Protein 7OS0 (pdb70)

Organism: Rhodobacter capsulatus (strain ATCC BAA-309 / NBRC 16581 / SB1003) (NCBI:txid272942)

Secondary structure (DSSP, 8-state):
--GGG--SEEEEE--STTS--EEEEESSSS--B-HHHHHTT-HHHHHHHHHHHHHTTBPPPP-----BHHHHHHHHHHHHHHHHHHHHTTS--GGGHHHHHHHH-TT-S--B-TTS--SSBPBPPPSSGGGGB-TTHHHHTTT-SSHHHHHHHHHHHHHT--B-TTSSBS----SSSPPP-HHHHHHHHHHT-----SSGGGS----HHHHHHHTSS-HHHHHHHHHHHHHHHHHTSSS-PPPPHHHHHHHHHHHHHHHHHHHHS-------GGG---HHHHHHHHHHHHHHHTT-SS-HHHHS-SSHHHHHHHHHHHHHHHHHHHHHHHHHHHHHH---SS-GGG-GGGSHHHHHHHHHHHHHHHHHHHHHHHHHHHHHHHH-TT-------TTSHHHHHHHHH-HHHHHHHHHHTHHHH-S-GGGTTSHHHHHHHHHHHHHHHHHHHHS------TT-HHHHHHHHHHT-SEES-TTSS--EE--HHHHHHHHHHHHHHHHHHHHHHHHHHHHTTGGGSS-HHHHHHHHHHHHHHHHS-----S-S--HHHHHHHHHHHHHHHTTSS-GGGGGG---PPPPPPGGGGGSHHHHHHHHHHHHHIIIIIHHHHHT--THHHHHHHHHHHHHHHHHHHHHTTTSTTGGG---GGGGSPPPPTT--HHHHHHHHHHHHHHHHHHHHHH---HHHHHHHHTHHHHHHHHHHHHHHHHHHHHTT-HHHHHPPTTPPPS-SS--PPPPPP------HHHHHHHHHGGGS-HHHHHHHHHHHHHHHH-SS-------THHHHHHHHHHHHHHHHHHHHHHTTTTTTTS--SS--GGGGGGBSSHHHHHHHHS----HHHHHHHHHHHHHHHHHHHTTHHHHHHHHHHTPBPHHHHHHHHHHH--SSSS-HHHHHHHHHHHHHHHHHHH-TTEE-HHHHHHHHHHHHHHHHHHHHHHHHT-HHHHHHHHHHHHHHHHHHHHHHHHHHIIIIIHHHHHHHHTTTTHHHHHHHHTT--HHHHHHHHHHHTTGGG--SSS---HHHHHHHHHHHTTTSHHHHHHHHHHHHHHHHHTTEEEEEEEETTEEEEEEEEEPPEEESTT-EETTSSB--EEE-SS-HHHHHHHHHHTT-EE----/--GGG--SEEEEE--STTS--EEEEESSSS--B-HHHHHTT-HHHHHHHHHHHHHTTBPPPP----BHHHHHHHHHHHHHHHHHHHHTTS--GGGHHHHHHHH-TT-S--BPTTS-SSSBPBPPPSSGGGGB-TTHHHHTTT-SSHHHHHHHHHHHHHT--B-TTSSBS---SSSS----HHHHHHHHHHT-----SSGGGS----HHHHHHHTSS-HHHHHHHHHHHHHHHHHTSSS-PPPPHHHHHHHHHHHHHHHHHHHHS-------GGG---HHHHHHHHHHHHHHHTT-SS-HHHHS-SSHHHHHHHHHHHHHHHHHHHHHHHHHHHHHH---SS-GGG-GGGSHHHHHHHHHHHHHHHHHHHHHHHHHHHHHHHH-TT--------TTSHHHHHHHHH-HHHHHHHHHHTHHHH-S-GGGTTSHHHHHHHHHHHHHHHHHHHHS------TT-HHHHHHHHHHT-SEES-TTSS--EE--HHHHHHHHHHHHHHHHHHHHHHHHHHHHTTGGGSS-HHHHHHHHHHHHHHHSS-PPPPS-SPPHHHHHHHHHHHHHHHTT-S-GGGGGG---PPPPPPGGGGGSHHHHHHHHHHHHHIIIIIHHHHHT--THHHHHHHHHHHHHHHHHHHHHTTTSTTGGG---GGGGSPPPPTT--HHHHHHHHHHHHHHHHHHHHHH---HHHHHHHHTHHHHHHHHHHHHHHHHHHHHTT-HHHHH--TTPPPS-SS--PPPPPP------HHHHHHHHHGGGS-HHHHHHHHHHHHHHHH-SS-----HHHHHHHHHHHHHHHHHHHHHHHHTTTTTTTS--SS--GGGSTTBSSHHHHHHHH---HHHHHHHHHHHHHHHHHTT-HHHHHHHHHHTPBPHHHHHHHHHHH----HHHHHHHHHHHHHHHHHHH-TTEE-HHHHHHHHHHHHHHHHHHHHHHHHT-HHHHHHHHHHHHHHHHHHHHHHHHHHIIIIIHHHHHHHHTTTTHHHHHHHHTT--HHHHHHHHHHHTTHHHHSS-SS--HHHHHHHHHHHTTTSHHHHHHHHHHHHHHHHHTTEEEEEEEETTEEEEEEEEE--EEESTT-EETTSS---EEE-SS-HHHHHHHHHHTT-EE----

Sequence (2253 aa):
MQIGKVQGRTISEFGDPAGGLKRKISTDGKNRKELPAHLSSDPKALIGQWISGIDKIYRKPDSRPTPSKMQFDARDDLGEAFWKLVSEAGLAQDSDYDQFKRRLHPYGDKFQPADSGAKLKFEADPPEPQAFHGRWYGAMSKRGNDAKELAAALYEHLHVDEKRIDGQPKRNPKTDKFAPGLVVARALGIESSVLPRGMARLARNWGEEEIQTYFVVDVAASVKEVAKAAVSAAQAFDPPRQVSGRSLSPKVGFALAEHLERVTGSKRCSFDPAAGPSVLALHDEVKKTYKRLCARGKNAARAFPADKTELLALMRHTHENRVRNQMVRMGRVSEYRGQQQQAAGGDDLAQSHYWTSAGQTEIKESEIFVRLWVGAFALAGRSMKAWIDPMGKINDRDLTAAVNIRQVISNKEMVAEAMARRGIYFGETPELDRLGAEGNEGFVFALLRYLRGCRRNQTFHLGARAGFLKEIRKELEEKTRWGKAKEAEHVVLTDKTVAAIRAIIDNDAKALGARLLADLSGAFVAHYASKEHFSTLYSEIVKAVKDAPEVSSGLPRLKLLLKRADGVRGYVHGLRDTRKHAFATKLPPPPAPRELDDPATKARYIALLRLYDGPFRAYASGITGTALAGPAARAKEAATALAQSVNVTKAYSDVMEGRTSRLRPPNDGETLREYLSALTGETATEFRVQIGYESDSENARKQAEFIENYRRDMLAFMFEDYIRAKGFDWILKIEPGATAMTRAPVLPEPIDTRGQYEHWQAALYLVMHFVPASDVSNLLHQLRKWEALQGKYELVQADARREALDLVKRFRDVLVLFLKTGEARFEGRAAPFDLKPFRALFANPATFDRLFMATASEPELRVARTLRGLRQIARYNHMAVLSDLFAKHKVRDEEVARLAEIEDETQEKSQIVAAQELRTDLHDKVMKCHPKTISPEERQSYAAAIKTIEEHRFLVGRVYLGDHLRLHRLMMDVIGRLIDYAGAYERDTGTFLINASKQLGAGADWAVTIAGAANTDARTQTRRKDLAHFNVLDRADGTPDLTALVNRAREMMAYDRKRKNAVPRSILDMLARLGLTLKWQMKDHLLQDATITQAAIKHLDKVRLTVGGPAAVTEARFSQDYLQMVAAVFNGSVQNPKMQIGKVQGRTISEFGDPAGGLKRKISTDGKNRKELPAHLSSDPKALIGQWISGIDKIYRKPDSPTPSKMQFDARDDLGEAFWKLVSEAGLAQDSDYDQFKRRLHPYGDKFQPADSGAKLKFEADPPEPQAFHGRWYGAMSKRGNDAKELAAALYEHLHVDEKRIDGQPKRNPKTDKFAPGLVVARALGIESSVLPRGMARLARNWGEEEIQTYFVVDVAASVKEVAKAAVSAAQAFDPPRQVSGRSLSPKVGFALAEHLERVTGSKRCSFDPAAGPSVLALHDEVKKTYKRLCARGKNAARAFPADKTELLALMRHTHENRVRNQMVRMGRVSEYRGQQAGDLAQSHYWTSAGQTEIKESEIFVRLWVGAFALAGRSMKAWIDPMGKIVNDRDLTAAVNIRQVISNKEMVAEAMARRGIYFGETPELDRLGAEGNEGFVFALLRYLRGCRNQTFHLGARAGFLKEIRKELEKTRWGKAKEAEHVVLTDKTVAAIRAIIDNDAKALGARLLADLSGAFVAHYASKEHFSTLYSEIVKAVKDAPEVSSGLPRLKLLLKRADGVRGYVHGLRDTRKHAFATKLPPPPAPRELDDPATKARYIALLRLYDGPFRAYASGITGTALAGPAARAKEAATALAQSVNVTKAYSDVMEGRTSRLRPPNDGETLREYLSALTGETATEFRVQIGYESDSENARKQAEFIENYRRRDMLAFMFEDYIRAKGFDWILKIEPGATAMTRAPVLPEPIDTRGQYEHWQAALYLVMHFVPASDVSNLLHQLRKWEALQGKYELQADARREALDLVKRFRDVLVLFLKTGEARFEGRAAPFDLKPFRALFANPATFDRLFMAEPELRVARTLRGLRQIARYNHMAVLSDLFAKHKVRDEEVARLAEIEDEKSQIVAAQELRTDLHDKVMKCHPKTISPEERQSYAAAIKTIEEHRFLVGRVYLGDHLRLHRLMMDVIGRLIDYAGAYERDTGTFLINASKQLGAGADWAVTIAGAANTDARTQTRKDLAHFNVLDRADGTPDLTALVNRAREMMAYDRKRKNAVPRSILDMLARLGLTLKWQMKDHLLQDATITQAAIKHLDKVRLTVGGPAAVTEARFSQDYLQMVAAVFNGSVQNPK

B-factor: mean 91.01, std 28.75, range [26.4, 266.64]

Radius of gyration: 52.1 Å; Cα contacts (8 Å, |Δi|>4): 3076; chains: 2; bounding box: 80×144×149 Å

Foldseek 3Di:
DPQLPDFFDKWWAADPPVRAIWIFTDHFVPDTHQLLVCCQAPLSNVLSNLLVLLCQFFNADDDLHAAAPLSLVLLVLLLVLLCVVCVVVVRDDPVCSVVSVCSSCVQFDDADDAVPPDPRHHPHDDPDSCVGGHLQNQQLAPVHDGSNSSSVSSCCQAAPFNDDSNNHTPDDDPDPDGHGHPSNVVSVVNGPPFADQDCVVLDQQADDVLCVLLVPPWLLQVLLVLLVVQQVVQCVDPPRGGDALLNSLVVSLVSLLVSVCVRPVGSDLDDDSVVGHDNSSVSVLLSVLSVVLSVDGPPSSVPRDNTSVRSVVSSVLVSLQVLLVSLLLNLLQCQQCPPVDDDSSNGLCSIPLNVVLSVLQLVLVLLLLLLLLLLQLLLCLLQPVPCPFVDLGCLDPRNLLVRLVDQVSLVSSLLLCCLLQFDQPLSVPLPSLLSSLLSNLLSQLSCQSNVDDDTDALLLVVLVSSCVRQLDQWDDDDVDPDTHHHDPSSLCSLVVSLQVLLQCLLVLLLVLLVVLCLLQLDDQVLQVLLSVLLLCQLQDAALFALLADQVQVLLQLLVVLCVVQVPDPPCVLNVLHFLAHHRDDPVLSVFSLSSNLVSSLNSCVVGNLRRVQRFDFDCLQQVLLVSLFVSQLVVQLVVQVVGHPSVPGTHPSVSDHGNDGNAGPLQSSLVLVVVLVVQLVVLCVSPVPNVVSCVRSCSSVSSSSSSVSVSSSVVCVVSVVVSSSVRDGPDGTPDPDDDHDDRDRRGDDARSSLSSVLSSCSSGDLVSLVVSSNSLSSSVSRPPGDHDCPPCSSVVSSVSSVSVNSSSSSSNSSPCVSPPPDALSDDCQLVCLLAPGSVLVCVQAPPCSDPSVVLSVVLSSLVSSCSSSSQCLQCVQVSSVNHHYVVLVVVLCQQVVPPPHCHVLNVLVCLLVVLQCCCVPVPLAEDAPVSLVSNQVSLVSNQSNLASSCRSSVVLVSVLVVLLSVLLSVLLSLLVVLCPSLVRSSVSSCVVCDPVCVVSNVSSVVLDDPLLNVLSSCSSNVVQSPDSDFHGASQVNLLSSLVNCSSHNVSSVCSVVVSQVVCVVVQKHWDFDADPNGTDQIEIDGDWDWDSQNHAHPVGDRSIHTHDNYDPSSRQSNQRNNVHYYDYDD/DPQLLDFFDKWWAADPPVRAIWIFTDHFVPDTHQLLVCCQAPLSNVLSNLLVLLCQFFNDQPVHAAAPLSLVLLVLLLVLLCVVCVVVVRDDPVCSVVSVCSSCVQFDDADDPVPPDDHHHDHDDPDSCVGGHLQNQQLQVVHDGSNSSSVSSCCQAAFFNDDSNNHTPDDDDPDDGHGHPSNVVSVVNGPPFADQDCVVLDQQADDVLCVLLVPPWLLQVLLVLLVVQQVVQCPDPPRGGDALLNSLVVSLVSLLVSVCVRPVHSDLDDDSVVGHDNSSVSVLLSVLSVVLSVDGPPSSVPRDNTSVRSVVSSVLVSLQVLLVSLLLNLLLPVQQPDPDDDSSNGPCSIPLNVVLSVLQLVLVLLLLLLLLLLQLLLCLLQPVPCPFPVDLGCLDPSNLLVRLVDQVSLVSSLLLVCLLQFDQPLSVPLPSLLSSLLSNLLSQLSCQSNVDDDTDALLLVVLVSSCVRQLDQWDDDPVDPDTHHHDPSSLCSLVVSLQVLLQCLLVLLLVLLVVLCLLQLDDQVLQVVLSVLLLVQLPPAAQFALLQDQVQVLLQLLVVLCVVQVPDPPCVLNVLHFLAHHRDDPVLSVFSLVSNLVSSLNSCVVGNLRRVQRFDFDCLQQVLLVSLFVNQLVVQLVVQVVGHPSVVGTHPSVSDHGNDGNQGPLLSSLVLVVVLVVQLVVLCVVPVDNVVSCVRSCSSVSSSSSSVSVSSSVCCVVVVVVSSSVRDGPDGTPDPDDDHDDRDGRRDDARSSLSSVLSSCSSGDLVSLVVSSNSLSSSVSRPPGDHDVPVSSVVSSVSSVSVNSSSSSSNSSPCVSPPPDFLSDDCQLVLLLAPDSVLVCVQAPPVSVVLSVVLSSLVSSCSSSSLCQQASVLSNVNHHYVVLVVVLCQQVPPVHVLVVLVCLLVVLQCCCVPVPLAEDAPVSLVSNQVSLVSNQSNLASSCRSSVVLVSVLVVLLSVLLSVLLSLLVVLCPSLVRSSVSSLVVCPPPCVVSNVSSVVLDDPLLNVLSSCSSNVVQSVPADHAGASQVNLLSSLVNCSSHNVSSVCSVVVSQVVCVVVQKHWDFDADPNGTDQIEIDGHWDWDSQNHAHPVGDRSIHTHDNYDVSSRQSNQVNNVHYYDYDD

InterPro domains:
  IPR053395 CRISPR-associated endoribonuclease Cas13a [NF038188] (1-1024)
  IPR060220 CRISPR-associated endoribonuclease Cas13a, C-terminal HEPN-like domain [PF28350] (1026-1159)
  IPR060667 CRISPR-associated endoribonuclease Cas13a, N-terminal [PF28192] (18-988)

Structure (mmCIF, N/CA/C/O backbone):
data_7OS0
#
_entry.id   7OS0
#
_cell.length_a   61.387
_cell.length_b   91.082
_cell.length_c   136.509
_cell.angle_alpha   89.990
_cell.angle_beta   103.690
_cell.angle_gamma   97.650
#
_symmetry.space_group_name_H-M   'P 1'
#
loop_
_entity.id
_entity.type
_entity.pdbx_description
1 polymer Cas13a
2 polymer crRNA
3 non-polymer 1,2-ETHANEDIOL
4 non-polymer BETA-MERCAPTOETHANOL
5 water water
#
loop_
_atom_site.group_PDB
_atom_site.id
_atom_site.type_symbol
_atom_site.label_atom_id
_atom_site.label_alt_id
_atom_site.label_comp_id
_atom_site.label_asym_id
_atom_site.label_entity_id
_atom_site.label_seq_id
_atom_site.pdbx_PDB_ins_code
_atom_site.Cartn_x
_atom_site.Cartn_y
_atom_site.Cartn_z
_atom_site.occupancy
_atom_site.B_iso_or_equiv
_atom_site.auth_seq_id
_atom_site.auth_comp_id
_atom_site.auth_asym_id
_atom_site.auth_atom_id
_atom_site.pdbx_PDB_model_num
ATOM 1 N N . MET A 1 1 ? 27.374 124.929 31.413 1.00 94.00 1 MET A N 1
ATOM 2 C CA . MET A 1 1 ? 26.855 126.301 31.683 1.00 94.11 1 MET A CA 1
ATOM 3 C C . MET A 1 1 ? 26.939 127.194 30.450 1.00 90.39 1 MET A C 1
ATOM 4 O O . MET A 1 1 ? 27.672 126.904 29.498 1.00 87.67 1 MET A O 1
ATOM 9 N N . GLN A 1 2 ? 26.154 128.276 30.477 1.00 84.87 2 GLN A N 1
ATOM 10 C CA . GLN A 1 2 ? 25.972 129.163 29.335 1.00 83.23 2 GLN A CA 1
ATOM 11 C C . GLN A 1 2 ? 26.873 130.388 29.405 1.00 79.29 2 GLN A C 1
ATOM 12 O O . GLN A 1 2 ? 27.315 130.887 28.379 1.00 79.89 2 GLN A O 1
ATOM 18 N N . ILE A 1 3 ? 27.140 130.854 30.631 1.00 77.13 3 ILE A N 1
ATOM 19 C CA . ILE A 1 3 ? 27.817 132.123 30.896 1.00 75.44 3 ILE A CA 1
ATOM 20 C C . ILE A 1 3 ? 29.178 132.264 30.191 1.00 73.28 3 ILE A C 1
ATOM 21 O O . ILE A 1 3 ? 30.131 131.546 30.504 1.00 74.13 3 ILE A O 1
ATOM 26 N N . GLY A 1 4 ? 29.249 133.198 29.233 1.00 71.64 4 GLY A N 1
ATOM 27 C CA . GLY A 1 4 ? 30.443 133.455 28.437 1.00 71.71 4 GLY A CA 1
ATOM 28 C C . GLY A 1 4 ? 30.867 132.297 27.529 1.00 71.95 4 GLY A C 1
ATOM 29 O O . GLY A 1 4 ? 31.970 132.308 26.971 1.00 71.06 4 GLY A O 1
ATOM 30 N N . LYS A 1 5 ? 29.974 131.309 27.377 1.00 71.15 5 LYS A N 1
ATOM 31 C CA . LYS A 1 5 ? 30.263 130.032 26.733 1.00 73.26 5 LYS A CA 1
ATOM 32 C C . LYS A 1 5 ? 31.479 129.334 27.344 1.00 70.96 5 LYS A C 1
ATOM 33 O O . LYS A 1 5 ? 32.197 128.613 26.661 1.00 70.81 5 LYS A O 1
ATOM 39 N N . VAL A 1 6 ? 31.689 129.550 28.647 1.00 68.80 6 VAL A N 1
ATOM 40 C CA . VAL A 1 6 ? 32.783 128.927 29.375 1.00 69.38 6 VAL A CA 1
ATOM 41 C C . VAL A 1 6 ? 32.623 127.400 29.318 1.00 71.37 6 VAL A C 1
ATOM 42 O O . VAL A 1 6 ? 31.508 126.880 29.355 1.00 70.34 6 VAL A O 1
ATOM 46 N N . GLN A 1 7 ? 33.754 126.696 29.198 1.00 74.30 7 GLN A N 1
ATOM 47 C CA . GLN A 1 7 ? 33.773 125.245 29.142 1.00 75.53 7 GLN A CA 1
ATOM 48 C C . GLN A 1 7 ? 33.918 124.659 30.531 1.00 74.44 7 GLN A C 1
ATOM 49 O O . GLN A 1 7 ? 34.526 125.275 31.406 1.00 75.92 7 GLN A O 1
ATOM 55 N N . GLY A 1 8 ? 33.332 123.469 30.721 1.00 74.46 8 GLY A N 1
ATOM 56 C CA . GLY A 1 8 ? 33.364 122.735 31.974 1.00 73.39 8 GLY A CA 1
ATOM 57 C C . GLY A 1 8 ? 31.993 122.526 32.594 1.00 71.81 8 GLY A C 1
ATOM 58 O O . GLY A 1 8 ? 30.973 122.990 32.084 1.00 73.04 8 GLY A O 1
ATOM 59 N N . ARG A 1 9 ? 31.984 121.813 33.721 1.00 70.33 9 ARG A N 1
ATOM 60 C CA . ARG A 1 9 ? 30.774 121.479 34.517 1.00 69.04 9 ARG A CA 1
ATOM 61 C C . ARG A 1 9 ? 30.858 122.211 35.858 1.00 65.67 9 ARG A C 1
ATOM 62 O O . ARG A 1 9 ? 31.973 122.614 36.229 1.00 64.55 9 ARG A O 1
ATOM 70 N N . THR A 1 10 ? 29.729 122.349 36.556 1.00 63.70 10 THR A N 1
ATOM 71 C CA . THR A 1 10 ? 29.748 122.830 37.923 1.00 63.24 10 THR A CA 1
ATOM 72 C C . THR A 1 10 ? 29.534 121.668 38.871 1.00 64.44 10 THR A C 1
ATOM 73 O O . THR A 1 10 ? 28.745 120.772 38.594 1.00 62.50 10 THR A O 1
ATOM 77 N N . ILE A 1 11 ? 30.261 121.714 39.991 1.00 66.25 11 ILE A N 1
ATOM 78 C CA . ILE A 1 11 ? 30.201 120.738 41.066 1.00 69.55 11 ILE A CA 1
ATOM 79 C C . ILE A 1 11 ? 29.804 121.510 42.320 1.00 69.66 11 ILE A C 1
ATOM 80 O O . ILE A 1 11 ? 30.229 122.659 42.494 1.00 69.89 11 ILE A O 1
ATOM 85 N N . SER A 1 12 ? 28.996 120.879 43.183 1.00 71.18 12 SER A N 1
ATOM 86 C CA . SER A 1 12 ? 28.728 121.389 44.528 1.00 73.31 12 SER A CA 1
ATOM 87 C C . SER A 1 12 ? 29.288 120.431 45.583 1.00 77.32 12 SER A C 1
ATOM 88 O O . SER A 1 12 ? 28.972 119.237 45.569 1.00 79.54 12 SER A O 1
ATOM 91 N N . GLU A 1 13 ? 30.139 120.961 46.474 1.00 79.21 13 GLU A N 1
ATOM 92 C CA . GLU A 1 13 ? 30.754 120.198 47.566 1.00 83.08 13 GLU A CA 1
ATOM 93 C C . GLU A 1 13 ? 30.699 120.976 48.864 1.00 85.10 13 GLU A C 1
ATOM 94 O O . GLU A 1 13 ? 30.487 122.187 48.864 1.00 83.85 13 GLU A O 1
ATOM 100 N N . PHE A 1 14 ? 30.947 120.261 49.966 1.00 88.49 14 PHE A N 1
ATOM 101 C CA . PHE A 1 14 ? 31.265 120.850 51.256 1.00 91.67 14 PHE A CA 1
ATOM 102 C C . PHE A 1 14 ? 32.765 121.109 51.301 1.00 94.84 14 PHE A C 1
ATOM 103 O O . PHE A 1 14 ? 33.500 120.698 50.405 1.00 92.80 14 PHE A O 1
ATOM 111 N N . GLY A 1 15 ? 33.213 121.791 52.360 1.00 101.85 15 GLY A N 1
ATOM 112 C CA . GLY A 1 15 ? 34.608 122.151 52.544 1.00 106.73 15 GLY A CA 1
ATOM 113 C C . GLY A 1 15 ? 34.774 123.567 53.051 1.00 111.08 15 GLY A C 1
ATOM 114 O O . GLY A 1 15 ? 35.770 123.883 53.702 1.00 117.96 15 GLY A O 1
ATOM 115 N N . ASP A 1 16 ? 33.793 124.422 52.738 1.00 111.97 16 ASP A N 1
ATOM 116 C CA . ASP A 1 16 ? 33.740 125.785 53.238 1.00 115.22 16 ASP A CA 1
ATOM 117 C C . ASP A 1 16 ? 33.705 125.764 54.764 1.00 121.13 16 ASP A C 1
ATOM 118 O O . ASP A 1 16 ? 33.007 124.939 55.352 1.00 121.00 16 ASP A O 1
ATOM 123 N N . PRO A 1 17 ? 34.452 126.662 55.453 1.00 127.04 17 PRO A N 1
ATOM 124 C CA . PRO A 1 17 ? 34.464 126.694 56.918 1.00 132.29 17 PRO A CA 1
ATOM 125 C C . PRO A 1 17 ? 33.096 126.983 57.563 1.00 132.86 17 PRO A C 1
ATOM 126 O O . PRO A 1 17 ? 32.934 126.661 58.726 1.00 137.24 17 PRO A O 1
ATOM 130 N N . ALA A 1 18 ? 32.155 127.570 56.811 1.00 127.89 18 ALA A N 1
ATOM 131 C CA . ALA A 1 18 ? 30.783 127.790 57.280 1.00 127.25 18 ALA A CA 1
ATOM 132 C C . ALA A 1 18 ? 29.957 126.496 57.382 1.00 125.52 18 ALA A C 1
ATOM 133 O O . ALA A 1 18 ? 28.883 126.495 57.982 1.00 127.33 18 ALA A O 1
ATOM 135 N N . GLY A 1 19 ? 30.463 125.409 56.784 1.00 120.45 19 GLY A N 1
ATOM 136 C CA . GLY A 1 19 ? 29.824 124.105 56.815 1.00 118.44 19 GLY A CA 1
ATOM 137 C C . GLY A 1 19 ? 28.664 123.982 55.838 1.00 113.56 19 GLY A C 1
ATOM 138 O O . GLY A 1 19 ? 27.690 123.276 56.111 1.00 115.58 19 GLY A O 1
ATOM 139 N N . GLY A 1 20 ? 28.777 124.669 54.695 1.00 105.74 20 GLY A N 1
ATOM 140 C CA . GLY A 1 20 ? 27.736 124.712 53.683 1.00 99.23 20 GLY A CA 1
ATOM 141 C C . GLY A 1 20 ? 28.245 124.309 52.314 1.00 92.06 20 GLY A C 1
ATOM 142 O O . GLY A 1 20 ? 29.452 124.196 52.095 1.00 89.23 20 GLY A O 1
ATOM 143 N N . LEU A 1 21 ? 27.306 124.080 51.392 1.00 88.68 21 LEU A N 1
ATOM 144 C CA . LEU A 1 21 ? 27.618 123.730 50.016 1.00 84.64 21 LEU A CA 1
ATOM 145 C C . LEU A 1 21 ? 28.149 124.958 49.307 1.00 82.05 21 LEU A C 1
ATOM 146 O O . LEU A 1 21 ? 27.664 126.059 49.529 1.00 81.44 21 LEU A O 1
ATOM 151 N N . LYS A 1 22 ? 29.156 124.753 48.454 1.00 80.06 22 LYS A N 1
ATOM 152 C CA . LYS A 1 22 ? 29.656 125.779 47.550 1.00 78.57 22 LYS A CA 1
ATOM 153 C C . LYS A 1 22 ? 29.785 125.164 46.164 1.00 74.58 22 LYS A C 1
ATOM 154 O O . LYS A 1 22 ? 30.185 124.009 46.025 1.00 73.96 22 LYS A O 1
ATOM 160 N N . ARG A 1 23 ? 29.429 125.945 45.144 1.00 70.53 23 ARG A N 1
ATOM 161 C CA . ARG A 1 23 ? 29.524 125.544 43.720 1.00 68.19 23 ARG A CA 1
ATOM 162 C C . ARG A 1 23 ? 30.870 126.013 43.161 1.00 68.86 23 ARG A C 1
ATOM 163 O O . ARG A 1 23 ? 31.219 127.198 43.366 1.00 70.82 23 ARG A O 1
ATOM 171 N N . LYS A 1 24 ? 31.580 125.096 42.495 1.00 70.46 24 LYS A N 1
ATOM 172 C CA . LYS A 1 24 ? 32.839 125.345 41.817 1.00 70.84 24 LYS A CA 1
ATOM 173 C C . LYS A 1 24 ? 32.717 124.856 40.374 1.00 68.87 24 LYS A C 1
ATOM 174 O O . LYS A 1 24 ? 31.764 124.162 40.023 1.00 66.99 24 LYS A O 1
ATOM 180 N N . ILE A 1 25 ? 33.695 125.229 39.546 1.00 69.00 25 ILE A N 1
ATOM 181 C CA . ILE A 1 25 ? 33.781 124.785 38.167 1.00 70.41 25 ILE A CA 1
ATOM 182 C C . ILE A 1 25 ? 34.943 123.793 38.018 1.00 70.85 25 ILE A C 1
ATOM 183 O O . ILE A 1 25 ? 36.011 123.996 38.592 1.00 71.98 25 ILE A O 1
ATOM 188 N N . SER A 1 26 ? 34.701 122.706 37.273 1.00 68.99 26 SER A N 1
ATOM 189 C CA . SER A 1 26 ? 35.698 121.679 36.975 1.00 69.85 26 SER A CA 1
ATOM 190 C C . SER A 1 26 ? 35.818 121.544 35.471 1.00 69.25 26 SER A C 1
ATOM 191 O O . SER A 1 26 ? 34.809 121.379 34.792 1.00 67.47 26 SER A O 1
ATOM 194 N N . THR A 1 27 ? 37.051 121.617 34.953 1.00 71.04 27 THR A N 1
ATOM 195 C CA . THR A 1 27 ? 37.308 121.565 33.511 1.00 72.07 27 THR A CA 1
ATOM 196 C C . THR A 1 27 ? 37.676 120.177 32.984 1.00 75.59 27 THR A C 1
ATOM 197 O O . THR A 1 27 ? 37.449 119.888 31.812 1.00 78.65 27 THR A O 1
ATOM 201 N N . ASP A 1 28 ? 38.241 119.326 33.847 1.00 77.17 28 ASP A N 1
ATOM 202 C CA . ASP A 1 28 ? 38.694 117.992 33.455 1.00 80.27 28 ASP A CA 1
ATOM 203 C C . ASP A 1 28 ? 38.020 116.849 34.223 1.00 80.46 28 ASP A C 1
ATOM 204 O O . ASP A 1 28 ? 38.451 115.706 34.126 1.00 83.95 28 ASP A O 1
ATOM 209 N N . GLY A 1 29 ? 36.964 117.171 34.978 1.00 77.65 29 GLY A N 1
ATOM 210 C CA . GLY A 1 29 ? 36.276 116.222 35.832 1.00 78.63 29 GLY A CA 1
ATOM 211 C C . GLY A 1 29 ? 36.918 115.986 37.196 1.00 80.69 29 GLY A C 1
ATOM 212 O O . GLY A 1 29 ? 36.295 115.391 38.075 1.00 82.52 29 GLY A O 1
ATOM 213 N N . LYS A 1 30 ? 38.158 116.455 37.375 1.00 82.01 30 LYS A N 1
ATOM 214 C CA . LYS A 1 30 ? 38.934 116.217 38.596 1.00 84.22 30 LYS A CA 1
ATOM 215 C C . LYS A 1 30 ? 39.189 117.509 39.375 1.00 82.39 30 LYS A C 1
ATOM 216 O O . LYS A 1 30 ? 38.986 117.558 40.585 1.00 82.41 30 LYS A O 1
ATOM 222 N N . ASN A 1 31 ? 39.652 118.548 38.673 1.00 81.56 31 ASN A N 1
ATOM 223 C CA . ASN A 1 31 ? 39.998 119.817 39.304 1.00 81.58 31 ASN A CA 1
ATOM 224 C C . ASN A 1 31 ? 38.776 120.575 39.838 1.00 79.66 31 ASN A C 1
ATOM 225 O O . ASN A 1 31 ? 37.637 120.269 39.500 1.00 76.79 31 ASN A O 1
ATOM 230 N N . ARG A 1 32 ? 39.043 121.551 40.708 1.00 82.29 32 ARG A N 1
ATOM 231 C CA . ARG A 1 32 ? 38.030 122.441 41.334 1.00 81.16 32 ARG A CA 1
ATOM 232 C C . ARG A 1 32 ? 38.536 123.883 41.232 1.00 81.60 32 ARG A C 1
ATOM 233 O O . ARG A 1 32 ? 39.643 124.151 41.726 1.00 84.65 32 ARG A O 1
ATOM 241 N N . LYS A 1 33 ? 37.765 124.764 40.586 1.00 78.75 33 LYS A N 1
ATOM 242 C CA . LYS A 1 33 ? 38.141 126.157 40.415 1.00 78.90 33 LYS A CA 1
ATOM 243 C C . LYS A 1 33 ? 37.030 127.061 40.946 1.00 76.01 33 LYS A C 1
ATOM 244 O O . LYS A 1 33 ? 35.844 126.791 40.741 1.00 72.87 33 LYS A O 1
ATOM 250 N N . GLU A 1 34 ? 37.427 128.118 41.660 1.00 75.90 34 GLU A N 1
ATOM 251 C CA . GLU A 1 34 ? 36.489 129.078 42.236 1.00 75.85 34 GLU A CA 1
ATOM 252 C C . GLU A 1 34 ? 35.886 129.915 41.110 1.00 71.28 34 GLU A C 1
ATOM 253 O O . GLU A 1 34 ? 36.595 130.343 40.209 1.00 70.60 34 GLU A O 1
ATOM 259 N N . LEU A 1 35 ? 34.569 130.122 41.161 1.00 69.59 35 LEU A N 1
ATOM 260 C CA . LEU A 1 35 ? 33.839 130.809 40.092 1.00 68.12 35 LEU A CA 1
ATOM 261 C C . LEU A 1 35 ? 34.312 132.243 39.846 1.00 68.21 35 LEU A C 1
ATOM 262 O O . LEU A 1 35 ? 34.578 132.615 38.704 1.00 67.22 35 LEU A O 1
ATOM 267 N N . PRO A 1 36 ? 34.433 133.101 40.886 1.00 69.28 36 PRO A N 1
ATOM 268 C CA . PRO A 1 36 ? 34.908 134.473 40.690 1.00 71.36 36 PRO A CA 1
ATOM 269 C C . PRO A 1 36 ? 36.283 134.518 40.008 1.00 72.41 36 PRO A C 1
ATOM 270 O O . PRO A 1 36 ? 36.418 135.235 39.038 1.00 71.26 36 PRO A O 1
ATOM 274 N N . ALA A 1 37 ? 37.245 133.743 40.520 1.00 75.13 37 ALA A N 1
ATOM 275 C CA . ALA A 1 37 ? 38.591 133.678 39.959 1.00 77.43 37 ALA A CA 1
ATOM 276 C C . ALA A 1 37 ? 38.564 133.251 38.494 1.00 76.81 37 ALA A C 1
ATOM 277 O O . ALA A 1 37 ? 39.143 133.923 37.637 1.00 78.62 37 ALA A O 1
ATOM 279 N N . HIS A 1 38 ? 37.872 132.139 38.216 1.00 75.35 38 HIS A N 1
ATOM 280 C CA . HIS A 1 38 ? 37.804 131.561 36.877 1.00 75.41 38 HIS A CA 1
ATOM 281 C C . HIS A 1 38 ? 37.117 132.466 35.856 1.00 74.67 38 HIS A C 1
ATOM 282 O O . HIS A 1 38 ? 37.635 132.680 34.761 1.00 75.90 38 HIS A O 1
ATOM 289 N N . LEU A 1 39 ? 35.938 132.982 36.218 1.00 72.19 39 LEU A N 1
ATOM 290 C CA . LEU A 1 39 ? 35.144 133.800 35.309 1.00 71.74 39 LEU A CA 1
ATOM 291 C C . LEU A 1 39 ? 35.741 135.191 35.090 1.00 72.41 39 LEU A C 1
ATOM 292 O O . LEU A 1 39 ? 35.304 135.900 34.194 1.00 71.10 39 LEU A O 1
ATOM 297 N N . SER A 1 40 ? 36.752 135.544 35.897 1.00 75.28 40 SER A N 1
ATOM 298 C CA . SER A 1 40 ? 37.511 136.793 35.778 1.00 78.50 40 SER A CA 1
ATOM 299 C C . SER A 1 40 ? 38.846 136.670 35.041 1.00 80.69 40 SER A C 1
ATOM 300 O O . SER A 1 40 ? 39.498 137.683 34.791 1.00 82.43 40 SER A O 1
ATOM 303 N N . SER A 1 41 ? 39.250 135.436 34.710 1.00 82.26 41 SER A N 1
ATOM 304 C CA . SER A 1 41 ? 40.576 135.165 34.140 1.00 84.45 41 SER A CA 1
ATOM 305 C C . SER A 1 41 ? 40.616 134.248 32.915 1.00 83.73 41 SER A C 1
ATOM 306 O O . SER A 1 41 ? 41.516 134.374 32.086 1.00 86.27 41 SER A O 1
ATOM 309 N N . ASP A 1 42 ? 39.663 133.315 32.813 1.00 81.87 42 ASP A N 1
ATOM 310 C CA . ASP A 1 42 ? 39.595 132.385 31.688 1.00 80.45 42 ASP A CA 1
ATOM 311 C C . ASP A 1 42 ? 39.391 133.166 30.390 1.00 80.85 42 ASP A C 1
ATOM 312 O O . ASP A 1 42 ? 38.434 133.932 30.279 1.00 78.38 42 ASP A O 1
ATOM 317 N N . PRO A 1 43 ? 40.285 133.012 29.383 1.00 82.64 43 PRO A N 1
ATOM 318 C CA . PRO A 1 43 ? 40.158 133.729 28.112 1.00 83.07 43 PRO A CA 1
ATOM 319 C C . PRO A 1 43 ? 38.773 133.616 27.454 1.00 80.89 43 PRO A C 1
ATOM 320 O O . PRO A 1 43 ? 38.204 134.636 27.111 1.00 78.98 43 PRO A O 1
ATOM 324 N N . LYS A 1 44 ? 38.274 132.387 27.293 1.00 80.84 44 LYS A N 1
ATOM 325 C CA . LYS A 1 44 ? 37.016 132.136 26.605 1.00 79.28 44 LYS A CA 1
ATOM 326 C C . LYS A 1 44 ? 35.841 132.784 27.345 1.00 74.61 44 LYS A C 1
ATOM 327 O O . LYS A 1 44 ? 34.995 133.434 26.730 1.00 73.10 44 LYS A O 1
ATOM 333 N N . ALA A 1 45 ? 35.807 132.608 28.669 1.00 71.10 45 ALA A N 1
ATOM 334 C CA . ALA A 1 45 ? 34.730 133.125 29.503 1.00 68.47 45 ALA A CA 1
ATOM 335 C C . ALA A 1 45 ? 34.729 134.655 29.545 1.00 69.13 45 ALA A C 1
ATOM 336 O O . ALA A 1 45 ? 33.669 135.270 29.511 1.00 68.19 45 ALA A O 1
ATOM 338 N N . LEU A 1 46 ? 35.924 135.255 29.622 1.00 70.93 46 LEU A N 1
ATOM 339 C CA . LEU A 1 46 ? 36.078 136.708 29.615 1.00 72.95 46 LEU A CA 1
ATOM 340 C C . LEU A 1 46 ? 35.554 137.289 28.311 1.00 73.71 46 LEU A C 1
ATOM 341 O O . LEU A 1 46 ? 34.692 138.166 28.328 1.00 71.05 46 LEU A O 1
ATOM 346 N N . ILE A 1 47 ? 36.075 136.780 27.187 1.00 73.71 47 ILE A N 1
ATOM 347 C CA . ILE A 1 47 ? 35.675 137.235 25.862 1.00 74.50 47 ILE A CA 1
ATOM 348 C C . ILE A 1 47 ? 34.165 137.104 25.676 1.00 73.23 47 ILE A C 1
ATOM 349 O O . ILE A 1 47 ? 33.517 138.032 25.197 1.00 73.26 47 ILE A O 1
ATOM 354 N N . GLY A 1 48 ? 33.614 135.952 26.077 1.00 71.54 48 GLY A N 1
ATOM 355 C CA . GLY A 1 48 ? 32.184 135.705 26.042 1.00 70.17 48 GLY A CA 1
ATOM 356 C C . GLY A 1 48 ? 31.373 136.761 26.771 1.00 68.81 48 GLY A C 1
ATOM 357 O O . GLY A 1 48 ? 30.385 137.269 26.243 1.00 69.46 48 GLY A O 1
ATOM 358 N N . GLN A 1 49 ? 31.794 137.083 27.998 1.00 68.44 49 GLN A N 1
ATOM 359 C CA . GLN A 1 49 ? 31.125 138.088 28.829 1.00 68.39 49 GLN A CA 1
ATOM 360 C C . GLN A 1 49 ? 31.313 139.509 28.278 1.00 70.26 49 GLN A C 1
ATOM 361 O O . GLN A 1 49 ? 30.419 140.346 28.397 1.00 72.02 49 GLN A O 1
ATOM 367 N N . TRP A 1 50 ? 32.477 139.767 27.667 1.00 71.07 50 TRP A N 1
ATOM 368 C CA . TRP A 1 50 ? 32.762 141.045 27.026 1.00 72.58 50 TRP A CA 1
ATOM 369 C C . TRP A 1 50 ? 31.860 141.287 25.825 1.00 73.88 50 TRP A C 1
ATOM 370 O O . TRP A 1 50 ? 31.260 142.359 25.705 1.00 73.79 50 TRP A O 1
ATOM 381 N N . ILE A 1 51 ? 31.759 140.284 24.946 1.00 73.32 51 ILE A N 1
ATOM 382 C CA . ILE A 1 51 ? 30.944 140.384 23.738 1.00 74.72 51 ILE A CA 1
ATOM 383 C C . ILE A 1 51 ? 29.459 140.461 24.090 1.00 74.88 51 ILE A C 1
ATOM 384 O O . ILE A 1 51 ? 28.698 141.163 23.430 1.00 75.34 51 ILE A O 1
ATOM 389 N N . SER A 1 52 ? 29.054 139.736 25.136 1.00 74.68 52 SER A N 1
ATOM 390 C CA . SER A 1 52 ? 27.688 139.780 25.643 1.00 75.99 52 SER A CA 1
ATOM 391 C C . SER A 1 52 ? 27.375 141.190 26.149 1.00 76.81 52 SER A C 1
ATOM 392 O O . SER A 1 52 ? 26.291 141.717 25.910 1.00 77.67 52 SER A O 1
ATOM 395 N N . GLY A 1 53 ? 28.350 141.801 26.830 1.00 75.61 53 GLY A N 1
ATOM 396 C CA . GLY A 1 53 ? 28.268 143.185 27.264 1.00 75.64 53 GLY A CA 1
ATOM 397 C C . GLY A 1 53 ? 28.138 144.173 26.112 1.00 77.29 53 GLY A C 1
ATOM 398 O O . GLY A 1 53 ? 27.374 145.143 26.200 1.00 78.62 53 GLY A O 1
ATOM 399 N N . ILE A 1 54 ? 28.897 143.932 25.035 1.00 76.31 54 ILE A N 1
ATOM 400 C CA . ILE A 1 54 ? 28.874 144.775 23.835 1.00 77.79 54 ILE A CA 1
ATOM 401 C C . ILE A 1 54 ? 27.545 144.620 23.095 1.00 79.05 54 ILE A C 1
ATOM 402 O O . ILE A 1 54 ? 26.970 145.609 22.649 1.00 81.76 54 ILE A O 1
ATOM 407 N N . ASP A 1 55 ? 27.069 143.373 22.984 1.00 77.85 55 ASP A N 1
ATOM 408 C CA . ASP A 1 55 ? 25.814 143.037 22.304 1.00 79.62 55 ASP A CA 1
ATOM 409 C C . ASP A 1 55 ? 24.591 143.755 22.877 1.00 79.73 55 ASP A C 1
ATOM 410 O O . ASP A 1 55 ? 23.606 143.958 22.166 1.00 81.46 55 ASP A O 1
ATOM 415 N N . LYS A 1 56 ? 24.655 144.112 24.164 1.00 78.43 56 LYS A N 1
ATOM 416 C CA . LYS A 1 56 ? 23.585 144.833 24.844 1.00 80.32 56 LYS A CA 1
ATOM 417 C C . LYS A 1 56 ? 23.670 146.362 24.706 1.00 81.44 56 LYS A C 1
ATOM 418 O O . LYS A 1 56 ? 22.734 147.063 25.079 1.00 81.58 56 LYS A O 1
ATOM 424 N N . ILE A 1 57 ? 24.791 146.864 24.170 1.00 81.74 57 ILE A N 1
ATOM 425 C CA . ILE A 1 57 ? 24.942 148.283 23.833 1.00 84.88 57 ILE A CA 1
ATOM 426 C C . ILE A 1 57 ? 24.543 148.483 22.372 1.00 87.46 57 ILE A C 1
ATOM 427 O O . ILE A 1 57 ? 23.601 149.212 22.075 1.00 89.44 57 ILE A O 1
ATOM 432 N N . TYR A 1 58 ? 25.267 147.813 21.471 1.00 86.40 58 TYR A N 1
ATOM 433 C CA . TYR A 1 58 ? 24.948 147.708 20.023 1.00 88.71 58 TYR A CA 1
ATOM 434 C C . TYR A 1 58 ? 24.595 146.249 19.702 1.00 88.30 58 TYR A C 1
ATOM 435 O O . TYR A 1 58 ? 25.475 145.384 19.833 1.00 84.20 58 TYR A O 1
ATOM 444 N N . ARG A 1 59 ? 23.343 145.998 19.304 1.00 91.44 59 ARG A N 1
ATOM 445 C CA . ARG A 1 59 ? 22.815 144.654 18.950 1.00 93.79 59 ARG A CA 1
ATOM 446 C C . ARG A 1 59 ? 23.506 144.145 17.680 1.00 95.29 59 ARG A C 1
ATOM 447 O O . ARG A 1 59 ? 23.895 144.984 16.841 1.00 96.81 59 ARG A O 1
ATOM 455 N N . LYS A 1 60 ? 23.649 142.820 17.560 1.00 94.18 60 LYS A N 1
ATOM 456 C CA . LYS A 1 60 ? 24.026 142.166 16.311 1.00 97.40 60 LYS A CA 1
ATOM 457 C C . LYS A 1 60 ? 22.730 141.741 15.624 1.00 99.61 60 LYS A C 1
ATOM 458 O O . LYS A 1 60 ? 21.677 141.739 16.256 1.00 98.55 60 LYS A O 1
ATOM 464 N N . PRO A 1 61 ? 22.726 141.394 14.304 1.00 103.39 61 PRO A N 1
ATOM 465 C CA . PRO A 1 61 ? 21.479 141.069 13.601 1.00 108.51 61 PRO A CA 1
ATOM 466 C C . PRO A 1 61 ? 20.763 139.854 14.202 1.00 110.82 61 PRO A C 1
ATOM 467 O O . PRO A 1 61 ? 21.432 138.931 14.629 1.00 108.11 61 PRO A O 1
ATOM 471 N N . ASP A 1 62 ? 19.429 139.883 14.212 1.00 118.27 62 ASP A N 1
ATOM 472 C CA . ASP A 1 62 ? 18.648 138.784 14.839 1.00 121.50 62 ASP A CA 1
ATOM 473 C C . ASP A 1 62 ? 18.825 137.478 14.062 1.00 126.54 62 ASP A C 1
ATOM 474 O O . ASP A 1 62 ? 18.847 137.528 12.818 1.00 131.68 62 ASP A O 1
ATOM 479 N N . SER A 1 63 ? 18.954 136.347 14.760 1.00 128.56 63 SER A N 1
ATOM 480 C CA . SER A 1 63 ? 19.219 135.056 14.067 1.00 133.96 63 SER A CA 1
ATOM 481 C C . SER A 1 63 ? 18.017 134.116 14.203 1.00 141.10 63 SER A C 1
ATOM 482 O O . SER A 1 63 ? 17.902 133.196 13.373 1.00 145.17 63 SER A O 1
ATOM 485 N N . ARG A 1 64 ? 17.167 134.338 15.212 1.00 148.22 64 ARG A N 1
ATOM 486 C CA . ARG A 1 64 ? 15.982 133.466 15.446 1.00 155.08 64 ARG A CA 1
ATOM 487 C C . ARG A 1 64 ? 15.282 133.188 14.113 1.00 159.05 64 ARG A C 1
ATOM 488 O O . ARG A 1 64 ? 14.899 132.020 13.909 1.00 156.70 64 ARG A O 1
ATOM 496 N N . PRO A 1 74 ? 22.119 135.961 9.232 1.00 141.31 74 PRO A N 1
ATOM 497 C CA . PRO A 1 74 ? 22.170 137.365 9.642 1.00 138.37 74 PRO A CA 1
ATOM 498 C C . PRO A 1 74 ? 23.055 138.196 8.707 1.00 135.54 74 PRO A C 1
ATOM 499 O O . PRO A 1 74 ? 23.922 137.609 8.089 1.00 133.17 74 PRO A O 1
ATOM 503 N N . THR A 1 75 ? 22.850 139.516 8.653 1.00 132.56 75 THR A N 1
ATOM 504 C CA . THR A 1 75 ? 23.728 140.413 7.850 1.00 131.00 75 THR A CA 1
ATOM 505 C C . THR A 1 75 ? 23.631 141.835 8.432 1.00 126.97 75 THR A C 1
ATOM 506 O O . THR A 1 75 ? 22.502 142.358 8.441 1.00 129.39 75 THR A O 1
ATOM 510 N N . PRO A 1 76 ? 24.699 142.487 8.965 1.00 119.94 76 PRO A N 1
ATOM 511 C CA . PRO A 1 76 ? 24.528 143.821 9.538 1.00 117.00 76 PRO A CA 1
ATOM 512 C C . PRO A 1 76 ? 24.560 144.940 8.488 1.00 119.60 76 PRO A C 1
ATOM 513 O O . PRO A 1 76 ? 24.897 144.680 7.344 1.00 122.57 76 PRO A O 1
ATOM 517 N N . SER A 1 77 ? 24.192 146.151 8.911 1.00 118.24 77 SER A N 1
ATOM 518 C CA . SER A 1 77 ? 24.436 147.366 8.157 1.00 120.39 77 SER A CA 1
ATOM 519 C C . SER A 1 77 ? 25.874 147.798 8.431 1.00 117.56 77 SER A C 1
ATOM 520 O O . SER A 1 77 ? 26.471 147.379 9.425 1.00 112.75 77 SER A O 1
ATOM 523 N N . LYS A 1 78 ? 26.428 148.621 7.534 1.00 120.57 78 LYS A N 1
ATOM 524 C CA . LYS A 1 78 ? 27.773 149.166 7.690 1.00 119.99 78 LYS A CA 1
ATOM 525 C C . LYS A 1 78 ? 27.868 150.002 8.970 1.00 116.05 78 LYS A C 1
ATOM 526 O O . LYS A 1 78 ? 28.865 149.929 9.692 1.00 112.73 78 LYS A O 1
ATOM 532 N N . MET A 1 79 ? 26.815 150.784 9.239 1.00 116.64 79 MET A N 1
ATOM 533 C CA . MET A 1 79 ? 26.709 151.611 10.443 1.00 114.36 79 MET A CA 1
ATOM 534 C C . MET A 1 79 ? 26.776 150.724 11.687 1.00 108.19 79 MET A C 1
ATOM 535 O O . MET A 1 79 ? 27.577 150.969 12.593 1.00 105.12 79 MET A O 1
ATOM 540 N N . GLN A 1 80 ? 25.928 149.689 11.708 1.00 106.83 80 GLN A N 1
ATOM 541 C CA . GLN A 1 80 ? 25.899 148.695 12.778 1.00 102.02 80 GLN A CA 1
ATOM 542 C C . GLN A 1 80 ? 27.261 148.024 12.945 1.00 100.03 80 GLN A C 1
ATOM 543 O O . GLN A 1 80 ? 27.773 147.923 14.062 1.00 96.33 80 GLN A O 1
ATOM 549 N N . PHE A 1 81 ? 27.841 147.579 11.824 1.00 103.15 81 PHE A N 1
ATOM 550 C CA . PHE A 1 81 ? 29.140 146.910 11.811 1.00 102.92 81 PHE A CA 1
ATOM 551 C C . PHE A 1 81 ? 30.225 147.799 12.409 1.00 102.39 81 PHE A C 1
ATOM 552 O O . PHE A 1 81 ? 30.933 147.385 13.328 1.00 99.64 81 PHE A O 1
ATOM 560 N N . ASP A 1 82 ? 30.351 149.018 11.872 1.00 106.93 82 ASP A N 1
ATOM 561 C CA . ASP A 1 82 ? 31.378 149.972 12.303 1.00 107.62 82 ASP A CA 1
ATOM 562 C C . ASP A 1 82 ? 31.233 150.343 13.778 1.00 103.29 82 ASP A C 1
ATOM 563 O O . ASP A 1 82 ? 32.228 150.424 14.494 1.00 101.63 82 ASP A O 1
ATOM 568 N N . ALA A 1 83 ? 29.984 150.535 14.219 1.00 101.75 83 ALA A N 1
ATOM 569 C CA . ALA A 1 83 ? 29.660 150.806 15.617 1.00 99.25 83 ALA A CA 1
ATOM 570 C C . ALA A 1 83 ? 30.202 149.711 16.535 1.00 96.58 83 ALA A C 1
ATOM 571 O O . ALA A 1 83 ? 30.929 149.995 17.489 1.00 95.93 83 ALA A O 1
ATOM 573 N N . ARG A 1 84 ? 29.845 148.457 16.234 1.00 94.95 84 ARG A N 1
ATOM 574 C CA . ARG A 1 84 ? 30.297 147.258 16.990 1.00 91.41 84 ARG A CA 1
ATOM 575 C C . ARG A 1 84 ? 31.829 147.193 16.963 1.00 91.67 84 ARG A C 1
ATOM 576 O O . ARG A 1 84 ? 32.427 146.923 18.027 1.00 90.21 84 ARG A O 1
ATOM 584 N N . ASP A 1 85 ? 32.432 147.449 15.796 1.00 94.47 85 ASP A N 1
ATOM 585 C CA . ASP A 1 85 ? 33.882 147.376 15.613 1.00 96.34 85 ASP A CA 1
ATOM 586 C C . ASP A 1 85 ? 34.636 148.434 16.433 1.00 97.03 85 ASP A C 1
ATOM 587 O O . ASP A 1 85 ? 35.635 148.117 17.084 1.00 95.46 85 ASP A O 1
ATOM 592 N N . ASP A 1 86 ? 34.156 149.685 16.379 1.00 97.94 86 ASP A N 1
ATOM 593 C CA . ASP A 1 86 ? 34.732 150.799 17.141 1.00 99.68 86 ASP A CA 1
ATOM 594 C C . ASP A 1 86 ? 34.711 150.508 18.630 1.00 95.65 86 ASP A C 1
ATOM 595 O O . ASP A 1 86 ? 35.720 150.679 19.314 1.00 96.00 86 ASP A O 1
ATOM 600 N N . LEU A 1 87 ? 33.548 150.072 19.121 1.00 92.62 87 LEU A N 1
ATOM 601 C CA . LEU A 1 87 ? 33.357 149.734 20.524 1.00 90.83 87 LEU A CA 1
ATOM 602 C C . LEU A 1 87 ? 34.250 148.565 20.923 1.00 89.70 87 LEU A C 1
ATOM 603 O O . LEU A 1 87 ? 34.878 148.590 21.985 1.00 89.12 87 LEU A O 1
ATOM 608 N N . GLY A 1 88 ? 34.305 147.546 20.055 1.00 89.67 88 GLY A N 1
ATOM 609 C CA . GLY A 1 88 ? 35.136 146.381 20.261 1.00 87.52 88 GLY A CA 1
ATOM 610 C C . GLY A 1 88 ? 36.595 146.744 20.420 1.00 90.45 88 GLY A C 1
ATOM 611 O O . GLY A 1 88 ? 37.239 146.318 21.378 1.00 90.75 88 GLY A O 1
ATOM 612 N N . GLU A 1 89 ? 37.110 147.540 19.475 1.00 94.41 89 GLU A N 1
ATOM 613 C CA . GLU A 1 89 ? 38.512 147.956 19.460 1.00 98.79 89 GLU A CA 1
ATOM 614 C C . GLU A 1 89 ? 38.902 148.764 20.701 1.00 98.68 89 GLU A C 1
ATOM 615 O O . GLU A 1 89 ? 39.934 148.491 21.325 1.00 99.29 89 GLU A O 1
ATOM 621 N N . ALA A 1 90 ? 38.063 149.747 21.052 1.00 97.34 90 ALA A N 1
ATOM 622 C CA . ALA A 1 90 ? 38.262 150.593 22.230 1.00 97.25 90 ALA A CA 1
ATOM 623 C C . ALA A 1 90 ? 38.261 149.780 23.523 1.00 93.64 90 ALA A C 1
ATOM 624 O O . ALA A 1 90 ? 39.137 149.947 24.369 1.00 92.83 90 ALA A O 1
ATOM 626 N N . PHE A 1 91 ? 37.272 148.890 23.662 1.00 91.27 91 PHE A N 1
ATOM 627 C CA . PHE A 1 91 ? 37.159 148.030 24.837 1.00 88.43 91 PHE A CA 1
ATOM 628 C C . PHE A 1 91 ? 38.337 147.060 24.935 1.00 89.53 91 PHE A C 1
ATOM 629 O O . PHE A 1 91 ? 38.847 146.810 26.027 1.00 87.35 91 PHE A O 1
ATOM 637 N N . TRP A 1 92 ? 38.768 146.524 23.786 1.00 92.74 92 TRP A N 1
ATOM 638 C CA . TRP A 1 92 ? 39.937 145.653 23.722 1.00 94.38 92 TRP A CA 1
ATOM 639 C C . TRP A 1 92 ? 41.168 146.354 24.282 1.00 99.71 92 TRP A C 1
ATOM 640 O O . TRP A 1 92 ? 41.886 145.793 25.108 1.00 101.09 92 TRP A O 1
ATOM 651 N N . LYS A 1 93 ? 41.402 147.588 23.822 1.00 104.32 93 LYS A N 1
ATOM 652 C CA . LYS A 1 93 ? 42.520 148.408 24.284 1.00 109.08 93 LYS A CA 1
ATOM 653 C C . LYS A 1 93 ? 42.540 148.546 25.815 1.00 109.67 93 LYS A C 1
ATOM 654 O O . LYS A 1 93 ? 43.600 148.422 26.431 1.00 112.50 93 LYS A O 1
ATOM 660 N N . LEU A 1 94 ? 41.364 148.786 26.414 1.00 107.65 94 LEU A N 1
ATOM 661 C CA . LEU A 1 94 ? 41.214 148.909 27.868 1.00 106.53 94 LEU A CA 1
ATOM 662 C C . LEU A 1 94 ? 41.617 147.630 28.609 1.00 105.26 94 LEU A C 1
ATOM 663 O O . LEU A 1 94 ? 42.517 147.660 29.446 1.00 107.14 94 LEU A O 1
ATOM 668 N N . VAL A 1 95 ? 40.943 146.515 28.293 1.00 102.60 95 VAL A N 1
ATOM 669 C CA . VAL A 1 95 ? 41.189 145.226 28.954 1.00 102.27 95 VAL A CA 1
ATOM 670 C C . VAL A 1 95 ? 42.592 144.670 28.672 1.00 106.05 95 VAL A C 1
ATOM 671 O O . VAL A 1 95 ? 43.157 143.955 29.505 1.00 105.84 95 VAL A O 1
ATOM 675 N N . SER A 1 96 ? 43.130 144.995 27.490 1.00 110.04 96 SER A N 1
ATOM 676 C CA . SER A 1 96 ? 44.512 144.692 27.120 1.00 114.37 96 SER A CA 1
ATOM 677 C C . SER A 1 96 ? 45.460 145.329 28.136 1.00 120.26 96 SER A C 1
ATOM 678 O O . SER A 1 96 ? 46.280 144.638 28.748 1.00 121.29 96 SER A O 1
ATOM 681 N N . GLU A 1 97 ? 45.313 146.646 28.322 1.00 123.39 97 GLU A N 1
ATOM 682 C CA . GLU A 1 97 ? 46.119 147.419 29.266 1.00 129.91 97 GLU A CA 1
ATOM 683 C C . GLU A 1 97 ? 45.790 147.103 30.729 1.00 127.79 97 GLU A C 1
ATOM 684 O O . GLU A 1 97 ? 46.621 147.308 31.612 1.00 130.65 97 GLU A O 1
ATOM 690 N N . ALA A 1 98 ? 44.576 146.594 30.971 1.00 124.57 98 ALA A N 1
ATOM 691 C CA . ALA A 1 98 ? 44.166 146.100 32.287 1.00 122.60 98 ALA A CA 1
ATOM 692 C C . ALA A 1 98 ? 44.888 144.805 32.678 1.00 121.95 98 ALA A C 1
ATOM 693 O O . ALA A 1 98 ? 44.894 144.426 33.850 1.00 120.12 98 ALA A O 1
ATOM 695 N N . GLY A 1 99 ? 45.479 144.127 31.685 1.00 124.05 99 GLY A N 1
ATOM 696 C CA . GLY A 1 99 ? 46.177 142.869 31.883 1.00 122.60 99 GLY A CA 1
ATOM 697 C C . GLY A 1 99 ? 45.216 141.713 32.077 1.00 116.40 99 GLY A C 1
ATOM 698 O O . GLY A 1 99 ? 45.545 140.739 32.752 1.00 118.37 99 GLY A O 1
ATOM 699 N N . LEU A 1 100 ? 44.018 141.839 31.492 1.00 110.30 100 LEU A N 1
ATOM 700 C CA . LEU A 1 100 ? 43.021 140.772 31.467 1.00 105.78 100 LEU A CA 1
ATOM 701 C C . LEU A 1 100 ? 43.029 140.020 30.132 1.00 103.16 100 LEU A C 1
ATOM 702 O O . LEU A 1 100 ? 42.552 138.892 30.059 1.00 99.43 100 LEU A O 1
ATOM 707 N N . ALA A 1 101 ? 43.589 140.654 29.093 1.00 105.82 101 ALA A N 1
ATOM 708 C CA . ALA A 1 101 ? 43.526 140.168 27.718 1.00 106.37 101 ALA A CA 1
ATOM 709 C C . ALA A 1 101 ? 44.906 140.073 27.070 1.00 109.97 101 ALA A C 1
ATOM 710 O O . ALA A 1 101 ? 45.634 141.067 27.002 1.00 112.19 101 ALA A O 1
ATOM 712 N N . GLN A 1 102 ? 45.241 138.866 26.595 1.00 111.20 102 GLN A N 1
ATOM 713 C CA . GLN A 1 102 ? 46.472 138.576 25.858 1.00 116.00 102 GLN A CA 1
ATOM 714 C C . GLN A 1 102 ? 46.297 138.887 24.371 1.00 115.33 102 GLN A C 1
ATOM 715 O O . GLN A 1 102 ? 45.189 138.778 23.835 1.00 112.05 102 GLN A O 1
ATOM 721 N N . ASP A 1 103 ? 47.402 139.251 23.709 1.00 117.90 103 ASP A N 1
ATOM 722 C CA . ASP A 1 103 ? 47.415 139.556 22.271 1.00 118.50 103 ASP A CA 1
ATOM 723 C C . ASP A 1 103 ? 47.018 138.320 21.449 1.00 115.45 103 ASP A C 1
ATOM 724 O O . ASP A 1 103 ? 46.404 138.434 20.386 1.00 114.57 103 ASP A O 1
ATOM 729 N N . SER A 1 104 ? 47.406 137.145 21.956 1.00 113.56 104 SER A N 1
ATOM 730 C CA . SER A 1 104 ? 47.088 135.843 21.373 1.00 112.50 104 SER A CA 1
ATOM 731 C C . SER A 1 104 ? 45.594 135.680 21.073 1.00 106.51 104 SER A C 1
ATOM 732 O O . SER A 1 104 ? 45.222 135.151 20.028 1.00 107.92 104 SER A O 1
ATOM 735 N N . ASP A 1 105 ? 44.752 136.145 22.003 1.00 100.25 105 ASP A N 1
ATOM 736 C CA . ASP A 1 105 ? 43.305 135.952 21.947 1.00 94.94 105 ASP A CA 1
ATOM 737 C C . ASP A 1 105 ? 42.531 137.047 21.200 1.00 93.76 105 ASP A C 1
ATOM 738 O O . ASP A 1 105 ? 41.307 136.971 21.098 1.00 89.96 105 ASP A O 1
ATOM 743 N N . TYR A 1 106 ? 43.245 138.050 20.670 1.00 96.92 106 TYR A N 1
ATOM 744 C CA . TYR A 1 106 ? 42.660 139.205 19.936 1.00 96.84 106 TYR A CA 1
ATOM 745 C C . TYR A 1 106 ? 41.799 138.709 18.765 1.00 96.27 106 TYR A C 1
ATOM 746 O O . TYR A 1 106 ? 40.677 139.229 18.586 1.00 92.59 106 TYR A O 1
ATOM 755 N N . ASP A 1 107 ? 42.314 137.750 17.985 1.00 98.60 107 ASP A N 1
ATOM 756 C CA . ASP A 1 107 ? 41.594 137.220 16.834 1.00 99.29 107 ASP A CA 1
ATOM 757 C C . ASP A 1 107 ? 40.282 136.549 17.242 1.00 95.72 107 ASP A C 1
ATOM 758 O O . ASP A 1 107 ? 39.248 136.792 16.617 1.00 96.26 107 ASP A O 1
ATOM 763 N N . GLN A 1 108 ? 40.321 135.737 18.307 1.00 93.51 108 GLN A N 1
ATOM 764 C CA . GLN A 1 108 ? 39.112 135.124 18.870 1.00 88.87 108 GLN A CA 1
ATOM 765 C C . GLN A 1 108 ? 38.084 136.190 19.263 1.00 85.52 108 GLN A C 1
ATOM 766 O O . GLN A 1 108 ? 36.905 136.074 18.932 1.00 83.76 108 GLN A O 1
ATOM 772 N N . PHE A 1 109 ? 38.546 137.215 19.986 1.00 85.51 109 PHE A N 1
ATOM 773 C CA . PHE A 1 109 ? 37.703 138.338 20.406 1.00 84.23 109 PHE A CA 1
ATOM 774 C C . PHE A 1 109 ? 36.985 138.971 19.206 1.00 84.62 109 PHE A C 1
ATOM 775 O O . PHE A 1 109 ? 35.777 139.192 19.254 1.00 83.94 109 PHE A O 1
ATOM 783 N N . LYS A 1 110 ? 37.734 139.223 18.126 1.00 87.63 110 LYS A N 1
ATOM 784 C CA . LYS A 1 110 ? 37.194 139.839 16.915 1.00 90.12 110 LYS A CA 1
ATOM 785 C C . LYS A 1 110 ? 36.247 138.926 16.140 1.00 89.98 110 LYS A C 1
ATOM 786 O O . LYS A 1 110 ? 35.232 139.387 15.612 1.00 88.53 110 LYS A O 1
ATOM 792 N N . ARG A 1 111 ? 36.589 137.633 16.062 1.00 90.03 111 ARG A N 1
ATOM 793 C CA . ARG A 1 111 ? 35.734 136.592 15.427 1.00 90.25 111 ARG A CA 1
ATOM 794 C C . ARG A 1 111 ? 34.373 136.578 16.135 1.00 85.67 111 ARG A C 1
ATOM 795 O O . ARG A 1 111 ? 33.347 136.526 15.435 1.00 85.87 111 ARG A O 1
ATOM 803 N N . ARG A 1 112 ? 34.372 136.650 17.469 1.00 81.48 112 ARG A N 1
ATOM 804 C CA . ARG A 1 112 ? 33.150 136.570 18.316 1.00 78.85 112 ARG A CA 1
ATOM 805 C C . ARG A 1 112 ? 32.453 137.938 18.377 1.00 77.87 112 ARG A C 1
ATOM 806 O O . ARG A 1 112 ? 31.240 137.946 18.613 1.00 75.93 112 ARG A O 1
ATOM 814 N N . LEU A 1 113 ? 33.182 139.038 18.162 1.00 80.19 113 LEU A N 1
ATOM 815 C CA . LEU A 1 113 ? 32.577 140.366 18.016 1.00 82.15 113 LEU A CA 1
ATOM 816 C C . LEU A 1 113 ? 31.767 140.428 16.721 1.00 84.69 113 LEU A C 1
ATOM 817 O O . LEU A 1 113 ? 30.702 141.049 16.682 1.00 84.05 113 LEU A O 1
ATOM 822 N N . HIS A 1 114 ? 32.289 139.772 15.675 1.00 87.13 114 HIS A N 1
ATOM 823 C CA . HIS A 1 114 ? 31.690 139.751 14.343 1.00 90.85 114 HIS A CA 1
ATOM 824 C C . HIS A 1 114 ? 31.394 138.326 13.873 1.00 92.60 114 HIS A C 1
ATOM 825 O O . HIS A 1 114 ? 31.969 137.871 12.886 1.00 93.76 114 HIS A O 1
ATOM 832 N N . PRO A 1 115 ? 30.465 137.591 14.533 1.00 91.62 115 PRO A N 1
ATOM 833 C CA . PRO A 1 115 ? 30.185 136.196 14.179 1.00 93.36 115 PRO A CA 1
ATOM 834 C C . PRO A 1 115 ? 29.576 136.052 12.776 1.00 98.07 115 PRO A C 1
ATOM 835 O O . PRO A 1 115 ? 29.733 135.013 12.168 1.00 98.89 115 PRO A O 1
ATOM 839 N N . TYR A 1 116 ? 28.916 137.114 12.301 1.00 99.64 116 TYR A N 1
ATOM 840 C CA . TYR A 1 116 ? 28.301 137.240 10.951 1.00 104.40 116 TYR A CA 1
ATOM 841 C C . TYR A 1 116 ? 29.385 137.302 9.861 1.00 107.59 116 TYR A C 1
ATOM 842 O O . TYR A 1 116 ? 29.032 137.129 8.683 1.00 112.02 116 TYR A O 1
ATOM 851 N N . GLY A 1 117 ? 30.648 137.542 10.237 1.00 107.36 117 GLY A N 1
ATOM 852 C CA . GLY A 1 117 ? 31.758 137.702 9.307 1.00 112.10 117 GLY A CA 1
ATOM 853 C C . GLY A 1 117 ? 32.366 139.091 9.433 1.00 113.98 117 GLY A C 1
ATOM 854 O O . GLY A 1 117 ? 31.763 139.972 10.039 1.00 110.40 117 GLY A O 1
ATOM 855 N N . ASP A 1 118 ? 33.559 139.286 8.857 1.00 119.61 118 ASP A N 1
ATOM 856 C CA . ASP A 1 118 ? 34.298 140.551 8.971 1.00 122.39 118 ASP A CA 1
ATOM 857 C C . ASP A 1 118 ? 34.699 141.170 7.624 1.00 129.85 118 ASP A C 1
ATOM 858 O O . ASP A 1 118 ? 35.580 142.030 7.576 1.00 132.23 118 ASP A O 1
ATOM 863 N N . LYS A 1 119 ? 34.034 140.738 6.547 1.00 136.58 119 LYS A N 1
ATOM 864 C CA . LYS A 1 119 ? 34.347 141.169 5.190 1.00 144.88 119 LYS A CA 1
ATOM 865 C C . LYS A 1 119 ? 33.087 141.287 4.332 1.00 149.81 119 LYS A C 1
ATOM 866 O O . LYS A 1 119 ? 32.546 140.281 3.877 1.00 155.16 119 LYS A O 1
ATOM 872 N N . PHE A 1 120 ? 32.636 142.530 4.123 1.00 153.52 120 PHE A N 1
ATOM 873 C CA . PHE A 1 120 ? 31.441 142.837 3.336 1.00 158.91 120 PHE A CA 1
ATOM 874 C C . PHE A 1 120 ? 31.694 144.014 2.396 1.00 166.41 120 PHE A C 1
ATOM 875 O O . PHE A 1 120 ? 32.401 144.957 2.748 1.00 167.04 120 PHE A O 1
ATOM 883 N N . GLN A 1 121 ? 31.107 143.942 1.197 1.00 174.64 121 GLN A N 1
ATOM 884 C CA . GLN A 1 121 ? 31.126 145.036 0.230 1.00 182.29 121 GLN A CA 1
ATOM 885 C C . GLN A 1 121 ? 29.992 146.001 0.570 1.00 182.90 121 GLN A C 1
ATOM 886 O O . GLN A 1 121 ? 29.095 145.652 1.339 1.00 181.26 121 GLN A O 1
ATOM 892 N N . PRO A 1 122 ? 29.993 147.241 0.022 1.00 185.83 122 PRO A N 1
ATOM 893 C CA . PRO A 1 122 ? 28.892 148.185 0.233 1.00 186.43 122 PRO A CA 1
ATOM 894 C C . PRO A 1 122 ? 27.502 147.615 -0.102 1.00 187.59 122 PRO A C 1
ATOM 895 O O . PRO A 1 122 ? 27.424 146.658 -0.860 1.00 189.10 122 PRO A O 1
ATOM 899 N N . ALA A 1 123 ? 26.449 148.237 0.439 1.00 185.01 123 ALA A N 1
ATOM 900 C CA . ALA A 1 123 ? 25.079 147.720 0.363 1.00 184.83 123 ALA A CA 1
ATOM 901 C C . ALA A 1 123 ? 24.348 147.861 -0.982 1.00 192.25 123 ALA A C 1
ATOM 902 O O . ALA A 1 123 ? 23.387 147.128 -1.215 1.00 194.35 123 ALA A O 1
ATOM 904 N N . ASP A 1 124 ? 24.784 148.804 -1.830 1.00 196.42 124 ASP A N 1
ATOM 905 C CA . ASP A 1 124 ? 24.245 148.997 -3.188 1.00 203.29 124 ASP A CA 1
ATOM 906 C C . ASP A 1 124 ? 25.166 148.420 -4.284 1.00 207.53 124 ASP A C 1
ATOM 907 O O . ASP A 1 124 ? 24.930 148.635 -5.473 1.00 214.18 124 ASP A O 1
ATOM 912 N N . SER A 1 125 ? 26.209 147.697 -3.859 1.00 202.97 125 SER A N 1
ATOM 913 C CA . SER A 1 125 ? 27.230 147.121 -4.734 1.00 206.82 125 SER A CA 1
ATOM 914 C C . SER A 1 125 ? 26.682 146.031 -5.650 1.00 211.59 125 SER A C 1
ATOM 915 O O . SER A 1 125 ? 26.848 146.101 -6.869 1.00 218.16 125 SER A O 1
ATOM 918 N N . GLY A 1 126 ? 26.040 145.025 -5.044 1.00 207.83 126 GLY A N 1
ATOM 919 C CA . GLY A 1 126 ? 25.553 143.846 -5.740 1.00 210.98 126 GLY A CA 1
ATOM 920 C C . GLY A 1 126 ? 26.566 142.711 -5.757 1.00 210.42 126 GLY A C 1
ATOM 921 O O . GLY A 1 126 ? 26.605 141.933 -6.714 1.00 216.06 126 GLY A O 1
ATOM 922 N N . ALA A 1 127 ? 27.390 142.636 -4.703 1.00 203.97 127 ALA A N 1
ATOM 923 C CA . ALA A 1 127 ? 28.400 141.589 -4.545 1.00 202.27 127 ALA A CA 1
ATOM 924 C C . ALA A 1 127 ? 27.829 140.411 -3.758 1.00 199.65 127 ALA A C 1
ATOM 925 O O . ALA A 1 127 ? 26.717 140.488 -3.240 1.00 197.60 127 ALA A O 1
ATOM 927 N N . LYS A 1 128 ? 28.606 139.323 -3.677 1.00 200.12 128 LYS A N 1
ATOM 928 C CA . LYS A 1 128 ? 28.199 138.084 -3.010 1.00 196.52 128 LYS A CA 1
ATOM 929 C C . LYS A 1 128 ? 28.002 138.313 -1.508 1.00 188.02 128 LYS A C 1
ATOM 930 O O . LYS A 1 128 ? 26.927 138.036 -0.975 1.00 187.86 128 LYS A O 1
ATOM 936 N N . LEU A 1 129 ? 29.045 138.820 -0.840 1.00 182.55 129 LEU A N 1
ATOM 937 C CA . LEU A 1 129 ? 28.965 139.261 0.554 1.00 174.29 129 LEU A CA 1
ATOM 938 C C . LEU A 1 129 ? 28.722 140.768 0.574 1.00 171.04 129 LEU A C 1
ATOM 939 O O . LEU A 1 129 ? 29.578 141.539 0.143 1.00 172.94 129 LEU A O 1
ATOM 944 N N . LYS A 1 130 ? 27.551 141.174 1.077 1.00 166.44 130 LYS A N 1
ATOM 945 C CA . LYS A 1 130 ? 27.065 142.551 0.970 1.00 165.89 130 LYS A CA 1
ATOM 946 C C . LYS A 1 130 ? 26.390 143.006 2.269 1.00 156.52 130 LYS A C 1
ATOM 947 O O . LYS A 1 130 ? 25.568 142.283 2.827 1.00 153.26 130 LYS A O 1
ATOM 953 N N . PHE A 1 131 ? 26.732 144.216 2.728 1.00 152.25 131 PHE A N 1
ATOM 954 C CA . PHE A 1 131 ? 26.064 144.851 3.865 1.00 146.17 131 PHE A CA 1
ATOM 955 C C . PHE A 1 131 ? 24.569 145.023 3.595 1.00 146.90 131 PHE A C 1
ATOM 956 O O . PHE A 1 131 ? 24.142 145.091 2.446 1.00 151.86 131 PHE A O 1
ATOM 964 N N . GLU A 1 132 ? 23.780 145.095 4.671 1.00 142.28 132 GLU A N 1
ATOM 965 C CA . GLU A 1 132 ? 22.405 145.582 4.602 1.00 144.66 132 GLU A CA 1
ATOM 966 C C . GLU A 1 132 ? 22.448 147.107 4.500 1.00 145.43 132 GLU A C 1
ATOM 967 O O . GLU A 1 132 ? 23.394 147.739 4.973 1.00 142.88 132 GLU A O 1
ATOM 973 N N . ALA A 1 133 ? 21.426 147.692 3.869 1.00 149.28 133 ALA A N 1
ATOM 974 C CA . ALA A 1 133 ? 21.275 149.139 3.815 1.00 150.32 133 ALA A CA 1
ATOM 975 C C . ALA A 1 133 ? 21.136 149.657 5.247 1.00 145.70 133 ALA A C 1
ATOM 976 O O . ALA A 1 133 ? 20.463 149.033 6.072 1.00 142.48 133 ALA A O 1
ATOM 978 N N . ASP A 1 134 ? 21.801 150.782 5.539 1.00 145.36 134 ASP A N 1
ATOM 979 C CA . ASP A 1 134 ? 21.764 151.412 6.859 1.00 140.32 134 ASP A CA 1
ATOM 980 C C . ASP A 1 134 ? 20.318 151.707 7.254 1.00 140.69 134 ASP A C 1
ATOM 981 O O . ASP A 1 134 ? 19.508 152.077 6.406 1.00 144.67 134 ASP A O 1
ATOM 986 N N . PRO A 1 135 ? 19.947 151.556 8.547 1.00 135.49 135 PRO A N 1
ATOM 987 C CA . PRO A 1 135 ? 18.596 151.886 9.002 1.00 136.68 135 PRO A CA 1
ATOM 988 C C . PRO A 1 135 ? 18.389 153.399 9.049 1.00 138.92 135 PRO A C 1
ATOM 989 O O . PRO A 1 135 ? 19.359 154.147 9.140 1.00 136.06 135 PRO A O 1
ATOM 993 N N . PRO A 1 136 ? 17.131 153.897 8.966 1.00 144.76 136 PRO A N 1
ATOM 994 C CA . PRO A 1 136 ? 16.859 155.335 9.058 1.00 148.24 136 PRO A CA 1
ATOM 995 C C . PRO A 1 136 ? 17.368 155.985 10.357 1.00 145.07 136 PRO A C 1
ATOM 996 O O . PRO A 1 136 ? 17.740 157.146 10.310 1.00 147.57 136 PRO A O 1
ATOM 1000 N N . GLU A 1 137 ? 17.365 155.230 11.464 1.00 141.58 137 GLU A N 1
ATOM 1001 C CA . GLU A 1 137 ? 17.887 155.670 12.759 1.00 137.19 137 GLU A CA 1
ATOM 1002 C C . GLU A 1 137 ? 18.919 154.669 13.277 1.00 130.67 137 GLU A C 1
ATOM 1003 O O . GLU A 1 137 ? 18.722 153.462 13.150 1.00 128.97 137 GLU A O 1
ATOM 1009 N N . PRO A 1 138 ? 20.056 155.130 13.854 1.00 126.99 138 PRO A N 1
ATOM 1010 C CA . PRO A 1 138 ? 20.980 154.245 14.571 1.00 120.90 138 PRO A CA 1
ATOM 1011 C C . PRO A 1 138 ? 20.337 153.501 15.753 1.00 117.22 138 PRO A C 1
ATOM 1012 O O . PRO A 1 138 ? 20.810 152.425 16.081 1.00 111.60 138 PRO A O 1
ATOM 1016 N N . GLN A 1 139 ? 19.289 154.085 16.350 1.00 116.93 139 GLN A N 1
ATOM 1017 C CA . GLN A 1 139 ? 18.542 153.480 17.456 1.00 114.52 139 GLN A CA 1
ATOM 1018 C C . GLN A 1 139 ? 17.974 152.097 17.121 1.00 112.96 139 GLN A C 1
ATOM 1019 O O . GLN A 1 139 ? 17.692 151.308 18.025 1.00 109.27 139 GLN A O 1
ATOM 1025 N N . ALA A 1 140 ? 17.804 151.820 15.822 1.00 114.42 140 ALA A N 1
ATOM 1026 C CA . ALA A 1 140 ? 17.405 150.503 15.320 1.00 113.45 140 ALA A CA 1
ATOM 1027 C C . ALA A 1 140 ? 18.197 149.361 15.957 1.00 107.64 140 ALA A C 1
ATOM 1028 O O . ALA A 1 140 ? 17.613 148.345 16.323 1.00 106.48 140 ALA A O 1
ATOM 1030 N N . PHE A 1 141 ? 19.518 149.543 16.094 1.00 104.49 141 PHE A N 1
ATOM 1031 C CA . PHE A 1 141 ? 20.403 148.535 16.692 1.00 100.80 141 PHE A CA 1
ATOM 1032 C C . PHE A 1 141 ? 20.966 148.888 18.084 1.00 97.52 141 PHE A C 1
ATOM 1033 O O . PHE A 1 141 ? 21.938 148.286 18.535 1.00 94.07 141 PHE A O 1
ATOM 1041 N N . HIS A 1 142 ? 20.340 149.854 18.765 1.00 99.15 142 HIS A N 1
ATOM 1042 C CA . HIS A 1 142 ? 20.631 150.136 20.170 1.00 96.93 142 HIS A CA 1
ATOM 1043 C C . HIS A 1 142 ? 20.027 149.015 21.014 1.00 93.90 142 HIS A C 1
ATOM 1044 O O . HIS A 1 142 ? 18.888 148.616 20.792 1.00 94.82 142 HIS A O 1
ATOM 1051 N N . GLY A 1 143 ? 20.801 148.516 21.984 1.00 91.01 143 GLY A N 1
ATOM 1052 C CA . GLY A 1 143 ? 20.343 147.517 22.932 1.00 88.97 143 GLY A CA 1
ATOM 1053 C C . GLY A 1 143 ? 19.819 148.145 24.208 1.00 90.58 143 GLY A C 1
ATOM 1054 O O . GLY A 1 143 ? 19.930 149.359 24.406 1.00 91.46 143 GLY A O 1
ATOM 1055 N N . ARG A 1 144 ? 19.271 147.300 25.090 1.00 90.48 144 ARG A N 1
ATOM 1056 C CA . ARG A 1 144 ? 18.618 147.704 26.369 1.00 93.88 144 ARG A CA 1
ATOM 1057 C C . ARG A 1 144 ? 19.602 148.452 27.284 1.00 90.47 144 ARG A C 1
ATOM 1058 O O . ARG A 1 144 ? 19.121 149.179 28.163 1.00 93.12 144 ARG A O 1
ATOM 1066 N N . TRP A 1 145 ? 20.914 148.263 27.099 1.00 86.64 145 TRP A N 1
ATOM 1067 C CA . TRP A 1 145 ? 21.947 148.823 27.978 1.00 84.40 145 TRP A CA 1
ATOM 1068 C C . TRP A 1 145 ? 22.693 150.028 27.407 1.00 84.98 145 TRP A C 1
ATOM 1069 O O . TRP A 1 145 ? 23.598 150.564 28.052 1.00 84.32 145 TRP A O 1
ATOM 1080 N N . TYR A 1 146 ? 22.311 150.458 26.201 1.00 85.87 146 TYR A N 1
ATOM 1081 C CA . TYR A 1 146 ? 22.915 151.628 25.511 1.00 88.13 146 TYR A CA 1
ATOM 1082 C C . TYR A 1 146 ? 22.746 152.878 26.383 1.00 90.13 146 TYR A C 1
ATOM 1083 O O . TYR A 1 146 ? 23.726 153.631 26.525 1.00 89.67 146 TYR A O 1
ATOM 1092 N N . GLY A 1 147 ? 21.541 153.078 26.929 1.00 92.17 147 GLY A N 1
ATOM 1093 C CA . GLY A 1 147 ? 21.221 154.202 27.793 1.00 96.13 147 GLY A CA 1
ATOM 1094 C C . GLY A 1 147 ? 22.139 154.274 28.999 1.00 96.05 147 GLY A C 1
ATOM 1095 O O . GLY A 1 147 ? 22.726 155.319 29.274 1.00 97.94 147 GLY A O 1
ATOM 1096 N N . ALA A 1 148 ? 22.283 153.140 29.697 1.00 93.55 148 ALA A N 1
ATOM 1097 C CA . ALA A 1 148 ? 23.086 153.045 30.912 1.00 93.15 148 ALA A CA 1
ATOM 1098 C C . ALA A 1 148 ? 24.563 153.281 30.649 1.00 93.04 148 ALA A C 1
ATOM 1099 O O . ALA A 1 148 ? 25.228 153.977 31.418 1.00 96.43 148 ALA A O 1
ATOM 1101 N N . MET A 1 149 ? 25.069 152.709 29.550 1.00 90.64 149 MET A N 1
ATOM 1102 C CA . MET A 1 149 ? 26.486 152.775 29.217 1.00 89.67 149 MET A CA 1
ATOM 1103 C C . MET A 1 149 ? 26.908 154.087 28.540 1.00 92.53 149 MET A C 1
ATOM 1104 O O . MET A 1 149 ? 28.099 154.317 28.354 1.00 92.32 149 MET A O 1
ATOM 1109 N N . SER A 1 150 ? 25.932 154.936 28.186 1.00 95.06 150 SER A N 1
ATOM 1110 C CA . SER A 1 150 ? 26.175 156.183 27.459 1.00 98.26 150 SER A CA 1
ATOM 1111 C C . SER A 1 150 ? 25.963 157.440 28.308 1.00 103.30 150 SER A C 1
ATOM 1112 O O . SER A 1 150 ? 25.939 158.557 27.774 1.00 104.58 150 SER A O 1
ATOM 1115 N N . LYS A 1 151 ? 25.822 157.253 29.626 1.00 104.67 151 LYS A N 1
ATOM 1116 C CA . LYS A 1 151 ? 25.632 158.361 30.556 1.00 109.95 151 LYS A CA 1
ATOM 1117 C C . LYS A 1 151 ? 26.788 159.362 30.602 1.00 113.45 151 LYS A C 1
ATOM 1118 O O . LYS A 1 151 ? 26.545 160.553 30.758 1.00 119.05 151 LYS A O 1
ATOM 1124 N N . ARG A 1 152 ? 28.028 158.875 30.465 1.00 112.08 152 ARG A N 1
ATOM 1125 C CA . ARG A 1 152 ? 29.266 159.700 30.431 1.00 115.35 152 ARG A CA 1
ATOM 1126 C C . ARG A 1 152 ? 29.728 159.866 28.977 1.00 113.81 152 ARG A C 1
ATOM 1127 O O . ARG A 1 152 ? 30.954 159.920 28.749 1.00 115.59 152 ARG A O 1
ATOM 1135 N N . GLY A 1 153 ? 28.788 159.938 28.027 1.00 111.77 153 GLY A N 1
ATOM 1136 C CA . GLY A 1 153 ? 29.105 160.133 26.620 1.00 112.49 153 GLY A CA 1
ATOM 1137 C C . GLY A 1 153 ? 28.805 158.973 25.673 1.00 110.11 153 GLY A C 1
ATOM 1138 O O . GLY A 1 153 ? 28.541 157.848 26.096 1.00 105.81 153 GLY A O 1
ATOM 1139 N N . ASN A 1 154 ? 28.901 159.268 24.373 1.00 112.93 154 ASN A N 1
ATOM 1140 C CA . ASN A 1 154 ? 28.397 158.436 23.290 1.00 110.98 154 ASN A CA 1
ATOM 1141 C C . ASN A 1 154 ? 29.479 157.771 22.423 1.00 109.42 154 ASN A C 1
ATOM 1142 O O . ASN A 1 154 ? 29.205 156.799 21.726 1.00 103.48 154 ASN A O 1
ATOM 1147 N N . ASP A 1 155 ? 30.705 158.306 22.462 1.00 112.00 155 ASP A N 1
ATOM 1148 C CA . ASP A 1 155 ? 31.808 157.787 21.649 1.00 110.29 155 ASP A CA 1
ATOM 1149 C C . ASP A 1 155 ? 32.184 156.375 22.083 1.00 104.36 155 ASP A C 1
ATOM 1150 O O . ASP A 1 155 ? 31.892 155.961 23.208 1.00 99.23 155 ASP A O 1
ATOM 1155 N N . ALA A 1 156 ? 32.830 155.645 21.166 1.00 103.12 156 ALA A N 1
ATOM 1156 C CA . ALA A 1 156 ? 33.267 154.274 21.394 1.00 100.30 156 ALA A CA 1
ATOM 1157 C C . ALA A 1 156 ? 34.116 154.171 22.654 1.00 99.69 156 ALA A C 1
ATOM 1158 O O . ALA A 1 156 ? 33.872 153.313 23.498 1.00 96.10 156 ALA A O 1
ATOM 1160 N N . LYS A 1 157 ? 35.099 155.070 22.775 1.00 104.87 157 LYS A N 1
ATOM 1161 C CA . LYS A 1 157 ? 35.988 155.145 23.932 1.00 106.54 157 LYS A CA 1
ATOM 1162 C C . LYS A 1 157 ? 35.211 155.228 25.247 1.00 105.50 157 LYS A C 1
ATOM 1163 O O . LYS A 1 157 ? 35.567 154.571 26.230 1.00 103.38 157 LYS A O 1
ATOM 1169 N N . GLU A 1 158 ? 34.147 156.042 25.245 1.00 106.08 158 GLU A N 1
ATOM 1170 C CA . GLU A 1 158 ? 33.332 156.302 26.429 1.00 106.03 158 GLU A CA 1
ATOM 1171 C C . GLU A 1 158 ? 32.377 155.141 26.753 1.00 100.86 158 GLU A C 1
ATOM 1172 O O . GLU A 1 158 ? 32.207 154.785 27.918 1.00 100.18 158 GLU A O 1
ATOM 1178 N N . LEU A 1 159 ? 31.768 154.554 25.718 1.00 96.97 159 LEU A N 1
ATOM 1179 C CA . LEU A 1 159 ? 30.945 153.350 25.867 1.00 93.00 159 LEU A CA 1
ATOM 1180 C C . LEU A 1 159 ? 31.766 152.181 26.416 1.00 89.50 159 LEU A C 1
ATOM 1181 O O . LEU A 1 159 ? 31.307 151.452 27.296 1.00 87.15 159 LEU A O 1
ATOM 1186 N N . ALA A 1 160 ? 32.987 152.023 25.891 1.00 89.28 160 ALA A N 1
ATOM 1187 C CA . ALA A 1 160 ? 33.914 150.972 26.314 1.00 87.69 160 ALA A CA 1
ATOM 1188 C C . ALA A 1 160 ? 34.355 151.146 27.768 1.00 87.95 160 ALA A C 1
ATOM 1189 O O . ALA A 1 160 ? 34.457 150.166 28.516 1.00 85.11 160 ALA A O 1
ATOM 1191 N N . ALA A 1 161 ? 34.621 152.400 28.155 1.00 90.71 161 ALA A N 1
ATOM 1192 C CA . ALA A 1 161 ? 35.036 152.747 29.510 1.00 92.16 161 ALA A CA 1
ATOM 1193 C C . ALA A 1 161 ? 33.947 152.412 30.525 1.00 89.92 161 ALA A C 1
ATOM 1194 O O . ALA A 1 161 ? 34.232 151.850 31.579 1.00 90.00 161 ALA A O 1
ATOM 1196 N N . ALA A 1 162 ? 32.700 152.761 30.193 1.00 89.92 162 ALA A N 1
ATOM 1197 C CA . ALA A 1 162 ? 31.539 152.454 31.025 1.00 88.93 162 ALA A CA 1
ATOM 1198 C C . ALA A 1 162 ? 31.301 150.939 31.148 1.00 85.47 162 ALA A C 1
ATOM 1199 O O . ALA A 1 162 ? 31.026 150.439 32.236 1.00 85.02 162 ALA A O 1
ATOM 1201 N N . LEU A 1 163 ? 31.414 150.216 30.028 1.00 84.08 163 LEU A N 1
ATOM 1202 C CA . LEU A 1 163 ? 31.247 148.765 30.024 1.00 80.47 163 LEU A CA 1
ATOM 1203 C C . LEU A 1 163 ? 32.274 148.085 30.938 1.00 79.49 163 LEU A C 1
ATOM 1204 O O . LEU A 1 163 ? 31.918 147.224 31.744 1.00 76.85 163 LEU A O 1
ATOM 1209 N N . TYR A 1 164 ? 33.545 148.491 30.821 1.00 81.87 164 TYR A N 1
ATOM 1210 C CA . TYR A 1 164 ? 34.675 147.948 31.622 1.00 82.64 164 TYR A CA 1
ATOM 1211 C C . TYR A 1 164 ? 34.413 148.165 33.118 1.00 83.75 164 TYR A C 1
ATOM 1212 O O . TYR A 1 164 ? 34.589 147.212 33.899 1.00 82.35 164 TYR A O 1
ATOM 1221 N N . GLU A 1 165 ? 34.034 149.389 33.504 1.00 86.30 165 GLU A N 1
ATOM 1222 C CA . GLU A 1 165 ? 33.761 149.713 34.902 1.00 87.70 165 GLU A CA 1
ATOM 1223 C C . GLU A 1 165 ? 32.617 148.839 35.433 1.00 83.62 165 GLU A C 1
ATOM 1224 O O . GLU A 1 165 ? 32.721 148.259 36.517 1.00 83.01 165 GLU A O 1
ATOM 1230 N N . HIS A 1 166 ? 31.539 148.747 34.644 1.00 80.45 166 HIS A N 1
ATOM 1231 C CA . HIS A 1 166 ? 30.355 147.939 34.956 1.00 78.56 166 HIS A CA 1
ATOM 1232 C C . HIS A 1 166 ? 30.699 146.450 35.181 1.00 75.36 166 HIS A C 1
ATOM 1233 O O . HIS A 1 166 ? 30.271 145.858 36.167 1.00 74.95 166 HIS A O 1
ATOM 1240 N N . LEU A 1 167 ? 31.498 145.874 34.276 1.00 74.14 167 LEU A N 1
ATOM 1241 C CA . LEU A 1 167 ? 31.886 144.461 34.349 1.00 72.75 167 LEU A CA 1
ATOM 1242 C C . LEU A 1 167 ? 32.923 144.126 35.437 1.00 74.28 167 LEU A C 1
ATOM 1243 O O . LEU A 1 167 ? 32.797 143.102 36.113 1.00 72.80 167 LEU A O 1
ATOM 1248 N N . HIS A 1 168 ? 33.932 144.990 35.605 1.00 77.98 168 HIS A N 1
ATOM 1249 C CA . HIS A 1 168 ? 35.105 144.670 36.436 1.00 80.84 168 HIS A CA 1
ATOM 1250 C C . HIS A 1 168 ? 35.379 145.518 37.682 1.00 83.42 168 HIS A C 1
ATOM 1251 O O . HIS A 1 168 ? 36.228 145.150 38.490 1.00 85.80 168 HIS A O 1
ATOM 1258 N N . VAL A 1 169 ? 34.660 146.633 37.845 1.00 90.48 169 VAL A N 1
ATOM 1259 C CA . VAL A 1 169 ? 34.915 147.562 38.954 1.00 90.62 169 VAL A CA 1
ATOM 1260 C C . VAL A 1 169 ? 33.703 147.806 39.847 1.00 87.50 169 VAL A C 1
ATOM 1261 O O . VAL A 1 169 ? 33.792 147.674 41.065 1.00 87.30 169 VAL A O 1
ATOM 1265 N N . ASP A 1 170 ? 32.577 148.175 39.231 1.00 85.18 170 ASP A N 1
ATOM 1266 C CA . ASP A 1 170 ? 31.397 148.625 39.955 1.00 83.19 170 ASP A CA 1
ATOM 1267 C C . ASP A 1 170 ? 30.135 148.417 39.121 1.00 80.41 170 ASP A C 1
ATOM 1268 O O . ASP A 1 170 ? 29.882 149.170 38.180 1.00 80.50 170 ASP A O 1
ATOM 1273 N N . GLU A 1 171 ? 29.352 147.390 39.482 1.00 78.25 171 GLU A N 1
ATOM 1274 C CA . GLU A 1 171 ? 28.141 147.012 38.760 1.00 76.55 171 GLU A CA 1
ATOM 1275 C C . GLU A 1 171 ? 27.102 148.138 38.770 1.00 75.99 171 GLU A C 1
ATOM 1276 O O . GLU A 1 171 ? 26.815 148.721 39.816 1.00 75.62 171 GLU A O 1
ATOM 1282 N N . LYS A 1 172 ? 26.541 148.406 37.586 1.00 75.47 172 LYS A N 1
ATOM 1283 C CA . LYS A 1 172 ? 25.453 149.344 37.383 1.00 75.71 172 LYS A CA 1
ATOM 1284 C C . LYS A 1 172 ? 24.147 148.602 37.155 1.00 74.59 172 LYS A C 1
ATOM 1285 O O . LYS A 1 172 ? 24.137 147.460 36.686 1.00 73.52 172 LYS A O 1
ATOM 1291 N N . ARG A 1 173 ? 23.037 149.269 37.485 1.00 74.25 173 ARG A N 1
ATOM 1292 C CA . ARG A 1 173 ? 21.675 148.856 37.061 1.00 72.95 173 ARG A CA 1
ATOM 1293 C C . ARG A 1 173 ? 21.479 149.288 35.606 1.00 74.27 173 ARG A C 1
ATOM 1294 O O . ARG A 1 173 ? 22.333 150.040 35.097 1.00 76.74 173 ARG A O 1
ATOM 1302 N N . ILE A 1 174 ? 20.394 148.827 34.979 1.00 74.15 174 ILE A N 1
ATOM 1303 C CA . ILE A 1 174 ? 20.076 149.122 33.582 1.00 75.32 174 ILE A CA 1
ATOM 1304 C C . ILE A 1 174 ? 19.722 150.604 33.342 1.00 77.55 174 ILE A C 1
ATOM 1305 O O . ILE A 1 174 ? 19.654 151.039 32.193 1.00 78.67 174 ILE A O 1
ATOM 1310 N N . ASP A 1 175 ? 19.501 151.360 34.427 1.00 78.65 175 ASP A N 1
ATOM 1311 C CA . ASP A 1 175 ? 19.295 152.814 34.365 1.00 81.62 175 ASP A CA 1
ATOM 1312 C C . ASP A 1 175 ? 20.602 153.614 34.456 1.00 83.35 175 ASP A C 1
ATOM 1313 O O . ASP A 1 175 ? 20.584 154.833 34.333 1.00 86.31 175 ASP A O 1
ATOM 1318 N N . GLY A 1 176 ? 21.722 152.920 34.691 1.00 82.92 176 GLY A N 1
ATOM 1319 C CA . GLY A 1 176 ? 23.042 153.524 34.710 1.00 84.04 176 GLY A CA 1
ATOM 1320 C C . GLY A 1 176 ? 23.579 153.863 36.087 1.00 84.33 176 GLY A C 1
ATOM 1321 O O . GLY A 1 176 ? 24.737 154.271 36.208 1.00 86.54 176 GLY A O 1
ATOM 1322 N N . GLN A 1 177 ? 22.739 153.696 37.117 1.00 82.84 177 GLN A N 1
ATOM 1323 C CA . GLN A 1 177 ? 23.117 153.917 38.511 1.00 82.91 177 GLN A CA 1
ATOM 1324 C C . GLN A 1 177 ? 23.940 152.742 39.032 1.00 82.16 177 GLN A C 1
ATOM 1325 O O . GLN A 1 177 ? 23.701 151.605 38.634 1.00 82.05 177 GLN A O 1
ATOM 1331 N N . PRO A 1 178 ? 24.893 152.960 39.971 1.00 82.82 178 PRO A N 1
ATOM 1332 C CA . PRO A 1 178 ? 25.546 151.846 40.655 1.00 81.88 178 PRO A CA 1
ATOM 1333 C C . PRO A 1 178 ? 24.475 150.991 41.351 1.00 80.17 178 PRO A C 1
ATOM 1334 O O . PRO A 1 178 ? 23.508 151.561 41.814 1.00 80.43 178 PRO A O 1
ATOM 1338 N N . LYS A 1 179 ? 24.652 149.665 41.391 1.00 78.03 179 LYS A N 1
ATOM 1339 C CA . LYS A 1 179 ? 23.689 148.789 42.047 1.00 76.40 179 LYS A CA 1
ATOM 1340 C C . LYS A 1 179 ? 23.899 148.799 43.556 1.00 76.40 179 LYS A C 1
ATOM 1341 O O . LYS A 1 179 ? 22.937 148.790 44.336 1.00 74.58 179 LYS A O 1
ATOM 1347 N N . ARG A 1 180 ? 25.171 148.832 43.962 1.00 77.54 180 ARG A N 1
ATOM 1348 C CA . ARG A 1 180 ? 25.600 148.780 45.383 1.00 79.01 180 ARG A CA 1
ATOM 1349 C C . ARG A 1 180 ? 26.384 150.055 45.726 1.00 81.27 180 ARG A C 1
ATOM 1350 O O . ARG A 1 180 ? 27.256 150.467 44.928 1.00 81.36 180 ARG A O 1
ATOM 1358 N N . ASN A 1 181 ? 26.059 150.665 46.869 1.00 82.57 181 ASN A N 1
ATOM 1359 C CA . ASN A 1 181 ? 26.795 151.805 47.407 1.00 86.77 181 ASN A CA 1
ATOM 1360 C C . ASN A 1 181 ? 27.138 151.492 48.860 1.00 88.29 181 ASN A C 1
ATOM 1361 O O . ASN A 1 181 ? 26.591 152.100 49.773 1.00 89.39 181 ASN A O 1
ATOM 1366 N N . PRO A 1 182 ? 28.027 150.507 49.127 1.00 91.10 182 PRO A N 1
ATOM 1367 C CA . PRO A 1 182 ? 28.353 150.123 50.501 1.00 93.57 182 PRO A CA 1
ATOM 1368 C C . PRO A 1 182 ? 29.180 151.203 51.215 1.00 97.28 182 PRO A C 1
ATOM 1369 O O . PRO A 1 182 ? 29.911 151.923 50.549 1.00 97.75 182 PRO A O 1
ATOM 1373 N N . LYS A 1 183 ? 29.034 151.284 52.539 1.00 101.91 183 LYS A N 1
ATOM 1374 C CA . LYS A 1 183 ? 29.775 152.231 53.370 1.00 107.43 183 LYS A CA 1
ATOM 1375 C C . LYS A 1 183 ? 30.921 151.582 54.151 1.00 112.05 183 LYS A C 1
ATOM 1376 O O . LYS A 1 183 ? 31.685 152.278 54.808 1.00 119.29 183 LYS A O 1
ATOM 1382 N N . THR A 1 184 ? 31.036 150.254 54.043 1.00 113.16 184 THR A N 1
ATOM 1383 C CA . THR A 1 184 ? 31.987 149.424 54.775 1.00 116.16 184 THR A CA 1
ATOM 1384 C C . THR A 1 184 ? 33.429 149.595 54.261 1.00 119.55 184 THR A C 1
ATOM 1385 O O . THR A 1 184 ? 33.701 150.489 53.460 1.00 117.16 184 THR A O 1
ATOM 1389 N N . ASP A 1 185 ? 34.341 148.751 54.761 1.00 123.64 185 ASP A N 1
ATOM 1390 C CA . ASP A 1 185 ? 35.710 148.641 54.255 1.00 127.19 185 ASP A CA 1
ATOM 1391 C C . ASP A 1 185 ? 35.786 148.081 52.828 1.00 123.76 185 ASP A C 1
ATOM 1392 O O . ASP A 1 185 ? 36.735 148.376 52.103 1.00 122.62 185 ASP A O 1
ATOM 1397 N N . LYS A 1 186 ? 34.805 147.250 52.444 1.00 120.20 186 LYS A N 1
ATOM 1398 C CA . LYS A 1 186 ? 34.800 146.564 51.146 1.00 117.19 186 LYS A CA 1
ATOM 1399 C C . LYS A 1 186 ? 34.126 147.373 50.035 1.00 111.22 186 LYS A C 1
ATOM 1400 O O . LYS A 1 186 ? 32.986 147.824 50.180 1.00 110.47 186 LYS A O 1
ATOM 1406 N N . PHE A 1 187 ? 34.837 147.528 48.913 1.00 108.16 187 PHE A N 1
ATOM 1407 C CA . PHE A 1 187 ? 34.274 148.104 47.693 1.00 104.40 187 PHE A CA 1
ATOM 1408 C C . PHE A 1 187 ? 33.284 147.116 47.063 1.00 96.65 187 PHE A C 1
ATOM 1409 O O . PHE A 1 187 ? 33.396 145.909 47.252 1.00 94.26 187 PHE A O 1
ATOM 1417 N N . ALA A 1 188 ? 32.295 147.659 46.345 1.00 91.10 188 ALA A N 1
ATOM 1418 C CA . ALA A 1 188 ? 31.270 146.884 45.667 1.00 86.75 188 ALA A CA 1
ATOM 1419 C C . ALA A 1 188 ? 31.839 146.298 44.377 1.00 85.36 188 ALA A C 1
ATOM 1420 O O . ALA A 1 188 ? 32.601 146.957 43.675 1.00 86.14 188 ALA A O 1
ATOM 1422 N N . PRO A 1 189 ? 31.487 145.047 44.011 1.00 84.00 189 PRO A N 1
ATOM 1423 C CA . PRO A 1 189 ? 32.105 144.392 42.858 1.00 83.63 189 PRO A CA 1
ATOM 1424 C C . PRO A 1 189 ? 31.501 144.847 41.520 1.00 82.13 189 PRO A C 1
ATOM 1425 O O . PRO A 1 189 ? 30.447 145.469 41.527 1.00 81.80 189 PRO A O 1
ATOM 1429 N N . GLY A 1 190 ? 32.189 144.538 40.416 1.00 82.47 190 GLY A N 1
ATOM 1430 C CA . GLY A 1 190 ? 31.629 144.617 39.081 1.00 81.02 190 GLY A CA 1
ATOM 1431 C C . GLY A 1 190 ? 30.701 143.433 38.855 1.00 78.34 190 GLY A C 1
ATOM 1432 O O . GLY A 1 190 ? 30.610 142.531 39.701 1.00 76.79 190 GLY A O 1
ATOM 1433 N N . LEU A 1 191 ? 30.016 143.435 37.708 1.00 77.41 191 LEU A N 1
ATOM 1434 C CA . LEU A 1 191 ? 29.064 142.385 37.352 1.00 75.60 191 LEU A CA 1
ATOM 1435 C C . LEU A 1 191 ? 29.685 140.978 37.318 1.00 74.52 191 LEU A C 1
ATOM 1436 O O . LEU A 1 191 ? 29.085 140.024 37.811 1.00 74.35 191 LEU A O 1
ATOM 1441 N N . VAL A 1 192 ? 30.883 140.857 36.738 1.00 75.95 192 VAL A N 1
ATOM 1442 C CA . VAL A 1 192 ? 31.523 139.542 36.543 1.00 75.20 192 VAL A CA 1
ATOM 1443 C C . VAL A 1 192 ? 31.635 138.793 37.871 1.00 74.15 192 VAL A C 1
ATOM 1444 O O . VAL A 1 192 ? 31.167 137.664 37.986 1.00 71.75 192 VAL A O 1
ATOM 1448 N N . VAL A 1 193 ? 32.232 139.452 38.872 1.00 75.11 193 VAL A N 1
ATOM 1449 C CA . VAL A 1 193 ? 32.427 138.883 40.202 1.00 75.04 193 VAL A CA 1
ATOM 1450 C C . VAL A 1 193 ? 31.106 138.662 40.940 1.00 72.53 193 VAL A C 1
ATOM 1451 O O . VAL A 1 193 ? 30.905 137.610 41.547 1.00 72.78 193 VAL A O 1
ATOM 1455 N N . ALA A 1 194 ? 30.215 139.656 40.884 1.00 72.21 194 ALA A N 1
ATOM 1456 C CA . ALA A 1 194 ? 28.926 139.609 41.576 1.00 70.71 194 ALA A CA 1
ATOM 1457 C C . ALA A 1 194 ? 28.133 138.388 41.137 1.00 68.65 194 ALA A C 1
ATOM 1458 O O . ALA A 1 194 ? 27.624 137.625 41.962 1.00 68.61 194 ALA A O 1
ATOM 1460 N N . ARG A 1 195 ? 28.027 138.219 39.818 1.00 67.68 195 ARG A N 1
ATOM 1461 C CA . ARG A 1 195 ? 27.294 137.105 39.164 1.00 65.68 195 ARG A CA 1
ATOM 1462 C C . ARG A 1 195 ? 27.979 135.774 39.511 1.00 65.60 195 ARG A C 1
ATOM 1463 O O . ARG A 1 195 ? 27.252 134.806 39.797 1.00 64.22 195 ARG A O 1
ATOM 1471 N N . ALA A 1 196 ? 29.316 135.744 39.496 1.00 67.37 196 ALA A N 1
ATOM 1472 C CA . ALA A 1 196 ? 30.086 134.558 39.850 1.00 69.12 196 ALA A CA 1
ATOM 1473 C C . ALA A 1 196 ? 29.853 134.114 41.292 1.00 69.18 196 ALA A C 1
ATOM 1474 O O . ALA A 1 196 ? 29.763 132.916 41.560 1.00 68.69 196 ALA A O 1
ATOM 1476 N N . LEU A 1 197 ? 29.756 135.085 42.209 1.00 69.87 197 LEU A N 1
ATOM 1477 C CA . LEU A 1 197 ? 29.418 134.817 43.607 1.00 69.67 197 LEU A CA 1
ATOM 1478 C C . LEU A 1 197 ? 27.993 134.264 43.712 1.00 67.82 197 LEU A C 1
ATOM 1479 O O . LEU A 1 197 ? 27.718 133.395 44.540 1.00 68.35 197 LEU A O 1
ATOM 1484 N N . GLY A 1 198 ? 27.094 134.778 42.863 1.00 66.45 198 GLY A N 1
ATOM 1485 C CA . GLY A 1 198 ? 25.730 134.293 42.758 1.00 64.76 198 GLY A CA 1
ATOM 1486 C C . GLY A 1 198 ? 25.633 132.842 42.308 1.00 64.40 198 GLY A C 1
ATOM 1487 O O . GLY A 1 198 ? 24.745 132.106 42.750 1.00 63.85 198 GLY A O 1
ATOM 1488 N N . ILE A 1 199 ? 26.546 132.432 41.421 1.00 64.88 199 ILE A N 1
ATOM 1489 C CA . ILE A 1 199 ? 26.649 131.033 40.982 1.00 64.09 199 ILE A CA 1
ATOM 1490 C C . ILE A 1 199 ? 27.215 130.170 42.104 1.00 64.87 199 ILE A C 1
ATOM 1491 O O . ILE A 1 199 ? 26.715 129.074 42.363 1.00 64.06 199 ILE A O 1
ATOM 1496 N N . GLU A 1 200 ? 28.249 130.692 42.775 1.00 67.68 200 GLU A N 1
ATOM 1497 C CA . GLU A 1 200 ? 28.939 130.018 43.880 1.00 69.30 200 GLU A CA 1
ATOM 1498 C C . GLU A 1 200 ? 27.992 129.560 44.993 1.00 67.92 200 GLU A C 1
ATOM 1499 O O . GLU A 1 200 ? 28.201 128.506 45.595 1.00 67.66 200 GLU A O 1
ATOM 1505 N N . SER A 1 201 ? 26.943 130.354 45.241 1.00 66.17 201 SER A N 1
ATOM 1506 C CA . SER A 1 201 ? 25.948 130.074 46.273 1.00 65.31 201 SER A CA 1
ATOM 1507 C C . SER A 1 201 ? 24.628 129.491 45.742 1.00 64.30 201 SER A C 1
ATOM 1508 O O . SER A 1 201 ? 23.679 129.337 46.502 1.00 65.66 201 SER A O 1
ATOM 1511 N N . SER A 1 202 ? 24.574 129.174 44.442 1.00 65.16 202 SER A N 1
ATOM 1512 C CA . SER A 1 202 ? 23.459 128.419 43.858 1.00 63.92 202 SER A CA 1
ATOM 1513 C C . SER A 1 202 ? 23.604 126.941 44.237 1.00 64.77 202 SER A C 1
ATOM 1514 O O . SER A 1 202 ? 24.109 126.132 43.453 1.00 62.52 202 SER A O 1
ATOM 1517 N N . VAL A 1 203 ? 23.151 126.613 45.452 1.00 65.63 203 VAL A N 1
ATOM 1518 C CA . VAL A 1 203 ? 23.221 125.275 46.020 1.00 65.33 203 VAL A CA 1
ATOM 1519 C C . VAL A 1 203 ? 21.881 124.907 46.651 1.00 64.39 203 VAL A C 1
ATOM 1520 O O . VAL A 1 203 ? 21.077 125.787 46.971 1.00 64.17 203 VAL A O 1
ATOM 1524 N N . LEU A 1 204 ? 21.647 123.600 46.824 1.00 63.25 204 LEU A N 1
ATOM 1525 C CA . LEU A 1 204 ? 20.382 123.097 47.353 1.00 62.34 204 LEU A CA 1
ATOM 1526 C C . LEU A 1 204 ? 20.131 123.622 48.766 1.00 63.90 204 LEU A C 1
ATOM 1527 O O . LEU A 1 204 ? 21.032 123.608 49.601 1.00 64.40 204 LEU A O 1
ATOM 1532 N N . PRO A 1 205 ? 18.919 124.144 49.067 1.00 63.93 205 PRO A N 1
ATOM 1533 C CA . PRO A 1 205 ? 18.527 124.449 50.442 1.00 66.02 205 PRO A CA 1
ATOM 1534 C C . PRO A 1 205 ? 18.395 123.164 51.273 1.00 68.64 205 PRO A C 1
ATOM 1535 O O . PRO A 1 205 ? 17.784 122.215 50.808 1.00 67.79 205 PRO A O 1
ATOM 1539 N N . ARG A 1 206 ? 18.948 123.174 52.486 1.00 72.73 206 ARG A N 1
ATOM 1540 C CA . ARG A 1 206 ? 19.026 121.992 53.381 1.00 77.14 206 ARG A CA 1
ATOM 1541 C C . ARG A 1 206 ? 17.936 122.072 54.462 1.00 78.77 206 ARG A C 1
ATOM 1542 O O . ARG A 1 206 ? 17.760 121.061 55.173 1.00 80.92 206 ARG A O 1
ATOM 1550 N N . GLY A 1 207 ? 17.215 123.199 54.555 1.00 78.81 207 GLY A N 1
ATOM 1551 C CA . GLY A 1 207 ? 16.198 123.413 55.573 1.00 79.32 207 GLY A CA 1
ATOM 1552 C C . GLY A 1 207 ? 14.971 124.149 55.059 1.00 79.82 207 GLY A C 1
ATOM 1553 O O . GLY A 1 207 ? 14.834 124.359 53.857 1.00 78.19 207 GLY A O 1
ATOM 1554 N N . MET A 1 208 ? 14.093 124.547 55.991 1.00 81.72 208 MET A N 1
ATOM 1555 C CA . MET A 1 208 ? 12.801 125.168 55.695 1.00 82.71 208 MET A CA 1
ATOM 1556 C C . MET A 1 208 ? 12.760 126.690 55.897 1.00 83.54 208 MET A C 1
ATOM 1557 O O . MET A 1 208 ? 11.702 127.297 55.726 1.00 82.49 208 MET A O 1
ATOM 1562 N N . ALA A 1 209 ? 13.908 127.287 56.243 1.00 84.76 209 ALA A N 1
ATOM 1563 C CA . ALA A 1 209 ? 13.992 128.694 56.655 1.00 88.04 209 ALA A CA 1
ATOM 1564 C C . ALA A 1 209 ? 13.258 129.658 55.721 1.00 86.72 209 ALA A C 1
ATOM 1565 O O . ALA A 1 209 ? 12.410 130.429 56.164 1.00 91.65 209 ALA A O 1
ATOM 1567 N N . ARG A 1 210 ? 13.578 129.588 54.425 1.00 82.95 210 ARG A N 1
ATOM 1568 C CA . ARG A 1 210 ? 13.139 130.560 53.387 1.00 81.69 210 ARG A CA 1
ATOM 1569 C C . ARG A 1 210 ? 11.786 130.154 52.783 1.00 78.77 210 ARG A C 1
ATOM 157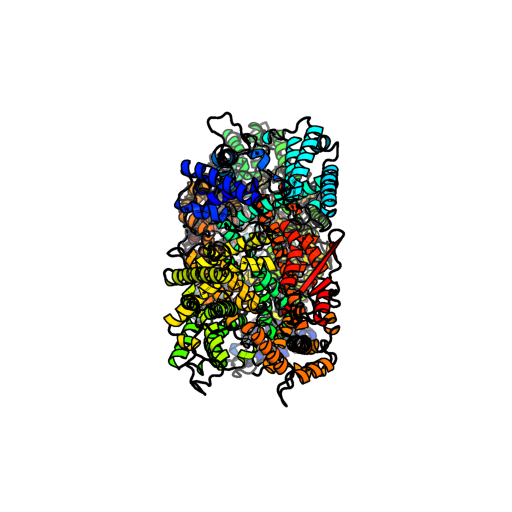0 O O . ARG A 1 210 ? 11.442 130.703 51.721 1.00 77.73 210 ARG A O 1
ATOM 1578 N N . LEU A 1 211 ? 11.045 129.242 53.421 1.00 77.44 211 LEU A N 1
ATOM 1579 C CA . LEU A 1 211 ? 9.757 128.791 52.907 1.00 77.13 211 LEU A CA 1
ATOM 1580 C C . LEU A 1 211 ? 8.571 129.292 53.720 1.00 79.16 211 LEU A C 1
ATOM 1581 O O . LEU A 1 211 ? 7.435 129.214 53.253 1.00 78.27 211 LEU A O 1
ATOM 1586 N N . ALA A 1 212 ? 8.839 129.797 54.932 1.00 81.78 212 ALA A N 1
ATOM 1587 C CA . ALA A 1 212 ? 7.840 130.492 55.742 1.00 86.09 212 ALA A CA 1
ATOM 1588 C C . ALA A 1 212 ? 7.289 131.686 54.963 1.00 85.30 212 ALA A C 1
ATOM 1589 O O . ALA A 1 212 ? 8.042 132.413 54.316 1.00 82.69 212 ALA A O 1
ATOM 1591 N N . ARG A 1 213 ? 5.966 131.860 55.006 1.00 86.95 213 ARG A N 1
ATOM 1592 C CA . ARG A 1 213 ? 5.256 132.987 54.346 1.00 90.70 213 ARG A CA 1
ATOM 1593 C C . ARG A 1 213 ? 5.243 134.172 55.319 1.00 91.12 213 ARG A C 1
ATOM 1594 O O . ARG A 1 213 ? 4.653 134.030 56.405 1.00 92.95 213 ARG A O 1
ATOM 1602 N N . ASN A 1 214 ? 5.886 135.284 54.943 1.00 90.34 214 ASN A N 1
ATOM 1603 C CA . ASN A 1 214 ? 6.104 136.428 55.826 1.00 91.32 214 ASN A CA 1
ATOM 1604 C C . ASN A 1 214 ? 5.076 137.544 55.586 1.00 89.44 214 ASN A C 1
ATOM 1605 O O . ASN A 1 214 ? 5.426 138.723 55.505 1.00 91.20 214 ASN A O 1
ATOM 1610 N N . TRP A 1 215 ? 3.802 137.150 55.475 1.00 87.44 215 TRP A N 1
ATOM 1611 C CA . TRP A 1 215 ? 2.668 138.070 55.305 1.00 88.35 215 TRP A CA 1
ATOM 1612 C C . TRP A 1 215 ? 1.371 137.276 55.382 1.00 87.80 215 TRP A C 1
ATOM 1613 O O . TRP A 1 215 ? 1.383 136.058 55.214 1.00 84.35 215 TRP A O 1
ATOM 1624 N N . GLY A 1 216 ? 0.260 137.976 55.631 1.00 87.97 216 GLY A N 1
ATOM 1625 C CA . GLY A 1 216 ? -1.048 137.360 55.746 1.00 89.16 216 GLY A CA 1
ATOM 1626 C C . GLY A 1 216 ? -2.181 138.312 55.407 1.00 90.86 216 GLY A C 1
ATOM 1627 O O . GLY A 1 216 ? -1.998 139.266 54.646 1.00 88.81 216 GLY A O 1
ATOM 1628 N N . GLU A 1 217 ? -3.353 138.046 55.992 1.00 94.25 217 GLU A N 1
ATOM 1629 C CA . GLU A 1 217 ? -4.591 138.746 55.682 1.00 97.37 217 GLU A CA 1
ATOM 1630 C C . GLU A 1 217 ? -4.489 140.260 55.903 1.00 98.54 217 GLU A C 1
ATOM 1631 O O . GLU A 1 217 ? -5.045 141.031 55.129 1.00 95.99 217 GLU A O 1
ATOM 1637 N N . GLU A 1 218 ? -3.772 140.669 56.957 1.00 99.47 218 GLU A N 1
ATOM 1638 C CA . GLU A 1 218 ? -3.575 142.077 57.270 1.00 101.06 218 GLU A CA 1
ATOM 1639 C C . GLU A 1 218 ? -2.837 142.811 56.145 1.00 97.94 218 GLU A C 1
ATOM 1640 O O . GLU A 1 218 ? -3.195 143.933 55.804 1.00 97.49 218 GLU A O 1
ATOM 1646 N N . GLU A 1 219 ? -1.825 142.158 55.560 1.00 94.38 219 GLU A N 1
ATOM 1647 C CA . GLU A 1 219 ? -1.039 142.732 54.467 1.00 91.03 219 GLU A CA 1
ATOM 1648 C C . GLU A 1 219 ? -1.838 142.770 53.172 1.00 90.42 219 GLU A C 1
ATOM 1649 O O . GLU A 1 219 ? -1.704 143.700 52.384 1.00 92.06 219 GLU A O 1
ATOM 1655 N N . ILE A 1 220 ? -2.673 141.748 52.969 1.00 90.25 220 ILE A N 1
ATOM 1656 C CA . ILE A 1 220 ? -3.519 141.619 51.787 1.00 90.65 220 ILE A CA 1
ATOM 1657 C C . ILE A 1 220 ? -4.530 142.771 51.710 1.00 93.11 220 ILE A C 1
ATOM 1658 O O . ILE A 1 220 ? -4.777 143.317 50.633 1.00 92.51 220 ILE A O 1
ATOM 1663 N N . GLN A 1 221 ? -5.091 143.140 52.867 1.00 95.88 221 GLN A N 1
ATOM 1664 C CA . GLN A 1 221 ? -6.069 144.217 52.982 1.00 98.92 221 GLN A CA 1
ATOM 1665 C C . GLN A 1 221 ? -5.522 145.559 52.490 1.00 97.16 221 GLN A C 1
ATOM 1666 O O . GLN A 1 221 ? -6.211 146.282 51.781 1.00 99.30 221 GLN A O 1
ATOM 1672 N N . THR A 1 222 ? -4.278 145.870 52.874 1.00 93.80 222 THR A N 1
ATOM 1673 C CA . THR A 1 222 ? -3.611 147.129 52.534 1.00 91.66 222 THR A CA 1
ATOM 1674 C C . THR A 1 222 ? -3.187 147.159 51.078 1.00 88.39 222 THR A C 1
ATOM 1675 O O . THR A 1 222 ? -3.373 148.155 50.387 1.00 89.96 222 THR A O 1
ATOM 1679 N N . TYR A 1 223 ? -2.612 146.047 50.618 1.00 85.02 223 TYR A N 1
ATOM 1680 C CA . TYR A 1 223 ? -1.911 145.933 49.315 1.00 81.24 223 TYR A CA 1
ATOM 1681 C C . TYR A 1 223 ? -2.929 145.831 48.172 1.00 81.18 223 TYR A C 1
ATOM 1682 O O . TYR A 1 223 ? -2.639 146.360 47.083 1.00 79.45 223 TYR A O 1
ATOM 1691 N N . PHE A 1 224 ? -4.074 145.179 48.406 1.00 83.31 224 PHE A N 1
ATOM 1692 C CA . PHE A 1 224 ? -5.060 144.916 47.355 1.00 85.05 224 PHE A CA 1
ATOM 1693 C C . PHE A 1 224 ? -6.313 145.799 47.432 1.00 89.37 224 PHE A C 1
ATOM 1694 O O . PHE A 1 224 ? -7.382 145.410 46.956 1.00 91.90 224 PHE A O 1
ATOM 1702 N N . VAL A 1 225 ? -6.176 147.002 47.999 1.00 90.79 225 VAL A N 1
ATOM 1703 C CA . VAL A 1 225 ? -7.266 147.979 47.981 1.00 94.44 225 VAL A CA 1
ATOM 1704 C C . VAL A 1 225 ? -7.640 148.230 46.516 1.00 94.06 225 VAL A C 1
ATOM 1705 O O . VAL A 1 225 ? -8.821 148.254 46.167 1.00 96.72 225 VAL A O 1
ATOM 1709 N N . VAL A 1 226 ? -6.614 148.378 45.668 1.00 90.96 226 VAL A N 1
ATOM 1710 C CA . VAL A 1 226 ? -6.747 148.368 44.212 1.00 90.34 226 VAL A CA 1
ATOM 1711 C C . VAL A 1 226 ? -6.148 147.057 43.695 1.00 87.22 226 VAL A C 1
ATOM 1712 O O . VAL A 1 226 ? -5.120 146.616 44.185 1.00 84.61 226 VAL A O 1
ATOM 1716 N N . ASP A 1 227 ? -6.807 146.441 42.707 1.00 87.50 227 ASP A N 1
ATOM 1717 C CA . ASP A 1 227 ? -6.434 145.108 42.220 1.00 85.21 227 ASP A CA 1
ATOM 1718 C C . ASP A 1 227 ? -5.274 145.159 41.218 1.00 83.34 227 ASP A C 1
ATOM 1719 O O . ASP A 1 227 ? -5.490 145.204 39.991 1.00 83.01 227 ASP A O 1
ATOM 1724 N N . VAL A 1 228 ? -4.045 145.105 41.755 1.00 81.90 228 VAL A N 1
ATOM 1725 C CA . VAL A 1 228 ? -2.821 145.108 40.953 1.00 81.66 228 VAL A CA 1
ATOM 1726 C C . VAL A 1 228 ? -2.787 144.011 39.872 1.00 81.87 228 VAL A C 1
ATOM 1727 O O . VAL A 1 228 ? -2.228 144.225 38.795 1.00 83.30 228 VAL A O 1
ATOM 1731 N N . ALA A 1 229 ? -3.389 142.852 40.163 1.00 81.56 229 ALA A N 1
ATOM 1732 C CA . ALA A 1 229 ? -3.367 141.706 39.250 1.00 81.84 229 ALA A CA 1
ATOM 1733 C C . ALA A 1 229 ? -4.161 141.978 37.963 1.00 83.61 229 ALA A C 1
ATOM 1734 O O . ALA A 1 229 ? -3.709 141.644 36.860 1.00 83.12 229 ALA A O 1
ATOM 1736 N N . ALA A 1 230 ? -5.342 142.584 38.120 1.00 85.41 230 ALA A N 1
ATOM 1737 C CA . ALA A 1 230 ? -6.192 142.968 36.998 1.00 88.33 230 ALA A CA 1
ATOM 1738 C C . ALA A 1 230 ? -5.545 144.037 36.103 1.00 88.96 230 ALA A C 1
ATOM 1739 O O . ALA A 1 230 ? -5.737 144.023 34.889 1.00 90.73 230 ALA A O 1
ATOM 1741 N N . SER A 1 231 ? -4.795 144.969 36.705 1.00 88.06 231 SER A N 1
ATOM 1742 C CA . SER A 1 231 ? -4.133 146.032 35.940 1.00 88.26 231 SER A CA 1
ATOM 1743 C C . SER A 1 231 ? -2.885 145.486 35.230 1.00 84.82 231 SER A C 1
ATOM 1744 O O . SER A 1 231 ? -2.622 145.821 34.078 1.00 85.04 231 SER A O 1
ATOM 1747 N N . VAL A 1 232 ? -2.132 144.626 35.918 1.00 82.36 232 VAL A N 1
ATOM 1748 C CA . VAL A 1 232 ? -1.024 143.911 35.289 1.00 80.85 232 VAL A CA 1
ATOM 1749 C C . VAL A 1 232 ? -1.542 143.043 34.132 1.00 81.89 232 VAL A C 1
ATOM 1750 O O . VAL A 1 232 ? -0.900 142.959 33.086 1.00 81.49 232 VAL A O 1
ATOM 1754 N N . LYS A 1 233 ? -2.721 142.437 34.318 1.00 83.87 233 LYS A N 1
ATOM 1755 C CA . LYS A 1 233 ? -3.391 141.671 33.265 1.00 86.30 233 LYS A CA 1
ATOM 1756 C C . LYS A 1 233 ? -3.684 142.533 32.037 1.00 90.49 233 LYS A C 1
ATOM 1757 O O . LYS A 1 233 ? -3.563 142.058 30.912 1.00 90.43 233 LYS A O 1
ATOM 1763 N N . GLU A 1 234 ? -4.071 143.795 32.265 1.00 95.09 234 GLU A N 1
ATOM 1764 C CA . GLU A 1 234 ? -4.334 144.754 31.188 1.00 100.59 234 GLU A CA 1
ATOM 1765 C C . GLU A 1 234 ? -3.060 145.180 30.465 1.00 100.38 234 GLU A C 1
ATOM 1766 O O . GLU A 1 234 ? -3.093 145.453 29.265 1.00 104.57 234 GLU A O 1
ATOM 1772 N N . VAL A 1 235 ? -1.946 145.255 31.202 1.00 97.05 235 VAL A N 1
ATOM 1773 C CA . VAL A 1 235 ? -0.633 145.475 30.600 1.00 96.42 235 VAL A CA 1
ATOM 1774 C C . VAL A 1 235 ? -0.333 144.342 29.604 1.00 96.19 235 VAL A C 1
ATOM 1775 O O . VAL A 1 235 ? 0.072 144.598 28.469 1.00 95.79 235 VAL A O 1
ATOM 1779 N N . ALA A 1 236 ? -0.567 143.098 30.034 1.00 96.60 236 ALA A N 1
ATOM 1780 C CA . ALA A 1 236 ? -0.348 141.913 29.198 1.00 99.42 236 ALA A CA 1
ATOM 1781 C C . ALA A 1 236 ? -1.192 141.936 27.923 1.00 104.70 236 ALA A C 1
ATOM 1782 O O . ALA A 1 236 ? -0.682 141.660 26.842 1.00 105.03 236 ALA A O 1
ATOM 1784 N N . LYS A 1 237 ? -2.480 142.276 28.060 1.00 110.71 237 LYS A N 1
ATOM 1785 C CA . LYS A 1 237 ? -3.399 142.377 26.922 1.00 114.38 237 LYS A CA 1
ATOM 1786 C C . LYS A 1 237 ? -2.986 143.474 25.941 1.00 114.38 237 LYS A C 1
ATOM 1787 O O . LYS A 1 237 ? -3.054 143.283 24.732 1.00 117.23 237 LYS A O 1
ATOM 1793 N N . ALA A 1 238 ? -2.558 144.622 26.477 1.00 115.40 238 ALA A N 1
ATOM 1794 C CA . ALA A 1 238 ? -2.099 145.757 25.672 1.00 117.80 238 ALA A CA 1
ATOM 1795 C C . ALA A 1 238 ? -0.803 145.424 24.932 1.00 118.00 238 ALA A C 1
ATOM 1796 O O . ALA A 1 238 ? -0.586 145.888 23.813 1.00 122.35 238 ALA A O 1
ATOM 1798 N N . ALA A 1 239 ? 0.054 144.621 25.573 1.00 114.70 239 ALA A N 1
ATOM 1799 C CA . ALA A 1 239 ? 1.278 144.116 24.958 1.00 113.93 239 ALA A CA 1
ATOM 1800 C C . ALA A 1 239 ? 0.948 143.147 23.818 1.00 114.54 239 ALA A C 1
ATOM 1801 O O . ALA A 1 239 ? 1.547 143.222 22.742 1.00 114.98 239 ALA A O 1
ATOM 1803 N N . VAL A 1 240 ? -0.015 142.248 24.068 1.00 113.33 240 VAL A N 1
ATOM 1804 C CA . VAL A 1 240 ? -0.494 141.285 23.081 1.00 116.07 240 VAL A CA 1
ATOM 1805 C C . VAL A 1 240 ? -1.029 142.005 21.845 1.00 122.65 240 VAL A C 1
ATOM 1806 O O . VAL A 1 240 ? -0.546 141.771 20.742 1.00 124.90 240 VAL A O 1
ATOM 1810 N N . SER A 1 241 ? -2.014 142.889 22.053 1.00 128.65 241 SER A N 1
ATOM 1811 C CA . SER A 1 241 ? -2.669 143.644 20.980 1.00 134.26 241 SER A CA 1
ATOM 1812 C C . SER A 1 241 ? -1.681 144.341 20.051 1.00 138.82 241 SER A C 1
ATOM 1813 O O . SER A 1 241 ? -1.784 144.213 18.832 1.00 142.41 241 SER A O 1
ATOM 1816 N N . ALA A 1 242 ? -0.733 145.078 20.644 1.00 140.73 242 ALA A N 1
ATOM 1817 C CA . ALA A 1 242 ? 0.277 145.843 19.908 1.00 145.01 242 ALA A CA 1
ATOM 1818 C C . ALA A 1 242 ? 1.144 144.960 19.003 1.00 150.02 242 ALA A C 1
ATOM 1819 O O . ALA A 1 242 ? 1.423 145.324 17.859 1.00 156.27 242 ALA A O 1
ATOM 1821 N N . ALA A 1 243 ? 1.563 143.803 19.530 1.00 150.91 243 ALA A N 1
ATOM 1822 C CA . ALA A 1 243 ? 2.355 142.825 18.784 1.00 149.88 243 ALA A CA 1
ATOM 1823 C C . ALA A 1 243 ? 1.519 142.105 17.716 1.00 153.69 243 ALA A C 1
ATOM 1824 O O . ALA A 1 243 ? 2.032 141.752 16.656 1.00 157.94 243 ALA A O 1
ATOM 1826 N N . GLN A 1 244 ? 0.228 141.906 18.010 1.00 155.08 244 GLN A N 1
ATOM 1827 C CA . GLN A 1 244 ? -0.729 141.270 17.100 1.00 156.69 244 GLN A CA 1
ATOM 1828 C C . GLN A 1 244 ? -1.197 142.204 15.976 1.00 162.27 244 GLN A C 1
ATOM 1829 O O . GLN A 1 244 ? -1.823 141.751 15.018 1.00 164.74 244 GLN A O 1
ATOM 1835 N N . ALA A 1 245 ? -0.901 143.504 16.111 1.00 165.82 245 ALA A N 1
ATOM 1836 C CA . ALA A 1 245 ? -1.284 144.534 15.138 1.00 172.02 245 ALA A CA 1
ATOM 1837 C C . ALA A 1 245 ? -0.409 144.551 13.879 1.00 177.53 245 ALA A C 1
ATOM 1838 O O . ALA A 1 245 ? -0.823 145.083 12.849 1.00 182.93 245 ALA A O 1
ATOM 1840 N N . PHE A 1 246 ? 0.800 143.980 13.973 1.00 177.15 246 PHE A N 1
ATOM 1841 C CA . PHE A 1 246 ? 1.712 143.853 12.830 1.00 180.75 246 PHE A CA 1
ATOM 1842 C C . PHE A 1 246 ? 1.170 142.827 11.831 1.00 187.39 246 PHE A C 1
ATOM 1843 O O . PHE A 1 246 ? 0.520 141.862 12.233 1.00 185.56 246 PHE A O 1
ATOM 1851 N N . ASP A 1 247 ? 1.447 143.047 10.537 1.00 196.15 247 ASP A N 1
ATOM 1852 C CA . ASP A 1 247 ? 0.945 142.174 9.458 1.00 198.01 247 ASP A CA 1
ATOM 1853 C C . ASP A 1 247 ? 1.453 140.739 9.603 1.00 193.92 247 ASP A C 1
ATOM 1854 O O . ASP A 1 247 ? 0.668 139.798 9.510 1.00 196.43 247 ASP A O 1
ATOM 1859 N N . PRO A 1 248 ? 2.773 140.517 9.819 1.00 188.53 248 PRO A N 1
ATOM 1860 C CA . PRO A 1 248 ? 3.254 139.277 10.427 1.00 182.33 248 PRO A CA 1
ATOM 1861 C C . PRO A 1 248 ? 2.941 139.286 11.924 1.00 178.85 248 PRO A C 1
ATOM 1862 O O . PRO A 1 248 ? 3.528 140.072 12.669 1.00 180.10 248 PRO A O 1
ATOM 1866 N N . PRO A 1 249 ? 2.002 138.439 12.419 1.00 174.07 249 PRO A N 1
ATOM 1867 C CA . PRO A 1 249 ? 1.576 138.497 13.818 1.00 168.35 249 PRO A CA 1
ATOM 1868 C C . PRO A 1 249 ? 2.707 138.104 14.785 1.00 161.90 249 PRO A C 1
ATOM 1869 O O . PRO A 1 249 ? 2.953 136.920 14.954 1.00 159.15 249 PRO A O 1
ATOM 1873 N N . ARG A 1 250 ? 3.364 139.105 15.384 1.00 159.90 250 ARG A N 1
ATOM 1874 C CA . ARG A 1 250 ? 4.486 138.933 16.348 1.00 156.43 250 ARG A CA 1
ATOM 1875 C C . ARG A 1 250 ? 3.939 138.470 17.705 1.00 152.86 250 ARG A C 1
ATOM 1876 O O . ARG A 1 250 ? 2.977 139.099 18.195 1.00 154.54 250 ARG A O 1
ATOM 1884 N N . GLN A 1 251 ? 4.542 137.421 18.279 1.00 149.24 251 GLN A N 1
ATOM 1885 C CA . GLN A 1 251 ? 4.163 136.883 19.580 1.00 143.96 251 GLN A CA 1
ATOM 1886 C C . GLN A 1 251 ? 5.019 137.550 20.656 1.00 137.71 251 GLN A C 1
ATOM 1887 O O . GLN A 1 251 ? 6.233 137.670 20.500 1.00 139.64 251 GLN A O 1
ATOM 1893 N N . VAL A 1 252 ? 4.373 137.986 21.746 1.00 130.15 252 VAL A N 1
ATOM 1894 C CA . VAL A 1 252 ? 5.060 138.623 22.868 1.00 120.97 252 VAL A CA 1
ATOM 1895 C C . VAL A 1 252 ? 5.643 137.578 23.814 1.00 113.38 252 VAL A C 1
ATOM 1896 O O . VAL A 1 252 ? 4.945 136.664 24.253 1.00 111.41 252 VAL A O 1
ATOM 1900 N N . SER A 1 253 ? 6.938 137.722 24.117 1.00 107.78 253 SER A N 1
ATOM 1901 C CA . SER A 1 253 ? 7.629 136.870 25.074 1.00 101.03 253 SER A CA 1
ATOM 1902 C C . SER A 1 253 ? 7.497 137.458 26.475 1.00 99.62 253 SER A C 1
ATOM 1903 O O . SER A 1 253 ? 7.210 138.647 26.634 1.00 100.25 253 SER A O 1
ATOM 1906 N N . GLY A 1 254 ? 7.719 136.612 27.487 1.00 98.65 254 GLY A N 1
ATOM 1907 C CA . GLY A 1 254 ? 7.698 137.022 28.878 1.00 97.12 254 GLY A CA 1
ATOM 1908 C C . GLY A 1 254 ? 8.802 138.005 29.233 1.00 96.44 254 GLY A C 1
ATOM 1909 O O . GLY A 1 254 ? 8.631 138.841 30.119 1.00 93.25 254 GLY A O 1
ATOM 1910 N N . ARG A 1 255 ? 9.939 137.894 28.535 1.00 95.26 255 ARG A N 1
ATOM 1911 C CA . ARG A 1 255 ? 11.154 138.729 28.747 1.00 93.31 255 ARG A CA 1
ATOM 1912 C C . ARG A 1 255 ? 10.870 140.172 28.304 1.00 90.10 255 ARG A C 1
ATOM 1913 O O . ARG A 1 255 ? 11.458 141.096 28.909 1.00 88.23 255 ARG A O 1
ATOM 1921 N N . SER A 1 256 ? 10.012 140.355 27.292 1.00 88.07 256 SER A N 1
ATOM 1922 C CA . SER A 1 256 ? 9.601 141.680 26.823 1.00 89.12 256 SER A CA 1
ATOM 1923 C C . SER A 1 256 ? 8.515 142.307 27.716 1.00 86.96 256 SER A C 1
ATOM 1924 O O . SER A 1 256 ? 8.447 143.535 27.853 1.00 87.23 256 SER A O 1
ATOM 1927 N N . LEU A 1 257 ? 7.663 141.451 28.295 1.00 83.39 257 LEU A N 1
ATOM 1928 C CA . LEU A 1 257 ? 6.651 141.844 29.274 1.00 82.21 257 LEU A CA 1
ATOM 1929 C C . LEU A 1 257 ? 7.266 142.268 30.616 1.00 79.51 257 LEU A C 1
ATOM 1930 O O . LEU A 1 257 ? 6.720 143.137 31.307 1.00 80.07 257 LEU A O 1
ATOM 1935 N N . SER A 1 258 ? 8.392 141.636 30.973 1.00 74.72 258 SER A N 1
ATOM 1936 C CA . SER A 1 258 ? 9.029 141.785 32.276 1.00 71.98 258 SER A CA 1
ATOM 1937 C C . SER A 1 258 ? 9.170 143.234 32.734 1.00 71.72 258 SER A C 1
ATOM 1938 O O . SER A 1 258 ? 8.740 143.565 33.832 1.00 68.34 258 SER A O 1
ATOM 1941 N N . PRO A 1 259 ? 9.779 144.132 31.925 1.00 74.55 259 PRO A N 1
ATOM 1942 C CA . PRO A 1 259 ? 9.929 145.537 32.306 1.00 76.23 259 PRO A CA 1
ATOM 1943 C C . PRO A 1 259 ? 8.592 146.281 32.447 1.00 78.36 259 PRO A C 1
ATOM 1944 O O . PRO A 1 259 ? 8.498 147.163 33.298 1.00 79.07 259 PRO A O 1
ATOM 1948 N N . LYS A 1 260 ? 7.601 145.928 31.622 1.00 79.40 260 LYS A N 1
ATOM 1949 C CA . LYS A 1 260 ? 6.282 146.556 31.689 1.00 80.99 260 LYS A CA 1
ATOM 1950 C C . LYS A 1 260 ? 5.555 146.170 32.984 1.00 79.21 260 LYS A C 1
ATOM 1951 O O . LYS A 1 260 ? 4.918 147.015 33.614 1.00 78.87 260 LYS A O 1
ATOM 1957 N N . VAL A 1 261 ? 5.676 144.897 33.386 1.00 75.36 261 VAL A N 1
ATOM 1958 C CA . VAL A 1 261 ? 5.091 144.425 34.637 1.00 74.07 261 VAL A CA 1
ATOM 1959 C C . VAL A 1 261 ? 5.806 145.048 35.837 1.00 73.10 261 VAL A C 1
ATOM 1960 O O . VAL A 1 261 ? 5.164 145.439 36.816 1.00 73.95 261 VAL A O 1
ATOM 1964 N N . GLY A 1 262 ? 7.135 145.144 35.747 1.00 71.60 262 GLY A N 1
ATOM 1965 C CA . GLY A 1 262 ? 7.962 145.700 36.802 1.00 70.99 262 GLY A CA 1
ATOM 1966 C C . GLY A 1 262 ? 7.601 147.142 37.117 1.00 71.48 262 GLY A C 1
ATOM 1967 O O . GLY A 1 262 ? 7.526 147.519 38.279 1.00 72.04 262 GLY A O 1
ATOM 1968 N N . PHE A 1 263 ? 7.387 147.937 36.064 1.00 72.94 263 PHE A N 1
ATOM 1969 C CA . PHE A 1 263 ? 6.984 149.333 36.181 1.00 74.70 263 PHE A CA 1
ATOM 1970 C C . PHE A 1 263 ? 5.606 149.413 36.840 1.00 75.94 263 PHE A C 1
ATOM 1971 O O . PHE A 1 263 ? 5.431 150.131 37.832 1.00 75.11 263 PHE A O 1
ATOM 1979 N N . ALA A 1 264 ? 4.650 148.642 36.299 1.00 75.86 264 ALA A N 1
ATOM 1980 C CA . ALA A 1 264 ? 3.289 148.547 36.830 1.00 76.32 264 ALA A CA 1
ATOM 1981 C C . ALA A 1 264 ? 3.262 148.171 38.317 1.00 75.48 264 ALA A C 1
ATOM 1982 O O . ALA A 1 264 ? 2.495 148.751 39.097 1.00 78.71 264 ALA A O 1
ATOM 1984 N N . LEU A 1 265 ? 4.123 147.225 38.710 1.00 72.22 265 LEU A N 1
ATOM 1985 C CA . LEU A 1 265 ? 4.213 146.781 40.104 1.00 70.82 265 LEU A CA 1
ATOM 1986 C C . LEU A 1 265 ? 4.835 147.853 41.019 1.00 71.06 265 LEU A C 1
ATOM 1987 O O . LEU A 1 265 ? 4.438 147.998 42.176 1.00 70.83 265 LEU A O 1
ATOM 1992 N N . ALA A 1 266 ? 5.812 148.595 40.485 1.00 71.51 266 ALA A N 1
ATOM 1993 C CA . ALA A 1 266 ? 6.424 149.722 41.186 1.00 73.00 266 ALA A CA 1
ATOM 1994 C C . ALA A 1 266 ? 5.421 150.858 41.426 1.00 75.08 266 ALA A C 1
ATOM 1995 O O . ALA A 1 266 ? 5.346 151.407 42.535 1.00 75.17 266 ALA A O 1
ATOM 1997 N N . GLU A 1 267 ? 4.643 151.190 40.388 1.00 76.49 267 GLU A N 1
ATOM 1998 C CA . GLU A 1 267 ? 3.592 152.203 40.491 1.00 79.38 267 GLU A CA 1
ATOM 1999 C C . GLU A 1 267 ? 2.532 151.780 41.506 1.00 79.54 267 GLU A C 1
ATOM 2000 O O . GLU A 1 267 ? 1.985 152.624 42.221 1.00 80.12 267 GLU A O 1
ATOM 2006 N N . HIS A 1 268 ? 2.269 150.469 41.585 1.00 77.61 268 HIS A N 1
ATOM 2007 C CA . HIS A 1 268 ? 1.337 149.935 42.573 1.00 77.54 268 HIS A CA 1
ATOM 2008 C C . HIS A 1 268 ? 1.870 150.104 44.002 1.00 76.83 268 HIS A C 1
ATOM 2009 O O . HIS A 1 268 ? 1.152 150.575 44.879 1.00 78.76 268 HIS A O 1
ATOM 2016 N N . LEU A 1 269 ? 3.133 149.720 44.222 1.00 74.54 269 LEU A N 1
ATOM 2017 C CA . LEU A 1 269 ? 3.780 149.885 45.520 1.00 74.17 269 LEU A CA 1
ATOM 2018 C C . LEU A 1 269 ? 3.691 151.338 45.990 1.00 75.56 269 LEU A C 1
ATOM 2019 O O . LEU A 1 269 ? 3.376 151.602 47.147 1.00 75.91 269 LEU A O 1
ATOM 2024 N N . GLU A 1 270 ? 3.984 152.263 45.073 1.00 76.81 270 GLU A N 1
ATOM 2025 C CA . GLU A 1 270 ? 3.884 153.704 45.316 1.00 79.93 270 GLU A CA 1
ATOM 2026 C C . GLU A 1 270 ? 2.486 154.103 45.798 1.00 81.53 270 GLU A C 1
ATOM 2027 O O . GLU A 1 270 ? 2.359 154.894 46.730 1.00 83.49 270 GLU A O 1
ATOM 2033 N N . ARG A 1 271 ? 1.450 153.529 45.171 1.00 81.71 271 ARG A N 1
ATOM 2034 C CA . ARG A 1 271 ? 0.020 153.737 45.540 1.00 84.02 271 ARG A CA 1
ATOM 2035 C C . ARG A 1 271 ? -0.221 153.253 46.976 1.00 84.66 271 ARG A C 1
ATOM 2036 O O . ARG A 1 271 ? -0.990 153.919 47.708 1.00 88.27 271 ARG A O 1
ATOM 2044 N N . VAL A 1 272 ? 0.408 152.139 47.361 1.00 82.48 272 VAL A N 1
ATOM 2045 C CA . VAL A 1 272 ? 0.181 151.508 48.650 1.00 82.59 272 VAL A CA 1
ATOM 2046 C C . VAL A 1 272 ? 0.984 152.150 49.774 1.00 82.36 272 VAL A C 1
ATOM 2047 O O . VAL A 1 272 ? 0.486 152.243 50.903 1.00 84.35 272 VAL A O 1
ATOM 2051 N N . THR A 1 273 ? 2.227 152.559 49.464 1.00 81.46 273 THR A N 1
ATOM 2052 C CA . THR A 1 273 ? 3.204 153.004 50.471 1.00 82.27 273 THR A CA 1
ATOM 2053 C C . THR A 1 273 ? 3.721 154.444 50.346 1.00 83.50 273 THR A C 1
ATOM 2054 O O . THR A 1 273 ? 4.345 154.951 51.282 1.00 84.58 273 THR A O 1
ATOM 2058 N N . GLY A 1 274 ? 3.492 155.078 49.189 1.00 83.65 274 GLY A N 1
ATOM 2059 C CA . GLY A 1 274 ? 4.049 156.387 48.873 1.00 83.86 274 GLY A CA 1
ATOM 2060 C C . GLY A 1 274 ? 5.487 156.367 48.368 1.00 82.26 274 GLY A C 1
ATOM 2061 O O . GLY A 1 274 ? 6.088 157.420 48.189 1.00 81.10 274 GLY A O 1
ATOM 2062 N N . SER A 1 275 ? 6.030 155.161 48.132 1.00 81.14 275 SER A N 1
ATOM 2063 C CA . SER A 1 275 ? 7.414 154.971 47.694 1.00 79.97 275 SER A CA 1
ATOM 2064 C C . SER A 1 275 ? 7.571 153.737 46.797 1.00 79.30 275 SER A C 1
ATOM 2065 O O . SER A 1 275 ? 6.782 152.794 46.882 1.00 79.70 275 SER A O 1
ATOM 2068 N N . LYS A 1 276 ? 8.604 153.757 45.947 1.00 79.15 276 LYS A N 1
ATOM 2069 C CA . LYS A 1 276 ? 8.962 152.618 45.093 1.00 78.39 276 LYS A CA 1
ATOM 2070 C C . LYS A 1 276 ? 10.128 151.801 45.644 1.00 78.05 276 LYS A C 1
ATOM 2071 O O . LYS A 1 276 ? 10.531 150.803 45.043 1.00 79.49 276 LYS A O 1
ATOM 2077 N N . ARG A 1 277 ? 10.663 152.213 46.797 1.00 79.22 277 ARG A N 1
ATOM 2078 C CA . ARG A 1 277 ? 11.743 151.479 47.512 1.00 80.27 277 ARG A CA 1
ATOM 2079 C C . ARG A 1 277 ? 11.193 150.147 48.034 1.00 78.12 277 ARG A C 1
ATOM 2080 O O . ARG A 1 277 ? 10.267 150.177 48.869 1.00 78.53 277 ARG A O 1
ATOM 2088 N N . CYS A 1 278 ? 11.775 149.034 47.572 1.00 76.20 278 CYS A N 1
ATOM 2089 C CA . CYS A 1 278 ? 11.337 147.675 47.907 1.00 75.11 278 CYS A CA 1
ATOM 2090 C C . CYS A 1 278 ? 12.042 147.059 49.107 1.00 75.43 278 CYS A C 1
ATOM 2091 O O . CYS A 1 278 ? 11.519 146.121 49.714 1.00 76.79 278 CYS A O 1
ATOM 2094 N N . SER A 1 279 ? 13.246 147.556 49.407 1.00 76.01 279 SER A N 1
ATOM 2095 C CA . SER A 1 279 ? 14.068 147.065 50.500 1.00 76.35 279 SER A CA 1
ATOM 2096 C C . SER A 1 279 ? 13.254 146.963 51.788 1.00 77.72 279 SER A C 1
ATOM 2097 O O . SER A 1 279 ? 12.600 147.923 52.192 1.00 76.84 279 SER A O 1
ATOM 2100 N N . PHE A 1 280 ? 13.292 145.781 52.412 1.00 77.25 280 PHE A N 1
ATOM 2101 C CA . PHE A 1 280 ? 12.536 145.491 53.620 1.00 80.31 280 PHE A CA 1
ATOM 2102 C C . PHE A 1 280 ? 13.340 144.629 54.590 1.00 82.58 280 PHE A C 1
ATOM 2103 O O . PHE A 1 280 ? 14.469 144.251 54.297 1.00 83.09 280 PHE A O 1
ATOM 2111 N N . ASP A 1 281 ? 12.743 144.348 55.753 1.00 87.61 281 ASP A N 1
ATOM 2112 C CA . ASP A 1 281 ? 13.395 143.681 56.873 1.00 91.07 281 ASP A CA 1
ATOM 2113 C C . ASP A 1 281 ? 12.675 142.360 57.138 1.00 90.55 281 ASP A C 1
ATOM 2114 O O . ASP A 1 281 ? 11.735 142.311 57.927 1.00 91.43 281 ASP A O 1
ATOM 2119 N N . PRO A 1 282 ? 13.085 141.248 56.483 1.00 90.15 282 PRO A N 1
ATOM 2120 C CA . PRO A 1 282 ? 12.394 139.965 56.630 1.00 89.41 282 PRO A CA 1
ATOM 2121 C C . PRO A 1 282 ? 12.339 139.477 58.086 1.00 92.37 282 PRO A C 1
ATOM 2122 O O . PRO A 1 282 ? 11.308 138.970 58.490 1.00 94.95 282 PRO A O 1
ATOM 2126 N N . ALA A 1 283 ? 13.441 139.651 58.825 1.00 94.22 283 ALA A N 1
ATOM 2127 C CA . ALA A 1 283 ? 13.572 139.183 60.203 1.00 98.07 283 ALA A CA 1
ATOM 2128 C C . ALA A 1 283 ? 12.616 139.880 61.176 1.00 101.81 283 ALA A C 1
ATOM 2129 O O . ALA A 1 283 ? 12.301 139.331 62.228 1.00 106.94 283 ALA A O 1
ATOM 2131 N N . ALA A 1 284 ? 12.163 141.086 60.816 1.00 102.21 284 ALA A N 1
ATOM 2132 C CA . ALA A 1 284 ? 11.293 141.903 61.668 1.00 106.37 284 ALA A CA 1
ATOM 2133 C C . ALA A 1 284 ? 9.849 141.401 61.771 1.00 106.30 284 ALA A C 1
ATOM 2134 O O . ALA A 1 284 ? 9.101 141.850 62.639 1.00 112.22 284 ALA A O 1
ATOM 2136 N N . GLY A 1 285 ? 9.462 140.487 60.875 1.00 104.20 285 GLY A N 1
ATOM 2137 C CA . GLY A 1 285 ? 8.142 139.881 60.884 1.00 104.10 285 GLY A CA 1
ATOM 2138 C C . GLY A 1 285 ? 7.350 140.179 59.614 1.00 100.89 285 GLY A C 1
ATOM 2139 O O . GLY A 1 285 ? 7.897 140.704 58.645 1.00 100.57 285 GLY A O 1
ATOM 2140 N N . PRO A 1 286 ? 6.037 139.850 59.581 1.00 98.35 286 PRO A N 1
ATOM 2141 C CA . PRO A 1 286 ? 5.209 140.086 58.397 1.00 94.02 286 PRO A CA 1
ATOM 2142 C C . PRO A 1 286 ? 5.214 141.560 57.965 1.00 91.16 286 PRO A C 1
ATOM 2143 O O . PRO A 1 286 ? 5.333 142.421 58.822 1.00 92.03 286 PRO A O 1
ATOM 2147 N N . SER A 1 287 ? 5.093 141.809 56.658 1.00 85.96 287 SER A N 1
ATOM 2148 C CA . SER A 1 287 ? 5.087 143.160 56.116 1.00 83.41 287 SER A CA 1
ATOM 2149 C C . SER A 1 287 ? 4.493 143.200 54.722 1.00 81.02 287 SER A C 1
ATOM 2150 O O . SER A 1 287 ? 4.505 142.189 53.998 1.00 77.94 287 SER A O 1
ATOM 2153 N N . VAL A 1 288 ? 4.004 144.387 54.344 1.00 79.36 288 VAL A N 1
ATOM 2154 C CA . VAL A 1 288 ? 3.462 144.658 53.018 1.00 77.95 288 VAL A CA 1
ATOM 2155 C C . VAL A 1 288 ? 4.531 144.495 51.928 1.00 74.29 288 VAL A C 1
ATOM 2156 O O . VAL A 1 288 ? 4.230 144.053 50.822 1.00 73.31 288 VAL A O 1
ATOM 2160 N N . LEU A 1 289 ? 5.777 144.857 52.255 1.00 72.93 289 LEU A N 1
ATOM 2161 C CA . LEU A 1 289 ? 6.889 144.738 51.319 1.00 71.00 289 LEU A CA 1
ATOM 2162 C C . LEU A 1 289 ? 7.384 143.290 51.122 1.00 69.59 289 LEU A C 1
ATOM 2163 O O . LEU A 1 289 ? 7.958 142.975 50.079 1.00 67.44 289 LEU A O 1
ATOM 2168 N N . ALA A 1 290 ? 7.170 142.428 52.122 1.00 70.10 290 ALA A N 1
ATOM 2169 C CA . ALA A 1 290 ? 7.408 140.987 51.972 1.00 70.21 290 ALA A CA 1
ATOM 2170 C C . ALA A 1 290 ? 6.425 140.415 50.955 1.00 69.71 290 ALA A C 1
ATOM 2171 O O . ALA A 1 290 ? 6.814 139.681 50.050 1.00 68.53 290 ALA A O 1
ATOM 2173 N N . LEU A 1 291 ? 5.148 140.788 51.102 1.00 72.32 291 LEU A N 1
ATOM 2174 C CA . LEU A 1 291 ? 4.102 140.423 50.153 1.00 71.77 291 LEU A CA 1
ATOM 2175 C C . LEU A 1 291 ? 4.450 140.920 48.752 1.00 71.11 291 LEU A C 1
ATOM 2176 O O . LEU A 1 291 ? 4.344 140.164 47.779 1.00 69.45 291 LEU A O 1
ATOM 2181 N N . HIS A 1 292 ? 4.878 142.187 48.656 1.00 70.62 292 HIS A N 1
ATOM 2182 C CA . HIS A 1 292 ? 5.261 142.774 47.380 1.00 69.53 292 HIS A CA 1
ATOM 2183 C C . HIS A 1 292 ? 6.429 142.024 46.746 1.00 67.56 292 HIS A C 1
ATOM 2184 O O . HIS A 1 292 ? 6.419 141.740 45.559 1.00 67.70 292 HIS A O 1
ATOM 2191 N N . ASP A 1 293 ? 7.454 141.733 47.548 1.00 67.86 293 ASP A N 1
ATOM 2192 C CA . ASP A 1 293 ? 8.606 140.971 47.085 1.00 67.04 293 ASP A CA 1
ATOM 2193 C C . ASP A 1 293 ? 8.157 139.632 46.466 1.00 66.29 293 ASP A C 1
ATOM 2194 O O . ASP A 1 293 ? 8.656 139.246 45.412 1.00 64.55 293 ASP A O 1
ATOM 2199 N N . GLU A 1 294 ? 7.191 138.961 47.107 1.00 67.30 294 GLU A N 1
ATOM 2200 C CA . GLU A 1 294 ? 6.653 137.694 46.613 1.00 68.61 294 GLU A CA 1
ATOM 2201 C C . GLU A 1 2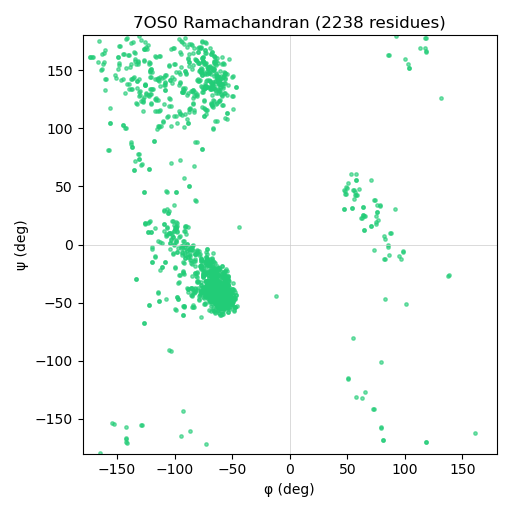94 ? 5.771 137.870 45.374 1.00 67.68 294 GLU A C 1
ATOM 2202 O O . GLU A 1 294 ? 5.711 136.979 44.516 1.00 65.23 294 GLU A O 1
ATOM 2208 N N . VAL A 1 295 ? 5.092 139.020 45.281 1.00 67.46 295 VAL A N 1
ATOM 2209 C CA . VAL A 1 295 ? 4.328 139.363 44.089 1.00 67.09 295 VAL A CA 1
ATOM 2210 C C . VAL A 1 295 ? 5.287 139.548 42.908 1.00 65.50 295 VAL A C 1
ATOM 2211 O O . VAL A 1 295 ? 5.042 139.021 41.827 1.00 63.88 295 VAL A O 1
ATOM 2215 N N . LYS A 1 296 ? 6.382 140.286 43.130 1.00 64.45 296 LYS A N 1
ATOM 2216 C CA . LYS A 1 296 ? 7.403 140.499 42.110 1.00 64.09 296 LYS A CA 1
ATOM 2217 C C . LYS A 1 296 ? 8.001 139.161 41.647 1.00 63.31 296 LYS A C 1
ATOM 2218 O O . LYS A 1 296 ? 8.129 138.928 40.452 1.00 61.23 296 LYS A O 1
ATOM 2224 N N . LYS A 1 297 ? 8.352 138.296 42.608 1.00 64.53 297 LYS A N 1
ATOM 2225 C CA . LYS A 1 297 ? 8.895 136.958 42.325 1.00 64.69 297 LYS A CA 1
ATOM 2226 C C . LYS A 1 297 ? 7.906 136.120 41.507 1.00 64.57 297 LYS A C 1
ATOM 2227 O O . LYS A 1 297 ? 8.310 135.364 40.627 1.00 64.87 297 LYS A O 1
ATOM 2233 N N . THR A 1 298 ? 6.610 136.258 41.812 1.00 64.06 298 THR A N 1
ATOM 2234 C CA . THR A 1 298 ? 5.564 135.517 41.125 1.00 63.70 298 THR A CA 1
ATOM 2235 C C . THR A 1 298 ? 5.514 135.884 39.641 1.00 63.88 298 THR A C 1
ATOM 2236 O O . THR A 1 298 ? 5.456 134.996 38.786 1.00 62.23 298 THR A O 1
ATOM 2240 N N . TYR A 1 299 ? 5.553 137.187 39.335 1.00 62.51 299 TYR A N 1
ATOM 2241 C CA . TYR A 1 299 ? 5.507 137.711 37.943 1.00 63.45 299 TYR A CA 1
ATOM 2242 C C . TYR A 1 299 ? 6.862 137.499 37.253 1.00 62.70 299 TYR A C 1
ATOM 2243 O O . TYR A 1 299 ? 6.871 137.392 36.019 1.00 63.51 299 TYR A O 1
ATOM 2252 N N . LYS A 1 300 ? 7.958 137.431 38.015 1.00 62.81 300 LYS A N 1
ATOM 2253 C CA . LYS A 1 300 ? 9.270 137.037 37.497 1.00 63.01 300 LYS A CA 1
ATOM 2254 C C . LYS A 1 300 ? 9.231 135.608 36.913 1.00 63.37 300 LYS A C 1
ATOM 2255 O O . LYS A 1 300 ? 9.789 135.361 35.842 1.00 62.59 300 LYS A O 1
ATOM 2261 N N . ARG A 1 301 ? 8.577 134.688 37.634 1.00 64.92 301 ARG A N 1
ATOM 2262 C CA . ARG A 1 301 ? 8.349 133.278 37.205 1.00 66.77 301 ARG A CA 1
ATOM 2263 C C . ARG A 1 301 ? 7.493 133.278 35.935 1.00 67.44 301 ARG A C 1
ATOM 2264 O O . ARG A 1 301 ? 7.938 132.701 34.933 1.00 67.78 301 ARG A O 1
ATOM 2272 N N . LEU A 1 302 ? 6.334 133.947 35.967 1.00 70.24 302 LEU A N 1
ATOM 2273 C CA . LEU A 1 302 ? 5.440 134.026 34.817 1.00 70.33 302 LEU A CA 1
ATOM 2274 C C . LEU A 1 302 ? 6.137 134.573 33.563 1.00 72.24 302 LEU A C 1
ATOM 2275 O O . LEU A 1 302 ? 5.871 134.101 32.444 1.00 72.54 302 LEU A O 1
ATOM 2280 N N . CYS A 1 303 ? 7.030 135.555 33.761 1.00 72.47 303 CYS A N 1
ATOM 2281 C CA . CYS A 1 303 ? 7.755 136.220 32.670 1.00 73.32 303 CYS A CA 1
ATOM 2282 C C . CYS A 1 303 ? 8.991 135.441 32.182 1.00 72.35 303 CYS A C 1
ATOM 2283 O O . CYS A 1 303 ? 9.599 135.813 31.185 1.00 73.27 303 CYS A O 1
ATOM 2286 N N . ALA A 1 304 ? 9.359 134.372 32.897 1.00 72.66 304 ALA A N 1
ATOM 2287 C CA . ALA A 1 304 ? 10.436 133.478 32.477 1.00 72.96 304 ALA A CA 1
ATOM 2288 C C . ALA A 1 304 ? 9.953 132.364 31.535 1.00 74.42 304 ALA A C 1
ATOM 2289 O O . ALA A 1 304 ? 10.762 131.588 31.050 1.00 72.52 304 ALA A O 1
ATOM 2291 N N . ARG A 1 305 ? 8.640 132.303 31.283 1.00 78.29 305 ARG A N 1
ATOM 2292 C CA . ARG A 1 305 ? 8.004 131.294 30.395 1.00 81.49 305 ARG A CA 1
ATOM 2293 C C . ARG A 1 305 ? 8.335 131.611 28.931 1.00 85.29 305 ARG A C 1
ATOM 2294 O O . ARG A 1 305 ? 8.244 132.804 28.543 1.00 84.50 305 ARG A O 1
ATOM 2302 N N . GLY A 1 306 ? 8.684 130.578 28.154 1.00 86.99 306 GLY A N 1
ATOM 2303 C CA . GLY A 1 306 ? 8.901 130.684 26.725 1.00 92.52 306 GLY A CA 1
ATOM 2304 C C . GLY A 1 306 ? 7.604 130.756 25.936 1.00 98.28 306 GLY A C 1
ATOM 2305 O O . GLY A 1 306 ? 7.496 131.549 25.006 1.00 107.04 306 GLY A O 1
ATOM 2306 N N . LYS A 1 307 ? 6.622 129.932 26.323 1.00 102.23 307 LYS A N 1
ATOM 2307 C CA . LYS A 1 307 ? 5.345 129.805 25.617 1.00 105.31 307 LYS A CA 1
ATOM 2308 C C . LYS A 1 307 ? 4.203 130.515 26.347 1.00 101.26 307 LYS A C 1
ATOM 2309 O O . LYS A 1 307 ? 3.953 130.232 27.516 1.00 98.46 307 LYS A O 1
ATOM 2315 N N . ASN A 1 308 ? 3.510 131.414 25.635 1.00 100.55 308 ASN A N 1
ATOM 2316 C CA . ASN A 1 308 ? 2.261 132.022 26.098 1.00 99.02 308 ASN A CA 1
ATOM 2317 C C . ASN A 1 308 ? 2.343 132.574 27.527 1.00 92.20 308 ASN A C 1
ATOM 2318 O O . ASN A 1 308 ? 1.493 132.261 28.366 1.00 88.18 308 ASN A O 1
ATOM 2323 N N . ALA A 1 309 ? 3.383 133.371 27.800 1.00 86.97 309 ALA A N 1
ATOM 2324 C CA . ALA A 1 309 ? 3.584 133.979 29.121 1.00 85.61 309 ALA A CA 1
ATOM 2325 C C . ALA A 1 309 ? 2.372 134.818 29.525 1.00 84.55 309 ALA A C 1
ATOM 2326 O O . ALA A 1 309 ? 1.858 134.681 30.635 1.00 82.02 309 ALA A O 1
ATOM 2328 N N . ALA A 1 310 ? 1.911 135.659 28.594 1.00 84.80 310 ALA A N 1
ATOM 2329 C CA . ALA A 1 310 ? 0.808 136.592 28.824 1.00 87.70 310 ALA A CA 1
ATOM 2330 C C . ALA A 1 310 ? -0.480 135.874 29.230 1.00 89.21 310 ALA A C 1
ATOM 2331 O O . ALA A 1 310 ? -1.167 136.307 30.148 1.00 87.74 310 ALA A O 1
ATOM 2333 N N . ARG A 1 311 ? -0.779 134.761 28.550 1.00 90.79 311 ARG A N 1
ATOM 2334 C CA . ARG A 1 311 ? -2.011 133.947 28.753 1.00 92.08 311 ARG A CA 1
ATOM 2335 C C . ARG A 1 311 ? -2.060 133.416 30.193 1.00 88.68 311 ARG A C 1
ATOM 2336 O O . ARG A 1 311 ? -3.173 133.283 30.733 1.00 89.92 311 ARG A O 1
ATOM 2344 N N . ALA A 1 312 ? -0.900 133.120 30.787 1.00 84.50 312 ALA A N 1
ATOM 2345 C CA . ALA A 1 312 ? -0.816 132.577 32.142 1.00 82.31 312 ALA A CA 1
ATOM 2346 C C . ALA A 1 312 ? -1.033 133.614 33.258 1.00 82.24 312 ALA A C 1
ATOM 2347 O O . ALA A 1 312 ? -1.308 133.243 34.397 1.00 81.75 312 ALA A O 1
ATOM 2349 N N . PHE A 1 313 ? -0.899 134.904 32.928 1.00 82.87 313 PHE A N 1
ATOM 2350 C CA . PHE A 1 313 ? -1.067 135.987 33.907 1.00 82.13 313 PHE A CA 1
ATOM 2351 C C . PHE A 1 313 ? -2.451 135.885 34.540 1.00 82.46 313 PHE A C 1
ATOM 2352 O O . PHE A 1 313 ? -3.444 135.764 33.828 1.00 84.41 313 PHE A O 1
ATOM 2360 N N . PRO A 1 314 ? -2.572 135.925 35.886 1.00 81.28 314 PRO A N 1
ATOM 2361 C CA . PRO A 1 314 ? -3.886 135.902 36.529 1.00 83.95 314 PRO A CA 1
ATOM 2362 C C . PRO A 1 314 ? -4.672 137.182 36.207 1.00 86.68 314 PRO A C 1
ATOM 2363 O O . PRO A 1 314 ? -4.053 138.206 35.981 1.00 87.21 314 PRO A O 1
ATOM 2367 N N . ALA A 1 315 ? -6.005 137.082 36.175 1.00 89.82 315 ALA A N 1
ATOM 2368 C CA . ALA A 1 315 ? -6.877 138.167 35.731 1.00 92.84 315 ALA A CA 1
ATOM 2369 C C . ALA A 1 315 ? -7.485 138.971 36.882 1.00 94.81 315 ALA A C 1
ATOM 2370 O O . ALA A 1 315 ? -8.269 139.895 36.652 1.00 97.14 315 ALA A O 1
ATOM 2372 N N . ASP A 1 316 ? -7.081 138.639 38.112 1.00 93.90 316 ASP A N 1
ATOM 2373 C CA . ASP A 1 316 ? -7.877 138.878 39.309 1.00 96.43 316 ASP A CA 1
ATOM 2374 C C . ASP A 1 316 ? -6.969 138.746 40.527 1.00 92.58 316 ASP A C 1
ATOM 2375 O O . ASP A 1 316 ? -6.004 137.973 40.493 1.00 88.31 316 ASP A O 1
ATOM 2380 N N . LYS A 1 317 ? -7.278 139.480 41.606 1.00 90.95 317 LYS A N 1
ATOM 2381 C CA . LYS A 1 317 ? -6.556 139.317 42.869 1.00 88.41 317 LYS A CA 1
ATOM 2382 C C . LYS A 1 317 ? -6.778 137.916 43.458 1.00 86.43 317 LYS A C 1
ATOM 2383 O O . LYS A 1 317 ? -5.859 137.336 44.038 1.00 82.33 317 LYS A O 1
ATOM 2389 N N . THR A 1 318 ? -8.000 137.390 43.299 1.00 87.87 318 THR A N 1
ATOM 2390 C CA . THR A 1 318 ? -8.357 136.060 43.777 1.00 88.69 318 THR A CA 1
ATOM 2391 C C . THR A 1 318 ? -7.460 135.007 43.115 1.00 85.96 318 THR A C 1
ATOM 2392 O O . THR A 1 318 ? -6.875 134.166 43.802 1.00 85.51 318 THR A O 1
ATOM 2396 N N . GLU A 1 319 ? -7.350 135.078 41.782 1.00 85.98 319 GLU A N 1
ATOM 2397 C CA . GLU A 1 319 ? -6.501 134.181 41.003 1.00 84.77 319 GLU A CA 1
ATOM 2398 C C . GLU A 1 319 ? -5.033 134.315 41.391 1.00 80.91 319 GLU A C 1
ATOM 2399 O O . GLU A 1 319 ? -4.328 133.306 41.514 1.00 78.62 319 GLU A O 1
ATOM 2405 N N . LEU A 1 320 ? -4.580 135.559 41.588 1.00 78.97 320 LEU A N 1
ATOM 2406 C CA . LEU A 1 320 ? -3.188 135.833 41.951 1.00 75.99 320 LEU A CA 1
ATOM 2407 C C . LEU A 1 320 ? -2.824 135.177 43.274 1.00 74.57 320 LEU A C 1
ATOM 2408 O O . LEU A 1 320 ? -1.780 134.531 43.380 1.00 73.22 320 LEU A O 1
ATOM 2413 N N . LEU A 1 321 ? -3.685 135.358 44.282 1.00 75.32 321 LEU A N 1
ATOM 2414 C CA . LEU A 1 321 ? -3.465 134.798 45.612 1.00 74.92 321 LEU A CA 1
ATOM 2415 C C . LEU A 1 321 ? -3.513 133.265 45.610 1.00 73.74 321 LEU A C 1
ATOM 2416 O O . LEU A 1 321 ? -2.809 132.626 46.394 1.00 71.89 321 LEU A O 1
ATOM 2421 N N . ALA A 1 322 ? -4.346 132.696 44.728 1.00 73.65 322 ALA A N 1
ATOM 2422 C CA . ALA A 1 322 ? -4.435 131.250 44.551 1.00 73.69 322 ALA A CA 1
ATOM 2423 C C . ALA A 1 322 ? -3.151 130.710 43.917 1.00 70.38 322 ALA A C 1
ATOM 2424 O O . ALA A 1 322 ? -2.629 129.701 44.366 1.00 71.18 322 ALA A O 1
ATOM 2426 N N . LEU A 1 323 ? -2.635 131.410 42.897 1.00 69.89 323 LEU A N 1
ATOM 2427 C CA . LEU A 1 323 ? -1.362 131.062 42.266 1.00 68.09 323 LEU A CA 1
ATOM 2428 C C . LEU A 1 323 ? -0.211 131.100 43.284 1.00 68.09 323 LEU A C 1
ATOM 2429 O O . LEU A 1 323 ? 0.594 130.162 43.366 1.00 65.26 323 LEU A O 1
ATOM 2434 N N . MET A 1 324 ? -0.145 132.191 44.053 1.00 67.48 324 MET A N 1
ATOM 2435 C CA . MET A 1 324 ? 0.882 132.379 45.075 1.00 67.52 324 MET A CA 1
ATOM 2436 C C . MET A 1 324 ? 0.834 131.281 46.151 1.00 67.35 324 MET A C 1
ATOM 2437 O O . MET A 1 324 ? 1.875 130.774 46.577 1.00 66.21 324 MET A O 1
ATOM 2442 N N . ARG A 1 325 ? -0.383 130.921 46.574 1.00 70.03 325 ARG A N 1
ATOM 2443 C CA . ARG A 1 325 ? -0.656 129.843 47.567 1.00 72.76 325 ARG A CA 1
ATOM 2444 C C . ARG A 1 325 ? -0.195 128.482 47.009 1.00 69.07 325 ARG A C 1
ATOM 2445 O O . ARG A 1 325 ? 0.571 127.787 47.712 1.00 64.95 325 ARG A O 1
ATOM 2453 N N . HIS A 1 326 ? -0.645 128.122 45.800 1.00 68.95 326 HIS A N 1
ATOM 2454 C CA . HIS A 1 326 ? -0.306 126.832 45.170 1.00 69.93 326 HIS A CA 1
ATOM 2455 C C . HIS A 1 326 ? 1.190 126.697 44.907 1.00 65.82 326 HIS A C 1
ATOM 2456 O O . HIS A 1 326 ? 1.789 125.656 45.167 1.00 64.92 326 HIS A O 1
ATOM 2463 N N . THR A 1 327 ? 1.792 127.772 44.398 1.00 65.46 327 THR A N 1
ATOM 2464 C CA . THR A 1 327 ? 3.230 127.845 44.209 1.00 64.68 327 THR A CA 1
ATOM 2465 C C . THR A 1 327 ? 3.989 127.653 45.536 1.00 64.45 327 THR A C 1
ATOM 2466 O O . THR A 1 327 ? 4.945 126.876 45.595 1.00 62.24 327 THR A O 1
ATOM 2470 N N . HIS A 1 328 ? 3.546 128.342 46.594 1.00 63.18 328 HIS A N 1
ATOM 2471 C CA . HIS A 1 328 ? 4.125 128.161 47.924 1.00 62.65 328 HIS A CA 1
ATOM 2472 C C . HIS A 1 328 ? 4.012 126.697 48.408 1.00 62.64 328 HIS A C 1
ATOM 2473 O O . HIS A 1 328 ? 4.968 126.121 48.942 1.00 59.01 328 HIS A O 1
ATOM 2480 N N . GLU A 1 329 ? 2.824 126.114 48.216 1.00 63.83 329 GLU A N 1
ATOM 2481 C CA . GLU A 1 329 ? 2.550 124.725 48.574 1.00 65.13 329 GLU A CA 1
ATOM 2482 C C . GLU A 1 329 ? 3.473 123.763 47.812 1.00 61.92 329 GLU A C 1
ATOM 2483 O O . GLU A 1 329 ? 4.008 122.816 48.392 1.00 61.39 329 GLU A O 1
ATOM 2489 N N . ASN A 1 330 ? 3.681 124.053 46.524 1.00 61.00 330 ASN A N 1
ATOM 2490 C CA . ASN A 1 330 ? 4.556 123.276 45.657 1.00 59.59 330 ASN A CA 1
ATOM 2491 C C . ASN A 1 330 ? 6.012 123.300 46.119 1.00 60.34 330 ASN A C 1
ATOM 2492 O O . ASN A 1 330 ? 6.678 122.253 46.200 1.00 57.64 330 ASN A O 1
ATOM 2497 N N . ARG A 1 331 ? 6.508 124.505 46.418 1.00 60.20 331 ARG A N 1
ATOM 2498 C CA . ARG A 1 331 ? 7.922 124.742 46.819 1.00 60.51 331 ARG A CA 1
ATOM 2499 C C . ARG A 1 331 ? 8.201 124.023 48.146 1.00 60.83 331 ARG A C 1
ATOM 2500 O O . ARG A 1 331 ? 9.325 123.494 48.313 1.00 59.22 331 ARG A O 1
ATOM 2508 N N . VAL A 1 332 ? 7.215 124.003 49.050 1.00 61.51 332 VAL A N 1
ATOM 2509 C CA . VAL A 1 332 ? 7.348 123.330 50.335 1.00 62.28 332 VAL A CA 1
ATOM 2510 C C . VAL A 1 332 ? 7.519 121.819 50.120 1.00 60.99 332 VAL A C 1
ATOM 2511 O O . VAL A 1 332 ? 8.390 121.209 50.723 1.00 60.96 332 VAL A O 1
ATOM 2515 N N . ARG A 1 333 ? 6.679 121.240 49.253 1.00 58.55 333 ARG A N 1
ATOM 2516 C CA . ARG A 1 333 ? 6.667 119.789 48.931 1.00 57.89 333 ARG A CA 1
ATOM 2517 C C . ARG A 1 333 ? 7.932 119.419 48.149 1.00 56.65 333 ARG A C 1
ATOM 2518 O O . ARG A 1 333 ? 8.482 118.320 48.423 1.00 58.28 333 ARG A O 1
ATOM 2526 N N . ASN A 1 334 ? 8.387 120.284 47.234 1.00 55.44 334 ASN A N 1
ATOM 2527 C CA . ASN A 1 334 ? 9.656 120.053 46.544 1.00 55.08 334 ASN A CA 1
ATOM 2528 C C . ASN A 1 334 ? 10.834 120.022 47.511 1.00 56.97 334 ASN A C 1
ATOM 2529 O O . ASN A 1 334 ? 11.717 119.164 47.389 1.00 55.38 334 ASN A O 1
ATOM 2534 N N . GLN A 1 335 ? 10.830 120.942 48.485 1.00 57.26 335 GLN A N 1
ATOM 2535 C CA . GLN A 1 335 ? 11.865 120.982 49.508 1.00 58.60 335 GLN A CA 1
ATOM 2536 C C . GLN A 1 335 ? 11.788 119.780 50.449 1.00 59.92 335 GLN A C 1
ATOM 2537 O O . GLN A 1 335 ? 12.818 119.222 50.825 1.00 61.02 335 GLN A O 1
ATOM 2543 N N . MET A 1 336 ? 10.569 119.378 50.825 1.00 61.21 336 MET A N 1
ATOM 2544 C CA . MET A 1 336 ? 10.383 118.231 51.715 1.00 62.75 336 MET A CA 1
ATOM 2545 C C . MET A 1 336 ? 10.714 116.888 51.053 1.00 61.66 336 MET A C 1
ATOM 2546 O O . MET A 1 336 ? 11.277 116.007 51.700 1.00 63.67 336 MET A O 1
ATOM 2551 N N . VAL A 1 337 ? 10.387 116.742 49.764 1.00 59.59 337 VAL A N 1
ATOM 2552 C CA . VAL A 1 337 ? 10.782 115.554 48.998 1.00 59.00 337 VAL A CA 1
ATOM 2553 C C . VAL A 1 337 ? 12.312 115.473 48.915 1.00 59.88 337 VAL A C 1
ATOM 2554 O O . VAL A 1 337 ? 12.900 114.407 49.145 1.00 57.18 337 VAL A O 1
ATOM 2558 N N . ARG A 1 338 ? 12.942 116.617 48.612 1.00 59.83 338 ARG A N 1
ATOM 2559 C CA . ARG A 1 338 ? 14.419 116.773 48.517 1.00 60.43 338 ARG A CA 1
ATOM 2560 C C . ARG A 1 338 ? 15.063 116.319 49.834 1.00 63.65 338 ARG A C 1
ATOM 2561 O O . ARG A 1 338 ? 15.966 115.448 49.780 1.00 64.40 338 ARG A O 1
ATOM 2569 N N . MET A 1 339 ? 14.600 116.870 50.964 1.00 64.61 339 MET A N 1
ATOM 2570 C CA . MET A 1 339 ? 15.106 116.527 52.299 1.00 67.65 339 MET A CA 1
ATOM 2571 C C . MET A 1 339 ? 14.903 115.061 52.673 1.00 66.39 339 MET A C 1
ATOM 2572 O O . MET A 1 339 ? 15.799 114.433 53.213 1.00 65.77 339 MET A O 1
ATOM 2577 N N . GLY A 1 340 ? 13.696 114.548 52.420 1.00 65.25 340 GLY A N 1
ATOM 2578 C CA . GLY A 1 340 ? 13.319 113.198 52.777 1.00 65.91 340 GLY A CA 1
ATOM 2579 C C . GLY A 1 340 ? 14.070 112.135 51.972 1.00 65.36 340 GLY A C 1
ATOM 2580 O O . GLY A 1 340 ? 14.364 111.058 52.484 1.00 63.74 340 GLY A O 1
ATOM 2581 N N . ARG A 1 341 ? 14.373 112.466 50.712 1.00 63.72 341 ARG A N 1
ATOM 2582 C CA . ARG A 1 341 ? 15.167 111.635 49.773 1.00 62.89 341 ARG A CA 1
ATOM 2583 C C . ARG A 1 341 ? 16.626 111.578 50.239 1.00 64.90 341 ARG A C 1
ATOM 2584 O O . ARG A 1 341 ? 17.180 110.455 50.293 1.00 67.17 341 ARG A O 1
ATOM 2592 N N . VAL A 1 342 ? 17.224 112.732 50.553 1.00 65.23 342 VAL A N 1
ATOM 2593 C CA . VAL A 1 342 ? 18.590 112.787 51.064 1.00 66.77 342 VAL A CA 1
ATOM 2594 C C . VAL A 1 342 ? 18.722 111.901 52.298 1.00 70.13 342 VAL A C 1
ATOM 2595 O O . VAL A 1 342 ? 19.622 111.053 52.366 1.00 69.58 342 VAL A O 1
ATOM 2599 N N . SER A 1 343 ? 17.821 112.110 53.268 1.00 71.93 343 SER A N 1
ATOM 2600 C CA . SER A 1 343 ? 17.795 111.338 54.510 1.00 74.40 343 SER A CA 1
ATOM 2601 C C . SER A 1 343 ? 17.670 109.827 54.276 1.00 73.50 343 SER A C 1
ATOM 2602 O O . SER A 1 343 ? 18.340 109.039 54.945 1.00 73.85 343 SER A O 1
ATOM 2605 N N . GLU A 1 344 ? 16.792 109.444 53.340 1.00 71.71 344 GLU A N 1
ATOM 2606 C CA . GLU A 1 344 ? 16.545 108.042 52.993 1.00 72.85 344 GLU A CA 1
ATOM 2607 C C . GLU A 1 344 ? 17.812 107.349 52.462 1.00 73.11 344 GLU A C 1
ATOM 2608 O O . GLU A 1 344 ? 18.094 106.201 52.823 1.00 73.51 344 GLU A O 1
ATOM 2614 N N . TYR A 1 345 ? 18.564 108.051 51.605 1.00 71.80 345 TYR A N 1
ATOM 2615 C CA . TYR A 1 345 ? 19.818 107.546 50.977 1.00 72.16 345 TYR A CA 1
ATOM 2616 C C . TYR A 1 345 ? 20.965 107.599 51.991 1.00 76.67 345 TYR A C 1
ATOM 2617 O O . TYR A 1 345 ? 21.857 106.728 51.911 1.00 76.70 345 TYR A O 1
ATOM 2626 N N . ARG A 1 346 ? 20.943 108.576 52.906 1.00 77.84 346 ARG A N 1
ATOM 2627 C CA . ARG A 1 346 ? 21.957 108.732 53.982 1.00 82.66 346 ARG A CA 1
ATOM 2628 C C . ARG A 1 346 ? 21.858 107.543 54.944 1.00 84.28 346 ARG A C 1
ATOM 2629 O O . ARG A 1 346 ? 22.921 107.041 55.350 1.00 83.62 346 ARG A O 1
ATOM 2637 N N . GLY A 1 347 ? 20.630 107.153 55.311 1.00 86.71 347 GLY A N 1
ATOM 2638 C CA . GLY A 1 347 ? 20.370 106.077 56.245 1.00 92.64 347 GLY A CA 1
ATOM 2639 C C . GLY A 1 347 ? 20.849 106.369 57.659 1.00 101.12 347 GLY A C 1
ATOM 2640 O O . GLY A 1 347 ? 20.266 107.204 58.350 1.00 101.40 347 GLY A O 1
ATOM 2641 N N A GLN A 1 348 ? 21.918 105.668 58.071 0.45 106.67 348 GLN A N 1
ATOM 2642 N N B GLN A 1 348 ? 21.910 105.661 58.069 0.55 106.12 348 GLN A N 1
ATOM 2643 C CA A GLN A 1 348 ? 22.499 105.683 59.427 0.45 111.83 348 GLN A CA 1
ATOM 2644 C CA B GLN A 1 348 ? 22.635 105.901 59.309 0.55 110.32 348 GLN A CA 1
ATOM 2645 C C A GLN A 1 348 ? 22.277 106.933 60.290 0.45 112.85 348 GLN A C 1
ATOM 2646 C C B GLN A 1 348 ? 24.001 106.435 58.878 0.55 110.02 348 GLN A C 1
ATOM 2647 O O A GLN A 1 348 ? 23.013 107.920 60.179 0.45 113.64 348 GLN A O 1
ATOM 2648 O O B GLN A 1 348 ? 24.311 107.595 59.120 0.55 109.92 348 GLN A O 1
ATOM 2659 N N A GLN A 1 349 ? 21.272 106.858 61.168 0.45 113.15 349 GLN A N 1
ATOM 2660 N N B GLN A 1 349 ? 24.773 105.583 58.190 0.55 107.59 349 GLN A N 1
ATOM 2661 C CA A GLN A 1 349 ? 20.948 107.925 62.103 0.45 114.51 349 GLN A CA 1
ATOM 2662 C CA B GLN A 1 349 ? 26.057 105.917 57.573 0.55 106.97 349 GLN A CA 1
ATOM 2663 C C A GLN A 1 349 ? 22.137 108.237 63.011 0.45 118.33 349 GLN A C 1
ATOM 2664 C C B GLN A 1 349 ? 27.114 106.379 58.577 0.55 110.54 349 GLN A C 1
ATOM 2665 O O A GLN A 1 349 ? 21.974 108.436 64.213 0.45 120.87 349 GLN A O 1
ATOM 2666 O O B GLN A 1 349 ? 27.874 105.567 59.100 0.55 115.21 349 GLN A O 1
ATOM 2669 N N A ALA A 1 350 ? 23.336 108.266 62.420 0.45 118.10 350 ALA A N 1
ATOM 2670 N N B ALA A 1 350 ? 27.140 107.693 58.840 0.55 109.66 350 ALA A N 1
ATOM 2671 C CA A ALA A 1 350 ? 24.547 108.690 63.109 0.45 120.91 350 ALA A CA 1
ATOM 2672 C CA B ALA A 1 350 ? 28.136 108.364 59.682 0.55 111.48 350 ALA A CA 1
ATOM 2673 C C A ALA A 1 350 ? 24.371 110.128 63.585 0.45 121.51 350 ALA A C 1
ATOM 2674 C C B ALA A 1 350 ? 28.180 109.833 59.275 0.55 109.80 350 ALA A C 1
ATOM 2675 O O A ALA A 1 350 ? 23.759 110.374 64.622 0.45 123.56 350 ALA A O 1
ATOM 2676 O O B ALA A 1 350 ? 28.768 110.158 58.249 0.55 107.86 350 ALA A O 1
ATOM 2679 N N A GLY A 1 351 ? 24.906 111.077 62.810 0.45 119.99 351 GLY A N 1
ATOM 2680 N N B GLY A 1 351 ? 27.540 110.702 60.072 0.55 109.42 351 GLY A N 1
ATOM 2681 C CA A GLY A 1 351 ? 24.723 112.493 63.072 0.45 120.03 351 GLY A CA 1
ATOM 2682 C CA B GLY A 1 351 ? 27.489 112.130 59.820 0.55 106.80 351 GLY A CA 1
ATOM 2683 C C A GLY A 1 351 ? 25.186 113.407 61.950 0.45 118.58 351 GLY A C 1
ATOM 2684 C C B GLY A 1 351 ? 26.093 112.690 60.027 0.55 105.71 351 GLY A C 1
ATOM 2685 O O A GLY A 1 351 ? 26.227 113.175 61.337 0.45 122.56 351 GLY A O 1
ATOM 2686 O O B GLY A 1 351 ? 25.110 111.992 59.823 0.55 103.18 351 GLY A O 1
ATOM 2687 N N A ASP A 1 352 ? 24.395 114.455 61.691 0.50 116.45 352 ASP A N 1
ATOM 2688 N N B ASP A 1 352 ? 26.019 113.966 60.432 0.50 107.64 352 ASP A N 1
ATOM 2689 C CA A ASP A 1 352 ? 24.733 115.527 60.744 0.50 113.22 352 ASP A CA 1
ATOM 2690 C CA B ASP A 1 352 ? 24.764 114.698 60.650 0.50 107.70 352 ASP A CA 1
ATOM 2691 C C A ASP A 1 352 ? 24.196 115.279 59.335 0.50 108.00 352 ASP A C 1
ATOM 2692 C C B ASP A 1 352 ? 24.187 115.086 59.289 0.50 104.47 352 ASP A C 1
ATOM 2693 O O A ASP A 1 352 ? 24.948 115.068 58.376 0.50 106.52 352 ASP A O 1
ATOM 2694 O O B ASP A 1 352 ? 24.927 115.061 58.315 0.50 103.04 352 ASP A O 1
ATOM 2703 N N . LEU A 1 353 ? 22.870 115.346 59.227 1.00 102.68 353 LEU A N 1
ATOM 2704 C CA . LEU A 1 353 ? 22.145 115.331 57.950 1.00 97.76 353 LEU A CA 1
ATOM 2705 C C . LEU A 1 353 ? 22.566 116.456 57.006 1.00 93.48 353 LEU A C 1
ATOM 2706 O O . LEU A 1 353 ? 22.632 116.261 55.785 1.00 90.77 353 LEU A O 1
ATOM 2711 N N . ALA A 1 354 ? 22.862 117.623 57.589 1.00 91.92 354 ALA A N 1
ATOM 2712 C CA . ALA A 1 354 ? 23.242 118.824 56.851 1.00 87.77 354 ALA A CA 1
ATOM 2713 C C . ALA A 1 354 ? 24.540 118.675 56.049 1.00 86.55 354 ALA A C 1
ATOM 2714 O O . ALA A 1 354 ? 24.731 119.376 55.055 1.00 84.09 354 ALA A O 1
ATOM 2716 N N . GLN A 1 355 ? 25.427 117.775 56.497 1.00 88.43 355 GLN A N 1
ATOM 2717 C CA . GLN A 1 355 ? 26.715 117.516 55.838 1.00 90.21 355 GLN A CA 1
ATOM 2718 C C . GLN A 1 355 ? 26.722 116.273 54.945 1.00 86.81 355 GLN A C 1
ATOM 2719 O O . GLN A 1 355 ? 27.793 115.812 54.547 1.00 88.24 355 GLN A O 1
ATOM 2725 N N . SER A 1 356 ? 25.536 115.739 54.636 1.00 82.51 356 SER A N 1
ATOM 2726 C CA . SER A 1 356 ? 25.427 114.484 53.897 1.00 80.27 356 SER A CA 1
ATOM 2727 C C . SER A 1 356 ? 25.903 114.632 52.458 1.00 77.44 356 SER A C 1
ATOM 2728 O O . SER A 1 356 ? 25.598 115.623 51.789 1.00 74.49 356 SER A O 1
ATOM 2731 N N . HIS A 1 357 ? 26.633 113.611 51.993 1.00 76.62 357 HIS A N 1
ATOM 2732 C CA . HIS A 1 357 ? 27.133 113.501 50.627 1.00 74.10 357 HIS A CA 1
ATOM 2733 C C . HIS A 1 357 ? 26.040 113.648 49.563 1.00 69.87 357 HIS A C 1
ATOM 2734 O O . HIS A 1 357 ? 26.305 114.082 48.447 1.00 68.30 357 HIS A O 1
ATOM 2741 N N . TYR A 1 358 ? 24.807 113.289 49.926 1.00 67.80 358 TYR A N 1
ATOM 2742 C CA . TYR A 1 358 ? 23.629 113.238 49.022 1.00 64.81 358 TYR A CA 1
ATOM 2743 C C . TYR A 1 358 ? 23.052 114.643 48.781 1.00 62.78 358 TYR A C 1
ATOM 2744 O O . TYR A 1 358 ? 22.183 114.771 47.900 1.00 59.78 358 TYR A O 1
ATOM 2753 N N . TRP A 1 359 ? 23.524 115.658 49.512 1.00 63.57 359 TRP A N 1
ATOM 2754 C CA . TRP A 1 359 ? 23.217 117.055 49.199 1.00 63.52 359 TRP A CA 1
ATOM 2755 C C . TRP A 1 359 ? 24.025 117.522 47.987 1.00 62.46 359 TRP A C 1
ATOM 2756 O O . TRP A 1 359 ? 23.586 118.418 47.267 1.00 61.64 359 TRP A O 1
ATOM 2767 N N . THR A 1 360 ? 25.203 116.913 47.776 1.00 63.38 360 THR A N 1
ATOM 2768 C CA . THR A 1 360 ? 26.150 117.337 46.739 1.00 63.46 360 THR A CA 1
ATOM 2769 C C . THR A 1 360 ? 25.664 116.954 45.361 1.00 60.95 360 THR A C 1
ATOM 2770 O O . THR A 1 360 ? 24.732 116.160 45.227 1.00 60.90 360 THR A O 1
ATOM 2774 N N . SER A 1 361 ? 26.307 117.519 44.334 1.00 60.20 361 SER A N 1
ATOM 2775 C CA . SER A 1 361 ? 25.964 117.229 42.949 1.00 58.63 361 SER A CA 1
ATOM 2776 C C . SER A 1 361 ? 26.248 115.747 42.611 1.00 58.53 361 SER A C 1
ATOM 2777 O O . SER A 1 361 ? 25.419 115.074 42.012 1.00 56.13 361 SER A O 1
ATOM 2780 N N . ALA A 1 362 ? 27.412 115.245 43.032 1.00 61.09 362 ALA A N 1
ATOM 2781 C CA . ALA A 1 362 ? 27.762 113.830 42.844 1.00 62.17 362 ALA A CA 1
ATOM 2782 C C . ALA A 1 362 ? 26.719 112.916 43.491 1.00 62.00 362 ALA A C 1
ATOM 2783 O O . ALA A 1 362 ? 26.263 111.963 42.881 1.00 61.74 362 ALA A O 1
ATOM 2785 N N . GLY A 1 363 ? 26.321 113.240 44.726 1.00 63.32 363 GLY A N 1
ATOM 2786 C CA . GLY A 1 363 ? 25.317 112.475 45.458 1.00 63.00 363 GLY A CA 1
ATOM 2787 C C . GLY A 1 363 ? 23.924 112.495 44.854 1.00 60.41 363 GLY A C 1
ATOM 2788 O O . GLY A 1 363 ? 23.194 111.508 44.926 1.00 59.63 363 GLY A O 1
ATOM 2789 N N . GLN A 1 364 ? 23.552 113.634 44.260 1.00 59.39 364 GLN A N 1
ATOM 2790 C CA . GLN A 1 364 ? 22.268 113.783 43.587 1.00 57.19 364 GLN A CA 1
ATOM 2791 C C . GLN A 1 364 ? 22.238 112.994 42.277 1.00 56.15 364 GLN A C 1
ATOM 2792 O O . GLN A 1 364 ? 21.208 112.445 41.907 1.00 55.69 364 GLN A O 1
ATOM 2798 N N . THR A 1 365 ? 23.370 112.966 41.568 1.00 56.82 365 THR A N 1
ATOM 2799 C CA . THR A 1 365 ? 23.533 112.107 40.403 1.00 58.35 365 THR A CA 1
ATOM 2800 C C . THR A 1 365 ? 23.385 110.617 40.794 1.00 58.49 365 THR A C 1
ATOM 2801 O O . THR A 1 365 ? 22.753 109.843 40.076 1.00 58.89 365 THR A O 1
ATOM 2805 N N . GLU A 1 366 ? 23.964 110.236 41.939 1.00 60.00 366 GLU A N 1
ATOM 2806 C CA . GLU A 1 366 ? 23.843 108.873 42.473 1.00 61.29 366 GLU A CA 1
ATOM 2807 C C . GLU A 1 366 ? 22.381 108.546 42.764 1.00 60.47 366 GLU A C 1
ATOM 2808 O O . GLU A 1 366 ? 21.888 107.485 42.386 1.00 56.17 366 GLU A O 1
ATOM 2814 N N . ILE A 1 367 ? 21.686 109.482 43.423 1.00 60.50 367 ILE A N 1
ATOM 2815 C CA . ILE A 1 367 ? 20.268 109.317 43.708 1.00 59.84 367 ILE A CA 1
ATOM 2816 C C . ILE A 1 367 ? 19.491 109.104 42.407 1.00 59.19 367 ILE A C 1
ATOM 2817 O O . ILE A 1 367 ? 18.715 108.151 42.298 1.00 58.80 367 ILE A O 1
ATOM 2822 N N . LYS A 1 368 ? 19.739 109.971 41.418 1.00 59.68 368 LYS A N 1
ATOM 2823 C CA . LYS A 1 368 ? 19.030 109.941 40.136 1.00 61.28 368 LYS A CA 1
ATOM 2824 C C . LYS A 1 368 ? 19.068 108.569 39.452 1.00 59.89 368 LYS A C 1
ATOM 2825 O O . LYS A 1 368 ? 18.037 108.067 39.032 1.00 59.37 368 LYS A O 1
ATOM 2831 N N . GLU A 1 369 ? 20.260 107.982 39.321 1.00 60.97 369 GLU A N 1
ATOM 2832 C CA . GLU A 1 369 ? 20.403 106.685 38.644 1.00 62.08 369 GLU A CA 1
ATOM 2833 C C . GLU A 1 369 ? 19.793 105.533 39.437 1.00 59.86 369 GLU A C 1
ATOM 2834 O O . GLU A 1 369 ? 19.235 104.607 38.846 1.00 59.54 369 GLU A O 1
ATOM 2840 N N . SER A 1 370 ? 19.891 105.603 40.771 1.00 58.85 370 SER A N 1
ATOM 2841 C CA . SER A 1 370 ? 19.205 104.666 41.657 1.00 58.28 370 SER A CA 1
ATOM 2842 C C . SER A 1 370 ? 17.696 104.737 41.461 1.00 57.13 370 SER A C 1
ATOM 2843 O O . SER A 1 370 ? 17.041 103.707 41.243 1.00 56.60 370 SER A O 1
ATOM 2846 N N . GLU A 1 371 ? 17.152 105.959 41.537 1.00 55.42 371 GLU A N 1
ATOM 2847 C CA . GLU A 1 371 ? 15.722 106.199 41.387 1.00 54.09 371 GLU A CA 1
ATOM 2848 C C . GLU A 1 371 ? 15.189 105.657 40.074 1.00 51.87 371 GLU A C 1
ATOM 2849 O O . GLU A 1 371 ? 14.100 105.120 40.041 1.00 51.43 371 GLU A O 1
ATOM 2855 N N . ILE A 1 372 ? 15.959 105.825 38.995 1.00 52.21 372 ILE A N 1
ATOM 2856 C CA . ILE A 1 372 ? 15.591 105.328 37.669 1.00 52.86 372 ILE A CA 1
ATOM 2857 C C . ILE A 1 372 ? 15.576 103.790 37.633 1.00 53.48 372 ILE A C 1
ATOM 2858 O O . ILE A 1 372 ? 14.677 103.193 37.040 1.00 52.51 372 ILE A O 1
ATOM 2863 N N . PHE A 1 373 ? 16.557 103.156 38.281 1.00 54.50 373 PHE A N 1
ATOM 2864 C CA . PHE A 1 373 ? 16.544 101.703 38.436 1.00 55.87 373 PHE A CA 1
ATOM 2865 C C . PHE A 1 373 ? 15.277 101.259 39.164 1.00 56.17 373 PHE A C 1
ATOM 2866 O O . PHE A 1 373 ? 14.606 100.331 38.719 1.00 56.05 373 PHE A O 1
ATOM 2874 N N . VAL A 1 374 ? 14.951 101.932 40.276 1.00 56.09 374 VAL A N 1
ATOM 2875 C CA . VAL A 1 374 ? 13.754 101.608 41.047 1.00 56.83 374 VAL A CA 1
ATOM 2876 C C . VAL A 1 374 ? 12.500 101.654 40.162 1.00 58.09 374 VAL A C 1
ATOM 2877 O O . VAL A 1 374 ? 11.702 100.713 40.162 1.00 57.57 374 VAL A O 1
ATOM 2881 N N . ARG A 1 375 ? 12.344 102.743 39.401 1.00 58.78 375 ARG A N 1
ATOM 2882 C CA . ARG A 1 375 ? 11.229 102.932 38.429 1.00 59.78 375 ARG A CA 1
ATOM 2883 C C . ARG A 1 375 ? 11.164 101.727 37.478 1.00 59.36 375 ARG A C 1
ATOM 2884 O O . ARG A 1 375 ? 10.065 101.189 37.289 1.00 62.17 375 ARG A O 1
ATOM 2892 N N . LEU A 1 376 ? 12.292 101.342 36.877 1.00 57.60 376 LEU A N 1
ATOM 2893 C CA . LEU A 1 376 ? 12.332 100.209 35.943 1.00 56.99 376 LEU A CA 1
ATOM 2894 C C . LEU A 1 376 ? 11.967 98.895 36.634 1.00 55.46 376 LEU A C 1
ATOM 2895 O O . LEU A 1 376 ? 11.238 98.082 36.073 1.00 56.31 376 LEU A O 1
ATOM 2900 N N . TRP A 1 377 ? 12.458 98.716 37.864 1.00 55.89 377 TRP A N 1
ATOM 2901 C CA . TRP A 1 377 ? 12.154 97.552 38.696 1.00 57.31 377 TRP A CA 1
ATOM 2902 C C . TRP A 1 377 ? 10.677 97.452 39.026 1.00 57.82 377 TRP A C 1
ATOM 2903 O O . TRP A 1 377 ? 10.047 96.429 38.766 1.00 58.58 377 TRP A O 1
ATOM 2914 N N . VAL A 1 378 ? 10.132 98.519 39.622 1.00 57.97 378 VAL A N 1
ATOM 2915 C CA . VAL A 1 378 ? 8.714 98.620 39.940 1.00 58.03 378 VAL A CA 1
ATOM 2916 C C . VAL A 1 378 ? 7.874 98.364 38.680 1.00 56.92 378 VAL A C 1
ATOM 2917 O O . VAL A 1 378 ? 6.877 97.648 38.733 1.00 58.01 378 VAL A O 1
ATOM 2921 N N . GLY A 1 379 ? 8.306 98.939 37.551 1.00 54.48 379 GLY A N 1
ATOM 2922 C CA . GLY A 1 379 ? 7.645 98.773 36.270 1.00 54.67 379 GLY A CA 1
ATOM 2923 C C . GLY A 1 379 ? 7.652 97.349 35.702 1.00 55.07 379 GLY A C 1
ATOM 2924 O O . GLY A 1 379 ? 6.642 96.874 35.185 1.00 54.59 379 GLY A O 1
ATOM 2925 N N . ALA A 1 380 ? 8.798 96.670 35.791 1.00 55.13 380 ALA A N 1
ATOM 2926 C CA . ALA A 1 380 ? 8.929 95.300 35.279 1.00 56.47 380 ALA A CA 1
ATOM 2927 C C . ALA A 1 380 ? 8.011 94.337 36.038 1.00 57.31 380 ALA A C 1
ATOM 2928 O O . ALA A 1 380 ? 7.396 93.443 35.447 1.00 57.41 380 ALA A O 1
ATOM 2930 N N . PHE A 1 381 ? 7.893 94.550 37.351 1.00 58.35 381 PHE A N 1
ATOM 2931 C CA . PHE A 1 381 ? 7.118 93.665 38.203 1.00 60.40 381 PHE A CA 1
ATOM 2932 C C . PHE A 1 381 ? 5.622 93.992 38.277 1.00 60.34 381 PHE A C 1
ATOM 2933 O O . PHE A 1 381 ? 4.822 93.158 38.707 1.00 62.57 381 PHE A O 1
ATOM 2941 N N . ALA A 1 382 ? 5.243 95.181 37.794 1.00 59.26 382 ALA A N 1
ATOM 2942 C CA . ALA A 1 382 ? 3.851 95.479 37.476 1.00 59.57 382 ALA A CA 1
ATOM 2943 C C . ALA A 1 382 ? 3.383 94.613 36.300 1.00 59.34 382 ALA A C 1
ATOM 2944 O O . ALA A 1 382 ? 2.269 94.081 36.311 1.00 60.13 382 ALA A O 1
ATOM 2946 N N . LEU A 1 383 ? 4.243 94.488 35.284 1.00 58.66 383 LEU A N 1
ATOM 2947 C CA . LEU A 1 383 ? 3.978 93.637 34.129 1.00 59.98 383 LEU A CA 1
ATOM 2948 C C . LEU A 1 383 ? 3.946 92.151 34.525 1.00 60.31 383 LEU A C 1
ATOM 2949 O O . LEU A 1 383 ? 3.085 91.395 34.054 1.00 62.15 383 LEU A O 1
ATOM 2954 N N . ALA A 1 384 ? 4.870 91.759 35.412 1.00 59.04 384 ALA A N 1
ATOM 2955 C CA . ALA A 1 384 ? 4.900 90.425 36.008 1.00 59.06 384 ALA A CA 1
ATOM 2956 C C . ALA A 1 384 ? 3.603 90.102 36.735 1.00 60.29 384 ALA A C 1
ATOM 2957 O O . ALA A 1 384 ? 3.056 89.013 36.584 1.00 62.58 384 ALA A O 1
ATOM 2959 N N . GLY A 1 385 ? 3.121 91.061 37.537 1.00 61.29 385 GLY A N 1
ATOM 2960 C CA . GLY A 1 385 ? 1.857 90.940 38.239 1.00 61.51 385 GLY A CA 1
ATOM 2961 C C . GLY A 1 385 ? 0.715 90.659 37.284 1.00 62.12 385 GLY A C 1
ATOM 2962 O O . GLY A 1 385 ? -0.084 89.744 37.495 1.00 62.52 385 GLY A O 1
ATOM 2963 N N . ARG A 1 386 ? 0.654 91.449 36.213 1.00 61.88 386 ARG A N 1
ATOM 2964 C CA . ARG A 1 386 ? -0.368 91.325 35.141 1.00 63.88 386 ARG A CA 1
ATOM 2965 C C . ARG A 1 386 ? -0.249 89.946 34.477 1.00 65.05 386 ARG A C 1
ATOM 2966 O O . ARG A 1 386 ? -1.296 89.334 34.202 1.00 66.75 386 ARG A O 1
ATOM 2974 N N . SER A 1 387 ? 0.981 89.485 34.234 1.00 65.18 387 SER A N 1
ATOM 2975 C CA . SER A 1 387 ? 1.241 88.162 33.657 1.00 66.15 387 SER A CA 1
ATOM 2976 C C . SER A 1 387 ? 0.772 87.015 34.565 1.00 66.51 387 SER A C 1
ATOM 2977 O O . SER A 1 387 ? 0.109 86.081 34.101 1.00 66.97 387 SER A O 1
ATOM 2980 N N . MET A 1 388 ? 1.107 87.100 35.857 1.00 65.90 388 MET A N 1
ATOM 2981 C CA . MET A 1 388 ? 0.699 86.092 36.839 1.00 68.25 388 MET A CA 1
ATOM 2982 C C . MET A 1 388 ? -0.811 86.040 37.053 1.00 70.35 388 MET A C 1
ATOM 2983 O O . MET A 1 388 ? -1.361 84.970 37.336 1.00 71.72 388 MET A O 1
ATOM 2988 N N . LYS A 1 389 ? -1.470 87.200 36.937 1.00 70.69 389 LYS A N 1
ATOM 2989 C CA . LYS A 1 389 ? -2.923 87.289 36.992 1.00 73.74 389 LYS A CA 1
ATOM 2990 C C . LYS A 1 389 ? -3.530 86.405 35.910 1.00 72.93 389 LYS A C 1
ATOM 2991 O O . LYS A 1 389 ? -4.383 85.577 36.190 1.00 72.51 389 LYS A O 1
ATOM 2997 N N . ALA A 1 390 ? -3.083 86.612 34.667 1.00 71.72 390 ALA A N 1
ATOM 2998 C CA . ALA A 1 390 ? -3.579 85.877 33.508 1.00 73.26 390 ALA A CA 1
ATOM 2999 C C . ALA A 1 390 ? -3.256 84.380 33.595 1.00 73.37 390 ALA A C 1
ATOM 3000 O O . ALA A 1 390 ? -4.043 83.552 33.148 1.00 74.12 390 ALA A O 1
ATOM 3002 N N . TRP A 1 391 ? -2.089 84.061 34.170 1.00 72.14 391 TRP A N 1
ATOM 3003 C CA . TRP A 1 391 ? -1.628 82.692 34.355 1.00 73.63 391 TRP A CA 1
ATOM 3004 C C . TRP A 1 391 ? -2.563 81.919 35.272 1.00 75.36 391 TRP A C 1
ATOM 3005 O O . TRP A 1 391 ? -2.979 80.800 34.942 1.00 75.11 391 TRP A O 1
ATOM 3016 N N . ILE A 1 392 ? -2.897 82.541 36.409 1.00 74.20 392 ILE A N 1
ATOM 3017 C CA . ILE A 1 392 ? -3.530 81.880 37.546 1.00 75.88 392 ILE A CA 1
ATOM 3018 C C . ILE A 1 392 ? -5.042 82.070 37.589 1.00 79.20 392 ILE A C 1
ATOM 3019 O O . ILE A 1 392 ? -5.777 81.129 37.849 1.00 80.44 392 ILE A O 1
ATOM 3024 N N . ASP A 1 393 ? -5.499 83.305 37.358 1.00 82.22 393 ASP A N 1
ATOM 3025 C CA . ASP A 1 393 ? -6.907 83.660 37.490 1.00 85.85 393 ASP A CA 1
ATOM 3026 C C . ASP A 1 393 ? -7.374 84.509 36.308 1.00 87.07 393 ASP A C 1
ATOM 3027 O O . ASP A 1 393 ? -7.764 85.661 36.484 1.00 87.92 393 ASP A O 1
ATOM 3032 N N . PRO A 1 394 ? -7.365 83.959 35.070 1.00 89.42 394 PRO A N 1
ATOM 3033 C CA . PRO A 1 394 ? -7.660 84.751 33.877 1.00 90.49 394 PRO A CA 1
ATOM 3034 C C . PRO A 1 394 ? -9.064 85.378 33.900 1.00 94.99 394 PRO A C 1
ATOM 3035 O O . PRO A 1 394 ? -9.212 86.483 33.397 1.00 93.69 394 PRO A O 1
ATOM 3039 N N . MET A 1 395 ? -10.042 84.674 34.483 1.00 99.57 395 MET A N 1
ATOM 3040 C CA . MET A 1 395 ? -11.442 85.091 34.476 1.00 105.28 395 MET A CA 1
ATOM 3041 C C . MET A 1 395 ? -11.892 85.772 35.770 1.00 107.11 395 MET A C 1
ATOM 3042 O O . MET A 1 395 ? -13.090 85.931 36.001 1.00 111.71 395 MET A O 1
ATOM 3047 N N . GLY A 1 396 ? -10.924 86.176 36.602 1.00 105.89 396 GLY A N 1
ATOM 3048 C CA . GLY A 1 396 ? -11.165 87.005 37.771 1.00 106.10 396 GLY A CA 1
ATOM 3049 C C . GLY A 1 396 ? -12.137 86.428 38.786 1.00 109.09 396 GLY A C 1
ATOM 3050 O O . GLY A 1 396 ? -12.985 87.147 39.316 1.00 110.98 396 GLY A O 1
ATOM 3051 N N . LYS A 1 397 ? -11.999 85.126 39.060 1.00 107.76 397 LYS A N 1
ATOM 3052 C CA . LYS A 1 397 ? -12.831 84.415 40.024 1.00 110.37 397 LYS A CA 1
ATOM 3053 C C . LYS A 1 397 ? -12.510 84.774 41.476 1.00 112.95 397 LYS A C 1
ATOM 3054 O O . LYS A 1 397 ? -13.335 84.541 42.355 1.00 119.56 397 LYS A O 1
ATOM 3060 N N . ILE A 1 398 ? -11.318 85.335 41.718 1.00 111.19 398 ILE A N 1
ATOM 3061 C CA . ILE A 1 398 ? -10.867 85.714 43.057 1.00 110.67 398 ILE A CA 1
ATOM 3062 C C . ILE A 1 398 ? -11.349 87.116 43.410 1.00 112.32 398 ILE A C 1
ATOM 3063 O O . ILE A 1 398 ? -10.838 88.107 42.894 1.00 112.69 398 ILE A O 1
ATOM 3068 N N . ASN A 1 404 ? -11.284 96.139 48.701 1.00 129.12 404 ASN A N 1
ATOM 3069 C CA . ASN A 1 404 ? -11.352 95.379 47.455 1.00 129.81 404 ASN A CA 1
ATOM 3070 C C . ASN A 1 404 ? -9.961 95.258 46.810 1.00 123.17 404 ASN A C 1
ATOM 3071 O O . ASN A 1 404 ? -9.673 95.901 45.795 1.00 126.19 404 ASN A O 1
ATOM 3076 N N . ASP A 1 405 ? -9.116 94.420 47.420 1.00 115.77 405 ASP A N 1
ATOM 3077 C CA . ASP A 1 405 ? -7.718 94.257 47.034 1.00 110.30 405 ASP A CA 1
ATOM 3078 C C . ASP A 1 405 ? -7.613 93.449 45.742 1.00 107.56 405 ASP A C 1
ATOM 3079 O O . ASP A 1 405 ? -8.117 92.329 45.662 1.00 104.71 405 ASP A O 1
ATOM 3084 N N . ARG A 1 406 ? -6.950 94.031 44.737 1.00 105.92 406 ARG A N 1
ATOM 3085 C CA . ARG A 1 406 ? -6.811 93.463 43.365 1.00 107.53 406 ARG A CA 1
ATOM 3086 C C . ARG A 1 406 ? -5.380 92.936 43.171 1.00 103.74 406 ARG A C 1
ATOM 3087 O O . ARG A 1 406 ? -4.902 92.931 42.021 1.00 101.79 406 ARG A O 1
ATOM 3095 N N . ASP A 1 407 ? -4.744 92.474 44.255 1.00 101.04 407 ASP A N 1
ATOM 3096 C CA . ASP A 1 407 ? -3.384 91.944 44.250 1.00 96.16 407 ASP A CA 1
ATOM 3097 C C . ASP A 1 407 ? -3.445 90.467 44.616 1.00 93.90 407 ASP A C 1
ATOM 3098 O O . ASP A 1 407 ? -3.824 90.109 45.734 1.00 93.57 407 ASP A O 1
ATOM 3103 N N . LEU A 1 408 ? -3.061 89.616 43.659 1.00 89.72 408 LEU A N 1
ATOM 3104 C CA . LEU A 1 408 ? -3.169 88.174 43.793 1.00 89.43 408 LEU A CA 1
ATOM 3105 C C . LEU A 1 408 ? -2.205 87.620 44.850 1.00 88.06 408 LEU A C 1
ATOM 3106 O O . LEU A 1 408 ? -2.433 86.539 45.389 1.00 91.61 408 LEU A O 1
ATOM 3111 N N . THR A 1 409 ? -1.136 88.375 45.140 1.00 84.65 409 THR A N 1
ATOM 3112 C CA . THR A 1 409 ? -0.126 88.002 46.134 1.00 83.42 409 THR A CA 1
ATOM 3113 C C . THR A 1 409 ? -0.517 88.340 47.578 1.00 85.87 409 THR A C 1
ATOM 3114 O O . THR A 1 409 ? 0.129 87.872 48.520 1.00 85.96 409 THR A O 1
ATOM 3118 N N . ALA A 1 410 ? -1.554 89.174 47.744 1.00 88.20 410 ALA A N 1
ATOM 3119 C CA . ALA A 1 410 ? -2.098 89.513 49.059 1.00 89.09 410 ALA A CA 1
ATOM 3120 C C . ALA A 1 410 ? -2.649 88.254 49.739 1.00 92.07 410 ALA A C 1
ATOM 3121 O O . ALA A 1 410 ? -3.251 87.391 49.089 1.00 93.57 410 ALA A O 1
ATOM 3123 N N . ALA A 1 411 ? -2.431 88.169 51.056 1.00 93.58 411 ALA A N 1
ATOM 3124 C CA . ALA A 1 411 ? -2.772 87.008 51.864 1.00 95.77 411 ALA A CA 1
ATOM 3125 C C . ALA A 1 411 ? -4.195 86.520 51.613 1.00 97.65 411 ALA A C 1
ATOM 3126 O O . ALA A 1 411 ? -4.426 85.330 51.432 1.00 100.70 411 ALA A O 1
ATOM 3128 N N . VAL A 1 412 ? -5.145 87.460 51.606 1.00 98.30 412 VAL A N 1
ATOM 3129 C CA . VAL A 1 412 ? -6.565 87.164 51.417 1.00 99.44 412 VAL A CA 1
ATOM 3130 C C . VAL A 1 412 ? -6.853 86.468 50.086 1.00 97.03 412 VAL A C 1
ATOM 3131 O O . VAL A 1 412 ? -7.719 85.601 50.024 1.00 100.12 412 VAL A O 1
ATOM 3135 N N . ASN A 1 413 ? -6.120 86.855 49.035 1.00 93.45 413 ASN A N 1
ATOM 3136 C CA . ASN A 1 413 ? -6.308 86.311 47.686 1.00 92.22 413 ASN A CA 1
ATOM 3137 C C . ASN A 1 413 ? -5.500 85.045 47.380 1.00 92.65 413 ASN A C 1
ATOM 3138 O O . ASN A 1 413 ? -5.985 84.156 46.676 1.00 93.06 413 ASN A O 1
ATOM 3143 N N . ILE A 1 414 ? -4.260 84.986 47.881 1.00 92.48 414 ILE A N 1
ATOM 3144 C CA . ILE A 1 414 ? -3.378 83.839 47.661 1.00 94.00 414 ILE A CA 1
ATOM 3145 C C . ILE A 1 414 ? -3.914 82.586 48.370 1.00 96.98 414 ILE A C 1
ATOM 3146 O O . ILE A 1 414 ? -3.762 81.482 47.866 1.00 97.40 414 ILE A O 1
ATOM 3151 N N . ARG A 1 415 ? -4.558 82.783 49.526 1.00 100.32 415 ARG A N 1
ATOM 3152 C CA . ARG A 1 415 ? -5.299 81.738 50.288 1.00 103.10 415 ARG A CA 1
ATOM 3153 C C . ARG A 1 415 ? -6.377 81.117 49.391 1.00 102.30 415 ARG A C 1
ATOM 3154 O O . ARG A 1 415 ? -6.505 79.879 49.404 1.00 102.45 415 ARG A O 1
ATOM 3162 N N . GLN A 1 416 ? -7.126 81.944 48.653 1.00 100.01 416 GLN A N 1
ATOM 3163 C CA . GLN A 1 416 ? -8.174 81.464 47.754 1.00 101.50 416 GLN A CA 1
ATOM 3164 C C . GLN A 1 416 ? -7.612 80.663 46.569 1.00 101.28 416 GLN A C 1
ATOM 3165 O O . GLN A 1 416 ? -8.231 79.696 46.129 1.00 102.09 416 GLN A O 1
ATOM 3171 N N . VAL A 1 417 ? -6.438 81.073 46.069 1.00 98.18 417 VAL A N 1
ATOM 3172 C CA . VAL A 1 417 ? -5.779 80.413 44.938 1.00 96.88 417 VAL A CA 1
ATOM 3173 C C . VAL A 1 417 ? -5.438 78.958 45.260 1.00 96.52 417 VAL A C 1
ATOM 3174 O O . VAL A 1 417 ? -5.834 78.057 44.520 1.00 98.83 417 VAL A O 1
ATOM 3178 N N . ILE A 1 418 ? -4.712 78.743 46.365 1.00 96.11 418 ILE A N 1
ATOM 3179 C CA . ILE A 1 418 ? -4.231 77.411 46.741 1.00 100.82 418 ILE A CA 1
ATOM 3180 C C . ILE A 1 418 ? -5.361 76.446 47.139 1.00 104.00 418 ILE A C 1
ATOM 3181 O O . ILE A 1 418 ? -5.273 75.244 46.868 1.00 104.63 418 ILE A O 1
ATOM 3186 N N . SER A 1 419 ? -6.412 76.986 47.767 1.00 105.04 419 SER A N 1
ATOM 3187 C CA . SER A 1 419 ? -7.610 76.226 48.121 1.00 107.57 419 SER A CA 1
ATOM 3188 C C . SER A 1 419 ? -8.380 75.731 46.893 1.00 107.24 419 SER A C 1
ATOM 3189 O O . SER A 1 419 ? -9.075 74.721 46.970 1.00 112.23 419 SER A O 1
ATOM 3192 N N . ASN A 1 420 ? -8.264 76.456 45.774 1.00 104.12 420 ASN A N 1
ATOM 3193 C CA . ASN A 1 420 ? -8.907 76.086 44.511 1.00 103.22 420 ASN A CA 1
ATOM 3194 C C . ASN A 1 420 ? -8.007 75.157 43.688 1.00 100.83 420 ASN A C 1
ATOM 3195 O O . ASN A 1 420 ? -7.042 75.598 43.068 1.00 96.03 420 ASN A O 1
ATOM 3200 N N . LYS A 1 421 ? -8.362 73.870 43.673 1.00 103.81 421 LYS A N 1
ATOM 3201 C CA . LYS A 1 421 ? -7.536 72.812 43.095 1.00 105.08 421 LYS A CA 1
ATOM 3202 C C . LYS A 1 421 ? -7.517 72.826 41.563 1.00 103.01 421 LYS A C 1
ATOM 3203 O O . LYS A 1 421 ? -6.463 72.642 40.950 1.00 100.67 421 LYS A O 1
ATOM 3209 N N . GLU A 1 422 ? -8.688 73.053 40.958 1.00 104.50 422 GLU A N 1
ATOM 3210 C CA . GLU A 1 422 ? -8.842 73.149 39.502 1.00 103.80 422 GLU A CA 1
ATOM 3211 C C . GLU A 1 422 ? -8.074 74.355 38.944 1.00 100.17 422 GLU A C 1
ATOM 3212 O O . GLU A 1 422 ? -7.430 74.254 37.898 1.00 99.99 422 GLU A O 1
ATOM 3218 N N . MET A 1 423 ? -8.146 75.489 39.654 1.00 97.68 423 MET A N 1
ATOM 3219 C CA . MET A 1 423 ? -7.432 76.713 39.293 1.00 94.31 423 MET A CA 1
ATOM 3220 C C . MET A 1 423 ? -5.932 76.446 39.159 1.00 89.78 423 MET A C 1
ATOM 3221 O O . MET A 1 423 ? -5.320 76.764 38.140 1.00 87.43 423 MET A O 1
ATOM 3226 N N . VAL A 1 424 ? -5.350 75.859 40.207 1.00 88.12 424 VAL A N 1
ATOM 3227 C CA . VAL A 1 424 ? -3.933 75.510 40.238 1.00 86.38 424 VAL A CA 1
ATOM 3228 C C . VAL A 1 424 ? -3.566 74.567 39.090 1.00 85.23 424 VAL A C 1
ATOM 3229 O O . VAL A 1 424 ? -2.587 74.802 38.381 1.00 83.27 424 VAL A O 1
ATOM 3233 N N . ALA A 1 425 ? -4.372 73.518 38.902 1.00 86.42 425 ALA A N 1
ATOM 3234 C CA . ALA A 1 425 ? -4.150 72.529 37.847 1.00 86.99 425 ALA A CA 1
ATOM 3235 C C . ALA A 1 425 ? -4.209 73.167 36.456 1.00 86.04 425 ALA A C 1
ATOM 3236 O O . ALA A 1 425 ? -3.367 72.889 35.605 1.00 85.54 425 ALA A O 1
ATOM 3238 N N . GLU A 1 426 ? -5.213 74.024 36.237 1.00 86.29 426 GLU A N 1
ATOM 3239 C CA . GLU A 1 426 ? -5.379 74.731 34.966 1.00 86.59 426 GLU A CA 1
ATOM 3240 C C . GLU A 1 426 ? -4.216 75.690 34.693 1.00 83.78 426 GLU A C 1
ATOM 3241 O O . GLU A 1 426 ? -3.809 75.861 33.543 1.00 82.82 426 GLU A O 1
ATOM 3247 N N . ALA A 1 427 ? -3.690 76.307 35.760 1.00 81.87 427 ALA A N 1
ATOM 3248 C CA . ALA A 1 427 ? -2.513 77.165 35.685 1.00 79.56 427 ALA A CA 1
ATOM 3249 C C . ALA A 1 427 ? -1.287 76.376 35.240 1.00 79.28 427 ALA A C 1
ATOM 3250 O O . ALA A 1 427 ? -0.554 76.800 34.340 1.00 79.10 427 ALA A O 1
ATOM 3252 N N . MET A 1 428 ? -1.065 75.226 35.883 1.00 80.09 428 MET A N 1
ATOM 3253 C CA . MET A 1 428 ? 0.060 74.360 35.544 1.00 79.64 428 MET A CA 1
ATOM 3254 C C . MET A 1 428 ? -0.011 73.873 34.098 1.00 78.80 428 MET A C 1
ATOM 3255 O O . MET A 1 428 ? 1.018 73.736 33.450 1.00 77.83 428 MET A O 1
ATOM 3260 N N . ALA A 1 429 ? -1.230 73.666 33.589 1.00 80.22 429 ALA A N 1
ATOM 3261 C CA . ALA A 1 429 ? -1.445 73.235 32.201 1.00 81.76 429 ALA A CA 1
ATOM 3262 C C . ALA A 1 429 ? -1.210 74.348 31.169 1.00 80.61 429 ALA A C 1
ATOM 3263 O O . ALA A 1 429 ? -0.869 74.067 30.019 1.00 79.75 429 ALA A O 1
ATOM 3265 N N . ARG A 1 430 ? -1.377 75.609 31.590 1.00 79.87 430 ARG A N 1
ATOM 3266 C CA . ARG A 1 430 ? -1.229 76.820 30.731 1.00 79.36 430 ARG A CA 1
ATOM 3267 C C . ARG A 1 430 ? 0.209 77.352 30.777 1.00 76.26 430 ARG A C 1
ATOM 3268 O O . ARG A 1 430 ? 0.526 78.225 29.946 1.00 75.20 430 ARG A O 1
ATOM 3276 N N . ARG A 1 431 ? 1.037 76.855 31.704 1.00 74.76 431 ARG A N 1
ATOM 3277 C CA . ARG A 1 431 ? 2.331 77.471 32.119 1.00 73.49 431 ARG A CA 1
ATOM 3278 C C . ARG A 1 431 ? 3.287 77.630 30.926 1.00 73.59 431 ARG A C 1
ATOM 3279 O O . ARG A 1 431 ? 4.155 78.523 30.999 1.00 72.58 431 ARG A O 1
ATOM 3287 N N . GLY A 1 432 ? 3.148 76.793 29.888 1.00 75.60 432 GLY A N 1
ATOM 3288 C CA . GLY A 1 432 ? 4.014 76.806 28.717 1.00 75.27 432 GLY A CA 1
ATOM 3289 C C . GLY A 1 432 ? 4.164 78.144 28.006 1.00 74.58 432 GLY A C 1
ATOM 3290 O O . GLY A 1 432 ? 5.199 78.416 27.396 1.00 74.56 432 GLY A O 1
ATOM 3291 N N . ILE A 1 433 ? 3.124 78.982 28.082 1.00 74.21 433 ILE A N 1
ATOM 3292 C CA . ILE A 1 433 ? 3.143 80.291 27.450 1.00 72.88 433 ILE A CA 1
ATOM 3293 C C . ILE A 1 433 ? 4.190 81.202 28.083 1.00 70.13 433 ILE A C 1
ATOM 3294 O O . ILE A 1 433 ? 4.761 82.041 27.398 1.00 70.57 433 ILE A O 1
ATOM 3299 N N . TYR A 1 434 ? 4.461 81.008 29.379 1.00 68.98 434 TYR A N 1
ATOM 3300 C CA . TYR A 1 434 ? 5.426 81.808 30.183 1.00 67.35 434 TYR A CA 1
ATOM 3301 C C . TYR A 1 434 ? 6.786 81.098 30.259 1.00 67.54 434 TYR A C 1
ATOM 3302 O O . TYR A 1 434 ? 7.816 81.764 30.057 1.00 66.24 434 TYR A O 1
ATOM 3311 N N . PHE A 1 435 ? 6.794 79.796 30.554 1.00 69.21 435 PHE A N 1
ATOM 3312 C CA . PHE A 1 435 ? 8.044 79.072 30.786 1.00 70.36 435 PHE A CA 1
ATOM 3313 C C . PHE A 1 435 ? 8.625 78.412 29.543 1.00 71.05 435 PHE A C 1
ATOM 3314 O O . PHE A 1 435 ? 9.833 78.195 29.474 1.00 72.10 435 PHE A O 1
ATOM 3322 N N . GLY A 1 436 ? 7.767 78.108 28.564 1.00 71.62 436 GLY A N 1
ATOM 3323 C CA . GLY A 1 436 ? 8.132 77.226 27.466 1.00 73.02 436 GLY A CA 1
ATOM 3324 C C . GLY A 1 436 ? 7.995 75.785 27.943 1.00 73.68 436 GLY A C 1
ATOM 3325 O O . GLY A 1 436 ? 7.418 75.536 29.006 1.00 72.95 436 GLY A O 1
ATOM 3326 N N . GLU A 1 437 ? 8.517 74.838 27.157 1.00 74.87 437 GLU A N 1
ATOM 3327 C CA . GLU A 1 437 ? 8.503 73.418 27.521 1.00 76.69 437 GLU A CA 1
ATOM 3328 C C . GLU A 1 437 ? 9.338 73.246 28.794 1.00 74.79 437 GLU A C 1
ATOM 3329 O O . GLU A 1 437 ? 10.523 73.600 28.820 1.00 73.64 437 GLU A O 1
ATOM 3335 N N . THR A 1 438 ? 8.701 72.720 29.846 1.00 74.28 438 THR A N 1
ATOM 3336 C CA . THR A 1 438 ? 9.334 72.531 31.150 1.00 74.71 438 THR A CA 1
ATOM 3337 C C . THR A 1 438 ? 9.090 71.127 31.702 1.00 76.67 438 THR A C 1
ATOM 3338 O O . THR A 1 438 ? 8.246 70.918 32.574 1.00 77.01 438 THR A O 1
ATOM 3342 N N . PRO A 1 439 ? 9.828 70.111 31.205 1.00 78.38 439 PRO A N 1
ATOM 3343 C CA . PRO A 1 439 ? 9.761 68.764 31.777 1.00 80.14 439 PRO A CA 1
ATOM 3344 C C . PRO A 1 439 ? 10.065 68.768 33.286 1.00 79.62 439 PRO A C 1
ATOM 3345 O O . PRO A 1 439 ? 9.543 67.923 33.982 1.00 78.94 439 PRO A O 1
ATOM 3349 N N . GLU A 1 440 ? 10.872 69.735 33.743 1.00 79.14 440 GLU A N 1
ATOM 3350 C CA . GLU A 1 440 ? 11.249 69.883 35.148 1.00 80.47 440 GLU A CA 1
ATOM 3351 C C . GLU A 1 440 ? 10.046 70.011 36.099 1.00 80.57 440 GLU A C 1
ATOM 3352 O O . GLU A 1 440 ? 10.116 69.577 37.246 1.00 82.53 440 GLU A O 1
ATOM 3358 N N . LEU A 1 441 ? 8.944 70.588 35.607 1.00 79.70 441 LEU A N 1
ATOM 3359 C CA . LEU A 1 441 ? 7.749 70.849 36.413 1.00 81.15 441 LEU A CA 1
ATOM 3360 C C . LEU A 1 441 ? 6.584 69.883 36.181 1.00 82.69 441 LEU A C 1
ATOM 3361 O O . LEU A 1 441 ? 5.483 70.102 36.692 1.00 81.24 441 LEU A O 1
ATOM 3366 N N . ASP A 1 442 ? 6.833 68.801 35.434 1.00 85.25 442 ASP A N 1
ATOM 3367 C CA . ASP A 1 442 ? 5.776 67.880 35.004 1.00 87.54 442 ASP A CA 1
ATOM 3368 C C . ASP A 1 442 ? 5.168 66.972 36.082 1.00 89.52 442 ASP A C 1
ATOM 3369 O O . ASP A 1 442 ? 3.977 66.653 36.014 1.00 90.35 442 ASP A O 1
ATOM 3374 N N . ARG A 1 443 ? 5.971 66.547 37.063 1.00 91.39 443 ARG A N 1
ATOM 3375 C CA . ARG A 1 443 ? 5.602 65.429 37.981 1.00 95.65 443 ARG A CA 1
ATOM 3376 C C . ARG A 1 443 ? 5.728 65.871 39.445 1.00 94.37 443 ARG A C 1
ATOM 3377 O O . ARG A 1 443 ? 6.267 65.092 40.256 1.00 95.85 443 ARG A O 1
ATOM 3385 N N . LEU A 1 444 ? 5.221 67.062 39.774 1.00 91.55 444 LEU A N 1
ATOM 3386 C CA . LEU A 1 444 ? 5.267 67.571 41.137 1.00 90.81 444 LEU A CA 1
ATOM 3387 C C . LEU A 1 444 ? 4.142 66.979 41.981 1.00 91.27 444 LEU A C 1
ATOM 3388 O O . LEU A 1 444 ? 4.280 66.864 43.194 1.00 90.59 444 LEU A O 1
ATOM 3393 N N . GLY A 1 445 ? 3.037 66.605 41.322 1.00 91.57 445 GLY A N 1
ATOM 3394 C CA . GLY A 1 445 ? 1.803 66.210 41.980 1.00 93.75 445 GLY A CA 1
ATOM 3395 C C . GLY A 1 445 ? 0.969 67.439 42.303 1.00 93.29 445 GLY A C 1
ATOM 3396 O O . GLY A 1 445 ? 1.485 68.553 42.298 1.00 91.45 445 GLY A O 1
ATOM 3397 N N . ALA A 1 446 ? -0.321 67.227 42.587 1.00 95.63 446 ALA A N 1
ATOM 3398 C CA . ALA A 1 446 ? -1.268 68.310 42.883 1.00 96.35 446 ALA A CA 1
ATOM 3399 C C . ALA A 1 446 ? -0.836 69.197 44.062 1.00 96.27 446 ALA A C 1
ATOM 3400 O O . ALA A 1 446 ? -0.954 70.422 43.993 1.00 94.49 446 ALA A O 1
ATOM 3402 N N . GLU A 1 447 ? -0.341 68.564 45.133 1.00 97.75 447 GLU A N 1
ATOM 3403 C CA . GLU A 1 447 ? 0.181 69.266 46.303 1.00 98.80 447 GLU A CA 1
ATOM 3404 C C . GLU A 1 447 ? 1.438 70.060 45.952 1.00 95.67 447 GLU A C 1
ATOM 3405 O O . GLU A 1 447 ? 1.589 71.216 46.376 1.00 93.17 447 GLU A O 1
ATOM 3411 N N . GLY A 1 448 ? 2.335 69.421 45.183 1.00 93.48 448 GLY A N 1
ATOM 3412 C CA . GLY A 1 448 ? 3.543 70.040 44.670 1.00 90.72 448 GLY A CA 1
ATOM 3413 C C . GLY A 1 448 ? 3.257 71.264 43.804 1.00 87.51 448 GLY A C 1
ATOM 3414 O O . GLY A 1 448 ? 3.943 72.283 43.923 1.00 85.09 448 GLY A O 1
ATOM 3415 N N . ASN A 1 449 ? 2.254 71.135 42.924 1.00 86.66 449 ASN A N 1
ATOM 3416 C CA . ASN A 1 449 ? 1.787 72.206 42.047 1.00 84.79 449 ASN A CA 1
ATOM 3417 C C . ASN A 1 449 ? 1.288 73.409 42.824 1.00 83.72 449 ASN A C 1
ATOM 3418 O O . ASN A 1 449 ? 1.545 74.554 42.441 1.00 80.72 449 ASN A O 1
ATOM 3423 N N . GLU A 1 450 ? 0.562 73.139 43.913 1.00 86.01 450 GLU A N 1
ATOM 3424 C CA . GLU A 1 450 ? 0.008 74.189 44.762 1.00 86.76 450 GLU A CA 1
ATOM 3425 C C . GLU A 1 450 ? 1.121 74.988 45.424 1.00 84.05 450 GLU A C 1
ATOM 3426 O O . GLU A 1 450 ? 1.086 76.219 45.423 1.00 81.91 450 GLU A O 1
ATOM 3432 N N . GLY A 1 451 ? 2.113 74.271 45.965 1.00 83.14 451 GLY A N 1
ATOM 3433 C CA . GLY A 1 451 ? 3.334 74.858 46.480 1.00 81.67 451 GLY A CA 1
ATOM 3434 C C . GLY A 1 451 ? 4.032 75.748 45.464 1.00 79.14 451 GLY A C 1
ATOM 3435 O O . GLY A 1 451 ? 4.476 76.853 45.798 1.00 78.86 451 GLY A O 1
ATOM 3436 N N . PHE A 1 452 ? 4.116 75.268 44.216 1.00 77.81 452 PHE A N 1
ATOM 3437 C CA . PHE A 1 452 ? 4.824 75.966 43.143 1.00 75.17 452 PHE A CA 1
ATOM 3438 C C . PHE A 1 452 ? 4.152 77.283 42.741 1.00 73.46 452 PHE A C 1
ATOM 3439 O O . PHE A 1 452 ? 4.837 78.291 42.551 1.00 71.46 452 PHE A O 1
ATOM 3447 N N . VAL A 1 453 ? 2.823 77.250 42.581 1.00 74.65 453 VAL A N 1
ATOM 3448 C CA . VAL A 1 453 ? 2.032 78.438 42.259 1.00 74.58 453 VAL A CA 1
ATOM 3449 C C . VAL A 1 453 ? 2.088 79.432 43.412 1.00 75.37 453 VAL A C 1
ATOM 3450 O O . VAL A 1 453 ? 2.194 80.641 43.186 1.00 75.81 453 VAL A O 1
ATOM 3454 N N . PHE A 1 454 ? 2.029 78.912 44.645 1.00 77.51 454 PHE A N 1
ATOM 3455 C CA . PHE A 1 454 ? 2.144 79.733 45.848 1.00 78.71 454 PHE A CA 1
ATOM 3456 C C . PHE A 1 454 ? 3.491 80.458 45.886 1.00 77.72 454 PHE A C 1
ATOM 3457 O O . PHE A 1 454 ? 3.534 81.680 46.059 1.00 76.90 454 PHE A O 1
ATOM 3465 N N . ALA A 1 455 ? 4.579 79.699 45.697 1.00 77.40 455 ALA A N 1
ATOM 3466 C CA . ALA A 1 455 ? 5.949 80.224 45.742 1.00 75.90 455 ALA A CA 1
ATOM 3467 C C . ALA A 1 455 ? 6.209 81.365 44.763 1.00 73.29 455 ALA A C 1
ATOM 3468 O O . ALA A 1 455 ? 6.885 82.337 45.104 1.00 73.84 455 ALA A O 1
ATOM 3470 N N . LEU A 1 456 ? 5.701 81.225 43.536 1.00 72.08 456 LEU A N 1
ATOM 3471 C CA . LEU A 1 456 ? 5.908 82.231 42.507 1.00 70.75 456 LEU A CA 1
ATOM 3472 C C . LEU A 1 456 ? 5.151 83.528 42.816 1.00 69.88 456 LEU A C 1
ATOM 3473 O O . LEU A 1 456 ? 5.644 84.614 42.518 1.00 69.49 456 LEU A O 1
ATOM 3478 N N . LEU A 1 457 ? 3.963 83.403 43.418 1.00 71.07 457 LEU A N 1
ATOM 3479 C CA . LEU A 1 457 ? 3.215 84.563 43.912 1.00 72.64 457 LEU A CA 1
ATOM 3480 C C . LEU A 1 457 ? 3.980 85.256 45.037 1.00 72.75 457 LEU A C 1
ATOM 3481 O O . LEU A 1 457 ? 4.048 86.477 45.075 1.00 72.33 457 LEU A O 1
ATOM 3486 N N . ARG A 1 458 ? 4.585 84.470 45.935 1.00 74.74 458 ARG A N 1
ATOM 3487 C CA . ARG A 1 458 ? 5.379 84.998 47.079 1.00 76.38 458 ARG A CA 1
ATOM 3488 C C . ARG A 1 458 ? 6.698 85.594 46.573 1.00 74.53 458 ARG A C 1
ATOM 3489 O O . ARG A 1 458 ? 7.107 86.635 47.120 1.00 73.84 458 ARG A O 1
ATOM 3497 N N . TYR A 1 459 ? 7.326 84.979 45.563 1.00 72.82 459 TYR A N 1
ATOM 3498 C CA . TYR A 1 459 ? 8.561 85.497 44.914 1.00 70.62 459 TYR A CA 1
ATOM 3499 C C . TYR A 1 459 ? 8.245 86.821 44.201 1.00 69.23 459 TYR A C 1
ATOM 3500 O O . TYR A 1 459 ? 9.070 87.746 44.292 1.00 69.08 459 TYR A O 1
ATOM 3509 N N . LEU A 1 460 ? 7.089 86.915 43.533 1.00 69.59 460 LEU A N 1
ATOM 3510 C CA . LEU A 1 460 ? 6.630 88.169 42.942 1.00 67.71 460 LEU A CA 1
ATOM 3511 C C . LEU A 1 460 ? 6.500 89.246 44.015 1.00 69.18 460 LEU A C 1
ATOM 3512 O O . LEU A 1 460 ? 7.041 90.335 43.871 1.00 68.90 460 LEU A O 1
ATOM 3517 N N . ARG A 1 461 ? 5.775 88.926 45.090 1.00 71.91 461 ARG A N 1
ATOM 3518 C CA . ARG A 1 461 ? 5.536 89.833 46.246 1.00 72.29 461 ARG A CA 1
ATOM 3519 C C . ARG A 1 461 ? 6.880 90.266 46.843 1.00 72.32 461 ARG A C 1
ATOM 3520 O O . ARG A 1 461 ? 7.022 91.453 47.178 1.00 71.56 461 ARG A O 1
ATOM 3528 N N . GLY A 1 462 ? 7.829 89.335 46.959 1.00 73.11 462 GLY A N 1
ATOM 3529 C CA . GLY A 1 462 ? 9.160 89.619 47.458 1.00 74.46 462 GLY A CA 1
ATOM 3530 C C . GLY A 1 462 ? 9.962 90.588 46.602 1.00 73.67 462 GLY A C 1
ATOM 3531 O O . GLY A 1 462 ? 10.845 91.278 47.106 1.00 75.69 462 GLY A O 1
ATOM 3532 N N . CYS A 1 463 ? 9.670 90.619 45.297 1.00 72.42 463 CYS A N 1
ATOM 3533 C CA . CYS A 1 463 ? 10.268 91.586 44.385 1.00 71.51 463 CYS A CA 1
ATOM 3534 C C . CYS A 1 463 ? 9.512 92.922 44.387 1.00 72.57 463 CYS A C 1
ATOM 3535 O O . CYS A 1 463 ? 10.121 93.979 44.323 1.00 69.39 463 CYS A O 1
ATOM 3538 N N . ARG A 1 464 ? 8.181 92.841 44.489 1.00 75.56 464 ARG A N 1
ATOM 3539 C CA A ARG A 1 464 ? 7.240 93.964 44.238 0.59 76.32 464 ARG A CA 1
ATOM 3540 C CA B ARG A 1 464 ? 7.236 93.965 44.236 0.41 76.36 464 ARG A CA 1
ATOM 3541 C C . ARG A 1 464 ? 7.091 94.832 45.495 1.00 78.60 464 ARG A C 1
ATOM 3542 O O . ARG A 1 464 ? 7.103 96.064 45.347 1.00 82.66 464 ARG A O 1
ATOM 3557 N N . ASN A 1 465 ? 6.959 94.206 46.673 1.00 83.59 465 ASN A N 1
ATOM 3558 C CA . ASN A 1 465 ? 6.761 94.920 47.938 1.00 85.35 465 ASN A CA 1
ATOM 3559 C C . ASN A 1 465 ? 8.059 95.338 48.630 1.00 88.82 465 ASN A C 1
ATOM 3560 O O . ASN A 1 465 ? 8.238 95.095 49.824 1.00 91.07 465 ASN A O 1
ATOM 3565 N N . GLN A 1 466 ? 8.945 95.984 47.865 1.00 90.40 466 GLN A N 1
ATOM 3566 C CA . GLN A 1 466 ? 10.199 96.537 48.355 1.00 90.97 466 GLN A CA 1
ATOM 3567 C C . GLN A 1 466 ? 10.174 98.047 48.181 1.00 89.66 466 GLN A C 1
ATOM 3568 O O . GLN A 1 466 ? 9.917 98.543 47.078 1.00 91.18 466 GLN A O 1
ATOM 3574 N N . THR A 1 467 ? 10.414 98.774 49.277 1.00 88.66 467 THR A N 1
ATOM 3575 C CA . THR A 1 467 ? 10.826 100.167 49.212 1.00 84.36 467 THR A CA 1
ATOM 3576 C C . THR A 1 467 ? 12.320 100.106 49.425 1.00 82.37 467 THR A C 1
ATOM 3577 O O . THR A 1 467 ? 12.781 99.755 50.508 1.00 86.14 467 THR A O 1
ATOM 3581 N N . PHE A 1 468 ? 13.074 100.406 48.366 1.00 77.97 468 PHE A N 1
ATOM 3582 C CA . PHE A 1 468 ? 14.518 100.259 48.366 1.00 77.36 468 PHE A CA 1
ATOM 3583 C C . PHE A 1 468 ? 15.172 101.299 47.481 1.00 72.22 468 PHE A C 1
ATOM 3584 O O . PHE A 1 468 ? 14.504 102.019 46.728 1.00 70.45 468 PHE A O 1
ATOM 3592 N N . HIS A 1 469 ? 16.500 101.357 47.576 1.00 68.73 469 HIS A N 1
ATOM 3593 C CA . HIS A 1 469 ? 17.326 102.129 46.675 1.00 67.72 469 HIS A CA 1
ATOM 3594 C C . HIS A 1 469 ? 18.618 101.352 46.450 1.00 67.25 469 HIS A C 1
ATOM 3595 O O . HIS A 1 469 ? 18.912 100.423 47.186 1.00 68.18 469 HIS A O 1
ATOM 3602 N N . LEU A 1 470 ? 19.358 101.724 45.403 1.00 66.81 470 LEU A N 1
ATOM 3603 C CA . LEU A 1 470 ? 20.691 101.208 45.167 1.00 69.24 470 LEU A CA 1
ATOM 3604 C C . LEU A 1 470 ? 21.678 101.909 46.081 1.00 70.90 470 LEU A C 1
ATOM 3605 O O . LEU A 1 470 ? 21.486 103.080 46.446 1.00 73.39 470 LEU A O 1
ATOM 3610 N N . GLY A 1 471 ? 22.735 101.180 46.443 1.00 72.61 471 GLY A N 1
ATOM 3611 C CA . GLY A 1 471 ? 23.783 101.646 47.330 1.00 77.05 471 GLY A CA 1
ATOM 3612 C C . GLY A 1 471 ? 24.925 100.639 47.373 1.00 81.30 471 GLY A C 1
ATOM 3613 O O . GLY A 1 471 ? 24.744 99.479 47.009 1.00 79.17 471 GLY A O 1
ATOM 3614 N N . ALA A 1 472 ? 26.096 101.106 47.824 1.00 87.52 472 ALA A N 1
ATOM 3615 C CA . ALA A 1 472 ? 27.348 100.341 47.810 1.00 91.09 472 ALA A CA 1
ATOM 3616 C C . ALA A 1 472 ? 27.278 99.003 48.555 1.00 92.94 472 ALA A C 1
ATOM 3617 O O . ALA A 1 472 ? 28.043 98.091 48.254 1.00 94.67 472 ALA A O 1
ATOM 3619 N N . ARG A 1 473 ? 26.383 98.916 49.548 1.00 94.26 473 ARG A N 1
ATOM 3620 C CA . ARG A 1 473 ? 26.170 97.701 50.385 1.00 96.10 473 ARG A CA 1
ATOM 3621 C C . ARG A 1 473 ? 25.333 96.664 49.623 1.00 93.18 473 ARG A C 1
ATOM 3622 O O . ARG A 1 473 ? 25.386 95.485 50.026 1.00 90.59 473 ARG A O 1
ATOM 3630 N N . ALA A 1 474 ? 24.618 97.070 48.564 1.00 88.14 474 ALA A N 1
ATOM 3631 C CA . ALA A 1 474 ? 23.702 96.197 47.824 1.00 85.62 474 ALA A CA 1
ATOM 3632 C C . ALA A 1 474 ? 22.626 95.600 48.748 1.00 85.67 474 ALA A C 1
ATOM 3633 O O . ALA A 1 474 ? 22.290 94.407 48.659 1.00 84.59 474 ALA A O 1
ATOM 3635 N N . GLY A 1 475 ? 22.093 96.446 49.638 1.00 83.00 475 GLY A N 1
ATOM 3636 C CA . GLY A 1 475 ? 21.039 96.073 50.568 1.00 82.62 475 GLY A CA 1
ATOM 3637 C C . GLY A 1 475 ? 19.761 95.643 49.862 1.00 80.16 475 GLY A C 1
ATOM 3638 O O . GLY A 1 475 ? 19.021 94.790 50.357 1.00 81.21 475 GLY A O 1
ATOM 3639 N N . PHE A 1 476 ? 19.497 96.261 48.707 1.00 76.61 476 PHE A N 1
ATOM 3640 C CA . PHE A 1 476 ? 18.396 95.883 47.830 1.00 74.53 476 PHE A CA 1
ATOM 3641 C C . PHE A 1 476 ? 18.434 94.380 47.438 1.00 72.94 476 PHE A C 1
ATOM 3642 O O . PHE A 1 476 ? 17.448 93.659 47.587 1.00 70.23 476 PHE A O 1
ATOM 3650 N N . LEU A 1 477 ? 19.578 93.922 46.930 1.00 71.87 477 LEU A N 1
ATOM 3651 C CA . LEU A 1 477 ? 19.739 92.511 46.553 1.00 73.06 477 LEU A CA 1
ATOM 3652 C C . LEU A 1 477 ? 19.628 91.583 47.768 1.00 75.51 477 LEU A C 1
ATOM 3653 O O . LEU A 1 477 ? 19.151 90.449 47.642 1.00 76.92 477 LEU A O 1
ATOM 3658 N N . LYS A 1 478 ? 20.050 92.078 48.940 1.00 77.40 478 LYS A N 1
ATOM 3659 C CA . LYS A 1 478 ? 19.913 91.350 50.201 1.00 81.10 478 LYS A CA 1
ATOM 3660 C C . LYS A 1 478 ? 18.445 91.140 50.588 1.00 81.30 478 LYS A C 1
ATOM 3661 O O . LYS A 1 478 ? 18.073 90.066 51.055 1.00 81.60 478 LYS A O 1
ATOM 3667 N N . GLU A 1 479 ? 17.619 92.173 50.388 1.00 81.80 479 GLU A N 1
ATOM 3668 C CA . GLU A 1 479 ? 16.175 92.079 50.603 1.00 84.00 479 GLU A CA 1
ATOM 3669 C C . GLU A 1 479 ? 15.521 91.100 49.618 1.00 82.55 479 GLU A C 1
ATOM 3670 O O . GLU A 1 479 ? 14.646 90.316 50.000 1.00 83.09 479 GLU A O 1
ATOM 3676 N N . ILE A 1 480 ? 15.955 91.153 48.353 1.00 80.41 480 ILE A N 1
ATOM 3677 C CA . ILE A 1 480 ? 15.493 90.230 47.317 1.00 79.22 480 ILE A CA 1
ATOM 3678 C C . ILE A 1 480 ? 15.820 88.793 47.700 1.00 79.78 480 ILE A C 1
ATOM 3679 O O . ILE A 1 480 ? 14.964 87.918 47.610 1.00 81.14 480 ILE A O 1
ATOM 3684 N N . ARG A 1 481 ? 17.064 88.570 48.138 1.00 79.18 481 ARG A N 1
ATOM 3685 C CA . ARG A 1 481 ? 17.588 87.236 48.540 1.00 81.12 481 ARG A CA 1
ATOM 3686 C C . ARG A 1 481 ? 16.801 86.705 49.741 1.00 83.45 481 ARG A C 1
ATOM 3687 O O . ARG A 1 481 ? 16.476 85.503 49.733 1.00 81.14 481 ARG A O 1
ATOM 3695 N N . LYS A 1 482 ? 16.506 87.573 50.719 1.00 84.96 482 LYS A N 1
ATOM 3696 C CA . LYS A 1 482 ? 15.777 87.198 51.931 1.00 87.45 482 LYS A CA 1
ATOM 3697 C C . LYS A 1 482 ? 14.423 86.559 51.614 1.00 84.72 482 LYS A C 1
ATOM 3698 O O . LYS A 1 482 ? 14.031 85.583 52.256 1.00 86.46 482 LYS A O 1
ATOM 3704 N N . GLU A 1 483 ? 13.722 87.116 50.623 1.00 79.94 483 GLU A N 1
ATOM 3705 C CA . GLU A 1 483 ? 12.419 86.613 50.200 1.00 79.81 483 GLU A CA 1
ATOM 3706 C C . GLU A 1 483 ? 12.530 85.432 49.235 1.00 78.29 483 GLU A C 1
ATOM 3707 O O . GLU A 1 483 ? 11.759 84.481 49.330 1.00 78.86 483 GLU A O 1
ATOM 3713 N N . LEU A 1 484 ? 13.488 85.502 48.305 1.00 75.12 484 LEU A N 1
ATOM 3714 C CA . LEU A 1 484 ? 13.554 84.557 47.195 1.00 73.63 484 LEU A CA 1
ATOM 3715 C C . LEU A 1 484 ? 14.349 83.270 47.478 1.00 73.83 484 LEU A C 1
ATOM 3716 O O . LEU A 1 484 ? 14.277 82.342 46.686 1.00 73.49 484 LEU A O 1
ATOM 3721 N N . GLU A 1 485 ? 15.078 83.230 48.604 1.00 90.37 485 GLU A N 1
ATOM 3722 C CA A GLU A 1 485 ? 15.781 82.032 49.073 0.56 89.86 485 GLU A CA 1
ATOM 3723 C CA B GLU A 1 485 ? 15.782 82.027 49.061 0.44 89.94 485 GLU A CA 1
ATOM 3724 C C . GLU A 1 485 ? 14.831 81.095 49.829 1.00 90.32 485 GLU A C 1
ATOM 3725 O O . GLU A 1 485 ? 15.167 79.941 50.107 1.00 89.27 485 GLU A O 1
ATOM 3736 N N . LYS A 1 486 ? 13.639 81.604 50.169 1.00 91.64 486 LYS A N 1
ATOM 3737 C CA . LYS A 1 486 ? 12.637 80.842 50.913 1.00 92.32 486 LYS A CA 1
ATOM 3738 C C . LYS A 1 486 ? 12.024 79.695 50.108 1.00 88.57 486 LYS A C 1
ATOM 3739 O O . LYS A 1 486 ? 11.677 79.857 48.937 1.00 84.54 486 LYS A O 1
ATOM 3745 N N . THR A 1 487 ? 11.900 78.535 50.765 1.00 89.64 487 THR A N 1
ATOM 3746 C CA . THR A 1 487 ? 11.182 77.371 50.245 1.00 88.01 487 THR A CA 1
ATOM 3747 C C . THR A 1 487 ? 10.080 76.918 51.203 1.00 90.45 487 THR A C 1
ATOM 3748 O O . THR A 1 487 ? 9.518 75.833 51.043 1.00 89.75 487 THR A O 1
ATOM 3752 N N . ARG A 1 488 ? 9.787 77.752 52.208 1.00 94.94 488 ARG A N 1
ATOM 3753 C CA . ARG A 1 488 ? 8.709 77.525 53.211 1.00 98.21 488 ARG A CA 1
ATOM 3754 C C . ARG A 1 488 ? 8.183 78.882 53.702 1.00 100.19 488 ARG A C 1
ATOM 3755 O O . ARG A 1 488 ? 9.008 79.812 53.841 1.00 100.27 488 ARG A O 1
ATOM 3763 N N . TRP A 1 489 ? 6.871 78.983 53.951 1.00 100.84 489 TRP A N 1
ATOM 3764 C CA . TRP A 1 489 ? 6.232 80.205 54.434 1.00 104.35 489 TRP A CA 1
ATOM 3765 C C . TRP A 1 489 ? 5.210 79.902 55.518 1.00 108.34 489 TRP A C 1
ATOM 3766 O O . TRP A 1 489 ? 4.493 78.900 55.442 1.00 107.30 489 TRP A O 1
ATOM 3777 N N . GLY A 1 490 ? 5.143 80.789 56.518 1.00 114.41 490 GLY A N 1
ATOM 3778 C CA . GLY A 1 490 ? 4.121 80.760 57.548 1.00 119.41 490 GLY A CA 1
ATOM 3779 C C . GLY A 1 490 ? 4.368 79.737 58.638 1.00 121.84 490 GLY A C 1
ATOM 3780 O O . GLY A 1 490 ? 5.511 79.334 58.864 1.00 120.84 490 GLY A O 1
ATOM 3781 N N . LYS A 1 491 ? 3.285 79.337 59.318 1.00 124.82 491 LYS A N 1
ATOM 3782 C CA . LYS A 1 491 ? 3.329 78.444 60.475 1.00 127.14 491 LYS A CA 1
ATOM 3783 C C . LYS A 1 491 ? 2.200 77.419 60.416 1.00 126.19 491 LYS A C 1
ATOM 3784 O O . LYS A 1 491 ? 1.141 77.682 59.843 1.00 124.63 491 LYS A O 1
ATOM 3790 N N . ALA A 1 492 ? 2.427 76.260 61.044 1.00 126.97 492 ALA A N 1
ATOM 3791 C CA . ALA A 1 492 ? 1.458 75.169 61.068 1.00 125.78 492 ALA A CA 1
ATOM 3792 C C . ALA A 1 492 ? 0.198 75.504 61.870 1.00 130.03 492 ALA A C 1
ATOM 3793 O O . ALA A 1 492 ? -0.891 75.034 61.538 1.00 130.59 492 ALA A O 1
ATOM 3795 N N . LYS A 1 493 ? 0.363 76.246 62.969 1.00 133.62 493 LYS A N 1
ATOM 3796 C CA . LYS A 1 493 ? -0.788 76.542 63.866 1.00 137.70 493 LYS A CA 1
ATOM 3797 C C . LYS A 1 493 ? -1.653 77.635 63.251 1.00 138.46 493 LYS A C 1
ATOM 3798 O O . LYS A 1 493 ? -2.792 77.810 63.718 1.00 139.15 493 LYS A O 1
ATOM 3804 N N . GLU A 1 494 ? -1.154 78.298 62.210 1.00 137.19 494 GLU A N 1
ATOM 3805 C CA . GLU A 1 494 ? -1.879 79.470 61.660 1.00 139.80 494 GLU A CA 1
ATOM 3806 C C . GLU A 1 494 ? -2.117 79.301 60.161 1.00 137.65 494 GLU A C 1
ATOM 3807 O O . GLU A 1 494 ? -1.640 78.300 59.593 1.00 139.15 494 GLU A O 1
ATOM 3813 N N . ALA A 1 495 ? -2.859 80.230 59.563 1.00 140.36 495 ALA A N 1
ATOM 3814 C CA . ALA A 1 495 ? -3.196 80.163 58.124 1.00 139.81 495 ALA A CA 1
ATOM 3815 C C . ALA A 1 495 ? -1.959 80.230 57.227 1.00 137.70 495 ALA A C 1
ATOM 3816 O O . ALA A 1 495 ? -0.928 80.763 57.686 1.00 141.43 495 ALA A O 1
ATOM 3818 N N . GLU A 1 496 ? -2.064 79.703 56.005 1.00 134.32 496 GLU A N 1
ATOM 3819 C CA . GLU A 1 496 ? -1.007 79.759 54.997 1.00 130.96 496 GLU A CA 1
ATOM 3820 C C . GLU A 1 496 ? 0.309 79.149 55.462 1.00 126.29 496 GLU A C 1
ATOM 3821 O O . GLU A 1 496 ? 1.327 79.835 55.531 1.00 128.77 496 GLU A O 1
ATOM 3827 N N . HIS A 1 497 ? 0.279 77.858 55.793 1.00 121.78 497 HIS A N 1
ATOM 3828 C CA . HIS A 1 497 ? 1.500 77.095 55.993 1.00 117.15 497 HIS A CA 1
ATOM 3829 C C . HIS A 1 497 ? 1.792 76.396 54.691 1.00 110.26 497 HIS A C 1
ATOM 3830 O O . HIS A 1 497 ? 1.030 75.518 54.280 1.00 110.77 497 HIS A O 1
ATOM 3837 N N . VAL A 1 498 ? 2.880 76.802 54.028 1.00 105.45 498 VAL A N 1
ATOM 3838 C CA . VAL A 1 498 ? 3.314 76.171 52.792 1.00 99.54 498 VAL A CA 1
ATOM 3839 C C . VAL A 1 498 ? 4.780 75.771 52.902 1.00 96.87 498 VAL A C 1
ATOM 3840 O O . VAL A 1 498 ? 5.640 76.584 53.238 1.00 96.81 498 VAL A O 1
ATOM 3844 N N . VAL A 1 499 ? 5.037 74.484 52.650 1.00 94.42 499 VAL A N 1
ATOM 3845 C CA . VAL A 1 499 ? 6.375 73.918 52.581 1.00 92.12 499 VAL A CA 1
ATOM 3846 C C . VAL A 1 499 ? 6.514 73.341 51.184 1.00 88.11 499 VAL A C 1
ATOM 3847 O O . VAL A 1 499 ? 5.723 72.485 50.792 1.00 87.74 499 VAL A O 1
ATOM 3851 N N . LEU A 1 500 ? 7.507 73.825 50.429 1.00 85.59 500 LEU A N 1
ATOM 3852 C CA . LEU A 1 500 ? 7.804 73.275 49.118 1.00 82.37 500 LEU A CA 1
ATOM 3853 C C . LEU A 1 500 ? 8.364 71.851 49.273 1.00 82.87 500 LEU A C 1
ATOM 3854 O O . LEU A 1 500 ? 9.224 71.600 50.129 1.00 83.39 500 LEU A O 1
ATOM 3859 N N . THR A 1 501 ? 7.843 70.928 48.455 1.00 81.76 501 THR A N 1
ATOM 3860 C CA . THR A 1 501 ? 8.316 69.545 48.412 1.00 82.50 501 THR A CA 1
ATOM 3861 C C . THR A 1 501 ? 9.692 69.534 47.772 1.00 82.18 501 THR A C 1
ATOM 3862 O O . THR A 1 501 ? 10.019 70.413 46.969 1.00 80.04 501 THR A O 1
ATOM 3866 N N . ASP A 1 502 ? 10.494 68.530 48.134 1.00 84.67 502 ASP A N 1
ATOM 3867 C CA . ASP A 1 502 ? 11.853 68.379 47.632 1.00 84.99 502 ASP A CA 1
ATOM 3868 C C . ASP A 1 502 ? 11.903 68.437 46.106 1.00 81.92 502 ASP A C 1
ATOM 3869 O O . ASP A 1 502 ? 12.798 69.059 45.532 1.00 80.85 502 ASP A O 1
ATOM 3874 N N . LYS A 1 503 ? 10.923 67.796 45.460 1.00 81.37 503 LYS A N 1
ATOM 3875 C CA . LYS A 1 503 ? 10.801 67.774 44.010 1.00 80.36 503 LYS A CA 1
ATOM 3876 C C . LYS A 1 503 ? 10.538 69.163 43.435 1.00 77.31 503 LYS A C 1
ATOM 3877 O O . LYS A 1 503 ? 11.142 69.566 42.435 1.00 75.38 503 LYS A O 1
ATOM 3883 N N . THR A 1 504 ? 9.609 69.893 44.060 1.00 76.94 504 THR A N 1
ATOM 3884 C CA . THR A 1 504 ? 9.278 71.244 43.627 1.00 74.75 504 THR A CA 1
ATOM 3885 C C . THR A 1 504 ? 10.520 72.133 43.697 1.00 73.65 504 THR A C 1
ATOM 3886 O O . THR A 1 504 ? 10.791 72.900 42.777 1.00 72.14 504 THR A O 1
ATOM 3890 N N . VAL A 1 505 ? 11.283 72.003 44.788 1.00 74.78 505 VAL A N 1
ATOM 3891 C CA . VAL A 1 505 ? 12.527 72.737 44.975 1.00 74.75 505 VAL A CA 1
ATOM 3892 C C . VAL A 1 505 ? 13.536 72.387 43.883 1.00 73.84 505 VAL A C 1
ATOM 3893 O O . VAL A 1 505 ? 14.133 73.283 43.274 1.00 73.07 505 VAL A O 1
ATOM 3897 N N . ALA A 1 506 ? 13.711 71.086 43.629 1.00 74.55 506 ALA A N 1
ATOM 3898 C CA . ALA A 1 506 ? 14.650 70.609 42.614 1.00 74.37 506 ALA A CA 1
ATOM 3899 C C . ALA A 1 506 ? 14.241 71.097 41.230 1.00 71.51 506 ALA A C 1
ATOM 3900 O O . ALA A 1 506 ? 15.090 71.411 40.413 1.00 71.61 506 ALA A O 1
ATOM 3902 N N . ALA A 1 507 ? 12.930 71.161 40.979 1.00 70.62 507 ALA A N 1
ATOM 3903 C CA . ALA A 1 507 ? 12.393 71.636 39.705 1.00 69.59 507 ALA A CA 1
ATOM 3904 C C . ALA A 1 507 ? 12.711 73.122 39.479 1.00 68.93 507 ALA A C 1
ATOM 3905 O O . ALA A 1 507 ? 13.059 73.527 38.365 1.00 68.48 507 ALA A O 1
ATOM 3907 N N . ILE A 1 508 ? 12.585 73.923 40.541 1.00 69.09 508 ILE A N 1
ATOM 3908 C CA . ILE A 1 508 ? 12.906 75.346 40.485 1.00 68.77 508 ILE A CA 1
ATOM 3909 C C . ILE A 1 508 ? 14.394 75.524 40.192 1.00 68.43 508 ILE A C 1
ATOM 3910 O O . ILE A 1 508 ? 14.768 76.223 39.263 1.00 67.80 508 ILE A O 1
ATOM 3915 N N . ARG A 1 509 ? 15.239 74.849 40.971 1.00 70.69 509 ARG A N 1
ATOM 3916 C CA . ARG A 1 509 ? 16.721 74.912 40.834 1.00 71.52 509 ARG A CA 1
ATOM 3917 C C . ARG A 1 509 ? 17.163 74.338 39.480 1.00 70.10 509 ARG A C 1
ATOM 3918 O O . ARG A 1 509 ? 18.147 74.862 38.926 1.00 69.58 509 ARG A O 1
ATOM 3926 N N . ALA A 1 510 ? 16.451 73.333 38.954 1.00 69.90 510 ALA A N 1
ATOM 3927 C CA . ALA A 1 510 ? 16.813 72.675 37.682 1.00 69.93 510 ALA A CA 1
ATOM 3928 C C . ALA A 1 510 ? 16.648 73.546 36.430 1.00 68.42 510 ALA A C 1
ATOM 3929 O O . ALA A 1 510 ? 17.452 73.448 35.494 1.00 67.59 510 ALA A O 1
ATOM 3931 N N . ILE A 1 511 ? 15.606 74.389 36.408 1.00 68.02 511 ILE A N 1
ATOM 3932 C CA . ILE A 1 511 ? 15.314 75.220 35.236 1.00 66.38 511 ILE A CA 1
ATOM 3933 C C . ILE A 1 511 ? 16.483 76.139 34.879 1.00 65.34 511 ILE A C 1
ATOM 3934 O O . ILE A 1 511 ? 16.973 76.103 33.756 1.00 65.40 511 ILE A O 1
ATOM 3939 N N . ILE A 1 512 ? 16.949 76.939 35.842 1.00 66.28 512 ILE A N 1
ATOM 3940 C CA . ILE A 1 512 ? 18.096 77.824 35.610 1.00 65.99 512 ILE A CA 1
ATOM 3941 C C . ILE A 1 512 ? 19.388 77.021 35.341 1.00 66.67 512 ILE A C 1
ATOM 3942 O O . ILE A 1 512 ? 20.201 77.401 34.497 1.00 66.09 512 ILE A O 1
ATOM 3947 N N . ASP A 1 513 ? 19.549 75.907 36.060 1.00 68.53 513 ASP A N 1
ATOM 3948 C CA . ASP A 1 513 ? 20.671 74.980 35.878 1.00 70.38 513 ASP A CA 1
ATOM 3949 C C . ASP A 1 513 ? 20.761 74.442 34.448 1.00 68.20 513 ASP A C 1
ATOM 3950 O O . ASP A 1 513 ? 21.832 74.465 33.841 1.00 67.25 513 ASP A O 1
ATOM 3955 N N . ASN A 1 514 ? 19.627 73.957 33.927 1.00 66.59 514 ASN A N 1
ATOM 3956 C CA . ASN A 1 514 ? 19.543 73.376 32.583 1.00 66.11 514 ASN A CA 1
ATOM 3957 C C . ASN A 1 514 ? 19.700 74.410 31.479 1.00 64.88 514 ASN A C 1
ATOM 3958 O O . ASN A 1 514 ? 20.328 74.134 30.458 1.00 64.20 514 ASN A O 1
ATOM 3963 N N . ASP A 1 515 ? 19.122 75.603 31.685 1.00 63.31 515 ASP A N 1
ATOM 3964 C CA . ASP A 1 515 ? 19.298 76.713 30.755 1.00 61.62 515 ASP A CA 1
ATOM 3965 C C . ASP A 1 515 ? 20.767 77.105 30.665 1.00 61.05 515 ASP A C 1
ATOM 3966 O O . ASP A 1 515 ? 21.272 77.353 29.578 1.00 61.47 515 ASP A O 1
ATOM 3971 N N . ALA A 1 516 ? 21.450 77.137 31.813 1.00 61.67 516 ALA A N 1
ATOM 3972 C CA . ALA A 1 516 ? 22.887 77.399 31.872 1.00 63.17 516 ALA A CA 1
ATOM 3973 C C . ALA A 1 516 ? 23.691 76.288 31.168 1.00 65.55 516 ALA A C 1
ATOM 3974 O O . ALA A 1 516 ? 24.542 76.567 30.321 1.00 64.92 516 ALA A O 1
ATOM 3976 N N . LYS A 1 517 ? 23.408 75.031 31.529 1.00 68.58 517 LYS A N 1
ATOM 3977 C CA . LYS A 1 517 ? 24.043 73.869 30.906 1.00 72.94 517 LYS A CA 1
ATOM 3978 C C . LYS A 1 517 ? 23.898 73.925 29.381 1.00 70.62 517 LYS A C 1
ATOM 3979 O O . LYS A 1 517 ? 24.849 73.646 28.655 1.00 71.70 517 LYS A O 1
ATOM 3985 N N . ALA A 1 518 ? 22.709 74.323 28.915 1.00 67.43 518 ALA A N 1
ATOM 3986 C CA . ALA A 1 518 ? 22.381 74.352 27.492 1.00 67.30 518 ALA A CA 1
ATOM 3987 C C . ALA A 1 518 ? 22.990 75.520 26.711 1.00 66.11 518 ALA A C 1
ATOM 3988 O O . ALA A 1 518 ? 22.989 75.497 25.472 1.00 65.48 518 ALA A O 1
ATOM 3990 N N . LEU A 1 519 ? 23.516 76.524 27.428 1.00 65.57 519 LEU A N 1
ATOM 3991 C CA . LEU A 1 519 ? 23.936 77.789 26.827 1.00 64.47 519 LEU A CA 1
ATOM 3992 C C . LEU A 1 519 ? 25.030 77.624 25.786 1.00 65.06 519 LEU A C 1
ATOM 3993 O O . LEU A 1 519 ? 24.951 78.212 24.705 1.00 65.29 519 LEU A O 1
ATOM 3998 N N . GLY A 1 520 ? 26.051 76.826 26.120 1.00 66.25 520 GLY A N 1
ATOM 3999 C CA . GLY A 1 520 ? 27.206 76.627 25.264 1.00 66.91 520 GLY A CA 1
ATOM 4000 C C . GLY A 1 520 ? 26.842 76.214 23.849 1.00 66.98 520 GLY A C 1
ATOM 4001 O O . GLY A 1 520 ? 27.343 76.783 22.887 1.00 66.97 520 GLY A O 1
ATOM 4002 N N . ALA A 1 521 ? 25.961 75.216 23.738 1.00 68.59 521 ALA A N 1
ATOM 4003 C CA . ALA A 1 521 ? 25.509 74.677 22.457 1.00 69.93 521 ALA A CA 1
ATOM 4004 C C . ALA A 1 521 ? 24.549 75.626 21.734 1.00 67.99 521 ALA A C 1
ATOM 4005 O O . ALA A 1 521 ? 24.519 75.665 20.506 1.00 68.32 521 ALA A O 1
ATOM 4007 N N . ARG A 1 522 ? 23.758 76.391 22.492 1.00 67.29 522 ARG A N 1
ATOM 4008 C CA . ARG A 1 522 ? 22.838 77.410 21.915 1.00 66.54 522 ARG A CA 1
ATOM 4009 C C . ARG A 1 522 ? 23.683 78.488 21.224 1.00 65.61 522 ARG A C 1
ATOM 4010 O O . ARG A 1 522 ? 23.356 78.849 20.071 1.00 66.13 522 ARG A O 1
ATOM 4018 N N . LEU A 1 523 ? 24.750 78.946 21.888 1.00 64.86 523 LEU A N 1
ATOM 4019 C CA . LEU A 1 523 ? 25.642 79.971 21.349 1.00 64.58 523 LEU A CA 1
ATOM 4020 C C . LEU A 1 523 ? 26.378 79.503 20.103 1.00 66.29 523 LEU A C 1
ATOM 4021 O O . LEU A 1 523 ? 26.633 80.289 19.186 1.00 65.79 523 LEU A O 1
ATOM 4026 N N . LEU A 1 524 ? 26.727 78.214 20.082 1.00 68.64 524 LEU A N 1
ATOM 4027 C CA . LEU A 1 524 ? 27.345 77.578 18.927 1.00 70.96 524 LEU A CA 1
ATOM 4028 C C . LEU A 1 524 ? 26.350 77.518 17.769 1.00 71.52 524 LEU A C 1
ATOM 4029 O O . LEU A 1 524 ? 26.688 77.872 16.640 1.00 72.40 524 LEU A O 1
ATOM 4034 N N . ALA A 1 525 ? 25.131 77.051 18.069 1.00 72.41 525 ALA A N 1
ATOM 4035 C CA . ALA A 1 525 ? 24.055 76.899 17.082 1.00 73.65 525 ALA A CA 1
ATOM 4036 C C . ALA A 1 525 ? 23.652 78.244 16.480 1.00 71.85 525 ALA A C 1
ATOM 4037 O O . ALA A 1 525 ? 23.377 78.334 15.289 1.00 73.47 525 ALA A O 1
ATOM 4039 N N . ASP A 1 526 ? 23.636 79.283 17.320 1.00 69.22 526 ASP A N 1
ATOM 4040 C CA . ASP A 1 526 ? 23.365 80.660 16.896 1.00 67.49 526 ASP A CA 1
ATOM 4041 C C . ASP A 1 526 ? 24.303 81.083 15.768 1.00 66.85 526 ASP A C 1
ATOM 4042 O O . ASP A 1 526 ? 23.851 81.511 14.705 1.00 68.37 526 ASP A O 1
ATOM 4047 N N . LEU A 1 527 ? 25.610 80.947 16.007 1.00 66.10 527 LEU A N 1
ATOM 4048 C CA . LEU A 1 527 ? 26.638 81.229 15.001 1.00 67.03 527 LEU A CA 1
ATOM 4049 C C . LEU A 1 527 ? 26.537 80.311 13.774 1.00 69.47 527 LEU A C 1
ATOM 4050 O O . LEU A 1 527 ? 26.627 80.776 12.633 1.00 70.47 527 LEU A O 1
ATOM 4055 N N . SER A 1 528 ? 26.350 79.011 14.030 1.00 70.63 528 SER A N 1
ATOM 4056 C CA . SER A 1 528 ? 26.237 77.993 12.982 1.00 74.57 528 SER A CA 1
ATOM 4057 C C . SER A 1 528 ? 25.064 78.279 12.046 1.00 74.84 528 SER A C 1
ATOM 4058 O O . SER A 1 528 ? 25.226 78.268 10.826 1.00 75.83 528 SER A O 1
ATOM 4061 N N . GLY A 1 529 ? 23.894 78.540 12.643 1.00 73.69 529 GLY A N 1
ATOM 4062 C CA . GLY A 1 529 ? 22.665 78.845 11.928 1.00 74.95 529 GLY A CA 1
ATOM 4063 C C . GLY A 1 529 ? 22.695 80.139 11.132 1.00 74.41 529 GLY A C 1
ATOM 4064 O O . GLY A 1 529 ? 21.928 80.298 10.184 1.00 76.22 529 GLY A O 1
ATOM 4065 N N . ALA A 1 530 ? 23.584 81.065 11.520 1.00 71.79 530 ALA A N 1
ATOM 4066 C CA . ALA A 1 530 ? 23.804 82.312 10.778 1.00 71.53 530 ALA A CA 1
ATOM 4067 C C . ALA A 1 530 ? 24.918 82.188 9.717 1.00 72.81 530 ALA A C 1
ATOM 4068 O O . ALA A 1 530 ? 25.361 83.191 9.167 1.00 71.68 530 ALA A O 1
ATOM 4070 N N . PHE A 1 531 ? 25.349 80.946 9.447 1.00 75.06 531 PHE A N 1
ATOM 4071 C CA . PHE A 1 531 ? 26.335 80.591 8.417 1.00 76.70 531 PHE A CA 1
ATOM 4072 C C . PHE A 1 531 ? 27.768 81.020 8.735 1.00 74.92 531 PHE A C 1
ATOM 4073 O O . PHE A 1 531 ? 28.622 81.033 7.855 1.00 75.74 531 PHE A O 1
ATOM 4081 N N . VAL A 1 532 ? 28.040 81.358 10.001 1.00 72.76 532 VAL A N 1
ATOM 4082 C CA . VAL A 1 532 ? 29.321 81.966 10.363 1.00 72.30 532 VAL A CA 1
ATOM 4083 C C . VAL A 1 532 ? 30.482 80.994 10.105 1.00 75.06 532 VAL A C 1
ATOM 4084 O O . VAL A 1 532 ? 31.538 81.402 9.620 1.00 76.52 532 VAL A O 1
ATOM 4088 N N . ALA A 1 533 ? 30.262 79.709 10.407 1.00 76.62 533 ALA A N 1
ATOM 4089 C CA . ALA A 1 533 ? 31.263 78.659 10.210 1.00 79.82 533 ALA A CA 1
ATOM 4090 C C . ALA A 1 533 ? 31.539 78.349 8.731 1.00 82.80 533 ALA A C 1
ATOM 4091 O O . ALA A 1 533 ? 32.567 77.745 8.409 1.00 85.48 533 ALA A O 1
ATOM 4093 N N . HIS A 1 534 ? 30.611 78.752 7.852 1.00 82.36 534 HIS A N 1
ATOM 4094 C CA . HIS A 1 534 ? 30.772 78.652 6.400 1.00 85.43 534 HIS A CA 1
ATOM 4095 C C . HIS A 1 534 ? 31.686 79.724 5.784 1.00 84.94 534 HIS A C 1
ATOM 4096 O O . HIS A 1 534 ? 32.144 79.565 4.651 1.00 87.73 534 HIS A O 1
ATOM 4103 N N . TYR A 1 535 ? 31.937 80.820 6.513 1.00 81.03 535 TYR A N 1
ATOM 4104 C CA . TYR A 1 535 ? 32.677 82.005 5.999 1.00 79.75 535 TYR A CA 1
ATOM 4105 C C . TYR A 1 535 ? 33.921 82.283 6.850 1.00 79.06 535 TYR A C 1
ATOM 4106 O O . TYR A 1 535 ? 34.455 83.413 6.759 1.00 78.50 535 TYR A O 1
ATOM 4115 N N . ALA A 1 536 ? 34.393 81.279 7.600 1.00 79.72 536 ALA A N 1
ATOM 4116 C CA . ALA A 1 536 ? 35.564 81.421 8.463 1.00 79.76 536 ALA A CA 1
ATOM 4117 C C . ALA A 1 536 ? 36.344 80.117 8.541 1.00 83.02 536 ALA A C 1
ATOM 4118 O O . ALA A 1 536 ? 35.757 79.046 8.587 1.00 85.71 536 ALA A O 1
ATOM 4120 N N . SER A 1 537 ? 37.676 80.225 8.567 1.00 84.84 537 SER A N 1
ATOM 4121 C CA . SER A 1 537 ? 38.553 79.093 8.799 1.00 88.88 537 SER A CA 1
ATOM 4122 C C . SER A 1 537 ? 38.175 78.484 10.145 1.00 89.27 537 SER A C 1
ATOM 4123 O O . SER A 1 537 ? 37.607 79.157 11.007 1.00 85.48 537 SER A O 1
ATOM 4126 N N . LYS A 1 538 ? 38.493 77.200 10.317 1.00 93.76 538 LYS A N 1
ATOM 4127 C CA . LYS A 1 538 ? 38.128 76.465 11.522 1.00 95.13 538 LYS A CA 1
ATOM 4128 C C . LYS A 1 538 ? 38.786 77.081 12.753 1.00 91.35 538 LYS A C 1
ATOM 4129 O O . LYS A 1 538 ? 38.202 77.098 13.829 1.00 87.74 538 LYS A O 1
ATOM 4135 N N . GLU A 1 539 ? 40.016 77.572 12.575 1.00 92.80 539 GLU A N 1
ATOM 4136 C CA . GLU A 1 539 ? 40.787 78.211 13.635 1.00 92.90 539 GLU A CA 1
ATOM 4137 C C . GLU A 1 539 ? 40.128 79.536 14.020 1.00 87.78 539 GLU A C 1
ATOM 4138 O O . GLU A 1 539 ? 39.947 79.813 15.206 1.00 86.44 539 GLU A O 1
ATOM 4144 N N . HIS A 1 540 ? 39.764 80.339 13.009 1.00 84.67 540 HIS A N 1
ATOM 4145 C CA . HIS A 1 540 ? 39.103 81.631 13.226 1.00 80.66 540 HIS A CA 1
ATOM 4146 C C . HIS A 1 540 ? 37.756 81.461 13.924 1.00 78.16 540 HIS A C 1
ATOM 4147 O O . HIS A 1 540 ? 37.482 82.149 14.910 1.00 77.43 540 HIS A O 1
ATOM 4154 N N . PHE A 1 541 ? 36.926 80.540 13.416 1.00 78.31 541 PHE A N 1
ATOM 4155 C CA . PHE A 1 541 ? 35.603 80.284 13.984 1.00 75.55 541 PHE A CA 1
ATOM 4156 C C . PHE A 1 541 ? 35.701 79.824 15.431 1.00 75.15 541 PHE A C 1
ATOM 4157 O O . PHE A 1 541 ? 34.928 80.255 16.283 1.00 72.46 541 PHE A O 1
ATOM 4165 N N . SER A 1 542 ? 36.652 78.923 15.690 1.00 77.42 542 SER A N 1
ATOM 4166 C CA . SER A 1 542 ? 36.885 78.376 17.019 1.00 78.15 542 SER A CA 1
ATOM 4167 C C . SER A 1 542 ? 37.234 79.489 18.021 1.00 76.37 542 SER A C 1
ATOM 4168 O O . SER A 1 542 ? 36.662 79.554 19.112 1.00 74.97 542 SER A O 1
ATOM 4171 N N . THR A 1 543 ? 38.182 80.353 17.642 1.00 77.20 543 THR A N 1
ATOM 4172 C CA . THR A 1 543 ? 38.577 81.508 18.456 1.00 77.07 543 THR A CA 1
ATOM 4173 C C . THR A 1 543 ? 37.399 82.467 18.736 1.00 72.60 543 THR A C 1
ATOM 4174 O O . THR A 1 543 ? 37.232 82.927 19.862 1.00 72.59 543 THR A O 1
ATOM 4178 N N . LEU A 1 544 ? 36.585 82.741 17.712 1.00 70.52 544 LEU A N 1
ATOM 4179 C CA . LEU A 1 544 ? 35.396 83.585 17.865 1.00 68.25 544 LEU A CA 1
ATOM 4180 C C . LEU A 1 544 ? 34.434 82.983 18.871 1.00 68.07 544 LEU A C 1
ATOM 4181 O O . LEU A 1 544 ? 34.003 83.656 19.809 1.00 66.62 544 LEU A O 1
ATOM 4186 N N . TYR A 1 545 ? 34.097 81.703 18.678 1.00 69.19 545 TYR A N 1
ATOM 4187 C CA . TYR A 1 545 ? 33.145 80.960 19.544 1.00 69.17 545 TYR A CA 1
ATOM 4188 C C . TYR A 1 545 ? 33.654 80.961 20.991 1.00 70.75 545 TYR A C 1
ATOM 4189 O O . TYR A 1 545 ? 32.866 81.282 21.900 1.00 69.48 545 TYR A O 1
ATOM 4198 N N . SER A 1 546 ? 34.929 80.616 21.188 1.00 73.70 546 SER A N 1
ATOM 4199 C CA . SER A 1 546 ? 35.531 80.565 22.511 1.00 76.75 546 SER A CA 1
ATOM 4200 C C . SER A 1 546 ? 35.401 81.903 23.251 1.00 75.17 546 SER A C 1
ATOM 4201 O O . SER A 1 546 ? 34.988 81.934 24.406 1.00 74.74 546 SER A O 1
ATOM 4204 N N . GLU A 1 547 ? 35.752 83.001 22.573 1.00 75.39 547 GLU A N 1
ATOM 4205 C CA . GLU A 1 547 ? 35.649 84.344 23.154 1.00 75.51 547 GLU A CA 1
ATOM 4206 C C . GLU A 1 547 ? 34.227 84.699 23.567 1.00 71.31 547 GLU A C 1
ATOM 4207 O O . GLU A 1 547 ? 34.005 85.227 24.663 1.00 70.65 547 GLU A O 1
ATOM 4213 N N . ILE A 1 548 ? 33.258 84.381 22.707 1.00 69.05 548 ILE A N 1
ATOM 4214 C CA . ILE A 1 548 ? 31.824 84.664 23.014 1.00 68.16 548 ILE A CA 1
ATOM 4215 C C . ILE A 1 548 ? 31.425 83.946 24.307 1.00 69.64 548 ILE A C 1
ATOM 4216 O O . ILE A 1 548 ? 30.897 84.617 25.213 1.00 68.29 548 ILE A O 1
ATOM 4221 N N . VAL A 1 549 ? 31.686 82.640 24.401 1.00 70.49 549 VAL A N 1
ATOM 4222 C CA . VAL A 1 549 ? 31.266 81.858 25.602 1.00 71.33 549 VAL A CA 1
ATOM 4223 C C . VAL A 1 549 ? 31.991 82.407 26.832 1.00 73.66 549 VAL A C 1
ATOM 4224 O O . VAL A 1 549 ? 31.342 82.554 27.877 1.00 74.03 549 VAL A O 1
ATOM 4228 N N . LYS A 1 550 ? 33.273 82.745 26.692 1.00 76.85 550 LYS A N 1
ATOM 4229 C CA . LYS A 1 550 ? 34.070 83.219 27.851 1.00 81.86 550 LYS A CA 1
ATOM 4230 C C . LYS A 1 550 ? 33.436 84.502 28.397 1.00 82.54 550 LYS A C 1
ATOM 4231 O O . LYS A 1 550 ? 33.327 84.628 29.630 1.00 85.20 550 LYS A O 1
ATOM 4237 N N . ALA A 1 551 ? 33.005 85.398 27.507 1.00 81.14 551 ALA A N 1
ATOM 4238 C CA . ALA A 1 551 ? 32.407 86.679 27.944 1.00 80.72 551 ALA A CA 1
ATOM 4239 C C . ALA A 1 551 ? 31.113 86.433 28.724 1.00 81.49 551 ALA A C 1
ATOM 4240 O O . ALA A 1 551 ? 30.922 87.088 29.757 1.00 82.95 551 ALA A O 1
ATOM 4242 N N . VAL A 1 552 ? 30.249 85.538 28.238 1.00 81.62 552 VAL A N 1
ATOM 4243 C CA . VAL A 1 552 ? 28.994 85.206 28.978 1.00 81.85 552 VAL A CA 1
ATOM 4244 C C . VAL A 1 552 ? 29.301 84.462 30.282 1.00 86.47 552 VAL A C 1
ATOM 4245 O O . VAL A 1 552 ? 28.698 84.820 31.308 1.00 88.63 552 VAL A O 1
ATOM 4249 N N . LYS A 1 553 ? 30.193 83.467 30.250 1.00 90.39 553 LYS A N 1
ATOM 4250 C CA . LYS A 1 553 ? 30.426 82.618 31.453 1.00 95.92 553 LYS A CA 1
ATOM 4251 C C . LYS A 1 553 ? 31.097 83.385 32.595 1.00 102.79 553 LYS A C 1
ATOM 4252 O O . LYS A 1 553 ? 30.587 83.310 33.729 1.00 104.19 553 LYS A O 1
ATOM 4258 N N . ASP A 1 554 ? 32.177 84.110 32.307 1.00 106.59 554 ASP A N 1
ATOM 4259 C CA . ASP A 1 554 ? 32.910 84.806 33.395 1.00 113.36 554 ASP A CA 1
ATOM 4260 C C . ASP A 1 554 ? 33.059 86.270 32.993 1.00 112.52 554 ASP A C 1
ATOM 4261 O O . ASP A 1 554 ? 33.782 86.541 32.019 1.00 113.08 554 ASP A O 1
ATOM 4266 N N . ALA A 1 555 ? 32.433 87.176 33.742 1.00 112.36 555 ALA A N 1
ATOM 4267 C CA . ALA A 1 555 ? 32.458 88.586 33.304 1.00 111.74 555 ALA A CA 1
ATOM 4268 C C . ALA A 1 555 ? 32.416 89.543 34.488 1.00 115.25 555 ALA A C 1
ATOM 4269 O O . ALA A 1 555 ? 31.857 89.171 35.535 1.00 117.09 555 ALA A O 1
ATOM 4271 N N . PRO A 1 556 ? 32.998 90.755 34.373 1.00 116.89 556 PRO A N 1
ATOM 4272 C CA . PRO A 1 556 ? 32.853 91.774 35.405 1.00 116.48 556 PRO A CA 1
ATOM 4273 C C . PRO A 1 556 ? 31.699 92.656 34.903 1.00 109.78 556 PRO A C 1
ATOM 4274 O O . PRO A 1 556 ? 31.186 92.394 33.829 1.00 102.20 556 PRO A O 1
ATOM 4278 N N . GLU A 1 557 ? 31.280 93.659 35.683 1.00 107.92 557 GLU A N 1
ATOM 4279 C CA . GLU A 1 557 ? 30.115 94.493 35.269 1.00 104.86 557 GLU A CA 1
ATOM 4280 C C . GLU A 1 557 ? 30.545 95.400 34.116 1.00 100.47 557 GLU A C 1
ATOM 4281 O O . GLU A 1 557 ? 31.337 96.318 34.364 1.00 102.30 557 GLU A O 1
ATOM 4287 N N . VAL A 1 558 ? 30.007 95.182 32.917 1.00 93.54 558 VAL A N 1
ATOM 4288 C CA . VAL A 1 558 ? 30.499 95.933 31.724 1.00 91.63 558 VAL A CA 1
ATOM 4289 C C . VAL A 1 558 ? 29.721 97.233 31.498 1.00 91.01 558 VAL A C 1
ATOM 4290 O O . VAL A 1 558 ? 28.774 97.501 32.255 1.00 89.96 558 VAL A O 1
ATOM 4294 N N . SER A 1 559 ? 30.119 98.002 30.482 1.00 89.87 559 SER A N 1
ATOM 4295 C CA . SER A 1 559 ? 29.476 99.309 30.202 1.00 91.73 559 SER A CA 1
ATOM 4296 C C . SER A 1 559 ? 28.273 99.130 29.282 1.00 88.79 559 SER A C 1
ATOM 4297 O O . SER A 1 559 ? 28.423 98.465 28.246 1.00 83.41 559 SER A O 1
ATOM 4300 N N . SER A 1 560 ? 27.132 99.705 29.656 1.00 91.42 560 SER A N 1
ATOM 4301 C CA . SER A 1 560 ? 25.941 99.677 28.775 1.00 91.17 560 SER A CA 1
ATOM 4302 C C . SER A 1 560 ? 25.991 100.927 27.908 1.00 93.41 560 SER A C 1
ATOM 4303 O O . SER A 1 560 ? 25.110 101.078 27.043 1.00 92.12 560 SER A O 1
ATOM 4306 N N . GLY A 1 561 ? 27.001 101.774 28.121 1.00 99.93 561 GLY A N 1
ATOM 4307 C CA . GLY A 1 561 ? 27.101 103.059 27.401 1.00 102.48 561 GLY A CA 1
ATOM 4308 C C . GLY A 1 561 ? 27.300 102.838 25.917 1.00 98.59 561 GLY A C 1
ATOM 4309 O O . GLY A 1 561 ? 27.140 103.805 25.149 1.00 99.97 561 GLY A O 1
ATOM 4310 N N . LEU A 1 562 ? 27.674 101.615 25.538 1.00 91.29 562 LEU A N 1
ATOM 4311 C CA . LEU A 1 562 ? 27.892 101.291 24.108 1.00 87.37 562 LEU A CA 1
ATOM 4312 C C . LEU A 1 562 ? 26.594 101.521 23.334 1.00 85.36 562 LEU A C 1
ATOM 4313 O O . LEU A 1 562 ? 25.523 101.134 23.834 1.00 82.95 562 LEU A O 1
ATOM 4318 N N . PRO A 1 563 ? 26.651 102.120 22.127 1.00 85.97 563 PRO A N 1
ATOM 4319 C CA . PRO A 1 563 ? 25.470 102.306 21.285 1.00 87.10 563 PRO A CA 1
ATOM 4320 C C . PRO A 1 563 ? 25.037 100.973 20.662 1.00 84.07 563 PRO A C 1
ATOM 4321 O O . PRO A 1 563 ? 25.744 100.003 20.803 1.00 80.56 563 PRO A O 1
ATOM 4325 N N . ARG A 1 564 ? 23.903 100.972 19.961 1.00 86.35 564 ARG A N 1
ATOM 4326 C CA . ARG A 1 564 ? 23.461 99.734 19.278 1.00 84.43 564 ARG A CA 1
ATOM 4327 C C . ARG A 1 564 ? 24.333 99.602 18.036 1.00 80.88 564 ARG A C 1
ATOM 4328 O O . ARG A 1 564 ? 24.561 100.625 17.371 1.00 81.56 564 ARG A O 1
ATOM 4336 N N . LEU A 1 565 ? 24.829 98.395 17.767 1.00 61.36 565 LEU A N 1
ATOM 4337 C CA . LEU A 1 565 ? 25.758 98.194 16.659 1.00 60.86 565 LEU A CA 1
ATOM 4338 C C . LEU A 1 565 ? 25.251 98.819 15.361 1.00 61.80 565 LEU A C 1
ATOM 4339 O O . LEU A 1 565 ? 26.009 99.490 14.669 1.00 62.47 565 LEU A O 1
ATOM 4344 N N . LYS A 1 566 ? 23.968 98.595 15.050 1.00 63.78 566 LYS A N 1
ATOM 4345 C CA . LYS A 1 566 ? 23.309 99.146 13.854 1.00 66.73 566 LYS A CA 1
ATOM 4346 C C . LYS A 1 566 ? 23.518 100.662 13.717 1.00 65.30 566 LYS A C 1
ATOM 4347 O O . LYS A 1 566 ? 23.869 101.169 12.642 1.00 64.07 566 LYS A O 1
ATOM 4353 N N . LEU A 1 567 ? 23.294 101.377 14.820 1.00 64.01 567 LEU A N 1
ATOM 4354 C CA . LEU A 1 567 ? 23.432 102.825 14.847 1.00 64.10 567 LEU A CA 1
ATOM 4355 C C . LEU A 1 567 ? 24.895 103.240 14.746 1.00 62.26 567 LEU A C 1
ATOM 4356 O O . LEU A 1 567 ? 25.225 104.162 14.011 1.00 62.45 567 LEU A O 1
ATOM 4361 N N . LEU A 1 568 ? 25.774 102.525 15.455 1.00 61.61 568 LEU A N 1
ATOM 4362 C CA . LEU A 1 568 ? 27.214 102.730 15.319 1.00 61.60 568 LEU A CA 1
ATOM 4363 C C . LEU A 1 568 ? 27.641 102.566 13.856 1.00 63.11 568 LEU A C 1
ATOM 4364 O O . LEU A 1 568 ? 28.375 103.408 13.323 1.00 64.29 568 LEU A O 1
ATOM 4369 N N . LEU A 1 569 ? 27.158 101.495 13.214 1.00 62.74 569 LEU A N 1
ATOM 4370 C CA . LEU A 1 569 ? 27.494 101.186 11.826 1.00 64.82 569 LEU A CA 1
ATOM 4371 C C . LEU A 1 569 ? 26.903 102.211 10.856 1.00 66.26 569 LEU A C 1
ATOM 4372 O O . LEU A 1 569 ? 27.540 102.569 9.865 1.00 67.27 569 LEU A O 1
ATOM 4377 N N . LYS A 1 570 ? 25.678 102.667 11.141 1.00 67.35 570 LYS A N 1
ATOM 4378 C CA . LYS A 1 570 ? 25.033 103.729 10.362 1.00 69.06 570 LYS A CA 1
ATOM 4379 C C . LYS A 1 570 ? 25.902 104.986 10.331 1.00 67.49 570 LYS A C 1
ATOM 4380 O O . LYS A 1 570 ? 26.196 105.515 9.268 1.00 68.73 570 LYS A O 1
ATOM 4386 N N . ARG A 1 571 ? 26.323 105.441 11.514 1.00 65.70 571 ARG A N 1
ATOM 4387 C CA . ARG A 1 571 ? 27.161 106.657 11.704 1.00 65.22 571 ARG A CA 1
ATOM 4388 C C . ARG A 1 571 ? 28.481 106.497 10.939 1.00 66.02 571 ARG A C 1
ATOM 4389 O O . ARG A 1 571 ? 28.840 107.413 10.167 1.00 67.14 571 ARG A O 1
ATOM 4397 N N . ALA A 1 572 ? 29.172 105.373 11.149 1.00 65.66 572 ALA A N 1
ATOM 4398 C CA . ALA A 1 572 ? 30.408 105.048 10.443 1.00 65.86 572 ALA A CA 1
ATOM 4399 C C . ALA A 1 572 ? 30.207 105.060 8.924 1.00 66.93 572 ALA A C 1
ATOM 4400 O O . ALA A 1 572 ? 31.067 105.530 8.181 1.00 67.97 572 ALA A O 1
ATOM 4402 N N . ASP A 1 573 ? 29.063 104.543 8.472 1.00 67.52 573 ASP A N 1
ATOM 4403 C CA . ASP A 1 573 ? 28.722 104.537 7.050 1.00 70.97 573 ASP A CA 1
ATOM 4404 C C . ASP A 1 573 ? 28.516 105.954 6.514 1.00 71.70 573 ASP A C 1
ATOM 4405 O O . ASP A 1 573 ? 28.943 106.267 5.406 1.00 73.65 573 ASP A O 1
ATOM 4410 N N . GLY A 1 574 ? 27.857 106.802 7.313 1.00 71.10 574 GLY A N 1
ATOM 4411 C CA . GLY A 1 574 ? 27.567 108.177 6.941 1.00 71.97 574 GLY A CA 1
ATOM 4412 C C . GLY A 1 574 ? 28.802 109.056 6.848 1.00 72.25 574 GLY A C 1
ATOM 4413 O O . GLY A 1 574 ? 28.892 109.933 5.989 1.00 73.72 574 GLY A O 1
ATOM 4414 N N . VAL A 1 575 ? 29.759 108.813 7.750 1.00 70.49 575 VAL A N 1
ATOM 4415 C CA . VAL A 1 575 ? 31.004 109.557 7.806 1.00 70.80 575 VAL A CA 1
ATOM 4416 C C . VAL A 1 575 ? 31.918 109.101 6.684 1.00 72.92 575 VAL A C 1
ATOM 4417 O O . VAL A 1 575 ? 32.510 109.930 5.988 1.00 75.73 575 VAL A O 1
ATOM 4421 N N . ARG A 1 576 ? 32.024 107.779 6.498 1.00 73.96 576 ARG A N 1
ATOM 4422 C CA . ARG A 1 576 ? 32.784 107.154 5.378 1.00 74.32 576 ARG A CA 1
ATOM 4423 C C . ARG A 1 576 ? 32.292 107.754 4.055 1.00 77.43 576 ARG A C 1
ATOM 4424 O O . ARG A 1 576 ? 33.139 108.210 3.262 1.00 79.28 576 ARG A O 1
ATOM 4432 N N . GLY A 1 577 ? 30.971 107.757 3.844 1.00 78.12 577 GLY A N 1
ATOM 4433 C CA . GLY A 1 577 ? 30.362 108.234 2.617 1.00 80.06 577 GLY A CA 1
ATOM 4434 C C . GLY A 1 577 ? 30.724 109.670 2.291 1.00 81.03 577 GLY A C 1
ATOM 4435 O O . GLY A 1 577 ? 30.994 110.003 1.145 1.00 82.85 577 GLY A O 1
ATOM 4436 N N . TYR A 1 578 ? 30.740 110.533 3.308 1.00 79.84 578 TYR A N 1
ATOM 4437 C CA . TYR A 1 578 ? 31.053 111.975 3.136 1.00 81.83 578 TYR A CA 1
ATOM 4438 C C . TYR A 1 578 ? 32.537 112.151 2.791 1.00 82.00 578 TYR A C 1
ATOM 4439 O O . TYR A 1 578 ? 32.825 112.751 1.740 1.00 83.19 578 TYR A O 1
ATOM 4448 N N . VAL A 1 579 ? 33.444 111.647 3.637 1.00 80.87 579 VAL A N 1
ATOM 4449 C CA . VAL A 1 579 ? 34.880 111.847 3.414 1.00 82.43 579 VAL A CA 1
ATOM 4450 C C . VAL A 1 579 ? 35.374 111.253 2.085 1.00 85.31 579 VAL A C 1
ATOM 4451 O O . VAL A 1 579 ? 36.240 111.843 1.432 1.00 88.04 579 VAL A O 1
ATOM 4455 N N . HIS A 1 580 ? 34.805 110.110 1.679 1.00 84.37 580 HIS A N 1
ATOM 4456 C CA . HIS A 1 580 ? 35.135 109.465 0.399 1.00 87.55 580 HIS A CA 1
ATOM 4457 C C . HIS A 1 580 ? 34.647 110.251 -0.822 1.00 91.14 580 HIS A C 1
ATOM 4458 O O . HIS A 1 580 ? 35.078 109.985 -1.941 1.00 93.68 580 HIS A O 1
ATOM 4465 N N . GLY A 1 581 ? 33.737 111.207 -0.599 1.00 92.43 581 GLY A N 1
ATOM 4466 C CA . GLY A 1 581 ? 33.293 112.134 -1.626 1.00 96.27 581 GLY A CA 1
ATOM 4467 C C . GLY A 1 581 ? 34.150 113.388 -1.763 1.00 99.18 581 GLY A C 1
ATOM 4468 O O . GLY A 1 581 ? 33.903 114.205 -2.651 1.00 101.78 581 GLY A O 1
ATOM 4469 N N . LEU A 1 582 ? 35.150 113.539 -0.880 1.00 98.31 582 LEU A N 1
ATOM 4470 C CA . LEU A 1 582 ? 36.058 114.688 -0.872 1.00 99.89 582 LEU A CA 1
ATOM 4471 C C . LEU A 1 582 ? 37.342 114.393 -1.640 1.00 103.37 582 LEU A C 1
ATOM 4472 O O . LEU A 1 582 ? 37.828 113.255 -1.653 1.00 102.02 582 LEU A O 1
ATOM 4477 N N . ARG A 1 583 ? 37.885 115.439 -2.270 1.00 107.76 583 ARG A N 1
ATOM 4478 C CA . ARG A 1 583 ? 39.123 115.392 -3.095 1.00 112.82 583 ARG A CA 1
ATOM 4479 C C . ARG A 1 583 ? 40.334 115.240 -2.167 1.00 111.04 583 ARG A C 1
ATOM 4480 O O . ARG A 1 583 ? 41.258 114.471 -2.513 1.00 112.96 583 ARG A O 1
ATOM 4488 N N . ASP A 1 584 ? 40.312 115.944 -1.030 1.00 109.72 584 ASP A N 1
ATOM 4489 C CA . ASP A 1 584 ? 41.333 115.842 0.004 1.00 109.45 584 ASP A CA 1
ATOM 4490 C C . ASP A 1 584 ? 41.342 114.419 0.579 1.00 108.65 584 ASP A C 1
ATOM 4491 O O . ASP A 1 584 ? 40.436 114.033 1.318 1.00 108.24 584 ASP A O 1
ATOM 4496 N N . THR A 1 585 ? 42.372 113.644 0.221 1.00 109.61 585 THR A N 1
ATOM 4497 C CA . THR A 1 585 ? 42.499 112.245 0.632 1.00 108.79 585 THR A CA 1
ATOM 4498 C C . THR A 1 585 ? 42.888 112.073 2.107 1.00 105.13 585 THR A C 1
ATOM 4499 O O . THR A 1 585 ? 42.626 111.035 2.702 1.00 104.18 585 THR A O 1
ATOM 4503 N N . ARG A 1 586 ? 43.501 113.102 2.697 1.00 105.86 586 ARG A N 1
ATOM 4504 C CA . ARG A 1 586 ? 43.864 113.136 4.143 1.00 104.46 586 ARG A CA 1
ATOM 4505 C C . ARG A 1 586 ? 42.626 112.808 4.988 1.00 99.01 586 ARG A C 1
ATOM 4506 O O . ARG A 1 586 ? 42.771 112.089 5.985 1.00 93.76 586 ARG A O 1
ATOM 4514 N N . LYS A 1 587 ? 41.456 113.311 4.588 1.00 97.84 587 LYS A N 1
ATOM 4515 C CA . LYS A 1 587 ? 40.205 113.122 5.321 1.00 94.81 587 LYS A CA 1
ATOM 4516 C C . LYS A 1 587 ? 39.617 111.712 5.199 1.00 91.07 587 LYS A C 1
ATOM 4517 O O . LYS A 1 587 ? 38.755 111.332 5.980 1.00 88.05 587 LYS A O 1
ATOM 4523 N N . HIS A 1 588 ? 40.094 110.934 4.219 1.00 90.76 588 HIS A N 1
ATOM 4524 C CA . HIS A 1 588 ? 39.686 109.531 4.069 1.00 89.62 588 HIS A CA 1
ATOM 4525 C C . HIS A 1 588 ? 40.118 108.690 5.270 1.00 86.84 588 HIS A C 1
ATOM 4526 O O . HIS A 1 588 ? 39.521 107.661 5.551 1.00 84.19 588 HIS A O 1
ATOM 4533 N N . ALA A 1 589 ? 41.158 109.148 5.976 1.00 87.06 589 ALA A N 1
ATOM 4534 C CA . ALA A 1 589 ? 41.655 108.507 7.196 1.00 86.63 589 ALA A CA 1
ATOM 4535 C C . ALA A 1 589 ? 40.592 108.283 8.277 1.00 82.92 589 ALA A C 1
ATOM 4536 O O . ALA A 1 589 ? 40.728 107.363 9.079 1.00 81.61 589 ALA A O 1
ATOM 4538 N N . PHE A 1 590 ? 39.550 109.125 8.287 1.00 80.59 590 PHE A N 1
ATOM 4539 C CA . PHE A 1 590 ? 38.458 109.036 9.258 1.00 78.07 590 PHE A CA 1
ATOM 4540 C C . PHE A 1 590 ? 37.381 107.975 8.927 1.00 76.93 590 PHE A C 1
ATOM 4541 O O . PHE A 1 590 ? 36.475 107.730 9.729 1.00 74.24 590 PHE A O 1
ATOM 4549 N N . ALA A 1 591 ? 37.494 107.353 7.747 1.00 76.74 591 ALA A N 1
ATOM 4550 C CA . ALA A 1 591 ? 36.651 106.228 7.358 1.00 76.95 591 ALA A CA 1
ATOM 4551 C C . ALA A 1 591 ? 37.171 104.933 7.988 1.00 77.13 591 ALA A C 1
ATOM 4552 O O . ALA A 1 591 ? 38.378 104.724 8.083 1.00 77.35 591 ALA A O 1
ATOM 4554 N N . THR A 1 592 ? 36.244 104.070 8.417 1.00 76.74 592 THR A N 1
ATOM 4555 C CA . THR A 1 592 ? 36.560 102.718 8.868 1.00 75.52 592 THR A CA 1
ATOM 4556 C C . THR A 1 592 ? 36.245 101.745 7.739 1.00 77.29 592 THR A C 1
ATOM 4557 O O . THR A 1 592 ? 35.620 102.126 6.755 1.00 78.55 592 THR A O 1
ATOM 4561 N N . LYS A 1 593 ? 36.686 100.492 7.905 1.00 78.34 593 LYS A N 1
ATOM 4562 C CA . LYS A 1 593 ? 36.307 99.375 7.048 1.00 80.79 593 LYS A CA 1
ATOM 4563 C C . LYS A 1 593 ? 35.183 98.535 7.673 1.00 77.39 593 LYS A C 1
ATOM 4564 O O . LYS A 1 593 ? 34.928 97.413 7.228 1.00 78.29 593 LYS A O 1
ATOM 4570 N N . LEU A 1 594 ? 34.516 99.089 8.696 1.00 73.29 594 LEU A N 1
ATOM 4571 C CA . LEU A 1 594 ? 33.339 98.479 9.283 1.00 70.69 594 LEU A CA 1
ATOM 4572 C C . LEU A 1 594 ? 32.259 98.430 8.207 1.00 70.67 594 LEU A C 1
ATOM 4573 O O . LEU A 1 594 ? 32.152 99.344 7.391 1.00 71.24 594 LEU A O 1
ATOM 4578 N N . PRO A 1 595 ? 31.431 97.361 8.168 1.00 69.28 595 PRO A N 1
ATOM 4579 C CA . PRO A 1 595 ? 30.406 97.222 7.138 1.00 71.01 595 PRO A CA 1
ATOM 4580 C C . PRO A 1 595 ? 29.230 98.153 7.406 1.00 71.02 595 PRO A C 1
ATOM 4581 O O . PRO A 1 595 ? 29.010 98.556 8.550 1.00 70.71 595 PRO A O 1
ATOM 4585 N N . PRO A 1 596 ? 28.424 98.498 6.378 1.00 73.22 596 PRO A N 1
ATOM 4586 C CA . PRO A 1 596 ? 27.203 99.269 6.598 1.00 73.87 596 PRO A CA 1
ATOM 4587 C C . PRO A 1 596 ? 26.208 98.445 7.412 1.00 74.25 596 PRO A C 1
ATOM 4588 O O . PRO A 1 596 ? 26.344 97.229 7.513 1.00 74.72 596 PRO A O 1
ATOM 4592 N N . PRO A 1 597 ? 25.180 99.067 8.025 1.00 74.98 597 PRO A N 1
ATOM 4593 C CA . PRO A 1 597 ? 24.138 98.300 8.701 1.00 75.11 597 PRO A CA 1
ATOM 4594 C C . PRO A 1 597 ? 23.328 97.544 7.650 1.00 77.80 597 PRO A C 1
ATOM 4595 O O . PRO A 1 597 ? 22.993 98.105 6.609 1.00 78.53 597 PRO A O 1
ATOM 4599 N N . PRO A 1 598 ? 23.014 96.246 7.861 1.00 78.93 598 PRO A N 1
ATOM 4600 C CA . PRO A 1 598 ? 22.187 95.505 6.911 1.00 83.13 598 PRO A CA 1
ATOM 4601 C C . PRO A 1 598 ? 20.711 95.925 6.991 1.00 86.00 598 PRO A C 1
ATOM 4602 O O . PRO A 1 598 ? 20.217 96.113 8.090 1.00 85.91 598 PRO A O 1
ATOM 4606 N N . ALA A 1 599 ? 20.057 96.072 5.836 1.00 92.28 599 ALA A N 1
ATOM 4607 C CA . ALA A 1 599 ? 18.604 96.153 5.772 1.00 96.33 599 ALA A CA 1
ATOM 4608 C C . ALA A 1 599 ? 18.082 94.725 5.915 1.00 100.07 599 ALA A C 1
ATOM 4609 O O . ALA A 1 599 ? 18.753 93.781 5.500 1.00 97.80 599 ALA A O 1
ATOM 4611 N N . PRO A 1 600 ? 16.882 94.516 6.506 1.00 104.17 600 PRO A N 1
ATOM 4612 C CA . PRO A 1 600 ? 16.384 93.167 6.789 1.00 105.67 600 PRO A CA 1
ATOM 4613 C C . PRO A 1 600 ? 16.468 92.200 5.596 1.00 108.97 600 PRO A C 1
ATOM 4614 O O . PRO A 1 600 ? 16.858 91.066 5.800 1.00 110.55 600 PRO A O 1
ATOM 4618 N N . ARG A 1 601 ? 16.099 92.666 4.397 1.00 110.80 601 ARG A N 1
ATOM 4619 C CA . ARG A 1 601 ? 16.115 91.869 3.137 1.00 112.92 601 ARG A CA 1
ATOM 4620 C C . ARG A 1 601 ? 17.542 91.394 2.829 1.00 108.32 601 ARG A C 1
ATOM 4621 O O . ARG A 1 601 ? 17.679 90.283 2.280 1.00 112.61 601 ARG A O 1
ATOM 4629 N N . GLU A 1 602 ? 18.556 92.198 3.169 1.00 102.40 602 GLU A N 1
ATOM 4630 C CA . GLU A 1 602 ? 19.959 91.869 2.894 1.00 99.37 602 GLU A CA 1
ATOM 4631 C C . GLU A 1 602 ? 20.492 90.687 3.721 1.00 95.18 602 GLU A C 1
ATOM 4632 O O . GLU A 1 602 ? 21.478 90.051 3.340 1.00 93.54 602 GLU A O 1
ATOM 4638 N N . LEU A 1 603 ? 19.834 90.400 4.850 1.00 92.77 603 LEU A N 1
ATOM 4639 C CA . LEU A 1 603 ? 20.187 89.271 5.704 1.00 91.28 603 LEU A CA 1
ATOM 4640 C C . LEU A 1 603 ? 19.807 87.917 5.093 1.00 94.59 603 LEU A C 1
ATOM 4641 O O . LEU A 1 603 ? 20.247 86.882 5.587 1.00 95.33 603 LEU A O 1
ATOM 4646 N N . ASP A 1 604 ? 18.999 87.927 4.023 1.00 96.95 604 ASP A N 1
ATOM 4647 C CA . ASP A 1 604 ? 18.724 86.721 3.239 1.00 99.08 604 ASP A CA 1
ATOM 4648 C C . ASP A 1 604 ? 20.000 86.170 2.599 1.00 98.77 604 ASP A C 1
ATOM 4649 O O . ASP A 1 604 ? 20.111 84.968 2.362 1.00 97.33 604 ASP A O 1
ATOM 4654 N N . ASP A 1 605 ? 20.954 87.064 2.311 1.00 97.11 605 ASP A N 1
ATOM 4655 C CA . ASP A 1 605 ? 22.239 86.685 1.735 1.00 96.20 605 ASP A CA 1
ATOM 4656 C C . ASP A 1 605 ? 23.123 86.061 2.812 1.00 92.36 605 ASP A C 1
ATOM 4657 O O . ASP A 1 605 ? 23.454 86.720 3.793 1.00 90.29 605 ASP A O 1
ATOM 4662 N N . PRO A 1 606 ? 23.527 84.776 2.673 1.00 91.85 606 PRO A N 1
ATOM 4663 C CA . PRO A 1 606 ? 24.294 84.083 3.713 1.00 88.39 606 PRO A CA 1
ATOM 4664 C C . PRO A 1 606 ? 25.527 84.850 4.217 1.00 84.81 606 PRO A C 1
ATOM 4665 O O . PRO A 1 606 ? 25.687 84.951 5.414 1.00 83.15 606 PRO A O 1
ATOM 4669 N N . ALA A 1 607 ? 26.360 85.356 3.300 1.00 84.52 607 ALA A N 1
ATOM 4670 C CA . ALA A 1 607 ? 27.588 86.061 3.655 1.00 82.26 607 ALA A CA 1
ATOM 4671 C C . ALA A 1 607 ? 27.290 87.266 4.537 1.00 79.62 607 ALA A C 1
ATOM 4672 O O . ALA A 1 607 ? 27.976 87.485 5.538 1.00 76.16 607 ALA A O 1
ATOM 4674 N N . THR A 1 608 ? 26.253 88.024 4.159 1.00 80.32 608 THR A N 1
ATOM 4675 C CA . THR A 1 608 ? 25.841 89.232 4.866 1.00 79.38 608 THR A CA 1
ATOM 4676 C C . THR A 1 608 ? 25.389 88.892 6.284 1.00 77.37 608 THR A C 1
ATOM 4677 O O . THR A 1 608 ? 25.813 89.543 7.235 1.00 73.57 608 THR A O 1
ATOM 4681 N N . LYS A 1 609 ? 24.556 87.849 6.413 1.00 78.97 609 LYS A N 1
ATOM 4682 C CA . LYS A 1 609 ? 24.108 87.348 7.715 1.00 78.07 609 LYS A CA 1
ATOM 4683 C C . LYS A 1 609 ? 25.295 86.970 8.591 1.00 76.41 609 LYS A C 1
ATOM 4684 O O . LYS A 1 609 ? 25.426 87.467 9.711 1.00 75.34 609 LYS A O 1
ATOM 4690 N N . ALA A 1 610 ? 26.162 86.104 8.055 1.00 77.81 610 ALA A N 1
ATOM 4691 C CA . ALA A 1 610 ? 27.363 85.624 8.738 1.00 77.03 610 ALA A CA 1
ATOM 4692 C C . ALA A 1 610 ? 28.191 86.767 9.315 1.00 75.63 610 ALA A C 1
ATOM 4693 O O . ALA A 1 610 ? 28.549 86.760 10.492 1.00 76.46 610 ALA A O 1
ATOM 4695 N N . ARG A 1 611 ? 28.487 87.759 8.473 1.00 75.83 611 ARG A N 1
ATOM 4696 C CA . ARG A 1 611 ? 29.313 88.939 8.835 1.00 73.67 611 ARG A CA 1
ATOM 4697 C C . ARG A 1 611 ? 28.632 89.720 9.968 1.00 72.31 611 ARG A C 1
ATOM 4698 O O . ARG A 1 611 ? 29.313 90.005 10.969 1.00 71.24 611 ARG A O 1
ATOM 4706 N N . TYR A 1 612 ? 27.345 90.044 9.819 1.00 71.79 612 TYR A N 1
ATOM 4707 C CA . TYR A 1 612 ? 26.582 90.884 10.779 1.00 71.09 612 TYR A CA 1
ATOM 4708 C C . TYR A 1 612 ? 26.445 90.167 12.128 1.00 69.19 612 TYR A C 1
ATOM 4709 O O . TYR A 1 612 ? 26.709 90.817 13.160 1.00 66.69 612 TYR A O 1
ATOM 4718 N N . ILE A 1 613 ? 26.042 88.888 12.126 1.00 68.88 613 ILE A N 1
ATOM 4719 C CA . ILE A 1 613 ? 25.870 88.134 13.364 1.00 67.01 613 ILE A CA 1
ATOM 4720 C C . ILE A 1 613 ? 27.200 87.968 14.091 1.00 65.51 613 ILE A C 1
ATOM 4721 O O . ILE A 1 613 ? 27.281 88.226 15.288 1.00 65.20 613 ILE A O 1
ATOM 4726 N N . ALA A 1 614 ? 28.245 87.564 13.363 1.00 65.75 614 ALA A N 1
ATOM 4727 C CA . ALA A 1 614 ? 29.582 87.470 13.939 1.00 65.52 614 ALA A CA 1
ATOM 4728 C C . ALA A 1 614 ? 29.940 88.805 14.615 1.00 64.53 614 ALA A C 1
ATOM 4729 O O . ALA A 1 614 ? 30.339 88.840 15.768 1.00 64.08 614 ALA A O 1
ATOM 4731 N N . LEU A 1 615 ? 29.749 89.903 13.882 1.00 65.22 615 LEU A N 1
ATOM 4732 C CA . LEU A 1 615 ? 30.043 91.242 14.372 1.00 65.80 615 LEU A CA 1
ATOM 4733 C C . LEU A 1 615 ? 29.185 91.623 15.588 1.00 64.23 615 LEU A C 1
ATOM 4734 O O . LEU A 1 615 ? 29.692 92.162 16.573 1.00 62.77 615 LEU A O 1
ATOM 4739 N N . LEU A 1 616 ? 27.891 91.299 15.523 1.00 64.41 616 LEU A N 1
ATOM 4740 C CA . LEU A 1 616 ? 26.941 91.609 16.586 1.00 63.98 616 LEU A CA 1
ATOM 4741 C C . LEU A 1 616 ? 27.285 90.903 17.899 1.00 63.35 616 LEU A C 1
ATOM 4742 O O . LEU A 1 616 ? 27.323 91.532 18.960 1.00 62.15 616 LEU A O 1
ATOM 4747 N N . ARG A 1 617 ? 27.550 89.593 17.827 1.00 63.32 617 ARG A N 1
ATOM 4748 C CA . ARG A 1 617 ? 27.903 88.766 19.015 1.00 62.52 617 ARG A CA 1
ATOM 4749 C C . ARG A 1 617 ? 29.259 89.222 19.565 1.00 61.80 617 ARG A C 1
ATOM 4750 O O . ARG A 1 617 ? 29.400 89.297 20.807 1.00 61.31 617 ARG A O 1
ATOM 4758 N N . LEU A 1 618 ? 30.217 89.499 18.675 1.00 61.50 618 LEU A N 1
ATOM 4759 C CA . LEU A 1 618 ? 31.532 89.986 19.065 1.00 61.38 618 LEU A CA 1
ATOM 4760 C C . LEU A 1 618 ? 31.410 91.291 19.851 1.00 59.38 618 LEU A C 1
ATOM 4761 O O . LEU A 1 618 ? 32.016 91.446 20.909 1.00 57.63 618 LEU A O 1
ATOM 4766 N N . TYR A 1 619 ? 30.621 92.223 19.308 1.00 59.57 619 TYR A N 1
ATOM 4767 C CA . TYR A 1 619 ? 30.392 93.586 19.855 1.00 59.39 619 TYR A CA 1
ATOM 4768 C C . TYR A 1 619 ? 29.785 93.507 21.263 1.00 58.81 619 TYR A C 1
ATOM 4769 O O . TYR A 1 619 ? 30.359 94.107 22.197 1.00 57.26 619 TYR A O 1
ATOM 4778 N N . ASP A 1 620 ? 28.661 92.791 21.393 1.00 58.74 620 ASP A N 1
ATOM 4779 C CA . ASP A 1 620 ? 27.887 92.708 22.632 1.00 59.03 620 ASP A CA 1
ATOM 4780 C C . ASP A 1 620 ? 28.603 92.003 23.785 1.00 59.30 620 ASP A C 1
ATOM 4781 O O . ASP A 1 620 ? 28.401 92.362 24.950 1.00 58.62 620 ASP A O 1
ATOM 4786 N N . GLY A 1 621 ? 29.419 90.994 23.448 1.00 59.94 621 GLY A N 1
ATOM 4787 C CA . GLY A 1 621 ? 30.105 90.161 24.417 1.00 60.53 621 GLY A CA 1
ATOM 4788 C C . GLY A 1 621 ? 31.587 90.496 24.572 1.00 61.75 621 GLY A C 1
ATOM 4789 O O . GLY A 1 621 ? 31.945 91.331 25.399 1.00 61.71 621 GLY A O 1
ATOM 4790 N N . PRO A 1 622 ? 32.494 89.846 23.804 1.00 62.27 622 PRO A N 1
ATOM 4791 C CA . PRO A 1 622 ? 33.937 90.043 23.967 1.00 62.93 622 PRO A CA 1
ATOM 4792 C C . PRO A 1 622 ? 34.425 91.495 23.836 1.00 62.16 622 PRO A C 1
ATOM 4793 O O . PRO A 1 622 ? 35.256 91.893 24.630 1.00 61.79 622 PRO A O 1
ATOM 4797 N N . PHE A 1 623 ? 33.937 92.239 22.837 1.00 61.36 623 PHE A N 1
ATOM 4798 C CA . PHE A 1 623 ? 34.337 93.638 22.693 1.00 61.50 623 PHE A CA 1
ATOM 4799 C C . PHE A 1 623 ? 33.903 94.447 23.912 1.00 60.54 623 PHE A C 1
ATOM 4800 O O . PHE A 1 623 ? 34.706 95.158 24.490 1.00 62.04 623 PHE A O 1
ATOM 4808 N N . ARG A 1 624 ? 32.633 94.315 24.305 1.00 60.51 624 ARG A N 1
ATOM 4809 C CA . ARG A 1 624 ? 32.037 95.058 25.451 1.00 60.21 624 ARG A CA 1
ATOM 4810 C C . ARG A 1 624 ? 32.858 94.775 26.719 1.00 62.11 624 ARG A C 1
ATOM 4811 O O . ARG A 1 624 ? 33.222 95.744 27.422 1.00 61.73 624 ARG A O 1
ATOM 4819 N N . ALA A 1 625 ? 33.174 93.503 26.982 1.00 63.63 625 ALA A N 1
ATOM 4820 C CA . ALA A 1 625 ? 33.999 93.124 28.129 1.00 65.75 625 ALA A CA 1
ATOM 4821 C C . ALA A 1 625 ? 35.366 93.807 28.093 1.00 67.63 625 ALA A C 1
ATOM 4822 O O . ALA A 1 625 ? 35.803 94.374 29.092 1.00 71.32 625 ALA A O 1
ATOM 4824 N N . TYR A 1 626 ? 36.027 93.766 26.932 1.00 68.46 626 TYR A N 1
ATOM 4825 C CA . TYR A 1 626 ? 37.381 94.344 26.699 1.00 70.90 626 TYR A CA 1
ATOM 4826 C C . TYR A 1 626 ? 37.318 95.871 26.824 1.00 71.12 626 TYR A C 1
ATOM 4827 O O . TYR A 1 626 ? 38.058 96.431 27.651 1.00 75.08 626 TYR A O 1
ATOM 4836 N N . ALA A 1 627 ? 36.458 96.510 26.022 1.00 69.64 627 ALA A N 1
ATOM 4837 C CA . ALA A 1 627 ? 36.405 97.968 25.892 1.00 68.90 627 ALA A CA 1
ATOM 4838 C C . ALA A 1 627 ? 36.106 98.700 27.202 1.00 68.21 627 ALA A C 1
ATOM 4839 O O . ALA A 1 627 ? 36.623 99.790 27.434 1.00 70.38 627 ALA A O 1
ATOM 4841 N N . SER A 1 628 ? 35.258 98.094 28.039 1.00 66.62 628 SER A N 1
ATOM 4842 C CA . SER A 1 628 ? 34.706 98.739 29.231 1.00 65.76 628 SER A CA 1
ATOM 4843 C C . SER A 1 628 ? 35.759 99.227 30.224 1.00 66.47 628 SER A C 1
ATOM 4844 O O . SER A 1 628 ? 35.663 100.345 30.736 1.00 66.10 628 SER A O 1
ATOM 4847 N N . GLY A 1 629 ? 36.763 98.381 30.482 1.00 65.99 629 GLY A N 1
ATOM 4848 C CA . GLY A 1 629 ? 37.851 98.683 31.390 1.00 67.24 629 GLY A CA 1
ATOM 4849 C C . GLY A 1 629 ? 39.085 99.301 30.745 1.00 68.72 629 GLY A C 1
ATOM 4850 O O . GLY A 1 629 ? 40.056 99.595 31.441 1.00 70.72 629 GLY A O 1
ATOM 4851 N N . ILE A 1 630 ? 39.053 99.502 29.422 1.00 69.29 630 ILE A N 1
ATOM 4852 C CA . ILE A 1 630 ? 40.168 100.097 28.682 1.00 73.29 630 ILE A CA 1
ATOM 4853 C C . ILE A 1 630 ? 40.482 101.526 29.132 1.00 74.63 630 ILE A C 1
ATOM 4854 O O . ILE A 1 630 ? 39.579 102.308 29.410 1.00 72.61 630 ILE A O 1
ATOM 4859 N N . THR A 1 631 ? 41.783 101.842 29.162 1.00 77.26 631 THR A N 1
ATOM 4860 C CA . THR A 1 631 ? 42.319 103.146 29.523 1.00 79.86 631 THR A CA 1
ATOM 4861 C C . THR A 1 631 ? 43.453 103.497 28.565 1.00 79.77 631 THR A C 1
ATOM 4862 O O . THR A 1 631 ? 43.851 102.677 27.734 1.00 79.18 631 THR A O 1
ATOM 4866 N N . GLY A 1 632 ? 43.963 104.729 28.683 1.00 78.97 632 GLY A N 1
ATOM 4867 C CA . GLY A 1 632 ? 45.180 105.148 28.022 1.00 79.89 632 GLY A CA 1
ATOM 4868 C C . GLY A 1 632 ? 45.002 105.354 26.534 1.00 78.52 632 GLY A C 1
ATOM 4869 O O . GLY A 1 632 ? 43.970 105.864 26.095 1.00 77.08 632 GLY A O 1
ATOM 4870 N N . THR A 1 633 ? 46.021 104.954 25.763 1.00 79.66 633 THR A N 1
ATOM 4871 C CA . THR A 1 633 ? 46.090 105.189 24.326 1.00 79.91 633 THR A CA 1
ATOM 4872 C C . THR A 1 633 ? 44.930 104.565 23.552 1.00 77.77 633 THR A C 1
ATOM 4873 O O . THR A 1 633 ? 44.491 105.109 22.535 1.00 76.84 633 THR A O 1
ATOM 4877 N N . ALA A 1 634 ? 44.459 103.408 24.032 1.00 76.81 634 ALA A N 1
ATOM 4878 C CA . ALA A 1 634 ? 43.361 102.681 23.413 1.00 74.63 634 ALA A CA 1
ATOM 4879 C C . ALA A 1 634 ? 42.032 103.432 23.529 1.00 72.75 634 ALA A C 1
ATOM 4880 O O . ALA A 1 634 ? 41.152 103.248 22.698 1.00 70.54 634 ALA A O 1
ATOM 4882 N N . LEU A 1 635 ? 41.898 104.267 24.569 1.00 73.94 635 LEU A N 1
ATOM 4883 C CA . LEU A 1 635 ? 40.733 105.135 24.766 1.00 72.11 635 LEU A CA 1
ATOM 4884 C C . LEU A 1 635 ? 40.951 106.509 24.144 1.00 72.20 635 LEU A C 1
ATOM 4885 O O . LEU A 1 635 ? 40.124 106.979 23.354 1.00 72.16 635 LEU A O 1
ATOM 4890 N N . ALA A 1 636 ? 42.071 107.145 24.515 1.00 72.60 636 ALA A N 1
ATOM 4891 C CA . ALA A 1 636 ? 42.405 108.518 24.108 1.00 71.73 636 ALA A CA 1
ATOM 4892 C C . ALA A 1 636 ? 42.592 108.657 22.597 1.00 71.03 636 ALA A C 1
ATOM 4893 O O . ALA A 1 636 ? 42.232 109.683 22.023 1.00 69.05 636 ALA A O 1
ATOM 4895 N N . GLY A 1 637 ? 43.149 107.616 21.957 1.00 70.26 637 GLY A N 1
ATOM 4896 C CA . GLY A 1 637 ? 43.367 107.616 20.521 1.00 70.27 637 GLY A CA 1
ATOM 4897 C C . GLY A 1 637 ? 42.056 107.780 19.755 1.00 69.56 637 GLY A C 1
ATOM 4898 O O . GLY A 1 637 ? 41.893 108.723 18.983 1.00 70.42 637 GLY A O 1
ATOM 4899 N N . PRO A 1 638 ? 41.096 106.846 19.920 1.00 68.69 638 PRO A N 1
ATOM 4900 C CA . PRO A 1 638 ? 39.769 106.976 19.316 1.00 67.74 638 PRO A CA 1
ATOM 4901 C C . PRO A 1 638 ? 38.988 108.246 19.698 1.00 68.11 638 PRO A C 1
ATOM 4902 O O . PRO A 1 638 ? 38.284 108.753 18.845 1.00 68.46 638 PRO A O 1
ATOM 4906 N N . ALA A 1 639 ? 39.107 108.711 20.946 1.00 67.53 639 ALA A N 1
ATOM 4907 C CA . ALA A 1 639 ? 38.437 109.937 21.392 1.00 67.96 639 ALA A CA 1
ATOM 4908 C C . ALA A 1 639 ? 38.920 111.137 20.577 1.00 68.36 639 ALA A C 1
ATOM 4909 O O . ALA A 1 639 ? 38.114 111.864 20.006 1.00 67.61 639 ALA A O 1
ATOM 4911 N N . ALA A 1 640 ? 40.247 111.301 20.508 1.00 70.27 640 ALA A N 1
ATOM 4912 C CA . ALA A 1 640 ? 40.886 112.377 19.757 1.00 71.57 640 ALA A CA 1
ATOM 4913 C C . ALA A 1 640 ? 40.507 112.321 18.288 1.00 71.72 640 ALA A C 1
ATOM 4914 O O . ALA A 1 640 ? 40.149 113.332 17.687 1.00 72.70 640 ALA A O 1
ATOM 4916 N N . ARG A 1 641 ? 40.577 111.119 17.717 1.00 71.48 641 ARG A N 1
ATOM 4917 C CA . ARG A 1 641 ? 40.286 110.857 16.284 1.00 71.98 641 ARG A CA 1
ATOM 4918 C C . ARG A 1 641 ? 38.836 111.236 15.966 1.00 70.17 641 ARG A C 1
ATOM 4919 O O . ARG A 1 641 ? 38.606 111.828 14.886 1.00 68.77 641 ARG A O 1
ATOM 4927 N N . ALA A 1 642 ? 37.910 110.902 16.872 1.00 69.02 642 ALA A N 1
ATOM 4928 C CA . ALA A 1 642 ? 36.506 111.271 16.753 1.00 69.03 642 ALA A CA 1
ATOM 4929 C C . ALA A 1 642 ? 36.330 112.798 16.709 1.00 70.03 642 ALA A C 1
ATOM 4930 O O . ALA A 1 642 ? 35.506 113.302 15.952 1.00 68.59 642 ALA A O 1
ATOM 4932 N N . LYS A 1 643 ? 37.111 113.512 17.531 1.00 72.29 643 LYS A N 1
ATOM 4933 C CA . LYS A 1 643 ? 37.110 114.979 17.556 1.00 74.25 643 LYS A CA 1
ATOM 4934 C C . LYS A 1 643 ? 37.698 115.562 16.282 1.00 75.23 643 LYS A C 1
ATOM 4935 O O . LYS A 1 643 ? 37.128 116.485 15.708 1.00 74.77 643 LYS A O 1
ATOM 4941 N N . GLU A 1 644 ? 38.841 115.013 15.845 1.00 76.92 644 GLU A N 1
ATOM 4942 C CA . GLU A 1 644 ? 39.487 115.427 14.600 1.00 78.94 644 GLU A CA 1
ATOM 4943 C C . GLU A 1 644 ? 38.543 115.256 13.409 1.00 77.99 644 GLU A C 1
ATOM 4944 O O . GLU A 1 644 ? 38.459 116.141 12.549 1.00 79.54 644 GLU A O 1
ATOM 4950 N N . ALA A 1 645 ? 37.819 114.128 13.390 1.00 74.62 645 ALA A N 1
ATOM 4951 C CA . ALA A 1 645 ? 36.846 113.821 12.353 1.00 73.39 645 ALA A CA 1
ATOM 4952 C C . ALA A 1 645 ? 35.727 114.862 12.292 1.00 71.95 645 ALA A C 1
ATOM 4953 O O . ALA A 1 645 ? 35.413 115.369 11.221 1.00 72.73 645 ALA A O 1
ATOM 4955 N N . ALA A 1 646 ? 35.118 115.154 13.444 1.00 70.58 646 ALA A N 1
ATOM 4956 C CA . ALA A 1 646 ? 34.051 116.150 13.548 1.00 72.11 646 ALA A CA 1
ATOM 4957 C C . ALA A 1 646 ? 34.513 117.545 13.097 1.00 74.08 646 ALA A C 1
ATOM 4958 O O . ALA A 1 646 ? 33.770 118.268 12.421 1.00 76.03 646 ALA A O 1
ATOM 4960 N N . THR A 1 647 ? 35.740 117.917 13.479 1.00 74.05 647 THR A N 1
ATOM 4961 C CA . THR A 1 647 ? 36.359 119.167 13.036 1.00 75.99 647 THR A CA 1
ATOM 4962 C C . THR A 1 647 ? 36.560 119.178 11.515 1.00 77.51 647 THR A C 1
ATOM 4963 O O . THR A 1 647 ? 36.241 120.168 10.853 1.00 78.04 647 THR A O 1
ATOM 4967 N N . ALA A 1 648 ? 37.076 118.067 10.972 1.00 76.93 648 ALA A N 1
ATOM 4968 C CA . ALA A 1 648 ? 37.287 117.914 9.532 1.00 78.34 648 ALA A CA 1
ATOM 4969 C C . ALA A 1 648 ? 35.968 117.993 8.758 1.00 78.94 648 ALA A C 1
ATOM 4970 O O . ALA A 1 648 ? 35.898 118.616 7.694 1.00 81.49 648 ALA A O 1
ATOM 4972 N N . LEU A 1 649 ? 34.925 117.360 9.305 1.00 77.57 649 LEU A N 1
ATOM 4973 C CA . LEU A 1 649 ? 33.598 117.370 8.704 1.00 78.45 649 LEU A CA 1
ATOM 4974 C C . LEU A 1 649 ? 33.009 118.782 8.691 1.00 80.10 649 LEU A C 1
ATOM 4975 O O . LEU A 1 649 ? 32.514 119.237 7.665 1.00 81.84 649 LEU A O 1
ATOM 4980 N N . ALA A 1 650 ? 33.090 119.473 9.834 1.00 79.32 650 ALA A N 1
ATOM 4981 C CA . ALA A 1 650 ? 32.551 120.825 9.978 1.00 81.07 650 ALA A CA 1
ATOM 4982 C C . ALA A 1 650 ? 33.190 121.804 8.989 1.00 84.55 650 ALA A C 1
ATOM 4983 O O . ALA A 1 650 ? 32.484 122.568 8.322 1.00 85.85 650 ALA A O 1
ATOM 4985 N N . GLN A 1 651 ? 34.527 121.762 8.891 1.00 86.28 651 GLN A N 1
ATOM 4986 C CA . GLN A 1 651 ? 35.292 122.642 8.004 1.00 89.44 651 GLN A CA 1
ATOM 4987 C C . GLN A 1 651 ? 35.006 122.414 6.522 1.00 90.82 651 GLN A C 1
ATOM 4988 O O . GLN A 1 651 ? 35.035 123.363 5.732 1.00 92.99 651 GLN A O 1
ATOM 4994 N N . SER A 1 652 ? 34.741 121.152 6.160 1.00 87.89 652 SER A N 1
ATOM 4995 C CA . SER A 1 652 ? 34.412 120.766 4.792 1.00 89.25 652 SER A CA 1
ATOM 4996 C C . SER A 1 652 ? 33.026 121.262 4.389 1.00 90.42 652 SER A C 1
ATOM 4997 O O . SER A 1 652 ? 32.856 121.815 3.305 1.00 94.33 652 SER A O 1
ATOM 5000 N N . VAL A 1 653 ? 32.043 121.067 5.275 1.00 88.72 653 VAL A N 1
ATOM 5001 C CA . VAL A 1 653 ? 30.646 121.422 5.006 1.00 89.79 653 VAL A CA 1
ATOM 5002 C C . VAL A 1 653 ? 30.439 122.941 4.918 1.00 92.09 653 VAL A C 1
ATOM 5003 O O . VAL A 1 653 ? 29.718 123.425 4.043 1.00 93.38 653 VAL A O 1
ATOM 5007 N N . ASN A 1 654 ? 31.083 123.679 5.827 1.00 92.71 654 ASN A N 1
ATOM 5008 C CA . ASN A 1 654 ? 30.898 125.122 5.977 1.00 95.75 654 ASN A CA 1
ATOM 5009 C C . ASN A 1 654 ? 32.115 125.933 5.512 1.00 98.91 654 ASN A C 1
ATOM 5010 O O . ASN A 1 654 ? 32.359 127.045 5.998 1.00 99.75 654 ASN A O 1
ATOM 5015 N N . VAL A 1 655 ? 32.854 125.375 4.542 1.00 100.37 655 VAL A N 1
ATOM 5016 C CA . VAL A 1 655 ? 34.091 125.963 4.031 1.00 102.97 655 VAL A CA 1
ATOM 5017 C C . VAL A 1 655 ? 33.905 127.381 3.488 1.00 107.19 655 VAL A C 1
ATOM 5018 O O . VAL A 1 655 ? 34.804 128.211 3.617 1.00 109.28 655 VAL A O 1
ATOM 5022 N N . THR A 1 656 ? 32.740 127.648 2.884 1.00 110.12 656 THR A N 1
ATOM 5023 C CA . THR A 1 656 ? 32.424 128.963 2.321 1.00 112.96 656 THR A CA 1
ATOM 5024 C C . THR A 1 656 ? 32.154 130.011 3.399 1.00 113.56 656 THR A C 1
ATOM 5025 O O . THR A 1 656 ? 32.444 131.187 3.198 1.00 116.98 656 THR A O 1
ATOM 5029 N N . LYS A 1 657 ? 31.602 129.569 4.537 1.00 112.02 657 LYS A N 1
ATOM 5030 C CA . LYS A 1 657 ? 31.237 130.444 5.659 1.00 111.55 657 LYS A CA 1
ATOM 5031 C C . LYS A 1 657 ? 32.448 131.070 6.356 1.00 108.71 657 LYS A C 1
ATOM 5032 O O . LYS A 1 657 ? 33.585 130.643 6.156 1.00 106.03 657 LYS A O 1
ATOM 5038 N N . ALA A 1 658 ? 32.173 132.089 7.181 1.00 108.44 658 ALA A N 1
ATOM 5039 C CA . ALA A 1 658 ? 33.192 132.883 7.860 1.00 106.61 658 ALA A CA 1
ATOM 5040 C C . ALA A 1 658 ? 33.972 132.077 8.893 1.00 101.86 658 ALA A C 1
ATOM 5041 O O . ALA A 1 658 ? 33.397 131.296 9.648 1.00 99.01 658 ALA A O 1
ATOM 5043 N N . TYR A 1 659 ? 35.291 132.293 8.916 1.00 101.03 659 TYR A N 1
ATOM 5044 C CA . TYR A 1 659 ? 36.251 131.740 9.909 1.00 98.72 659 TYR A CA 1
ATOM 5045 C C . TYR A 1 659 ? 36.289 130.208 9.809 1.00 95.02 659 TYR A C 1
ATOM 5046 O O . TYR A 1 659 ? 36.521 129.550 10.842 1.00 92.78 659 TYR A O 1
ATOM 5055 N N . SER A 1 660 ? 36.098 129.660 8.603 1.00 94.89 660 SER A N 1
ATOM 5056 C CA . SER A 1 660 ? 36.012 128.212 8.404 1.00 92.54 660 SER A CA 1
ATOM 5057 C C . SER A 1 660 ? 37.315 127.472 8.733 1.00 91.70 660 SER A C 1
ATOM 5058 O O . SER A 1 660 ? 37.278 126.320 9.152 1.00 89.74 660 SER A O 1
ATOM 5061 N N . ASP A 1 661 ? 38.459 128.147 8.573 1.00 95.11 661 ASP A N 1
ATOM 5062 C CA . ASP A 1 661 ? 39.761 127.546 8.868 1.00 96.54 661 ASP A CA 1
ATOM 5063 C C . ASP A 1 661 ? 40.055 127.333 10.369 1.00 94.75 661 ASP A C 1
ATOM 5064 O O . ASP A 1 661 ? 40.996 126.618 10.711 1.00 94.43 661 ASP A O 1
ATOM 5069 N N . VAL A 1 662 ? 39.250 127.946 11.249 1.00 94.10 662 VAL A N 1
ATOM 5070 C CA . VAL A 1 662 ? 39.354 127.727 12.699 1.00 92.18 662 VAL A CA 1
ATOM 5071 C C . VAL A 1 662 ? 38.154 127.011 13.323 1.00 90.62 662 VAL A C 1
ATOM 5072 O O . VAL A 1 662 ? 38.131 126.786 14.531 1.00 90.34 662 VAL A O 1
ATOM 5076 N N . MET A 1 663 ? 37.179 126.631 12.492 1.00 90.57 663 MET A N 1
ATOM 5077 C CA . MET A 1 663 ? 36.009 125.894 12.943 1.00 89.90 663 MET A CA 1
ATOM 5078 C C . MET A 1 663 ? 36.386 124.542 13.539 1.00 88.34 663 MET A C 1
ATOM 5079 O O . MET A 1 663 ? 37.218 123.822 12.988 1.00 88.38 663 MET A O 1
ATOM 5084 N N . GLU A 1 664 ? 35.733 124.196 14.651 1.00 86.38 664 GLU A N 1
ATOM 5085 C CA . GLU A 1 664 ? 35.858 122.893 15.279 1.00 84.24 664 GLU A CA 1
ATOM 5086 C C . GLU A 1 664 ? 34.470 122.274 15.367 1.00 82.55 664 GLU A C 1
ATOM 5087 O O . GLU A 1 664 ? 33.466 122.987 15.329 1.00 81.97 664 GLU A O 1
ATOM 5093 N N . GLY A 1 665 ? 34.418 120.940 15.461 1.00 80.16 665 GLY A N 1
ATOM 5094 C CA . GLY A 1 665 ? 33.174 120.234 15.709 1.00 78.27 665 GLY A CA 1
ATOM 5095 C C . GLY A 1 665 ? 32.719 120.596 17.107 1.00 77.24 665 GLY A C 1
ATOM 5096 O O . GLY A 1 665 ? 33.541 120.909 17.959 1.00 76.64 665 GLY A O 1
ATOM 5097 N N . ARG A 1 666 ? 31.406 120.556 17.340 1.00 76.71 666 ARG A N 1
ATOM 5098 C CA . ARG A 1 666 ? 30.795 120.863 18.662 1.00 77.68 666 ARG A CA 1
ATOM 5099 C C . ARG A 1 666 ? 31.289 119.846 19.697 1.00 76.87 666 ARG A C 1
ATOM 5100 O O . ARG A 1 666 ? 31.311 120.187 20.901 1.00 77.67 666 ARG A O 1
ATOM 5108 N N . THR A 1 667 ? 31.677 118.653 19.239 1.00 75.46 667 THR A N 1
ATOM 5109 C CA . THR A 1 667 ? 32.335 117.661 20.071 1.00 73.83 667 THR A CA 1
ATOM 5110 C C . THR A 1 667 ? 33.580 118.191 20.790 1.00 73.21 667 THR A C 1
ATOM 5111 O O . THR A 1 667 ? 33.896 117.738 21.889 1.00 71.89 667 THR A O 1
ATOM 5115 N N . SER A 1 668 ? 34.276 119.151 20.175 1.00 75.23 668 SER A N 1
ATOM 5116 C CA . SER A 1 668 ? 35.486 119.745 20.767 1.00 78.40 668 SER A CA 1
ATOM 5117 C C . SER A 1 668 ? 35.296 120.465 22.112 1.00 78.52 668 SER A C 1
ATOM 5118 O O . SER A 1 668 ? 36.263 120.648 22.838 1.00 79.72 668 SER A O 1
ATOM 5121 N N . ARG A 1 669 ? 34.056 120.852 22.435 1.00 79.95 669 ARG A N 1
ATOM 5122 C CA . ARG A 1 669 ? 33.655 121.410 23.760 1.00 83.25 669 ARG A CA 1
ATOM 5123 C C . ARG A 1 669 ? 33.784 120.333 24.848 1.00 81.61 669 ARG A C 1
ATOM 5124 O O . ARG A 1 669 ? 34.039 120.699 26.011 1.00 81.69 669 ARG A O 1
ATOM 5132 N N . LEU A 1 670 ? 33.574 119.060 24.490 1.00 78.38 670 LEU A N 1
ATOM 5133 C CA . LEU A 1 670 ? 33.656 117.948 25.439 1.00 75.91 670 LEU A CA 1
ATOM 5134 C C . LEU A 1 670 ? 35.100 117.725 25.856 1.00 74.07 670 LEU A C 1
ATOM 5135 O O . LEU A 1 670 ? 36.011 117.834 25.035 1.00 73.84 670 LEU A O 1
ATOM 5140 N N . ARG A 1 671 ? 35.306 117.413 27.139 1.00 72.43 671 ARG A N 1
ATOM 5141 C CA . ARG A 1 671 ? 36.657 117.172 27.711 1.00 72.79 671 ARG A CA 1
ATOM 5142 C C . ARG A 1 671 ? 37.165 115.816 27.225 1.00 71.44 671 ARG A C 1
ATOM 5143 O O . ARG A 1 671 ? 36.377 114.893 27.034 1.00 68.17 671 ARG A O 1
ATOM 5151 N N . PRO A 1 672 ? 38.492 115.652 27.014 1.00 72.72 672 PRO A N 1
ATOM 5152 C CA . PRO A 1 672 ? 39.053 114.354 26.641 1.00 72.40 672 PRO A CA 1
ATOM 5153 C C . PRO A 1 672 ? 39.042 113.409 27.839 1.00 72.13 672 PRO A C 1
ATOM 5154 O O . PRO A 1 672 ? 38.839 113.837 28.973 1.00 71.19 672 PRO A O 1
ATOM 5158 N N . PRO A 1 673 ? 39.227 112.088 27.632 1.00 71.50 673 PRO A N 1
ATOM 5159 C CA . PRO A 1 673 ? 39.328 111.157 28.754 1.00 71.98 673 PRO A CA 1
ATOM 5160 C C . PRO A 1 673 ? 40.537 111.521 29.631 1.00 73.86 673 PRO A C 1
ATOM 5161 O O . PRO A 1 673 ? 41.546 111.911 29.078 1.00 74.68 673 PRO A O 1
ATOM 5165 N N . ASN A 1 674 ? 40.385 111.423 30.956 1.00 75.07 674 ASN A N 1
ATOM 5166 C CA . ASN A 1 674 ? 41.490 111.557 31.896 1.00 79.14 674 ASN A CA 1
ATOM 5167 C C . ASN A 1 674 ? 42.382 110.322 31.854 1.00 80.25 674 ASN A C 1
ATOM 5168 O O . ASN A 1 674 ? 41.925 109.236 31.501 1.00 78.82 674 ASN A O 1
ATOM 5173 N N . ASP A 1 675 ? 43.652 110.494 32.237 1.00 85.53 675 ASP A N 1
ATOM 5174 C CA . ASP A 1 675 ? 44.593 109.383 32.357 1.00 89.19 675 ASP A CA 1
ATOM 5175 C C . ASP A 1 675 ? 44.161 108.501 33.529 1.00 89.40 675 ASP A C 1
ATOM 5176 O O . ASP A 1 675 ? 44.046 108.978 34.662 1.00 90.67 675 ASP A O 1
ATOM 5181 N N . GLY A 1 676 ? 43.902 107.220 33.235 1.00 87.91 676 GLY A N 1
ATOM 5182 C CA . GLY A 1 676 ? 43.414 106.266 34.217 1.00 86.90 676 GLY A CA 1
ATOM 5183 C C . GLY A 1 676 ? 41.902 106.084 34.213 1.00 83.18 676 GLY A C 1
ATOM 5184 O O . GLY A 1 676 ? 41.391 105.144 34.833 1.00 83.90 676 GLY A O 1
ATOM 5185 N N . GLU A 1 677 ? 41.189 106.979 33.519 1.00 79.22 677 GLU A N 1
ATOM 5186 C CA . GLU A 1 677 ? 39.746 106.876 33.353 1.00 75.97 677 GLU A CA 1
ATOM 5187 C C . GLU A 1 677 ? 39.452 105.764 32.362 1.00 73.34 677 GLU A C 1
ATOM 5188 O O . GLU A 1 677 ? 40.090 105.678 31.312 1.00 72.93 677 GLU A O 1
ATOM 5194 N N . THR A 1 678 ? 38.484 104.910 32.705 1.00 72.11 678 THR A N 1
ATOM 5195 C CA . THR A 1 678 ? 38.047 103.832 31.835 1.00 70.90 678 THR A CA 1
ATOM 5196 C C . THR A 1 678 ? 36.958 104.313 30.885 1.00 69.70 678 THR A C 1
ATOM 5197 O O . THR A 1 678 ? 36.272 105.300 31.163 1.00 70.40 678 THR A O 1
ATOM 5201 N N . LEU A 1 679 ? 36.800 103.607 29.760 1.00 69.17 679 LEU A N 1
ATOM 5202 C CA . LEU A 1 679 ? 35.747 103.896 28.794 1.00 67.27 679 LEU A CA 1
ATOM 5203 C C . LEU A 1 679 ? 34.397 103.949 29.487 1.00 66.46 679 LEU A C 1
ATOM 5204 O O . LEU A 1 679 ? 33.587 104.836 29.209 1.00 66.51 679 LEU A O 1
ATOM 5209 N N . ARG A 1 680 ? 34.153 102.975 30.371 1.00 64.73 680 ARG A N 1
ATOM 5210 C CA . ARG A 1 680 ? 32.902 102.882 31.167 1.00 64.27 680 ARG A CA 1
ATOM 5211 C C . ARG A 1 680 ? 32.685 104.210 31.910 1.00 64.92 680 ARG A C 1
ATOM 5212 O O . ARG A 1 680 ? 31.554 104.729 31.882 1.00 63.14 680 ARG A O 1
ATOM 5220 N N . GLU A 1 681 ? 33.738 104.735 32.536 1.00 65.18 681 GLU A N 1
ATOM 5221 C CA . GLU A 1 681 ? 33.657 105.971 33.298 1.00 67.70 681 GLU A CA 1
ATOM 5222 C C . GLU A 1 681 ? 33.443 107.195 32.401 1.00 66.40 681 GLU A C 1
ATOM 5223 O O . GLU A 1 681 ? 32.669 108.086 32.737 1.00 67.22 681 GLU A O 1
ATOM 5229 N N . TYR A 1 682 ? 34.131 107.231 31.258 1.00 65.57 682 TYR A N 1
ATOM 5230 C CA . TYR A 1 682 ? 34.034 108.388 30.329 1.00 65.46 682 TYR A CA 1
ATOM 5231 C C . TYR A 1 682 ? 32.663 108.400 29.646 1.00 65.24 682 TYR A C 1
ATOM 5232 O O . TYR A 1 682 ? 32.123 109.493 29.432 1.00 67.18 682 TYR A O 1
ATOM 5241 N N . LEU A 1 683 ? 32.120 107.224 29.324 1.00 64.66 683 LEU A N 1
ATOM 5242 C CA . LEU A 1 683 ? 30.769 107.123 28.711 1.00 62.51 683 LEU A CA 1
ATOM 5243 C C . LEU A 1 683 ? 29.715 107.605 29.710 1.00 61.91 683 LEU A C 1
ATOM 5244 O O . LEU A 1 683 ? 28.703 108.175 29.267 1.00 61.07 683 LEU A O 1
ATOM 5249 N N . SER A 1 684 ? 29.948 107.376 31.004 1.00 61.47 684 SER A N 1
ATOM 5250 C CA . SER A 1 684 ? 28.933 107.750 32.017 1.00 62.73 684 SER A CA 1
ATOM 5251 C C . SER A 1 684 ? 29.002 109.264 32.194 1.00 62.91 684 SER A C 1
ATOM 5252 O O . SER A 1 684 ? 27.937 109.888 32.276 1.00 61.11 684 SER A O 1
ATOM 5255 N N . ALA A 1 685 ? 30.211 109.819 32.214 1.00 64.16 685 ALA A N 1
ATOM 5256 C CA . ALA A 1 685 ? 30.337 111.279 32.271 1.00 66.65 685 ALA A CA 1
ATOM 5257 C C . ALA A 1 685 ? 29.648 111.957 31.090 1.00 66.87 685 ALA A C 1
ATOM 5258 O O . ALA A 1 685 ? 28.995 112.983 31.256 1.00 65.85 685 ALA A O 1
ATOM 5260 N N . LEU A 1 686 ? 29.785 111.363 29.897 1.00 66.78 686 LEU A N 1
ATOM 5261 C CA . LEU A 1 686 ? 29.166 111.899 28.690 1.00 67.29 686 LEU A CA 1
ATOM 5262 C C . LEU A 1 686 ? 27.646 112.010 28.807 1.00 67.08 686 LEU A C 1
ATOM 5263 O O . LEU A 1 686 ? 27.041 112.940 28.255 1.00 67.12 686 LEU A O 1
ATOM 5268 N N . THR A 1 687 ? 27.035 111.063 29.528 1.00 66.62 687 THR A N 1
ATOM 5269 C CA . THR A 1 687 ? 25.589 111.062 29.761 1.00 67.09 687 THR A CA 1
ATOM 5270 C C . THR A 1 687 ? 25.134 112.322 30.503 1.00 67.26 687 THR A C 1
ATOM 5271 O O . THR A 1 687 ? 24.032 112.817 30.274 1.00 67.90 687 THR A O 1
ATOM 5275 N N . GLY A 1 688 ? 26.000 112.830 31.388 1.00 67.99 688 GLY A N 1
ATOM 5276 C CA . GLY A 1 688 ? 25.782 114.084 32.088 1.00 68.67 688 GLY A CA 1
ATOM 5277 C C . GLY A 1 688 ? 25.693 115.238 31.110 1.00 69.52 688 GLY A C 1
ATOM 5278 O O . GLY A 1 688 ? 24.816 116.094 31.235 1.00 68.34 688 GLY A O 1
ATOM 5279 N N . GLU A 1 689 ? 26.595 115.239 30.118 1.00 69.52 689 GLU A N 1
ATOM 5280 C CA . GLU A 1 689 ? 26.640 116.274 29.083 1.00 70.67 689 GLU A CA 1
ATOM 5281 C C . GLU A 1 689 ? 25.353 116.282 28.254 1.00 69.46 689 GLU A C 1
ATOM 5282 O O . GLU A 1 689 ? 24.852 117.348 27.882 1.00 68.52 689 GLU A O 1
ATOM 5288 N N . THR A 1 690 ? 24.823 115.083 27.983 1.00 66.84 690 THR A N 1
ATOM 5289 C CA . THR A 1 690 ? 23.610 114.906 27.197 1.00 66.51 690 THR A CA 1
ATOM 5290 C C . THR A 1 690 ? 22.386 115.480 27.904 1.00 66.04 690 THR A C 1
ATOM 5291 O O . THR A 1 690 ? 21.622 116.244 27.306 1.00 66.26 690 THR A O 1
ATOM 5295 N N . ALA A 1 691 ? 22.211 115.115 29.178 1.00 65.37 691 ALA A N 1
ATOM 5296 C CA . ALA A 1 691 ? 21.147 115.676 30.013 1.00 66.54 691 ALA A CA 1
ATOM 5297 C C . ALA A 1 691 ? 21.145 117.208 29.929 1.00 67.62 691 ALA A C 1
ATOM 5298 O O . ALA A 1 691 ? 20.091 117.825 29.739 1.00 68.70 691 ALA A O 1
ATOM 5300 N N . THR A 1 692 ? 22.339 117.801 30.040 1.00 67.48 692 THR A N 1
ATOM 5301 C CA . THR A 1 692 ? 22.539 119.249 29.978 1.00 69.21 692 THR A CA 1
ATOM 5302 C C . THR A 1 692 ? 22.227 119.823 28.604 1.00 69.81 692 THR A C 1
ATOM 5303 O O . THR A 1 692 ? 21.607 120.878 28.494 1.00 71.65 692 THR A O 1
ATOM 5307 N N . GLU A 1 693 ? 22.678 119.129 27.553 1.00 69.26 693 GLU A N 1
ATOM 5308 C CA . GLU A 1 693 ? 22.509 119.600 26.189 1.00 70.29 693 GLU A CA 1
ATOM 5309 C C . GLU A 1 693 ? 21.040 119.596 25.758 1.00 71.75 693 GLU A C 1
ATOM 5310 O O . GLU A 1 693 ? 20.607 120.515 25.082 1.00 73.46 693 GLU A O 1
ATOM 5316 N N . PHE A 1 694 ? 20.279 118.574 26.169 1.00 72.39 694 PHE A N 1
ATOM 5317 C CA . PHE A 1 694 ? 18.852 118.488 25.833 1.00 74.59 694 PHE A CA 1
ATOM 5318 C C . PHE A 1 694 ? 18.052 119.646 26.417 1.00 76.05 694 PHE A C 1
ATOM 5319 O O . PHE A 1 694 ? 17.244 120.258 25.721 1.00 75.69 694 PHE A O 1
ATOM 5327 N N . ARG A 1 695 ? 18.292 119.949 27.694 1.00 77.23 695 ARG A N 1
ATOM 5328 C CA . ARG A 1 695 ? 17.685 121.115 28.395 1.00 79.87 695 ARG A CA 1
ATOM 5329 C C . ARG A 1 695 ? 18.020 122.396 27.627 1.00 81.03 695 ARG A C 1
ATOM 5330 O O . ARG A 1 695 ? 17.089 123.171 27.345 1.00 83.02 695 ARG A O 1
ATOM 5338 N N . VAL A 1 696 ? 19.298 122.596 27.297 1.00 80.68 696 VAL A N 1
ATOM 5339 C CA . VAL A 1 696 ? 19.737 123.768 26.551 1.00 82.72 696 VAL A CA 1
ATOM 5340 C C . VAL A 1 696 ? 18.996 123.879 25.220 1.00 83.81 696 VAL A C 1
ATOM 5341 O O . VAL A 1 696 ? 18.545 124.962 24.859 1.00 85.79 696 VAL A O 1
ATOM 5345 N N . GLN A 1 697 ? 18.876 122.761 24.492 1.00 81.22 697 GLN A N 1
ATOM 5346 C CA . GLN A 1 697 ? 18.201 122.760 23.194 1.00 82.37 697 GLN A CA 1
ATOM 5347 C C . GLN A 1 697 ? 16.695 123.015 23.299 1.00 84.30 697 GLN A C 1
ATOM 5348 O O . GLN A 1 697 ? 16.142 123.755 22.494 1.00 85.89 697 GLN A O 1
ATOM 5354 N N . ILE A 1 698 ? 16.048 122.406 24.300 1.00 84.92 698 ILE A N 1
ATOM 5355 C CA . ILE A 1 698 ? 14.641 122.659 24.615 1.00 88.07 698 ILE A CA 1
ATOM 5356 C C . ILE A 1 698 ? 14.402 124.144 24.869 1.00 91.57 698 ILE A C 1
ATOM 5357 O O . ILE A 1 698 ? 13.351 124.672 24.518 1.00 94.87 698 ILE A O 1
ATOM 5362 N N . GLY A 1 699 ? 15.400 124.830 25.420 1.00 93.40 699 GLY A N 1
ATOM 5363 C CA . GLY A 1 699 ? 15.290 126.290 25.602 1.00 97.48 699 GLY A CA 1
ATOM 5364 C C . GLY A 1 699 ? 15.272 127.009 24.264 1.00 101.36 699 GLY A C 1
ATOM 5365 O O . GLY A 1 699 ? 14.359 127.825 24.057 1.00 105.60 699 GLY A O 1
ATOM 5366 N N . TYR A 1 700 ? 16.230 126.722 23.383 1.00 102.26 700 TYR A N 1
ATOM 5367 C CA . TYR A 1 700 ? 16.272 127.357 22.040 1.00 107.21 700 TYR A CA 1
ATOM 5368 C C . TYR A 1 700 ? 15.030 126.988 21.216 1.00 110.39 700 TYR A C 1
ATOM 5369 O O . TYR A 1 700 ? 14.481 127.891 20.561 1.00 117.84 700 TYR A O 1
ATOM 5378 N N . GLU A 1 701 ? 14.600 125.723 21.247 1.00 110.10 701 GLU A N 1
ATOM 5379 C CA . GLU A 1 701 ? 13.373 125.281 20.525 1.00 113.78 701 GLU A CA 1
ATOM 5380 C C . GLU A 1 701 ? 12.669 124.233 21.383 1.00 111.42 701 GLU A C 1
ATOM 5381 O O . GLU A 1 701 ? 13.335 123.259 21.765 1.00 111.87 701 GLU A O 1
ATOM 5387 N N . SER A 1 702 ? 11.365 124.382 21.618 1.00 111.71 702 SER A N 1
ATOM 5388 C CA . SER A 1 702 ? 10.688 123.493 22.560 1.00 110.25 702 SER A CA 1
ATOM 5389 C C . SER A 1 702 ? 10.219 122.163 21.965 1.00 105.89 702 SER A C 1
ATOM 5390 O O . SER A 1 702 ? 9.661 121.333 22.681 1.00 102.61 702 SER A O 1
ATOM 5393 N N . ASP A 1 703 ? 10.439 121.980 20.657 1.00 105.68 703 ASP A N 1
ATOM 5394 C CA . ASP A 1 703 ? 10.129 120.743 19.960 1.00 106.10 703 ASP A CA 1
ATOM 5395 C C . ASP A 1 703 ? 11.135 119.658 20.370 1.00 99.77 703 ASP A C 1
ATOM 5396 O O . ASP A 1 703 ? 12.331 119.790 20.104 1.00 98.29 703 ASP A O 1
ATOM 5401 N N . SER A 1 704 ? 10.641 118.598 21.024 1.00 96.78 704 SER A N 1
ATOM 5402 C CA . SER A 1 704 ? 11.497 117.527 21.549 1.00 96.58 704 SER A CA 1
ATOM 5403 C C . SER A 1 704 ? 12.333 116.810 20.478 1.00 95.30 704 SER A C 1
ATOM 5404 O O . SER A 1 704 ? 13.461 116.408 20.744 1.00 91.97 704 SER A O 1
ATOM 5407 N N . GLU A 1 705 ? 11.775 116.664 19.271 1.00 99.09 705 GLU A N 1
ATOM 5408 C CA . GLU A 1 705 ? 12.452 115.964 18.175 1.00 99.11 705 GLU A CA 1
ATOM 5409 C C . GLU A 1 705 ? 13.557 116.822 17.538 1.00 97.17 705 GLU A C 1
ATOM 5410 O O . GLU A 1 705 ? 14.630 116.311 17.224 1.00 95.71 705 GLU A O 1
ATOM 5416 N N . ASN A 1 706 ? 13.296 118.124 17.369 1.00 97.67 706 ASN A N 1
ATOM 5417 C CA . ASN A 1 706 ? 14.309 119.076 16.894 1.00 96.00 706 ASN A CA 1
ATOM 5418 C C . ASN A 1 706 ? 15.411 119.323 17.917 1.00 91.04 706 ASN A C 1
ATOM 5419 O O . ASN A 1 706 ? 16.565 119.556 17.547 1.00 88.16 706 ASN A O 1
ATOM 5424 N N . ALA A 1 707 ? 15.037 119.279 19.201 1.00 88.62 707 ALA A N 1
ATOM 5425 C CA . ALA A 1 707 ? 15.984 119.358 20.302 1.00 87.60 707 ALA A CA 1
ATOM 5426 C C . ALA A 1 707 ? 16.951 118.177 20.242 1.00 83.91 707 ALA A C 1
ATOM 5427 O O . ALA A 1 707 ? 18.156 118.352 20.387 1.00 80.68 707 ALA A O 1
ATOM 5429 N N . ARG A 1 708 ? 16.407 116.978 20.010 1.00 84.85 708 ARG A N 1
ATOM 5430 C CA . ARG A 1 708 ? 17.185 115.715 19.892 1.00 86.87 708 ARG A CA 1
ATOM 5431 C C . ARG A 1 708 ? 18.188 115.830 18.738 1.00 87.45 708 ARG A C 1
ATOM 5432 O O . ARG A 1 708 ? 19.334 115.368 18.924 1.00 88.95 708 ARG A O 1
ATOM 5440 N N . LYS A 1 709 ? 17.784 116.422 17.605 1.00 89.71 709 LYS A N 1
ATOM 5441 C CA . LYS A 1 709 ? 18.676 116.561 16.447 1.00 90.50 709 LYS A CA 1
ATOM 5442 C C . LYS A 1 709 ? 19.857 117.472 16.742 1.00 87.58 709 LYS A C 1
ATOM 5443 O O . LYS A 1 709 ? 20.994 117.150 16.385 1.00 85.37 709 LYS A O 1
ATOM 5449 N N . GLN A 1 710 ? 19.582 118.604 17.400 1.00 85.65 710 GLN A N 1
ATOM 5450 C CA . GLN A 1 710 ? 20.615 119.573 17.7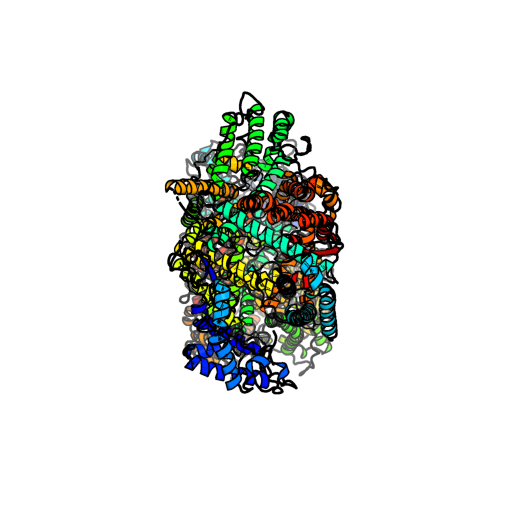49 1.00 85.94 710 GLN A CA 1
ATOM 5451 C C . GLN A 1 710 ? 21.550 119.086 18.862 1.00 82.31 710 GLN A C 1
ATOM 5452 O O . GLN A 1 710 ? 22.700 119.524 18.941 1.00 83.36 710 GLN A O 1
ATOM 5458 N N . ALA A 1 711 ? 21.050 118.183 19.712 1.00 78.79 711 ALA A N 1
ATOM 5459 C CA . ALA A 1 711 ? 21.827 117.590 20.799 1.00 77.77 711 ALA A CA 1
ATOM 5460 C C . ALA A 1 711 ? 22.540 116.292 20.389 1.00 75.74 711 ALA A C 1
ATOM 5461 O O . ALA A 1 711 ? 23.360 115.769 21.144 1.00 75.10 711 ALA A O 1
ATOM 5463 N N . GLU A 1 712 ? 22.234 115.790 19.186 1.00 75.65 712 GLU A N 1
ATOM 5464 C CA . GLU A 1 712 ? 22.723 114.494 18.728 1.00 74.99 712 GLU A CA 1
ATOM 5465 C C . GLU A 1 712 ? 24.255 114.406 18.587 1.00 72.60 712 GLU A C 1
ATOM 5466 O O . GLU A 1 712 ? 24.808 113.310 18.633 1.00 69.74 712 GLU A O 1
ATOM 5472 N N . PHE A 1 713 ? 24.931 115.555 18.440 1.00 71.48 713 PHE A N 1
ATOM 5473 C CA . PHE A 1 713 ? 26.384 115.577 18.258 1.00 70.47 713 PHE A CA 1
ATOM 5474 C C . PHE A 1 713 ? 27.154 114.820 19.351 1.00 69.72 713 PHE A C 1
ATOM 5475 O O . PHE A 1 713 ? 28.233 114.274 19.096 1.00 68.49 713 PHE A O 1
ATOM 5483 N N . ILE A 1 714 ? 26.605 114.804 20.570 1.00 69.18 714 ILE A N 1
ATOM 5484 C CA . ILE A 1 714 ? 27.209 114.067 21.669 1.00 67.54 714 ILE A CA 1
ATOM 5485 C C . ILE A 1 714 ? 27.124 112.565 21.398 1.00 65.21 714 ILE A C 1
ATOM 5486 O O . ILE A 1 714 ? 28.118 111.854 21.531 1.00 62.91 714 ILE A O 1
ATOM 5491 N N . GLU A 1 715 ? 25.931 112.098 21.016 1.00 64.75 715 GLU A N 1
ATOM 5492 C CA . GLU A 1 715 ? 25.708 110.690 20.698 1.00 64.96 715 GLU A CA 1
ATOM 5493 C C . GLU A 1 715 ? 26.533 110.271 19.472 1.00 64.77 715 GLU A C 1
ATOM 5494 O O . GLU A 1 715 ? 27.071 109.163 19.431 1.00 62.93 715 GLU A O 1
ATOM 5500 N N . ASN A 1 716 ? 26.669 111.178 18.498 1.00 64.85 716 ASN A N 1
ATOM 5501 C CA . ASN A 1 716 ? 27.505 110.922 17.323 1.00 65.09 716 ASN A CA 1
ATOM 5502 C C . ASN A 1 716 ? 29.011 110.859 17.619 1.00 65.11 716 ASN A C 1
ATOM 5503 O O . ASN A 1 716 ? 29.737 110.114 16.961 1.00 63.22 716 ASN A O 1
ATOM 5508 N N . TYR A 1 717 ? 29.433 111.583 18.661 1.00 63.65 717 TYR A N 1
ATOM 5509 C CA . TYR A 1 717 ? 30.846 111.517 19.118 1.00 64.30 717 TYR A CA 1
ATOM 5510 C C . TYR A 1 717 ? 31.088 110.122 19.692 1.00 63.75 717 TYR A C 1
ATOM 5511 O O . TYR A 1 717 ? 32.107 109.506 19.367 1.00 62.99 717 TYR A O 1
ATOM 5520 N N . ARG A 1 718 ? 30.156 109.660 20.528 1.00 63.92 718 ARG A N 1
ATOM 5521 C CA . ARG A 1 718 ? 30.283 108.328 21.170 1.00 65.95 718 ARG A CA 1
ATOM 5522 C C . ARG A 1 718 ? 30.294 107.250 20.084 1.00 64.71 718 ARG A C 1
ATOM 5523 O O . ARG A 1 718 ? 31.106 106.324 20.196 1.00 64.86 718 ARG A O 1
ATOM 5531 N N . ARG A 1 719 ? 29.438 107.389 19.069 1.00 63.43 719 ARG A N 1
ATOM 5532 C CA . ARG A 1 719 ? 29.381 106.409 17.958 1.00 64.03 719 ARG A CA 1
ATOM 5533 C C . ARG A 1 719 ? 30.720 106.407 17.215 1.00 64.46 719 ARG A C 1
ATOM 5534 O O . ARG A 1 719 ? 31.263 105.314 17.023 1.00 63.14 719 ARG A O 1
ATOM 5542 N N . ASP A 1 720 ? 31.223 107.580 16.824 1.00 65.02 720 ASP A N 1
ATOM 5543 C CA . ASP A 1 720 ? 32.498 107.695 16.116 1.00 65.59 720 ASP A CA 1
ATOM 5544 C C . ASP A 1 720 ? 33.638 107.103 16.947 1.00 65.18 720 ASP A C 1
ATOM 5545 O O . ASP A 1 720 ? 34.458 106.318 16.433 1.00 64.62 720 ASP A O 1
ATOM 5550 N N . MET A 1 721 ? 33.691 107.494 18.227 1.00 63.06 721 MET A N 1
ATOM 5551 C CA . MET A 1 721 ? 34.722 107.035 19.138 1.00 63.30 721 MET A CA 1
ATOM 5552 C C . MET A 1 721 ? 34.695 105.501 19.233 1.00 63.43 721 MET A C 1
ATOM 5553 O O . MET A 1 721 ? 35.728 104.841 19.106 1.00 62.67 721 MET A O 1
ATOM 5558 N N . LEU A 1 722 ? 33.498 104.948 19.451 1.00 61.91 722 LEU A N 1
ATOM 5559 C CA . LEU A 1 722 ? 33.331 103.513 19.613 1.00 61.36 722 LEU A CA 1
ATOM 5560 C C . LEU A 1 722 ? 33.535 102.747 18.304 1.00 61.37 722 LEU A C 1
ATOM 5561 O O . LEU A 1 722 ? 34.018 101.618 18.322 1.00 60.90 722 LEU A O 1
ATOM 5566 N N . ALA A 1 723 ? 33.201 103.381 17.175 1.00 60.81 723 ALA A N 1
ATOM 5567 C CA . ALA A 1 723 ? 33.474 102.809 15.863 1.00 61.39 723 ALA A CA 1
ATOM 5568 C C . ALA A 1 723 ? 34.977 102.581 15.655 1.00 62.50 723 ALA A C 1
ATOM 5569 O O . ALA A 1 723 ? 35.386 101.505 15.214 1.00 62.47 723 ALA A O 1
ATOM 5571 N N . PHE A 1 724 ? 35.781 103.605 15.966 1.00 63.06 724 PHE A N 1
ATOM 5572 C CA . PHE A 1 724 ? 37.234 103.538 15.882 1.00 64.80 724 PHE A CA 1
ATOM 5573 C C . PHE A 1 724 ? 37.802 102.482 16.847 1.00 65.37 724 PHE A C 1
ATOM 5574 O O . PHE A 1 724 ? 38.671 101.701 16.469 1.00 66.61 724 PHE A O 1
ATOM 5582 N N . MET A 1 725 ? 37.301 102.467 18.089 1.00 65.49 725 MET A N 1
ATOM 5583 C CA . MET A 1 725 ? 37.694 101.471 19.089 1.00 67.40 725 MET A CA 1
ATOM 5584 C C . MET A 1 725 ? 37.365 100.062 18.630 1.00 65.47 725 MET A C 1
ATOM 5585 O O . MET A 1 725 ? 38.187 99.167 18.774 1.00 68.00 725 MET A O 1
ATOM 5590 N N . PHE A 1 726 ? 36.154 99.876 18.093 1.00 62.82 726 PHE A N 1
ATOM 5591 C CA . PHE A 1 726 ? 35.686 98.575 17.630 1.00 62.47 726 PHE A CA 1
ATOM 5592 C C . PHE A 1 726 ? 36.541 98.062 16.463 1.00 63.18 726 PHE A C 1
ATOM 5593 O O . PHE A 1 726 ? 36.988 96.920 16.485 1.00 62.61 726 PHE A O 1
ATOM 5601 N N . GLU A 1 727 ? 36.796 98.927 15.473 1.00 63.38 727 GLU A N 1
ATOM 5602 C CA . GLU A 1 727 ? 37.718 98.601 14.391 1.00 65.09 727 GLU A CA 1
ATOM 5603 C C . GLU A 1 727 ? 39.119 98.227 14.925 1.00 65.94 727 GLU A C 1
ATOM 5604 O O . GLU A 1 727 ? 39.672 97.182 14.547 1.00 65.90 727 GLU A O 1
ATOM 5610 N N . ASP A 1 728 ? 39.671 99.078 15.801 1.00 64.91 728 ASP A N 1
ATOM 5611 C CA . ASP A 1 728 ? 40.977 98.858 16.425 1.00 66.63 728 ASP A CA 1
ATOM 5612 C C . ASP A 1 728 ? 41.040 97.495 17.090 1.00 66.02 728 ASP A C 1
ATOM 5613 O O . ASP A 1 728 ? 42.005 96.757 16.913 1.00 66.91 728 ASP A O 1
ATOM 5618 N N . TYR A 1 729 ? 40.006 97.184 17.876 1.00 64.09 729 TYR A N 1
ATOM 5619 C CA . TYR A 1 729 ? 39.860 95.914 18.629 1.00 64.27 729 TYR A CA 1
ATOM 5620 C C . TYR A 1 729 ? 39.842 94.726 17.658 1.00 65.57 729 TYR A C 1
ATOM 5621 O O . TYR A 1 729 ? 40.550 93.732 17.919 1.00 65.61 729 TYR A O 1
ATOM 5630 N N . ILE A 1 730 ? 39.036 94.824 16.595 1.00 65.90 730 ILE A N 1
ATOM 5631 C CA . ILE A 1 730 ? 38.933 93.781 15.579 1.00 67.57 730 ILE A CA 1
ATOM 5632 C C . ILE A 1 730 ? 40.306 93.424 14.989 1.00 70.91 730 ILE A C 1
ATOM 5633 O O . ILE A 1 730 ? 40.632 92.245 14.841 1.00 71.71 730 ILE A O 1
ATOM 5638 N N . ARG A 1 731 ? 41.107 94.449 14.679 1.00 72.56 731 ARG A N 1
ATOM 5639 C CA . ARG A 1 731 ? 42.477 94.316 14.116 1.00 76.35 731 ARG A CA 1
ATOM 5640 C C . ARG A 1 731 ? 43.436 93.772 15.184 1.00 76.80 731 ARG A C 1
ATOM 5641 O O . ARG A 1 731 ? 44.270 92.914 14.840 1.00 79.31 731 ARG A O 1
ATOM 5649 N N . ALA A 1 732 ? 43.318 94.247 16.425 1.00 73.63 732 ALA A N 1
ATOM 5650 C CA . ALA A 1 732 ? 44.215 93.870 17.512 1.00 73.98 732 ALA A CA 1
ATOM 5651 C C . ALA A 1 732 ? 44.065 92.416 17.965 1.00 74.33 732 ALA A C 1
ATOM 5652 O O . ALA A 1 732 ? 45.047 91.805 18.375 1.00 75.90 732 ALA A O 1
ATOM 5654 N N . LYS A 1 733 ? 42.839 91.876 17.898 1.00 73.35 733 LYS A N 1
ATOM 5655 C CA . LYS A 1 733 ? 42.526 90.517 18.376 1.00 74.27 733 LYS A CA 1
ATOM 5656 C C . LYS A 1 733 ? 42.329 89.472 17.268 1.00 75.13 733 LYS A C 1
ATOM 5657 O O . LYS A 1 733 ? 41.880 88.358 17.540 1.00 75.05 733 LYS A O 1
ATOM 5663 N N . GLY A 1 734 ? 42.653 89.846 16.026 1.00 75.74 734 GLY A N 1
ATOM 5664 C CA . GLY A 1 734 ? 42.641 88.946 14.887 1.00 76.84 734 GLY A CA 1
ATOM 5665 C C . GLY A 1 734 ? 41.272 88.551 14.361 1.00 75.68 734 GLY A C 1
ATOM 5666 O O . GLY A 1 734 ? 41.068 87.412 13.956 1.00 75.37 734 GLY A O 1
ATOM 5667 N N . PHE A 1 735 ? 40.333 89.503 14.353 1.00 74.01 735 PHE A N 1
ATOM 5668 C CA . PHE A 1 735 ? 38.994 89.275 13.809 1.00 73.03 735 PHE A CA 1
ATOM 5669 C C . PHE A 1 735 ? 38.783 89.977 12.471 1.00 73.36 735 PHE A C 1
ATOM 5670 O O . PHE A 1 735 ? 37.649 90.098 12.015 1.00 73.61 735 PHE A O 1
ATOM 5678 N N . ASP A 1 736 ? 39.881 90.413 11.840 1.00 75.40 736 ASP A N 1
ATOM 5679 C CA . ASP A 1 736 ? 39.851 91.092 10.543 1.00 77.46 736 ASP A CA 1
ATOM 5680 C C . ASP A 1 736 ? 38.978 90.357 9.530 1.00 77.17 736 ASP A C 1
ATOM 5681 O O . ASP A 1 736 ? 38.251 90.986 8.764 1.00 76.68 736 ASP A O 1
ATOM 5686 N N . TRP A 1 737 ? 39.071 89.020 9.526 1.00 78.08 737 TRP A N 1
ATOM 5687 C CA . TRP A 1 737 ? 38.347 88.168 8.581 1.00 78.46 737 TRP A CA 1
ATOM 5688 C C . TRP A 1 737 ? 36.854 88.504 8.492 1.00 75.89 737 TRP A C 1
ATOM 5689 O O . TRP A 1 737 ? 36.281 88.480 7.410 1.00 75.71 737 TRP A O 1
ATOM 5700 N N . ILE A 1 738 ? 36.240 88.832 9.634 1.00 74.50 738 ILE A N 1
ATOM 5701 C CA . ILE A 1 738 ? 34.826 89.217 9.679 1.00 73.35 738 ILE A CA 1
ATOM 5702 C C . ILE A 1 738 ? 34.538 90.397 8.740 1.00 73.14 738 ILE A C 1
ATOM 5703 O O . ILE A 1 738 ? 33.559 90.376 8.001 1.00 72.20 738 ILE A O 1
ATOM 5708 N N . LEU A 1 739 ? 35.411 91.411 8.775 1.00 74.46 739 LEU A N 1
ATOM 5709 C CA . LEU A 1 739 ? 35.288 92.604 7.935 1.00 75.75 739 LEU A CA 1
ATOM 5710 C C . LEU A 1 739 ? 35.490 92.317 6.442 1.00 79.10 739 LEU A C 1
ATOM 5711 O O . LEU A 1 739 ? 34.995 93.066 5.595 1.00 78.27 739 LEU A O 1
ATOM 5716 N N . LYS A 1 740 ? 36.215 91.231 6.134 1.00 81.87 740 LYS A N 1
ATOM 5717 C CA . LYS A 1 740 ? 36.559 90.854 4.765 1.00 84.56 740 LYS A CA 1
ATOM 5718 C C . LYS A 1 740 ? 35.512 89.990 4.047 1.00 84.91 740 LYS A C 1
ATOM 5719 O O . LYS A 1 740 ? 35.634 89.744 2.848 1.00 85.64 740 LYS A O 1
ATOM 5725 N N . ILE A 1 741 ? 34.491 89.532 4.780 1.00 83.46 741 ILE A N 1
ATOM 5726 C CA . ILE A 1 741 ? 33.367 88.803 4.190 1.00 84.81 741 ILE A CA 1
ATOM 5727 C C . ILE A 1 741 ? 32.555 89.774 3.329 1.00 86.88 741 ILE A C 1
ATOM 5728 O O . ILE A 1 741 ? 32.058 90.775 3.833 1.00 83.80 741 ILE A O 1
ATOM 5733 N N . GLU A 1 742 ? 32.419 89.466 2.035 1.00 91.39 742 GLU A N 1
ATOM 5734 C CA . GLU A 1 742 ? 31.702 90.321 1.095 1.00 93.78 742 GLU A CA 1
ATOM 5735 C C . GLU A 1 742 ? 30.307 89.768 0.812 1.00 93.98 742 GLU A C 1
ATOM 5736 O O . GLU A 1 742 ? 30.142 88.559 0.658 1.00 93.88 742 GLU A O 1
ATOM 5742 N N . PRO A 1 743 ? 29.262 90.629 0.738 1.00 92.39 743 PRO A N 1
ATOM 5743 C CA . PRO A 1 743 ? 27.920 90.187 0.352 1.00 93.52 743 PRO A CA 1
ATOM 5744 C C . PRO A 1 743 ? 27.930 89.336 -0.931 1.00 96.62 743 PRO A C 1
ATOM 5745 O O . PRO A 1 743 ? 28.743 89.582 -1.802 1.00 97.68 743 PRO A O 1
ATOM 5749 N N . GLY A 1 744 ? 27.052 88.337 -1.011 1.00 97.78 744 GLY A N 1
ATOM 5750 C CA . GLY A 1 744 ? 26.933 87.519 -2.205 1.00 100.21 744 GLY A CA 1
ATOM 5751 C C . GLY A 1 744 ? 28.069 86.538 -2.450 1.00 101.85 744 GLY A C 1
ATOM 5752 O O . GLY A 1 744 ? 27.984 85.727 -3.379 1.00 102.69 744 GLY A O 1
ATOM 5753 N N . ALA A 1 745 ? 29.119 86.577 -1.612 1.00 100.48 745 ALA A N 1
ATOM 5754 C CA . ALA A 1 745 ? 30.190 85.575 -1.649 1.00 101.82 745 ALA A CA 1
ATOM 5755 C C . ALA A 1 745 ? 29.647 84.181 -1.323 1.00 102.41 745 ALA A C 1
ATOM 5756 O O . ALA A 1 745 ? 28.790 84.042 -0.446 1.00 102.53 745 ALA A O 1
ATOM 5758 N N . THR A 1 746 ? 30.132 83.168 -2.052 1.00 104.18 746 THR A N 1
ATOM 5759 C CA . THR A 1 746 ? 29.820 81.771 -1.779 1.00 104.60 746 THR A CA 1
ATOM 5760 C C . THR A 1 746 ? 30.671 81.309 -0.609 1.00 101.79 746 THR A C 1
ATOM 5761 O O . THR A 1 746 ? 31.737 81.875 -0.347 1.00 99.51 746 THR A O 1
ATOM 5765 N N . ALA A 1 747 ? 30.196 80.266 0.080 1.00 101.38 747 ALA A N 1
ATOM 5766 C CA . ALA A 1 747 ? 30.812 79.763 1.298 1.00 100.43 747 ALA A CA 1
ATOM 5767 C C . ALA A 1 747 ? 32.272 79.369 1.093 1.00 102.28 747 ALA A C 1
ATOM 5768 O O . ALA A 1 747 ? 32.647 78.904 0.022 1.00 105.24 747 ALA A O 1
ATOM 5770 N N . MET A 1 748 ? 33.087 79.573 2.137 1.00 102.44 748 MET A N 1
ATOM 5771 C CA . MET A 1 748 ? 34.457 79.071 2.194 1.00 103.99 748 MET A CA 1
ATOM 5772 C C . MET A 1 748 ? 34.433 77.546 2.318 1.00 104.56 748 MET A C 1
ATOM 5773 O O . MET A 1 748 ? 35.155 76.858 1.602 1.00 106.80 748 MET A O 1
ATOM 5778 N N . THR A 1 749 ? 33.599 77.040 3.238 1.00 102.45 749 THR A N 1
ATOM 5779 C CA . THR A 1 749 ? 33.311 75.612 3.377 1.00 104.79 749 THR A CA 1
ATOM 5780 C C . THR A 1 749 ? 31.801 75.389 3.286 1.00 104.64 749 THR A C 1
ATOM 5781 O O . THR A 1 749 ? 31.024 76.054 3.978 1.00 102.20 749 THR A O 1
ATOM 5785 N N . ARG A 1 750 ? 31.398 74.443 2.434 1.00 105.86 750 ARG A N 1
ATOM 5786 C CA . ARG A 1 750 ? 29.973 74.151 2.109 1.00 107.57 750 ARG A CA 1
ATOM 5787 C C . ARG A 1 750 ? 29.326 73.409 3.287 1.00 105.51 750 ARG A C 1
ATOM 5788 O O . ARG A 1 750 ? 28.140 73.685 3.572 1.00 103.64 750 ARG A O 1
ATOM 5796 N N . ALA A 1 751 ? 30.077 72.509 3.939 1.00 105.42 751 ALA A N 1
ATOM 5797 C CA . ALA A 1 751 ? 29.629 71.788 5.137 1.00 104.11 751 ALA A CA 1
ATOM 5798 C C . ALA A 1 751 ? 30.749 71.737 6.176 1.00 102.21 751 ALA A C 1
ATOM 5799 O O . ALA A 1 751 ? 31.489 70.759 6.252 1.00 102.43 751 ALA A O 1
ATOM 5801 N N . PRO A 1 752 ? 30.915 72.791 7.008 1.00 99.30 752 PRO A N 1
ATOM 5802 C CA . PRO A 1 752 ? 32.028 72.853 7.956 1.00 98.86 752 PRO A CA 1
ATOM 5803 C C . PRO A 1 752 ? 31.832 71.957 9.191 1.00 98.52 752 PRO A C 1
ATOM 5804 O O . PRO A 1 752 ? 30.706 71.793 9.632 1.00 98.53 752 PRO A O 1
ATOM 5808 N N . VAL A 1 753 ? 32.931 71.397 9.703 1.00 99.10 753 VAL A N 1
ATOM 5809 C CA . VAL A 1 753 ? 32.935 70.699 10.980 1.00 99.29 753 VAL A CA 1
ATOM 5810 C C . VAL A 1 753 ? 33.085 71.735 12.094 1.00 95.27 753 VAL A C 1
ATOM 5811 O O . VAL A 1 753 ? 34.101 72.417 12.188 1.00 94.40 753 VAL A O 1
ATOM 5815 N N . LEU A 1 754 ? 32.049 71.841 12.929 1.00 92.65 754 LEU A N 1
ATOM 5816 C CA . LEU A 1 754 ? 32.013 72.771 14.056 1.00 89.64 754 LEU A CA 1
ATOM 5817 C C . LEU A 1 754 ? 32.895 72.257 15.191 1.00 89.56 754 LEU A C 1
ATOM 5818 O O . LEU A 1 754 ? 33.174 71.063 15.264 1.00 92.46 754 LEU A O 1
ATOM 5823 N N . PRO A 1 755 ? 33.368 73.134 16.107 1.00 87.70 755 PRO A N 1
ATOM 5824 C CA . PRO A 1 755 ? 34.123 72.695 17.281 1.00 87.90 755 PRO A CA 1
ATOM 5825 C C . PRO A 1 755 ? 33.184 72.117 18.349 1.00 87.16 755 PRO A C 1
ATOM 5826 O O . PRO A 1 755 ? 31.984 72.271 18.206 1.00 85.01 755 PRO A O 1
ATOM 5830 N N . GLU A 1 756 ? 33.740 71.473 19.379 1.00 88.70 756 GLU A N 1
ATOM 5831 C CA . GLU A 1 756 ? 32.936 70.947 20.473 1.00 89.89 756 GLU A CA 1
ATOM 5832 C C . GLU A 1 756 ? 32.247 72.102 21.195 1.00 86.56 756 GLU A C 1
ATOM 5833 O O . GLU A 1 756 ? 32.832 73.175 21.334 1.00 85.30 756 GLU A O 1
ATOM 5839 N N . PRO A 1 757 ? 30.999 71.955 21.716 1.00 84.93 757 PRO A N 1
ATOM 5840 C CA . PRO A 1 757 ? 30.399 73.006 22.554 1.00 83.08 757 PRO A CA 1
ATOM 5841 C C . PRO A 1 757 ? 31.115 73.175 23.902 1.00 83.30 757 PRO A C 1
ATOM 5842 O O . PRO A 1 757 ? 31.437 72.180 24.517 1.00 85.87 757 PRO A O 1
ATOM 5846 N N . ILE A 1 758 ? 31.357 74.425 24.311 1.00 82.09 758 ILE A N 1
ATOM 5847 C CA . ILE A 1 758 ? 32.079 74.711 25.588 1.00 82.64 758 ILE A CA 1
ATOM 5848 C C . ILE A 1 758 ? 31.123 74.568 26.777 1.00 82.26 758 ILE A C 1
ATOM 5849 O O . ILE A 1 758 ? 29.953 74.959 26.638 1.00 80.18 758 ILE A O 1
ATOM 5854 N N . ASP A 1 759 ? 31.614 74.029 27.898 1.00 83.34 759 ASP A N 1
ATOM 5855 C CA . ASP A 1 759 ? 30.775 73.851 29.111 1.00 84.43 759 ASP A CA 1
ATOM 5856 C C . ASP A 1 759 ? 30.354 75.226 29.631 1.00 80.76 759 ASP A C 1
ATOM 5857 O O . ASP A 1 759 ? 31.234 76.084 29.798 1.00 79.75 759 ASP A O 1
ATOM 5862 N N . THR A 1 760 ? 29.058 75.408 29.888 1.00 77.85 760 THR A N 1
ATOM 5863 C CA . THR A 1 760 ? 28.529 76.716 30.355 1.00 75.46 760 THR A CA 1
ATOM 5864 C C . THR A 1 760 ? 27.802 76.537 31.688 1.00 76.57 760 THR A C 1
ATOM 5865 O O . THR A 1 760 ? 26.998 77.414 32.035 1.00 74.86 760 THR A O 1
ATOM 5869 N N . ARG A 1 761 ? 28.056 75.429 32.385 1.00 78.88 761 ARG A N 1
ATOM 5870 C CA . ARG A 1 761 ? 27.340 75.153 33.656 1.00 82.19 761 ARG A CA 1
ATOM 5871 C C . ARG A 1 761 ? 27.685 76.217 34.701 1.00 81.99 761 ARG A C 1
ATOM 5872 O O . ARG A 1 761 ? 28.839 76.681 34.707 1.00 83.95 761 ARG A O 1
ATOM 5880 N N . GLY A 1 762 ? 26.718 76.578 35.548 1.00 80.50 762 GLY A N 1
ATOM 5881 C CA . GLY A 1 762 ? 26.944 77.570 36.581 1.00 79.11 762 GLY A CA 1
ATOM 5882 C C . GLY A 1 762 ? 26.583 77.014 37.940 1.00 80.35 762 GLY A C 1
ATOM 5883 O O . GLY A 1 762 ? 25.988 75.933 38.046 1.00 79.77 762 GLY A O 1
ATOM 5884 N N . GLN A 1 763 ? 26.956 77.763 38.982 1.00 79.82 763 GLN A N 1
ATOM 5885 C CA . GLN A 1 763 ? 26.619 77.454 40.361 1.00 81.56 763 GLN A CA 1
ATOM 5886 C C . GLN A 1 763 ? 25.672 78.552 40.837 1.00 79.86 763 GLN A C 1
ATOM 5887 O O . GLN A 1 763 ? 26.107 79.659 41.148 1.00 78.98 763 GLN A O 1
ATOM 5893 N N . TYR A 1 764 ? 24.373 78.232 40.876 1.00 79.24 764 TYR A N 1
ATOM 5894 C CA . TYR A 1 764 ? 23.264 79.179 41.168 1.00 78.14 764 TYR A CA 1
ATOM 5895 C C . TYR A 1 764 ? 22.673 78.890 42.552 1.00 80.31 764 TYR A C 1
ATOM 5896 O O . TYR A 1 764 ? 22.423 77.713 42.869 1.00 81.60 764 TYR A O 1
ATOM 5905 N N . GLU A 1 765 ? 22.475 79.950 43.345 1.00 80.62 765 GLU A N 1
ATOM 5906 C CA . GLU A 1 765 ? 21.747 79.887 44.607 1.00 82.84 765 GLU A CA 1
ATOM 5907 C C . GLU A 1 765 ? 20.260 79.789 44.292 1.00 79.93 765 GLU A C 1
ATOM 5908 O O . GLU A 1 765 ? 19.836 80.121 43.187 1.00 77.72 765 GLU A O 1
ATOM 5914 N N . HIS A 1 766 ? 19.469 79.338 45.270 1.00 80.50 766 HIS A N 1
ATOM 5915 C CA . HIS A 1 766 ? 18.030 79.211 45.093 1.00 80.18 766 HIS A CA 1
ATOM 5916 C C . HIS A 1 766 ? 17.379 80.536 44.693 1.00 78.14 766 HIS A C 1
ATOM 5917 O O . HIS A 1 766 ? 16.518 80.556 43.817 1.00 76.51 766 HIS A O 1
ATOM 5924 N N . TRP A 1 767 ? 17.800 81.636 45.333 1.00 78.07 767 TRP A N 1
ATOM 5925 C CA . TRP A 1 767 ? 17.216 82.955 45.073 1.00 76.55 767 TRP A CA 1
ATOM 5926 C C . TRP A 1 767 ? 17.382 83.391 43.615 1.00 73.67 767 TRP A C 1
ATOM 5927 O O . TRP A 1 767 ? 16.499 84.046 43.073 1.00 72.31 767 TRP A O 1
ATOM 5938 N N . GLN A 1 768 ? 18.493 82.989 42.981 1.00 73.40 768 GLN A N 1
ATOM 5939 C CA . GLN A 1 768 ? 18.707 83.210 41.541 1.00 71.35 768 GLN A CA 1
ATOM 5940 C C . GLN A 1 768 ? 17.720 82.437 40.678 1.00 70.21 768 GLN A C 1
ATOM 5941 O O . GLN A 1 768 ? 17.152 82.993 39.734 1.00 68.73 768 GLN A O 1
ATOM 5947 N N . ALA A 1 769 ? 17.536 81.150 41.004 1.00 71.34 769 ALA A N 1
ATOM 5948 C CA . ALA A 1 769 ? 16.577 80.276 40.323 1.00 70.55 769 ALA A CA 1
ATOM 5949 C C . ALA A 1 769 ? 15.158 80.819 40.455 1.00 69.56 769 ALA A C 1
ATOM 5950 O O . ALA A 1 769 ? 14.398 80.833 39.489 1.00 67.29 769 ALA A O 1
ATOM 5952 N N . ALA A 1 770 ? 14.818 81.268 41.668 1.00 71.08 770 ALA A N 1
ATOM 5953 C CA . ALA A 1 770 ? 13.525 81.874 41.983 1.00 71.20 770 ALA A CA 1
ATOM 5954 C C . ALA A 1 770 ? 13.289 83.127 41.156 1.00 69.56 770 ALA A C 1
ATOM 5955 O O . ALA A 1 770 ? 12.262 83.248 40.478 1.00 69.11 770 ALA A O 1
ATOM 5957 N N . LEU A 1 771 ? 14.253 84.053 41.216 1.00 69.22 771 LEU A N 1
ATOM 5958 C CA . LEU A 1 771 ? 14.220 85.300 40.453 1.00 67.16 771 LEU A CA 1
ATOM 5959 C C . LEU A 1 771 ? 14.091 85.006 38.960 1.00 65.83 771 LEU A C 1
ATOM 5960 O O . LEU A 1 771 ? 13.297 85.634 38.269 1.00 64.37 771 LEU A O 1
ATOM 5965 N N . TYR A 1 772 ? 14.864 84.024 38.481 1.00 65.44 772 TYR A N 1
ATOM 5966 C CA . TYR A 1 772 ? 14.879 83.564 37.066 1.00 64.68 772 TYR A CA 1
ATOM 5967 C C . TYR A 1 772 ? 13.458 83.179 36.628 1.00 65.29 772 TYR A C 1
ATOM 5968 O O . TYR A 1 772 ? 13.063 83.539 35.501 1.00 65.17 772 TYR A O 1
ATOM 5977 N N . LEU A 1 773 ? 12.713 82.479 37.490 1.00 67.01 773 LEU A N 1
ATOM 5978 C CA . LEU A 1 773 ? 11.361 82.019 37.160 1.00 68.05 773 LEU A CA 1
ATOM 5979 C C . LEU A 1 773 ? 10.359 83.169 37.147 1.00 67.97 773 LEU A C 1
ATOM 5980 O O . LEU A 1 773 ? 9.463 83.206 36.307 1.00 67.17 773 LEU A O 1
ATOM 5985 N N . VAL A 1 774 ? 10.517 84.114 38.078 1.00 68.90 774 VAL A N 1
ATOM 5986 C CA . VAL A 1 774 ? 9.688 85.314 38.083 1.00 69.73 774 VAL A CA 1
ATOM 5987 C C . VAL A 1 774 ? 9.929 86.126 36.806 1.00 69.23 774 VAL A C 1
ATOM 5988 O O . VAL A 1 774 ? 8.992 86.704 36.264 1.00 69.31 774 VAL A O 1
ATOM 5992 N N . MET A 1 775 ? 11.176 86.138 36.313 1.00 70.11 775 MET A N 1
ATOM 5993 C CA . MET A 1 775 ? 11.523 86.866 35.081 1.00 71.02 775 MET A CA 1
ATOM 5994 C C . MET A 1 775 ? 10.772 86.332 33.843 1.00 69.29 775 MET A C 1
ATOM 5995 O O . MET A 1 775 ? 10.636 87.042 32.854 1.00 68.92 775 MET A O 1
ATOM 6000 N N . HIS A 1 776 ? 10.268 85.092 33.913 1.00 68.72 776 HIS A N 1
ATOM 6001 C CA . HIS A 1 776 ? 9.478 84.496 32.825 1.00 68.48 776 HIS A CA 1
ATOM 6002 C C . HIS A 1 776 ? 8.090 85.100 32.687 1.00 68.68 776 HIS A C 1
ATOM 6003 O O . HIS A 1 776 ? 7.352 84.741 31.775 1.00 68.18 776 HIS A O 1
ATOM 6010 N N . PHE A 1 777 ? 7.745 86.022 33.596 1.00 70.80 777 PHE A N 1
ATOM 6011 C CA . PHE A 1 777 ? 6.509 86.799 33.536 1.00 71.43 777 PHE A CA 1
ATOM 6012 C C . PHE A 1 777 ? 6.748 88.269 33.155 1.00 71.01 777 PHE A C 1
ATOM 6013 O O . PHE A 1 777 ? 5.823 89.086 33.201 1.00 70.03 777 PHE A O 1
ATOM 6021 N N . VAL A 1 778 ? 7.990 88.576 32.761 1.00 69.05 778 VAL A N 1
ATOM 6022 C CA . VAL A 1 778 ? 8.420 89.908 32.354 1.00 67.46 778 VAL A CA 1
ATOM 6023 C C . VAL A 1 778 ? 8.941 89.824 30.923 1.00 66.84 778 VAL A C 1
ATOM 6024 O O . VAL A 1 778 ? 9.793 88.990 30.633 1.00 65.54 778 VAL A O 1
ATOM 6028 N N . PRO A 1 779 ? 8.482 90.690 29.990 1.00 67.99 779 PRO A N 1
ATOM 6029 C CA . PRO A 1 779 ? 9.011 90.697 28.626 1.00 66.88 779 PRO A CA 1
ATOM 6030 C C . PRO A 1 779 ? 10.535 90.900 28.592 1.00 65.27 779 PRO A C 1
ATOM 6031 O O . PRO A 1 779 ? 11.058 91.608 29.437 1.00 63.58 779 PRO A O 1
ATOM 6035 N N . ALA A 1 780 ? 11.198 90.289 27.607 1.00 64.86 780 ALA A N 1
ATOM 6036 C CA . ALA A 1 780 ? 12.646 90.339 27.469 1.00 64.35 780 ALA A CA 1
ATOM 6037 C C . ALA A 1 780 ? 13.194 91.767 27.404 1.00 63.82 780 ALA A C 1
ATOM 6038 O O . ALA A 1 780 ? 14.245 92.053 27.971 1.00 63.51 780 ALA A O 1
ATOM 6040 N N . SER A 1 781 ? 12.481 92.657 26.706 1.00 65.20 781 SER A N 1
ATOM 6041 C CA . SER A 1 781 ? 12.902 94.051 26.560 1.00 66.70 781 SER A CA 1
ATOM 6042 C C . SER A 1 781 ? 13.057 94.743 27.918 1.00 66.07 781 SER A C 1
ATOM 6043 O O . SER A 1 781 ? 14.014 95.485 28.136 1.00 67.06 781 SER A O 1
ATOM 6046 N N . ASP A 1 782 ? 12.116 94.474 28.829 1.00 66.06 782 ASP A N 1
ATOM 6047 C CA . ASP A 1 782 ? 12.128 95.045 30.173 1.00 66.55 782 ASP A CA 1
ATOM 6048 C C . ASP A 1 782 ? 13.228 94.443 31.041 1.00 65.94 782 ASP A C 1
ATOM 6049 O O . ASP A 1 782 ? 13.812 95.134 31.872 1.00 66.11 782 ASP A O 1
ATOM 6054 N N . VAL A 1 783 ? 13.527 93.157 30.823 1.00 63.89 783 VAL A N 1
ATOM 6055 C CA . VAL A 1 783 ? 14.672 92.516 31.462 1.00 62.79 783 VAL A CA 1
ATOM 6056 C C . VAL A 1 783 ? 15.954 93.205 31.008 1.00 61.01 783 VAL A C 1
ATOM 6057 O O . VAL A 1 783 ? 16.820 93.529 31.825 1.00 60.14 783 VAL A O 1
ATOM 6061 N N . SER A 1 784 ? 16.065 93.422 29.695 1.00 60.57 784 SER A N 1
ATOM 6062 C CA . SER A 1 784 ? 17.216 94.086 29.107 1.00 60.84 784 SER A CA 1
ATOM 6063 C C . SER A 1 784 ? 17.417 95.504 29.667 1.00 60.83 784 SER A C 1
ATOM 6064 O O . SER A 1 784 ? 18.545 95.906 29.959 1.00 60.29 784 SER A O 1
ATOM 6067 N N . ASN A 1 785 ? 16.316 96.248 29.828 1.00 61.38 785 ASN A N 1
ATOM 6068 C CA . ASN A 1 785 ? 16.369 97.606 30.377 1.00 61.44 785 ASN A CA 1
ATOM 6069 C C . ASN A 1 785 ? 16.892 97.629 31.808 1.00 61.25 785 ASN A C 1
ATOM 6070 O O . ASN A 1 785 ? 17.637 98.541 32.176 1.00 61.49 785 ASN A O 1
ATOM 6075 N N . LEU A 1 786 ? 16.517 96.615 32.601 1.00 61.47 786 LEU A N 1
ATOM 6076 C CA . LEU A 1 786 ? 17.019 96.469 33.966 1.00 62.91 786 LEU A CA 1
ATOM 6077 C C . LEU A 1 786 ? 18.526 96.292 33.989 1.00 62.76 786 LEU A C 1
ATOM 6078 O O . LEU A 1 786 ? 19.221 96.962 34.759 1.00 64.03 786 LEU A O 1
ATOM 6083 N N . LEU A 1 787 ? 19.044 95.442 33.099 1.00 61.50 787 LEU A N 1
ATOM 6084 C CA . LEU A 1 787 ? 20.512 95.218 33.031 1.00 61.03 787 LEU A CA 1
ATOM 6085 C C . LEU A 1 787 ? 21.202 96.501 32.564 1.00 60.33 787 LEU A C 1
ATOM 6086 O O . LEU A 1 787 ? 22.264 96.824 33.109 1.00 60.00 787 LEU A O 1
ATOM 6091 N N . HIS A 1 788 ? 20.587 97.220 31.622 1.00 59.81 788 HIS A N 1
ATOM 6092 C CA . HIS A 1 788 ? 21.189 98.465 31.074 1.00 59.44 788 HIS A CA 1
ATOM 6093 C C . HIS A 1 788 ? 21.326 99.507 32.191 1.00 60.66 788 HIS A C 1
ATOM 6094 O O . HIS A 1 788 ? 22.381 100.153 32.263 1.00 60.79 788 HIS A O 1
ATOM 6101 N N . GLN A 1 789 ? 20.307 99.630 33.042 1.00 61.50 789 GLN A N 1
ATOM 6102 C CA . GLN A 1 789 ? 20.337 100.625 34.144 1.00 63.16 789 GLN A CA 1
ATOM 6103 C C . GLN A 1 789 ? 21.295 100.139 35.231 1.00 63.81 789 GLN A C 1
ATOM 6104 O O . GLN A 1 789 ? 22.042 100.973 35.765 1.00 65.18 789 GLN A O 1
ATOM 6110 N N . LEU A 1 790 ? 21.265 98.843 35.548 1.00 63.14 790 LEU A N 1
ATOM 6111 C CA . LEU A 1 790 ? 22.221 98.304 36.509 1.00 64.37 790 LEU A CA 1
ATOM 6112 C C . LEU A 1 790 ? 23.648 98.678 36.093 1.00 63.71 790 LEU A C 1
ATOM 6113 O O . LEU A 1 790 ? 24.432 99.158 36.903 1.00 64.70 790 LEU A O 1
ATOM 6118 N N . ARG A 1 791 ? 23.969 98.450 34.815 1.00 62.29 791 ARG A N 1
ATOM 6119 C CA . ARG A 1 791 ? 25.279 98.805 34.206 1.00 62.52 791 ARG A CA 1
ATOM 6120 C C . ARG A 1 791 ? 25.537 100.311 34.370 1.00 63.48 791 ARG A C 1
ATOM 6121 O O . ARG A 1 791 ? 26.654 100.669 34.777 1.00 62.88 791 ARG A O 1
ATOM 6129 N N . LYS A 1 792 ? 24.539 101.156 34.090 1.00 63.51 792 LYS A N 1
ATOM 6130 C CA . LYS A 1 792 ? 24.704 102.608 34.213 1.00 65.98 792 LYS A CA 1
ATOM 6131 C C . LYS A 1 792 ? 25.042 102.992 35.640 1.00 66.65 792 LYS A C 1
ATOM 6132 O O . LYS A 1 792 ? 25.969 103.750 35.861 1.00 67.78 792 LYS A O 1
ATOM 6138 N N . TRP A 1 793 ? 24.302 102.438 36.604 1.00 68.83 793 TRP A N 1
ATOM 6139 C CA . TRP A 1 793 ? 24.560 102.683 38.019 1.00 73.31 793 TRP A CA 1
ATOM 6140 C C . TRP A 1 793 ? 25.938 102.200 38.493 1.00 74.50 793 TRP A C 1
ATOM 6141 O O . TRP A 1 793 ? 26.576 102.861 39.306 1.00 77.03 793 TRP A O 1
ATOM 6152 N N . GLU A 1 794 ? 26.385 101.045 37.989 1.00 74.98 794 GLU A N 1
ATOM 6153 C CA . GLU A 1 794 ? 27.694 100.494 38.361 1.00 76.59 794 GLU A CA 1
ATOM 6154 C C . GLU A 1 794 ? 28.840 101.334 37.779 1.00 74.95 794 GLU A C 1
ATOM 6155 O O . GLU A 1 794 ? 29.900 101.455 38.389 1.00 75.52 794 GLU A O 1
ATOM 6161 N N . ALA A 1 795 ? 28.593 101.928 36.607 1.00 71.88 795 ALA A N 1
ATOM 6162 C CA . ALA A 1 795 ? 29.548 102.784 35.908 1.00 71.44 795 ALA A CA 1
ATOM 6163 C C . ALA A 1 795 ? 29.779 104.156 36.559 1.00 72.44 795 ALA A C 1
ATOM 6164 O O . ALA A 1 795 ? 30.760 104.832 36.249 1.00 74.13 795 ALA A O 1
ATOM 6166 N N . LEU A 1 796 ? 28.863 104.567 37.443 1.00 73.80 796 LEU A N 1
ATOM 6167 C CA . LEU A 1 796 ? 28.883 105.894 38.057 1.00 74.57 796 LEU A CA 1
ATOM 6168 C C . LEU A 1 796 ? 30.079 106.141 38.981 1.00 76.36 796 LEU A C 1
ATOM 6169 O O . LEU A 1 796 ? 30.284 105.402 39.940 1.00 77.95 796 LEU A O 1
ATOM 6174 N N . GLN A 1 797 ? 30.844 107.198 38.681 1.00 77.13 797 GLN A N 1
ATOM 6175 C CA . GLN A 1 797 ? 31.910 107.705 39.545 1.00 81.03 797 GLN A CA 1
ATOM 6176 C C . GLN A 1 797 ? 31.311 108.596 40.644 1.00 82.05 797 GLN A C 1
ATOM 6177 O O . GLN A 1 797 ? 30.206 109.106 40.503 1.00 79.94 797 GLN A O 1
ATOM 6183 N N . GLY A 1 798 ? 32.058 108.768 41.741 1.00 84.61 798 GLY A N 1
ATOM 6184 C CA . GLY A 1 798 ? 31.701 109.666 42.829 1.00 86.60 798 GLY A CA 1
ATOM 6185 C C . GLY A 1 798 ? 30.587 109.200 43.752 1.00 87.51 798 GLY A C 1
ATOM 6186 O O . GLY A 1 798 ? 30.017 110.008 44.480 1.00 89.46 798 GLY A O 1
ATOM 6187 N N . LYS A 1 799 ? 30.281 107.897 43.727 1.00 87.33 799 LYS A N 1
ATOM 6188 C CA . LYS A 1 799 ? 29.280 107.304 44.606 1.00 88.18 799 LYS A CA 1
ATOM 6189 C C . LYS A 1 799 ? 29.838 107.135 46.009 1.00 92.41 799 LYS A C 1
ATOM 6190 O O . LYS A 1 799 ? 31.031 106.908 46.183 1.00 94.43 799 LYS A O 1
ATOM 6196 N N . TYR A 1 800 ? 28.951 107.224 47.003 1.00 97.46 800 TYR A N 1
ATOM 6197 C CA . TYR A 1 800 ? 29.234 106.946 48.435 1.00 105.26 800 TYR A CA 1
ATOM 6198 C C . TYR A 1 800 ? 29.713 105.498 48.584 1.00 109.13 800 TYR A C 1
ATOM 6199 O O . TYR A 1 800 ? 29.034 104.591 48.059 1.00 107.67 800 TYR A O 1
ATOM 6208 N N . GLU A 1 801 ? 30.843 105.299 49.273 1.00 117.89 801 GLU A N 1
ATOM 6209 C CA . GLU A 1 801 ? 31.453 103.980 49.471 1.00 123.69 801 GLU A CA 1
ATOM 6210 C C . GLU A 1 801 ? 31.800 103.755 50.941 1.00 130.48 801 GLU A C 1
ATOM 6211 O O . GLU A 1 801 ? 31.558 104.618 51.780 1.00 131.53 801 GLU A O 1
ATOM 6217 N N . LEU A 1 802 ? 32.346 102.570 51.236 1.00 140.27 802 LEU A N 1
ATOM 6218 C CA . LEU A 1 802 ? 32.684 102.149 52.594 1.00 148.50 802 LEU A CA 1
ATOM 6219 C C . LEU A 1 802 ? 34.145 102.519 52.914 1.00 154.53 802 LEU A C 1
ATOM 6220 O O . LEU A 1 802 ? 35.075 101.832 52.482 1.00 156.70 802 LEU A O 1
ATOM 6225 N N . VAL A 1 803 ? 34.325 103.613 53.668 1.00 157.79 803 VAL A N 1
ATOM 6226 C CA . VAL A 1 803 ? 35.639 104.187 53.988 1.00 160.31 803 VAL A CA 1
ATOM 6227 C C . VAL A 1 803 ? 36.432 104.477 52.709 1.00 157.60 803 VAL A C 1
ATOM 6228 O O . VAL A 1 803 ? 36.291 105.542 52.106 1.00 153.58 803 VAL A O 1
ATOM 6232 N N . GLN A 1 811 ? 34.872 96.499 57.777 1.00 179.72 811 GLN A N 1
ATOM 6233 C CA . GLN A 1 811 ? 34.023 96.564 56.594 1.00 175.38 811 GLN A CA 1
ATOM 6234 C C . GLN A 1 811 ? 34.796 96.246 55.304 1.00 170.28 811 GLN A C 1
ATOM 6235 O O . GLN A 1 811 ? 34.489 96.802 54.254 1.00 166.16 811 GLN A O 1
ATOM 6241 N N . ALA A 1 812 ? 35.783 95.345 55.404 1.00 169.93 812 ALA A N 1
ATOM 6242 C CA . ALA A 1 812 ? 36.661 94.988 54.296 1.00 164.07 812 ALA A CA 1
ATOM 6243 C C . ALA A 1 812 ? 35.927 94.122 53.273 1.00 156.23 812 ALA A C 1
ATOM 6244 O O . ALA A 1 812 ? 35.948 94.408 52.083 1.00 151.37 812 ALA A O 1
ATOM 6246 N N . ASP A 1 813 ? 35.280 93.058 53.764 1.00 153.60 813 ASP A N 1
ATOM 6247 C CA . ASP A 1 813 ? 34.563 92.077 52.934 1.00 145.38 813 ASP A CA 1
ATOM 6248 C C . ASP A 1 813 ? 33.134 92.527 52.587 1.00 138.99 813 ASP A C 1
ATOM 6249 O O . ASP A 1 813 ? 32.388 91.799 51.915 1.00 138.62 813 ASP A O 1
ATOM 6254 N N . ALA A 1 814 ? 32.739 93.709 53.074 1.00 135.47 814 ALA A N 1
ATOM 6255 C CA . ALA A 1 814 ? 31.429 94.283 52.785 1.00 131.32 814 ALA A CA 1
ATOM 6256 C C . ALA A 1 814 ? 31.215 94.437 51.283 1.00 125.38 814 ALA A C 1
ATOM 6257 O O . ALA A 1 814 ? 30.127 94.154 50.782 1.00 123.44 814 ALA A O 1
ATOM 6259 N N . ARG A 1 815 ? 32.266 94.871 50.574 1.00 123.87 815 ARG A N 1
ATOM 6260 C CA . ARG A 1 815 ? 32.237 95.162 49.112 1.00 120.17 815 ARG A CA 1
ATOM 6261 C C . ARG A 1 815 ? 32.360 93.854 48.322 1.00 116.10 815 ARG A C 1
ATOM 6262 O O . ARG A 1 815 ? 31.797 93.792 47.218 1.00 110.58 815 ARG A O 1
ATOM 6270 N N . ARG A 1 816 ? 33.075 92.862 48.866 1.00 117.09 816 ARG A N 1
ATOM 6271 C CA . ARG A 1 816 ? 33.216 91.498 48.285 1.00 114.75 816 ARG A CA 1
ATOM 6272 C C . ARG A 1 816 ? 31.837 90.826 48.244 1.00 109.42 816 ARG A C 1
ATOM 6273 O O . ARG A 1 816 ? 31.513 90.219 47.207 1.00 104.06 816 ARG A O 1
ATOM 6281 N N . GLU A 1 817 ? 31.062 90.930 49.329 1.00 108.51 817 GLU A N 1
ATOM 6282 C CA . GLU A 1 817 ? 29.711 90.381 49.368 1.00 107.42 817 GLU A CA 1
ATOM 6283 C C . GLU A 1 817 ? 28.785 91.150 48.420 1.00 100.49 817 GLU A C 1
ATOM 6284 O O . GLU A 1 817 ? 27.980 90.551 47.691 1.00 97.99 817 GLU A O 1
ATOM 6290 N N . ALA A 1 818 ? 28.906 92.482 48.448 1.00 96.99 818 ALA A N 1
ATOM 6291 C CA . ALA A 1 818 ? 28.129 93.368 47.584 1.00 93.70 818 ALA A CA 1
ATOM 6292 C C . ALA A 1 818 ? 28.357 93.022 46.118 1.00 89.42 818 ALA A C 1
ATOM 6293 O O . ALA A 1 818 ? 27.407 92.907 45.341 1.00 87.18 818 ALA A O 1
ATOM 6295 N N . LEU A 1 819 ? 29.630 92.846 45.750 1.00 89.74 819 LEU A N 1
ATOM 6296 C CA . LEU A 1 819 ? 30.016 92.528 44.378 1.00 88.13 819 LEU A CA 1
ATOM 6297 C C . LEU A 1 819 ? 29.539 91.134 43.950 1.00 84.13 819 LEU A C 1
ATOM 6298 O O . LEU A 1 819 ? 29.179 90.943 42.802 1.00 79.39 819 LEU A O 1
ATOM 6303 N N . ASP A 1 820 ? 29.516 90.180 44.887 1.00 85.12 820 ASP A N 1
ATOM 6304 C CA . ASP A 1 820 ? 28.996 88.835 44.634 1.00 85.52 820 ASP A CA 1
ATOM 6305 C C . ASP A 1 820 ? 27.501 88.862 44.321 1.00 83.07 820 ASP A C 1
ATOM 6306 O O . ASP A 1 820 ? 27.056 88.211 43.368 1.00 84.00 820 ASP A O 1
ATOM 6311 N N . LEU A 1 821 ? 26.735 89.612 45.122 1.00 81.11 821 LEU A N 1
ATOM 6312 C CA . LEU A 1 821 ? 25.292 89.764 44.910 1.00 78.32 821 LEU A CA 1
ATOM 6313 C C . LEU A 1 821 ? 24.967 90.358 43.539 1.00 74.35 821 LEU A C 1
ATOM 6314 O O . LEU A 1 821 ? 24.097 89.851 42.820 1.00 71.02 821 LEU A O 1
ATOM 6319 N N . VAL A 1 822 ? 25.669 91.445 43.195 1.00 73.75 822 VAL A N 1
ATOM 6320 C CA . VAL A 1 822 ? 25.466 92.152 41.932 1.00 71.12 822 VAL A CA 1
ATOM 6321 C C . VAL A 1 822 ? 25.816 91.278 40.726 1.00 69.82 822 VAL A C 1
ATOM 6322 O O . VAL A 1 822 ? 25.108 91.288 39.730 1.00 67.48 822 VAL A O 1
ATOM 6326 N N . LYS A 1 823 ? 26.919 90.530 40.829 1.00 72.10 823 LYS A N 1
ATOM 6327 C CA . LYS A 1 823 ? 27.355 89.591 39.783 1.00 72.46 823 LYS A CA 1
ATOM 6328 C C . LYS A 1 823 ? 26.318 88.491 39.579 1.00 70.43 823 LYS A C 1
ATOM 6329 O O . LYS A 1 823 ? 25.980 88.170 38.447 1.00 69.56 823 LYS A O 1
ATOM 6335 N N . ARG A 1 824 ? 25.801 87.930 40.677 1.00 71.22 824 ARG A N 1
ATOM 6336 C CA . ARG A 1 824 ? 24.773 86.852 40.651 1.00 70.86 824 ARG A CA 1
ATOM 6337 C C . ARG A 1 824 ? 23.483 87.409 40.040 1.00 69.98 824 ARG A C 1
ATOM 6338 O O . ARG A 1 824 ? 22.900 86.724 39.170 1.00 68.54 824 ARG A O 1
ATOM 6346 N N . PHE A 1 825 ? 23.080 88.619 40.446 1.00 68.76 825 PHE A N 1
ATOM 6347 C CA . PHE A 1 825 ? 21.931 89.292 39.858 1.00 67.79 825 PHE A CA 1
ATOM 6348 C C . PHE A 1 825 ? 22.074 89.455 38.337 1.00 65.88 825 PHE A C 1
ATOM 6349 O O . PHE A 1 825 ? 21.173 89.098 37.580 1.00 64.07 825 PHE A O 1
ATOM 6357 N N . ARG A 1 826 ? 23.216 89.993 37.896 1.00 66.09 826 ARG A N 1
ATOM 6358 C CA . ARG A 1 826 ? 23.554 90.179 36.457 1.00 65.58 826 ARG A CA 1
ATOM 6359 C C . ARG A 1 826 ? 23.472 88.827 35.732 1.00 64.96 826 ARG A C 1
ATOM 6360 O O . ARG A 1 826 ? 22.880 88.780 34.637 1.00 63.04 826 ARG A O 1
ATOM 6368 N N . ASP A 1 827 ? 24.053 87.770 36.306 1.00 65.46 827 ASP A N 1
ATOM 6369 C CA . ASP A 1 827 ? 24.045 86.456 35.658 1.00 66.17 827 ASP A CA 1
ATOM 6370 C C . ASP A 1 827 ? 22.624 85.977 35.359 1.00 64.48 827 ASP A C 1
ATOM 6371 O O . ASP A 1 827 ? 22.378 85.428 34.295 1.00 63.37 827 ASP A O 1
ATOM 6376 N N . VAL A 1 828 ? 21.691 86.232 36.285 1.00 65.18 828 VAL A N 1
ATOM 6377 C CA . VAL A 1 828 ? 20.281 85.872 36.104 1.00 64.72 828 VAL A CA 1
ATOM 6378 C C . VAL A 1 828 ? 19.697 86.581 34.881 1.00 62.96 828 VAL A C 1
ATOM 6379 O O . VAL A 1 828 ? 19.016 85.947 34.050 1.00 62.88 828 VAL A O 1
ATOM 6383 N N . LEU A 1 829 ? 19.983 87.881 34.757 1.00 61.05 829 LEU A N 1
ATOM 6384 C CA . LEU A 1 829 ? 19.453 88.692 33.662 1.00 60.67 829 LEU A CA 1
ATOM 6385 C C . LEU A 1 829 ? 20.045 88.250 32.326 1.00 60.21 829 LEU A C 1
ATOM 6386 O O . LEU A 1 829 ? 19.317 88.053 31.359 1.00 60.43 829 LEU A O 1
ATOM 6391 N N . VAL A 1 830 ? 21.370 88.075 32.292 1.00 59.87 830 VAL A N 1
ATOM 6392 C CA . VAL A 1 830 ? 22.079 87.706 31.076 1.00 59.86 830 VAL A CA 1
ATOM 6393 C C . VAL A 1 830 ? 21.610 86.339 30.575 1.00 60.66 830 VAL A C 1
ATOM 6394 O O . VAL A 1 830 ? 21.267 86.200 29.402 1.00 60.31 830 VAL A O 1
ATOM 6398 N N . LEU A 1 831 ? 21.579 85.344 31.472 1.00 61.63 831 LEU A N 1
ATOM 6399 C CA . LEU A 1 831 ? 21.147 83.987 31.117 1.00 61.84 831 LEU A CA 1
ATOM 6400 C C . LEU A 1 831 ? 19.745 84.015 30.512 1.00 61.39 831 LEU A C 1
ATOM 6401 O O . LEU A 1 831 ? 19.504 83.400 29.476 1.00 61.25 831 LEU A O 1
ATOM 6406 N N . PHE A 1 832 ? 18.834 84.760 31.149 1.00 61.34 832 PHE A N 1
ATOM 6407 C CA . PHE A 1 832 ? 17.472 84.917 30.646 1.00 61.50 832 PHE A CA 1
ATOM 6408 C C . PHE A 1 832 ? 17.466 85.451 29.218 1.00 60.71 832 PHE A C 1
ATOM 6409 O O . PHE A 1 832 ? 16.751 84.942 28.363 1.00 60.22 832 PHE A O 1
ATOM 6417 N N . LEU A 1 833 ? 18.283 86.477 28.965 1.00 60.83 833 LEU A N 1
ATOM 6418 C CA . LEU A 1 833 ? 18.337 87.109 27.650 1.00 60.35 833 LEU A CA 1
ATOM 6419 C C . LEU A 1 833 ? 18.987 86.213 26.579 1.00 60.05 833 LEU A C 1
ATOM 6420 O O . LEU A 1 833 ? 18.491 86.131 25.466 1.00 59.86 833 LEU A O 1
ATOM 6425 N N . LYS A 1 834 ? 20.094 85.549 26.925 1.00 60.80 834 LYS A N 1
ATOM 6426 C CA . LYS A 1 834 ? 20.814 84.692 25.979 1.00 61.72 834 LYS A CA 1
ATOM 6427 C C . LYS A 1 834 ? 20.068 83.386 25.664 1.00 61.76 834 LYS A C 1
ATOM 6428 O O . LYS A 1 834 ? 20.262 82.805 24.599 1.00 62.34 834 LYS A O 1
ATOM 6434 N N . THR A 1 835 ? 19.207 82.946 26.589 1.00 61.92 835 THR A N 1
ATOM 6435 C CA . THR A 1 835 ? 18.372 81.770 26.398 1.00 62.84 835 THR A CA 1
ATOM 6436 C C . THR A 1 835 ? 17.219 82.064 25.435 1.00 63.49 835 THR A C 1
ATOM 6437 O O . THR A 1 835 ? 16.843 81.201 24.620 1.00 63.77 835 THR A O 1
ATOM 6441 N N . GLY A 1 836 ? 16.660 83.278 25.539 1.00 62.57 836 GLY A N 1
ATOM 6442 C CA . GLY A 1 836 ? 15.645 83.770 24.625 1.00 62.37 836 GLY A CA 1
ATOM 6443 C C . GLY A 1 836 ? 14.488 82.804 24.421 1.00 64.09 836 GLY A C 1
ATOM 6444 O O . GLY A 1 836 ? 13.755 82.522 25.367 1.00 64.94 836 GLY A O 1
ATOM 6445 N N . GLU A 1 837 ? 14.343 82.298 23.188 1.00 65.02 837 GLU A N 1
ATOM 6446 C CA . GLU A 1 837 ? 13.237 81.426 22.789 1.00 67.16 837 GLU A CA 1
ATOM 6447 C C . GLU A 1 837 ? 13.554 79.915 22.808 1.00 67.56 837 GLU A C 1
ATOM 6448 O O . GLU A 1 837 ? 12.797 79.116 22.245 1.00 68.31 837 GLU A O 1
ATOM 6454 N N . ALA A 1 838 ? 14.648 79.532 23.476 1.00 66.26 838 ALA A N 1
ATOM 6455 C CA . ALA A 1 838 ? 15.149 78.143 23.451 1.00 66.98 838 ALA A CA 1
ATOM 6456 C C . ALA A 1 838 ? 14.079 77.100 23.761 1.00 68.15 838 ALA A C 1
ATOM 6457 O O . ALA A 1 838 ? 14.054 76.041 23.135 1.00 70.12 838 ALA A O 1
ATOM 6459 N N . ARG A 1 839 ? 13.186 77.415 24.709 1.00 67.53 839 ARG A N 1
ATOM 6460 C CA . ARG A 1 839 ? 12.132 76.492 25.211 1.00 69.25 839 ARG A CA 1
ATOM 6461 C C . ARG A 1 839 ? 10.830 76.686 24.422 1.00 70.26 839 ARG A C 1
ATOM 6462 O O . ARG A 1 839 ? 9.842 75.989 24.748 1.00 71.72 839 ARG A O 1
ATOM 6470 N N . PHE A 1 840 ? 10.843 77.558 23.407 1.00 69.96 840 PHE A N 1
ATOM 6471 C CA . PHE A 1 840 ? 9.690 77.825 22.542 1.00 72.23 840 PHE A CA 1
ATOM 6472 C C . PHE A 1 840 ? 9.906 77.390 21.089 1.00 74.54 840 PHE A C 1
ATOM 6473 O O . PHE A 1 840 ? 8.995 76.849 20.474 1.00 76.46 840 PHE A O 1
ATOM 6481 N N . GLU A 1 841 ? 11.111 77.648 20.560 1.00 75.68 841 GLU A N 1
ATOM 6482 C CA . GLU A 1 841 ? 11.500 77.355 19.173 1.00 78.73 841 GLU A CA 1
ATOM 6483 C C . GLU A 1 841 ? 11.105 75.948 18.703 1.00 81.39 841 GLU A C 1
ATOM 6484 O O . GLU A 1 841 ? 11.307 74.969 19.426 1.00 80.49 841 GLU A O 1
ATOM 6490 N N . GLY A 1 842 ? 10.554 75.870 17.484 1.00 83.30 842 GLY A N 1
ATOM 6491 C CA . GLY A 1 842 ? 10.239 74.614 16.818 1.00 86.01 842 GLY A CA 1
ATOM 6492 C C . GLY A 1 842 ? 9.190 73.762 17.514 1.00 88.13 842 GLY A C 1
ATOM 6493 O O . GLY A 1 842 ? 9.167 72.541 17.345 1.00 89.38 842 GLY A O 1
ATOM 6494 N N . ARG A 1 843 ? 8.324 74.414 18.299 1.00 87.12 843 ARG A N 1
ATOM 6495 C CA . ARG A 1 843 ? 7.193 73.783 19.032 1.00 87.90 843 ARG A CA 1
ATOM 6496 C C . ARG A 1 843 ? 5.904 74.531 18.681 1.00 87.22 843 ARG A C 1
ATOM 6497 O O . ARG A 1 843 ? 6.002 75.680 18.217 1.00 84.68 843 ARG A O 1
ATOM 6505 N N . ALA A 1 844 ? 4.748 73.889 18.879 1.00 88.52 844 ALA A N 1
ATOM 6506 C CA . ALA A 1 844 ? 3.450 74.499 18.613 1.00 89.36 844 ALA A CA 1
ATOM 6507 C C . ALA A 1 844 ? 3.241 75.709 19.523 1.00 86.80 844 ALA A C 1
ATOM 6508 O O . ALA A 1 844 ? 3.902 75.840 20.559 1.00 83.89 844 ALA A O 1
ATOM 6510 N N . ALA A 1 845 ? 2.315 76.590 19.126 1.00 87.26 845 ALA A N 1
ATOM 6511 C CA . ALA A 1 845 ? 1.958 77.761 19.917 1.00 85.43 845 ALA A CA 1
ATOM 6512 C C . ALA A 1 845 ? 1.460 77.301 21.285 1.00 84.64 845 ALA A C 1
ATOM 6513 O O . ALA A 1 845 ? 0.477 76.571 21.380 1.00 85.45 845 ALA A O 1
ATOM 6515 N N . PRO A 1 846 ? 2.110 77.720 22.394 1.00 83.06 846 PRO A N 1
ATOM 6516 C CA . PRO A 1 846 ? 1.749 77.232 23.727 1.00 83.43 846 PRO A CA 1
ATOM 6517 C C . PRO A 1 846 ? 0.544 77.973 24.329 1.00 84.23 846 PRO A C 1
ATOM 6518 O O . PRO A 1 846 ? 0.542 78.226 25.520 1.00 84.96 846 PRO A O 1
ATOM 6522 N N . PHE A 1 847 ? -0.449 78.293 23.494 1.00 85.55 847 PHE A N 1
ATOM 6523 C CA . PHE A 1 847 ? -1.654 79.002 23.902 1.00 86.40 847 PHE A CA 1
ATOM 6524 C C . PHE A 1 847 ? -2.732 78.827 22.835 1.00 89.40 847 PHE A C 1
ATOM 6525 O O . PHE A 1 847 ? -2.445 78.440 21.708 1.00 90.28 847 PHE A O 1
ATOM 6533 N N . ASP A 1 848 ? -3.979 79.129 23.203 1.00 91.85 848 ASP A N 1
ATOM 6534 C CA . ASP A 1 848 ? -5.118 78.952 22.322 1.00 95.40 848 ASP A CA 1
ATOM 6535 C C . ASP A 1 848 ? -5.123 80.049 21.264 1.00 96.12 848 ASP A C 1
ATOM 6536 O O . ASP A 1 848 ? -5.230 81.223 21.592 1.00 96.79 848 ASP A O 1
ATOM 6541 N N . LEU A 1 849 ? -4.993 79.648 19.995 1.00 97.92 849 LEU A N 1
ATOM 6542 C CA . LEU A 1 849 ? -5.042 80.560 18.854 1.00 99.58 849 LEU A CA 1
ATOM 6543 C C . LEU A 1 849 ? -6.463 80.866 18.365 1.00 104.75 849 LEU A C 1
ATOM 6544 O O . LEU A 1 849 ? -6.669 81.833 17.643 1.00 105.33 849 LEU A O 1
ATOM 6549 N N . LYS A 1 850 ? -7.433 80.041 18.775 1.00 85.52 850 LYS A N 1
ATOM 6550 C CA . LYS A 1 850 ? -8.825 80.137 18.320 1.00 88.20 850 LYS A CA 1
ATOM 6551 C C . LYS A 1 850 ? -9.490 81.485 18.603 1.00 86.98 850 LYS A C 1
ATOM 6552 O O . LYS A 1 850 ? -10.217 82.001 17.758 1.00 87.25 850 LYS A O 1
ATOM 6558 N N . PRO A 1 851 ? -9.285 82.109 19.786 1.00 85.34 851 PRO A N 1
ATOM 6559 C CA . PRO A 1 851 ? -9.846 83.433 20.058 1.00 83.39 851 PRO A CA 1
ATOM 6560 C C . PRO A 1 851 ? -9.398 84.513 19.061 1.00 81.95 851 PRO A C 1
ATOM 6561 O O . PRO A 1 851 ? -10.157 85.444 18.863 1.00 82.87 851 PRO A O 1
ATOM 6565 N N . PHE A 1 852 ? -8.203 84.364 18.472 1.00 79.95 852 PHE A N 1
ATOM 6566 C CA . PHE A 1 852 ? -7.645 85.333 17.524 1.00 78.00 852 PHE A CA 1
ATOM 6567 C C . PHE A 1 852 ? -8.211 85.250 16.102 1.00 79.24 852 PHE A C 1
ATOM 6568 O O . PHE A 1 852 ? -7.873 86.083 15.262 1.00 78.68 852 PHE A O 1
ATOM 6576 N N . ARG A 1 853 ? -9.060 84.248 15.836 1.00 80.55 853 ARG A N 1
ATOM 6577 C CA . ARG A 1 853 ? -9.867 84.132 14.587 1.00 82.40 853 ARG A CA 1
ATOM 6578 C C . ARG A 1 853 ? -10.771 85.363 14.426 1.00 82.34 853 ARG A C 1
ATOM 6579 O O . ARG A 1 853 ? -10.998 85.768 13.276 1.00 83.01 853 ARG A O 1
ATOM 6587 N N . ALA A 1 854 ? -11.262 85.927 15.535 1.00 80.49 854 ALA A N 1
ATOM 6588 C CA . ALA A 1 854 ? -12.111 87.129 15.539 1.00 80.41 854 ALA A CA 1
ATOM 6589 C C . ALA A 1 854 ? -11.502 88.352 14.813 1.00 78.35 854 ALA A C 1
ATOM 6590 O O . ALA A 1 854 ? -12.233 89.236 14.370 1.00 78.80 854 ALA A O 1
ATOM 6592 N N . LEU A 1 855 ? -10.167 88.374 14.693 1.00 76.97 855 LEU A N 1
ATOM 6593 C CA . LEU A 1 855 ? -9.427 89.402 13.949 1.00 75.23 855 LEU A CA 1
ATOM 6594 C C . LEU A 1 855 ? -9.544 89.300 12.424 1.00 75.89 855 LEU A C 1
ATOM 6595 O O . LEU A 1 855 ? -9.038 90.158 11.710 1.00 74.43 855 LEU A O 1
ATOM 6600 N N . PHE A 1 856 ? -10.184 88.238 11.929 1.00 77.91 856 PHE A N 1
ATOM 6601 C CA . PHE A 1 856 ? -10.432 88.056 10.504 1.00 80.18 856 PHE A CA 1
ATOM 6602 C C . PHE A 1 856 ? -11.925 87.940 10.249 1.00 82.55 856 PHE A C 1
ATOM 6603 O O . PHE A 1 856 ? -12.668 87.456 11.099 1.00 85.18 856 PHE A O 1
ATOM 6611 N N . ALA A 1 857 ? -12.357 88.414 9.077 1.00 83.69 857 ALA A N 1
ATOM 6612 C CA . ALA A 1 857 ? -13.733 88.274 8.621 1.00 85.81 857 ALA A CA 1
ATOM 6613 C C . ALA A 1 857 ? -14.047 86.799 8.406 1.00 88.05 857 ALA A C 1
ATOM 6614 O O . ALA A 1 857 ? -15.108 86.325 8.797 1.00 90.18 857 ALA A O 1
ATOM 6616 N N . ASN A 1 858 ? -13.098 86.085 7.791 1.00 87.92 858 ASN A N 1
ATOM 6617 C CA . ASN A 1 858 ? -13.197 84.651 7.535 1.00 89.74 858 ASN A CA 1
ATOM 6618 C C . ASN A 1 858 ? -12.277 83.895 8.491 1.00 88.70 858 ASN A C 1
ATOM 6619 O O . ASN A 1 858 ? -11.058 83.975 8.366 1.00 87.19 858 ASN A O 1
ATOM 6624 N N . PRO A 1 859 ? -12.822 83.135 9.471 1.00 89.83 859 PRO A N 1
ATOM 6625 C CA . PRO A 1 859 ? -11.990 82.394 10.425 1.00 88.40 859 PRO A CA 1
ATOM 6626 C C . PRO A 1 859 ? -11.079 81.345 9.757 1.00 88.49 859 PRO A C 1
ATOM 6627 O O . PRO A 1 859 ? -9.998 81.103 10.268 1.00 86.11 859 PRO A O 1
ATOM 6631 N N . ALA A 1 860 ? -11.522 80.763 8.638 1.00 91.11 860 ALA A N 1
ATOM 6632 C CA . ALA A 1 860 ? -10.732 79.766 7.894 1.00 93.09 860 ALA A CA 1
ATOM 6633 C C . ALA A 1 860 ? -9.429 80.368 7.355 1.00 92.09 860 ALA A C 1
ATOM 6634 O O . ALA A 1 860 ? -8.409 79.681 7.284 1.00 91.92 860 ALA A O 1
ATOM 6636 N N . THR A 1 861 ? -9.480 81.656 6.985 1.00 91.14 861 THR A N 1
ATOM 6637 C CA . THR A 1 861 ? -8.322 82.393 6.487 1.00 89.78 861 THR A CA 1
ATOM 6638 C C . THR A 1 861 ? -7.263 82.560 7.578 1.00 86.83 861 THR A C 1
ATOM 6639 O O . THR A 1 861 ? -6.069 82.407 7.306 1.00 86.76 861 THR A O 1
ATOM 6643 N N . PHE A 1 862 ? -7.703 82.875 8.803 1.00 84.77 862 PHE A N 1
ATOM 6644 C CA . PHE A 1 862 ? -6.806 82.940 9.950 1.00 82.53 862 PHE A CA 1
ATOM 6645 C C . PHE A 1 862 ? -6.119 81.591 10.175 1.00 83.88 862 PHE A C 1
ATOM 6646 O O . PHE A 1 862 ? -4.900 81.535 10.348 1.00 82.75 862 PHE A O 1
ATOM 6654 N N . ASP A 1 863 ? -6.920 80.517 10.186 1.00 86.77 863 ASP A N 1
ATOM 6655 C CA . ASP A 1 863 ? -6.426 79.154 10.370 1.00 89.98 863 ASP A CA 1
ATOM 6656 C C . ASP A 1 863 ? -5.339 78.820 9.354 1.00 91.53 863 ASP A C 1
ATOM 6657 O O . ASP A 1 863 ? -4.268 78.348 9.732 1.00 91.08 863 ASP A O 1
ATOM 6662 N N . ARG A 1 864 ? -5.625 79.095 8.075 1.00 93.99 864 ARG A N 1
ATOM 6663 C CA . ARG A 1 864 ? -4.727 78.819 6.918 1.00 97.46 864 ARG A CA 1
ATOM 6664 C C . ARG A 1 864 ? -3.380 79.526 7.119 1.00 95.65 864 ARG A C 1
ATOM 6665 O O . ARG A 1 864 ? -2.343 78.915 6.774 1.00 96.83 864 ARG A O 1
ATOM 6673 N N . LEU A 1 865 ? -3.397 80.760 7.638 1.00 91.75 865 LEU A N 1
ATOM 6674 C CA . LEU A 1 865 ? -2.192 81.570 7.775 1.00 90.74 865 LEU A CA 1
ATOM 6675 C C . LEU A 1 865 ? -1.383 81.273 9.039 1.00 89.87 865 LEU A C 1
ATOM 6676 O O . LEU A 1 865 ? -0.154 81.233 8.985 1.00 90.46 865 LEU A O 1
ATOM 6681 N N . PHE A 1 866 ? -2.072 81.072 10.168 1.00 90.17 866 PHE A N 1
ATOM 6682 C CA . PHE A 1 866 ? -1.420 81.030 11.480 1.00 91.85 866 PHE A CA 1
ATOM 6683 C C . PHE A 1 866 ? -1.548 79.747 12.305 1.00 95.80 866 PHE A C 1
ATOM 6684 O O . PHE A 1 866 ? -0.949 79.654 13.373 1.00 96.63 866 PHE A O 1
ATOM 6692 N N . MET A 1 867 ? -2.312 78.765 11.812 1.00 99.97 867 MET A N 1
ATOM 6693 C CA . MET A 1 867 ? -2.434 77.467 12.472 1.00 105.31 867 MET A CA 1
ATOM 6694 C C . MET A 1 867 ? -1.824 76.363 11.607 1.00 108.21 867 MET A C 1
ATOM 6695 O O . MET A 1 867 ? -2.439 75.915 10.640 1.00 107.52 867 MET A O 1
ATOM 6700 N N . ALA A 1 868 ? -0.607 75.947 11.982 1.00 111.93 868 ALA A N 1
ATOM 6701 C CA . ALA A 1 868 ? 0.171 74.920 11.283 1.00 119.95 868 ALA A CA 1
ATOM 6702 C C . ALA A 1 868 ? -0.655 73.662 11.021 1.00 124.55 868 ALA A C 1
ATOM 6703 O O . ALA A 1 868 ? -1.490 73.277 11.842 1.00 123.91 868 ALA A O 1
ATOM 6705 N N . THR A 1 869 ? -0.406 73.031 9.867 1.00 132.80 869 THR A N 1
ATOM 6706 C CA . THR A 1 869 ? -1.165 71.871 9.405 1.00 139.96 869 THR A CA 1
ATOM 6707 C C . THR A 1 869 ? -0.767 70.607 10.164 1.00 143.92 869 THR A C 1
ATOM 6708 O O . THR A 1 869 ? -1.450 70.193 11.101 1.00 144.78 869 THR A O 1
ATOM 6712 N N . ALA A 1 885 ? 12.156 78.778 8.227 1.00 154.77 885 ALA A N 1
ATOM 6713 C CA . ALA A 1 885 ? 13.437 79.166 7.650 1.00 159.43 885 ALA A CA 1
ATOM 6714 C C . ALA A 1 885 ? 13.289 80.353 6.695 1.00 160.56 885 ALA A C 1
ATOM 6715 O O . ALA A 1 885 ? 14.006 81.346 6.823 1.00 158.12 885 ALA A O 1
ATOM 6717 N N . SER A 1 886 ? 12.352 80.233 5.744 1.00 163.03 886 SER A N 1
ATOM 6718 C CA . SER A 1 886 ? 12.109 81.240 4.703 1.00 161.42 886 SER A CA 1
ATOM 6719 C C . SER A 1 886 ? 11.508 82.533 5.270 1.00 158.99 886 SER A C 1
ATOM 6720 O O . SER A 1 886 ? 11.092 82.578 6.428 1.00 157.04 886 SER A O 1
ATOM 6723 N N . GLU A 1 887 ? 11.468 83.579 4.436 1.00 156.95 887 GLU A N 1
ATOM 6724 C CA . GLU A 1 887 ? 11.036 84.913 4.855 1.00 152.63 887 GLU A CA 1
ATOM 6725 C C . GLU A 1 887 ? 9.558 84.952 5.245 1.00 148.70 887 GLU A C 1
ATOM 6726 O O . GLU A 1 887 ? 9.213 85.550 6.263 1.00 145.63 887 GLU A O 1
ATOM 6732 N N . PRO A 1 888 ? 8.638 84.333 4.464 1.00 146.87 888 PRO A N 1
ATOM 6733 C CA . PRO A 1 888 ? 7.237 84.213 4.875 1.00 142.33 888 PRO A CA 1
ATOM 6734 C C . PRO A 1 888 ? 7.068 83.479 6.216 1.00 136.39 888 PRO A C 1
ATOM 6735 O O . PRO A 1 888 ? 6.213 83.870 6.987 1.00 130.56 888 PRO A O 1
ATOM 6739 N N . GLU A 1 889 ? 7.904 82.465 6.471 1.00 134.70 889 GLU A N 1
ATOM 6740 C CA . GLU A 1 889 ? 7.895 81.698 7.723 1.00 129.67 889 GLU A CA 1
ATOM 6741 C C . GLU A 1 889 ? 8.301 82.548 8.937 1.00 119.28 889 GLU A C 1
ATOM 6742 O O . GLU A 1 889 ? 7.672 82.466 9.989 1.00 114.48 889 GLU A O 1
ATOM 6748 N N . LEU A 1 890 ? 9.361 83.352 8.782 1.00 113.85 890 LEU A N 1
ATOM 6749 C CA . LEU A 1 890 ? 9.834 84.265 9.833 1.00 110.56 890 LEU A CA 1
ATOM 6750 C C . LEU A 1 890 ? 8.745 85.252 10.240 1.00 103.19 890 LEU A C 1
ATOM 6751 O O . LEU A 1 890 ? 8.608 85.588 11.417 1.00 100.89 890 LEU A O 1
ATOM 6756 N N . ARG A 1 891 ? 7.963 85.698 9.249 1.00 99.52 891 ARG A N 1
ATOM 6757 C CA . ARG A 1 891 ? 6.866 86.692 9.395 1.00 94.26 891 ARG A CA 1
ATOM 6758 C C . ARG A 1 891 ? 5.717 86.087 10.215 1.00 91.35 891 ARG A C 1
ATOM 6759 O O . ARG A 1 891 ? 5.195 86.802 11.098 1.00 86.17 891 ARG A O 1
ATOM 6767 N N . VAL A 1 892 ? 5.334 84.832 9.929 1.00 90.29 892 VAL A N 1
ATOM 6768 C CA . VAL A 1 892 ? 4.298 84.118 10.693 1.00 89.40 892 VAL A CA 1
ATOM 6769 C C . VAL A 1 892 ? 4.726 83.929 12.153 1.00 87.78 892 VAL A C 1
ATOM 6770 O O . VAL A 1 892 ? 3.918 84.112 13.064 1.00 84.25 892 VAL A O 1
ATOM 6774 N N . ALA A 1 893 ? 5.999 83.568 12.359 1.00 88.46 893 ALA A N 1
ATOM 6775 C CA . ALA A 1 893 ? 6.565 83.373 13.689 1.00 88.66 893 ALA A CA 1
ATOM 6776 C C . ALA A 1 893 ? 6.520 84.667 14.507 1.00 85.40 893 ALA A C 1
ATOM 6777 O O . ALA A 1 893 ? 6.161 84.656 15.682 1.00 83.24 893 ALA A O 1
ATOM 6779 N N . ARG A 1 894 ? 6.868 85.785 13.865 1.00 85.25 894 ARG A N 1
ATOM 6780 C CA . ARG A 1 894 ? 6.817 87.140 14.478 1.00 84.31 894 ARG A CA 1
ATOM 6781 C C . ARG A 1 894 ? 5.386 87.414 14.959 1.00 79.98 894 ARG A C 1
ATOM 6782 O O . ARG A 1 894 ? 5.221 87.753 16.144 1.00 80.11 894 ARG A O 1
ATOM 6790 N N . THR A 1 895 ? 4.397 87.238 14.077 1.00 77.26 895 THR A N 1
ATOM 6791 C CA . THR A 1 895 ? 2.992 87.463 14.398 1.00 75.17 895 THR A CA 1
ATOM 6792 C C . THR A 1 895 ? 2.527 86.633 15.605 1.00 74.94 895 THR A C 1
ATOM 6793 O O . THR A 1 895 ? 1.873 87.157 16.514 1.00 70.98 895 THR A O 1
ATOM 6797 N N . LEU A 1 896 ? 2.859 85.335 15.596 1.00 76.25 896 LEU A N 1
ATOM 6798 C CA . LEU A 1 896 ? 2.479 84.418 16.671 1.00 76.83 896 LEU A CA 1
ATOM 6799 C C . LEU A 1 896 ? 3.075 84.817 18.028 1.00 76.26 896 LEU A C 1
ATOM 6800 O O . LEU A 1 896 ? 2.395 84.737 19.050 1.00 75.03 896 LEU A O 1
ATOM 6805 N N . ARG A 1 897 ? 4.337 85.265 18.023 1.00 77.28 897 ARG A N 1
ATOM 6806 C CA . ARG A 1 897 ? 5.042 85.807 19.220 1.00 78.07 897 ARG A CA 1
ATOM 6807 C C . ARG A 1 897 ? 4.320 87.067 19.711 1.00 75.13 897 ARG A C 1
ATOM 6808 O O . ARG A 1 897 ? 4.202 87.232 20.941 1.00 75.49 897 ARG A O 1
ATOM 6816 N N . GLY A 1 898 ? 3.849 87.905 18.784 1.00 72.77 898 GLY A N 1
ATOM 6817 C CA . GLY A 1 898 ? 3.038 89.061 19.110 1.00 70.74 898 GLY A CA 1
ATOM 6818 C C . GLY A 1 898 ? 1.755 88.677 19.824 1.00 70.12 898 GLY A C 1
ATOM 6819 O O . GLY A 1 898 ? 1.440 89.238 20.888 1.00 68.80 898 GLY A O 1
ATOM 6820 N N . LEU A 1 899 ? 1.020 87.720 19.240 1.00 69.58 899 LEU A N 1
ATOM 6821 C CA . LEU A 1 899 ? -0.238 87.234 19.799 1.00 69.44 899 LEU A CA 1
ATOM 6822 C C . LEU A 1 899 ? -0.017 86.595 21.175 1.00 70.38 899 LEU A C 1
ATOM 6823 O O . LEU A 1 899 ? -0.807 86.812 22.109 1.00 71.00 899 LEU A O 1
ATOM 6828 N N . ARG A 1 900 ? 1.072 85.828 21.297 1.00 70.14 900 ARG A N 1
ATOM 6829 C CA . ARG A 1 900 ? 1.514 85.211 22.576 1.00 70.83 900 ARG A CA 1
ATOM 6830 C C . ARG A 1 900 ? 1.568 86.281 23.678 1.00 70.25 900 ARG A C 1
ATOM 6831 O O . ARG A 1 900 ? 1.014 86.031 24.765 1.00 70.75 900 ARG A O 1
ATOM 6839 N N . GLN A 1 901 ? 2.213 87.421 23.417 1.00 69.64 901 GLN A N 1
ATOM 6840 C CA . GLN A 1 901 ? 2.360 88.461 24.435 1.00 70.09 901 GLN A CA 1
ATOM 6841 C C . GLN A 1 901 ? 0.993 89.033 24.859 1.00 68.69 901 GLN A C 1
ATOM 6842 O O . GLN A 1 901 ? 0.795 89.335 26.025 1.00 69.31 901 GLN A O 1
ATOM 6848 N N . ILE A 1 902 ? 0.052 89.132 23.914 1.00 67.50 902 ILE A N 1
ATOM 6849 C CA . ILE A 1 902 ? -1.336 89.494 24.226 1.00 67.01 902 ILE A CA 1
ATOM 6850 C C . ILE A 1 902 ? -2.001 88.421 25.096 1.00 68.62 902 ILE A C 1
ATOM 6851 O O . ILE A 1 902 ? -2.668 88.746 26.082 1.00 68.18 902 ILE A O 1
ATOM 6856 N N . ALA A 1 903 ? -1.826 87.145 24.721 1.00 68.99 903 ALA A N 1
ATOM 6857 C CA . ALA A 1 903 ? -2.365 86.039 25.503 1.00 71.14 903 ALA A CA 1
ATOM 6858 C C . ALA A 1 903 ? -1.718 85.945 26.890 1.00 72.28 903 ALA A C 1
ATOM 6859 O O . ALA A 1 903 ? -2.385 85.613 27.861 1.00 74.11 903 ALA A O 1
ATOM 6861 N N . ARG A 1 904 ? -0.423 86.257 26.980 1.00 73.11 904 ARG A N 1
ATOM 6862 C CA . ARG A 1 904 ? 0.352 86.234 28.254 1.00 75.33 904 ARG A CA 1
ATOM 6863 C C . ARG A 1 904 ? -0.320 87.147 29.291 1.00 74.79 904 ARG A C 1
ATOM 6864 O O . ARG A 1 904 ? -0.339 86.776 30.477 1.00 76.38 904 ARG A O 1
ATOM 6872 N N . TYR A 1 905 ? -0.852 88.292 28.860 1.00 73.90 905 TYR A N 1
ATOM 6873 C CA . TYR A 1 905 ? -1.552 89.282 29.723 1.00 74.08 905 TYR A CA 1
ATOM 6874 C C . TYR A 1 905 ? -3.066 89.034 29.740 1.00 74.58 905 TYR A C 1
ATOM 6875 O O . TYR A 1 905 ? -3.758 89.698 30.537 1.00 76.04 905 TYR A O 1
ATOM 6884 N N . ASN A 1 906 ? -3.558 88.139 28.876 1.00 76.06 906 ASN A N 1
ATOM 6885 C CA . ASN A 1 906 ? -4.986 87.874 28.691 1.00 76.36 906 ASN A CA 1
ATOM 6886 C C . ASN A 1 906 ? -5.736 89.132 28.238 1.00 74.38 906 ASN A C 1
ATOM 6887 O O . ASN A 1 906 ? -6.787 89.472 28.772 1.00 74.52 906 ASN A O 1
ATOM 6892 N N . HIS A 1 907 ? -5.179 89.805 27.227 1.00 72.81 907 HIS A N 1
ATOM 6893 C CA . HIS A 1 907 ? -5.658 91.099 26.766 1.00 71.26 907 HIS A CA 1
ATOM 6894 C C . HIS A 1 907 ? -6.565 91.060 25.547 1.00 72.31 907 HIS A C 1
ATOM 6895 O O . HIS A 1 907 ? -6.904 92.105 25.010 1.00 70.91 907 HIS A O 1
ATOM 6902 N N . MET A 1 908 ? -7.013 89.865 25.163 1.00 75.64 908 MET A N 1
ATOM 6903 C CA . MET A 1 908 ? -8.010 89.801 24.067 1.00 77.83 908 MET A CA 1
ATOM 6904 C C . MET A 1 908 ? -9.321 90.338 24.637 1.00 81.28 908 MET A C 1
ATOM 6905 O O . MET A 1 908 ? -10.051 90.981 23.902 1.00 84.91 908 MET A O 1
ATOM 6910 N N . ALA A 1 909 ? -9.550 90.138 25.934 1.00 83.34 909 ALA A N 1
ATOM 6911 C CA . ALA A 1 909 ? -10.781 90.648 26.576 1.00 85.10 909 ALA A CA 1
ATOM 6912 C C . ALA A 1 909 ? -10.820 92.178 26.471 1.00 84.84 909 ALA A C 1
ATOM 6913 O O . ALA A 1 909 ? -11.908 92.718 26.224 1.00 86.31 909 ALA A O 1
ATOM 6915 N N . VAL A 1 910 ? -9.686 92.845 26.689 1.00 82.55 910 VAL A N 1
ATOM 6916 C CA . VAL A 1 910 ? -9.602 94.334 26.606 1.00 81.28 910 VAL A CA 1
ATOM 6917 C C . VAL A 1 910 ? -9.775 94.860 25.176 1.00 78.08 910 VAL A C 1
ATOM 6918 O O . VAL A 1 910 ? -10.528 95.834 25.011 1.00 77.39 910 VAL A O 1
ATOM 6922 N N . LEU A 1 911 ? -9.144 94.234 24.177 1.00 75.97 911 LEU A N 1
ATOM 6923 C CA . LEU A 1 911 ? -9.128 94.813 22.802 1.00 74.82 911 LEU A CA 1
ATOM 6924 C C . LEU A 1 911 ? -9.830 93.939 21.756 1.00 75.12 911 LEU A C 1
ATOM 6925 O O . LEU A 1 911 ? -9.670 94.245 20.569 1.00 74.71 911 LEU A O 1
ATOM 6930 N N . SER A 1 912 ? -10.607 92.941 22.167 1.00 76.76 912 SER A N 1
ATOM 6931 C CA . SER A 1 912 ? -11.355 92.103 21.212 1.00 78.52 912 SER A CA 1
ATOM 6932 C C . SER A 1 912 ? -12.309 92.920 20.348 1.00 77.46 912 SER A C 1
ATOM 6933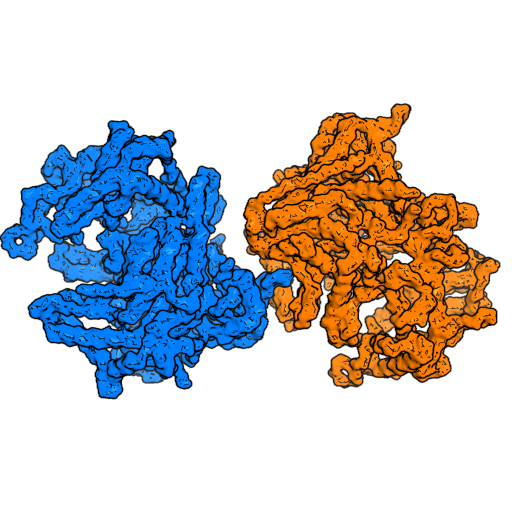 O O . SER A 1 912 ? -12.378 92.718 19.140 1.00 75.09 912 SER A O 1
ATOM 6936 N N . ASP A 1 913 ? -13.066 93.818 20.993 1.00 77.74 913 ASP A N 1
ATOM 6937 C CA . ASP A 1 913 ? -14.060 94.653 20.325 1.00 78.46 913 ASP A CA 1
ATOM 6938 C C . ASP A 1 913 ? -13.419 95.501 19.238 1.00 76.61 913 ASP A C 1
ATOM 6939 O O . ASP A 1 913 ? -13.851 95.460 18.090 1.00 78.22 913 ASP A O 1
ATOM 6944 N N . LEU A 1 914 ? -12.372 96.246 19.608 1.00 74.07 914 LEU A N 1
ATOM 6945 C CA . LEU A 1 914 ? -11.648 97.121 18.690 1.00 72.90 914 LEU A CA 1
ATOM 6946 C C . LEU A 1 914 ? -11.028 96.341 17.524 1.00 73.70 914 LEU A C 1
ATOM 6947 O O . LEU A 1 914 ? -11.172 96.740 16.361 1.00 73.33 914 LEU A O 1
ATOM 6952 N N . PHE A 1 915 ? -10.341 95.239 17.847 1.00 72.29 915 PHE A N 1
ATOM 6953 C CA . PHE A 1 915 ? -9.723 94.367 16.850 1.00 73.65 915 PHE A CA 1
ATOM 6954 C C . PHE A 1 915 ? -10.742 93.792 15.874 1.00 74.47 915 PHE A C 1
ATOM 6955 O O . PHE A 1 915 ? -10.500 93.771 14.675 1.00 74.95 915 PHE A O 1
ATOM 6963 N N . ALA A 1 916 ? -11.879 93.326 16.405 1.00 76.50 916 ALA A N 1
ATOM 6964 C CA . ALA A 1 916 ? -12.973 92.781 15.598 1.00 79.17 916 ALA A CA 1
ATOM 6965 C C . ALA A 1 916 ? -13.667 93.861 14.760 1.00 80.82 916 ALA A C 1
ATOM 6966 O O . ALA A 1 916 ? -14.237 93.567 13.723 1.00 81.57 916 ALA A O 1
ATOM 6968 N N . LYS A 1 917 ? -13.611 95.114 15.218 1.00 81.85 917 LYS A N 1
ATOM 6969 C CA . LYS A 1 917 ? -14.102 96.256 14.441 1.00 85.01 917 LYS A CA 1
ATOM 6970 C C . LYS A 1 917 ? -13.248 96.437 13.187 1.00 83.07 917 LYS A C 1
ATOM 6971 O O . LYS A 1 917 ? -13.760 96.811 12.137 1.00 83.10 917 LYS A O 1
ATOM 6977 N N . HIS A 1 918 ? -11.947 96.143 13.310 1.00 80.95 918 HIS A N 1
ATOM 6978 C CA . HIS A 1 918 ? -10.989 96.250 12.207 1.00 80.92 918 HIS A CA 1
ATOM 6979 C C . HIS A 1 918 ? -10.559 94.888 11.646 1.00 80.89 918 HIS A C 1
ATOM 6980 O O . HIS A 1 918 ? -9.380 94.661 11.397 1.00 80.67 918 HIS A O 1
ATOM 6987 N N . LYS A 1 919 ? -11.541 94.004 11.426 1.00 83.38 919 LYS A N 1
ATOM 6988 C CA . LYS A 1 919 ? -11.343 92.668 10.860 1.00 84.24 919 LYS A CA 1
ATOM 6989 C C . LYS A 1 919 ? -10.588 92.712 9.541 1.00 83.42 919 LYS A C 1
ATOM 6990 O O . LYS A 1 919 ? -10.872 93.554 8.687 1.00 84.84 919 LYS A O 1
ATOM 6996 N N . VAL A 1 920 ? -9.641 91.781 9.372 1.00 82.19 920 VAL A N 1
ATOM 6997 C CA . VAL A 1 920 ? -8.919 91.594 8.117 1.00 81.42 920 VAL A CA 1
ATOM 6998 C C . VAL A 1 920 ? -9.806 90.789 7.185 1.00 82.70 920 VAL A C 1
ATOM 6999 O O . VAL A 1 920 ? -10.312 89.740 7.567 1.00 84.54 920 VAL A O 1
ATOM 7003 N N . ARG A 1 921 ? -10.002 91.300 5.964 1.00 83.57 921 ARG A N 1
ATOM 7004 C CA . ARG A 1 921 ? -10.912 90.723 4.933 1.00 86.45 921 ARG A CA 1
ATOM 7005 C C . ARG A 1 921 ? -10.081 89.933 3.920 1.00 87.22 921 ARG A C 1
ATOM 7006 O O . ARG A 1 921 ? -8.881 90.241 3.782 1.00 85.64 921 ARG A O 1
ATOM 7014 N N . ASP A 1 922 ? -10.701 88.955 3.248 1.00 90.95 922 ASP A N 1
ATOM 7015 C CA . ASP A 1 922 ? -10.018 88.087 2.294 1.00 92.89 922 ASP A CA 1
ATOM 7016 C C . ASP A 1 922 ? -9.447 88.828 1.081 1.00 93.84 922 ASP A C 1
ATOM 7017 O O . ASP A 1 922 ? -8.409 88.435 0.549 1.00 93.52 922 ASP A O 1
ATOM 7022 N N . GLU A 1 923 ? -10.120 89.900 0.652 1.00 95.74 923 GLU A N 1
ATOM 7023 C CA . GLU A 1 923 ? -9.642 90.712 -0.472 1.00 97.34 923 GLU A CA 1
ATOM 7024 C C . GLU A 1 923 ? -8.278 91.334 -0.171 1.00 93.51 923 GLU A C 1
ATOM 7025 O O . GLU A 1 923 ? -7.432 91.442 -1.058 1.00 94.71 923 GLU A O 1
ATOM 7031 N N . GLU A 1 924 ? -8.077 91.727 1.092 1.00 90.07 924 GLU A N 1
ATOM 7032 C CA . GLU A 1 924 ? -6.806 92.272 1.561 1.00 87.18 924 GLU A CA 1
ATOM 7033 C C . GLU A 1 924 ? -5.703 91.224 1.528 1.00 86.29 924 GLU A C 1
ATOM 7034 O O . GLU A 1 924 ? -4.571 91.524 1.171 1.00 85.78 924 GLU A O 1
ATOM 7040 N N . VAL A 1 925 ? -6.052 89.992 1.908 1.00 87.43 925 VAL A N 1
ATOM 7041 C CA . VAL A 1 925 ? -5.137 88.855 1.858 1.00 87.95 925 VAL A CA 1
ATOM 7042 C C . VAL A 1 925 ? -4.753 88.570 0.412 1.00 90.42 925 VAL A C 1
ATOM 7043 O O . VAL A 1 925 ? -3.577 88.407 0.108 1.00 91.52 925 VAL A O 1
ATOM 7047 N N . ALA A 1 926 ? -5.754 88.527 -0.475 1.00 92.83 926 ALA A N 1
ATOM 7048 C CA . ALA A 1 926 ? -5.540 88.236 -1.894 1.00 96.68 926 ALA A CA 1
ATOM 7049 C C . ALA A 1 926 ? -4.676 89.306 -2.552 1.00 96.00 926 ALA A C 1
ATOM 7050 O O . ALA A 1 926 ? -3.730 88.993 -3.285 1.00 96.84 926 ALA A O 1
ATOM 7052 N N . ARG A 1 927 ? -5.002 90.572 -2.273 1.00 94.24 927 ARG A N 1
ATOM 7053 C CA . ARG A 1 927 ? -4.273 91.753 -2.809 1.00 93.82 927 ARG A CA 1
ATOM 7054 C C . ARG A 1 927 ? -2.797 91.656 -2.401 1.00 92.56 927 ARG A C 1
ATOM 7055 O O . ARG A 1 927 ? -1.925 91.869 -3.273 1.00 93.66 927 ARG A O 1
ATOM 7063 N N . LEU A 1 928 ? -2.530 91.335 -1.131 1.00 90.86 928 LEU A N 1
ATOM 7064 C CA . LEU A 1 928 ? -1.164 91.209 -0.627 1.00 90.32 928 LEU A CA 1
ATOM 7065 C C . LEU A 1 928 ? -0.406 90.136 -1.394 1.00 92.22 928 LEU A C 1
ATOM 7066 O O . LEU A 1 928 ? 0.756 90.319 -1.736 1.00 93.97 928 LEU A O 1
ATOM 7071 N N . ALA A 1 929 ? -1.085 89.017 -1.663 1.00 94.95 929 ALA A N 1
ATOM 7072 C CA . ALA A 1 929 ? -0.497 87.878 -2.364 1.00 97.96 929 ALA A CA 1
ATOM 7073 C C . ALA A 1 929 ? -0.036 88.266 -3.765 1.00 100.68 929 ALA A C 1
ATOM 7074 O O . ALA A 1 929 ? 1.083 87.944 -4.160 1.00 103.91 929 ALA A O 1
ATOM 7076 N N . GLU A 1 930 ? -0.895 88.970 -4.509 1.00 101.22 930 GLU A N 1
ATOM 7077 C CA . GLU A 1 930 ? -0.570 89.350 -5.882 1.00 104.75 930 GLU A CA 1
ATOM 7078 C C . GLU A 1 930 ? 0.525 90.412 -5.971 1.00 102.29 930 GLU A C 1
ATOM 7079 O O . GLU A 1 930 ? 1.279 90.449 -6.942 1.00 105.25 930 GLU A O 1
ATOM 7085 N N . ILE A 1 931 ? 0.626 91.257 -4.941 1.00 98.14 931 ILE A N 1
ATOM 7086 C CA . ILE A 1 931 ? 1.693 92.246 -4.845 1.00 96.04 931 ILE A CA 1
ATOM 7087 C C . ILE A 1 931 ? 3.041 91.559 -4.602 1.00 95.80 931 ILE A C 1
ATOM 7088 O O . ILE A 1 931 ? 4.073 91.999 -5.118 1.00 96.36 931 ILE A O 1
ATOM 7093 N N . GLU A 1 932 ? 3.017 90.477 -3.816 1.00 96.11 932 GLU A N 1
ATOM 7094 C CA . GLU A 1 932 ? 4.216 89.718 -3.454 1.00 97.64 932 GLU A CA 1
ATOM 7095 C C . GLU A 1 932 ? 4.497 88.529 -4.379 1.00 103.03 932 GLU A C 1
ATOM 7096 O O . GLU A 1 932 ? 5.545 87.883 -4.259 1.00 104.69 932 GLU A O 1
ATOM 7102 N N . ASP A 1 933 ? 3.562 88.249 -5.295 1.00 106.86 933 ASP A N 1
ATOM 7103 C CA . ASP A 1 933 ? 3.672 87.131 -6.228 1.00 111.14 933 ASP A CA 1
ATOM 7104 C C . ASP A 1 933 ? 4.984 87.192 -7.010 1.00 114.22 933 ASP A C 1
ATOM 7105 O O . ASP A 1 933 ? 5.162 88.040 -7.882 1.00 113.26 933 ASP A O 1
ATOM 7110 N N . GLU A 1 934 ? 5.888 86.266 -6.672 1.00 119.61 934 GLU A N 1
ATOM 7111 C CA . GLU A 1 934 ? 7.255 86.212 -7.183 1.00 124.34 934 GLU A CA 1
ATOM 7112 C C . GLU A 1 934 ? 7.502 85.014 -8.109 1.00 129.26 934 GLU A C 1
ATOM 7113 O O . GLU A 1 934 ? 8.615 84.836 -8.604 1.00 132.03 934 GLU A O 1
ATOM 7119 N N . THR A 1 935 ? 6.458 84.210 -8.349 1.00 132.29 935 THR A N 1
ATOM 7120 C CA . THR A 1 935 ? 6.582 82.925 -9.056 1.00 137.42 935 THR A CA 1
ATOM 7121 C C . THR A 1 935 ? 6.768 83.073 -10.572 1.00 144.06 935 THR A C 1
ATOM 7122 O O . THR A 1 935 ? 7.519 82.310 -11.181 1.00 150.20 935 THR A O 1
ATOM 7126 N N . GLN A 1 936 ? 6.082 84.058 -11.165 1.00 145.69 936 GLN A N 1
ATOM 7127 C CA . GLN A 1 936 ? 6.146 84.330 -12.602 1.00 150.28 936 GLN A CA 1
ATOM 7128 C C . GLN A 1 936 ? 7.273 85.295 -12.976 1.00 147.99 936 GLN A C 1
ATOM 7129 O O . GLN A 1 936 ? 7.939 85.115 -13.987 1.00 149.25 936 GLN A O 1
ATOM 7135 N N . GLU A 1 937 ? 7.469 86.335 -12.160 1.00 143.66 937 GLU A N 1
ATOM 7136 C CA . GLU A 1 937 ? 8.406 87.404 -12.484 1.00 142.28 937 GLU A CA 1
ATOM 7137 C C . GLU A 1 937 ? 8.717 88.258 -11.261 1.00 136.57 937 GLU A C 1
ATOM 7138 O O . GLU A 1 937 ? 8.221 87.992 -10.162 1.00 135.32 937 GLU A O 1
ATOM 7144 N N . LYS A 1 938 ? 9.556 89.279 -11.464 1.00 132.64 938 LYS A N 1
ATOM 7145 C CA . LYS A 1 938 ? 9.820 90.285 -10.456 1.00 127.31 938 LYS A CA 1
ATOM 7146 C C . LYS A 1 938 ? 8.476 90.787 -9.932 1.00 121.65 938 LYS A C 1
ATOM 7147 O O . LYS A 1 938 ? 7.670 91.341 -10.684 1.00 122.64 938 LYS A O 1
ATOM 7153 N N . SER A 1 939 ? 8.226 90.546 -8.641 1.00 116.17 939 SER A N 1
ATOM 7154 C CA . SER A 1 939 ? 6.964 90.905 -7.993 1.00 112.33 939 SER A CA 1
ATOM 7155 C C . SER A 1 939 ? 6.784 92.418 -7.957 1.00 108.70 939 SER A C 1
ATOM 7156 O O . SER A 1 939 ? 7.763 93.173 -8.046 1.00 108.54 939 SER A O 1
ATOM 7159 N N . GLN A 1 940 ? 5.526 92.854 -7.828 1.00 105.86 940 GLN A N 1
ATOM 7160 C CA . GLN A 1 940 ? 5.182 94.267 -7.821 1.00 103.12 940 GLN A CA 1
ATOM 7161 C C . GLN A 1 940 ? 5.996 95.048 -6.794 1.00 99.20 940 GLN A C 1
ATOM 7162 O O . GLN A 1 940 ? 6.541 96.111 -7.115 1.00 99.23 940 GLN A O 1
ATOM 7168 N N . ILE A 1 941 ? 6.072 94.515 -5.567 1.00 95.98 941 ILE A N 1
ATOM 7169 C CA . ILE A 1 941 ? 6.767 95.190 -4.470 1.00 93.76 941 ILE A CA 1
ATOM 7170 C C . ILE A 1 941 ? 8.277 95.283 -4.701 1.00 94.42 941 ILE A C 1
ATOM 7171 O O . ILE A 1 941 ? 8.864 96.338 -4.489 1.00 91.21 941 ILE A O 1
ATOM 7176 N N . VAL A 1 942 ? 8.895 94.187 -5.157 1.00 96.71 942 VAL A N 1
ATOM 7177 C CA . VAL A 1 942 ? 10.340 94.162 -5.378 1.00 98.60 942 VAL A CA 1
ATOM 7178 C C . VAL A 1 942 ? 10.730 95.167 -6.475 1.00 99.63 942 VAL A C 1
ATOM 7179 O O . VAL A 1 942 ? 11.717 95.895 -6.334 1.00 99.24 942 VAL A O 1
ATOM 7183 N N . ALA A 1 943 ? 9.933 95.209 -7.550 1.00 100.76 943 ALA A N 1
ATOM 7184 C CA . ALA A 1 943 ? 10.120 96.162 -8.648 1.00 102.18 943 ALA A CA 1
ATOM 7185 C C . ALA A 1 943 ? 10.035 97.608 -8.160 1.00 99.15 943 ALA A C 1
ATOM 7186 O O . ALA A 1 943 ? 10.827 98.459 -8.565 1.00 98.40 943 ALA A O 1
ATOM 7188 N N . ALA A 1 944 ? 9.052 97.868 -7.293 1.00 97.17 944 ALA A N 1
ATOM 7189 C CA . ALA A 1 944 ? 8.833 99.177 -6.716 1.00 95.91 944 ALA A CA 1
ATOM 7190 C C . ALA A 1 944 ? 9.999 99.603 -5.828 1.00 95.34 944 ALA A C 1
ATOM 7191 O O . ALA A 1 944 ? 10.477 100.736 -5.941 1.00 94.29 944 ALA A O 1
ATOM 7193 N N . GLN A 1 945 ? 10.452 98.690 -4.958 1.00 95.16 945 GLN A N 1
ATOM 7194 C CA . GLN A 1 945 ? 11.542 98.966 -4.017 1.00 95.88 945 GLN A CA 1
ATOM 7195 C C . GLN A 1 945 ? 12.825 99.312 -4.763 1.00 98.78 945 GLN A C 1
ATOM 7196 O O . GLN A 1 945 ? 13.512 100.280 -4.405 1.00 98.87 945 GLN A O 1
ATOM 7202 N N . GLU A 1 946 ? 13.126 98.527 -5.808 1.00 102.00 946 GLU A N 1
ATOM 7203 C CA . GLU A 1 946 ? 14.349 98.679 -6.594 1.00 105.31 946 GLU A CA 1
ATOM 7204 C C . GLU A 1 946 ? 14.335 99.936 -7.472 1.00 105.82 946 GLU A C 1
ATOM 7205 O O . GLU A 1 946 ? 15.368 100.589 -7.631 1.00 106.55 946 GLU A O 1
ATOM 7211 N N . LEU A 1 947 ? 13.163 100.273 -8.026 1.00 105.68 947 LEU A N 1
ATOM 7212 C CA . LEU A 1 947 ? 12.986 101.518 -8.778 1.00 106.64 947 LEU A CA 1
ATOM 7213 C C . LEU A 1 947 ? 13.218 102.748 -7.890 1.00 103.21 947 LEU A C 1
ATOM 7214 O O . LEU A 1 947 ? 13.852 103.715 -8.311 1.00 101.83 947 LEU A O 1
ATOM 7219 N N . ARG A 1 948 ? 12.698 102.689 -6.658 1.00 101.25 948 ARG A N 1
ATOM 7220 C CA . ARG A 1 948 ? 12.766 103.782 -5.650 1.00 98.43 948 ARG A CA 1
ATOM 7221 C C . ARG A 1 948 ? 14.228 104.032 -5.258 1.00 98.85 948 ARG A C 1
ATOM 7222 O O . ARG A 1 948 ? 14.636 105.214 -5.246 1.00 98.40 948 ARG A O 1
ATOM 7230 N N . THR A 1 949 ? 14.977 102.966 -4.951 1.00 99.68 949 THR A N 1
ATOM 7231 C CA . THR A 1 949 ? 16.393 103.070 -4.603 1.00 100.89 949 THR A CA 1
ATOM 7232 C C . THR A 1 949 ? 17.214 103.539 -5.804 1.00 104.75 949 THR A C 1
ATOM 7233 O O . THR A 1 949 ? 18.088 104.404 -5.657 1.00 106.53 949 THR A O 1
ATOM 7237 N N . ASP A 1 950 ? 16.919 102.969 -6.981 1.00 107.09 950 ASP A N 1
ATOM 7238 C CA . ASP A 1 950 ? 17.563 103.348 -8.237 1.00 110.78 950 ASP A CA 1
ATOM 7239 C C . ASP A 1 950 ? 17.502 104.854 -8.462 1.00 107.78 950 ASP A C 1
ATOM 7240 O O . ASP A 1 950 ? 18.531 105.496 -8.681 1.00 108.67 950 ASP A O 1
ATOM 7245 N N . LEU A 1 951 ? 16.280 105.398 -8.427 1.00 104.99 951 LEU A N 1
ATOM 7246 C CA . LEU A 1 951 ? 16.035 106.818 -8.657 1.00 104.18 951 LEU A CA 1
ATOM 7247 C C . LEU A 1 951 ? 16.684 107.687 -7.585 1.00 102.40 951 LEU A C 1
ATOM 7248 O O . LEU A 1 951 ? 17.305 108.709 -7.904 1.00 102.84 951 LEU A O 1
ATOM 7253 N N . HIS A 1 952 ? 16.537 107.279 -6.318 1.00 99.54 952 HIS A N 1
ATOM 7254 C CA . HIS A 1 952 ? 17.048 108.059 -5.198 1.00 98.32 952 HIS A CA 1
ATOM 7255 C C . HIS A 1 952 ? 18.553 108.279 -5.321 1.00 100.95 952 HIS A C 1
ATOM 7256 O O . HIS A 1 952 ? 19.034 109.396 -5.150 1.00 100.47 952 HIS A O 1
ATOM 7263 N N . ASP A 1 953 ? 19.284 107.210 -5.651 1.00 104.13 953 ASP A N 1
ATOM 7264 C CA . ASP A 1 953 ? 20.735 107.279 -5.817 1.00 108.05 953 ASP A CA 1
ATOM 7265 C C . ASP A 1 953 ? 21.152 108.047 -7.076 1.00 108.35 953 ASP A C 1
ATOM 7266 O O . ASP A 1 953 ? 22.142 108.774 -7.054 1.00 109.26 953 ASP A O 1
ATOM 7271 N N . LYS A 1 954 ? 20.388 107.882 -8.162 1.00 107.10 954 LYS A N 1
ATOM 7272 C CA . LYS A 1 954 ? 20.625 108.611 -9.408 1.00 108.56 954 LYS A CA 1
ATOM 7273 C C . LYS A 1 954 ? 20.549 110.126 -9.163 1.00 106.33 954 LYS A C 1
ATOM 7274 O O . LYS A 1 954 ? 21.394 110.888 -9.635 1.00 108.25 954 LYS A O 1
ATOM 7280 N N . VAL A 1 955 ? 19.528 110.550 -8.412 1.00 102.18 955 VAL A N 1
ATOM 7281 C CA . VAL A 1 955 ? 19.367 111.945 -8.026 1.00 99.87 955 VAL A CA 1
ATOM 7282 C C . VAL A 1 955 ? 20.528 112.347 -7.114 1.00 99.69 955 VAL A C 1
ATOM 7283 O O . VAL A 1 955 ? 21.294 113.250 -7.444 1.00 101.21 955 VAL A O 1
ATOM 7287 N N . MET A 1 956 ? 20.676 111.634 -5.994 1.00 98.52 956 MET A N 1
ATOM 7288 C CA . MET A 1 956 ? 21.652 111.975 -4.958 1.00 98.95 956 MET A CA 1
ATOM 7289 C C . MET A 1 956 ? 23.123 111.861 -5.376 1.00 103.13 956 MET A C 1
ATOM 7290 O O . MET A 1 956 ? 23.982 112.477 -4.754 1.00 105.18 956 MET A O 1
ATOM 7295 N N . LYS A 1 957 ? 23.403 111.090 -6.434 1.00 106.14 957 LYS A N 1
ATOM 7296 C CA . LYS A 1 957 ? 24.752 110.954 -6.980 1.00 110.86 957 LYS A CA 1
ATOM 7297 C C . LYS A 1 957 ? 25.023 111.969 -8.094 1.00 112.87 957 LYS A C 1
ATOM 7298 O O . LYS A 1 957 ? 26.013 112.697 -8.040 1.00 115.90 957 LYS A O 1
ATOM 7304 N N . CYS A 1 958 ? 24.143 112.000 -9.103 1.00 112.14 958 CYS A N 1
ATOM 7305 C CA . CYS A 1 958 ? 24.363 112.779 -10.327 1.00 114.18 958 CYS A CA 1
ATOM 7306 C C . CYS A 1 958 ? 23.913 114.241 -10.240 1.00 112.56 958 CYS A C 1
ATOM 7307 O O . CYS A 1 958 ? 24.570 115.121 -10.794 1.00 115.74 958 CYS A O 1
ATOM 7310 N N . HIS A 1 959 ? 22.793 114.491 -9.551 1.00 108.27 959 HIS A N 1
ATOM 7311 C CA . HIS A 1 959 ? 22.272 115.848 -9.373 1.00 106.25 959 HIS A CA 1
ATOM 7312 C C . HIS A 1 959 ? 21.370 115.957 -8.144 1.00 101.63 959 HIS A C 1
ATOM 7313 O O . HIS A 1 959 ? 20.146 115.937 -8.265 1.00 99.26 959 HIS A O 1
ATOM 7320 N N . PRO A 1 960 ? 21.946 116.099 -6.923 1.00 100.10 960 PRO A N 1
ATOM 7321 C CA . PRO A 1 960 ? 21.167 116.034 -5.684 1.00 96.68 960 PRO A CA 1
ATOM 7322 C C . PRO A 1 960 ? 20.152 117.175 -5.486 1.00 93.47 960 PRO A C 1
ATOM 7323 O O . PRO A 1 960 ? 19.294 117.027 -4.639 1.00 89.75 960 PRO A O 1
ATOM 7327 N N . LYS A 1 961 ? 20.265 118.262 -6.256 1.00 95.15 961 LYS A N 1
ATOM 7328 C CA . LYS A 1 961 ? 19.356 119.405 -6.148 1.00 95.17 961 LYS A CA 1
ATOM 7329 C C . LYS A 1 961 ? 18.148 119.320 -7.094 1.00 94.86 961 LYS A C 1
ATOM 7330 O O . LYS A 1 961 ? 17.170 120.033 -6.894 1.00 92.51 961 LYS A O 1
ATOM 7336 N N . THR A 1 962 ? 18.218 118.440 -8.103 1.00 96.58 962 THR A N 1
ATOM 7337 C CA . THR A 1 962 ? 17.225 118.414 -9.178 1.00 97.23 962 THR A CA 1
ATOM 7338 C C . THR A 1 962 ? 16.654 117.031 -9.506 1.00 97.84 962 THR A C 1
ATOM 7339 O O . THR A 1 962 ? 17.265 116.000 -9.215 1.00 97.68 962 THR A O 1
ATOM 7343 N N . ILE A 1 963 ? 15.458 117.038 -10.106 1.00 98.07 963 ILE A N 1
ATOM 7344 C CA . ILE A 1 963 ? 14.797 115.838 -10.617 1.00 99.18 963 ILE A CA 1
ATOM 7345 C C . ILE A 1 963 ? 13.746 116.255 -11.658 1.00 100.53 963 ILE A C 1
ATOM 7346 O O . ILE A 1 963 ? 13.081 117.278 -11.497 1.00 100.16 963 ILE A O 1
ATOM 7351 N N . SER A 1 964 ? 13.610 115.463 -12.725 1.00 103.12 964 SER A N 1
ATOM 7352 C CA . SER A 1 964 ? 12.651 115.758 -13.790 1.00 105.22 964 SER A CA 1
ATOM 7353 C C . SER A 1 964 ? 11.251 115.335 -13.356 1.00 103.63 964 SER A C 1
ATOM 7354 O O . SER A 1 964 ? 11.112 114.484 -12.481 1.00 100.92 964 SER A O 1
ATOM 7357 N N . PRO A 1 965 ? 10.174 115.921 -13.932 1.00 115.96 965 PRO A N 1
ATOM 7358 C CA . PRO A 1 965 ? 8.806 115.531 -13.584 1.00 114.25 965 PRO A CA 1
ATOM 7359 C C . PRO A 1 965 ? 8.531 114.034 -13.811 1.00 113.10 965 PRO A C 1
ATOM 7360 O O . PRO A 1 965 ? 7.820 113.447 -13.010 1.00 110.62 965 PRO A O 1
ATOM 7364 N N . GLU A 1 966 ? 9.100 113.455 -14.875 1.00 116.12 966 GLU A N 1
ATOM 7365 C CA . GLU A 1 966 ? 8.905 112.045 -15.190 1.00 116.30 966 GLU A CA 1
ATOM 7366 C C . GLU A 1 966 ? 9.607 111.146 -14.170 1.00 112.77 966 GLU A C 1
ATOM 7367 O O . GLU A 1 966 ? 9.000 110.210 -13.652 1.00 111.44 966 GLU A O 1
ATOM 7373 N N . GLU A 1 967 ? 10.880 111.441 -13.877 1.00 112.61 967 GLU A N 1
ATOM 7374 C CA . GLU A 1 967 ? 11.626 110.774 -12.803 1.00 110.52 967 GLU A CA 1
ATOM 7375 C C . GLU A 1 967 ? 10.848 110.818 -11.476 1.00 107.27 967 GLU A C 1
ATOM 7376 O O . GLU A 1 967 ? 10.777 109.826 -10.750 1.00 104.49 967 GLU A O 1
ATOM 7382 N N . ARG A 1 968 ? 10.270 111.987 -11.178 1.00 106.81 968 ARG A N 1
ATOM 7383 C CA . ARG A 1 968 ? 9.499 112.270 -9.938 1.00 103.53 968 ARG A CA 1
ATOM 7384 C C . ARG A 1 968 ? 8.192 111.467 -9.941 1.00 100.72 968 ARG A C 1
ATOM 7385 O O . ARG A 1 968 ? 7.808 110.977 -8.864 1.00 96.06 968 ARG A O 1
ATOM 7393 N N . GLN A 1 969 ? 7.528 111.358 -11.097 1.00 103.99 969 GLN A N 1
ATOM 7394 C CA . GLN A 1 969 ? 6.266 110.630 -11.209 1.00 104.00 969 GLN A CA 1
ATOM 7395 C C . GLN A 1 969 ? 6.439 109.131 -10.938 1.00 100.42 969 GLN A C 1
ATOM 7396 O O . GLN A 1 969 ? 5.627 108.529 -10.236 1.00 97.49 969 GLN A O 1
ATOM 7402 N N . SER A 1 970 ? 7.498 108.542 -11.502 1.00 100.89 970 SER A N 1
ATOM 7403 C CA . SER A 1 970 ? 7.819 107.132 -11.289 1.00 99.59 970 SER A CA 1
ATOM 7404 C C . SER A 1 970 ? 8.187 106.881 -9.833 1.00 94.98 970 SER A C 1
ATOM 7405 O O . SER A 1 970 ? 7.815 105.859 -9.257 1.00 92.85 970 SER A O 1
ATOM 7408 N N . TYR A 1 971 ? 8.904 107.832 -9.228 1.00 94.10 971 TYR A N 1
ATOM 7409 C CA . TYR A 1 971 ? 9.267 107.802 -7.786 1.00 90.65 971 TYR A CA 1
ATOM 7410 C C . TYR A 1 971 ? 7.991 107.762 -6.937 1.00 87.83 971 TYR A C 1
ATOM 7411 O O . TYR A 1 971 ? 7.886 106.882 -6.062 1.00 86.42 971 TYR A O 1
ATOM 7420 N N . ALA A 1 972 ? 7.057 108.683 -7.195 1.00 88.45 972 ALA A N 1
ATOM 7421 C CA . ALA A 1 972 ? 5.787 108.740 -6.473 1.00 86.39 972 ALA A CA 1
ATOM 7422 C C . ALA A 1 972 ? 4.993 107.447 -6.646 1.00 84.50 972 ALA A C 1
ATOM 7423 O O . ALA A 1 972 ? 4.468 106.911 -5.676 1.00 82.84 972 ALA A O 1
ATOM 7425 N N . ALA A 1 973 ? 4.919 106.955 -7.887 1.00 85.92 973 ALA A N 1
ATOM 7426 C CA . ALA A 1 973 ? 4.227 105.706 -8.202 1.00 85.93 973 ALA A CA 1
ATOM 7427 C C . ALA A 1 973 ? 4.816 104.506 -7.442 1.00 83.89 973 ALA A C 1
ATOM 7428 O O . ALA A 1 973 ? 4.081 103.635 -6.993 1.00 83.65 973 ALA A O 1
ATOM 7430 N N . ALA A 1 974 ? 6.145 104.481 -7.303 1.00 84.12 974 ALA A N 1
ATOM 7431 C CA . ALA A 1 974 ? 6.857 103.446 -6.548 1.00 82.87 974 ALA A CA 1
ATOM 7432 C C . ALA A 1 974 ? 6.493 103.501 -5.067 1.00 80.51 974 ALA A C 1
ATOM 7433 O O . ALA A 1 974 ? 6.225 102.472 -4.439 1.00 79.14 974 ALA A O 1
ATOM 7435 N N . ILE A 1 975 ? 6.481 104.721 -4.517 1.00 80.07 975 ILE A N 1
ATOM 7436 C CA . ILE A 1 975 ? 6.105 104.960 -3.131 1.00 77.48 975 ILE A CA 1
ATOM 7437 C C . ILE A 1 975 ? 4.682 104.467 -2.862 1.00 76.48 975 ILE A C 1
ATOM 7438 O O . ILE A 1 975 ? 4.434 103.859 -1.820 1.00 75.09 975 ILE A O 1
ATOM 7443 N N . LYS A 1 976 ? 3.761 104.722 -3.799 1.00 78.77 976 LYS A N 1
ATOM 7444 C CA . LYS A 1 976 ? 2.355 104.323 -3.650 1.00 80.80 976 LYS A CA 1
ATOM 7445 C C . LYS A 1 976 ? 2.193 102.810 -3.490 1.00 79.92 976 LYS A C 1
ATOM 7446 O O . LYS A 1 976 ? 1.469 102.352 -2.600 1.00 79.85 976 LYS A O 1
ATOM 7452 N N . THR A 1 977 ? 2.862 102.048 -4.366 1.00 80.97 977 THR A N 1
ATOM 7453 C CA . THR A 1 977 ? 2.889 100.592 -4.295 1.00 81.11 977 THR A CA 1
ATOM 7454 C C . THR A 1 977 ? 3.540 100.141 -2.985 1.00 78.51 977 THR A C 1
ATOM 7455 O O . THR A 1 977 ? 3.023 99.252 -2.310 1.00 77.62 977 THR A O 1
ATOM 7459 N N . ILE A 1 978 ? 4.658 100.784 -2.623 1.00 77.46 978 ILE A N 1
ATOM 7460 C CA . ILE A 1 978 ? 5.350 100.509 -1.363 1.00 76.26 978 ILE A CA 1
ATOM 7461 C C . ILE A 1 978 ? 4.447 100.746 -0.141 1.00 75.14 978 ILE A C 1
ATOM 7462 O O . ILE A 1 978 ? 4.424 99.924 0.781 1.00 73.93 978 ILE A O 1
ATOM 7467 N N . GLU A 1 979 ? 3.708 101.863 -0.142 1.00 74.12 979 GLU A N 1
ATOM 7468 C CA . GLU A 1 979 ? 2.748 102.155 0.928 1.00 73.74 979 GLU A CA 1
ATOM 7469 C C . GLU A 1 979 ? 1.666 101.078 1.024 1.00 73.46 979 GLU A C 1
ATOM 7470 O O . GLU A 1 979 ? 1.371 100.583 2.111 1.00 73.79 979 GLU A O 1
ATOM 7476 N N . GLU A 1 980 ? 1.077 100.727 -0.123 1.00 75.21 980 GLU A N 1
ATOM 7477 C CA . GLU A 1 980 ? 0.004 99.731 -0.173 1.00 76.04 980 GLU A CA 1
ATOM 7478 C C . GLU A 1 980 ? 0.462 98.383 0.403 1.00 74.85 980 GLU A C 1
ATOM 7479 O O . GLU A 1 980 ? -0.298 97.708 1.102 1.00 74.91 980 GLU A O 1
ATOM 7485 N N . HIS A 1 981 ? 1.713 98.017 0.104 1.00 74.10 981 HIS A N 1
ATOM 7486 C CA . HIS A 1 981 ? 2.332 96.803 0.620 1.00 74.77 981 HIS A CA 1
ATOM 7487 C C . HIS A 1 981 ? 2.469 96.859 2.133 1.00 72.91 981 HIS A C 1
ATOM 7488 O O . HIS A 1 981 ? 2.061 95.930 2.830 1.00 72.37 981 HIS A O 1
ATOM 7495 N N . ARG A 1 982 ? 3.034 97.963 2.636 1.00 73.31 982 ARG A N 1
ATOM 7496 C CA . ARG A 1 982 ? 3.232 98.214 4.091 1.00 71.59 982 ARG A CA 1
ATOM 7497 C C . ARG A 1 982 ? 1.883 98.111 4.813 1.00 70.54 982 ARG A C 1
ATOM 7498 O O . ARG A 1 982 ? 1.845 97.480 5.891 1.00 70.80 982 ARG A O 1
ATOM 7506 N N . PHE A 1 983 ? 0.825 98.699 4.245 1.00 70.62 983 PHE A N 1
ATOM 7507 C CA . PHE A 1 983 ? -0.492 98.721 4.887 1.00 70.96 983 PHE A CA 1
ATOM 7508 C C . PHE A 1 983 ? -1.133 97.332 4.939 1.00 72.12 983 PHE A C 1
ATOM 7509 O O . PHE A 1 983 ? -1.749 96.964 5.942 1.00 71.74 983 PHE A O 1
ATOM 7517 N N . LEU A 1 984 ? -0.994 96.572 3.846 1.00 72.59 984 LEU A N 1
ATOM 7518 C CA . LEU A 1 984 ? -1.564 95.234 3.760 1.00 74.04 984 LEU A CA 1
ATOM 7519 C C . LEU A 1 984 ? -0.842 94.258 4.692 1.00 73.17 984 LEU A C 1
ATOM 7520 O O . LEU A 1 984 ? -1.485 93.476 5.381 1.00 74.37 984 LEU A O 1
ATOM 7525 N N . VAL A 1 985 ? 0.492 94.338 4.728 1.00 72.42 985 VAL A N 1
ATOM 7526 C CA . VAL A 1 985 ? 1.313 93.549 5.654 1.00 72.38 985 VAL A CA 1
ATOM 7527 C C . VAL A 1 985 ? 0.938 93.867 7.100 1.00 70.48 985 VAL A C 1
ATOM 7528 O O . VAL A 1 985 ? 0.750 92.957 7.914 1.00 70.80 985 VAL A O 1
ATOM 7532 N N . GLY A 1 986 ? 0.791 95.164 7.395 1.00 68.37 986 GLY A N 1
ATOM 7533 C CA . GLY A 1 986 ? 0.352 95.645 8.696 1.00 66.40 986 GLY A CA 1
ATOM 7534 C C . GLY A 1 986 ? -0.986 95.101 9.168 1.00 67.74 986 GLY A C 1
ATOM 7535 O O . GLY A 1 986 ? -1.230 95.019 10.374 1.00 68.36 986 GLY A O 1
ATOM 7536 N N . ARG A 1 987 ? -1.852 94.723 8.223 1.00 69.35 987 ARG A N 1
ATOM 7537 C CA . ARG A 1 987 ? -3.213 94.192 8.504 1.00 71.55 987 ARG A CA 1
ATOM 7538 C C . ARG A 1 987 ? -3.216 92.662 8.440 1.00 73.74 987 ARG A C 1
ATOM 7539 O O . ARG A 1 987 ? -3.603 92.044 9.452 1.00 74.57 987 ARG A O 1
ATOM 7547 N N . VAL A 1 988 ? -2.794 92.082 7.311 1.00 75.04 988 VAL A N 1
ATOM 7548 C CA . VAL A 1 988 ? -2.836 90.636 7.101 1.00 77.51 988 VAL A CA 1
ATOM 7549 C C . VAL A 1 988 ? -2.031 89.869 8.167 1.00 77.01 988 VAL A C 1
ATOM 7550 O O . VAL A 1 988 ? -2.503 88.862 8.691 1.00 78.68 988 VAL A O 1
ATOM 7554 N N . TYR A 1 989 ? -0.835 90.364 8.508 1.00 74.87 989 TYR A N 1
ATOM 7555 C CA . TYR A 1 989 ? 0.076 89.739 9.509 1.00 75.24 989 TYR A CA 1
ATOM 7556 C C . TYR A 1 989 ? -0.065 90.435 10.869 1.00 72.34 989 TYR A C 1
ATOM 7557 O O . TYR A 1 989 ? 0.778 90.193 11.763 1.00 71.08 989 TYR A O 1
ATOM 7566 N N . LEU A 1 990 ? -1.125 91.239 11.020 1.00 71.19 990 LEU A N 1
ATOM 7567 C CA . LEU A 1 990 ? -1.591 91.758 12.303 1.00 70.07 990 LEU A CA 1
ATOM 7568 C C . LEU A 1 990 ? -0.595 92.708 12.982 1.00 67.42 990 LEU A C 1
ATOM 7569 O O . LEU A 1 990 ? -0.634 92.880 14.198 1.00 66.42 990 LEU A O 1
ATOM 7574 N N . GLY A 1 991 ? 0.277 93.336 12.184 1.00 66.76 991 GLY A N 1
ATOM 7575 C CA . GLY A 1 991 ? 1.217 94.329 12.678 1.00 65.66 991 GLY A CA 1
ATOM 7576 C C . GLY A 1 991 ? 0.519 95.483 13.386 1.00 64.86 991 GLY A C 1
ATOM 7577 O O . GLY A 1 991 ? 0.928 95.879 14.483 1.00 63.88 991 GLY A O 1
ATOM 7578 N N . ASP A 1 992 ? -0.537 96.013 12.753 1.00 65.83 992 ASP A N 1
ATOM 7579 C CA . ASP A 1 992 ? -1.352 97.100 13.305 1.00 65.80 992 ASP A CA 1
ATOM 7580 C C . ASP A 1 992 ? -1.894 96.735 14.683 1.00 65.96 992 ASP A C 1
ATOM 7581 O O . ASP A 1 992 ? -1.866 97.541 15.611 1.00 64.69 992 ASP A O 1
ATOM 7586 N N . HIS A 1 993 ? -2.397 95.502 14.799 1.00 67.13 993 HIS A N 1
ATOM 7587 C CA . HIS A 1 993 ? -3.034 95.028 16.016 1.00 67.46 993 HIS A CA 1
ATOM 7588 C C . HIS A 1 993 ? -2.000 94.952 17.132 1.00 66.42 993 HIS A C 1
ATOM 7589 O O . HIS A 1 993 ? -2.237 95.433 18.246 1.00 64.93 993 HIS A O 1
ATOM 7596 N N . LEU A 1 994 ? -0.833 94.381 16.811 1.00 65.69 994 LEU A N 1
ATOM 7597 C CA . LEU A 1 994 ? 0.258 94.215 17.770 1.00 65.18 994 LEU A CA 1
ATOM 7598 C C . LEU A 1 994 ? 0.887 95.551 18.196 1.00 63.40 994 LEU A C 1
ATOM 7599 O O . LEU A 1 994 ? 1.274 95.706 19.351 1.00 61.43 994 LEU A O 1
ATOM 7604 N N . ARG A 1 995 ? 0.984 96.500 17.254 1.00 64.14 995 ARG A N 1
ATOM 7605 C CA . ARG A 1 995 ? 1.510 97.872 17.503 1.00 64.26 995 ARG A CA 1
ATOM 7606 C C . ARG A 1 995 ? 0.548 98.627 18.429 1.00 61.72 995 ARG A C 1
ATOM 7607 O O . ARG A 1 995 ? 1.037 99.330 19.330 1.00 59.72 995 ARG A O 1
ATOM 7615 N N . LEU A 1 996 ? -0.760 98.482 18.201 1.00 60.94 996 LEU A N 1
ATOM 7616 C CA . LEU A 1 996 ? -1.781 99.114 19.016 1.00 60.22 996 LEU A CA 1
ATOM 7617 C C . LEU A 1 996 ? -1.701 98.602 20.448 1.00 61.18 996 LEU A C 1
ATOM 7618 O O . LEU A 1 996 ? -1.728 99.385 21.399 1.00 58.94 996 LEU A O 1
ATOM 7623 N N . HIS A 1 997 ? -1.585 97.277 20.600 1.00 62.41 997 HIS A N 1
ATOM 7624 C CA . HIS A 1 997 ? -1.443 96.683 21.910 1.00 62.88 997 HIS A CA 1
ATOM 7625 C C . HIS A 1 997 ? -0.196 97.216 22.624 1.00 62.37 997 HIS A C 1
ATOM 7626 O O . HIS A 1 997 ? -0.269 97.613 23.794 1.00 62.10 997 HIS A O 1
ATOM 7633 N N . ARG A 1 998 ? 0.934 97.245 21.907 1.00 63.37 998 ARG A N 1
ATOM 7634 C CA . ARG A 1 998 ? 2.239 97.753 22.422 1.00 65.01 998 ARG A CA 1
ATOM 7635 C C . ARG A 1 998 ? 2.098 99.226 22.831 1.00 60.90 998 ARG A C 1
ATOM 7636 O O . ARG A 1 998 ? 2.553 99.573 23.940 1.00 58.51 998 ARG A O 1
ATOM 7644 N N . LEU A 1 999 ? 1.506 100.050 21.958 1.00 59.18 999 LEU A N 1
ATOM 7645 C CA . LEU A 1 999 ? 1.303 101.475 22.223 1.00 58.63 999 LEU A CA 1
ATOM 7646 C C . LEU A 1 999 ? 0.530 101.649 23.520 1.00 58.05 999 LEU A C 1
ATOM 7647 O O . LEU A 1 999 ? 0.956 102.373 24.405 1.00 56.71 999 LEU A O 1
ATOM 7652 N N . MET A 1 1000 ? -0.602 100.948 23.626 1.00 59.95 1000 MET A N 1
ATOM 7653 C CA . MET A 1 1000 ? -1.443 100.968 24.810 1.00 61.30 1000 MET A CA 1
ATOM 7654 C C . MET A 1 1000 ? -0.631 100.667 26.063 1.00 61.16 1000 MET A C 1
ATOM 7655 O O . MET A 1 1000 ? -0.703 101.420 27.040 1.00 60.13 1000 MET A O 1
ATOM 7660 N N . MET A 1 1001 ? 0.138 99.568 26.026 1.00 60.62 1001 MET A N 1
ATOM 7661 C CA . MET A 1 1001 ? 0.983 99.155 27.150 1.00 60.38 1001 MET A CA 1
ATOM 7662 C C . MET A 1 1001 ? 2.058 100.183 27.504 1.00 57.24 1001 MET A C 1
ATOM 7663 O O . MET A 1 1001 ? 2.312 100.434 28.669 1.00 59.13 1001 MET A O 1
ATOM 7668 N N . ASP A 1 1002 ? 2.676 100.788 26.489 1.00 55.94 1002 ASP A N 1
ATOM 7669 C CA . ASP A 1 1002 ? 3.682 101.823 26.708 1.00 56.22 1002 ASP A CA 1
ATOM 7670 C C . ASP A 1 1002 ? 3.095 103.056 27.416 1.00 56.63 1002 ASP A C 1
ATOM 7671 O O . ASP A 1 1002 ? 3.666 103.542 28.395 1.00 58.13 1002 ASP A O 1
ATOM 7676 N N . VAL A 1 1003 ? 1.939 103.527 26.936 1.00 55.71 1003 VAL A N 1
ATOM 7677 C CA . VAL A 1 1003 ? 1.247 104.676 27.516 1.00 55.80 1003 VAL A CA 1
ATOM 7678 C C . VAL A 1 1003 ? 0.926 104.393 28.983 1.00 56.63 1003 VAL A C 1
ATOM 7679 O O . VAL A 1 1003 ? 1.309 105.166 29.870 1.00 56.42 1003 VAL A O 1
ATOM 7683 N N . ILE A 1 1004 ? 0.244 103.270 29.238 1.00 56.47 1004 ILE A N 1
ATOM 7684 C CA . ILE A 1 1004 ? -0.117 102.897 30.596 1.00 56.89 1004 ILE A CA 1
ATOM 7685 C C . ILE A 1 1004 ? 1.136 102.709 31.452 1.00 57.19 1004 ILE A C 1
ATOM 7686 O O . ILE A 1 1004 ? 1.164 103.138 32.614 1.00 57.28 1004 ILE A O 1
ATOM 7691 N N . GLY A 1 1005 ? 2.169 102.090 30.866 1.00 57.55 1005 GLY A N 1
ATOM 7692 C CA . GLY A 1 1005 ? 3.466 101.929 31.509 1.00 58.46 1005 GLY A CA 1
ATOM 7693 C C . GLY A 1 1005 ? 4.079 103.246 31.991 1.00 58.36 1005 GLY A C 1
ATOM 7694 O O . GLY A 1 1005 ? 4.586 103.349 33.116 1.00 58.31 1005 GLY A O 1
ATOM 7695 N N . ARG A 1 1006 ? 4.033 104.266 31.130 1.00 58.30 1006 ARG A N 1
ATOM 7696 C CA . ARG A 1 1006 ? 4.527 105.631 31.456 1.00 57.94 1006 ARG A CA 1
ATOM 7697 C C . ARG A 1 1006 ? 3.720 106.202 32.632 1.00 56.98 1006 ARG A C 1
ATOM 7698 O O . ARG A 1 1006 ? 4.336 106.832 33.508 1.00 57.81 1006 ARG A O 1
ATOM 7706 N N . LEU A 1 1007 ? 2.403 105.980 32.664 1.00 56.53 1007 LEU A N 1
ATOM 7707 C CA . LEU A 1 1007 ? 1.572 106.446 33.778 1.00 56.24 1007 LEU A CA 1
ATOM 7708 C C . LEU A 1 1007 ? 1.871 105.673 35.069 1.00 56.84 1007 LEU A C 1
ATOM 7709 O O . LEU A 1 1007 ? 1.858 106.256 36.160 1.00 56.27 1007 LEU A O 1
ATOM 7714 N N . ILE A 1 1008 ? 2.151 104.365 34.939 1.00 56.36 1008 ILE A N 1
ATOM 7715 C CA . ILE A 1 1008 ? 2.562 103.545 36.077 1.00 56.99 1008 ILE A CA 1
ATOM 7716 C C . ILE A 1 1008 ? 3.857 104.082 36.682 1.00 56.58 1008 ILE A C 1
ATOM 7717 O O . ILE A 1 1008 ? 4.008 104.116 37.898 1.00 58.42 1008 ILE A O 1
ATOM 7722 N N . ASP A 1 1009 ? 4.789 104.506 35.823 1.00 56.79 1009 ASP A N 1
ATOM 7723 C CA . ASP A 1 1009 ? 6.027 105.151 36.269 1.00 58.12 1009 ASP A CA 1
ATOM 7724 C C . ASP A 1 1009 ? 5.757 106.409 37.119 1.00 57.94 1009 ASP A C 1
ATOM 7725 O O . ASP A 1 1009 ? 6.405 106.627 38.139 1.00 58.52 1009 ASP A O 1
ATOM 7730 N N . TYR A 1 1010 ? 4.791 107.231 36.702 1.00 56.32 1010 TYR A N 1
ATOM 7731 C CA . TYR A 1 1010 ? 4.360 108.428 37.472 1.00 57.40 1010 TYR A CA 1
ATOM 7732 C C . TYR A 1 1010 ? 3.763 107.975 38.807 1.00 58.19 1010 TYR A C 1
ATOM 7733 O O . TYR A 1 1010 ? 4.063 108.600 39.842 1.00 58.34 1010 TYR A O 1
ATOM 7742 N N . ALA A 1 1011 ? 2.966 106.901 38.770 1.00 58.50 1011 ALA A N 1
ATOM 7743 C CA . ALA A 1 1011 ? 2.345 106.338 39.960 1.00 59.14 1011 ALA A CA 1
ATOM 7744 C C . ALA A 1 1011 ? 3.368 105.907 41.012 1.00 60.04 1011 ALA A C 1
ATOM 7745 O O . ALA A 1 1011 ? 3.149 106.108 42.206 1.00 60.63 1011 ALA A O 1
ATOM 7747 N N . GLY A 1 1012 ? 4.480 105.319 40.556 1.00 59.44 1012 GLY A N 1
ATOM 7748 C CA . GLY A 1 1012 ? 5.598 104.966 41.416 1.00 60.48 1012 GLY A CA 1
ATOM 7749 C C . GLY A 1 1012 ? 6.212 106.181 42.099 1.00 61.10 1012 GLY A C 1
ATOM 7750 O O . GLY A 1 1012 ? 6.630 106.108 43.253 1.00 60.73 1012 GLY A O 1
ATOM 7751 N N . ALA A 1 1013 ? 6.261 107.309 41.379 1.00 60.01 1013 ALA A N 1
ATOM 7752 C CA . ALA A 1 1013 ? 6.785 108.554 41.932 1.00 59.88 1013 ALA A CA 1
ATOM 7753 C C . ALA A 1 1013 ? 5.860 109.104 43.036 1.00 60.04 1013 ALA A C 1
ATOM 7754 O O . ALA A 1 1013 ? 6.333 109.503 44.095 1.00 61.42 1013 ALA A O 1
ATOM 7756 N N . TYR A 1 1014 ? 4.545 109.084 42.795 1.00 58.83 1014 TYR A N 1
ATOM 7757 C CA . TYR A 1 1014 ? 3.500 109.424 43.797 1.00 59.28 1014 TYR A CA 1
ATOM 7758 C C . TYR A 1 1014 ? 3.705 108.578 45.057 1.00 61.65 1014 TYR A C 1
ATOM 7759 O O . TYR A 1 1014 ? 3.874 109.164 46.151 1.00 61.22 1014 TYR A O 1
ATOM 7768 N N . GLU A 1 1015 ? 3.685 107.246 44.905 1.00 62.25 1015 GLU A N 1
ATOM 7769 C CA . GLU A 1 1015 ? 3.822 106.328 46.031 1.00 65.67 1015 GLU A CA 1
ATOM 7770 C C . GLU A 1 1015 ? 5.062 106.650 46.854 1.00 65.51 1015 GLU A C 1
ATOM 7771 O O . GLU A 1 1015 ? 5.018 106.697 48.076 1.00 67.23 1015 GLU A O 1
ATOM 7777 N N . ARG A 1 1016 ? 6.169 106.882 46.156 1.00 64.96 1016 ARG A N 1
ATOM 7778 C CA . ARG A 1 1016 ? 7.532 106.989 46.740 1.00 67.25 1016 ARG A CA 1
ATOM 7779 C C . ARG A 1 1016 ? 7.727 108.374 47.376 1.00 66.91 1016 ARG A C 1
ATOM 7780 O O . ARG A 1 1016 ? 8.217 108.438 48.530 1.00 68.48 1016 ARG A O 1
ATOM 7788 N N . ASP A 1 1017 ? 7.361 109.441 46.658 1.00 65.01 1017 ASP A N 1
ATOM 7789 C CA . ASP A 1 1017 ? 7.400 110.807 47.207 1.00 64.82 1017 ASP A CA 1
ATOM 7790 C C . ASP A 1 1017 ? 6.545 110.935 48.463 1.00 64.91 1017 ASP A C 1
ATOM 7791 O O . ASP A 1 1017 ? 6.995 111.480 49.465 1.00 66.97 1017 ASP A O 1
ATOM 7796 N N . THR A 1 1018 ? 5.314 110.417 48.405 1.00 64.49 1018 THR A N 1
ATOM 7797 C CA . THR A 1 1018 ? 4.330 110.599 49.476 1.00 65.45 1018 THR A CA 1
ATOM 7798 C C . THR A 1 1018 ? 4.463 109.561 50.585 1.00 67.14 1018 THR A C 1
ATOM 7799 O O . THR A 1 1018 ? 4.389 109.896 51.768 1.00 68.78 1018 THR A O 1
ATOM 7803 N N . GLY A 1 1019 ? 4.654 108.296 50.195 1.00 65.54 1019 GLY A N 1
ATOM 7804 C CA . GLY A 1 1019 ? 4.746 107.187 51.125 1.00 66.95 1019 GLY A CA 1
ATOM 7805 C C . GLY A 1 1019 ? 6.074 107.055 51.842 1.00 67.99 1019 GLY A C 1
ATOM 7806 O O . GLY A 1 1019 ? 6.146 106.373 52.859 1.00 70.26 1019 GLY A O 1
ATOM 7807 N N . THR A 1 1020 ? 7.125 107.691 51.309 1.00 66.85 1020 THR A N 1
ATOM 7808 C CA . THR A 1 1020 ? 8.463 107.599 51.881 1.00 68.95 1020 THR A CA 1
ATOM 7809 C C . THR A 1 1020 ? 9.116 108.959 52.169 1.00 68.41 1020 THR A C 1
ATOM 7810 O O . THR A 1 1020 ? 9.330 109.311 53.327 1.00 70.76 1020 THR A O 1
ATOM 7814 N N . PHE A 1 1021 ? 9.437 109.713 51.115 1.00 66.73 1021 PHE A N 1
ATOM 7815 C CA . PHE A 1 1021 ? 10.247 110.923 51.252 1.00 67.19 1021 PHE A CA 1
ATOM 7816 C C . PHE A 1 1021 ? 9.569 111.993 52.117 1.00 68.18 1021 PHE A C 1
ATOM 7817 O O . PHE A 1 1021 ? 10.193 112.542 53.033 1.00 69.40 1021 PHE A O 1
ATOM 7825 N N . LEU A 1 1022 ? 8.288 112.262 51.844 1.00 68.00 1022 LEU A N 1
ATOM 7826 C CA . LEU A 1 1022 ? 7.530 113.277 52.584 1.00 68.76 1022 LEU A CA 1
ATOM 7827 C C . LEU A 1 1022 ? 7.330 112.885 54.046 1.00 71.73 1022 LEU A C 1
ATOM 7828 O O . LEU A 1 1022 ? 7.411 113.737 54.933 1.00 72.49 1022 LEU A O 1
ATOM 7833 N N . ILE A 1 1023 ? 7.074 111.593 54.292 1.00 73.35 1023 ILE A N 1
ATOM 7834 C CA . ILE A 1 1023 ? 6.944 111.067 55.649 1.00 76.25 1023 ILE A CA 1
ATOM 7835 C C . ILE A 1 1023 ? 8.249 111.297 56.411 1.00 78.59 1023 ILE A C 1
ATOM 7836 O O . ILE A 1 1023 ? 8.239 111.830 57.530 1.00 82.30 1023 ILE A O 1
ATOM 7841 N N . ASN A 1 1024 ? 9.367 110.914 55.787 1.00 77.82 1024 ASN A N 1
ATOM 7842 C CA . ASN A 1 1024 ? 10.700 111.187 56.317 1.00 80.45 1024 ASN A CA 1
ATOM 7843 C C . ASN A 1 1024 ? 10.905 112.687 56.634 1.00 79.87 1024 ASN A C 1
ATOM 7844 O O . ASN A 1 1024 ? 11.349 113.045 57.729 1.00 80.36 1024 ASN A O 1
ATOM 7849 N N . ALA A 1 1025 ? 10.569 113.543 55.664 1.00 77.43 1025 ALA A N 1
ATOM 7850 C CA . ALA A 1 1025 ? 10.684 114.997 55.801 1.00 77.66 1025 ALA A CA 1
ATOM 7851 C C . ALA A 1 1025 ? 9.885 115.515 57.000 1.00 78.93 1025 ALA A C 1
ATOM 7852 O O . ALA A 1 1025 ? 10.424 116.216 57.845 1.00 79.68 1025 ALA A O 1
ATOM 7854 N N . SER A 1 1026 ? 8.605 115.138 57.067 1.00 79.24 1026 SER A N 1
ATOM 7855 C CA . SER A 1 1026 ? 7.712 115.538 58.150 1.00 81.70 1026 SER A CA 1
ATOM 7856 C C . SER A 1 1026 ? 8.271 115.201 59.531 1.00 86.09 1026 SER A C 1
ATOM 7857 O O . SER A 1 1026 ? 8.116 115.981 60.467 1.00 87.11 1026 SER A O 1
ATOM 7860 N N . LYS A 1 1027 ? 8.932 114.042 59.644 1.00 89.64 1027 LYS A N 1
ATOM 7861 C CA . LYS A 1 1027 ? 9.527 113.600 60.903 1.00 93.07 1027 LYS A CA 1
ATOM 7862 C C . LYS A 1 1027 ? 10.753 114.420 61.320 1.00 94.15 1027 LYS A C 1
ATOM 7863 O O . LYS A 1 1027 ? 10.978 114.626 62.514 1.00 95.35 1027 LYS A O 1
ATOM 7869 N N . GLN A 1 1028 ? 11.523 114.900 60.342 1.00 93.55 1028 GLN A N 1
ATOM 7870 C CA . GLN A 1 1028 ? 12.680 115.774 60.663 1.00 95.93 1028 GLN A CA 1
ATOM 7871 C C . GLN A 1 1028 ? 12.145 117.065 61.285 1.00 96.43 1028 GLN A C 1
ATOM 7872 O O . GLN A 1 1028 ? 12.729 117.524 62.280 1.00 99.04 1028 GLN A O 1
ATOM 7878 N N . LEU A 1 1029 ? 11.079 117.624 60.708 1.00 94.01 1029 LEU A N 1
ATOM 7879 C CA . LEU A 1 1029 ? 10.504 118.906 61.193 1.00 94.66 1029 LEU A CA 1
ATOM 7880 C C . LEU A 1 1029 ? 9.954 118.747 62.612 1.00 98.54 1029 LEU A C 1
ATOM 7881 O O . LEU A 1 1029 ? 10.130 119.683 63.413 1.00 102.03 1029 LEU A O 1
ATOM 7886 N N . GLY A 1 1030 ? 9.315 117.615 62.910 1.00 98.96 1030 GLY A N 1
ATOM 7887 C CA . GLY A 1 1030 ? 8.677 117.426 64.227 1.00 101.67 1030 GLY A CA 1
ATOM 7888 C C . GLY A 1 1030 ? 7.564 118.429 64.472 1.00 101.24 1030 GLY A C 1
ATOM 7889 O O . GLY A 1 1030 ? 6.712 118.583 63.578 1.00 100.06 1030 GLY A O 1
ATOM 7890 N N . ALA A 1 1031 ? 7.553 119.076 65.641 1.00 103.80 1031 ALA A N 1
ATOM 7891 C CA . ALA A 1 1031 ? 6.461 120.017 65.991 1.00 104.85 1031 ALA A CA 1
ATOM 7892 C C . ALA A 1 1031 ? 6.811 121.451 65.572 1.00 104.96 1031 ALA A C 1
ATOM 7893 O O . ALA A 1 1031 ? 5.945 122.330 65.730 1.00 105.90 1031 ALA A O 1
ATOM 7895 N N . GLY A 1 1032 ? 8.023 121.673 65.059 1.00 104.18 1032 GLY A N 1
ATOM 7896 C CA . GLY A 1 1032 ? 8.467 123.025 64.663 1.00 104.31 1032 GLY A CA 1
ATOM 7897 C C . GLY A 1 1032 ? 7.664 123.626 63.521 1.00 101.62 1032 GLY A C 1
ATOM 7898 O O . GLY A 1 1032 ? 7.383 124.836 63.587 1.00 103.70 1032 GLY A O 1
ATOM 7899 N N . ALA A 1 1033 ? 7.316 122.832 62.505 1.00 97.32 1033 ALA A N 1
ATOM 7900 C CA . ALA A 1 1033 ? 6.627 123.386 61.317 1.00 93.85 1033 ALA A CA 1
ATOM 7901 C C . ALA A 1 1033 ? 5.394 122.549 60.971 1.00 91.68 1033 ALA A C 1
ATOM 7902 O O . ALA A 1 1033 ? 5.434 121.839 59.956 1.00 91.12 1033 ALA A O 1
ATOM 7904 N N . ASP A 1 1034 ? 4.332 122.664 61.767 1.00 92.71 1034 ASP A N 1
ATOM 7905 C CA . ASP A 1 1034 ? 3.080 121.900 61.525 1.00 91.86 1034 ASP A CA 1
ATOM 7906 C C . ASP A 1 1034 ? 2.481 122.319 60.183 1.00 89.79 1034 ASP A C 1
ATOM 7907 O O . ASP A 1 1034 ? 1.852 121.472 59.527 1.00 88.70 1034 ASP A O 1
ATOM 7912 N N . TRP A 1 1035 ? 2.649 123.589 59.812 1.00 88.99 1035 TRP A N 1
ATOM 7913 C CA . TRP A 1 1035 ? 2.070 124.102 58.545 1.00 87.21 1035 TRP A CA 1
ATOM 7914 C C . TRP A 1 1035 ? 2.641 123.310 57.363 1.00 84.48 1035 TRP A C 1
ATOM 7915 O O . TRP A 1 1035 ? 1.856 122.955 56.473 1.00 83.68 1035 TRP A O 1
ATOM 7926 N N . ALA A 1 1036 ? 3.949 123.036 57.368 1.00 84.00 1036 ALA A N 1
ATOM 7927 C CA . ALA A 1 1036 ? 4.595 122.255 56.288 1.00 82.05 1036 ALA A CA 1
ATOM 7928 C C . ALA A 1 1036 ? 4.061 120.820 56.274 1.00 80.67 1036 ALA A C 1
ATOM 7929 O O . ALA A 1 1036 ? 3.863 120.280 55.178 1.00 77.93 1036 ALA A O 1
ATOM 7931 N N . VAL A 1 1037 ? 3.856 120.228 57.453 1.00 82.74 1037 VAL A N 1
ATOM 7932 C CA . VAL A 1 1037 ? 3.353 118.826 57.552 1.00 82.30 1037 VAL A CA 1
ATOM 7933 C C . VAL A 1 1037 ? 1.944 118.746 56.950 1.00 82.12 1037 VAL A C 1
ATOM 7934 O O . VAL A 1 1037 ? 1.663 117.761 56.248 1.00 81.45 1037 VAL A O 1
ATOM 7938 N N . THR A 1 1038 ? 1.102 119.750 57.202 1.00 81.81 1038 THR A N 1
ATOM 7939 C CA . THR A 1 1038 ? -0.270 119.774 56.626 1.00 81.48 1038 THR A CA 1
ATOM 7940 C C . THR A 1 1038 ? -0.177 119.894 55.101 1.00 78.44 1038 THR A C 1
ATOM 7941 O O . THR A 1 1038 ? -1.033 119.311 54.415 1.00 77.99 1038 THR A O 1
ATOM 7945 N N . ILE A 1 1039 ? 0.822 120.617 54.598 1.00 77.00 1039 ILE A N 1
ATOM 7946 C CA . ILE A 1 1039 ? 1.029 120.799 53.157 1.00 74.71 1039 ILE A CA 1
ATOM 7947 C C . ILE A 1 1039 ? 1.578 119.517 52.507 1.00 71.99 1039 ILE A C 1
ATOM 7948 O O . ILE A 1 1039 ? 1.137 119.126 51.426 1.00 69.57 1039 ILE A O 1
ATOM 7953 N N . ALA A 1 1040 ? 2.541 118.877 53.175 1.00 71.31 1040 ALA A N 1
ATOM 7954 C CA . ALA A 1 1040 ? 3.025 117.549 52.786 1.00 70.31 1040 ALA A CA 1
ATOM 7955 C C . ALA A 1 1040 ? 1.854 116.568 52.690 1.00 70.28 1040 ALA A C 1
ATOM 7956 O O . ALA A 1 1040 ? 1.670 115.917 51.663 1.00 67.69 1040 ALA A O 1
ATOM 7958 N N . GLY A 1 1041 ? 1.051 116.514 53.762 1.00 73.00 1041 GLY A N 1
ATOM 7959 C CA . GLY A 1 1041 ? -0.128 115.668 53.865 1.00 73.86 1041 GLY A CA 1
ATOM 7960 C C . GLY A 1 1041 ? -1.170 115.885 52.783 1.00 74.21 1041 GLY A C 1
ATOM 7961 O O . GLY A 1 1041 ? -1.892 114.957 52.430 1.00 78.12 1041 GLY A O 1
ATOM 7962 N N . ALA A 1 1042 ? -1.244 117.110 52.251 1.00 73.11 1042 ALA A N 1
ATOM 7963 C CA . ALA A 1 1042 ? -2.162 117.447 51.163 1.00 73.03 1042 ALA A CA 1
ATOM 7964 C C . ALA A 1 1042 ? -1.828 116.731 49.837 1.00 70.57 1042 ALA A C 1
ATOM 7965 O O . ALA A 1 1042 ? -2.680 116.644 48.956 1.00 69.87 1042 ALA A O 1
ATOM 7967 N N . ALA A 1 1043 ? -0.592 116.229 49.706 1.00 69.60 1043 ALA A N 1
ATOM 7968 C CA . ALA A 1 1043 ? -0.166 115.451 48.527 1.00 68.11 1043 ALA A CA 1
ATOM 7969 C C . ALA A 1 1043 ? -1.092 114.261 48.249 1.00 68.63 1043 ALA A C 1
ATOM 7970 O O . ALA A 1 1043 ? -1.340 113.925 47.097 1.00 67.83 1043 ALA A O 1
ATOM 7972 N N . ASN A 1 1044 ? -1.608 113.648 49.319 1.00 72.40 1044 ASN A N 1
ATOM 7973 C CA . ASN A 1 1044 ? -2.493 112.491 49.241 1.00 75.89 1044 ASN A CA 1
ATOM 7974 C C . ASN A 1 1044 ? -3.972 112.823 49.285 1.00 80.09 1044 ASN A C 1
ATOM 7975 O O . ASN A 1 1044 ? -4.408 113.681 50.046 1.00 84.60 1044 ASN A O 1
ATOM 7980 N N . THR A 1 1045 ? -4.736 112.124 48.441 1.00 81.52 1045 THR A N 1
ATOM 7981 C CA . THR A 1 1045 ? -6.181 112.011 48.562 1.00 83.33 1045 THR A CA 1
ATOM 7982 C C . THR A 1 1045 ? -6.540 110.567 48.222 1.00 84.52 1045 THR A C 1
ATOM 7983 O O . THR A 1 1045 ? -5.732 109.837 47.628 1.00 80.96 1045 THR A O 1
ATOM 7987 N N . ASP A 1 1046 ? -7.752 110.163 48.610 1.00 87.54 1046 ASP A N 1
ATOM 7988 C CA . ASP A 1 1046 ? -8.276 108.839 48.313 1.00 88.62 1046 ASP A CA 1
ATOM 7989 C C . ASP A 1 1046 ? -8.301 108.564 46.805 1.00 86.42 1046 ASP A C 1
ATOM 7990 O O . ASP A 1 1046 ? -7.922 107.477 46.372 1.00 85.86 1046 ASP A O 1
ATOM 7995 N N . ALA A 1 1047 ? -8.723 109.562 46.017 1.00 85.16 1047 ALA A N 1
ATOM 7996 C CA . ALA A 1 1047 ? -8.832 109.437 44.558 1.00 82.71 1047 ALA A CA 1
ATOM 7997 C C . ALA A 1 1047 ? -7.480 109.244 43.879 1.00 79.30 1047 ALA A C 1
ATOM 7998 O O . ALA A 1 1047 ? -7.364 108.470 42.925 1.00 78.28 1047 ALA A O 1
ATOM 8000 N N . ARG A 1 1048 ? -6.463 109.963 44.368 1.00 76.36 1048 ARG A N 1
ATOM 8001 C CA . ARG A 1 1048 ? -5.078 109.920 43.828 1.00 73.46 1048 ARG A CA 1
ATOM 8002 C C . ARG A 1 1048 ? -4.447 108.557 44.137 1.00 72.65 1048 ARG A C 1
ATOM 8003 O O . ARG A 1 1048 ? -3.811 107.993 43.234 1.00 68.03 1048 ARG A O 1
ATOM 8011 N N . THR A 1 1049 ? -4.606 108.070 45.371 1.00 74.66 1049 THR A N 1
ATOM 8012 C CA . THR A 1 1049 ? -4.093 106.767 45.783 1.00 75.32 1049 THR A CA 1
ATOM 8013 C C . THR A 1 1049 ? -4.804 105.642 45.036 1.00 76.80 1049 THR A C 1
ATOM 8014 O O . THR A 1 1049 ? -4.184 104.640 44.688 1.00 76.93 1049 THR A O 1
ATOM 8018 N N . GLN A 1 1050 ? -6.101 105.831 44.774 1.00 78.31 1050 GLN A N 1
ATOM 8019 C CA . GLN A 1 1050 ? -6.890 104.880 44.005 1.00 79.50 1050 GLN A CA 1
ATOM 8020 C C . GLN A 1 1050 ? -6.396 104.795 42.566 1.00 76.99 1050 GLN A C 1
ATOM 8021 O O . GLN A 1 1050 ? -6.306 103.704 42.012 1.00 76.80 1050 GLN A O 1
ATOM 8027 N N . THR A 1 1051 ? -6.089 105.958 41.974 1.00 73.99 1051 THR A N 1
ATOM 8028 C CA . THR A 1 1051 ? -5.499 106.052 40.637 1.00 70.48 1051 THR A CA 1
ATOM 8029 C C . THR A 1 1051 ? -4.145 105.323 40.598 1.00 69.16 1051 THR A C 1
ATOM 8030 O O . THR A 1 1051 ? -3.833 104.643 39.614 1.00 64.64 1051 THR A O 1
ATOM 8034 N N . ARG A 1 1052 ? -3.350 105.471 41.665 1.00 68.10 1052 ARG A N 1
ATOM 8035 C CA A ARG A 1 1052 ? -2.040 104.782 41.809 0.58 68.77 1052 ARG A CA 1
ATOM 8036 C CA B ARG A 1 1052 ? -2.036 104.783 41.808 0.42 68.71 1052 ARG A CA 1
ATOM 8037 C C . ARG A 1 1052 ? -2.266 103.266 41.768 1.00 70.78 1052 ARG A C 1
ATOM 8038 O O . ARG A 1 1052 ? -1.528 102.587 41.033 1.00 69.66 1052 ARG A O 1
ATOM 8053 N N . LYS A 1 1053 ? -3.250 102.777 42.536 1.00 73.90 1053 LYS A N 1
ATOM 8054 C CA . LYS A 1 1053 ? -3.569 101.358 42.607 1.00 76.64 1053 LYS A CA 1
ATOM 8055 C C . LYS A 1 1053 ? -4.127 100.840 41.286 1.00 77.20 1053 LYS A C 1
ATOM 8056 O O . LYS A 1 1053 ? -3.666 99.820 40.776 1.00 81.13 1053 LYS A O 1
ATOM 8062 N N . ASP A 1 1054 ? -5.110 101.557 40.733 1.00 76.93 1054 ASP A N 1
ATOM 8063 C CA . ASP A 1 1054 ? -5.741 101.196 39.464 1.00 77.10 1054 ASP A CA 1
ATOM 8064 C C . ASP A 1 1054 ? -4.742 101.098 38.303 1.00 74.38 1054 ASP A C 1
ATOM 8065 O O . ASP A 1 1054 ? -4.914 100.271 37.401 1.00 75.45 1054 ASP A O 1
ATOM 8070 N N . LEU A 1 1055 ? -3.715 101.956 38.324 1.00 69.91 1055 LEU A N 1
ATOM 8071 C CA . LEU A 1 1055 ? -2.637 101.929 37.341 1.00 68.36 1055 LEU A CA 1
ATOM 8072 C C . LEU A 1 1055 ? -1.696 100.749 37.590 1.00 69.61 1055 LEU A C 1
ATOM 8073 O O . LEU A 1 1055 ? -1.411 99.982 36.674 1.00 71.71 1055 LEU A O 1
ATOM 8078 N N . ALA A 1 1056 ? -1.231 100.622 38.838 1.00 69.84 1056 ALA A N 1
ATOM 8079 C CA . ALA A 1 1056 ? -0.322 99.567 39.256 1.00 72.48 1056 ALA A CA 1
ATOM 8080 C C . ALA A 1 1056 ? -0.816 98.174 38.842 1.00 75.27 1056 ALA A C 1
ATOM 8081 O O . ALA A 1 1056 ? -0.060 97.387 38.294 1.00 74.83 1056 ALA A O 1
ATOM 8083 N N . HIS A 1 1057 ? -2.098 97.899 39.106 1.00 78.92 1057 HIS A N 1
ATOM 8084 C CA . HIS A 1 1057 ? -2.700 96.589 38.885 1.00 82.18 1057 HIS A CA 1
ATOM 8085 C C . HIS A 1 1057 ? -3.482 96.470 37.573 1.00 80.71 1057 HIS A C 1
ATOM 8086 O O . HIS A 1 1057 ? -4.283 95.549 37.408 1.00 82.39 1057 HIS A O 1
ATOM 8093 N N . PHE A 1 1058 ? -3.219 97.396 36.641 1.00 77.15 1058 PHE A N 1
ATOM 8094 C CA . PHE A 1 1058 ? -3.895 97.462 35.340 1.00 77.88 1058 PHE A CA 1
ATOM 8095 C C . PHE A 1 1058 ? -5.421 97.330 35.466 1.00 82.28 1058 PHE A C 1
ATOM 8096 O O . PHE A 1 1058 ? -6.090 96.843 34.554 1.00 84.20 1058 PHE A O 1
ATOM 8104 N N . ASN A 1 1059 ? -5.963 97.797 36.598 1.00 86.97 1059 ASN A N 1
ATOM 8105 C CA . ASN A 1 1059 ? -7.391 97.773 36.874 1.00 93.15 1059 ASN A CA 1
ATOM 8106 C C . ASN A 1 1059 ? -8.153 98.650 35.875 1.00 93.92 1059 ASN A C 1
ATOM 8107 O O . ASN A 1 1059 ? -9.344 98.453 35.634 1.00 97.81 1059 ASN A O 1
ATOM 8112 N N . VAL A 1 1060 ? -7.413 99.538 35.216 1.00 91.26 1060 VAL A N 1
ATOM 8113 C CA . VAL A 1 1060 ? -8.029 100.431 34.195 1.00 93.43 1060 VAL A CA 1
ATOM 8114 C C . VAL A 1 1060 ? -8.299 99.620 32.925 1.00 94.72 1060 VAL A C 1
ATOM 8115 O O . VAL A 1 1060 ? -9.137 100.056 32.117 1.00 98.27 1060 VAL A O 1
ATOM 8119 N N . LEU A 1 1061 ? -7.622 98.480 32.763 1.00 96.09 1061 LEU A N 1
ATOM 8120 C CA . LEU A 1 1061 ? -7.825 97.616 31.569 1.00 96.03 1061 LEU A CA 1
ATOM 8121 C C . LEU A 1 1061 ? -8.850 96.523 31.871 1.00 100.64 1061 LEU A C 1
ATOM 8122 O O . LEU A 1 1061 ? -9.192 95.782 30.939 1.00 101.60 1061 LEU A O 1
ATOM 8127 N N . ASP A 1 1062 ? -9.350 96.442 33.105 1.00 105.55 1062 ASP A N 1
ATOM 8128 C CA . ASP A 1 1062 ? -10.243 95.309 33.463 1.00 111.52 1062 ASP A CA 1
ATOM 8129 C C . ASP A 1 1062 ? -11.683 95.585 33.027 1.00 119.55 1062 ASP A C 1
ATOM 8130 O O . ASP A 1 1062 ? -12.536 95.759 33.918 1.00 118.88 1062 ASP A O 1
ATOM 8135 N N . ARG A 1 1063 ? -11.938 95.635 31.715 1.00 125.74 1063 ARG A N 1
ATOM 8136 C CA . ARG A 1 1063 ? -13.333 95.764 31.212 1.00 130.64 1063 ARG A CA 1
ATOM 8137 C C . ARG A 1 1063 ? -13.554 94.675 30.156 1.00 130.89 1063 ARG A C 1
ATOM 8138 O O . ARG A 1 1063 ? -12.778 94.643 29.182 1.00 125.34 1063 ARG A O 1
ATOM 8146 N N . ALA A 1 1064 ? -14.571 93.829 30.341 1.00 136.37 1064 ALA A N 1
ATOM 8147 C CA . ALA A 1 1064 ? -14.849 92.722 29.394 1.00 138.88 1064 ALA A CA 1
ATOM 8148 C C . ALA A 1 1064 ? -15.240 93.283 28.027 1.00 138.73 1064 ALA A C 1
ATOM 8149 O O . ALA A 1 1064 ? -14.798 92.722 27.009 1.00 138.16 1064 ALA A O 1
ATOM 8151 N N . ASP A 1 1065 ? -16.038 94.352 28.013 1.00 137.33 1065 ASP A N 1
ATOM 8152 C CA . ASP A 1 1065 ? -16.535 94.911 26.730 1.00 134.41 1065 ASP A CA 1
ATOM 8153 C C . ASP A 1 1065 ? -16.093 96.370 26.623 1.00 128.96 1065 ASP A C 1
ATOM 8154 O O . ASP A 1 1065 ? -15.827 96.977 27.674 1.00 125.87 1065 ASP A O 1
ATOM 8159 N N . GLY A 1 1066 ? -16.006 96.893 25.399 1.00 123.26 1066 GLY A N 1
ATOM 8160 C CA . GLY A 1 1066 ? -15.599 98.293 25.183 1.00 114.89 1066 GLY A CA 1
ATOM 8161 C C . GLY A 1 1066 ? -14.107 98.442 24.956 1.00 107.29 1066 GLY A C 1
ATOM 8162 O O . GLY A 1 1066 ? -13.400 97.417 24.975 1.00 105.49 1066 GLY A O 1
ATOM 8163 N N . THR A 1 1067 ? -13.651 99.676 24.735 1.00 99.28 1067 THR A N 1
ATOM 8164 C CA . THR A 1 1067 ? -12.215 99.953 24.477 1.00 91.68 1067 THR A CA 1
ATOM 8165 C C . THR A 1 1067 ? -11.701 100.849 25.618 1.00 88.44 1067 THR A C 1
ATOM 8166 O O . THR A 1 1067 ? -12.493 101.698 26.034 1.00 92.92 1067 THR A O 1
ATOM 8170 N N . PRO A 1 1068 ? -10.461 100.730 26.167 1.00 84.41 1068 PRO A N 1
ATOM 8171 C CA . PRO A 1 1068 ? -10.017 101.649 27.219 1.00 82.06 1068 PRO A CA 1
ATOM 8172 C C . PRO A 1 1068 ? -9.898 103.101 26.724 1.00 78.48 1068 PRO A C 1
ATOM 8173 O O . PRO A 1 1068 ? -9.749 103.300 25.529 1.00 78.70 1068 PRO A O 1
ATOM 8177 N N . ASP A 1 1069 ? -9.998 104.066 27.646 1.00 74.99 1069 ASP A N 1
ATOM 8178 C CA . ASP A 1 1069 ? -9.910 105.495 27.339 1.00 70.88 1069 ASP A CA 1
ATOM 8179 C C . ASP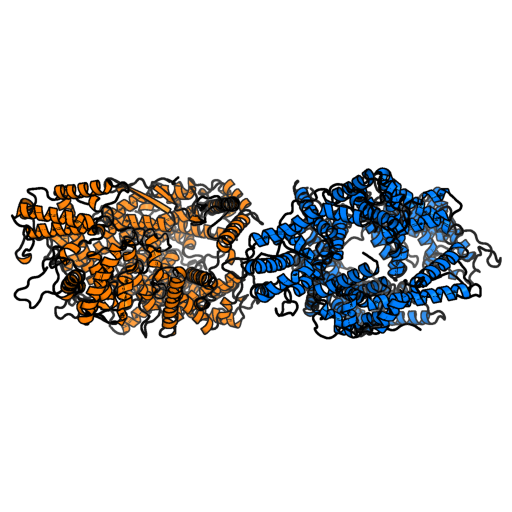 A 1 1069 ? -8.645 106.042 27.985 1.00 66.01 1069 ASP A C 1
ATOM 8180 O O . ASP A 1 1069 ? -8.617 106.308 29.187 1.00 66.96 1069 ASP A O 1
ATOM 8185 N N . LEU A 1 1070 ? -7.598 106.211 27.171 1.00 61.93 1070 LEU A N 1
ATOM 8186 C CA . LEU A 1 1070 ? -6.293 106.648 27.650 1.00 59.33 1070 LEU A CA 1
ATOM 8187 C C . LEU A 1 1070 ? -6.253 108.141 27.989 1.00 59.22 1070 LEU A C 1
ATOM 8188 O O . LEU A 1 1070 ? -5.419 108.571 28.785 1.00 58.09 1070 LEU A O 1
ATOM 8193 N N . THR A 1 1071 ? -7.161 108.925 27.392 1.00 59.73 1071 THR A N 1
ATOM 8194 C CA . THR A 1 1071 ? -7.271 110.348 27.692 1.00 60.02 1071 THR A CA 1
ATOM 8195 C C . THR A 1 1071 ? -7.720 110.535 29.136 1.00 60.64 1071 THR A C 1
ATOM 8196 O O . THR A 1 1071 ? -7.124 111.307 29.872 1.00 60.36 1071 THR A O 1
ATOM 8200 N N . ALA A 1 1072 ? -8.754 109.789 29.540 1.00 63.31 1072 ALA A N 1
ATOM 8201 C CA . ALA A 1 1072 ? -9.246 109.806 30.913 1.00 65.28 1072 ALA A CA 1
ATOM 8202 C C . ALA A 1 1072 ? -8.177 109.339 31.899 1.00 65.45 1072 ALA A C 1
ATOM 8203 O O . ALA A 1 1072 ? -8.045 109.906 32.979 1.00 64.80 1072 ALA A O 1
ATOM 8205 N N . LEU A 1 1073 ? -7.406 108.316 31.511 1.00 65.02 1073 LEU A N 1
ATOM 8206 C CA . LEU A 1 1073 ? -6.277 107.840 32.313 1.00 64.59 1073 LEU A CA 1
ATOM 8207 C C . LEU A 1 1073 ? -5.225 108.913 32.545 1.00 60.35 1073 LEU A C 1
ATOM 8208 O O . LEU A 1 1073 ? -4.704 109.049 33.650 1.00 58.51 1073 LEU A O 1
ATOM 8213 N N . VAL A 1 1074 ? -4.882 109.635 31.476 1.00 58.51 1074 VAL A N 1
ATOM 8214 C CA . VAL A 1 1074 ? -3.913 110.712 31.545 1.00 57.16 1074 VAL A CA 1
ATOM 8215 C C . VAL A 1 1074 ? -4.418 111.784 32.526 1.00 58.53 1074 VAL A C 1
ATOM 8216 O O . VAL A 1 1074 ? -3.654 112.265 33.358 1.00 57.48 1074 VAL A O 1
ATOM 8220 N N . ASN A 1 1075 ? -5.713 112.116 32.440 1.00 60.55 1075 ASN A N 1
ATOM 8221 C CA . ASN A 1 1075 ? -6.350 113.089 33.338 1.00 62.44 1075 ASN A CA 1
ATOM 8222 C C . ASN A 1 1075 ? -6.296 112.685 34.802 1.00 63.97 1075 ASN A C 1
ATOM 8223 O O . ASN A 1 1075 ? -5.939 113.496 35.657 1.00 63.39 1075 ASN A O 1
ATOM 8228 N N . ARG A 1 1076 ? -6.615 111.418 35.082 1.00 66.01 1076 ARG A N 1
ATOM 8229 C CA . ARG A 1 1076 ? -6.498 110.815 36.436 1.00 67.77 1076 ARG A CA 1
ATOM 8230 C C . ARG A 1 1076 ? -5.039 110.899 36.898 1.00 65.52 1076 ARG A C 1
ATOM 8231 O O . ARG A 1 1076 ? -4.816 111.236 38.081 1.00 68.77 1076 ARG A O 1
ATOM 8239 N N . ALA A 1 1077 ? -4.091 110.625 35.997 1.00 63.04 1077 ALA A N 1
ATOM 8240 C CA . ALA A 1 1077 ? -2.661 110.648 36.305 1.00 61.16 1077 ALA A CA 1
ATOM 8241 C C . ALA A 1 1077 ? -2.180 112.065 36.621 1.00 60.51 1077 ALA A C 1
ATOM 8242 O O . ALA A 1 1077 ? -1.408 112.262 37.553 1.00 60.75 1077 ALA A O 1
ATOM 8244 N N . ARG A 1 1078 ? -2.649 113.046 35.842 1.00 59.89 1078 ARG A N 1
ATOM 8245 C CA . ARG A 1 1078 ? -2.364 114.490 36.069 1.00 59.76 1078 ARG A CA 1
ATOM 8246 C C . ARG A 1 1078 ? -2.765 114.848 37.506 1.00 59.72 1078 ARG A C 1
ATOM 8247 O O . ARG A 1 1078 ? -1.913 115.363 38.246 1.00 60.03 1078 ARG A O 1
ATOM 8255 N N . GLU A 1 1079 ? -4.005 114.533 37.889 1.00 60.54 1079 GLU A N 1
ATOM 8256 C CA . GLU A 1 1079 ? -4.506 114.767 39.239 1.00 61.83 1079 GLU A CA 1
ATOM 8257 C C . GLU A 1 1079 ? -3.663 114.046 40.300 1.00 61.23 1079 GLU A C 1
ATOM 8258 O O . GLU A 1 1079 ? -3.422 114.583 41.379 1.00 61.62 1079 GLU A O 1
ATOM 8264 N N . MET A 1 1080 ? -3.205 112.829 39.981 1.00 59.85 1080 MET A N 1
ATOM 8265 C CA . MET A 1 1080 ? -2.362 112.051 40.885 1.00 58.29 1080 MET A CA 1
ATOM 8266 C C . MET A 1 1080 ? -1.078 112.804 41.198 1.00 56.62 1080 MET A C 1
ATOM 8267 O O . MET A 1 1080 ? -0.630 112.818 42.330 1.00 56.29 1080 MET A O 1
ATOM 8272 N N . MET A 1 1081 ? -0.496 113.431 40.171 1.00 56.83 1081 MET A N 1
ATOM 8273 C CA . MET A 1 1081 ? 0.776 114.143 40.273 1.00 56.86 1081 MET A CA 1
ATOM 8274 C C . MET A 1 1081 ? 0.659 115.634 40.617 1.00 58.29 1081 MET A C 1
ATOM 8275 O O . MET A 1 1081 ? 1.634 116.368 40.476 1.00 59.32 1081 MET A O 1
ATOM 8280 N N . ALA A 1 1082 ? -0.518 116.067 41.090 1.00 58.93 1082 ALA A N 1
ATOM 8281 C CA . ALA A 1 1082 ? -0.780 117.484 41.382 1.00 60.87 1082 ALA A CA 1
ATOM 8282 C C . ALA A 1 1082 ? 0.100 118.039 42.510 1.00 61.31 1082 ALA A C 1
ATOM 8283 O O . ALA A 1 1082 ? 0.406 119.221 42.538 1.00 62.64 1082 ALA A O 1
ATOM 8285 N N . TYR A 1 1083 ? 0.509 117.158 43.425 1.00 61.79 1083 TYR A N 1
ATOM 8286 C CA . TYR A 1 1083 ? 1.394 117.455 44.579 1.00 62.45 1083 TYR A CA 1
ATOM 8287 C C . TYR A 1 1083 ? 2.739 118.019 44.099 1.00 61.23 1083 TYR A C 1
ATOM 8288 O O . TYR A 1 1083 ? 3.453 118.595 44.936 1.00 61.77 1083 TYR A O 1
ATOM 8297 N N . ASP A 1 1084 ? 3.091 117.821 42.823 1.00 60.75 1084 ASP A N 1
ATOM 8298 C CA . ASP A 1 1084 ? 4.372 118.266 42.259 1.00 60.33 1084 ASP A CA 1
ATOM 8299 C C . ASP A 1 1084 ? 4.197 118.744 40.821 1.00 59.91 1084 ASP A C 1
ATOM 8300 O O . ASP A 1 1084 ? 4.147 117.939 39.886 1.00 58.28 1084 ASP A O 1
ATOM 8305 N N . ARG A 1 1085 ? 4.130 120.070 40.655 1.00 60.45 1085 ARG A N 1
ATOM 8306 C CA . ARG A 1 1085 ? 3.672 120.755 39.417 1.00 60.69 1085 ARG A CA 1
ATOM 8307 C C . ARG A 1 1085 ? 4.522 120.331 38.214 1.00 58.41 1085 ARG A C 1
ATOM 8308 O O . ARG A 1 1085 ? 3.940 120.130 37.132 1.00 56.20 1085 ARG A O 1
ATOM 8316 N N . LYS A 1 1086 ? 5.843 120.225 38.391 1.00 58.86 1086 LYS A N 1
ATOM 8317 C CA . LYS A 1 1086 ? 6.755 119.828 37.321 1.00 58.31 1086 LYS A CA 1
ATOM 8318 C C . LYS A 1 1086 ? 6.422 118.451 36.746 1.00 57.78 1086 LYS A C 1
ATOM 8319 O O . LYS A 1 1086 ? 6.690 118.188 35.588 1.00 57.39 1086 LYS A O 1
ATOM 8325 N N . ARG A 1 1087 ? 5.835 117.583 37.572 1.00 58.37 1087 ARG A N 1
ATOM 8326 C CA . ARG A 1 1087 ? 5.389 116.228 37.161 1.00 57.98 1087 ARG A CA 1
ATOM 8327 C C . ARG A 1 1087 ? 3.995 116.348 36.545 1.00 57.38 1087 ARG A C 1
ATOM 8328 O O . ARG A 1 1087 ? 3.838 115.908 35.397 1.00 56.28 1087 ARG A O 1
ATOM 8336 N N . LYS A 1 1088 ? 3.042 116.961 37.256 1.00 58.78 1088 LYS A N 1
ATOM 8337 C CA . LYS A 1 1088 ? 1.691 117.175 36.719 1.00 59.11 1088 LYS A CA 1
ATOM 8338 C C . LYS A 1 1088 ? 1.716 117.749 35.298 1.00 58.13 1088 LYS A C 1
ATOM 8339 O O . LYS A 1 1088 ? 1.004 117.259 34.419 1.00 59.77 1088 LYS A O 1
ATOM 8345 N N . ASN A 1 1089 ? 2.549 118.770 35.082 1.00 56.97 1089 ASN A N 1
ATOM 8346 C CA . ASN A 1 1089 ? 2.681 119.413 33.777 1.00 57.23 1089 ASN A CA 1
ATOM 8347 C C . ASN A 1 1089 ? 3.304 118.512 32.709 1.00 56.07 1089 ASN A C 1
ATOM 8348 O O . ASN A 1 1089 ? 2.999 118.627 31.528 1.00 54.71 1089 ASN A O 1
ATOM 8353 N N . ALA A 1 1090 ? 4.202 117.624 33.138 1.00 55.68 1090 ALA A N 1
ATOM 8354 C CA . ALA A 1 1090 ? 4.952 116.772 32.229 1.00 55.20 1090 ALA A CA 1
ATOM 8355 C C . ALA A 1 1090 ? 4.144 115.549 31.765 1.00 53.49 1090 ALA A C 1
ATOM 8356 O O . ALA A 1 1090 ? 4.406 115.005 30.702 1.00 55.18 1090 ALA A O 1
ATOM 8358 N N . VAL A 1 1091 ? 3.148 115.137 32.558 1.00 53.18 1091 VAL A N 1
ATOM 8359 C CA . VAL A 1 1091 ? 2.347 113.961 32.244 1.00 53.50 1091 VAL A CA 1
ATOM 8360 C C . VAL A 1 1091 ? 1.851 113.966 30.800 1.00 54.49 1091 VAL A C 1
ATOM 8361 O O . VAL A 1 1091 ? 2.133 113.027 30.061 1.00 55.96 1091 VAL A O 1
ATOM 8365 N N . PRO A 1 1092 ? 1.113 115.003 30.333 1.00 55.54 1092 PRO A N 1
ATOM 8366 C CA . PRO A 1 1092 ? 0.615 115.015 28.957 1.00 55.47 1092 PRO A CA 1
ATOM 8367 C C . PRO A 1 1092 ? 1.747 115.087 27.922 1.00 55.02 1092 PRO A C 1
ATOM 8368 O O . PRO A 1 1092 ? 1.593 114.542 26.858 1.00 53.67 1092 PRO A O 1
ATOM 8372 N N . ARG A 1 1093 ? 2.843 115.774 28.252 1.00 56.76 1093 ARG A N 1
ATOM 8373 C CA . ARG A 1 1093 ? 4.003 115.971 27.342 1.00 58.45 1093 ARG A CA 1
ATOM 8374 C C . ARG A 1 1093 ? 4.678 114.614 27.097 1.00 55.83 1093 ARG A C 1
ATOM 8375 O O . ARG A 1 1093 ? 5.038 114.335 25.938 1.00 55.97 1093 ARG A O 1
ATOM 8383 N N . SER A 1 1094 ? 4.833 113.809 28.152 1.00 55.15 1094 SER A N 1
ATOM 8384 C CA . SER A 1 1094 ? 5.349 112.446 28.040 1.00 54.48 1094 SER A CA 1
ATOM 8385 C C . SER A 1 1094 ? 4.633 111.663 26.958 1.00 54.01 1094 SER A C 1
ATOM 8386 O O . SER A 1 1094 ? 5.277 111.044 26.111 1.00 55.02 1094 SER A O 1
ATOM 8389 N N . ILE A 1 1095 ? 3.295 111.700 26.988 1.00 54.04 1095 ILE A N 1
ATOM 8390 C CA . ILE A 1 1095 ? 2.472 110.881 26.096 1.00 54.40 1095 ILE A CA 1
ATOM 8391 C C . ILE A 1 1095 ? 2.523 111.427 24.669 1.00 56.52 1095 ILE A C 1
ATOM 8392 O O . ILE A 1 1095 ? 2.685 110.655 23.710 1.00 55.97 1095 ILE A O 1
ATOM 8397 N N . LEU A 1 1096 ? 2.400 112.755 24.534 1.00 55.85 1096 LEU A N 1
ATOM 8398 C CA . LEU A 1 1096 ? 2.553 113.425 23.252 1.00 56.79 1096 LEU A CA 1
ATOM 8399 C C . LEU A 1 1096 ? 3.889 113.077 22.596 1.00 56.02 1096 LEU A C 1
ATOM 8400 O O . LEU A 1 1096 ? 3.932 112.701 21.426 1.00 54.75 1096 LEU A O 1
ATOM 8405 N N . ASP A 1 1097 ? 4.976 113.218 23.358 1.00 55.73 1097 ASP A N 1
ATOM 8406 C CA . ASP A 1 1097 ? 6.321 112.958 22.852 1.00 56.55 1097 ASP A CA 1
ATOM 8407 C C . ASP A 1 1097 ? 6.546 111.489 22.476 1.00 55.65 1097 ASP A C 1
ATOM 8408 O O . ASP A 1 1097 ? 7.202 111.207 21.478 1.00 54.51 1097 ASP A O 1
ATOM 8413 N N . MET A 1 1098 ? 5.982 110.577 23.277 1.00 55.78 1098 MET A N 1
ATOM 8414 C CA . MET A 1 1098 ? 6.018 109.138 23.014 1.00 57.83 1098 MET A CA 1
ATOM 8415 C C . MET A 1 1098 ? 5.430 108.836 21.631 1.00 57.91 1098 MET A C 1
ATOM 8416 O O . MET A 1 1098 ? 6.085 108.222 20.794 1.00 60.17 1098 MET A O 1
ATOM 8421 N N . LEU A 1 1099 ? 4.199 109.302 21.392 1.00 57.70 1099 LEU A N 1
ATOM 8422 C CA . LEU A 1 1099 ? 3.547 109.161 20.091 1.00 57.40 1099 LEU A CA 1
ATOM 8423 C C . LEU A 1 1099 ? 4.312 109.837 18.951 1.00 59.04 1099 LEU A C 1
ATOM 8424 O O . LEU A 1 1099 ? 4.457 109.254 17.871 1.00 60.03 1099 LEU A O 1
ATOM 8429 N N . ALA A 1 1100 ? 4.832 111.045 19.205 1.00 59.55 1100 ALA A N 1
ATOM 8430 C CA . ALA A 1 1100 ? 5.595 111.798 18.205 1.00 61.07 1100 ALA A CA 1
ATOM 8431 C C . ALA A 1 1100 ? 6.831 111.035 17.722 1.00 62.35 1100 ALA A C 1
ATOM 8432 O O . ALA A 1 1100 ? 7.116 111.001 16.526 1.00 62.77 1100 ALA A O 1
ATOM 8434 N N . ARG A 1 1101 ? 7.558 110.419 18.659 1.00 63.98 1101 ARG A N 1
ATOM 8435 C CA . ARG A 1 1101 ? 8.772 109.609 18.370 1.00 66.27 1101 ARG A CA 1
ATOM 8436 C C . ARG A 1 1101 ? 8.411 108.545 17.322 1.00 67.37 1101 ARG A C 1
ATOM 8437 O O . ARG A 1 1101 ? 9.224 108.328 16.408 1.00 69.40 1101 ARG A O 1
ATOM 8445 N N . LEU A 1 1102 ? 7.217 107.947 17.433 1.00 66.94 1102 LEU A N 1
ATOM 8446 C CA . LEU A 1 1102 ? 6.727 106.919 16.513 1.00 66.39 1102 LEU A CA 1
ATOM 8447 C C . LEU A 1 1102 ? 6.138 107.472 15.206 1.00 66.87 1102 LEU A C 1
ATOM 8448 O O . LEU A 1 1102 ? 5.756 106.707 14.328 1.00 70.32 1102 LEU A O 1
ATOM 8453 N N . GLY A 1 1103 ? 6.047 108.800 15.094 1.00 66.83 1103 GLY A N 1
ATOM 8454 C CA . GLY A 1 1103 ? 5.452 109.458 13.944 1.00 66.58 1103 GLY A CA 1
ATOM 8455 C C . GLY A 1 1103 ? 3.950 109.650 14.042 1.00 65.21 1103 GLY A C 1
ATOM 8456 O O . GLY A 1 1103 ? 3.311 110.036 13.056 1.00 68.88 1103 GLY A O 1
ATOM 8457 N N . LEU A 1 1104 ? 3.389 109.384 15.230 1.00 61.44 1104 LEU A N 1
ATOM 8458 C CA . LEU A 1 1104 ? 1.981 109.635 15.519 1.00 61.38 1104 LEU A CA 1
ATOM 8459 C C . LEU A 1 1104 ? 1.829 111.042 16.113 1.00 59.99 1104 LEU A C 1
ATOM 8460 O O . LEU A 1 1104 ? 2.585 111.435 17.003 1.00 57.41 1104 LEU A O 1
ATOM 8465 N N . THR A 1 1105 ? 0.853 111.798 15.600 1.00 60.37 1105 THR A N 1
ATOM 8466 C CA . THR A 1 1105 ? 0.608 113.165 16.047 1.00 61.09 1105 THR A CA 1
ATOM 8467 C C . THR A 1 1105 ? -0.709 113.181 16.812 1.00 60.65 1105 THR A C 1
ATOM 8468 O O . THR A 1 1105 ? -1.776 113.066 16.218 1.00 60.75 1105 THR A O 1
ATOM 8472 N N . LEU A 1 1106 ? -0.606 113.281 18.143 1.00 59.52 1106 LEU A N 1
ATOM 8473 C CA . LEU A 1 1106 ? -1.745 113.407 19.040 1.00 60.76 1106 LEU A CA 1
ATOM 8474 C C . LEU A 1 1106 ? -1.885 114.871 19.438 1.00 61.70 1106 LEU A C 1
ATOM 8475 O O . LEU A 1 1106 ? -0.888 115.558 19.622 1.00 61.40 1106 LEU A O 1
ATOM 8480 N N . LYS A 1 1107 ? -3.132 115.331 19.558 1.00 65.15 1107 LYS A N 1
ATOM 8481 C CA . LYS A 1 1107 ? -3.447 116.651 20.105 1.00 69.44 1107 LYS A CA 1
ATOM 8482 C C . LYS A 1 1107 ? -4.666 116.553 21.003 1.00 68.63 1107 LYS A C 1
ATOM 8483 O O . LYS A 1 1107 ? -5.630 115.865 20.674 1.00 67.85 1107 LYS A O 1
ATOM 8489 N N . TRP A 1 1108 ? -4.599 117.249 22.142 1.00 67.80 1108 TRP A N 1
ATOM 8490 C CA . TRP A 1 1108 ? -5.719 117.406 23.047 1.00 69.46 1108 TRP A CA 1
ATOM 8491 C C . TRP A 1 1108 ? -6.100 118.880 23.115 1.00 73.51 1108 TRP A C 1
ATOM 8492 O O . TRP A 1 1108 ? -5.307 119.756 22.784 1.00 74.01 1108 TRP A O 1
ATOM 8503 N N . GLN A 1 1109 ? -7.326 119.128 23.576 1.00 76.68 1109 GLN A N 1
ATOM 8504 C CA . GLN A 1 1109 ? -7.785 120.438 23.997 1.00 80.80 1109 GLN A CA 1
ATOM 8505 C C . GLN A 1 1109 ? -8.051 120.360 25.491 1.00 81.18 1109 GLN A C 1
ATOM 8506 O O . GLN A 1 1109 ? -8.491 119.321 25.994 1.00 80.86 1109 GLN A O 1
ATOM 8512 N N . MET A 1 1110 ? -7.735 121.450 26.198 1.00 80.30 1110 MET A N 1
ATOM 8513 C CA . MET A 1 1110 ? -7.893 121.544 27.641 1.00 80.80 1110 MET A CA 1
ATOM 8514 C C . MET A 1 1110 ? -9.110 122.418 27.935 1.00 86.09 1110 MET A C 1
ATOM 8515 O O . MET A 1 1110 ? -9.158 123.585 27.537 1.00 85.33 1110 MET A O 1
ATOM 8520 N N . LYS A 1 1111 ? -10.103 121.824 28.609 1.00 88.50 1111 LYS A N 1
ATOM 8521 C CA . LYS A 1 1111 ? -11.322 122.505 29.039 1.00 91.88 1111 LYS A CA 1
ATOM 8522 C C . LYS A 1 1111 ? -11.639 122.052 30.455 1.00 90.42 1111 LYS A C 1
ATOM 8523 O O . LYS A 1 1111 ? -11.584 120.853 30.755 1.00 87.28 1111 LYS A O 1
ATOM 8529 N N . ASP A 1 1112 ? -11.965 123.017 31.325 1.00 91.83 1112 ASP A N 1
ATOM 8530 C CA . ASP A 1 1112 ? -12.257 122.766 32.731 1.00 91.72 1112 ASP A CA 1
ATOM 8531 C C . ASP A 1 1112 ? -11.186 121.872 33.363 1.00 88.03 1112 ASP A C 1
ATOM 8532 O O . ASP A 1 1112 ? -11.510 120.935 34.097 1.00 90.31 1112 ASP A O 1
ATOM 8537 N N . HIS A 1 1113 ? -9.915 122.163 33.052 1.00 82.90 1113 HIS A N 1
ATOM 8538 C CA . HIS A 1 1113 ? -8.752 121.435 33.568 1.00 78.85 1113 HIS A CA 1
ATOM 8539 C C . HIS A 1 1113 ? -8.681 119.942 33.174 1.00 75.90 1113 HIS A C 1
ATOM 8540 O O . HIS A 1 1113 ? -8.000 119.153 33.839 1.00 73.03 1113 HIS A O 1
ATOM 8547 N N . LEU A 1 1114 ? -9.360 119.578 32.079 1.00 75.88 1114 LEU A N 1
ATOM 8548 C CA . LEU A 1 1114 ? -9.413 118.198 31.587 1.00 74.70 1114 LEU A CA 1
ATOM 8549 C C . LEU A 1 1114 ? -9.090 118.123 30.101 1.00 73.18 1114 LEU A C 1
ATOM 8550 O O . LEU A 1 1114 ? -9.698 118.827 29.290 1.00 74.94 1114 LEU A O 1
ATOM 8555 N N . LEU A 1 1115 ? -8.149 117.238 29.751 1.00 70.43 1115 LEU A N 1
ATOM 8556 C CA . LEU A 1 1115 ? -7.837 116.913 28.360 1.00 69.68 1115 LEU A CA 1
ATOM 8557 C C . LEU A 1 1115 ? -9.045 116.258 27.700 1.00 70.61 1115 LEU A C 1
ATOM 8558 O O . LEU A 1 1115 ? -9.736 115.465 28.318 1.00 71.68 1115 LEU A O 1
ATOM 8563 N N . GLN A 1 1116 ? -9.288 116.614 26.438 1.00 72.31 1116 GLN A N 1
ATOM 8564 C CA . GLN A 1 1116 ? -10.502 116.263 25.707 1.00 74.31 1116 GLN A CA 1
ATOM 8565 C C . GLN A 1 1116 ? -10.260 116.397 24.216 1.00 72.13 1116 GLN A C 1
ATOM 8566 O O . GLN A 1 1116 ? -9.291 117.031 23.794 1.00 67.80 1116 GLN A O 1
ATOM 8572 N N . ASP A 1 1117 ? -11.194 115.856 23.427 1.00 75.02 1117 ASP A N 1
ATOM 8573 C CA . ASP A 1 1117 ? -11.212 116.014 21.971 1.00 77.39 1117 ASP A CA 1
ATOM 8574 C C . ASP A 1 1117 ? -9.897 115.563 21.344 1.00 72.89 1117 ASP A C 1
ATOM 8575 O O . ASP A 1 1117 ? -9.312 116.265 20.512 1.00 71.82 1117 ASP A O 1
ATOM 8580 N N . ALA A 1 1118 ? -9.429 114.387 21.774 1.00 69.91 1118 ALA A N 1
ATOM 8581 C CA . ALA A 1 1118 ? -8.200 113.804 21.262 1.00 66.90 1118 ALA A CA 1
ATOM 8582 C C . ALA A 1 1118 ? -8.333 113.617 19.765 1.00 66.44 1118 ALA A C 1
ATOM 8583 O O . ALA A 1 1118 ? -9.310 113.063 19.305 1.00 66.29 1118 ALA A O 1
ATOM 8585 N N . THR A 1 1119 ? -7.354 114.124 19.012 1.00 66.86 1119 THR A N 1
ATOM 8586 C CA . THR A 1 1119 ? -7.266 113.913 17.579 1.00 68.53 1119 THR A CA 1
ATOM 8587 C C . THR A 1 1119 ? -5.949 113.215 17.251 1.00 66.38 1119 THR A C 1
ATOM 8588 O O . THR A 1 1119 ? -4.960 113.382 17.963 1.00 62.54 1119 THR A O 1
ATOM 8592 N N . ILE A 1 1120 ? -5.964 112.442 16.160 1.00 66.38 1120 ILE A N 1
ATOM 8593 C CA . ILE A 1 1120 ? -4.821 111.699 15.671 1.00 64.89 1120 ILE A CA 1
ATOM 8594 C C . ILE A 1 1120 ? -4.603 111.958 14.181 1.00 66.11 1120 ILE A C 1
ATOM 8595 O O . ILE A 1 1120 ? -5.542 111.902 13.391 1.00 68.79 1120 ILE A O 1
ATOM 8600 N N . THR A 1 1121 ? -3.352 112.250 13.816 1.00 65.51 1121 THR A N 1
ATOM 8601 C CA . THR A 1 1121 ? -2.871 112.143 12.448 1.00 66.12 1121 THR A CA 1
ATOM 8602 C C . THR A 1 1121 ? -1.430 111.616 12.510 1.00 64.28 1121 THR A C 1
ATOM 8603 O O . THR A 1 1121 ? -1.002 111.114 13.555 1.00 61.84 1121 THR A O 1
ATOM 8607 N N . GLN A 1 1122 ? -0.702 111.701 11.392 1.00 64.75 1122 GLN A N 1
ATOM 8608 C CA . GLN A 1 1122 ? 0.685 111.255 11.336 1.00 63.79 1122 GLN A CA 1
ATOM 8609 C C . GLN A 1 1122 ? 1.586 112.272 10.659 1.00 64.87 1122 GLN A C 1
ATOM 8610 O O . GLN A 1 1122 ? 1.132 113.081 9.856 1.00 64.92 1122 GLN A O 1
ATOM 8616 N N . ALA A 1 1123 ? 2.875 112.218 11.009 1.00 67.05 1123 ALA A N 1
ATOM 8617 C CA . ALA A 1 1123 ? 3.905 113.010 10.366 1.00 68.72 1123 ALA A CA 1
ATOM 8618 C C . ALA A 1 1123 ? 4.396 112.210 9.171 1.00 70.10 1123 ALA A C 1
ATOM 8619 O O . ALA A 1 1123 ? 4.942 111.120 9.328 1.00 69.31 1123 ALA A O 1
ATOM 8621 N N . ALA A 1 1124 ? 4.188 112.757 7.974 1.00 73.60 1124 ALA A N 1
ATOM 8622 C CA . ALA A 1 1124 ? 4.648 112.135 6.742 1.00 75.67 1124 ALA A CA 1
ATOM 8623 C C . ALA A 1 1124 ? 6.169 112.157 6.668 1.00 75.67 1124 ALA A C 1
ATOM 8624 O O . ALA A 1 1124 ? 6.802 113.086 7.144 1.00 75.31 1124 ALA A O 1
ATOM 8626 N N . ILE A 1 1125 ? 6.733 111.112 6.060 1.00 76.66 1125 ILE A N 1
ATOM 8627 C CA . ILE A 1 1125 ? 8.147 111.034 5.746 1.00 78.20 1125 ILE A CA 1
ATOM 8628 C C . ILE A 1 1125 ? 8.351 111.762 4.433 1.00 80.00 1125 ILE A C 1
ATOM 8629 O O . ILE A 1 1125 ? 7.748 111.403 3.417 1.00 80.49 1125 ILE A O 1
ATOM 8634 N N . LYS A 1 1126 ? 9.204 112.790 4.467 1.00 81.21 1126 LYS A N 1
ATOM 8635 C CA . LYS A 1 1126 ? 9.476 113.629 3.319 1.00 83.96 1126 LYS A CA 1
ATOM 8636 C C . LYS A 1 1126 ? 10.662 113.084 2.524 1.00 84.45 1126 LYS A C 1
ATOM 8637 O O . LYS A 1 1126 ? 11.792 113.080 3.009 1.00 84.13 1126 LYS A O 1
ATOM 8643 N N . HIS A 1 1127 ? 10.378 112.604 1.308 1.00 85.67 1127 HIS A N 1
ATOM 8644 C CA . HIS A 1 1127 ? 11.398 112.219 0.339 1.00 88.21 1127 HIS A CA 1
ATOM 8645 C C . HIS A 1 1127 ? 11.757 113.416 -0.515 1.00 90.70 1127 HIS A C 1
ATOM 8646 O O . HIS A 1 1127 ? 10.897 114.241 -0.805 1.00 92.51 1127 HIS A O 1
ATOM 8653 N N . LEU A 1 1128 ? 13.028 113.483 -0.932 1.00 91.96 1128 LEU A N 1
ATOM 8654 C CA . LEU A 1 1128 ? 13.519 114.494 -1.869 1.00 96.31 1128 LEU A CA 1
ATOM 8655 C C . LEU A 1 1128 ? 13.250 115.892 -1.308 1.00 97.98 1128 LEU A C 1
ATOM 8656 O O . LEU A 1 1128 ? 12.617 116.725 -1.954 1.00 98.23 1128 LEU A O 1
ATOM 8661 N N . ASP A 1 1129 ? 13.747 116.119 -0.086 1.00 98.59 1129 ASP A N 1
ATOM 8662 C CA . ASP A 1 1129 ? 13.451 117.298 0.721 1.00 100.02 1129 ASP A CA 1
ATOM 8663 C C . ASP A 1 1129 ? 13.827 118.614 0.036 1.00 104.21 1129 ASP A C 1
ATOM 8664 O O . ASP A 1 1129 ? 12.962 119.466 -0.184 1.00 107.05 1129 ASP A O 1
ATOM 8669 N N . LYS A 1 1130 ? 15.118 118.772 -0.288 1.00 105.52 1130 LYS A N 1
ATOM 8670 C CA . LYS A 1 1130 ? 15.648 120.004 -0.883 1.00 108.17 1130 LYS A CA 1
ATOM 8671 C C . LYS A 1 1130 ? 15.860 119.878 -2.392 1.00 107.57 1130 LYS A C 1
ATOM 8672 O O . LYS A 1 1130 ? 16.608 120.652 -2.989 1.00 110.01 1130 LYS A O 1
ATOM 8678 N N . VAL A 1 1131 ? 15.183 118.897 -2.999 1.00 103.06 1131 VAL A N 1
ATOM 8679 C CA . VAL A 1 1131 ? 15.275 118.605 -4.417 1.00 103.65 1131 VAL A CA 1
ATOM 8680 C C . VAL A 1 1131 ? 14.154 119.343 -5.123 1.00 103.90 1131 VAL A C 1
ATOM 8681 O O . VAL A 1 1131 ? 13.000 119.259 -4.717 1.00 99.81 1131 VAL A O 1
ATOM 8685 N N . ARG A 1 1132 ? 14.497 120.051 -6.202 1.00 108.94 1132 ARG A N 1
ATOM 8686 C CA . ARG A 1 1132 ? 13.545 120.867 -7.003 1.00 112.25 1132 ARG A CA 1
ATOM 8687 C C . ARG A 1 1132 ? 13.300 120.175 -8.342 1.00 112.10 1132 ARG A C 1
ATOM 8688 O O . ARG A 1 1132 ? 14.241 119.553 -8.861 1.00 112.48 1132 ARG A O 1
ATOM 8696 N N . LEU A 1 1133 ? 12.077 120.288 -8.865 1.00 111.53 1133 LEU A N 1
ATOM 8697 C CA . LEU A 1 1133 ? 11.760 119.847 -10.207 1.00 112.54 1133 LEU A CA 1
ATOM 8698 C C . LEU A 1 1133 ? 12.557 120.677 -11.199 1.00 117.28 1133 LEU A C 1
ATOM 8699 O O . LEU A 1 1133 ? 12.817 121.855 -10.956 1.00 119.37 1133 LEU A O 1
ATOM 8704 N N . THR A 1 1134 ? 12.939 120.053 -12.320 1.00 118.84 1134 THR A N 1
ATOM 8705 C CA . THR A 1 1134 ? 13.650 120.737 -13.393 1.00 123.94 1134 THR A CA 1
ATOM 8706 C C . THR A 1 1134 ? 12.774 121.824 -14.020 1.00 126.81 1134 THR A C 1
ATOM 8707 O O . THR A 1 1134 ? 13.287 122.819 -14.522 1.00 131.60 1134 THR A O 1
ATOM 8711 N N . VAL A 1 1135 ? 11.453 121.609 -13.989 1.00 124.22 1135 VAL A N 1
ATOM 8712 C CA . VAL A 1 1135 ? 10.468 122.550 -14.513 1.00 127.10 1135 VAL A CA 1
ATOM 8713 C C . VAL A 1 1135 ? 10.079 123.639 -13.507 1.00 127.23 1135 VAL A C 1
ATOM 8714 O O . VAL A 1 1135 ? 9.321 124.541 -13.841 1.00 129.69 1135 VAL A O 1
ATOM 8718 N N . GLY A 1 1136 ? 10.601 123.537 -12.281 1.00 124.83 1136 GLY A N 1
ATOM 8719 C CA . GLY A 1 1136 ? 10.278 124.445 -11.197 1.00 125.43 1136 GLY A CA 1
ATOM 8720 C C . GLY A 1 1136 ? 9.321 123.799 -10.212 1.00 121.58 1136 GLY A C 1
ATOM 8721 O O . GLY A 1 1136 ? 8.528 122.921 -10.582 1.00 120.21 1136 GLY A O 1
ATOM 8722 N N . GLY A 1 1137 ? 9.407 124.243 -8.952 1.00 120.50 1137 GLY A N 1
ATOM 8723 C CA . GLY A 1 1137 ? 8.544 123.794 -7.880 1.00 117.16 1137 GLY A CA 1
ATOM 8724 C C . GLY A 1 1137 ? 9.213 122.747 -6.993 1.00 113.36 1137 GLY A C 1
ATOM 8725 O O . GLY A 1 1137 ? 10.166 122.085 -7.409 1.00 112.68 1137 GLY A O 1
ATOM 8726 N N . PRO A 1 1138 ? 8.719 122.547 -5.751 1.00 111.10 1138 PRO A N 1
ATOM 8727 C CA . PRO A 1 1138 ? 9.287 121.541 -4.858 1.00 108.44 1138 PRO A CA 1
ATOM 8728 C C . PRO A 1 1138 ? 8.959 120.166 -5.463 1.00 108.14 1138 PRO A C 1
ATOM 8729 O O . PRO A 1 1138 ? 7.837 119.969 -5.898 1.00 109.22 1138 PRO A O 1
ATOM 8733 N N . ALA A 1 1139 ? 9.945 119.269 -5.518 1.00 108.12 1139 ALA A N 1
ATOM 8734 C CA . ALA A 1 1139 ? 9.760 117.918 -6.062 1.00 106.91 1139 ALA A CA 1
ATOM 8735 C C . ALA A 1 1139 ? 9.335 116.892 -5.004 1.00 103.12 1139 ALA A C 1
ATOM 8736 O O . ALA A 1 1139 ? 9.303 115.696 -5.277 1.00 103.40 1139 ALA A O 1
ATOM 8738 N N . ALA A 1 1140 ? 9.009 117.374 -3.800 1.00 101.27 1140 ALA A N 1
ATOM 8739 C CA . ALA A 1 1140 ? 8.875 116.526 -2.629 1.00 96.84 1140 ALA A CA 1
ATOM 8740 C C . ALA A 1 1140 ? 7.725 115.543 -2.771 1.00 94.89 1140 ALA A C 1
ATOM 8741 O O . ALA A 1 1140 ? 6.641 115.904 -3.201 1.00 95.25 1140 ALA A O 1
ATOM 8743 N N . VAL A 1 1141 ? 8.001 114.283 -2.422 1.00 91.36 1141 VAL A N 1
ATOM 8744 C CA . VAL A 1 1141 ? 7.015 113.230 -2.345 1.00 88.46 1141 VAL A CA 1
ATOM 8745 C C . VAL A 1 1141 ? 6.940 112.852 -0.875 1.00 84.64 1141 VAL A C 1
ATOM 8746 O O . VAL A 1 1141 ? 7.961 112.844 -0.188 1.00 85.56 1141 VAL A O 1
ATOM 8750 N N . THR A 1 1142 ? 5.727 112.572 -0.387 1.00 82.63 1142 THR A N 1
ATOM 8751 C CA . THR A 1 1142 ? 5.510 112.203 1.006 1.00 81.20 1142 THR A CA 1
ATOM 8752 C C . THR A 1 1142 ? 5.056 110.761 1.085 1.00 78.41 1142 THR A C 1
ATOM 8753 O O . THR A 1 1142 ? 4.327 110.296 0.224 1.00 78.67 1142 THR A O 1
ATOM 8757 N N . GLU A 1 1143 ? 5.498 110.068 2.136 1.00 77.81 1143 GLU A N 1
ATOM 8758 C CA . GLU A 1 1143 ? 5.143 108.679 2.393 1.00 78.62 1143 GLU A CA 1
ATOM 8759 C C . GLU A 1 1143 ? 4.479 108.603 3.755 1.00 76.04 1143 GLU A C 1
ATOM 8760 O O . GLU A 1 1143 ? 4.984 109.175 4.712 1.00 77.34 1143 GLU A O 1
ATOM 8766 N N . ALA A 1 1144 ? 3.351 107.890 3.835 1.00 74.66 1144 ALA A N 1
ATOM 8767 C CA . ALA A 1 1144 ? 2.693 107.582 5.104 1.00 72.90 1144 ALA A CA 1
ATOM 8768 C C . ALA A 1 1144 ? 3.310 106.329 5.722 1.00 72.97 1144 ALA A C 1
ATOM 8769 O O . ALA A 1 1144 ? 3.511 105.327 5.035 1.00 74.74 1144 ALA A O 1
ATOM 8771 N N . ARG A 1 1145 ? 3.639 106.407 7.015 1.00 73.15 1145 ARG A N 1
ATOM 8772 C CA . ARG A 1 1145 ? 4.127 105.262 7.833 1.00 73.21 1145 ARG A CA 1
ATOM 8773 C C . ARG A 1 1145 ? 2.964 104.305 8.100 1.00 72.36 1145 ARG A C 1
ATOM 8774 O O . ARG A 1 1145 ? 3.193 103.085 8.104 1.00 72.88 1145 ARG A O 1
ATOM 8782 N N . PHE A 1 1146 ? 1.771 104.859 8.341 1.00 70.79 1146 PHE A N 1
ATOM 8783 C CA . PHE A 1 1146 ? 0.649 104.112 8.889 1.00 69.23 1146 PHE A CA 1
ATOM 8784 C C . PHE A 1 1146 ? -0.559 104.143 7.981 1.00 70.18 1146 PHE A C 1
ATOM 8785 O O . PHE A 1 1146 ? -0.776 105.108 7.244 1.00 70.92 1146 PHE A O 1
ATOM 8793 N N . SER A 1 1147 ? -1.339 103.058 8.047 1.00 70.93 1147 SER A N 1
ATOM 8794 C CA . SER A 1 1147 ? -2.628 102.952 7.394 1.00 72.86 1147 SER A CA 1
ATOM 8795 C C . SER A 1 1147 ? -3.649 103.761 8.196 1.00 73.12 1147 SER A C 1
ATOM 8796 O O . SER A 1 1147 ? -3.439 104.055 9.381 1.00 71.95 1147 SER A O 1
ATOM 8799 N N . GLN A 1 1148 ? -4.766 104.098 7.546 1.00 75.74 1148 GLN A N 1
ATOM 8800 C CA . GLN A 1 1148 ? -5.883 104.757 8.208 1.00 78.20 1148 GLN A CA 1
ATOM 8801 C C . GLN A 1 1148 ? -6.531 103.849 9.244 1.00 78.11 1148 GLN A C 1
ATOM 8802 O O . GLN A 1 1148 ? -7.044 104.322 10.254 1.00 79.12 1148 GLN A O 1
ATOM 8808 N N . ASP A 1 1149 ? -6.489 102.538 8.987 1.00 77.32 1149 ASP A N 1
ATOM 8809 C CA . ASP A 1 1149 ? -6.969 101.528 9.927 1.00 75.67 1149 ASP A CA 1
ATOM 8810 C C . ASP A 1 1149 ? -6.290 101.644 11.287 1.00 70.74 1149 ASP A C 1
ATOM 8811 O O . ASP A 1 1149 ? -6.958 101.607 12.313 1.00 69.74 1149 ASP A O 1
ATOM 8816 N N . TYR A 1 1150 ? -4.961 101.784 11.288 1.00 67.18 1150 TYR A N 1
ATOM 8817 C CA . TYR A 1 1150 ? -4.143 101.892 12.527 1.00 64.18 1150 TYR A CA 1
ATOM 8818 C C . TYR A 1 1150 ? -4.429 103.234 13.216 1.00 62.83 1150 TYR A C 1
ATOM 8819 O O . TYR A 1 1150 ? -4.672 103.226 14.438 1.00 61.99 1150 TYR A O 1
ATOM 8828 N N . LEU A 1 1151 ? -4.415 104.340 12.465 1.00 63.97 1151 LEU A N 1
ATOM 8829 C CA . LEU A 1 1151 ? -4.722 105.668 13.026 1.00 63.97 1151 LEU A CA 1
ATOM 8830 C C . LEU A 1 1151 ? -6.072 105.655 13.741 1.00 64.76 1151 LEU A C 1
ATOM 8831 O O . LEU A 1 1151 ? -6.199 106.194 14.835 1.00 63.43 1151 LEU A O 1
ATOM 8836 N N . GLN A 1 1152 ? -7.068 105.007 13.123 1.00 67.82 1152 GLN A N 1
ATOM 8837 C CA . GLN A 1 1152 ? -8.405 104.866 13.702 1.00 71.12 1152 GLN A CA 1
ATOM 8838 C C . GLN A 1 1152 ? -8.382 104.112 15.027 1.00 71.77 1152 GLN A C 1
ATOM 8839 O O . GLN A 1 1152 ? -9.071 104.502 15.976 1.00 73.77 1152 GLN A O 1
ATOM 8845 N N . MET A 1 1153 ? -7.586 103.037 15.088 1.00 69.77 1153 MET A N 1
ATOM 8846 C CA . MET A 1 1153 ? -7.420 102.253 16.313 1.00 69.10 1153 MET A CA 1
ATOM 8847 C C . MET A 1 1153 ? -6.808 103.105 17.430 1.00 64.22 1153 MET A C 1
ATOM 8848 O O . MET A 1 1153 ? -7.281 103.073 18.562 1.00 62.96 1153 MET A O 1
ATOM 8853 N N . VAL A 1 1154 ? -5.752 103.855 17.092 1.00 62.04 1154 VAL A N 1
ATOM 8854 C CA . VAL A 1 1154 ? -5.064 104.739 18.032 1.00 60.91 1154 VAL A CA 1
ATOM 8855 C C . VAL A 1 1154 ? -6.033 105.792 18.578 1.00 61.74 1154 VAL A C 1
ATOM 8856 O O . VAL A 1 1154 ? -6.098 106.012 19.790 1.00 60.29 1154 VAL A O 1
ATOM 8860 N N . ALA A 1 1155 ? -6.801 106.412 17.673 1.00 62.59 1155 ALA A N 1
ATOM 8861 C CA . ALA A 1 1155 ? -7.799 107.401 18.039 1.00 65.27 1155 ALA A CA 1
ATOM 8862 C C . ALA A 1 1155 ? -8.788 106.822 19.045 1.00 67.66 1155 ALA A C 1
ATOM 8863 O O . ALA A 1 1155 ? -9.101 107.458 20.055 1.00 68.92 1155 ALA A O 1
ATOM 8865 N N . ALA A 1 1156 ? -9.247 105.594 18.782 1.00 68.31 1156 ALA A N 1
ATOM 8866 C CA . ALA A 1 1156 ? -10.233 104.912 19.621 1.00 70.03 1156 ALA A CA 1
ATOM 8867 C C . ALA A 1 1156 ? -9.774 104.677 21.065 1.00 68.29 1156 ALA A C 1
ATOM 8868 O O . ALA A 1 1156 ? -10.576 104.804 21.985 1.00 69.12 1156 ALA A O 1
ATOM 8870 N N . VAL A 1 1157 ? -8.494 104.328 21.258 1.00 65.96 1157 VAL A N 1
ATOM 8871 C CA . VAL A 1 1157 ? -7.948 104.114 22.601 1.00 64.81 1157 VAL A CA 1
ATOM 8872 C C . VAL A 1 1157 ? -7.665 105.423 23.344 1.00 63.86 1157 VAL A C 1
ATOM 8873 O O . VAL A 1 1157 ? -7.466 105.418 24.545 1.00 62.34 1157 VAL A O 1
ATOM 8877 N N . PHE A 1 1158 ? -7.653 106.544 22.618 1.00 65.39 1158 PHE A N 1
ATOM 8878 C CA . PHE A 1 1158 ? -7.618 107.882 23.228 1.00 65.32 1158 PHE A CA 1
ATOM 8879 C C . PHE A 1 1158 ? -9.004 108.538 23.250 1.00 68.92 1158 PHE A C 1
ATOM 8880 O O . PHE A 1 1158 ? -9.117 109.732 23.538 1.00 71.64 1158 PHE A O 1
ATOM 8888 N N . ASN A 1 1159 ? -10.049 107.749 22.956 1.00 69.98 1159 ASN A N 1
ATOM 8889 C CA . ASN A 1 1159 ? -11.432 108.228 22.852 1.00 72.64 1159 ASN A CA 1
ATOM 8890 C C . ASN A 1 1159 ? -11.514 109.491 21.998 1.00 72.54 1159 ASN A C 1
ATOM 8891 O O . ASN A 1 1159 ? -12.168 110.467 22.367 1.00 73.70 1159 ASN A O 1
ATOM 8896 N N . GLY A 1 1160 ? -10.839 109.444 20.845 1.00 70.13 1160 GLY A N 1
ATOM 8897 C CA . GLY A 1 1160 ? -10.709 110.561 19.939 1.00 70.62 1160 GLY A CA 1
ATOM 8898 C C . GLY A 1 1160 ? -11.098 110.178 18.532 1.00 71.71 1160 GLY A C 1
ATOM 8899 O O . GLY A 1 1160 ? -11.862 109.241 18.340 1.00 73.30 1160 GLY A O 1
ATOM 8900 N N . SER A 1 1161 ? -10.566 110.914 17.550 1.00 71.14 1161 SER A N 1
ATOM 8901 C CA . SER A 1 1161 ? -10.856 110.686 16.140 1.00 73.43 1161 SER A CA 1
ATOM 8902 C C . SER A 1 1161 ? -9.657 111.064 15.294 1.00 72.22 1161 SER A C 1
ATOM 8903 O O . SER A 1 1161 ? -8.764 111.779 15.754 1.00 70.58 1161 SER A O 1
ATOM 8906 N N . VAL A 1 1162 ? -9.636 110.563 14.053 1.00 73.29 1162 VAL A N 1
ATOM 8907 C CA . VAL A 1 1162 ? -8.594 110.889 13.089 1.00 73.08 1162 VAL A CA 1
ATOM 8908 C C . VAL A 1 1162 ? -8.944 112.212 12.403 1.00 76.28 1162 VAL A C 1
ATOM 8909 O O . VAL A 1 1162 ? -10.076 112.402 11.972 1.00 78.27 1162 VAL A O 1
ATOM 8913 N N . GLN A 1 1163 ? -7.956 113.111 12.319 1.00 76.95 1163 GLN A N 1
ATOM 8914 C CA . GLN A 1 1163 ? -8.092 114.403 11.649 1.00 80.03 1163 GLN A CA 1
ATOM 8915 C C . GLN A 1 1163 ? -6.836 114.690 10.831 1.00 81.60 1163 GLN A C 1
ATOM 8916 O O . GLN A 1 1163 ? -5.884 115.297 11.319 1.00 80.43 1163 GLN A O 1
ATOM 8922 N N . ASN A 1 1164 ? -6.840 114.225 9.578 1.00 86.93 1164 ASN A N 1
ATOM 8923 C CA . ASN A 1 1164 ? -5.718 114.409 8.659 1.00 90.63 1164 ASN A CA 1
ATOM 8924 C C . ASN A 1 1164 ? -5.811 115.769 7.972 1.00 98.12 1164 ASN A C 1
ATOM 8925 O O . ASN A 1 1164 ? -6.872 116.128 7.463 1.00 101.93 1164 ASN A O 1
ATOM 8930 N N . PRO A 1 1165 ? -4.716 116.565 7.934 1.00 104.41 1165 PRO A N 1
ATOM 8931 C CA . PRO A 1 1165 ? -4.769 117.928 7.396 1.00 111.15 1165 PRO A CA 1
ATOM 8932 C C . PRO A 1 1165 ? -4.987 117.981 5.875 1.00 117.17 1165 PRO A C 1
ATOM 8933 O O . PRO A 1 1165 ? -4.623 117.038 5.199 1.00 117.28 1165 PRO A O 1
ATOM 8937 N N . LYS A 1 1166 ? -5.573 119.082 5.389 1.00 126.71 1166 LYS A N 1
ATOM 8938 C CA . LYS A 1 1166 ? -5.842 119.295 3.968 1.00 132.86 1166 LYS A CA 1
ATOM 8939 C C . LYS A 1 1166 ? -5.582 120.748 3.590 1.00 134.69 1166 LYS A C 1
ATOM 8940 O O . LYS A 1 1166 ? -4.964 121.028 2.565 1.00 136.34 1166 LYS A O 1
ATOM 8946 N N . MET B 1 1 ? -14.820 51.517 89.533 1.00 95.32 1 MET C N 1
ATOM 8947 C CA . MET B 1 1 ? -14.465 50.127 89.944 1.00 95.83 1 MET C CA 1
ATOM 8948 C C . MET B 1 1 ? -13.997 49.291 88.757 1.00 90.69 1 MET C C 1
ATOM 8949 O O . MET B 1 1 ? -14.236 49.638 87.601 1.00 89.62 1 MET C O 1
ATOM 8954 N N . GLN B 1 2 ? -13.305 48.193 89.071 1.00 87.55 2 GLN C N 1
ATOM 8955 C CA . GLN B 1 2 ? -12.650 47.346 88.084 1.00 88.26 2 GLN C CA 1
ATOM 8956 C C . GLN B 1 2 ? -13.486 46.144 87.677 1.00 85.79 2 GLN C C 1
ATOM 8957 O O . GLN B 1 2 ? -13.425 45.712 86.537 1.00 85.91 2 GLN C O 1
ATOM 8963 N N . ILE B 1 3 ? -14.277 45.631 88.623 1.00 86.27 3 ILE C N 1
ATOM 8964 C CA . ILE B 1 3 ? -15.017 44.377 88.483 1.00 87.57 3 ILE C CA 1
ATOM 8965 C C . ILE B 1 3 ? -15.924 44.320 87.239 1.00 87.76 3 ILE C C 1
ATOM 8966 O O . ILE B 1 3 ? -16.907 45.055 87.137 1.00 88.04 3 ILE C O 1
ATOM 8971 N N . GLY B 1 4 ? -15.564 43.439 86.296 1.00 86.46 4 GLY C N 1
ATOM 8972 C CA . GLY B 1 4 ? -16.267 43.267 85.035 1.00 87.80 4 GLY C CA 1
ATOM 8973 C C . GLY B 1 4 ? -16.239 44.484 84.112 1.00 88.49 4 GLY C C 1
ATOM 8974 O O . GLY B 1 4 ? -16.967 44.534 83.115 1.00 89.00 4 GLY C O 1
ATOM 8975 N N . LYS B 1 5 ? -15.376 45.452 84.441 1.00 86.16 5 LYS C N 1
ATOM 8976 C CA . LYS B 1 5 ? -15.336 46.770 83.811 1.00 86.65 5 LYS C CA 1
ATOM 8977 C C . LYS B 1 5 ? -16.696 47.471 83.844 1.00 85.02 5 LYS C C 1
ATOM 8978 O O . LYS B 1 5 ? -17.011 48.261 82.967 1.00 86.37 5 LYS C O 1
ATOM 8984 N N . VAL B 1 6 ? -17.479 47.187 84.891 1.00 82.66 6 VAL C N 1
ATOM 8985 C CA . VAL B 1 6 ? -18.773 47.810 85.104 1.00 83.26 6 VAL C CA 1
ATOM 8986 C C . VAL B 1 6 ? -18.598 49.329 85.222 1.00 83.88 6 VAL C C 1
ATOM 8987 O O . VAL B 1 6 ? -17.612 49.811 85.777 1.00 80.94 6 VAL C O 1
ATOM 8991 N N . GLN B 1 7 ? -19.555 50.072 84.664 1.00 86.71 7 GLN C N 1
ATOM 8992 C CA . GLN B 1 7 ? -19.544 51.525 84.689 1.00 87.72 7 GLN C CA 1
ATOM 8993 C C . GLN B 1 7 ? -20.289 52.036 85.914 1.00 87.93 7 GLN C C 1
ATOM 8994 O O . GLN B 1 7 ? -21.232 51.387 86.389 1.00 89.41 7 GLN C O 1
ATOM 9000 N N . GLY B 1 8 ? -19.848 53.195 86.421 1.00 85.33 8 GLY C N 1
ATOM 9001 C CA . GLY B 1 8 ? -20.434 53.836 87.582 1.00 85.34 8 GLY C CA 1
ATOM 9002 C C . GLY B 1 8 ? -19.480 53.992 88.748 1.00 82.61 8 GLY C C 1
ATOM 9003 O O . GLY B 1 8 ? -18.330 53.570 88.700 1.00 82.59 8 GLY C O 1
ATOM 9004 N N . ARG B 1 9 ? -19.983 54.621 89.811 1.00 82.18 9 ARG C N 1
ATOM 9005 C CA . ARG B 1 9 ? -19.253 54.897 91.076 1.00 80.33 9 ARG C CA 1
ATOM 9006 C C . ARG B 1 9 ? -19.902 54.076 92.191 1.00 79.10 9 ARG C C 1
ATOM 9007 O O . ARG B 1 9 ? -21.057 53.652 92.008 1.00 81.51 9 ARG C O 1
ATOM 9015 N N . THR B 1 10 ? -19.201 53.882 93.309 1.00 77.07 10 THR C N 1
ATOM 9016 C CA . THR B 1 10 ? -19.819 53.324 94.497 1.00 77.25 10 THR C CA 1
ATOM 9017 C C . THR B 1 10 ? -20.065 54.426 95.504 1.00 79.08 10 THR C C 1
ATOM 9018 O O . THR B 1 10 ? -19.251 55.337 95.648 1.00 78.98 10 THR C O 1
ATOM 9022 N N . ILE B 1 11 ? -21.212 54.332 96.181 1.00 83.09 11 ILE C N 1
ATOM 9023 C CA . ILE B 1 11 ? -21.647 55.250 97.226 1.00 85.61 11 ILE C CA 1
ATOM 9024 C C . ILE B 1 11 ? -21.831 54.413 98.486 1.00 85.55 11 ILE C C 1
ATOM 9025 O O . ILE B 1 11 ? -22.255 53.257 98.398 1.00 87.03 11 ILE C O 1
ATOM 9030 N N . SER B 1 12 ? -21.501 54.988 99.649 1.00 84.02 12 SER C N 1
ATOM 9031 C CA . SER B 1 12 ? -21.831 54.387 100.944 1.00 84.76 12 SER C CA 1
ATOM 9032 C C . SER B 1 12 ? -22.800 55.290 101.707 1.00 88.24 12 SER C C 1
ATOM 9033 O O . SER B 1 12 ? -22.522 56.468 101.897 1.00 88.13 12 SER C O 1
ATOM 9036 N N . GLU B 1 13 ? -23.947 54.726 102.110 1.00 91.25 13 GLU C N 1
ATOM 9037 C CA . GLU B 1 13 ? -24.982 55.433 102.871 1.00 94.32 13 GLU C CA 1
ATOM 9038 C C . GLU B 1 13 ? -25.474 54.582 104.025 1.00 95.14 13 GLU C C 1
ATOM 9039 O O . GLU B 1 13 ? -25.261 53.366 104.050 1.00 91.49 13 GLU C O 1
ATOM 9045 N N . PHE B 1 14 ? -26.174 55.236 104.958 1.00 97.11 14 PHE C N 1
ATOM 9046 C CA . PHE B 1 14 ? -27.008 54.572 105.947 1.00 100.11 14 PHE C CA 1
ATOM 9047 C C . PHE B 1 14 ? -28.377 54.323 105.328 1.00 104.49 14 PHE C C 1
ATOM 9048 O O . PHE B 1 14 ? -28.664 54.805 104.232 1.00 105.16 14 PHE C O 1
ATOM 9056 N N . GLY B 1 15 ? -29.221 53.572 106.043 1.00 109.77 15 GLY C N 1
ATOM 9057 C CA . GLY B 1 15 ? -30.556 53.228 105.582 1.00 116.34 15 GLY C CA 1
ATOM 9058 C C . GLY B 1 15 ? -30.911 51.786 105.866 1.00 120.00 15 GLY C C 1
ATOM 9059 O O . GLY B 1 15 ? -32.087 51.448 105.987 1.00 122.32 15 GLY C O 1
ATOM 9060 N N . ASP B 1 16 ? -29.884 50.935 105.958 1.00 122.67 16 ASP C N 1
ATOM 9061 C CA . ASP B 1 16 ? -30.043 49.543 106.350 1.00 127.16 16 ASP C CA 1
ATOM 9062 C C . ASP B 1 16 ? -30.679 49.473 107.737 1.00 133.51 16 ASP C C 1
ATOM 9063 O O . ASP B 1 16 ? -30.312 50.248 108.620 1.00 131.96 16 ASP C O 1
ATOM 9068 N N . PRO B 1 17 ? -31.647 48.553 107.975 1.00 139.64 17 PRO C N 1
ATOM 9069 C CA . PRO B 1 17 ? -32.299 48.439 109.283 1.00 143.25 17 PRO C CA 1
ATOM 9070 C C . PRO B 1 17 ? -31.347 48.087 110.440 1.00 141.12 17 PRO C C 1
ATOM 9071 O O . PRO B 1 17 ? -31.708 48.348 111.576 1.00 146.38 17 PRO C O 1
ATOM 9075 N N . ALA B 1 18 ? -30.173 47.515 110.137 1.00 134.24 18 ALA C N 1
ATOM 9076 C CA . ALA B 1 18 ? -29.146 47.228 111.141 1.00 131.45 18 ALA C CA 1
ATOM 9077 C C . ALA B 1 18 ? -28.445 48.486 111.671 1.00 127.94 18 ALA C C 1
ATOM 9078 O O . ALA B 1 18 ? -27.750 48.425 112.685 1.00 125.49 18 ALA C O 1
ATOM 9080 N N . GLY B 1 19 ? -28.627 49.615 110.972 1.00 127.17 19 GLY C N 1
ATOM 9081 C CA . GLY B 1 19 ? -28.072 50.901 111.367 1.00 125.28 19 GLY C CA 1
ATOM 9082 C C . GLY B 1 19 ? -26.599 51.044 111.026 1.00 118.68 19 GLY C C 1
ATOM 9083 O O . GLY B 1 19 ? -25.852 51.703 111.750 1.00 118.74 19 GLY C O 1
ATOM 9084 N N . GLY B 1 20 ? -26.193 50.431 109.907 1.00 112.81 20 GLY C N 1
ATOM 9085 C CA . GLY B 1 20 ? -24.823 50.457 109.430 1.00 105.74 20 GLY C CA 1
ATOM 9086 C C . GLY B 1 20 ? -24.717 50.995 108.015 1.00 101.72 20 GLY C C 1
ATOM 9087 O O . GLY B 1 20 ? -25.720 51.156 107.309 1.00 103.87 20 GLY C O 1
ATOM 9088 N N . LEU B 1 21 ? -23.478 51.277 107.603 1.00 95.58 21 LEU C N 1
ATOM 9089 C CA . LEU B 1 21 ? -23.175 51.710 106.249 1.00 91.91 21 LEU C CA 1
ATOM 9090 C C . LEU B 1 21 ? -23.337 50.535 105.307 1.00 89.13 21 LEU C C 1
ATOM 9091 O O . LEU B 1 21 ? -22.985 49.417 105.655 1.00 89.87 21 LEU C O 1
ATOM 9096 N N . LYS B 1 22 ? -23.872 50.805 104.114 1.00 88.68 22 LYS C N 1
ATOM 9097 C CA . LYS B 1 22 ? -23.908 49.840 103.019 1.00 88.12 22 LYS C CA 1
ATOM 9098 C C . LYS B 1 22 ? -23.433 50.537 101.756 1.00 84.37 22 LYS C C 1
ATOM 9099 O O . LYS B 1 22 ? -23.759 51.704 101.518 1.00 83.55 22 LYS C O 1
ATOM 9105 N N . ARG B 1 23 ? -22.651 49.813 100.949 1.00 80.31 23 ARG C N 1
ATOM 9106 C CA . ARG B 1 23 ? -22.124 50.302 99.652 1.00 78.67 23 ARG C CA 1
ATOM 9107 C C . ARG B 1 23 ? -23.091 49.890 98.537 1.00 81.03 23 ARG C C 1
ATOM 9108 O O . ARG B 1 23 ? -23.489 48.710 98.500 1.00 82.81 23 ARG C O 1
ATOM 9116 N N . LYS B 1 24 ? -23.448 50.852 97.681 1.00 82.92 24 LYS C N 1
ATOM 9117 C CA . LYS B 1 24 ? -24.287 50.661 96.514 1.00 84.70 24 LYS C CA 1
ATOM 9118 C C . LYS B 1 24 ? -23.544 51.210 95.298 1.00 83.25 24 LYS C C 1
ATOM 9119 O O . LYS B 1 24 ? -22.532 51.897 95.434 1.00 80.55 24 LYS C O 1
ATOM 9125 N N . ILE B 1 25 ? -24.064 50.899 94.108 1.00 84.74 25 ILE C N 1
ATOM 9126 C CA . ILE B 1 25 ? -23.532 51.414 92.856 1.00 85.18 25 ILE C CA 1
ATOM 9127 C C . ILE B 1 25 ? -24.517 52.429 92.276 1.00 86.30 25 ILE C C 1
ATOM 9128 O O . ILE B 1 25 ? -25.735 52.218 92.315 1.00 89.52 25 ILE C O 1
ATOM 9133 N N . SER B 1 26 ? -23.976 53.549 91.778 1.00 85.21 26 SER C N 1
ATOM 9134 C CA . SER B 1 26 ? -24.750 54.603 91.129 1.00 86.48 26 SER C CA 1
ATOM 9135 C C . SER B 1 26 ? -24.200 54.801 89.730 1.00 85.46 26 SER C C 1
ATOM 9136 O O . SER B 1 26 ? -23.003 54.995 89.572 1.00 83.34 26 SER C O 1
ATOM 9139 N N . THR B 1 27 ? -25.078 54.754 88.723 1.00 87.56 27 THR C N 1
ATOM 9140 C CA . THR B 1 27 ? -24.678 54.867 87.319 1.00 88.22 27 THR C CA 1
ATOM 9141 C C . THR B 1 27 ? -24.784 56.281 86.744 1.00 90.65 27 THR C C 1
ATOM 9142 O O . THR B 1 27 ? -24.067 56.617 85.803 1.00 91.25 27 THR C O 1
ATOM 9146 N N . ASP B 1 28 ? -25.679 57.100 87.311 1.00 93.32 28 ASP C N 1
ATOM 9147 C CA . ASP B 1 28 ? -25.929 58.452 86.818 1.00 95.14 28 ASP C CA 1
ATOM 9148 C C . ASP B 1 28 ? -25.675 59.546 87.857 1.00 96.31 28 ASP C C 1
ATOM 9149 O O . ASP B 1 28 ? -26.036 60.695 87.633 1.00 98.14 28 ASP C O 1
ATOM 9154 N N . GLY B 1 29 ? -25.055 59.177 88.985 1.00 95.16 29 GLY C N 1
ATOM 9155 C CA . GLY B 1 29 ? -24.814 60.084 90.092 1.00 96.68 29 GLY C CA 1
ATOM 9156 C C . GLY B 1 29 ? -25.992 60.283 91.038 1.00 100.46 29 GLY C C 1
ATOM 9157 O O . GLY B 1 29 ? -25.819 60.841 92.120 1.00 101.75 29 GLY C O 1
ATOM 9158 N N . LYS B 1 30 ? -27.183 59.822 90.634 1.00 103.65 30 LYS C N 1
ATOM 9159 C CA . LYS B 1 30 ? -28.413 60.017 91.398 1.00 107.80 30 LYS C CA 1
ATOM 9160 C C . LYS B 1 30 ? -28.973 58.708 91.939 1.00 107.59 30 LYS C C 1
ATOM 9161 O O . LYS B 1 30 ? -29.312 58.619 93.120 1.00 108.87 30 LYS C O 1
ATOM 9167 N N . ASN B 1 31 ? -29.073 57.697 91.067 1.00 106.68 31 ASN C N 1
ATOM 9168 C CA . ASN B 1 31 ? -29.653 56.410 91.434 1.00 106.15 31 ASN C CA 1
ATOM 9169 C C . ASN B 1 31 ? -28.789 55.627 92.420 1.00 103.92 31 ASN C C 1
ATOM 9170 O O . ASN B 1 31 ? -27.615 55.934 92.628 1.00 101.61 31 ASN C O 1
ATOM 9175 N N . ARG B 1 32 ? -29.405 54.624 93.048 1.00 106.05 32 ARG C N 1
ATOM 9176 C CA . ARG B 1 32 ? -28.761 53.694 94.012 1.00 105.26 32 ARG C CA 1
ATOM 9177 C C . ARG B 1 32 ? -29.162 52.267 93.635 1.00 105.03 32 ARG C C 1
ATOM 9178 O O . ARG B 1 32 ? -30.376 51.994 93.603 1.00 108.51 32 ARG C O 1
ATOM 9186 N N . LYS B 1 33 ? -28.183 51.408 93.336 1.00 102.80 33 LYS C N 1
ATOM 9187 C CA . LYS B 1 33 ? -28.449 50.036 92.935 1.00 102.24 33 LYS C CA 1
ATOM 9188 C C . LYS B 1 33 ? -27.675 49.078 93.835 1.00 100.74 33 LYS C C 1
ATOM 9189 O O . LYS B 1 33 ? -26.512 49.323 94.166 1.00 100.04 33 LYS C O 1
ATOM 9195 N N . GLU B 1 34 ? -28.345 47.994 94.243 1.00 100.44 34 GLU C N 1
ATOM 9196 C CA . GLU B 1 34 ? -27.750 46.967 95.079 1.00 98.57 34 GLU C CA 1
ATOM 9197 C C . GLU B 1 34 ? -26.731 46.189 94.249 1.00 94.13 34 GLU C C 1
ATOM 9198 O O . GLU B 1 34 ? -26.987 45.847 93.091 1.00 95.31 34 GLU C O 1
ATOM 9204 N N . LEU B 1 35 ? -25.562 45.936 94.846 1.00 89.39 35 LEU C N 1
ATOM 9205 C CA . LEU B 1 35 ? -24.438 45.330 94.142 1.00 87.22 35 LEU C CA 1
ATOM 9206 C C . LEU B 1 35 ? -24.743 43.927 93.616 1.00 87.20 35 LEU C C 1
ATOM 9207 O O . LEU B 1 35 ? -24.483 43.643 92.450 1.00 87.40 35 LEU C O 1
ATOM 9212 N N . PRO B 1 36 ? -25.288 42.998 94.439 1.00 87.91 36 PRO C N 1
ATOM 9213 C CA . PRO B 1 36 ? -25.619 41.654 93.961 1.00 88.70 36 PRO C CA 1
ATOM 9214 C C . PRO B 1 36 ? -26.562 41.688 92.749 1.00 90.36 36 PRO C C 1
ATOM 9215 O O . PRO B 1 36 ? -26.254 41.041 91.767 1.00 89.40 36 PRO C O 1
ATOM 9219 N N . ALA B 1 37 ? -27.659 42.449 92.842 1.00 91.49 37 ALA C N 1
ATOM 9220 C CA . ALA B 1 37 ? -28.624 42.577 91.751 1.00 93.57 37 ALA C CA 1
ATOM 9221 C C . ALA B 1 37 ? -27.967 43.108 90.478 1.00 92.43 37 ALA C C 1
ATOM 9222 O O . ALA B 1 37 ? -28.105 42.508 89.410 1.00 92.59 37 ALA C O 1
ATOM 9224 N N . HIS B 1 38 ? -27.238 44.223 90.610 1.00 90.56 38 HIS C N 1
ATOM 9225 C CA . HIS B 1 38 ? -26.591 44.888 89.479 1.00 89.68 38 HIS C CA 1
ATOM 9226 C C . HIS B 1 38 ? -25.520 44.030 88.797 1.00 88.36 38 HIS C C 1
ATOM 9227 O O . HIS B 1 38 ? -25.506 43.903 87.570 1.00 90.24 38 HIS C O 1
ATOM 9234 N N . LEU B 1 39 ? -24.613 43.463 89.599 1.00 84.77 39 LEU C N 1
ATOM 9235 C CA . LEU B 1 39 ? -23.496 42.697 89.074 1.00 84.39 39 LEU C CA 1
ATOM 9236 C C . LEU B 1 39 ? -23.926 41.338 88.514 1.00 86.21 39 LEU C C 1
ATOM 9237 O O . LEU B 1 39 ? -23.138 40.680 87.847 1.00 85.69 39 LEU C O 1
ATOM 9242 N N . SER B 1 40 ? -25.181 40.948 88.784 1.00 89.84 40 SER C N 1
ATOM 9243 C CA . SER B 1 40 ? -25.803 39.727 88.262 1.00 93.37 40 SER C CA 1
ATOM 9244 C C . SER B 1 40 ? -26.692 39.933 87.027 1.00 95.93 40 SER C C 1
ATOM 9245 O O . SER B 1 40 ? -27.172 38.959 86.457 1.00 100.78 40 SER C O 1
ATOM 9248 N N . SER B 1 41 ? -26.912 41.193 86.632 1.00 96.34 41 SER C N 1
ATOM 9249 C CA . SER B 1 41 ? -27.856 41.535 85.562 1.00 98.95 41 SER C CA 1
ATOM 9250 C C . SER B 1 41 ? -27.354 42.525 84.505 1.00 98.23 41 SER C C 1
ATOM 9251 O O . SER B 1 41 ? -27.797 42.475 83.361 1.00 101.63 41 SER C O 1
ATOM 9254 N N . ASP B 1 42 ? -26.452 43.433 84.891 1.00 95.53 42 ASP C N 1
ATOM 9255 C CA . ASP B 1 42 ? -25.884 44.409 83.967 1.00 94.98 42 ASP C CA 1
ATOM 9256 C C . ASP B 1 42 ? -25.127 43.693 82.850 1.00 94.84 42 ASP C C 1
ATOM 9257 O O . ASP B 1 42 ? -24.224 42.906 83.127 1.00 92.90 42 ASP C O 1
ATOM 9262 N N . PRO B 1 43 ? -25.479 43.926 81.562 1.00 97.31 43 PRO C N 1
ATOM 9263 C CA . PRO B 1 43 ? -24.801 43.269 80.443 1.00 98.31 43 PRO C CA 1
ATOM 9264 C C . PRO B 1 43 ? -23.269 43.389 80.469 1.00 96.67 43 PRO C C 1
ATOM 9265 O O . PRO B 1 43 ? -22.608 42.372 80.355 1.00 96.50 43 PRO C O 1
ATOM 9269 N N . LYS B 1 44 ? -22.750 44.612 80.613 1.00 96.38 44 LYS C N 1
ATOM 9270 C CA . LYS B 1 44 ? -21.314 44.856 80.580 1.00 94.86 44 LYS C CA 1
ATOM 9271 C C . LYS B 1 44 ? -20.593 44.137 81.723 1.00 90.93 44 LYS C C 1
ATOM 9272 O O . LYS B 1 44 ? -19.563 43.500 81.511 1.00 90.55 44 LYS C O 1
ATOM 9278 N N . ALA B 1 45 ? -21.151 44.239 82.933 1.00 89.13 45 ALA C N 1
ATOM 9279 C CA . ALA B 1 45 ? -20.559 43.647 84.129 1.00 86.14 45 ALA C CA 1
ATOM 9280 C C . ALA B 1 45 ? -20.577 42.117 84.072 1.00 86.29 45 ALA C C 1
ATOM 9281 O O . ALA B 1 45 ? -19.614 41.472 84.478 1.00 85.24 45 ALA C O 1
ATOM 9283 N N . LEU B 1 46 ? -21.683 41.551 83.575 1.00 88.48 46 LEU C N 1
ATOM 9284 C CA . LEU B 1 46 ? -21.817 40.104 83.403 1.00 90.11 46 LEU C CA 1
ATOM 9285 C C . LEU B 1 46 ? -20.768 39.584 82.433 1.00 89.05 46 LEU C C 1
ATOM 9286 O O . LEU B 1 46 ? -20.001 38.683 82.770 1.00 88.69 46 LEU C O 1
ATOM 9291 N N . ILE B 1 47 ? -20.736 40.170 81.232 1.00 89.05 47 ILE C N 1
ATOM 9292 C CA . ILE B 1 47 ? -19.789 39.782 80.195 1.00 89.73 47 ILE C CA 1
ATOM 9293 C C . ILE B 1 47 ? -18.349 39.873 80.708 1.00 86.87 47 ILE C C 1
ATOM 9294 O O . ILE B 1 47 ? -17.556 38.956 80.507 1.00 87.39 47 ILE C O 1
ATOM 9299 N N . GLY B 1 48 ? -18.034 40.979 81.387 1.00 84.02 48 GLY C N 1
ATOM 9300 C CA . GLY B 1 48 ? -16.739 41.189 82.001 1.00 81.76 48 GLY C CA 1
ATOM 9301 C C . GLY B 1 48 ? -16.338 40.074 82.953 1.00 80.45 48 GLY C C 1
ATOM 9302 O O . GLY B 1 48 ? -15.217 39.573 82.884 1.00 80.33 48 GLY C O 1
ATOM 9303 N N . GLN B 1 49 ? -17.262 39.687 83.841 1.00 79.86 49 GLN C N 1
ATOM 9304 C CA . GLN B 1 49 ? -17.033 38.612 84.808 1.00 79.23 49 GLN C CA 1
ATOM 9305 C C . GLN B 1 49 ? -16.951 37.233 84.135 1.00 81.49 49 GLN C C 1
ATOM 9306 O O . GLN B 1 49 ? -16.203 36.361 84.580 1.00 81.87 49 GLN C O 1
ATOM 9312 N N . TRP B 1 50 ? -17.716 37.050 83.054 1.00 83.80 50 TRP C N 1
ATOM 9313 C CA . TRP B 1 50 ? -17.685 35.818 82.273 1.00 86.90 50 TRP C CA 1
ATOM 9314 C C . TRP B 1 50 ? -16.333 35.630 81.586 1.00 87.52 50 TRP C C 1
ATOM 9315 O O . TRP B 1 50 ? -15.734 34.552 81.676 1.00 87.91 50 TRP C O 1
ATOM 9326 N N . ILE B 1 51 ? -15.855 36.685 80.914 1.00 87.22 51 ILE C N 1
ATOM 9327 C CA . ILE B 1 51 ? -14.583 36.641 80.194 1.00 87.68 51 ILE C CA 1
ATOM 9328 C C . ILE B 1 51 ? -13.407 36.496 81.160 1.00 85.42 51 ILE C C 1
ATOM 9329 O O . ILE B 1 51 ? -12.437 35.807 80.862 1.00 87.37 51 ILE C O 1
ATOM 9334 N N . SER B 1 52 ? -13.519 37.141 82.323 1.00 83.21 52 SER C N 1
ATOM 9335 C CA . SER B 1 52 ? -12.526 37.039 83.382 1.00 81.40 52 SER C CA 1
ATOM 9336 C C . SER B 1 52 ? -12.459 35.595 83.875 1.00 82.10 52 SER C C 1
ATOM 9337 O O . SER B 1 52 ? -11.373 35.060 84.102 1.00 81.83 52 SER C O 1
ATOM 9340 N N . GLY B 1 53 ? -13.633 34.968 84.014 1.00 83.07 53 GLY C N 1
ATOM 9341 C CA . GLY B 1 53 ? -13.744 33.560 84.354 1.00 83.68 53 GLY C CA 1
ATOM 9342 C C . GLY B 1 53 ? -13.113 32.636 83.325 1.00 85.60 53 GLY C C 1
ATOM 9343 O O . GLY B 1 53 ? -12.464 31.648 83.688 1.00 86.85 53 GLY C O 1
ATOM 9344 N N . ILE B 1 54 ? -13.317 32.953 82.040 1.00 86.28 54 ILE C N 1
ATOM 9345 C CA . ILE B 1 54 ? -12.763 32.172 80.931 1.00 88.30 54 ILE C CA 1
ATOM 9346 C C . ILE B 1 54 ? -11.247 32.332 80.862 1.00 88.37 54 ILE C C 1
ATOM 9347 O O . ILE B 1 54 ? -10.530 31.347 80.657 1.00 88.90 54 ILE C O 1
ATOM 9352 N N . ASP B 1 55 ? -10.774 33.574 81.041 1.00 87.62 55 ASP C N 1
ATOM 9353 C CA . ASP B 1 55 ? -9.350 33.912 80.998 1.00 89.02 55 ASP C CA 1
ATOM 9354 C C . ASP B 1 55 ? -8.503 33.134 82.003 1.00 89.34 55 ASP C C 1
ATOM 9355 O O . ASP B 1 55 ? -7.307 32.944 81.789 1.00 90.98 55 ASP C O 1
ATOM 9360 N N . LYS B 1 56 ? -9.127 32.710 83.109 1.00 88.65 56 LYS C N 1
ATOM 9361 C CA . LYS B 1 56 ? -8.462 31.924 84.146 1.00 88.14 56 LYS C CA 1
ATOM 9362 C C . LYS B 1 56 ? -8.481 30.412 83.904 1.00 88.20 56 LYS C C 1
ATOM 9363 O O . LYS B 1 56 ? -7.816 29.667 84.619 1.00 87.70 56 LYS C O 1
ATOM 9369 N N . ILE B 1 57 ? -9.249 29.967 82.903 1.00 89.14 57 ILE C N 1
ATOM 9370 C CA . ILE B 1 57 ? -9.240 28.564 82.460 1.00 91.69 57 ILE C CA 1
ATOM 9371 C C . ILE B 1 57 ? -8.233 28.424 81.318 1.00 93.14 57 ILE C C 1
ATOM 9372 O O . ILE B 1 57 ? -7.252 27.691 81.437 1.00 93.81 57 ILE C O 1
ATOM 9377 N N . TYR B 1 58 ? -8.481 29.152 80.224 1.00 93.49 58 TYR C N 1
ATOM 9378 C CA . TYR B 1 58 ? -7.544 29.331 79.084 1.00 96.08 58 TYR C CA 1
ATOM 9379 C C . TYR B 1 58 ? -7.086 30.794 79.039 1.00 95.79 58 TYR C C 1
ATOM 9380 O O . TYR B 1 58 ? -7.935 31.678 78.815 1.00 93.42 58 TYR C O 1
ATOM 9389 N N . ARG B 1 59 ? -5.788 31.034 79.255 1.00 97.90 59 ARG C N 1
ATOM 9390 C CA . ARG B 1 59 ? -5.158 32.383 79.251 1.00 98.34 59 ARG C CA 1
ATOM 9391 C C . ARG B 1 59 ? -5.205 32.966 77.835 1.00 101.44 59 ARG C C 1
ATOM 9392 O O . ARG B 1 59 ? -5.175 32.178 76.867 1.00 104.73 59 ARG C O 1
ATOM 9400 N N . LYS B 1 60 ? -5.279 34.297 77.735 1.00 100.66 60 LYS C N 1
ATOM 9401 C CA . LYS B 1 60 ? -5.056 35.019 76.491 1.00 104.07 60 LYS C CA 1
ATOM 9402 C C . LYS B 1 60 ? -3.595 35.459 76.485 1.00 105.54 60 LYS C C 1
ATOM 9403 O O . LYS B 1 60 ? -2.937 35.403 77.520 1.00 101.68 60 LYS C O 1
ATOM 9409 N N . PRO B 1 61 ? -3.030 35.888 75.331 1.00 111.18 61 PRO C N 1
ATOM 9410 C CA . PRO B 1 61 ? -1.627 36.301 75.268 1.00 115.01 61 PRO C CA 1
ATOM 9411 C C . PRO B 1 61 ? -1.309 37.493 76.182 1.00 118.18 61 PRO C C 1
ATOM 9412 O O . PRO B 1 61 ? -2.192 38.300 76.411 1.00 116.39 61 PRO C O 1
ATOM 9416 N N . ASP B 1 62 ? -0.070 37.558 76.681 1.00 126.84 62 ASP C N 1
ATOM 9417 C CA . ASP B 1 62 ? 0.387 38.650 77.542 1.00 131.51 62 ASP C CA 1
ATOM 9418 C C . ASP B 1 62 ? 0.560 39.927 76.725 1.00 134.60 62 ASP C C 1
ATOM 9419 O O . ASP B 1 62 ? 0.930 39.865 75.557 1.00 139.34 62 ASP C O 1
ATOM 9424 N N . SER B 1 63 ? 0.287 41.077 77.352 1.00 134.46 63 SER C N 1
ATOM 9425 C CA . SER B 1 63 ? 0.535 42.393 76.759 1.00 136.46 63 SER C CA 1
ATOM 9426 C C . SER B 1 63 ? 1.284 43.273 77.755 1.00 133.11 63 SER C C 1
ATOM 9427 O O . SER B 1 63 ? 2.477 43.528 77.603 1.00 134.62 63 SER C O 1
ATOM 9430 N N . PRO B 1 74 ? 0.463 41.342 70.625 1.00 139.56 74 PRO C N 1
ATOM 9431 C CA . PRO B 1 74 ? 0.577 39.934 71.033 1.00 138.12 74 PRO C CA 1
ATOM 9432 C C . PRO B 1 74 ? -0.538 39.068 70.427 1.00 135.12 74 PRO C C 1
ATOM 9433 O O . PRO B 1 74 ? -1.696 39.397 70.614 1.00 131.26 74 PRO C O 1
ATOM 9437 N N . THR B 1 75 ? -0.159 37.985 69.741 1.00 135.71 75 THR C N 1
ATOM 9438 C CA . THR B 1 75 ? -1.087 37.153 68.981 1.00 135.02 75 THR C CA 1
ATOM 9439 C C . THR B 1 75 ? -1.162 35.753 69.586 1.00 131.40 75 THR C C 1
ATOM 9440 O O . THR B 1 75 ? -0.151 35.226 70.046 1.00 129.81 75 THR C O 1
ATOM 9444 N N . PRO B 1 76 ? -2.354 35.112 69.624 1.00 128.46 76 PRO C N 1
ATOM 9445 C CA . PRO B 1 76 ? -2.469 33.746 70.131 1.00 127.16 76 PRO C CA 1
ATOM 9446 C C . PRO B 1 76 ? -2.035 32.683 69.110 1.00 130.46 76 PRO C C 1
ATOM 9447 O O . PRO B 1 76 ? -1.823 33.015 67.955 1.00 132.46 76 PRO C O 1
ATOM 9451 N N . SER B 1 77 ? -1.904 31.440 69.579 1.00 129.12 77 SER C N 1
ATOM 9452 C CA . SER B 1 77 ? -1.798 30.273 68.723 1.00 132.47 77 SER C CA 1
ATOM 9453 C C . SER B 1 77 ? -3.209 29.881 68.300 1.00 132.04 77 SER C C 1
ATOM 9454 O O . SER B 1 77 ? -4.184 30.268 68.949 1.00 130.11 77 SER C O 1
ATOM 9457 N N . LYS B 1 78 ? -3.312 29.129 67.199 1.00 134.28 78 LYS C N 1
ATOM 9458 C CA . LYS B 1 78 ? -4.591 28.626 66.707 1.00 134.38 78 LYS C CA 1
ATOM 9459 C C . LYS B 1 78 ? -5.250 27.723 67.751 1.00 132.72 78 LYS C C 1
ATOM 9460 O O . LYS B 1 78 ? -6.461 27.792 67.959 1.00 131.43 78 LYS C O 1
ATOM 9466 N N . MET B 1 79 ? -4.433 26.886 68.404 1.00 133.33 79 MET C N 1
ATOM 9467 C CA . MET B 1 79 ? -4.869 25.996 69.482 1.00 131.33 79 MET C CA 1
ATOM 9468 C C . MET B 1 79 ? -5.477 26.818 70.623 1.00 126.43 79 MET C C 1
ATOM 9469 O O . MET B 1 79 ? -6.592 26.546 71.067 1.00 126.91 79 MET C O 1
ATOM 9474 N N . GLN B 1 80 ? -4.727 27.826 71.082 1.00 121.82 80 GLN C N 1
ATOM 9475 C CA . GLN B 1 80 ? -5.168 28.753 72.118 1.00 115.90 80 GLN C CA 1
ATOM 9476 C C . GLN B 1 80 ? -6.460 29.458 71.707 1.00 113.77 80 GLN C C 1
ATOM 9477 O O . GLN B 1 80 ? -7.417 29.509 72.483 1.00 110.96 80 GLN C O 1
ATOM 9483 N N . PHE B 1 81 ? -6.478 29.988 70.478 1.00 114.80 81 PHE C N 1
ATOM 9484 C CA . PHE B 1 81 ? -7.635 30.692 69.929 1.00 114.18 81 PHE C CA 1
ATOM 9485 C C . PHE B 1 81 ? -8.876 29.801 69.928 1.00 114.50 81 PHE C C 1
ATOM 9486 O O . PHE B 1 81 ? -9.917 30.183 70.463 1.00 110.76 81 PHE C O 1
ATOM 9494 N N . ASP B 1 82 ? -8.752 28.614 69.318 1.00 117.95 82 ASP C N 1
ATOM 9495 C CA . ASP B 1 82 ? -9.865 27.671 69.190 1.00 119.03 82 ASP C CA 1
ATOM 9496 C C . ASP B 1 82 ? -10.390 27.217 70.550 1.00 115.80 82 ASP C C 1
ATOM 9497 O O . ASP B 1 82 ? -11.601 27.123 70.744 1.00 115.30 82 ASP C O 1
ATOM 9502 N N . ALA B 1 83 ? -9.470 26.962 71.486 1.00 113.91 83 ALA C N 1
ATOM 9503 C CA . ALA B 1 83 ? -9.803 26.600 72.861 1.00 111.76 83 ALA C CA 1
ATOM 9504 C C . ALA B 1 83 ? -10.698 27.663 73.511 1.00 109.13 83 ALA C C 1
ATOM 9505 O O . ALA B 1 83 ? -11.775 27.354 74.024 1.00 108.98 83 ALA C O 1
ATOM 9507 N N . ARG B 1 84 ? -10.242 28.920 73.475 1.00 106.82 84 ARG C N 1
ATOM 9508 C CA . ARG B 1 84 ? -10.982 30.090 74.022 1.00 103.93 84 ARG C CA 1
ATOM 9509 C C . ARG B 1 84 ? -12.340 30.204 73.317 1.00 105.26 84 ARG C C 1
ATOM 9510 O O . ARG B 1 84 ? -13.348 30.436 74.018 1.00 103.02 84 ARG C O 1
ATOM 9518 N N . ASP B 1 85 ? -12.360 30.024 71.991 1.00 108.58 85 ASP C N 1
ATOM 9519 C CA . ASP B 1 85 ? -13.577 30.150 71.186 1.00 110.93 85 ASP C CA 1
ATOM 9520 C C . ASP B 1 85 ? -14.621 29.078 71.522 1.00 112.97 85 ASP C C 1
ATOM 9521 O O . ASP B 1 85 ? -15.804 29.394 71.684 1.00 114.59 85 ASP C O 1
ATOM 9526 N N . ASP B 1 86 ? -14.171 27.818 71.612 1.00 114.16 86 ASP C N 1
ATOM 9527 C CA . ASP B 1 86 ? -15.030 26.683 71.974 1.00 115.37 86 ASP C CA 1
ATOM 9528 C C . ASP B 1 86 ? -15.675 26.903 73.336 1.00 112.05 86 ASP C C 1
ATOM 9529 O O . ASP B 1 86 ? -16.881 26.731 73.495 1.00 112.87 86 ASP C O 1
ATOM 9534 N N . LEU B 1 87 ? -14.849 27.277 74.318 1.00 108.71 87 LEU C N 1
ATOM 9535 C CA . LEU B 1 87 ? -15.300 27.533 75.677 1.00 105.60 87 LEU C CA 1
ATOM 9536 C C . LEU B 1 87 ? -16.274 28.712 75.708 1.00 104.41 87 LEU C C 1
ATOM 9537 O O . LEU B 1 87 ? -17.307 28.653 76.379 1.00 104.02 87 LEU C O 1
ATOM 9542 N N . GLY B 1 88 ? -15.935 29.773 74.967 1.00 103.50 88 GLY C N 1
ATOM 9543 C CA . GLY B 1 88 ? -16.771 30.946 74.845 1.00 103.07 88 GLY C CA 1
ATOM 9544 C C . GLY B 1 88 ? -18.152 30.623 74.321 1.00 105.60 88 GLY C C 1
ATOM 9545 O O . GLY B 1 88 ? -19.157 31.012 74.917 1.00 105.06 88 GLY C O 1
ATOM 9546 N N . GLU B 1 89 ? -18.195 29.896 73.200 1.00 109.67 89 GLU C N 1
ATOM 9547 C CA . GLU B 1 89 ? -19.447 29.512 72.540 1.00 112.52 89 GLU C CA 1
ATOM 9548 C C . GLU B 1 89 ? -20.347 28.650 73.438 1.00 112.79 89 GLU C C 1
ATOM 9549 O O . GLU B 1 89 ? -21.547 28.916 73.560 1.00 113.44 89 GLU C O 1
ATOM 9555 N N . ALA B 1 90 ? -19.750 27.629 74.066 1.00 112.14 90 ALA C N 1
ATOM 9556 C CA . ALA B 1 90 ? -20.449 26.730 74.984 1.00 112.91 90 ALA C CA 1
ATOM 9557 C C . ALA B 1 90 ? -21.018 27.477 76.193 1.00 111.35 90 ALA C C 1
ATOM 9558 O O . ALA B 1 90 ? -22.178 27.282 76.559 1.00 113.50 90 ALA C O 1
ATOM 9560 N N . PHE B 1 91 ? -20.194 28.336 76.806 1.00 107.98 91 PHE C N 1
ATOM 9561 C CA . PHE B 1 91 ? -20.614 29.127 77.957 1.00 105.28 91 PHE C CA 1
ATOM 9562 C C . PHE B 1 91 ? -21.722 30.111 77.582 1.00 106.59 91 PHE C C 1
ATOM 9563 O O . PHE B 1 91 ? -22.670 30.307 78.349 1.00 105.15 91 PHE C O 1
ATOM 9571 N N . TRP B 1 92 ? -21.597 30.721 76.397 1.00 109.63 92 TRP C N 1
ATOM 9572 C CA . TRP B 1 92 ? -22.621 31.615 75.872 1.00 112.59 92 TRP C CA 1
ATOM 9573 C C . TRP B 1 92 ? -23.974 30.910 75.787 1.00 117.66 92 TRP C C 1
ATOM 9574 O O . TRP B 1 92 ? -24.984 31.444 76.240 1.00 118.09 92 TRP C O 1
ATOM 9585 N N . LYS B 1 93 ? -23.974 29.707 75.203 1.00 123.17 93 LYS C N 1
ATOM 9586 C CA . LYS B 1 93 ? -25.177 28.888 75.073 1.00 128.73 93 LYS C CA 1
ATOM 9587 C C . LYS B 1 93 ? -25.881 28.672 76.424 1.00 129.16 93 LYS C C 1
ATOM 9588 O O . LYS B 1 93 ? -27.106 28.787 76.514 1.00 133.13 93 LYS C O 1
ATOM 9594 N N . LEU B 1 94 ? -25.095 28.377 77.468 1.00 127.31 94 LEU C N 1
ATOM 9595 C CA . LEU B 1 94 ? -25.612 28.173 78.825 1.00 126.52 94 LEU C CA 1
ATOM 9596 C C . LEU B 1 94 ? -26.302 29.420 79.384 1.00 125.95 94 LEU C C 1
ATOM 9597 O O . LEU B 1 94 ? -27.480 29.367 79.733 1.00 130.14 94 LEU C O 1
ATOM 9602 N N . VAL B 1 95 ? -25.559 30.532 79.463 1.00 122.64 95 VAL C N 1
ATOM 9603 C CA . VAL B 1 95 ? -26.075 31.793 80.018 1.00 120.86 95 VAL C CA 1
ATOM 9604 C C . VAL B 1 95 ? -27.205 32.400 79.174 1.00 123.96 95 VAL C C 1
ATOM 9605 O O . VAL B 1 95 ? -28.082 33.087 79.710 1.00 123.25 95 VAL C O 1
ATOM 9609 N N . SER B 1 96 ? -27.162 32.146 77.859 1.00 126.12 96 SER C N 1
ATOM 9610 C CA . SER B 1 96 ? -28.235 32.498 76.934 1.00 130.68 96 SER C CA 1
ATOM 9611 C C . SER B 1 96 ? -29.533 31.841 77.394 1.00 136.27 96 SER C C 1
ATOM 9612 O O . SER B 1 96 ? -30.538 32.517 77.616 1.00 137.90 96 SER C O 1
ATOM 9615 N N . GLU B 1 97 ? -29.486 30.514 77.552 1.00 141.60 97 GLU C N 1
ATOM 9616 C CA . GLU B 1 97 ? -30.626 29.714 77.992 1.00 146.69 97 GLU C CA 1
ATOM 9617 C C . GLU B 1 97 ? -30.979 29.946 79.467 1.00 144.46 97 GLU C C 1
ATOM 9618 O O . GLU B 1 97 ? -32.112 29.718 79.881 1.00 146.04 97 GLU C O 1
ATOM 9624 N N . ALA B 1 98 ? -29.999 30.411 80.249 1.00 141.43 98 ALA C N 1
ATOM 9625 C CA . ALA B 1 98 ? -30.214 30.829 81.635 1.00 141.53 98 ALA C CA 1
ATOM 9626 C C . ALA B 1 98 ? -31.031 32.126 81.737 1.00 142.82 98 ALA C C 1
ATOM 9627 O O . ALA B 1 98 ? -31.546 32.452 82.808 1.00 143.90 98 ALA C O 1
ATOM 9629 N N . GLY B 1 99 ? -31.128 32.862 80.623 1.00 142.82 99 GLY C N 1
ATOM 9630 C CA . GLY B 1 99 ? -31.851 34.118 80.556 1.00 140.87 99 GLY C CA 1
ATOM 9631 C C . GLY B 1 99 ? -31.081 35.250 81.209 1.00 137.19 99 GLY C C 1
ATOM 9632 O O . GLY B 1 99 ? -31.680 36.198 81.719 1.00 138.57 99 GLY C O 1
ATOM 9633 N N . LEU B 1 100 ? -29.748 35.134 81.206 1.00 132.01 100 LEU C N 1
ATOM 9634 C CA . LEU B 1 100 ? -28.849 36.178 81.681 1.00 127.05 100 LEU C CA 1
ATOM 9635 C C . LEU B 1 100 ? -28.270 36.991 80.516 1.00 125.61 100 LEU C C 1
ATOM 9636 O O . LEU B 1 100 ? -27.804 38.116 80.718 1.00 122.05 100 LEU C O 1
ATOM 9641 N N . ALA B 1 101 ? -28.314 36.417 79.305 1.00 126.79 101 ALA C N 1
ATOM 9642 C CA . ALA B 1 101 ? -27.645 36.964 78.128 1.00 126.60 101 ALA C CA 1
ATOM 9643 C C . ALA B 1 101 ? -28.591 37.110 76.935 1.00 129.69 101 ALA C C 1
ATOM 9644 O O . ALA B 1 101 ? -29.179 36.128 76.486 1.00 133.56 101 ALA C O 1
ATOM 9646 N N . GLN B 1 102 ? -28.713 38.341 76.420 1.00 129.77 102 GLN C N 1
ATOM 9647 C CA . GLN B 1 102 ? -29.472 38.630 75.199 1.00 133.10 102 GLN C CA 1
ATOM 9648 C C . GLN B 1 102 ? -28.599 38.461 73.958 1.00 130.41 102 GLN C C 1
ATOM 9649 O O . GLN B 1 102 ? -27.381 38.612 74.020 1.00 126.42 102 GLN C O 1
ATOM 9655 N N . ASP B 1 103 ? -29.246 38.149 72.830 1.00 131.86 103 ASP C N 1
ATOM 9656 C CA . ASP B 1 103 ? -28.579 37.970 71.544 1.00 131.29 103 ASP C CA 1
ATOM 9657 C C . ASP B 1 103 ? -27.897 39.250 71.082 1.00 127.86 103 ASP C C 1
ATOM 9658 O O . ASP B 1 103 ? -26.872 39.192 70.406 1.00 125.31 103 ASP C O 1
ATOM 9663 N N . SER B 1 104 ? -28.480 40.398 71.453 1.00 127.34 104 SER C N 1
ATOM 9664 C CA . SER B 1 104 ? -27.929 41.725 71.162 1.00 126.06 104 SER C CA 1
ATOM 9665 C C . SER B 1 104 ? -26.457 41.859 71.585 1.00 122.99 104 SER C C 1
ATOM 9666 O O . SER B 1 104 ? -25.644 42.439 70.861 1.00 124.71 104 SER C O 1
ATOM 9669 N N . ASP B 1 105 ? -26.133 41.312 72.763 1.00 118.40 105 ASP C N 1
ATOM 9670 C CA . ASP B 1 105 ? -24.818 41.455 73.382 1.00 113.95 105 ASP C CA 1
ATOM 9671 C C . ASP B 1 105 ? -23.796 40.371 72.991 1.00 112.68 105 ASP C C 1
ATOM 9672 O O . ASP B 1 105 ? -22.655 40.402 73.456 1.00 109.42 105 ASP C O 1
ATOM 9677 N N . TYR B 1 106 ? -24.201 39.428 72.131 1.00 113.61 106 TYR C N 1
ATOM 9678 C CA . TYR B 1 106 ? -23.355 38.295 71.664 1.00 113.86 106 TYR C CA 1
ATOM 9679 C C . TYR B 1 106 ? -22.061 38.825 71.034 1.00 112.05 106 TYR C C 1
ATOM 9680 O O . TYR B 1 106 ? -20.981 38.287 71.343 1.00 111.15 106 TYR C O 1
ATOM 9689 N N . ASP B 1 107 ? -22.172 39.837 70.170 1.00 112.57 107 ASP C N 1
ATOM 9690 C CA . ASP B 1 107 ? -21.017 40.409 69.485 1.00 112.35 107 ASP C CA 1
ATOM 9691 C C . ASP B 1 107 ? -20.022 41.017 70.477 1.00 108.98 107 ASP C C 1
ATOM 9692 O O . ASP B 1 107 ? -18.820 40.781 70.358 1.00 109.30 107 ASP C O 1
ATOM 9697 N N . GLN B 1 108 ? -20.529 41.771 71.464 1.00 105.65 108 GLN C N 1
ATOM 9698 C CA . GLN B 1 108 ? -19.699 42.321 72.538 1.00 102.11 108 GLN C CA 1
ATOM 9699 C C . GLN B 1 108 ? -18.947 41.211 73.276 1.00 100.06 108 GLN C C 1
ATOM 9700 O O . GLN B 1 108 ? -17.742 41.322 73.506 1.00 97.91 108 GLN C O 1
ATOM 9706 N N . PHE B 1 109 ? -19.681 40.159 73.660 1.00 100.49 109 PHE C N 1
ATOM 9707 C CA . PHE B 1 109 ? -19.111 38.991 74.334 1.00 99.27 109 PHE C CA 1
ATOM 9708 C C . PHE B 1 109 ? -17.938 38.408 73.540 1.00 99.35 109 PHE C C 1
ATOM 9709 O O . PHE B 1 109 ? -16.877 38.153 74.103 1.00 97.01 109 PHE C O 1
ATOM 9717 N N . LYS B 1 110 ? -18.129 38.240 72.228 1.00 102.30 110 LYS C N 1
ATOM 9718 C CA . LYS B 1 110 ? -17.107 37.671 71.344 1.00 104.47 110 LYS C CA 1
ATOM 9719 C C . LYS B 1 110 ? -15.915 38.602 71.125 1.00 102.92 110 LYS C C 1
ATOM 9720 O O . LYS B 1 110 ? -14.771 38.153 71.072 1.00 102.56 110 LYS C O 1
ATOM 9726 N N . ARG B 1 111 ? -16.187 39.901 70.983 1.00 102.17 111 ARG C N 1
ATOM 9727 C CA . ARG B 1 111 ? -15.139 40.949 70.852 1.00 101.99 111 ARG C CA 1
ATOM 9728 C C . ARG B 1 111 ? -14.237 40.902 72.091 1.00 97.79 111 ARG C C 1
ATOM 9729 O O . ARG B 1 111 ? -13.007 40.976 71.922 1.00 97.79 111 ARG C O 1
ATOM 9737 N N . ARG B 1 112 ? -14.829 40.754 73.280 1.00 94.98 112 ARG C N 1
ATOM 9738 C CA . ARG B 1 112 ? -14.107 40.758 74.581 1.00 91.96 112 ARG C CA 1
ATOM 9739 C C . ARG B 1 112 ? -13.512 39.372 74.865 1.00 91.98 112 ARG C C 1
ATOM 9740 O O . ARG B 1 112 ? -12.529 39.314 75.619 1.00 89.95 112 ARG C O 1
ATOM 9748 N N . LEU B 1 113 ? -14.070 38.306 74.281 1.00 94.03 113 LEU C N 1
ATOM 9749 C CA . LEU B 1 113 ? -13.460 36.975 74.340 1.00 95.58 113 LEU C CA 1
ATOM 9750 C C . LEU B 1 113 ? -12.158 36.966 73.537 1.00 96.55 113 LEU C C 1
ATOM 9751 O O . LEU B 1 113 ? -11.185 36.330 73.938 1.00 95.71 113 LEU C O 1
ATOM 9756 N N . HIS B 1 114 ? -12.160 37.689 72.408 1.00 99.04 114 HIS C N 1
ATOM 9757 C CA . HIS B 1 114 ? -11.031 37.770 71.485 1.00 101.40 114 HIS C CA 1
ATOM 9758 C C . HIS B 1 114 ? -10.557 39.211 71.285 1.00 100.35 114 HIS C C 1
ATOM 9759 O O . HIS B 1 114 ? -10.638 39.740 70.179 1.00 101.10 114 HIS C O 1
ATOM 9766 N N . PRO B 1 115 ? -10.019 39.883 72.332 1.00 98.10 115 PRO C N 1
ATOM 9767 C CA . PRO B 1 115 ? -9.607 41.286 72.222 1.00 98.37 115 PRO C CA 1
ATOM 9768 C C . PRO B 1 115 ? -8.427 41.482 71.254 1.00 101.51 115 PRO C C 1
ATOM 9769 O O . PRO B 1 115 ? -8.285 42.555 70.707 1.00 102.06 115 PRO C O 1
ATOM 9773 N N . TYR B 1 116 ? -7.631 40.428 71.061 1.00 104.09 116 TYR C N 1
ATOM 9774 C CA . TYR B 1 116 ? -6.479 40.353 70.121 1.00 107.81 116 TYR C CA 1
ATOM 9775 C C . TYR B 1 116 ? -6.965 40.378 68.662 1.00 111.21 116 TYR C C 1
ATOM 9776 O O . TYR B 1 116 ? -6.124 40.611 67.774 1.00 113.09 116 TYR C O 1
ATOM 9785 N N . GLY B 1 117 ? -8.264 40.150 68.422 1.00 112.62 117 GLY C N 1
ATOM 9786 C CA . GLY B 1 117 ? -8.847 40.085 67.089 1.00 117.11 117 GLY C CA 1
ATOM 9787 C C . GLY B 1 117 ? -9.448 38.709 66.846 1.00 120.68 117 GLY C C 1
ATOM 9788 O O . GLY B 1 117 ? -9.182 37.778 67.602 1.00 119.53 117 GLY C O 1
ATOM 9789 N N . ASP B 1 118 ? -10.257 38.581 65.785 1.00 125.84 118 ASP C N 1
ATOM 9790 C CA . ASP B 1 118 ? -10.970 37.335 65.473 1.00 128.97 118 ASP C CA 1
ATOM 9791 C C . ASP B 1 118 ? -10.720 36.807 64.053 1.00 134.04 118 ASP C C 1
ATOM 9792 O O . ASP B 1 118 ? -11.484 35.977 63.555 1.00 133.62 118 ASP C O 1
ATOM 9797 N N . LYS B 1 119 ? -9.644 37.289 63.419 1.00 136.70 119 LYS C N 1
ATOM 9798 C CA . LYS B 1 119 ? -9.324 36.969 62.030 1.00 142.80 119 LYS C CA 1
ATOM 9799 C C . LYS B 1 119 ? -7.811 36.865 61.833 1.00 144.87 119 LYS C C 1
ATOM 9800 O O . LYS B 1 119 ? -7.118 37.880 61.759 1.00 144.03 119 LYS C O 1
ATOM 9806 N N . PHE B 1 120 ? -7.313 35.623 61.757 1.00 147.83 120 PHE C N 1
ATOM 9807 C CA . PHE B 1 120 ? -5.892 35.328 61.581 1.00 151.22 120 PHE C CA 1
ATOM 9808 C C . PHE B 1 120 ? -5.682 34.235 60.540 1.00 156.63 120 PHE C C 1
ATOM 9809 O O . PHE B 1 120 ? -6.469 33.287 60.462 1.00 156.58 120 PHE C O 1
ATOM 9817 N N . GLN B 1 121 ? -4.599 34.376 59.774 1.00 160.99 121 GLN C N 1
ATOM 9818 C CA . GLN B 1 121 ? -4.235 33.332 58.788 1.00 167.29 121 GLN C CA 1
ATOM 9819 C C . GLN B 1 121 ? -3.373 32.317 59.544 1.00 167.96 121 GLN C C 1
ATOM 9820 O O . GLN B 1 121 ? -2.898 32.662 60.640 1.00 165.39 121 GLN C O 1
ATOM 9826 N N . PRO B 1 122 ? -3.150 31.089 59.033 1.00 171.14 122 PRO C N 1
ATOM 9827 C CA . PRO B 1 122 ? -2.385 30.090 59.771 1.00 170.48 122 PRO C CA 1
ATOM 9828 C C . PRO B 1 122 ? -0.925 30.530 59.936 1.00 171.04 122 PRO C C 1
ATOM 9829 O O . PRO B 1 122 ? -0.462 31.330 59.154 1.00 170.30 122 PRO C O 1
ATOM 9833 N N . ALA B 1 123 ? -0.245 30.015 60.961 1.00 172.07 123 ALA C N 1
ATOM 9834 C CA . ALA B 1 123 ? 1.186 30.341 61.160 1.00 174.92 123 ALA C CA 1
ATOM 9835 C C . ALA B 1 123 ? 1.978 29.842 59.950 1.00 184.96 123 ALA C C 1
ATOM 9836 O O . ALA B 1 123 ? 1.562 28.808 59.391 1.00 191.07 123 ALA C O 1
ATOM 9838 N N . ASP B 1 124 ? 3.032 30.564 59.550 1.00 188.22 124 ASP C N 1
ATOM 9839 C CA . ASP B 1 124 ? 3.882 30.205 58.376 1.00 194.73 124 ASP C CA 1
ATOM 9840 C C . ASP B 1 124 ? 3.246 30.759 57.094 1.00 197.70 124 ASP C C 1
ATOM 9841 O O . ASP B 1 124 ? 3.878 30.647 56.026 1.00 202.90 124 ASP C O 1
ATOM 9846 N N . SER B 1 125 ? 2.076 31.393 57.207 1.00 194.33 125 SER C N 1
ATOM 9847 C CA . SER B 1 125 ? 1.444 32.037 56.026 1.00 196.94 125 SER C CA 1
ATOM 9848 C C . SER B 1 125 ? 2.340 33.171 55.532 1.00 199.28 125 SER C C 1
ATOM 9849 O O . SER B 1 125 ? 2.427 33.355 54.304 1.00 202.40 125 SER C O 1
ATOM 9852 N N . GLY B 1 126 ? 2.976 33.902 56.453 1.00 197.58 126 GLY C N 1
ATOM 9853 C CA . GLY B 1 126 ? 3.773 35.078 56.056 1.00 199.13 126 GLY C CA 1
ATOM 9854 C C . GLY B 1 126 ? 2.874 36.246 55.700 1.00 198.35 126 GLY C C 1
ATOM 9855 O O . GLY B 1 126 ? 3.319 37.114 54.925 1.00 201.89 126 GLY C O 1
ATOM 9856 N N . ALA B 1 127 ? 1.651 36.270 56.243 1.00 195.22 127 ALA C N 1
ATOM 9857 C CA . ALA B 1 127 ? 0.682 37.339 55.904 1.00 194.23 127 ALA C CA 1
ATOM 9858 C C . ALA B 1 127 ? 0.756 38.469 56.940 1.00 190.76 127 ALA C C 1
ATOM 9859 O O . ALA B 1 127 ? 1.735 38.496 57.711 1.00 190.36 127 ALA C O 1
ATOM 9861 N N . LYS B 1 128 ? -0.244 39.358 56.963 1.00 188.62 128 LYS C N 1
ATOM 9862 C CA . LYS B 1 128 ? -0.163 40.501 57.874 1.00 183.01 128 LYS C CA 1
ATOM 9863 C C . LYS B 1 128 ? -0.623 40.114 59.281 1.00 176.36 128 LYS C C 1
ATOM 9864 O O . LYS B 1 128 ? 0.123 40.282 60.250 1.00 173.02 128 LYS C O 1
ATOM 9870 N N . LEU B 1 129 ? -1.827 39.544 59.384 1.00 173.41 129 LEU C N 1
ATOM 9871 C CA . LEU B 1 129 ? -2.198 39.054 60.732 1.00 168.06 129 LEU C CA 1
ATOM 9872 C C . LEU B 1 129 ? -2.167 37.533 60.629 1.00 166.65 129 LEU C C 1
ATOM 9873 O O . LEU B 1 129 ? -2.921 36.981 59.807 1.00 168.90 129 LEU C O 1
ATOM 9878 N N . LYS B 1 130 ? -1.326 36.895 61.443 1.00 163.18 130 LYS C N 1
ATOM 9879 C CA . LYS B 1 130 ? -1.156 35.424 61.349 1.00 164.53 130 LYS C CA 1
ATOM 9880 C C . LYS B 1 130 ? -0.992 34.864 62.760 1.00 156.44 130 LYS C C 1
ATOM 9881 O O . LYS B 1 130 ? -0.480 35.591 63.628 1.00 153.10 130 LYS C O 1
ATOM 9887 N N . PHE B 1 131 ? -1.385 33.610 62.963 1.00 153.93 131 PHE C N 1
ATOM 9888 C CA . PHE B 1 131 ? -1.343 33.027 64.324 1.00 148.15 131 PHE C CA 1
ATOM 9889 C C . PHE B 1 131 ? 0.078 32.664 64.736 1.00 148.79 131 PHE C C 1
ATOM 9890 O O . PHE B 1 131 ? 0.911 32.429 63.848 1.00 152.09 131 PHE C O 1
ATOM 9898 N N . GLU B 1 132 ? 0.367 32.698 66.035 1.00 146.20 132 GLU C N 1
ATOM 9899 C CA . GLU B 1 132 ? 1.622 32.172 66.552 1.00 147.56 132 GLU C CA 1
ATOM 9900 C C . GLU B 1 132 ? 1.618 30.661 66.360 1.00 149.41 132 GLU C C 1
ATOM 9901 O O . GLU B 1 132 ? 0.553 30.038 66.323 1.00 149.02 132 GLU C O 1
ATOM 9907 N N . ALA B 1 133 ? 2.813 30.076 66.222 1.00 152.10 133 ALA C N 1
ATOM 9908 C CA . ALA B 1 133 ? 2.962 28.628 66.149 1.00 154.03 133 ALA C CA 1
ATOM 9909 C C . ALA B 1 133 ? 2.432 28.030 67.451 1.00 150.18 133 ALA C C 1
ATOM 9910 O O . ALA B 1 133 ? 2.665 28.586 68.530 1.00 146.24 133 ALA C O 1
ATOM 9912 N N . ASP B 1 134 ? 1.699 26.914 67.338 1.00 150.93 134 ASP C N 1
ATOM 9913 C CA . ASP B 1 134 ? 1.136 26.208 68.489 1.00 147.25 134 ASP C CA 1
ATOM 9914 C C . ASP B 1 134 ? 2.249 25.845 69.469 1.00 146.37 134 ASP C C 1
ATOM 9915 O O . ASP B 1 134 ? 3.352 25.498 69.049 1.00 151.63 134 ASP C O 1
ATOM 9920 N N . PRO B 1 135 ? 2.002 25.910 70.797 1.00 140.90 135 PRO C N 1
ATOM 9921 C CA . PRO B 1 135 ? 3.010 25.517 71.781 1.00 141.41 135 PRO C CA 1
ATOM 9922 C C . PRO B 1 135 ? 3.172 23.998 71.823 1.00 144.95 135 PRO C C 1
ATOM 9923 O O . PRO B 1 135 ? 2.256 23.271 71.435 1.00 146.75 135 PRO C O 1
ATOM 9927 N N . PRO B 1 136 ? 4.340 23.472 72.267 1.00 147.28 136 PRO C N 1
ATOM 9928 C CA . PRO B 1 136 ? 4.540 22.025 72.395 1.00 150.20 136 PRO C CA 1
ATOM 9929 C C . PRO B 1 136 ? 3.513 21.339 73.313 1.00 148.25 136 PRO C C 1
ATOM 9930 O O . PRO B 1 136 ? 3.201 20.187 73.067 1.00 150.34 136 PRO C O 1
ATOM 9934 N N . GLU B 1 137 ? 3.032 22.054 74.340 1.00 144.00 137 GLU C N 1
ATOM 9935 C CA . GLU B 1 137 ? 2.014 21.571 75.269 1.00 141.44 137 GLU C CA 1
ATOM 9936 C C . GLU B 1 137 ? 0.846 22.555 75.330 1.00 137.86 137 GLU C C 1
ATOM 9937 O O . GLU B 1 137 ? 1.062 23.764 75.353 1.00 133.12 137 GLU C O 1
ATOM 9943 N N . PRO B 1 138 ? -0.424 22.079 75.332 1.00 137.24 138 PRO C N 1
ATOM 9944 C CA . PRO B 1 138 ? -1.576 22.938 75.618 1.00 132.71 138 PRO C CA 1
ATOM 9945 C C . PRO B 1 138 ? -1.516 23.622 76.995 1.00 127.51 138 PRO C C 1
ATOM 9946 O O . PRO B 1 138 ? -2.089 24.701 77.130 1.00 123.68 138 PRO C O 1
ATOM 9950 N N . GLN B 1 139 ? -0.836 22.990 77.963 1.00 124.72 139 GLN C N 1
ATOM 9951 C CA . GLN B 1 139 ? -0.655 23.527 79.315 1.00 120.53 139 GLN C CA 1
ATOM 9952 C C . GLN B 1 139 ? -0.007 24.914 79.332 1.00 117.06 139 GLN C C 1
ATOM 9953 O O . GLN B 1 139 ? -0.151 25.652 80.313 1.00 112.09 139 GLN C O 1
ATOM 9959 N N . ALA B 1 140 ? 0.715 25.250 78.253 1.00 117.41 140 ALA C N 1
ATOM 9960 C CA . ALA B 1 140 ? 1.301 26.573 78.049 1.00 114.68 140 ALA C CA 1
ATOM 9961 C C . ALA B 1 140 ? 0.314 27.702 78.343 1.00 110.18 140 ALA C C 1
ATOM 9962 O O . ALA B 1 140 ? 0.684 28.680 78.984 1.00 108.10 140 ALA C O 1
ATOM 9964 N N . PHE B 1 141 ? -0.935 27.549 77.878 1.00 109.10 141 PHE C N 1
ATOM 9965 C CA . PHE B 1 141 ? -1.988 28.549 78.078 1.00 105.45 141 PHE C CA 1
ATOM 9966 C C . PHE B 1 141 ? -3.108 28.146 79.058 1.00 103.37 141 PHE C C 1
ATOM 9967 O O . PHE B 1 141 ? -4.172 28.768 79.073 1.00 102.77 141 PHE C O 1
ATOM 9975 N N . HIS B 1 142 ? -2.854 27.128 79.887 1.00 102.12 142 HIS C N 1
ATOM 9976 C CA . HIS B 1 142 ? -3.739 26.781 80.998 1.00 99.94 142 HIS C CA 1
ATOM 9977 C C . HIS B 1 142 ? -3.580 27.844 82.093 1.00 95.90 142 HIS C C 1
ATOM 9978 O O . HIS B 1 142 ? -2.461 28.234 82.422 1.00 94.32 142 HIS C O 1
ATOM 9985 N N . GLY B 1 143 ? -4.708 28.302 82.645 1.00 93.74 143 GLY C N 1
ATOM 9986 C CA . GLY B 1 143 ? -4.721 29.255 83.744 1.00 92.22 143 GLY C CA 1
ATOM 9987 C C . GLY B 1 143 ? -4.816 28.566 85.093 1.00 92.26 143 GLY C C 1
ATOM 9988 O O . GLY B 1 143 ? -4.991 27.345 85.167 1.00 93.30 143 GLY C O 1
ATOM 9989 N N . ARG B 1 144 ? -4.723 29.365 86.161 1.00 91.52 144 ARG C N 1
ATOM 9990 C CA . ARG B 1 144 ? -4.727 28.919 87.584 1.00 92.04 144 ARG C CA 1
ATOM 9991 C C . ARG B 1 144 ? -6.005 28.132 87.919 1.00 90.43 144 ARG C C 1
ATOM 9992 O O . ARG B 1 144 ? -5.961 27.350 88.886 1.00 90.77 144 ARG C O 1
ATOM 10000 N N . TRP B 1 145 ? -7.096 28.340 87.169 1.00 89.00 145 TRP C N 1
ATOM 10001 C CA . TRP B 1 145 ? -8.407 27.755 87.463 1.00 88.30 145 TRP C CA 1
ATOM 10002 C C . TRP B 1 145 ? -8.804 26.586 86.567 1.00 92.41 145 TRP C C 1
ATOM 10003 O O . TRP B 1 145 ? -9.896 26.034 86.716 1.00 93.81 145 TRP C O 1
ATOM 10014 N N . TYR B 1 146 ? -7.917 26.204 85.641 1.00 93.55 146 TYR C N 1
ATOM 10015 C CA . TYR B 1 146 ? -8.145 25.084 84.692 1.00 96.67 146 TYR C CA 1
ATOM 10016 C C . TYR B 1 146 ? -8.387 23.790 85.479 1.00 98.62 146 TYR C C 1
ATOM 10017 O O . TYR B 1 146 ? -9.330 23.053 85.126 1.00 101.05 146 TYR C O 1
ATOM 10026 N N . GLY B 1 147 ? -7.553 23.533 86.494 1.00 97.73 147 GLY C N 1
ATOM 10027 C CA . GLY B 1 147 ? -7.658 22.359 87.345 1.00 98.56 147 GLY C CA 1
ATOM 10028 C C . GLY B 1 147 ? -9.018 22.251 88.009 1.00 98.06 147 GLY C C 1
ATOM 10029 O O . GLY B 1 147 ? -9.664 21.205 87.939 1.00 99.51 147 GLY C O 1
ATOM 10030 N N . ALA B 1 148 ? -9.455 23.351 88.633 1.00 94.80 148 ALA C N 1
ATOM 10031 C CA . ALA B 1 148 ? -10.714 23.409 89.369 1.00 94.58 148 ALA C CA 1
ATOM 10032 C C . ALA B 1 148 ? -11.922 23.226 88.459 1.00 96.99 148 ALA C C 1
ATOM 10033 O O . ALA B 1 148 ? -12.863 22.526 88.816 1.00 99.07 148 ALA C O 1
ATOM 10035 N N . MET B 1 149 ? -11.885 23.862 87.285 1.00 97.61 149 MET C N 1
ATOM 10036 C CA . MET B 1 149 ? -13.008 23.860 86.355 1.00 100.44 149 MET C CA 1
ATOM 10037 C C . MET B 1 149 ? -13.086 22.604 85.483 1.00 106.08 149 MET C C 1
ATOM 10038 O O . MET B 1 149 ? -14.073 22.415 84.768 1.00 108.24 149 MET C O 1
ATOM 10043 N N . SER B 1 150 ? -12.049 21.755 85.546 1.00 109.30 150 SER C N 1
ATOM 10044 C CA . SER B 1 150 ? -11.955 20.540 84.730 1.00 114.92 150 SER C CA 1
ATOM 10045 C C . SER B 1 150 ? -12.177 19.246 85.531 1.00 118.62 150 SER C C 1
ATOM 10046 O O . SER B 1 150 ? -11.987 18.153 85.015 1.00 122.38 150 SER C O 1
ATOM 10049 N N . LYS B 1 151 ? -12.570 19.388 86.802 1.00 120.26 151 LYS C N 1
ATOM 10050 C CA . LYS B 1 151 ? -13.219 18.318 87.541 1.00 124.69 151 LYS C CA 1
ATOM 10051 C C . LYS B 1 151 ? -14.534 18.153 86.785 1.00 127.41 151 LYS C C 1
ATOM 10052 O O . LYS B 1 151 ? -15.184 19.140 86.419 1.00 131.89 151 LYS C O 1
ATOM 10058 N N . ARG B 1 152 ? -14.889 16.899 86.510 1.00 128.89 152 ARG C N 1
ATOM 10059 C CA . ARG B 1 152 ? -16.087 16.494 85.721 1.00 132.49 152 ARG C CA 1
ATOM 10060 C C . ARG B 1 152 ? -15.827 16.708 84.223 1.00 133.36 152 ARG C C 1
ATOM 10061 O O . ARG B 1 152 ? -16.818 16.794 83.478 1.00 136.47 152 ARG C O 1
ATOM 10069 N N . GLY B 1 153 ? -14.559 16.773 83.797 1.00 132.26 153 GLY C N 1
ATOM 10070 C CA . GLY B 1 153 ? -14.215 16.700 82.391 1.00 135.54 153 GLY C CA 1
ATOM 10071 C C . GLY B 1 153 ? -13.533 17.907 81.779 1.00 133.87 153 GLY C C 1
ATOM 10072 O O . GLY B 1 153 ? -13.488 18.990 82.362 1.00 132.01 153 GLY C O 1
ATOM 10073 N N . ASN B 1 154 ? -13.044 17.696 80.552 1.00 136.96 154 ASN C N 1
ATOM 10074 C CA . ASN B 1 154 ? -12.121 18.580 79.858 1.00 134.03 154 ASN C CA 1
ATOM 10075 C C . ASN B 1 154 ? -12.714 19.311 78.645 1.00 132.33 154 ASN C C 1
ATOM 10076 O O . ASN B 1 154 ? -12.156 20.309 78.195 1.00 129.58 154 ASN C O 1
ATOM 10081 N N . ASP B 1 155 ? -13.833 18.803 78.109 1.00 134.99 155 ASP C N 1
ATOM 10082 C CA . ASP B 1 155 ? -14.477 19.390 76.931 1.00 135.69 155 ASP C CA 1
ATOM 10083 C C . ASP B 1 155 ? -14.981 20.800 77.221 1.00 128.33 155 ASP C C 1
ATOM 10084 O O . ASP B 1 155 ? -15.211 21.156 78.378 1.00 124.14 155 ASP C O 1
ATOM 10089 N N . ALA B 1 156 ? -15.152 21.586 76.152 1.00 125.95 156 ALA C N 1
ATOM 10090 C CA . ALA B 1 156 ? -15.639 22.962 76.232 1.00 121.91 156 ALA C CA 1
ATOM 10091 C C . ALA B 1 156 ? -16.956 23.027 76.998 1.00 121.19 156 ALA C C 1
ATOM 10092 O O . ALA B 1 156 ? -17.108 23.832 77.914 1.00 117.96 156 ALA C O 1
ATOM 10094 N N . LYS B 1 157 ? -17.894 22.152 76.621 1.00 124.97 157 LYS C N 1
ATOM 10095 C CA . LYS B 1 157 ? -19.203 22.040 77.260 1.00 125.49 157 LYS C CA 1
ATOM 10096 C C . LYS B 1 157 ? -19.088 21.862 78.776 1.00 122.74 157 LYS C C 1
ATOM 10097 O O . LYS B 1 157 ? -19.842 22.478 79.534 1.00 120.44 157 LYS C O 1
ATOM 10103 N N . GLU B 1 158 ? -18.134 21.025 79.200 1.00 122.22 158 GLU C N 1
ATOM 10104 C CA . GLU B 1 158 ? -17.929 20.691 80.608 1.00 120.69 158 GLU C CA 1
ATOM 10105 C C . GLU B 1 158 ? -17.216 21.796 81.387 1.00 114.16 158 GLU C C 1
ATOM 10106 O O . GLU B 1 158 ? -17.577 22.072 82.528 1.00 112.07 158 GLU C O 1
ATOM 10112 N N . LEU B 1 159 ? -16.213 22.425 80.762 1.00 111.35 159 LEU C N 1
ATOM 10113 C CA . LEU B 1 159 ? -15.533 23.587 81.333 1.00 107.38 159 LEU C CA 1
ATOM 10114 C C . LEU B 1 159 ? -16.513 24.746 81.528 1.00 104.63 159 LEU C C 1
ATOM 10115 O O . LEU B 1 159 ? -16.490 25.413 82.565 1.00 100.86 159 LEU C O 1
ATOM 10120 N N . ALA B 1 160 ? -17.372 24.965 80.523 1.00 105.99 160 ALA C N 1
ATOM 10121 C CA . ALA B 1 160 ? -18.389 26.019 80.553 1.00 104.79 160 ALA C CA 1
ATOM 10122 C C . ALA B 1 160 ? -19.432 25.778 81.649 1.00 105.19 160 ALA C C 1
ATOM 10123 O O . ALA B 1 160 ? -19.850 26.716 82.335 1.00 103.56 160 ALA C O 1
ATOM 10125 N N . ALA B 1 161 ? -19.842 24.514 81.802 1.00 106.98 161 ALA C N 1
ATOM 10126 C CA . ALA B 1 161 ? -20.816 24.104 82.813 1.00 107.70 161 ALA C CA 1
ATOM 10127 C C . ALA B 1 161 ? -20.291 24.354 84.227 1.00 104.24 161 ALA C C 1
ATOM 10128 O O . ALA B 1 161 ? -21.017 24.866 85.076 1.00 103.68 161 ALA C O 1
ATOM 10130 N N . ALA B 1 162 ? -19.026 23.988 84.462 1.00 102.49 162 ALA C N 1
ATOM 10131 C CA . ALA B 1 162 ? -18.353 24.213 85.741 1.00 99.94 162 ALA C CA 1
ATOM 10132 C C . ALA B 1 162 ? -18.194 25.713 86.051 1.00 97.48 162 ALA C C 1
ATOM 10133 O O . ALA B 1 162 ? -18.434 26.148 87.177 1.00 95.32 162 ALA C O 1
ATOM 10135 N N . LEU B 1 163 ? -17.793 26.495 85.042 1.00 96.92 163 LEU C N 1
ATOM 10136 C CA . LEU B 1 163 ? -17.643 27.937 85.195 1.00 94.97 163 LEU C CA 1
ATOM 10137 C C . LEU B 1 163 ? -18.968 28.596 85.594 1.00 96.53 163 LEU C C 1
ATOM 10138 O O . LEU B 1 163 ? -19.005 29.406 86.522 1.00 94.50 163 LEU C O 1
ATOM 10143 N N . TYR B 1 164 ? -20.056 28.232 84.905 1.00 99.37 164 TYR C N 1
ATOM 10144 C CA . TYR B 1 164 ? -21.420 28.773 85.149 1.00 100.89 164 TYR C CA 1
ATOM 10145 C C . TYR B 1 164 ? -21.855 28.476 86.591 1.00 101.41 164 TYR C C 1
ATOM 10146 O O . TYR B 1 164 ? -22.361 29.396 87.266 1.00 99.37 164 TYR C O 1
ATOM 10155 N N . GLU B 1 165 ? -21.694 27.224 87.032 1.00 103.95 165 GLU C N 1
ATOM 10156 C CA . GLU B 1 165 ? -22.073 26.824 88.383 1.00 104.91 165 GLU C CA 1
ATOM 10157 C C . GLU B 1 165 ? -21.281 27.635 89.422 1.00 100.08 165 GLU C C 1
ATOM 10158 O O . GLU B 1 165 ? -21.852 28.158 90.379 1.00 99.70 165 GLU C O 1
ATOM 10164 N N . HIS B 1 166 ? -19.965 27.737 89.200 1.00 96.89 166 HIS C N 1
ATOM 10165 C CA . HIS B 1 166 ? -19.040 28.503 90.045 1.00 93.67 166 HIS 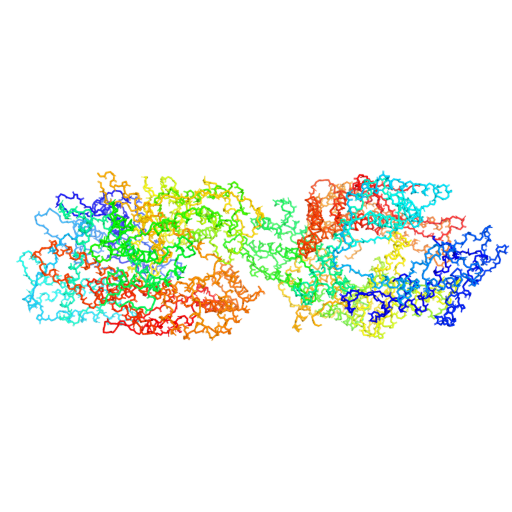C CA 1
ATOM 10166 C C . HIS B 1 166 ? -19.445 29.985 90.177 1.00 90.65 166 HIS C C 1
ATOM 10167 O O . HIS B 1 166 ? -19.495 30.515 91.284 1.00 87.55 166 HIS C O 1
ATOM 10174 N N . LEU B 1 167 ? -19.761 30.626 89.045 1.00 90.61 167 LEU C N 1
ATOM 10175 C CA . LEU B 1 167 ? -20.130 32.047 89.011 1.00 89.70 167 LEU C CA 1
ATOM 10176 C C . LEU B 1 167 ? -21.537 32.359 89.551 1.00 91.73 167 LEU C C 1
ATOM 10177 O O . LEU B 1 167 ? -21.716 33.348 90.269 1.00 90.33 167 LEU C O 1
ATOM 10182 N N . HIS B 1 168 ? -22.524 31.515 89.215 1.00 95.26 168 HIS C N 1
ATOM 10183 C CA . HIS B 1 168 ? -23.939 31.835 89.466 1.00 97.68 168 HIS C CA 1
ATOM 10184 C C . HIS B 1 168 ? -24.734 30.936 90.419 1.00 100.69 168 HIS C C 1
ATOM 10185 O O . HIS B 1 168 ? -25.846 31.297 90.806 1.00 103.30 168 HIS C O 1
ATOM 10192 N N . VAL B 1 169 ? -24.170 29.785 90.804 1.00 100.72 169 VAL C N 1
ATOM 10193 C CA . VAL B 1 169 ? -24.894 28.812 91.628 1.00 103.31 169 VAL C CA 1
ATOM 10194 C C . VAL B 1 169 ? -24.205 28.484 92.952 1.00 102.08 169 VAL C C 1
ATOM 10195 O O . VAL B 1 169 ? -24.829 28.556 94.011 1.00 103.95 169 VAL C O 1
ATOM 10199 N N . ASP B 1 170 ? -22.922 28.114 92.877 1.00 98.86 170 ASP C N 1
ATOM 10200 C CA . ASP B 1 170 ? -22.193 27.591 94.021 1.00 97.50 170 ASP C CA 1
ATOM 10201 C C . ASP B 1 170 ? -20.691 27.805 93.848 1.00 94.14 170 ASP C C 1
ATOM 10202 O O . ASP B 1 170 ? -20.043 27.089 93.072 1.00 93.70 170 ASP C O 1
ATOM 10207 N N . GLU B 1 171 ? -20.149 28.790 94.579 1.00 89.73 171 GLU C N 1
ATOM 10208 C CA . GLU B 1 171 ? -18.745 29.181 94.476 1.00 87.01 171 GLU C CA 1
ATOM 10209 C C . GLU B 1 171 ? -17.814 28.042 94.878 1.00 86.89 171 GLU C C 1
ATOM 10210 O O . GLU B 1 171 ? -18.014 27.402 95.915 1.00 87.87 171 GLU C O 1
ATOM 10216 N N . LYS B 1 172 ? -16.784 27.826 94.051 1.00 86.03 172 LYS C N 1
ATOM 10217 C CA . LYS B 1 172 ? -15.715 26.876 94.305 1.00 85.97 172 LYS C CA 1
ATOM 10218 C C . LYS B 1 172 ? -14.448 27.607 94.721 1.00 82.85 172 LYS C C 1
ATOM 10219 O O . LYS B 1 172 ? -14.236 28.764 94.356 1.00 80.14 172 LYS C O 1
ATOM 10225 N N . ARG B 1 173 ? -13.603 26.913 95.486 1.00 82.47 173 ARG C N 1
ATOM 10226 C CA . ARG B 1 173 ? -12.193 27.308 95.731 1.00 80.79 173 ARG C CA 1
ATOM 10227 C C . ARG B 1 173 ? -11.372 26.934 94.492 1.00 81.84 173 ARG C C 1
ATOM 10228 O O . ARG B 1 173 ? -11.908 26.217 93.618 1.00 84.02 173 ARG C O 1
ATOM 10236 N N . ILE B 1 174 ? -10.123 27.400 94.431 1.00 81.02 174 ILE C N 1
ATOM 10237 C CA . ILE B 1 174 ? -9.223 27.163 93.308 1.00 83.36 174 ILE C CA 1
ATOM 10238 C C . ILE B 1 174 ? -8.789 25.689 93.171 1.00 86.58 174 ILE C C 1
ATOM 10239 O O . ILE B 1 174 ? -8.218 25.306 92.147 1.00 88.27 174 ILE C O 1
ATOM 10244 N N . ASP B 1 175 ? -9.067 24.876 94.200 1.00 88.43 175 ASP C N 1
ATOM 10245 C CA . ASP B 1 175 ? -8.852 23.422 94.147 1.00 93.88 175 ASP C CA 1
ATOM 10246 C C . ASP B 1 175 ? -10.065 22.647 93.606 1.00 96.09 175 ASP C C 1
ATOM 10247 O O . ASP B 1 175 ? -9.992 21.444 93.423 1.00 98.29 175 ASP C O 1
ATOM 10252 N N . GLY B 1 176 ? -11.175 23.355 93.366 1.00 96.59 176 GLY C N 1
ATOM 10253 C CA . GLY B 1 176 ? -12.370 22.783 92.768 1.00 99.58 176 GLY C CA 1
ATOM 10254 C C . GLY B 1 176 ? -13.457 22.384 93.756 1.00 100.94 176 GLY C C 1
ATOM 10255 O O . GLY B 1 176 ? -14.547 21.973 93.342 1.00 104.60 176 GLY C O 1
ATOM 10256 N N . GLN B 1 177 ? -13.155 22.496 95.057 1.00 97.96 177 GLN C N 1
ATOM 10257 C CA . GLN B 1 177 ? -14.107 22.223 96.129 1.00 97.90 177 GLN C CA 1
ATOM 10258 C C . GLN B 1 177 ? -15.079 23.384 96.294 1.00 96.03 177 GLN C C 1
ATOM 10259 O O . GLN B 1 177 ? -14.701 24.532 96.089 1.00 93.31 177 GLN C O 1
ATOM 10265 N N . PRO B 1 178 ? -16.344 23.139 96.708 1.00 97.12 178 PRO C N 1
ATOM 10266 C CA . PRO B 1 178 ? -17.239 24.231 97.085 1.00 95.57 178 PRO C CA 1
ATOM 10267 C C . PRO B 1 178 ? -16.591 25.032 98.223 1.00 92.70 178 PRO C C 1
ATOM 10268 O O . PRO B 1 178 ? -15.915 24.427 99.037 1.00 92.82 178 PRO C O 1
ATOM 10272 N N . LYS B 1 179 ? -16.778 26.355 98.243 1.00 90.04 179 LYS C N 1
ATOM 10273 C CA . LYS B 1 179 ? -16.226 27.178 99.309 1.00 87.39 179 LYS C CA 1
ATOM 10274 C C . LYS B 1 179 ? -17.095 27.096 100.562 1.00 88.62 179 LYS C C 1
ATOM 10275 O O . LYS B 1 179 ? -16.579 27.063 101.685 1.00 88.04 179 LYS C O 1
ATOM 10281 N N . ARG B 1 180 ? -18.413 27.044 100.358 1.00 90.68 180 ARG C N 1
ATOM 10282 C CA . ARG B 1 180 ? -19.429 26.997 101.443 1.00 93.36 180 ARG C CA 1
ATOM 10283 C C . ARG B 1 180 ? -20.267 25.716 101.306 1.00 97.13 180 ARG C C 1
ATOM 10284 O O . ARG B 1 180 ? -20.706 25.405 100.183 1.00 99.30 180 ARG C O 1
ATOM 10292 N N . ASN B 1 181 ? -20.476 25.009 102.420 1.00 99.95 181 ASN C N 1
ATOM 10293 C CA . ASN B 1 181 ? -21.383 23.876 102.504 1.00 104.65 181 ASN C CA 1
ATOM 10294 C C . ASN B 1 181 ? -22.326 24.101 103.681 1.00 108.52 181 ASN C C 1
ATOM 10295 O O . ASN B 1 181 ? -22.230 23.414 104.696 1.00 109.46 181 ASN C O 1
ATOM 10300 N N . PRO B 1 182 ? -23.250 25.087 103.590 1.00 111.40 182 PRO C N 1
ATOM 10301 C CA . PRO B 1 182 ? -24.136 25.414 104.707 1.00 114.46 182 PRO C CA 1
ATOM 10302 C C . PRO B 1 182 ? -25.179 24.314 104.959 1.00 120.50 182 PRO C C 1
ATOM 10303 O O . PRO B 1 182 ? -25.568 23.646 104.015 1.00 120.34 182 PRO C O 1
ATOM 10307 N N . LYS B 1 183 ? -25.585 24.154 106.225 1.00 125.65 183 LYS C N 1
ATOM 10308 C CA . LYS B 1 183 ? -26.542 23.142 106.648 1.00 133.19 183 LYS C CA 1
ATOM 10309 C C . LYS B 1 183 ? -27.876 23.789 106.991 1.00 138.27 183 LYS C C 1
ATOM 10310 O O . LYS B 1 183 ? -28.938 23.314 106.567 1.00 142.72 183 LYS C O 1
ATOM 10316 N N . THR B 1 184 ? -27.808 24.881 107.762 1.00 141.27 184 THR C N 1
ATOM 10317 C CA . THR B 1 184 ? -28.983 25.664 108.154 1.00 146.80 184 THR C CA 1
ATOM 10318 C C . THR B 1 184 ? -29.446 26.534 106.982 1.00 148.73 184 THR C C 1
ATOM 10319 O O . THR B 1 184 ? -30.559 26.372 106.468 1.00 151.61 184 THR C O 1
ATOM 10323 N N . ASP B 1 185 ? -28.560 27.449 106.563 1.00 147.37 185 ASP C N 1
ATOM 10324 C CA . ASP B 1 185 ? -28.820 28.431 105.501 1.00 150.28 185 ASP C CA 1
ATOM 10325 C C . ASP B 1 185 ? -29.217 27.752 104.178 1.00 153.50 185 ASP C C 1
ATOM 10326 O O . ASP B 1 185 ? -28.638 26.730 103.802 1.00 153.68 185 ASP C O 1
ATOM 10331 N N . LYS B 1 186 ? -30.203 28.336 103.489 1.00 156.52 186 LYS C N 1
ATOM 10332 C CA . LYS B 1 186 ? -30.898 27.672 102.387 1.00 158.79 186 LYS C CA 1
ATOM 10333 C C . LYS B 1 186 ? -29.991 27.251 101.231 1.00 154.65 186 LYS C C 1
ATOM 10334 O O . LYS B 1 186 ? -30.102 26.126 100.753 1.00 158.05 186 LYS C O 1
ATOM 10340 N N . PHE B 1 187 ? -29.096 28.151 100.801 1.00 144.04 187 PHE C N 1
ATOM 10341 C CA . PHE B 1 187 ? -28.255 27.921 99.627 1.00 139.02 187 PHE C CA 1
ATOM 10342 C C . PHE B 1 187 ? -27.041 28.847 99.657 1.00 130.87 187 PHE C C 1
ATOM 10343 O O . PHE B 1 187 ? -27.180 30.042 99.902 1.00 130.62 187 PHE C O 1
ATOM 10351 N N . ALA B 1 188 ? -25.854 28.284 99.400 1.00 124.39 188 ALA C N 1
ATOM 10352 C CA . ALA B 1 188 ? -24.619 29.057 99.287 1.00 116.14 188 ALA C CA 1
ATOM 10353 C C . ALA B 1 188 ? -24.562 29.721 97.913 1.00 112.22 188 ALA C C 1
ATOM 10354 O O . ALA B 1 188 ? -24.938 29.113 96.915 1.00 114.83 188 ALA C O 1
ATOM 10356 N N . PRO B 1 189 ? -24.083 30.979 97.806 1.00 104.38 189 PRO C N 1
ATOM 10357 C CA . PRO B 1 189 ? -24.108 31.700 96.535 1.00 102.21 189 PRO C CA 1
ATOM 10358 C C . PRO B 1 189 ? -22.966 31.291 95.592 1.00 99.39 189 PRO C C 1
ATOM 10359 O O . PRO B 1 189 ? -22.032 30.640 96.040 1.00 97.16 189 PRO C O 1
ATOM 10363 N N . GLY B 1 190 ? -23.086 31.671 94.315 1.00 97.75 190 GLY C N 1
ATOM 10364 C CA . GLY B 1 190 ? -21.987 31.643 93.367 1.00 94.99 190 GLY C CA 1
ATOM 10365 C C . GLY B 1 190 ? -21.054 32.816 93.634 1.00 91.32 190 GLY C C 1
ATOM 10366 O O . GLY B 1 190 ? -21.339 33.659 94.486 1.00 89.47 190 GLY C O 1
ATOM 10367 N N . LEU B 1 191 ? -19.937 32.861 92.899 1.00 88.43 191 LEU C N 1
ATOM 10368 C CA . LEU B 1 191 ? -18.914 33.886 93.073 1.00 86.28 191 LEU C CA 1
ATOM 10369 C C . LEU B 1 191 ? -19.442 35.311 92.849 1.00 85.97 191 LEU C C 1
ATOM 10370 O O . LEU B 1 191 ? -19.112 36.219 93.614 1.00 84.78 191 LEU C O 1
ATOM 10375 N N . VAL B 1 192 ? -20.260 35.503 91.805 1.00 85.97 192 VAL C N 1
ATOM 10376 C CA . VAL B 1 192 ? -20.739 36.839 91.432 1.00 84.22 192 VAL C CA 1
ATOM 10377 C C . VAL B 1 192 ? -21.418 37.518 92.624 1.00 84.46 192 VAL C C 1
ATOM 10378 O O . VAL B 1 192 ? -21.043 38.628 93.005 1.00 84.79 192 VAL C O 1
ATOM 10382 N N . VAL B 1 193 ? -22.399 36.827 93.215 1.00 85.77 193 VAL C N 1
ATOM 10383 C CA . VAL B 1 193 ? -23.161 37.332 94.353 1.00 86.29 193 VAL C CA 1
ATOM 10384 C C . VAL B 1 193 ? -22.299 37.465 95.617 1.00 84.60 193 VAL C C 1
ATOM 10385 O O . VAL B 1 193 ? -22.375 38.477 96.318 1.00 83.78 193 VAL C O 1
ATOM 10389 N N . ALA B 1 194 ? -21.487 36.441 95.898 1.00 82.13 194 ALA C N 1
ATOM 10390 C CA . ALA B 1 194 ? -20.629 36.412 97.082 1.00 80.03 194 ALA C CA 1
ATOM 10391 C C . ALA B 1 194 ? -19.708 37.620 97.120 1.00 77.13 194 ALA C C 1
ATOM 10392 O O . ALA B 1 194 ? -19.606 38.315 98.131 1.00 77.14 194 ALA C O 1
ATOM 10394 N N . ARG B 1 195 ? -19.033 37.859 95.996 1.00 75.60 195 ARG C N 1
ATOM 10395 C CA . ARG B 1 195 ? -18.080 38.983 95.806 1.00 74.12 195 ARG C CA 1
ATOM 10396 C C . ARG B 1 195 ? -18.837 40.316 95.897 1.00 74.77 195 ARG C C 1
ATOM 10397 O O . ARG B 1 195 ? -18.302 41.245 96.524 1.00 73.37 195 ARG C O 1
ATOM 10405 N N . ALA B 1 196 ? -20.028 40.394 95.293 1.00 76.28 196 ALA C N 1
ATOM 10406 C CA . ALA B 1 196 ? -20.876 41.582 95.352 1.00 77.69 196 ALA C CA 1
ATOM 10407 C C . ALA B 1 196 ? -21.302 41.928 96.781 1.00 79.00 196 ALA C C 1
ATOM 10408 O O . ALA B 1 196 ? -21.358 43.093 97.140 1.00 78.40 196 ALA C O 1
ATOM 10410 N N . LEU B 1 197 ? -21.610 40.905 97.583 1.00 81.83 197 LEU C N 1
ATOM 10411 C CA . LEU B 1 197 ? -21.915 41.078 99.004 1.00 83.20 197 LEU C CA 1
ATOM 10412 C C . LEU B 1 197 ? -20.682 41.579 99.755 1.00 81.46 197 LEU C C 1
ATOM 10413 O O . LEU B 1 197 ? -20.801 42.389 100.675 1.00 81.95 197 LEU C O 1
ATOM 10418 N N . GLY B 1 198 ? -19.505 41.092 99.349 1.00 79.40 198 GLY C N 1
ATOM 10419 C CA . GLY B 1 198 ? -18.228 41.552 99.874 1.00 77.42 198 GLY C CA 1
ATOM 10420 C C . GLY B 1 198 ? -17.953 43.030 99.600 1.00 76.18 198 GLY C C 1
ATOM 10421 O O . GLY B 1 198 ? -17.345 43.718 100.425 1.00 74.75 198 GLY C O 1
ATOM 10422 N N . ILE B 1 199 ? -18.398 43.511 98.435 1.00 76.12 199 ILE C N 1
ATOM 10423 C CA . ILE B 1 199 ? -18.317 44.930 98.083 1.00 76.50 199 ILE C CA 1
ATOM 10424 C C . ILE B 1 199 ? -19.317 45.739 98.909 1.00 78.19 199 ILE C C 1
ATOM 10425 O O . ILE B 1 199 ? -18.985 46.808 99.420 1.00 78.35 199 ILE C O 1
ATOM 10430 N N . GLU B 1 200 ? -20.536 45.203 99.038 1.00 80.81 200 GLU C N 1
ATOM 10431 C CA . GLU B 1 200 ? -21.638 45.825 99.770 1.00 84.57 200 GLU C CA 1
ATOM 10432 C C . GLU B 1 200 ? -21.271 46.188 101.210 1.00 84.24 200 GLU C C 1
ATOM 10433 O O . GLU B 1 200 ? -21.731 47.203 101.727 1.00 86.20 200 GLU C O 1
ATOM 10439 N N . SER B 1 201 ? -20.426 45.359 101.836 1.00 82.59 201 SER C N 1
ATOM 10440 C CA . SER B 1 201 ? -19.973 45.560 103.213 1.00 81.66 201 SER C CA 1
ATOM 10441 C C . SER B 1 201 ? -18.558 46.155 103.340 1.00 77.94 201 SER C C 1
ATOM 10442 O O . SER B 1 201 ? -18.032 46.248 104.444 1.00 78.38 201 SER C O 1
ATOM 10445 N N . SER B 1 202 ? -17.950 46.546 102.212 1.00 75.74 202 SER C N 1
ATOM 10446 C CA . SER B 1 202 ? -16.704 47.312 102.208 1.00 74.47 202 SER C CA 1
ATOM 10447 C C . SER B 1 202 ? -17.019 48.773 102.579 1.00 74.48 202 SER C C 1
ATOM 10448 O O . SER B 1 202 ? -17.163 49.629 101.707 1.00 72.12 202 SER C O 1
ATOM 10451 N N . VAL B 1 203 ? -17.128 49.024 103.887 1.00 74.80 203 VAL C N 1
ATOM 10452 C CA . VAL B 1 203 ? -17.460 50.325 104.445 1.00 76.90 203 VAL C CA 1
ATOM 10453 C C . VAL B 1 203 ? -16.523 50.647 105.605 1.00 77.02 203 VAL C C 1
ATOM 10454 O O . VAL B 1 203 ? -15.932 49.750 106.196 1.00 78.62 203 VAL C O 1
ATOM 10458 N N . LEU B 1 204 ? -16.389 51.939 105.915 1.00 78.33 204 LEU C N 1
ATOM 10459 C CA . LEU B 1 204 ? -15.488 52.406 106.967 1.00 79.40 204 LEU C CA 1
ATOM 10460 C C . LEU B 1 204 ? -15.873 51.812 108.321 1.00 80.98 204 LEU C C 1
ATOM 10461 O O . LEU B 1 204 ? -17.050 51.806 108.679 1.00 82.60 204 LEU C O 1
ATOM 10466 N N . PRO B 1 205 ? -14.908 51.262 109.095 1.00 81.61 205 PRO C N 1
ATOM 10467 C CA . PRO B 1 205 ? -15.155 50.876 110.484 1.00 82.83 205 PRO C CA 1
ATOM 10468 C C . PRO B 1 205 ? -15.419 52.112 111.356 1.00 84.82 205 PRO C C 1
ATOM 10469 O O . PRO B 1 205 ? -14.675 53.074 111.250 1.00 84.60 205 PRO C O 1
ATOM 10473 N N . ARG B 1 206 ? -16.452 52.048 112.199 1.00 86.98 206 ARG C N 1
ATOM 10474 C CA . ARG B 1 206 ? -16.930 53.192 113.020 1.00 89.98 206 ARG C CA 1
ATOM 10475 C C . ARG B 1 206 ? -16.436 53.053 114.467 1.00 91.39 206 ARG C C 1
ATOM 10476 O O . ARG B 1 206 ? -16.623 54.012 115.239 1.00 96.78 206 ARG C O 1
ATOM 10484 N N . GLY B 1 207 ? -15.809 51.923 114.812 1.00 89.02 207 GLY C N 1
ATOM 10485 C CA . GLY B 1 207 ? -15.329 51.648 116.155 1.00 89.93 207 GLY C CA 1
ATOM 10486 C C . GLY B 1 207 ? -14.008 50.904 116.160 1.00 88.17 207 GLY C C 1
ATOM 10487 O O . GLY B 1 207 ? -13.362 50.757 115.119 1.00 86.58 207 GLY C O 1
ATOM 10488 N N . MET B 1 208 ? -13.615 50.431 117.349 1.00 91.17 208 MET C N 1
ATOM 10489 C CA . MET B 1 208 ? -12.325 49.780 117.592 1.00 91.46 208 MET C CA 1
ATOM 10490 C C . MET B 1 208 ? -12.401 48.250 117.702 1.00 91.98 208 MET C C 1
ATOM 10491 O O . MET B 1 208 ? -11.391 47.609 117.985 1.00 92.54 208 MET C O 1
ATOM 10496 N N . ALA B 1 209 ? -13.589 47.677 117.462 1.00 92.63 209 ALA C N 1
ATOM 10497 C CA . ALA B 1 209 ? -13.858 46.252 117.683 1.00 94.40 209 ALA C CA 1
ATOM 10498 C C . ALA B 1 209 ? -12.792 45.316 117.103 1.00 92.90 209 ALA C C 1
ATOM 10499 O O . ALA B 1 209 ? -12.237 44.487 117.821 1.00 96.42 209 ALA C O 1
ATOM 10501 N N . ARG B 1 210 ? -12.496 45.471 115.808 1.00 91.39 210 ARG C N 1
ATOM 10502 C CA . ARG B 1 210 ? -11.636 44.537 115.026 1.00 89.24 210 ARG C CA 1
ATOM 10503 C C . ARG B 1 210 ? -10.160 44.956 115.094 1.00 87.83 210 ARG C C 1
ATOM 10504 O O . ARG B 1 210 ? -9.369 44.459 114.264 1.00 85.34 210 ARG C O 1
ATOM 10512 N N . LEU B 1 211 ? -9.792 45.829 116.037 1.00 88.04 211 LEU C N 1
ATOM 10513 C CA . LEU B 1 211 ? -8.408 46.268 116.185 1.00 87.64 211 LEU C CA 1
ATOM 10514 C C . LEU B 1 211 ? -7.727 45.702 117.425 1.00 88.64 211 LEU C C 1
ATOM 10515 O O . LEU B 1 211 ? -6.513 45.750 117.521 1.00 88.83 211 LEU C O 1
ATOM 10520 N N . ALA B 1 212 ? -8.517 45.167 118.364 1.00 91.11 212 ALA C N 1
ATOM 10521 C CA . ALA B 1 212 ? -7.997 44.443 119.520 1.00 93.86 212 ALA C CA 1
ATOM 10522 C C . ALA B 1 212 ? -7.213 43.235 119.031 1.00 90.79 212 ALA C C 1
ATOM 10523 O O . ALA B 1 212 ? -7.642 42.546 118.113 1.00 90.05 212 ALA C O 1
ATOM 10525 N N . ARG B 1 213 ? -6.040 43.014 119.631 1.00 91.19 213 ARG C N 1
ATOM 10526 C CA . ARG B 1 213 ? -5.121 41.900 119.281 1.00 92.28 213 ARG C CA 1
ATOM 10527 C C . ARG B 1 213 ? -5.544 40.669 120.092 1.00 91.08 213 ARG C C 1
ATOM 10528 O O . ARG B 1 213 ? -5.494 40.738 121.334 1.00 91.63 213 ARG C O 1
ATOM 10536 N N . ASN B 1 214 ? -5.958 39.599 119.404 1.00 89.45 214 ASN C N 1
ATOM 10537 C CA . ASN B 1 214 ? -6.552 38.420 120.025 1.00 88.76 214 ASN C CA 1
ATOM 10538 C C . ASN B 1 214 ? -5.532 37.285 120.207 1.00 88.65 214 ASN C C 1
ATOM 10539 O O . ASN B 1 214 ? -5.817 36.120 119.908 1.00 89.95 214 ASN C O 1
ATOM 10544 N N . TRP B 1 215 ? -4.339 37.646 120.696 1.00 86.68 215 TRP C N 1
ATOM 10545 C CA . TRP B 1 215 ? -3.256 36.705 120.996 1.00 87.50 215 TRP C CA 1
ATOM 10546 C C . TRP B 1 215 ? -2.125 37.461 121.685 1.00 87.91 215 TRP C C 1
ATOM 10547 O O . TRP B 1 215 ? -2.051 38.684 121.597 1.00 86.77 215 TRP C O 1
ATOM 10558 N N . GLY B 1 216 ? -1.250 36.715 122.366 1.00 89.76 216 GLY C N 1
ATOM 10559 C CA . GLY B 1 216 ? -0.133 37.277 123.094 1.00 91.58 216 GLY C CA 1
ATOM 10560 C C . GLY B 1 216 ? 1.038 36.323 123.226 1.00 94.98 216 GLY C C 1
ATOM 10561 O O . GLY B 1 216 ? 1.208 35.413 122.411 1.00 93.51 216 GLY C O 1
ATOM 10562 N N . GLU B 1 217 ? 1.836 36.535 124.280 1.00 98.34 217 GLU C N 1
ATOM 10563 C CA . GLU B 1 217 ? 3.076 35.805 124.519 1.00 101.13 217 GLU C CA 1
ATOM 10564 C C . GLU B 1 217 ? 2.872 34.287 124.585 1.00 100.92 217 GLU C C 1
ATOM 10565 O O . GLU B 1 217 ? 3.714 33.536 124.099 1.00 100.14 217 GLU C O 1
ATOM 10571 N N . GLU B 1 218 ? 1.757 33.850 125.184 1.00 100.81 218 GLU C N 1
ATOM 10572 C CA . GLU B 1 218 ? 1.443 32.430 125.292 1.00 103.14 218 GLU C CA 1
ATOM 10573 C C . GLU B 1 218 ? 1.283 31.775 123.914 1.00 100.06 218 GLU C C 1
ATOM 10574 O O . GLU B 1 218 ? 1.761 30.666 123.703 1.00 101.10 218 GLU C O 1
ATOM 10580 N N . GLU B 1 219 ? 0.633 32.482 122.983 1.00 98.14 219 GLU C N 1
ATOM 10581 C CA . GLU B 1 219 ? 0.415 31.991 121.623 1.00 96.74 219 GLU C CA 1
ATOM 10582 C C . GLU B 1 219 ? 1.711 32.004 120.817 1.00 96.42 219 GLU C C 1
ATOM 10583 O O . GLU B 1 219 ? 1.943 31.119 119.995 1.00 96.89 219 GLU C O 1
ATOM 10589 N N . ILE B 1 220 ? 2.547 33.019 121.063 1.00 96.34 220 ILE C N 1
ATOM 10590 C CA . ILE B 1 220 ? 3.835 33.183 120.393 1.00 96.75 220 ILE C CA 1
ATOM 10591 C C . ILE B 1 220 ? 4.771 32.007 120.705 1.00 98.79 220 ILE C C 1
ATOM 10592 O O . ILE B 1 220 ? 5.473 31.520 119.819 1.00 97.81 220 ILE C O 1
ATOM 10597 N N . GLN B 1 221 ? 4.756 31.557 121.965 1.00 99.65 221 GLN C N 1
ATOM 10598 C CA . GLN B 1 221 ? 5.586 30.452 122.432 1.00 102.70 221 GLN C CA 1
ATOM 10599 C C . GLN B 1 221 ? 5.323 29.152 121.673 1.00 100.35 221 GLN C C 1
ATOM 10600 O O . GLN B 1 221 ? 6.261 28.460 121.302 1.00 99.91 221 GLN C O 1
ATOM 10606 N N . THR B 1 222 ? 4.039 28.850 121.450 1.00 97.29 222 THR C N 1
ATOM 10607 C CA . THR B 1 222 ? 3.592 27.640 120.761 1.00 95.47 222 THR C CA 1
ATOM 10608 C C . THR B 1 222 ? 3.869 27.705 119.268 1.00 92.58 222 THR C C 1
ATOM 10609 O O . THR B 1 222 ? 4.353 26.742 118.674 1.00 94.70 222 THR C O 1
ATOM 10613 N N . TYR B 1 223 ? 3.557 28.853 118.667 1.00 88.62 223 TYR C N 1
ATOM 10614 C CA . TYR B 1 223 ? 3.520 29.066 117.198 1.00 86.40 223 TYR C CA 1
ATOM 10615 C C . TYR B 1 223 ? 4.943 29.207 116.640 1.00 86.53 223 TYR C C 1
ATOM 10616 O O . TYR B 1 223 ? 5.180 28.744 115.508 1.00 86.15 223 TYR C O 1
ATOM 10625 N N . PHE B 1 224 ? 5.858 29.816 117.403 1.00 88.15 224 PHE C N 1
ATOM 10626 C CA . PHE B 1 224 ? 7.207 30.124 116.923 1.00 89.39 224 PHE C CA 1
ATOM 10627 C C . PHE B 1 224 ? 8.299 29.209 117.485 1.00 92.88 224 PHE C C 1
ATOM 10628 O O . PHE B 1 224 ? 9.463 29.600 117.559 1.00 95.48 224 PHE C O 1
ATOM 10636 N N . VAL B 1 225 ? 7.929 27.978 117.852 1.00 94.53 225 VAL C N 1
ATOM 10637 C CA . VAL B 1 225 ? 8.911 26.973 118.252 1.00 97.27 225 VAL C CA 1
ATOM 10638 C C . VAL B 1 225 ? 9.902 26.803 117.096 1.00 97.79 225 VAL C C 1
ATOM 10639 O O . VAL B 1 225 ? 11.115 26.760 117.316 1.00 100.36 225 VAL C O 1
ATOM 10643 N N . VAL B 1 226 ? 9.368 26.743 115.869 1.00 95.38 226 VAL C N 1
ATOM 10644 C CA . VAL B 1 226 ? 10.149 26.838 114.638 1.00 95.77 226 VAL C CA 1
ATOM 10645 C C . VAL B 1 226 ? 9.866 28.194 113.999 1.00 93.34 226 VAL C C 1
ATOM 10646 O O . VAL B 1 226 ? 8.717 28.654 114.000 1.00 91.50 226 VAL C O 1
ATOM 10650 N N . ASP B 1 227 ? 10.915 28.829 113.459 1.00 93.59 227 ASP C N 1
ATOM 10651 C CA . ASP B 1 227 ? 10.817 30.177 112.909 1.00 91.94 227 ASP C CA 1
ATOM 10652 C C . ASP B 1 227 ? 10.227 30.193 111.491 1.00 90.84 227 ASP C C 1
ATOM 10653 O O . ASP B 1 227 ? 10.966 30.190 110.492 1.00 90.19 227 ASP C O 1
ATOM 10658 N N . VAL B 1 228 ? 8.888 30.270 111.427 1.00 90.18 228 VAL C N 1
ATOM 10659 C CA . VAL B 1 228 ? 8.146 30.330 110.172 1.00 90.21 228 VAL C CA 1
ATOM 10660 C C . VAL B 1 228 ? 8.600 31.470 109.251 1.00 90.41 228 VAL C C 1
ATOM 10661 O O . VAL B 1 228 ? 8.582 31.323 108.030 1.00 92.82 228 VAL C O 1
ATOM 10665 N N . ALA B 1 229 ? 9.012 32.597 109.843 1.00 90.14 229 ALA C N 1
ATOM 10666 C CA . ALA B 1 229 ? 9.409 33.785 109.083 1.00 90.44 229 ALA C CA 1
ATOM 10667 C C . ALA B 1 229 ? 10.691 33.556 108.276 1.00 92.14 229 ALA C C 1
ATOM 10668 O O . ALA B 1 229 ? 10.780 33.967 107.116 1.00 92.92 229 ALA C O 1
ATOM 10670 N N . ALA B 1 230 ? 11.675 32.905 108.904 1.00 94.03 230 ALA C N 1
ATOM 10671 C CA . ALA B 1 230 ? 12.939 32.559 108.260 1.00 96.12 230 ALA C CA 1
ATOM 10672 C C . ALA B 1 230 ? 12.764 31.559 107.111 1.00 96.50 230 ALA C C 1
ATOM 10673 O O . ALA B 1 230 ? 13.476 31.638 106.108 1.00 98.75 230 ALA C O 1
ATOM 10675 N N . SER B 1 231 ? 11.821 30.620 107.257 1.00 94.79 231 SER C N 1
ATOM 10676 C CA . SER B 1 231 ? 11.564 29.623 106.215 1.00 95.42 231 SER C CA 1
ATOM 10677 C C . SER B 1 231 ? 10.763 30.240 105.063 1.00 92.96 231 SER C C 1
ATOM 10678 O O . SER B 1 231 ? 11.041 29.978 103.897 1.00 93.15 231 SER C O 1
ATOM 10681 N N . VAL B 1 232 ? 9.782 31.085 105.396 1.00 90.87 232 VAL C N 1
ATOM 10682 C CA . VAL B 1 232 ? 9.068 31.863 104.386 1.00 89.89 232 VAL C CA 1
ATOM 10683 C C . VAL B 1 232 ? 10.047 32.778 103.636 1.00 90.76 232 VAL C C 1
ATOM 10684 O O . VAL B 1 232 ? 9.935 32.947 102.425 1.00 89.68 232 VAL C O 1
ATOM 10688 N N . LYS B 1 233 ? 11.025 33.334 104.360 1.00 93.60 233 LYS C N 1
ATOM 10689 C CA . LYS B 1 233 ? 12.091 34.143 103.763 1.00 96.47 233 LYS C CA 1
ATOM 10690 C C . LYS B 1 233 ? 12.898 33.343 102.739 1.00 100.25 233 LYS C C 1
ATOM 10691 O O . LYS B 1 233 ? 13.285 33.882 101.704 1.00 101.96 233 LYS C O 1
ATOM 10697 N N . GLU B 1 234 ? 13.147 32.062 103.041 1.00 104.71 234 GLU C N 1
ATOM 10698 C CA . GLU B 1 234 ? 13.853 31.151 102.130 1.00 109.10 234 GLU C CA 1
ATOM 10699 C C . GLU B 1 234 ? 13.028 30.805 100.894 1.00 107.20 234 GLU C C 1
ATOM 10700 O O . GLU B 1 234 ? 13.586 30.600 99.816 1.00 109.15 234 GLU C O 1
ATOM 10706 N N . VAL B 1 235 ? 11.702 30.727 101.059 1.00 103.82 235 VAL C N 1
ATOM 10707 C CA . VAL B 1 235 ? 10.785 30.580 99.933 1.00 103.51 235 VAL C CA 1
ATOM 10708 C C . VAL B 1 235 ? 10.958 31.764 98.976 1.00 102.59 235 VAL C C 1
ATOM 10709 O O . VAL B 1 235 ? 11.096 31.577 97.766 1.00 101.86 235 VAL C O 1
ATOM 10713 N N . ALA B 1 236 ? 10.980 32.978 99.537 1.00 104.67 236 ALA C N 1
ATOM 10714 C CA . ALA B 1 236 ? 11.151 34.210 98.763 1.00 105.43 236 ALA C CA 1
ATOM 10715 C C . ALA B 1 236 ? 12.472 34.229 97.986 1.00 111.16 236 ALA C C 1
ATOM 10716 O O . ALA B 1 236 ? 12.491 34.574 96.807 1.00 113.23 236 ALA C O 1
ATOM 10718 N N . LYS B 1 237 ? 13.568 33.850 98.655 1.00 115.74 237 LYS C N 1
ATOM 10719 C CA . LYS B 1 237 ? 14.891 33.792 98.030 1.00 120.75 237 LYS C CA 1
ATOM 10720 C C . LYS B 1 237 ? 14.954 32.757 96.900 1.00 123.22 237 LYS C C 1
ATOM 10721 O O . LYS B 1 237 ? 15.546 33.012 95.849 1.00 123.78 237 LYS C O 1
ATOM 10727 N N . ALA B 1 238 ? 14.338 31.591 97.130 1.00 123.70 238 ALA C N 1
ATOM 10728 C CA . ALA B 1 238 ? 14.280 30.514 96.142 1.00 126.05 238 ALA C CA 1
ATOM 10729 C C . ALA B 1 238 ? 13.436 30.914 94.931 1.00 125.29 238 ALA C C 1
ATOM 10730 O O . ALA B 1 238 ? 13.728 30.513 93.807 1.00 127.28 238 ALA C O 1
ATOM 10732 N N . ALA B 1 239 ? 12.384 31.702 95.178 1.00 122.83 239 ALA C N 1
ATOM 10733 C CA . ALA B 1 239 ? 11.551 32.267 94.121 1.00 122.19 239 ALA C CA 1
ATOM 10734 C C . ALA B 1 239 ? 12.342 33.283 93.298 1.00 123.67 239 ALA C C 1
ATOM 10735 O O . ALA B 1 239 ? 12.266 33.282 92.071 1.00 125.05 239 ALA C O 1
ATOM 10737 N N . VAL B 1 240 ? 13.100 34.143 93.991 1.00 123.10 240 VAL C N 1
ATOM 10738 C CA . VAL B 1 240 ? 13.957 35.148 93.363 1.00 125.27 240 VAL C CA 1
ATOM 10739 C C . VAL B 1 240 ? 14.980 34.478 92.442 1.00 129.54 240 VAL C C 1
ATOM 10740 O O . VAL B 1 240 ? 15.030 34.780 91.251 1.00 129.80 240 VAL C O 1
ATOM 10744 N N . SER B 1 241 ? 15.776 33.562 93.007 1.00 133.73 241 SER C N 1
ATOM 10745 C CA . SER B 1 241 ? 16.829 32.844 92.278 1.00 138.36 241 SER C CA 1
ATOM 10746 C C . SER B 1 241 ? 16.336 32.218 90.973 1.00 142.26 241 SER C C 1
ATOM 10747 O O . SER B 1 241 ? 16.950 32.404 89.921 1.00 145.36 241 SER C O 1
ATOM 10750 N N . ALA B 1 242 ? 15.226 31.474 91.062 1.00 144.62 242 ALA C N 1
ATOM 10751 C CA . ALA B 1 242 ? 14.622 30.776 89.922 1.00 148.41 242 ALA C CA 1
ATOM 10752 C C . ALA B 1 242 ? 14.221 31.725 88.787 1.00 152.07 242 ALA C C 1
ATOM 10753 O O . ALA B 1 242 ? 14.442 31.421 87.617 1.00 158.88 242 ALA C O 1
ATOM 10755 N N . ALA B 1 243 ? 13.627 32.869 89.149 1.00 150.38 243 ALA C N 1
ATOM 10756 C CA . ALA B 1 243 ? 13.237 33.908 88.193 1.00 150.84 243 ALA C CA 1
ATOM 10757 C C . ALA B 1 243 ? 14.451 34.643 87.618 1.00 156.57 243 ALA C C 1
ATOM 10758 O O . ALA B 1 243 ? 14.435 35.054 86.453 1.00 158.93 243 ALA C O 1
ATOM 10760 N N . GLN B 1 244 ? 15.497 34.793 88.443 1.00 160.90 244 GLN C N 1
ATOM 10761 C CA . GLN B 1 244 ? 16.754 35.438 88.052 1.00 165.99 244 GLN C CA 1
ATOM 10762 C C . GLN B 1 244 ? 17.633 34.542 87.163 1.00 174.56 244 GLN C C 1
ATOM 10763 O O . GLN B 1 244 ? 18.578 35.029 86.542 1.00 180.17 244 GLN C O 1
ATOM 10769 N N . ALA B 1 245 ? 17.309 33.242 87.115 1.00 176.56 245 ALA C N 1
ATOM 10770 C CA . ALA B 1 245 ? 18.053 32.243 86.343 1.00 181.30 245 ALA C CA 1
ATOM 10771 C C . ALA B 1 245 ? 17.774 32.282 84.833 1.00 184.98 245 ALA C C 1
ATOM 10772 O O . ALA B 1 245 ? 18.574 31.771 84.048 1.00 188.30 245 ALA C O 1
ATOM 10774 N N . PHE B 1 246 ? 16.635 32.872 84.441 1.00 184.34 246 PHE C N 1
ATOM 10775 C CA . PHE B 1 246 ? 16.263 33.026 83.035 1.00 186.51 246 PHE C CA 1
ATOM 10776 C C . PHE B 1 246 ? 17.168 34.061 82.359 1.00 191.99 246 PHE C C 1
ATOM 10777 O O . PHE B 1 246 ? 17.620 35.010 83.006 1.00 190.16 246 PHE C O 1
ATOM 10785 N N . ASP B 1 247 ? 17.421 33.866 81.055 1.00 199.83 247 ASP C N 1
ATOM 10786 C CA . ASP B 1 247 ? 18.292 34.742 80.259 1.00 204.43 247 ASP C CA 1
ATOM 10787 C C . ASP B 1 247 ? 17.768 36.179 80.227 1.00 203.85 247 ASP C C 1
ATOM 10788 O O . ASP B 1 247 ? 18.538 37.110 80.455 1.00 208.88 247 ASP C O 1
ATOM 10793 N N . PRO B 1 248 ? 16.466 36.418 79.931 1.00 197.82 248 PRO C N 1
ATOM 10794 C CA . PRO B 1 248 ? 15.808 37.661 80.335 1.00 191.38 248 PRO C CA 1
ATOM 10795 C C . PRO B 1 248 ? 15.524 37.627 81.836 1.00 187.89 248 PRO C C 1
ATOM 10796 O O . PRO B 1 248 ? 14.689 36.842 82.280 1.00 185.58 248 PRO C O 1
ATOM 10800 N N . PRO B 1 249 ? 16.209 38.446 82.671 1.00 186.18 249 PRO C N 1
ATOM 10801 C CA . PRO B 1 249 ? 16.058 38.353 84.126 1.00 180.21 249 PRO C CA 1
ATOM 10802 C C . PRO B 1 249 ? 14.651 38.761 84.595 1.00 172.85 249 PRO C C 1
ATOM 10803 O O . PRO B 1 249 ? 14.390 39.944 84.700 1.00 170.16 249 PRO C O 1
ATOM 10807 N N . ARG B 1 250 ? 13.787 37.772 84.852 1.00 168.80 250 ARG C N 1
ATOM 10808 C CA . ARG B 1 250 ? 12.374 37.965 85.285 1.00 161.77 250 ARG C CA 1
ATOM 10809 C C . ARG B 1 250 ? 12.342 38.362 86.765 1.00 157.12 250 ARG C C 1
ATOM 10810 O O . ARG B 1 250 ? 13.000 37.678 87.572 1.00 157.93 250 ARG C O 1
ATOM 10818 N N . GLN B 1 251 ? 11.590 39.415 87.100 1.00 150.55 251 GLN C N 1
ATOM 10819 C CA . GLN B 1 251 ? 11.377 39.835 88.482 1.00 145.57 251 GLN C CA 1
ATOM 10820 C C . GLN B 1 251 ? 10.107 39.167 89.010 1.00 138.76 251 GLN C C 1
ATOM 10821 O O . GLN B 1 251 ? 9.090 39.136 88.318 1.00 138.20 251 GLN C O 1
ATOM 10827 N N . VAL B 1 252 ? 10.187 38.625 90.231 1.00 132.75 252 VAL C N 1
ATOM 10828 C CA . VAL B 1 252 ? 9.063 37.949 90.877 1.00 125.30 252 VAL C CA 1
ATOM 10829 C C . VAL B 1 252 ? 8.108 38.950 91.521 1.00 118.76 252 VAL C C 1
ATOM 10830 O O . VAL B 1 252 ? 8.530 39.827 92.284 1.00 122.15 252 VAL C O 1
ATOM 10834 N N . SER B 1 253 ? 6.817 38.810 91.202 1.00 111.30 253 SER C N 1
ATOM 10835 C CA . SER B 1 253 ? 5.764 39.617 91.801 1.00 104.86 253 SER C CA 1
ATOM 10836 C C . SER B 1 253 ? 5.271 38.956 93.082 1.00 101.20 253 SER C C 1
ATOM 10837 O O . SER B 1 253 ? 5.463 37.758 93.289 1.00 100.82 253 SER C O 1
ATOM 10840 N N . GLY B 1 254 ? 4.633 39.755 93.941 1.00 97.69 254 GLY C N 1
ATOM 10841 C CA . GLY B 1 254 ? 4.038 39.282 95.176 1.00 95.71 254 GLY C CA 1
ATOM 10842 C C . GLY B 1 254 ? 2.887 38.314 94.953 1.00 92.80 254 GLY C C 1
ATOM 10843 O O . GLY B 1 254 ? 2.646 37.435 95.776 1.00 91.53 254 GLY C O 1
ATOM 10844 N N . ARG B 1 255 ? 2.173 38.484 93.836 1.00 92.27 255 ARG C N 1
ATOM 10845 C CA . ARG B 1 255 ? 0.990 37.665 93.455 1.00 92.40 255 ARG C CA 1
ATOM 10846 C C . ARG B 1 255 ? 1.443 36.240 93.092 1.00 91.47 255 ARG C C 1
ATOM 10847 O O . ARG B 1 255 ? 0.655 35.301 93.327 1.00 88.25 255 ARG C O 1
ATOM 10855 N N . SER B 1 256 ? 2.658 36.088 92.553 1.00 92.23 256 SER C N 1
ATOM 10856 C CA . SER B 1 256 ? 3.240 34.776 92.248 1.00 94.22 256 SER C CA 1
ATOM 10857 C C . SER B 1 256 ? 3.825 34.087 93.491 1.00 92.91 256 SER C C 1
ATOM 10858 O O . SER B 1 256 ? 3.834 32.853 93.580 1.00 93.02 256 SER C O 1
ATOM 10861 N N . LEU B 1 257 ? 4.325 34.897 94.433 1.00 90.12 257 LEU C N 1
ATOM 10862 C CA . LEU B 1 257 ? 4.803 34.434 95.737 1.00 88.66 257 LEU C CA 1
ATOM 10863 C C . LEU B 1 257 ? 3.665 33.962 96.646 1.00 84.67 257 LEU C C 1
ATOM 10864 O O . LEU B 1 257 ? 3.848 33.050 97.459 1.00 85.17 257 LEU C O 1
ATOM 10869 N N . SER B 1 258 ? 2.495 34.597 96.498 1.00 79.60 258 SER C N 1
ATOM 10870 C CA . SER B 1 258 ? 1.343 34.394 97.375 1.00 76.89 258 SER C CA 1
ATOM 10871 C C . SER B 1 258 ? 1.028 32.925 97.636 1.00 78.38 258 SER C C 1
ATOM 10872 O O . SER B 1 258 ? 0.927 32.525 98.792 1.00 78.97 258 SER C O 1
ATOM 10875 N N . PRO B 1 259 ? 0.848 32.081 96.590 1.00 78.73 259 PRO C N 1
ATOM 10876 C CA . PRO B 1 259 ? 0.541 30.666 96.792 1.00 79.75 259 PRO C CA 1
ATOM 10877 C C . PRO B 1 259 ? 1.681 29.885 97.463 1.00 81.28 259 PRO C C 1
ATOM 10878 O O . PRO B 1 259 ? 1.392 28.960 98.207 1.00 81.29 259 PRO C O 1
ATOM 10882 N N . LYS B 1 260 ? 2.933 30.259 97.185 1.00 83.17 260 LYS C N 1
ATOM 10883 C CA . LYS B 1 260 ? 4.090 29.606 97.793 1.00 85.56 260 LYS C CA 1
ATOM 10884 C C . LYS B 1 260 ? 4.163 29.899 99.296 1.00 84.03 260 LYS C C 1
ATOM 10885 O O . LYS B 1 260 ? 4.446 29.010 100.091 1.00 85.11 260 LYS C O 1
ATOM 10891 N N . VAL B 1 261 ? 3.878 31.149 99.678 1.00 82.45 261 VAL C N 1
ATOM 10892 C CA . VAL B 1 261 ? 3.845 31.543 101.086 1.00 80.35 261 VAL C CA 1
ATOM 10893 C C . VAL B 1 261 ? 2.669 30.874 101.803 1.00 79.48 261 VAL C C 1
ATOM 10894 O O . VAL B 1 261 ? 2.811 30.403 102.932 1.00 79.57 261 VAL C O 1
ATOM 10898 N N . GLY B 1 262 ? 1.515 30.829 101.129 1.00 77.75 262 GLY C N 1
ATOM 10899 C CA . GLY B 1 262 ? 0.309 30.240 101.675 1.00 77.25 262 GLY C CA 1
ATOM 10900 C C . GLY B 1 262 ? 0.482 28.771 102.017 1.00 79.57 262 GLY C C 1
ATOM 10901 O O . GLY B 1 262 ? 0.028 28.327 103.069 1.00 81.51 262 GLY C O 1
ATOM 10902 N N . PHE B 1 263 ? 1.139 28.026 101.120 1.00 79.50 263 PHE C N 1
ATOM 10903 C CA . PHE B 1 263 ? 1.442 26.613 101.323 1.00 81.13 263 PHE C CA 1
ATOM 10904 C C . PHE B 1 263 ? 2.383 26.454 102.509 1.00 80.90 263 PHE C C 1
ATOM 10905 O O . PHE B 1 263 ? 2.098 25.685 103.429 1.00 80.93 263 PHE C O 1
ATOM 10913 N N . ALA B 1 264 ? 3.486 27.212 102.490 1.00 81.43 264 ALA C N 1
ATOM 10914 C CA . ALA B 1 264 ? 4.471 27.241 103.580 1.00 82.58 264 ALA C CA 1
ATOM 10915 C C . ALA B 1 264 ? 3.834 27.540 104.945 1.00 81.21 264 ALA C C 1
ATOM 10916 O O . ALA B 1 264 ? 4.174 26.913 105.944 1.00 84.51 264 ALA C O 1
ATOM 10918 N N . LEU B 1 265 ? 2.889 28.482 104.972 1.00 78.85 265 LEU C N 1
ATOM 10919 C CA . LEU B 1 265 ? 2.195 28.861 106.209 1.00 78.09 265 LEU C CA 1
ATOM 10920 C C . LEU B 1 265 ? 1.219 27.776 106.684 1.00 78.19 265 LEU C C 1
ATOM 10921 O O . LEU B 1 265 ? 1.053 27.560 107.884 1.00 78.01 265 LEU C O 1
ATOM 10926 N N . ALA B 1 266 ? 0.582 27.093 105.728 1.00 79.24 266 ALA C N 1
ATOM 10927 C CA . ALA B 1 266 ? -0.276 25.939 106.012 1.00 80.42 266 ALA C CA 1
ATOM 10928 C C . ALA B 1 266 ? 0.517 24.772 106.605 1.00 82.28 266 ALA C C 1
ATOM 10929 O O . ALA B 1 266 ? 0.093 24.157 107.590 1.00 82.71 266 ALA C O 1
ATOM 10931 N N . GLU B 1 267 ? 1.674 24.476 106.002 1.00 84.36 267 GLU C N 1
ATOM 10932 C CA . GLU B 1 267 ? 2.570 23.424 106.501 1.00 87.67 267 GLU C CA 1
ATOM 10933 C C . GLU B 1 267 ? 3.069 23.768 107.903 1.00 87.30 267 GLU C C 1
ATOM 10934 O O . GLU B 1 267 ? 3.248 22.884 108.735 1.00 88.73 267 GLU C O 1
ATOM 10940 N N . HIS B 1 268 ? 3.266 25.064 108.168 1.00 86.14 268 HIS C N 1
ATOM 10941 C CA . HIS B 1 268 ? 3.656 25.527 109.496 1.00 85.94 268 HIS C CA 1
ATOM 10942 C C . HIS B 1 268 ? 2.545 25.294 110.526 1.00 85.41 268 HIS C C 1
ATOM 10943 O O . HIS B 1 268 ? 2.806 24.760 111.600 1.00 86.53 268 HIS C O 1
ATOM 10950 N N . LEU B 1 269 ? 1.312 25.694 110.188 1.00 82.98 269 LEU C N 1
ATOM 10951 C CA . LEU B 1 269 ? 0.149 25.460 111.048 1.00 82.84 269 LEU C CA 1
ATOM 10952 C C . LEU B 1 269 ? 0.031 23.992 111.423 1.00 85.92 269 LEU C C 1
ATOM 10953 O O . LEU B 1 269 ? -0.201 23.658 112.586 1.00 87.43 269 LEU C O 1
ATOM 10958 N N . GLU B 1 270 ? 0.189 23.122 110.419 1.00 86.69 270 GLU C N 1
ATOM 10959 C CA . GLU B 1 270 ? 0.181 21.677 110.605 1.00 89.41 270 GLU C CA 1
ATOM 10960 C C . GLU B 1 270 ? 1.227 21.224 111.632 1.00 91.06 270 GLU C C 1
ATOM 10961 O O . GLU B 1 270 ? 0.942 20.380 112.476 1.00 92.52 270 GLU C O 1
ATOM 10967 N N . ARG B 1 271 ? 2.430 21.806 111.563 1.00 90.68 271 ARG C N 1
ATOM 10968 C CA . ARG B 1 271 ? 3.544 21.556 112.523 1.00 92.42 271 ARG C CA 1
ATOM 10969 C C . ARG B 1 271 ? 3.116 21.972 113.940 1.00 92.17 271 ARG C C 1
ATOM 10970 O O . ARG B 1 271 ? 3.495 21.277 114.904 1.00 94.12 271 ARG C O 1
ATOM 10978 N N . VAL B 1 272 ? 2.363 23.069 114.061 1.00 89.12 272 VAL C N 1
ATOM 10979 C CA . VAL B 1 272 ? 1.973 23.620 115.351 1.00 89.14 272 VAL C CA 1
ATOM 10980 C C . VAL B 1 272 ? 0.760 22.917 115.960 1.00 90.17 272 VAL C C 1
ATOM 10981 O O . VAL B 1 272 ? 0.702 22.742 117.187 1.00 91.55 272 VAL C O 1
ATOM 10985 N N . THR B 1 273 ? -0.208 22.546 115.103 1.00 90.11 273 THR C N 1
ATOM 10986 C CA . THR B 1 273 ? -1.523 22.047 115.538 1.00 91.82 273 THR C CA 1
ATOM 10987 C C . THR B 1 273 ? -1.906 20.622 115.108 1.00 94.79 273 THR C C 1
ATOM 10988 O O . THR B 1 273 ? -2.867 20.059 115.633 1.00 96.31 273 THR C O 1
ATOM 10992 N N . GLY B 1 274 ? -1.175 20.060 114.138 1.00 95.79 274 GLY C N 1
ATOM 10993 C CA . GLY B 1 274 ? -1.508 18.776 113.534 1.00 98.42 274 GLY C CA 1
ATOM 10994 C C . GLY B 1 274 ? -2.552 18.846 112.421 1.00 97.66 274 GLY C C 1
ATOM 10995 O O . GLY B 1 274 ? -2.947 17.813 111.888 1.00 98.55 274 GLY C O 1
ATOM 10996 N N . SER B 1 275 ? -2.973 20.067 112.059 1.00 95.45 275 SER C N 1
ATOM 10997 C CA . SER B 1 275 ? -4.007 20.300 111.049 1.00 95.17 275 SER C CA 1
ATOM 10998 C C . SER B 1 275 ? -3.782 21.607 110.277 1.00 92.54 275 SER C C 1
ATOM 10999 O O . SER B 1 275 ? -3.126 22.527 110.773 1.00 90.36 275 SER C O 1
ATOM 11002 N N . LYS B 1 276 ? -4.339 21.675 109.060 1.00 92.21 276 LYS C N 1
ATOM 11003 C CA . LYS B 1 276 ? -4.293 22.876 108.223 1.00 88.34 276 LYS C CA 1
ATOM 11004 C C . LYS B 1 276 ? -5.588 23.687 108.260 1.00 86.72 276 LYS C C 1
ATOM 11005 O O . LYS B 1 276 ? -5.695 24.727 107.594 1.00 85.62 276 LYS C O 1
ATOM 11011 N N . ARG B 1 277 ? -6.569 23.224 109.042 1.00 87.57 277 ARG C N 1
ATOM 11012 C CA . ARG B 1 277 ? -7.859 23.939 109.255 1.00 88.29 277 ARG C CA 1
ATOM 11013 C C . ARG B 1 277 ? -7.611 25.250 110.014 1.00 84.61 277 ARG C C 1
ATOM 11014 O O . ARG B 1 277 ? -7.148 25.176 111.166 1.00 84.19 277 ARG C O 1
ATOM 11022 N N . CYS B 1 278 ? -7.936 26.389 109.390 1.00 83.18 278 CYS C N 1
ATOM 11023 C CA . CYS B 1 278 ? -7.705 27.732 109.950 1.00 81.85 278 CYS C CA 1
ATOM 11024 C C . CYS B 1 278 ? -8.879 28.311 110.736 1.00 81.80 278 CYS C C 1
ATOM 11025 O O . CYS B 1 278 ? -8.702 29.226 111.550 1.00 81.42 278 CYS C O 1
ATOM 11028 N N . SER B 1 279 ? -10.084 27.810 110.449 1.00 82.82 279 SER C N 1
ATOM 11029 C CA . SER B 1 279 ? -11.315 28.283 111.064 1.00 84.26 279 SER C CA 1
ATOM 11030 C C . SER B 1 279 ? -11.180 28.330 112.585 1.00 85.72 279 SER C C 1
ATOM 11031 O O . SER B 1 279 ? -10.782 27.341 113.203 1.00 88.53 279 SER C O 1
ATOM 11034 N N . PHE B 1 280 ? -11.500 29.487 113.175 1.00 84.86 280 PHE C N 1
ATOM 11035 C CA . PHE B 1 280 ? -11.377 29.704 114.612 1.00 86.84 280 PHE C CA 1
ATOM 11036 C C . PHE B 1 280 ? -12.529 30.553 115.157 1.00 89.41 280 PHE C C 1
ATOM 11037 O O . PHE B 1 280 ? -13.395 30.990 114.401 1.00 90.49 280 PHE C O 1
ATOM 11045 N N . ASP B 1 281 ? -12.530 30.756 116.479 1.00 91.36 281 ASP C N 1
ATOM 11046 C CA . ASP B 1 281 ? -13.618 31.391 117.214 1.00 94.26 281 ASP C CA 1
ATOM 11047 C C . ASP B 1 281 ? -13.084 32.672 117.857 1.00 94.04 281 ASP C C 1
ATOM 11048 O O . ASP B 1 281 ? -12.601 32.645 118.988 1.00 94.45 281 ASP C O 1
ATOM 11053 N N . PRO B 1 282 ? -13.137 33.830 117.157 1.00 93.43 282 PRO C N 1
ATOM 11054 C CA . PRO B 1 282 ? -12.568 35.077 117.674 1.00 94.07 282 PRO C CA 1
ATOM 11055 C C . PRO B 1 282 ? -13.164 35.491 119.029 1.00 98.46 282 PRO C C 1
ATOM 11056 O O . PRO B 1 282 ? -12.415 35.936 119.882 1.00 100.26 282 PRO C O 1
ATOM 11060 N N . ALA B 1 283 ? -14.484 35.327 119.185 1.00 101.58 283 ALA C N 1
ATOM 11061 C CA . ALA B 1 283 ? -15.213 35.736 120.385 1.00 103.70 283 ALA C CA 1
ATOM 11062 C C . ALA B 1 283 ? -14.805 34.960 121.639 1.00 106.44 283 ALA C C 1
ATOM 11063 O O . ALA B 1 283 ? -14.982 35.452 122.753 1.00 108.18 283 ALA C O 1
ATOM 11065 N N . ALA B 1 284 ? -14.259 33.751 121.448 1.00 105.81 284 ALA C N 1
ATOM 11066 C CA . ALA B 1 284 ? -13.878 32.861 122.546 1.00 108.31 284 ALA C CA 1
ATOM 11067 C C . ALA B 1 284 ? -12.626 33.299 123.315 1.00 108.00 284 ALA C C 1
ATOM 11068 O O . ALA B 1 284 ? -12.358 32.778 124.399 1.00 110.39 284 ALA C O 1
ATOM 11070 N N . GLY B 1 285 ? -11.863 34.240 122.744 1.00 104.97 285 GLY C N 1
ATOM 11071 C CA . GLY B 1 285 ? -10.685 34.802 123.383 1.00 103.85 285 GLY C CA 1
ATOM 11072 C C . GLY B 1 285 ? -9.403 34.534 122.599 1.00 100.26 285 GLY C C 1
ATOM 11073 O O . GLY B 1 285 ? -9.456 34.078 121.456 1.00 98.94 285 GLY C O 1
ATOM 11074 N N . PRO B 1 286 ? -8.214 34.816 123.184 1.00 98.50 286 PRO C N 1
ATOM 11075 C CA . PRO B 1 286 ? -6.940 34.605 122.497 1.00 95.00 286 PRO C CA 1
ATOM 11076 C C . PRO B 1 286 ? -6.759 33.155 122.023 1.00 92.54 286 PRO C C 1
ATOM 11077 O O . PRO B 1 286 ? -7.268 32.260 122.673 1.00 94.06 286 PRO C O 1
ATOM 11081 N N . SER B 1 287 ? -6.057 32.972 120.901 1.00 88.51 287 SER C N 1
ATOM 11082 C CA . SER B 1 287 ? -5.817 31.660 120.323 1.00 87.02 287 SER C CA 1
ATOM 11083 C C . SER B 1 287 ? -4.661 31.686 119.341 1.00 84.49 287 SER C C 1
ATOM 11084 O O . SER B 1 287 ? -4.354 32.729 118.756 1.00 82.27 287 SER C O 1
ATOM 11087 N N . VAL B 1 288 ? -4.044 30.515 119.150 1.00 85.21 288 VAL C N 1
ATOM 11088 C CA . VAL B 1 288 ? -2.966 30.330 118.179 1.00 83.46 288 VAL C CA 1
ATOM 11089 C C . VAL B 1 288 ? -3.453 30.548 116.746 1.00 80.52 288 VAL C C 1
ATOM 11090 O O . VAL B 1 288 ? -2.699 31.028 115.911 1.00 78.76 288 VAL C O 1
ATOM 11094 N N . LEU B 1 289 ? -4.717 30.212 116.472 1.00 80.19 289 LEU C N 1
ATOM 11095 C CA . LEU B 1 289 ? -5.297 30.416 115.144 1.00 79.43 289 LEU C CA 1
ATOM 11096 C C . LEU B 1 289 ? -5.642 31.878 114.824 1.00 77.28 289 LEU C C 1
ATOM 11097 O O . LEU B 1 289 ? -5.679 32.266 113.654 1.00 74.98 289 LEU C O 1
ATOM 11102 N N . ALA B 1 290 ? -5.891 32.681 115.864 1.00 78.38 290 ALA C N 1
ATOM 11103 C CA . ALA B 1 290 ? -6.022 34.130 115.710 1.00 77.54 290 ALA C CA 1
ATOM 11104 C C . ALA B 1 290 ? -4.678 34.710 115.273 1.00 76.60 290 ALA C C 1
ATOM 11105 O O . ALA B 1 290 ? -4.611 35.504 114.332 1.00 75.96 290 ALA C O 1
ATOM 11107 N N . LEU B 1 291 ? -3.609 34.289 115.956 1.00 78.28 291 LEU C N 1
ATOM 11108 C CA . LEU B 1 291 ? -2.244 34.665 115.601 1.00 78.82 291 LEU C CA 1
ATOM 11109 C C . LEU B 1 291 ? -1.921 34.253 114.163 1.00 77.36 291 LEU C C 1
ATOM 11110 O O . LEU B 1 291 ? -1.375 35.044 113.388 1.00 78.08 291 LEU C O 1
ATOM 11115 N N . HIS B 1 292 ? -2.279 33.017 113.808 1.00 78.46 292 HIS C N 1
ATOM 11116 C CA . HIS B 1 292 ? -2.039 32.494 112.467 1.00 77.40 292 HIS C CA 1
ATOM 11117 C C . HIS B 1 292 ? -2.785 33.308 111.422 1.00 75.38 292 HIS C C 1
ATOM 11118 O O . HIS B 1 292 ? -2.227 33.657 110.389 1.00 74.38 292 HIS C O 1
ATOM 11125 N N . ASP B 1 293 ? -4.063 33.586 111.692 1.00 76.43 293 ASP C N 1
ATOM 11126 C CA . ASP B 1 293 ? -4.875 34.414 110.807 1.00 76.89 293 ASP C CA 1
ATOM 11127 C C . ASP B 1 293 ? -4.185 35.761 110.532 1.00 74.97 293 ASP C C 1
ATOM 11128 O O . ASP B 1 293 ? -4.153 36.213 109.394 1.00 73.57 293 ASP C O 1
ATOM 11133 N N . GLU B 1 294 ? -3.601 36.363 111.574 1.00 75.14 294 GLU C N 1
ATOM 11134 C CA . GLU B 1 294 ? -2.895 37.644 111.446 1.00 75.48 294 GLU C CA 1
ATOM 11135 C C . GLU B 1 294 ? -1.553 37.504 110.725 1.00 72.77 294 GLU C C 1
ATOM 11136 O O . GLU B 1 294 ? -1.113 38.424 110.037 1.00 69.59 294 GLU C O 1
ATOM 11142 N N . VAL B 1 295 ? -0.903 36.347 110.889 1.00 73.03 295 VAL C N 1
ATOM 11143 C CA . VAL B 1 295 ? 0.314 36.040 110.146 1.00 72.95 295 VAL C CA 1
ATOM 11144 C C . VAL B 1 295 ? -0.011 35.931 108.649 1.00 71.77 295 VAL C C 1
ATOM 11145 O O . VAL B 1 295 ? 0.687 36.512 107.820 1.00 71.44 295 VAL C O 1
ATOM 11149 N N . LYS B 1 296 ? -1.092 35.214 108.320 1.00 71.81 296 LYS C N 1
ATOM 11150 C CA . LYS B 1 296 ? -1.553 35.082 106.939 1.00 72.91 296 LYS C CA 1
ATOM 11151 C C . LYS B 1 296 ? -1.868 36.452 106.331 1.00 72.06 296 LYS C C 1
ATOM 11152 O O . LYS B 1 296 ? -1.442 36.754 105.220 1.00 71.22 296 LYS C O 1
ATOM 11158 N N . LYS B 1 297 ? -2.617 37.273 107.076 1.00 73.09 297 LYS C N 1
ATOM 11159 C CA . LYS B 1 297 ? -2.969 38.636 106.660 1.00 72.96 297 LYS C CA 1
ATOM 11160 C C . LYS B 1 297 ? -1.733 39.495 106.429 1.00 73.40 297 LYS C C 1
ATOM 11161 O O . LYS B 1 297 ? -1.707 40.302 105.508 1.00 76.37 297 LYS C O 1
ATOM 11167 N N . THR B 1 298 ? -0.708 39.310 107.269 1.00 73.19 298 THR C N 1
ATOM 11168 C CA . THR B 1 298 ? 0.534 40.068 107.165 1.00 71.56 298 THR C CA 1
ATOM 11169 C C . THR B 1 298 ? 1.239 39.784 105.840 1.00 71.17 298 THR C C 1
ATOM 11170 O O . THR B 1 298 ? 1.672 40.710 105.157 1.00 71.54 298 THR C O 1
ATOM 11174 N N . TYR B 1 299 ? 1.348 38.505 105.473 1.00 70.30 299 TYR C N 1
ATOM 11175 C CA . TYR B 1 299 ? 2.019 38.059 104.221 1.00 70.76 299 TYR C CA 1
ATOM 11176 C C . TYR B 1 299 ? 1.114 38.335 103.012 1.00 69.79 299 TYR C C 1
ATOM 11177 O O . TYR B 1 299 ? 1.654 38.519 101.916 1.00 69.82 299 TYR C O 1
ATOM 11186 N N . LYS B 1 300 ? -0.208 38.373 103.206 1.00 70.90 300 LYS C N 1
ATOM 11187 C CA . LYS B 1 300 ? -1.155 38.825 102.179 1.00 70.88 300 LYS C CA 1
ATOM 11188 C C . LYS B 1 300 ? -0.884 40.285 101.768 1.00 71.48 300 LYS C C 1
ATOM 11189 O O . LYS B 1 300 ? -0.915 40.617 100.586 1.00 72.14 300 LYS C O 1
ATOM 11195 N N . ARG B 1 301 ? -0.623 41.145 102.759 1.00 73.15 301 ARG C N 1
ATOM 11196 C CA . ARG B 1 301 ? -0.236 42.572 102.562 1.00 73.71 301 ARG C CA 1
ATOM 11197 C C . ARG B 1 301 ? 1.098 42.629 101.810 1.00 73.58 301 ARG C C 1
ATOM 11198 O O . ARG B 1 301 ? 1.149 43.281 100.759 1.00 71.62 301 ARG C O 1
ATOM 11206 N N . LEU B 1 302 ? 2.127 41.942 102.315 1.00 74.67 302 LEU C N 1
ATOM 11207 C CA . LEU B 1 302 ? 3.440 41.915 101.670 1.00 76.78 302 LEU C CA 1
ATOM 11208 C C . LEU B 1 302 ? 3.374 41.442 100.207 1.00 78.26 302 LEU C C 1
ATOM 11209 O O . LEU B 1 302 ? 4.101 41.955 99.355 1.00 80.17 302 LEU C O 1
ATOM 11214 N N . CYS B 1 303 ? 2.484 40.480 99.930 1.00 78.11 303 CYS C N 1
ATOM 11215 C CA . CYS B 1 303 ? 2.309 39.897 98.592 1.00 81.03 303 CYS C CA 1
ATOM 11216 C C . CYS B 1 303 ? 1.414 40.732 97.657 1.00 80.71 303 CYS C C 1
ATOM 11217 O O . CYS B 1 303 ? 1.303 40.430 96.474 1.00 79.63 303 CYS C O 1
ATOM 11220 N N . ALA B 1 304 ? 0.775 41.773 98.202 1.00 80.74 304 ALA C N 1
ATOM 11221 C CA . ALA B 1 304 ? -0.002 42.728 97.413 1.00 83.38 304 ALA C CA 1
ATOM 11222 C C . ALA B 1 304 ? 0.853 43.877 96.860 1.00 85.31 304 ALA C C 1
ATOM 11223 O O . ALA B 1 304 ? 0.347 44.730 96.139 1.00 84.87 304 ALA C O 1
ATOM 11225 N N . ARG B 1 305 ? 2.147 43.892 97.199 1.00 88.74 305 ARG C N 1
ATOM 11226 C CA . ARG B 1 305 ? 3.122 44.911 96.722 1.00 92.93 305 ARG C CA 1
ATOM 11227 C C . ARG B 1 305 ? 3.459 44.639 95.251 1.00 97.02 305 ARG C C 1
ATOM 11228 O O . ARG B 1 305 ? 3.674 43.462 94.906 1.00 92.71 305 ARG C O 1
ATOM 11236 N N . GLY B 1 306 ? 3.500 45.691 94.425 1.00 100.40 306 GLY C N 1
ATOM 11237 C CA . GLY B 1 306 ? 3.904 45.595 93.030 1.00 105.05 306 GLY C CA 1
ATOM 11238 C C . GLY B 1 306 ? 5.413 45.508 92.867 1.00 110.48 306 GLY C C 1
ATOM 11239 O O . GLY B 1 306 ? 5.914 44.713 92.075 1.00 114.26 306 GLY C O 1
ATOM 11240 N N . LYS B 1 307 ? 6.135 46.333 93.636 1.00 116.26 307 LYS C N 1
ATOM 11241 C CA . LYS B 1 307 ? 7.594 46.450 93.556 1.00 118.75 307 LYS C CA 1
ATOM 11242 C C . LYS B 1 307 ? 8.294 45.758 94.719 1.00 116.13 307 LYS C C 1
ATOM 11243 O O . LYS B 1 307 ? 7.991 46.032 95.883 1.00 112.52 307 LYS C O 1
ATOM 11249 N N . ASN B 1 308 ? 9.233 44.860 94.391 1.00 116.00 308 ASN C N 1
ATOM 11250 C CA . ASN B 1 308 ? 10.137 44.247 95.366 1.00 114.89 308 ASN C CA 1
ATOM 11251 C C . ASN B 1 308 ? 9.415 43.673 96.586 1.00 107.54 308 ASN C C 1
ATOM 11252 O O . ASN B 1 308 ? 9.805 43.941 97.728 1.00 105.62 308 ASN C O 1
ATOM 11257 N N . ALA B 1 309 ? 8.359 42.889 96.338 1.00 101.31 309 ALA C N 1
ATOM 11258 C CA . ALA B 1 309 ? 7.604 42.223 97.395 1.00 99.39 309 ALA C CA 1
ATOM 11259 C C . ALA B 1 309 ? 8.523 41.343 98.247 1.00 99.34 309 ALA C C 1
ATOM 11260 O O . ALA B 1 309 ? 8.492 41.411 99.476 1.00 99.35 309 ALA C O 1
ATOM 11262 N N . ALA B 1 310 ? 9.350 40.538 97.570 1.00 98.40 310 ALA C N 1
ATOM 11263 C CA . ALA B 1 310 ? 10.243 39.575 98.208 1.00 99.30 310 ALA C CA 1
ATOM 11264 C C . ALA B 1 310 ? 11.217 40.243 99.176 1.00 99.31 310 ALA C C 1
ATOM 11265 O O . ALA B 1 310 ? 11.436 39.747 100.275 1.00 98.03 310 ALA C O 1
ATOM 11267 N N . ARG B 1 311 ? 11.779 41.384 98.762 1.00 102.20 311 ARG C N 1
ATOM 11268 C CA . ARG B 1 311 ? 12.790 42.163 99.530 1.00 104.52 311 ARG C CA 1
ATOM 11269 C C . ARG B 1 311 ? 12.197 42.611 100.874 1.00 101.30 311 ARG C C 1
ATOM 11270 O O . ARG B 1 311 ? 12.961 42.690 101.854 1.00 102.40 311 ARG C O 1
ATOM 11278 N N . ALA B 1 312 ? 10.889 42.891 100.918 1.00 96.95 312 ALA C N 1
ATOM 11279 C CA . ALA B 1 312 ? 10.218 43.360 102.129 1.00 93.76 312 ALA C CA 1
ATOM 11280 C C . ALA B 1 312 ? 9.928 42.260 103.162 1.00 91.89 312 ALA C C 1
ATOM 11281 O O . ALA B 1 312 ? 9.673 42.561 104.328 1.00 89.62 312 ALA C O 1
ATOM 11283 N N . PHE B 1 313 ? 9.954 40.993 102.730 1.00 90.91 313 PHE C N 1
ATOM 11284 C CA . PHE B 1 313 ? 9.682 39.856 103.616 1.00 89.34 313 PHE C CA 1
ATOM 11285 C C . PHE B 1 313 ? 10.642 39.890 104.800 1.00 89.52 313 PHE C C 1
ATOM 11286 O O . PHE B 1 313 ? 11.846 40.031 104.607 1.00 92.13 313 PHE C O 1
ATOM 11294 N N . PRO B 1 314 ? 10.153 39.768 106.056 1.00 88.18 314 PRO C N 1
ATOM 11295 C CA . PRO B 1 314 ? 11.042 39.731 107.216 1.00 89.85 314 PRO C CA 1
ATOM 11296 C C . PRO B 1 314 ? 11.906 38.460 107.200 1.00 92.52 314 PRO C C 1
ATOM 11297 O O . PRO B 1 314 ? 11.461 37.457 106.665 1.00 92.77 314 PRO C O 1
ATOM 11301 N N . ALA B 1 315 ? 13.108 38.538 107.778 1.00 95.57 315 ALA C N 1
ATOM 11302 C CA . ALA B 1 315 ? 14.095 37.462 107.707 1.00 100.01 315 ALA C CA 1
ATOM 11303 C C . ALA B 1 315 ? 14.119 36.569 108.955 1.00 102.27 315 ALA C C 1
ATOM 11304 O O . ALA B 1 315 ? 14.896 35.624 109.026 1.00 107.40 315 ALA C O 1
ATOM 11306 N N . ASP B 1 316 ? 13.222 36.850 109.904 1.00 102.37 316 ASP C N 1
ATOM 11307 C CA . ASP B 1 316 ? 13.411 36.512 111.31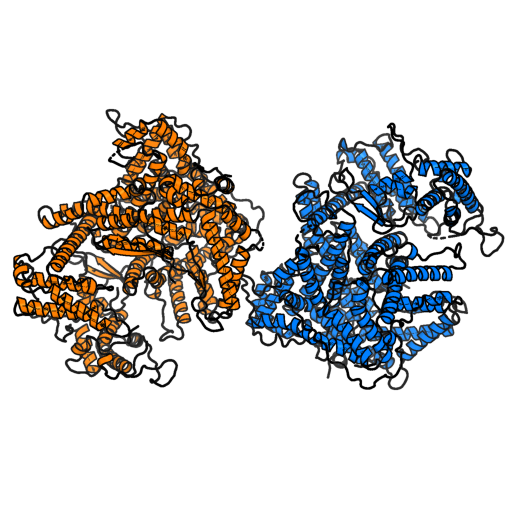1 1.00 104.97 316 ASP C CA 1
ATOM 11308 C C . ASP B 1 316 ? 12.048 36.590 112.006 1.00 100.48 316 ASP C C 1
ATOM 11309 O O . ASP B 1 316 ? 11.199 37.381 111.592 1.00 96.78 316 ASP C O 1
ATOM 11314 N N . LYS B 1 317 ? 11.845 35.793 113.064 1.00 98.33 317 LYS C N 1
ATOM 11315 C CA . LYS B 1 317 ? 10.631 35.903 113.879 1.00 95.36 317 LYS C CA 1
ATOM 11316 C C . LYS B 1 317 ? 10.570 37.262 114.597 1.00 94.07 317 LYS C C 1
ATOM 11317 O O . LYS B 1 317 ? 9.493 37.836 114.742 1.00 91.85 317 LYS C O 1
ATOM 11323 N N . THR B 1 318 ? 11.733 37.766 115.029 1.00 94.08 318 THR C N 1
ATOM 11324 C CA . THR B 1 318 ? 11.836 39.064 115.678 1.00 94.78 318 THR C CA 1
ATOM 11325 C C . THR B 1 318 ? 11.333 40.168 114.744 1.00 92.27 318 THR C C 1
ATOM 11326 O O . THR B 1 318 ? 10.501 40.979 115.141 1.00 89.62 318 THR C O 1
ATOM 11330 N N . GLU B 1 319 ? 11.833 40.171 113.503 1.00 91.78 319 GLU C N 1
ATOM 11331 C CA . GLU B 1 319 ? 11.410 41.123 112.476 1.00 89.26 319 GLU C CA 1
ATOM 11332 C C . GLU B 1 319 ? 9.924 40.999 112.168 1.00 85.86 319 GLU C C 1
ATOM 11333 O O . GLU B 1 319 ? 9.238 42.008 112.020 1.00 83.82 319 GLU C O 1
ATOM 11339 N N . LEU B 1 320 ? 9.432 39.758 112.077 1.00 84.66 320 LEU C N 1
ATOM 11340 C CA . LEU B 1 320 ? 8.023 39.498 111.776 1.00 82.11 320 LEU C CA 1
ATOM 11341 C C . LEU B 1 320 ? 7.108 40.095 112.839 1.00 79.78 320 LEU C C 1
ATOM 11342 O O . LEU B 1 320 ? 6.132 40.758 112.509 1.00 77.44 320 LEU C O 1
ATOM 11347 N N . LEU B 1 321 ? 7.431 39.842 114.111 1.00 80.87 321 LEU C N 1
ATOM 11348 C CA . LEU B 1 321 ? 6.645 40.342 115.239 1.00 80.94 321 LEU C CA 1
ATOM 11349 C C . LEU B 1 321 ? 6.694 41.877 115.344 1.00 80.94 321 LEU C C 1
ATOM 11350 O O . LEU B 1 321 ? 5.716 42.502 115.766 1.00 78.47 321 LEU C O 1
ATOM 11355 N N . ALA B 1 322 ? 7.831 42.464 114.948 1.00 81.43 322 ALA C N 1
ATOM 11356 C CA . ALA B 1 322 ? 7.996 43.911 114.905 1.00 82.55 322 ALA C CA 1
ATOM 11357 C C . ALA B 1 322 ? 7.139 44.516 113.792 1.00 80.35 322 ALA C C 1
ATOM 11358 O O . ALA B 1 322 ? 6.488 45.527 114.004 1.00 80.64 322 ALA C O 1
ATOM 11360 N N . LEU B 1 323 ? 7.123 43.873 112.617 1.00 78.98 323 LEU C N 1
ATOM 11361 C CA . LEU B 1 323 ? 6.275 44.289 111.498 1.00 76.88 323 LEU C CA 1
ATOM 11362 C C . LEU B 1 323 ? 4.800 44.231 111.891 1.00 76.16 323 LEU C C 1
ATOM 11363 O O . LEU B 1 323 ? 4.050 45.180 111.648 1.00 74.54 323 LEU C O 1
ATOM 11368 N N . MET B 1 324 ? 4.391 43.107 112.495 1.00 77.21 324 MET C N 1
ATOM 11369 C CA . MET B 1 324 ? 3.012 42.902 112.943 1.00 77.07 324 MET C CA 1
ATOM 11370 C C . MET B 1 324 ? 2.588 43.954 113.976 1.00 77.35 324 MET C C 1
ATOM 11371 O O . MET B 1 324 ? 1.478 44.462 113.914 1.00 75.63 324 MET C O 1
ATOM 11376 N N . ARG B 1 325 ? 3.490 44.271 114.911 1.00 79.87 325 ARG C N 1
ATOM 11377 C CA . ARG B 1 325 ? 3.299 45.298 115.974 1.00 82.54 325 ARG C CA 1
ATOM 11378 C C . ARG B 1 325 ? 3.141 46.690 115.338 1.00 80.75 325 ARG C C 1
ATOM 11379 O O . ARG B 1 325 ? 2.147 47.365 115.657 1.00 77.76 325 ARG C O 1
ATOM 11387 N N . HIS B 1 326 ? 4.080 47.096 114.474 1.00 81.05 326 HIS C N 1
ATOM 11388 C CA . HIS B 1 326 ? 4.060 48.411 113.822 1.00 81.87 326 HIS C CA 1
ATOM 11389 C C . HIS B 1 326 ? 2.840 48.588 112.922 1.00 79.20 326 HIS C C 1
ATOM 11390 O O . HIS B 1 326 ? 2.194 49.642 112.933 1.00 79.11 326 HIS C O 1
ATOM 11397 N N . THR B 1 327 ? 2.525 47.545 112.150 1.00 75.95 327 THR C N 1
ATOM 11398 C CA . THR B 1 327 ? 1.327 47.518 111.327 1.00 74.72 327 THR C CA 1
ATOM 11399 C C . THR B 1 327 ? 0.060 47.678 112.183 1.00 74.01 327 THR C C 1
ATOM 11400 O O . THR B 1 327 ? -0.826 48.472 111.849 1.00 73.78 327 THR C O 1
ATOM 11404 N N . HIS B 1 328 ? -0.015 46.927 113.288 1.00 73.60 328 HIS C N 1
ATOM 11405 C CA . HIS B 1 328 ? -1.127 47.040 114.228 1.00 73.91 328 HIS C CA 1
ATOM 11406 C C . HIS B 1 328 ? -1.237 48.474 114.796 1.00 74.69 328 HIS C C 1
ATOM 11407 O O . HIS B 1 328 ? -2.327 49.035 114.881 1.00 72.84 328 HIS C O 1
ATOM 11414 N N . GLU B 1 329 ? -0.090 49.043 115.179 1.00 76.56 329 GLU C N 1
ATOM 11415 C CA . GLU B 1 329 ? -0.006 50.400 115.704 1.00 79.68 329 GLU C CA 1
ATOM 11416 C C . GLU B 1 329 ? -0.496 51.419 114.672 1.00 78.92 329 GLU C C 1
ATOM 11417 O O . GLU B 1 329 ? -1.227 52.348 115.017 1.00 79.65 329 GLU C O 1
ATOM 11423 N N . ASN B 1 330 ? -0.115 51.207 113.408 1.00 77.27 330 ASN C N 1
ATOM 11424 C CA . ASN B 1 330 ? -0.517 52.060 112.297 1.00 76.81 330 ASN C CA 1
ATOM 11425 C C . ASN B 1 330 ? -2.025 52.045 112.074 1.00 76.87 330 ASN C C 1
ATOM 11426 O O . ASN B 1 330 ? -2.658 53.103 111.927 1.00 78.45 330 ASN C O 1
ATOM 11431 N N . ARG B 1 331 ? -2.598 50.838 112.049 1.00 74.62 331 ARG C N 1
ATOM 11432 C CA . ARG B 1 331 ? -4.043 50.614 111.774 1.00 73.90 331 ARG C CA 1
ATOM 11433 C C . ARG B 1 331 ? -4.880 51.253 112.889 1.00 74.86 331 ARG C C 1
ATOM 11434 O O . ARG B 1 331 ? -5.958 51.792 112.580 1.00 74.46 331 ARG C O 1
ATOM 11442 N N . VAL B 1 332 ? -4.393 51.201 114.132 1.00 75.46 332 VAL C N 1
ATOM 11443 C CA . VAL B 1 332 ? -5.079 51.801 115.265 1.00 76.52 332 VAL C CA 1
ATOM 11444 C C . VAL B 1 332 ? -5.140 53.323 115.099 1.00 77.18 332 VAL C C 1
ATOM 11445 O O . VAL B 1 332 ? -6.192 53.914 115.289 1.00 76.10 332 VAL C O 1
ATOM 11449 N N . ARG B 1 333 ? -4.007 53.933 114.727 1.00 77.37 333 ARG C N 1
ATOM 11450 C CA . ARG B 1 333 ? -3.866 55.403 114.527 1.00 77.73 333 ARG C CA 1
ATOM 11451 C C . ARG B 1 333 ? -4.665 55.841 113.291 1.00 76.71 333 ARG C C 1
ATOM 11452 O O . ARG B 1 333 ? -5.275 56.928 113.346 1.00 77.73 333 ARG C O 1
ATOM 11460 N N . ASN B 1 334 ? -4.673 55.036 112.221 1.00 74.71 334 ASN C N 1
ATOM 11461 C CA . ASN B 1 334 ? -5.501 55.340 111.054 1.00 73.37 334 ASN C CA 1
ATOM 11462 C C . ASN B 1 334 ? -6.984 55.328 111.401 1.00 74.36 334 ASN C C 1
ATOM 11463 O O . ASN B 1 334 ? -7.731 56.207 110.959 1.00 76.18 334 ASN C O 1
ATOM 11468 N N . GLN B 1 335 ? -7.400 54.351 112.218 1.00 73.69 335 GLN C N 1
ATOM 11469 C CA . GLN B 1 335 ? -8.781 54.276 112.687 1.00 74.59 335 GLN C CA 1
ATOM 11470 C C . GLN B 1 335 ? -9.128 55.430 113.641 1.00 77.17 335 GLN C C 1
ATOM 11471 O O . GLN B 1 335 ? -10.217 55.986 113.570 1.00 77.81 335 GLN C O 1
ATOM 11477 N N . MET B 1 336 ? -8.197 55.785 114.530 1.00 78.75 336 MET C N 1
ATOM 11478 C CA . MET B 1 336 ? -8.424 56.876 115.480 1.00 82.59 336 MET C CA 1
ATOM 11479 C C . MET B 1 336 ? -8.439 58.259 114.825 1.00 82.13 336 MET C C 1
ATOM 11480 O O . MET B 1 336 ? -9.232 59.113 115.213 1.00 85.13 336 MET C O 1
ATOM 11485 N N . VAL B 1 337 ? -7.584 58.471 113.818 1.00 80.30 337 VAL C N 1
ATOM 11486 C CA . VAL B 1 337 ? -7.618 59.698 113.029 1.00 81.75 337 VAL C CA 1
ATOM 11487 C C . VAL B 1 337 ? -8.959 59.812 112.291 1.00 81.49 337 VAL C C 1
ATOM 11488 O O . VAL B 1 337 ? -9.593 60.871 112.296 1.00 82.44 337 VAL C O 1
ATOM 11492 N N . ARG B 1 338 ? -9.385 58.703 111.679 1.00 80.07 338 ARG C N 1
ATOM 11493 C CA . ARG B 1 338 ? -10.674 58.579 110.942 1.00 80.24 338 ARG C CA 1
ATOM 11494 C C . ARG B 1 338 ? -11.831 58.970 111.872 1.00 82.50 338 ARG C C 1
ATOM 11495 O O . ARG B 1 338 ? -12.624 59.851 111.482 1.00 83.87 338 ARG C O 1
ATOM 11503 N N . MET B 1 339 ? -11.904 58.346 113.054 1.00 84.35 339 MET C N 1
ATOM 11504 C CA . MET B 1 339 ? -12.937 58.622 114.062 1.00 87.61 339 MET C CA 1
ATOM 11505 C C . MET B 1 339 ? -12.926 60.059 114.568 1.00 87.53 339 MET C C 1
ATOM 11506 O O . MET B 1 339 ? -13.977 60.672 114.702 1.00 87.84 339 MET C O 1
ATOM 11511 N N . GLY B 1 340 ? -11.730 60.563 114.890 1.00 86.64 340 GLY C N 1
ATOM 11512 C CA . GLY B 1 340 ? -11.554 61.893 115.450 1.00 89.18 340 GLY C CA 1
ATOM 11513 C C . GLY B 1 340 ? -11.893 63.002 114.468 1.00 89.48 340 GLY C C 1
ATOM 11514 O O . GLY B 1 340 ? -12.388 64.053 114.857 1.00 91.97 340 GLY C O 1
ATOM 11515 N N . ARG B 1 341 ? -11.618 62.746 113.185 1.00 87.01 341 ARG C N 1
ATOM 11516 C CA . ARG B 1 341 ? -11.933 63.645 112.045 1.00 86.77 341 ARG C CA 1
ATOM 11517 C C . ARG B 1 341 ? -13.451 63.696 111.833 1.00 87.59 341 ARG C C 1
ATOM 11518 O O . ARG B 1 341 ? -13.984 64.815 111.700 1.00 89.69 341 ARG C O 1
ATOM 11526 N N . VAL B 1 342 ? -14.121 62.543 111.847 1.00 85.54 342 VAL C N 1
ATOM 11527 C CA . VAL B 1 342 ? -15.606 62.509 111.692 1.00 86.12 342 VAL C CA 1
ATOM 11528 C C . VAL B 1 342 ? -16.246 63.334 112.816 1.00 89.09 342 VAL C C 1
ATOM 11529 O O . VAL B 1 342 ? -17.129 64.148 112.507 1.00 89.46 342 VAL C O 1
ATOM 11533 N N . SER B 1 343 ? -15.797 63.145 114.059 1.00 89.71 343 SER C N 1
ATOM 11534 C CA . SER B 1 343 ? -16.382 63.865 115.222 1.00 93.58 343 SER C CA 1
ATOM 11535 C C . SER B 1 343 ? -16.167 65.377 115.095 1.00 96.03 343 SER C C 1
ATOM 11536 O O . SER B 1 343 ? -17.103 66.129 115.410 1.00 99.29 343 SER C O 1
ATOM 11539 N N . GLU B 1 344 ? -14.982 65.798 114.648 1.00 95.52 344 GLU C N 1
ATOM 11540 C CA . GLU B 1 344 ? -14.678 67.248 114.536 1.00 98.50 344 GLU C CA 1
ATOM 11541 C C . GLU B 1 344 ? -15.654 67.868 113.534 1.00 100.08 344 GLU C C 1
ATOM 11542 O O . GLU B 1 344 ? -16.209 68.939 113.838 1.00 100.89 344 GLU C O 1
ATOM 11548 N N . TYR B 1 345 ? -15.861 67.205 112.396 1.00 98.83 345 TYR C N 1
ATOM 11549 C CA . TYR B 1 345 ? -16.815 67.693 111.366 1.00 101.28 345 TYR C CA 1
ATOM 11550 C C . TYR B 1 345 ? -18.255 67.617 111.886 1.00 104.70 345 TYR C C 1
ATOM 11551 O O . TYR B 1 345 ? -19.043 68.526 111.574 1.00 104.86 345 TYR C O 1
ATOM 11560 N N . ARG B 1 346 ? -18.589 66.559 112.630 1.00 107.27 346 ARG C N 1
ATOM 11561 C CA . ARG B 1 346 ? -19.972 66.376 113.144 1.00 112.59 346 ARG C CA 1
ATOM 11562 C C . ARG B 1 346 ? -20.308 67.534 114.082 1.00 118.94 346 ARG C C 1
ATOM 11563 O O . ARG B 1 346 ? -21.451 68.021 114.026 1.00 119.60 346 ARG C O 1
ATOM 11571 N N . GLY B 1 347 ? -19.347 67.957 114.905 1.00 123.11 347 GLY C N 1
ATOM 11572 C CA . GLY B 1 347 ? -19.568 69.133 115.766 1.00 129.17 347 GLY C CA 1
ATOM 11573 C C . GLY B 1 347 ? -20.390 68.850 117.008 1.00 136.11 347 GLY C C 1
ATOM 11574 O O . GLY B 1 347 ? -19.822 68.288 117.960 1.00 135.45 347 GLY C O 1
ATOM 11575 N N . GLN B 1 348 ? -21.681 69.199 117.004 1.00 143.83 348 GLN C N 1
ATOM 11576 C CA . GLN B 1 348 ? -22.489 69.091 118.248 1.00 150.84 348 GLN C CA 1
ATOM 11577 C C . GLN B 1 348 ? -22.398 67.675 118.818 1.00 154.82 348 GLN C C 1
ATOM 11578 O O . GLN B 1 348 ? -22.665 66.721 118.064 1.00 157.06 348 GLN C O 1
ATOM 11584 N N . GLN B 1 349 ? -22.060 67.558 120.107 1.00 157.17 349 GLN C N 1
ATOM 11585 C CA . GLN B 1 349 ? -22.000 66.227 120.768 1.00 156.96 349 GLN C CA 1
ATOM 11586 C C . GLN B 1 349 ? -23.353 65.913 121.412 1.00 159.43 349 GLN C C 1
ATOM 11587 O O . GLN B 1 349 ? -23.375 65.671 122.633 1.00 167.54 349 GLN C O 1
ATOM 11593 N N . ALA B 1 350 ? -24.431 65.909 120.626 1.00 156.44 350 ALA C N 1
ATOM 11594 C CA . ALA B 1 350 ? -25.767 65.563 121.166 1.00 157.61 350 ALA C CA 1
ATOM 11595 C C . ALA B 1 350 ? -26.478 64.589 120.222 1.00 154.04 350 ALA C C 1
ATOM 11596 O O . ALA B 1 350 ? -27.430 65.021 119.546 1.00 157.78 350 ALA C O 1
ATOM 11598 N N . GLY B 1 351 ? -26.032 63.332 120.174 1.00 146.66 351 GLY C N 1
ATOM 11599 C CA . GLY B 1 351 ? -26.635 62.369 119.233 1.00 143.40 351 GLY C CA 1
ATOM 11600 C C . GLY B 1 351 ? -25.746 61.165 118.979 1.00 138.36 351 GLY C C 1
ATOM 11601 O O . GLY B 1 351 ? -24.822 60.936 119.783 1.00 135.99 351 GLY C O 1
ATOM 11602 N N . ASP B 1 352 ? -26.014 60.425 117.899 1.00 133.10 352 ASP C N 1
ATOM 11603 C CA . ASP B 1 352 ? -25.244 59.185 117.617 1.00 128.81 352 ASP C CA 1
ATOM 11604 C C . ASP B 1 352 ? -24.128 59.438 116.602 1.00 123.15 352 ASP C C 1
ATOM 11605 O O . ASP B 1 352 ? -24.445 59.592 115.408 1.00 121.59 352 ASP C O 1
ATOM 11610 N N . LEU B 1 353 ? -22.881 59.501 117.066 1.00 118.06 353 LEU C N 1
ATOM 11611 C CA . LEU B 1 353 ? -21.721 59.619 116.195 1.00 112.49 353 LEU C CA 1
ATOM 11612 C C . LEU B 1 353 ? -21.670 58.533 115.108 1.00 108.45 353 LEU C C 1
ATOM 11613 O O . LEU B 1 353 ? -21.223 58.798 113.998 1.00 106.31 353 LEU C O 1
ATOM 11618 N N . ALA B 1 354 ? -22.137 57.324 115.443 1.00 106.61 354 ALA C N 1
ATOM 11619 C CA . ALA B 1 354 ? -22.155 56.177 114.536 1.00 102.21 354 ALA C CA 1
ATOM 11620 C C . ALA B 1 354 ? -23.007 56.382 113.277 1.00 100.79 354 ALA C C 1
ATOM 11621 O O . ALA B 1 354 ? -22.740 55.755 112.251 1.00 95.61 354 ALA C O 1
ATOM 11623 N N . GLN B 1 355 ? -24.020 57.257 113.365 1.00 103.30 355 GLN C N 1
ATOM 11624 C CA . GLN B 1 355 ? -24.912 57.578 112.244 1.00 103.75 355 GLN C CA 1
ATOM 11625 C C . GLN B 1 355 ? -24.567 58.879 111.519 1.00 102.28 355 GLN C C 1
ATOM 11626 O O . GLN B 1 355 ? -25.372 59.377 110.722 1.00 103.20 355 GLN C O 1
ATOM 11632 N N . SER B 1 356 ? -23.371 59.422 111.778 1.00 99.45 356 SER C N 1
ATOM 11633 C CA . SER B 1 356 ? -22.965 60.711 111.216 1.00 98.41 356 SER C CA 1
ATOM 11634 C C . SER B 1 356 ? -22.771 60.636 109.705 1.00 95.69 356 SER C C 1
ATOM 11635 O O . SER B 1 356 ? -22.198 59.676 109.184 1.00 92.02 356 SER C O 1
ATOM 11638 N N . HIS B 1 357 ? -23.236 61.687 109.024 1.00 96.11 357 HIS C N 1
ATOM 11639 C CA . HIS B 1 357 ? -23.105 61.861 107.581 1.00 94.66 357 HIS C CA 1
ATOM 11640 C C . HIS B 1 357 ? -21.659 61.750 107.080 1.00 90.68 357 HIS C C 1
ATOM 11641 O O . HIS B 1 357 ? -21.416 61.374 105.932 1.00 87.19 357 HIS C O 1
ATOM 11648 N N . TYR B 1 358 ? -20.704 62.080 107.956 1.00 89.60 358 TYR C N 1
ATOM 11649 C CA . TYR B 1 358 ? -19.254 62.167 107.639 1.00 86.60 358 TYR C CA 1
ATOM 11650 C C . TYR B 1 358 ? -18.613 60.773 107.584 1.00 84.01 358 TYR C C 1
ATOM 11651 O O . TYR B 1 358 ? -17.450 60.685 107.150 1.00 80.71 358 TYR C O 1
ATOM 11660 N N . TRP B 1 359 ? -19.344 59.726 107.981 1.00 84.89 359 TRP C N 1
ATOM 11661 C CA . TRP B 1 359 ? -18.923 58.346 107.757 1.00 82.68 359 TRP C CA 1
ATOM 11662 C C . TRP B 1 359 ? -19.114 57.948 106.295 1.00 81.75 359 TRP C C 1
ATOM 11663 O O . TRP B 1 359 ? -18.391 57.091 105.789 1.00 79.50 359 TRP C O 1
ATOM 11674 N N . THR B 1 360 ? -20.091 58.580 105.628 1.00 82.90 360 THR C N 1
ATOM 11675 C CA . THR B 1 360 ? -20.488 58.230 104.264 1.00 81.76 360 THR C CA 1
ATOM 11676 C C . THR B 1 360 ? -19.461 58.696 103.255 1.00 79.86 360 THR C C 1
ATOM 11677 O O . THR B 1 360 ? -18.579 59.490 103.578 1.00 80.53 360 THR C O 1
ATOM 11681 N N . SER B 1 361 ? -19.593 58.205 102.019 1.00 88.01 361 SER C N 1
ATOM 11682 C CA . SER B 1 361 ? -18.706 58.587 100.930 1.00 84.61 361 SER C CA 1
ATOM 11683 C C . SER B 1 361 ? -18.841 60.085 100.596 1.00 81.74 361 SER C C 1
ATOM 11684 O O . SER B 1 361 ? -17.844 60.778 100.438 1.00 79.23 361 SER C O 1
ATOM 11687 N N . ALA B 1 362 ? -20.079 60.580 100.512 1.00 81.95 362 ALA C N 1
ATOM 11688 C CA . ALA B 1 362 ? -20.332 62.005 100.273 1.00 80.24 362 ALA C CA 1
ATOM 11689 C C . ALA B 1 362 ? -19.665 62.867 101.350 1.00 78.96 362 ALA C C 1
ATOM 11690 O O . ALA B 1 362 ? -18.992 63.847 101.037 1.00 77.09 362 ALA C O 1
ATOM 11692 N N . GLY B 1 363 ? -19.824 62.463 102.615 1.00 80.93 363 GLY C N 1
ATOM 11693 C CA . GLY B 1 363 ? -19.241 63.159 103.750 1.00 79.96 363 GLY C CA 1
ATOM 11694 C C . GLY B 1 363 ? -17.720 63.158 103.784 1.00 78.22 363 GLY C C 1
ATOM 11695 O O . GLY B 1 363 ? -17.091 64.131 104.206 1.00 76.76 363 GLY C O 1
ATOM 11696 N N . GLN B 1 364 ? -17.125 62.047 103.342 1.00 78.20 364 GLN C N 1
ATOM 11697 C CA . GLN B 1 364 ? -15.678 61.910 103.266 1.00 76.99 364 GLN C CA 1
ATOM 11698 C C . GLN B 1 364 ? -15.083 62.756 102.150 1.00 74.03 364 GLN C C 1
ATOM 11699 O O . GLN B 1 364 ? -13.991 63.307 102.297 1.00 72.27 364 GLN C O 1
ATOM 11705 N N . THR B 1 365 ? -15.802 62.844 101.027 1.00 73.61 365 THR C N 1
ATOM 11706 C CA . THR B 1 365 ? -15.444 63.762 99.954 1.00 72.14 365 THR C CA 1
ATOM 11707 C C . THR B 1 365 ? -15.484 65.231 100.450 1.00 71.58 365 THR C C 1
ATOM 11708 O O . THR B 1 365 ? -14.601 66.031 100.122 1.00 68.94 365 THR C O 1
ATOM 11712 N N . GLU B 1 366 ? -16.504 65.564 101.250 1.00 74.16 366 GLU C N 1
ATOM 11713 C CA . GLU B 1 366 ? -16.627 66.898 101.854 1.00 75.34 366 GLU C CA 1
ATOM 11714 C C . GLU B 1 366 ? -15.431 67.176 102.766 1.00 74.16 366 GLU C C 1
ATOM 11715 O O . GLU B 1 366 ? -14.823 68.239 102.691 1.00 70.69 366 GLU C O 1
ATOM 11721 N N . ILE B 1 367 ? -15.089 66.195 103.609 1.00 76.23 367 ILE C N 1
ATOM 11722 C CA . ILE B 1 367 ? -13.930 66.311 104.487 1.00 76.85 367 ILE C CA 1
ATOM 11723 C C . ILE B 1 367 ? -12.667 66.580 103.668 1.00 75.97 367 ILE C C 1
ATOM 11724 O O . ILE B 1 367 ? -11.925 67.525 103.964 1.00 73.96 367 ILE C O 1
ATOM 11729 N N . LYS B 1 368 ? -12.458 65.774 102.618 1.00 76.22 368 LYS C N 1
ATOM 11730 C CA . LYS B 1 368 ? -11.266 65.865 101.773 1.00 76.53 368 LYS C CA 1
ATOM 11731 C C . LYS B 1 368 ? -11.003 67.270 101.227 1.00 73.78 368 LYS C C 1
ATOM 11732 O O . LYS B 1 368 ? -9.891 67.775 101.336 1.00 72.63 368 LYS C O 1
ATOM 11738 N N . GLU B 1 369 ? -12.020 67.890 100.621 1.00 74.69 369 GLU C N 1
ATOM 11739 C CA . GLU B 1 369 ? -11.858 69.221 100.024 1.00 73.19 369 GLU C CA 1
ATOM 11740 C C . GLU B 1 369 ? -11.673 70.318 101.068 1.00 71.47 369 GLU C C 1
ATOM 11741 O O . GLU B 1 369 ? -10.931 71.273 100.833 1.00 70.77 369 GLU C O 1
ATOM 11747 N N . SER B 1 370 ? -12.341 70.175 102.219 1.00 70.64 370 SER C N 1
ATOM 11748 C CA . SER B 1 370 ? -12.118 71.049 103.367 1.00 69.34 370 SER C CA 1
ATOM 11749 C C . SER B 1 370 ? -10.673 70.961 103.851 1.00 68.56 370 SER C C 1
ATOM 11750 O O . SER B 1 370 ? -10.001 71.993 104.002 1.00 66.47 370 SER C O 1
ATOM 11753 N N . GLU B 1 371 ? -10.203 69.726 104.083 1.00 68.09 371 GLU C N 1
ATOM 11754 C CA . GLU B 1 371 ? -8.848 69.479 104.563 1.00 68.04 371 GLU C CA 1
ATOM 11755 C C . GLU B 1 371 ? -7.801 70.092 103.642 1.00 65.85 371 GLU C C 1
ATOM 11756 O O . GLU B 1 371 ? -6.800 70.619 104.114 1.00 65.68 371 GLU C O 1
ATOM 11762 N N . ILE B 1 372 ? -8.034 70.002 102.327 1.00 64.83 372 ILE C N 1
ATOM 11763 C CA . ILE B 1 372 ? -7.127 70.567 101.328 1.00 64.17 372 ILE C CA 1
ATOM 11764 C C . ILE B 1 372 ? -7.111 72.106 101.394 1.00 63.27 372 ILE C C 1
ATOM 11765 O O . ILE B 1 372 ? -6.046 72.728 101.288 1.00 62.70 372 ILE C O 1
ATOM 11770 N N . PHE B 1 373 ? -8.288 72.713 101.573 1.00 64.30 373 PHE C N 1
ATOM 11771 C CA . PHE B 1 373 ? -8.364 74.156 101.802 1.00 64.71 373 PHE C CA 1
ATOM 11772 C C . PHE B 1 373 ? -7.549 74.539 103.037 1.00 65.23 373 PHE C C 1
ATOM 11773 O O . PHE B 1 373 ? -6.771 75.480 102.989 1.00 66.39 373 PHE C O 1
ATOM 11781 N N . VAL B 1 374 ? -7.728 73.799 104.135 1.00 66.42 374 VAL C N 1
ATOM 11782 C CA . VAL B 1 374 ? -6.990 74.059 105.368 1.00 67.86 374 VAL C CA 1
ATOM 11783 C C . VAL B 1 374 ? -5.480 74.059 105.120 1.00 68.41 374 VAL C C 1
ATOM 11784 O O . VAL B 1 374 ? -4.792 74.990 105.531 1.00 67.56 374 VAL C O 1
ATOM 11788 N N . ARG B 1 375 ? -4.979 73.019 104.438 1.00 70.00 375 ARG C N 1
ATOM 11789 C CA . ARG B 1 375 ? -3.548 72.883 104.043 1.00 69.90 375 ARG C CA 1
ATOM 11790 C C . ARG B 1 375 ? -3.099 74.149 103.300 1.00 68.45 375 ARG C C 1
ATOM 11791 O O . ARG B 1 375 ? -2.041 74.688 103.651 1.00 68.30 375 ARG C O 1
ATOM 11799 N N . LEU B 1 376 ? -3.857 74.581 102.288 1.00 68.51 376 LEU C N 1
ATOM 11800 C CA . LEU B 1 376 ? -3.514 75.772 101.516 1.00 67.69 376 LEU C CA 1
ATOM 11801 C C . LEU B 1 376 ? -3.520 77.042 102.385 1.00 67.71 376 LEU C C 1
ATOM 11802 O O . LEU B 1 376 ? -2.638 77.891 102.258 1.00 67.47 376 LEU C O 1
ATOM 11807 N N . TRP B 1 377 ? -4.512 77.143 103.277 1.00 68.11 377 TRP C N 1
ATOM 11808 C CA . TRP B 1 377 ? -4.635 78.249 104.227 1.00 68.46 377 TRP C CA 1
ATOM 11809 C C . TRP B 1 377 ? -3.451 78.314 105.188 1.00 69.71 377 TRP C C 1
ATOM 11810 O O . TRP B 1 377 ? -2.796 79.340 105.301 1.00 68.86 377 TRP C O 1
ATOM 11821 N N . VAL B 1 378 ? -3.207 77.204 105.890 1.00 71.78 378 VAL C N 1
ATOM 11822 C CA . VAL B 1 378 ? -2.070 77.056 106.795 1.00 73.33 378 VAL C CA 1
ATOM 11823 C C . VAL B 1 378 ? -0.765 77.384 106.064 1.00 72.21 378 VAL C C 1
ATOM 11824 O O . VAL B 1 378 ? 0.094 78.069 106.611 1.00 72.30 378 VAL C O 1
ATOM 11828 N N . GLY B 1 379 ? -0.642 76.907 104.817 1.00 70.74 379 GLY C N 1
ATOM 11829 C CA . GLY B 1 379 ? 0.517 77.152 103.977 1.00 69.66 379 GLY C CA 1
ATOM 11830 C C . GLY B 1 379 ? 0.739 78.608 103.583 1.00 69.31 379 GLY C C 1
ATOM 11831 O O . GLY B 1 379 ? 1.863 79.111 103.629 1.00 69.93 379 GLY C O 1
ATOM 11832 N N . ALA B 1 380 ? -0.338 79.289 103.182 1.00 68.01 380 ALA C N 1
ATOM 11833 C CA . ALA B 1 380 ? -0.263 80.685 102.762 1.00 67.69 380 ALA C CA 1
ATOM 11834 C C . ALA B 1 380 ? 0.178 81.589 103.921 1.00 69.00 380 ALA C C 1
ATOM 11835 O O . ALA B 1 380 ? 0.942 82.540 103.729 1.00 68.19 380 ALA C O 1
ATOM 11837 N N . PHE B 1 381 ? -0.298 81.278 105.130 1.00 69.56 381 PHE C N 1
ATOM 11838 C CA . PHE B 1 381 ? -0.018 82.102 106.296 1.00 71.45 381 PHE C CA 1
ATOM 11839 C C . PHE B 1 381 ? 1.289 81.769 107.010 1.00 72.71 381 PHE C C 1
ATOM 11840 O O . PHE B 1 381 ? 1.777 82.576 107.804 1.00 74.46 381 PHE C O 1
ATOM 11848 N N . ALA B 1 382 ? 1.883 80.618 106.674 1.00 72.39 382 ALA C N 1
ATOM 11849 C CA . ALA B 1 382 ? 3.280 80.343 107.013 1.00 73.54 382 ALA C CA 1
ATOM 11850 C C . ALA B 1 382 ? 4.200 81.285 106.222 1.00 73.18 382 ALA C C 1
ATOM 11851 O O . ALA B 1 382 ? 5.168 81.817 106.768 1.00 74.89 382 ALA C O 1
ATOM 11853 N N . LEU B 1 383 ? 3.884 81.476 104.934 1.00 70.57 383 LEU C N 1
ATOM 11854 C CA . LEU B 1 383 ? 4.606 82.402 104.070 1.00 70.48 383 LEU C CA 1
ATOM 11855 C C . LEU B 1 383 ? 4.404 83.867 104.534 1.00 70.65 383 LEU C C 1
ATOM 11856 O O . LEU B 1 383 ? 5.348 84.660 104.545 1.00 70.60 383 LEU C O 1
ATOM 11861 N N . ALA B 1 384 ? 3.171 84.195 104.936 1.00 69.49 384 ALA C N 1
ATOM 11862 C CA . ALA B 1 384 ? 2.826 85.492 105.525 1.00 69.85 384 ALA C CA 1
ATOM 11863 C C . ALA B 1 384 ? 3.642 85.772 106.778 1.00 71.25 384 ALA C C 1
ATOM 11864 O O . ALA B 1 384 ? 4.167 86.876 106.946 1.00 71.12 384 ALA C O 1
ATOM 11866 N N . GLY B 1 385 ? 3.740 84.761 107.650 1.00 71.89 385 GLY C N 1
ATOM 11867 C CA . GLY B 1 385 ? 4.554 84.825 108.853 1.00 73.96 385 GLY C CA 1
ATOM 11868 C C . GLY B 1 385 ? 5.991 85.178 108.529 1.00 75.19 385 GLY C C 1
ATOM 11869 O O . GLY B 1 385 ? 6.573 86.086 109.129 1.00 76.26 385 GLY C O 1
ATOM 11870 N N . ARG B 1 386 ? 6.554 84.459 107.553 1.00 75.06 386 ARG C N 1
ATOM 11871 C CA . ARG B 1 386 ? 7.947 84.650 107.068 1.00 76.72 386 ARG C CA 1
ATOM 11872 C C . ARG B 1 386 ? 8.098 86.067 106.503 1.00 76.25 386 ARG C C 1
ATOM 11873 O O . ARG B 1 386 ? 9.135 86.690 106.768 1.00 77.59 386 ARG C O 1
ATOM 11881 N N . SER B 1 387 ? 7.097 86.544 105.755 1.00 75.44 387 SER C N 1
ATOM 11882 C CA . SER B 1 387 ? 7.080 87.897 105.201 1.00 76.13 387 SER C CA 1
ATOM 11883 C C . SER B 1 387 ? 7.056 88.987 106.288 1.00 77.01 387 SER C C 1
ATOM 11884 O O . SER B 1 387 ? 7.821 89.952 106.224 1.00 76.78 387 SER C O 1
ATOM 11887 N N . MET B 1 388 ? 6.179 88.821 107.284 1.00 77.09 388 MET C N 1
ATOM 11888 C CA . MET B 1 388 ? 6.065 89.776 108.391 1.00 78.47 388 MET C CA 1
ATOM 11889 C C . MET B 1 388 ? 7.316 89.813 109.275 1.00 80.76 388 MET C C 1
ATOM 11890 O O . MET B 1 388 ? 7.648 90.868 109.839 1.00 79.49 388 MET C O 1
ATOM 11895 N N . LYS B 1 389 ? 7.990 88.659 109.399 1.00 80.95 389 LYS C N 1
ATOM 11896 C CA . LYS B 1 389 ? 9.264 88.563 110.104 1.00 83.46 389 LYS C CA 1
ATOM 11897 C C . LYS B 1 389 ? 10.271 89.505 109.460 1.00 83.77 389 LYS C C 1
ATOM 11898 O O . LYS B 1 389 ? 10.892 90.306 110.138 1.00 83.25 389 LYS C O 1
ATOM 11904 N N . ALA B 1 390 ? 10.431 89.375 108.137 1.00 83.60 390 ALA C N 1
ATOM 11905 C CA . ALA B 1 390 ? 11.375 90.177 107.363 1.00 85.19 390 ALA C CA 1
ATOM 11906 C C . ALA B 1 390 ? 11.012 91.667 107.378 1.00 85.03 390 ALA C C 1
ATOM 11907 O O . ALA B 1 390 ? 11.892 92.521 107.372 1.00 85.96 390 ALA C O 1
ATOM 11909 N N . TRP B 1 391 ? 9.705 91.953 107.384 1.00 83.62 391 TRP C N 1
ATOM 11910 C CA . TRP B 1 391 ? 9.175 93.311 107.408 1.00 83.52 391 TRP C CA 1
ATOM 11911 C C . TRP B 1 391 ? 9.577 94.025 108.692 1.00 85.63 391 TRP C C 1
ATOM 11912 O O . TRP B 1 391 ? 10.068 95.157 108.650 1.00 87.42 391 TRP C O 1
ATOM 11923 N N . ILE B 1 392 ? 9.374 93.336 109.823 1.00 85.75 392 ILE C N 1
ATOM 11924 C CA . ILE B 1 392 ? 9.411 93.930 111.156 1.00 86.89 392 ILE C CA 1
ATOM 11925 C C . ILE B 1 392 ? 10.746 93.743 111.861 1.00 89.76 392 ILE C C 1
ATOM 11926 O O . ILE B 1 392 ? 11.265 94.685 112.458 1.00 91.03 392 ILE C O 1
ATOM 11931 N N . ASP B 1 393 ? 11.293 92.524 111.794 1.00 89.89 393 ASP C N 1
ATOM 11932 C CA . ASP B 1 393 ? 12.501 92.174 112.524 1.00 93.30 393 ASP C CA 1
ATOM 11933 C C . ASP B 1 393 ? 13.470 91.398 111.634 1.00 94.93 393 ASP C C 1
ATOM 11934 O O . ASP B 1 393 ? 13.772 90.236 111.905 1.00 93.44 393 ASP C O 1
ATOM 11939 N N . PRO B 1 394 ? 14.004 92.025 110.557 1.00 97.18 394 PRO C N 1
ATOM 11940 C CA . PRO B 1 394 ? 14.832 91.310 109.586 1.00 99.87 394 PRO C CA 1
ATOM 11941 C C . PRO B 1 394 ? 16.097 90.699 110.210 1.00 104.57 394 PRO C C 1
ATOM 11942 O O . PRO B 1 394 ? 16.508 89.649 109.759 1.00 107.38 394 PRO C O 1
ATOM 11946 N N . MET B 1 395 ? 16.659 91.355 111.231 1.00 108.35 395 MET C N 1
ATOM 11947 C CA . MET B 1 395 ? 17.919 90.956 111.851 1.00 113.38 395 MET C CA 1
ATOM 11948 C C . MET B 1 395 ? 17.758 90.135 113.135 1.00 112.80 395 MET C C 1
ATOM 11949 O O . MET B 1 395 ? 18.725 89.928 113.857 1.00 116.83 395 MET C O 1
ATOM 11954 N N . GLY B 1 396 ? 16.531 89.673 113.404 1.00 110.13 396 GLY C N 1
ATOM 11955 C CA . GLY B 1 396 ? 16.228 88.777 114.505 1.00 111.16 396 GLY C CA 1
ATOM 11956 C C . GLY B 1 396 ? 16.625 89.269 115.884 1.00 115.37 396 GLY C C 1
ATOM 11957 O O . GLY B 1 396 ? 17.141 88.490 116.682 1.00 116.68 396 GLY C O 1
ATOM 11958 N N . LYS B 1 397 ? 16.370 90.557 116.155 1.00 117.01 397 LYS C N 1
ATOM 11959 C CA . LYS B 1 397 ? 16.660 91.179 117.443 1.00 119.93 397 LYS C CA 1
ATOM 11960 C C . LYS B 1 397 ? 15.729 90.706 118.565 1.00 120.20 397 LYS C C 1
ATOM 11961 O O . LYS B 1 397 ? 16.074 90.814 119.740 1.00 124.15 397 LYS C O 1
ATOM 11967 N N . ILE B 1 398 ? 14.545 90.203 118.193 1.00 118.72 398 ILE C N 1
ATOM 11968 C CA . ILE B 1 398 ? 13.560 89.706 119.151 1.00 119.97 398 ILE C CA 1
ATOM 11969 C C . ILE B 1 398 ? 13.803 88.219 119.421 1.00 123.69 398 ILE C C 1
ATOM 11970 O O . ILE B 1 398 ? 13.518 87.378 118.564 1.00 121.42 398 ILE C O 1
ATOM 11975 N N . VAL B 1 399 ? 14.306 87.909 120.624 1.00 131.54 399 VAL C N 1
ATOM 11976 C CA . VAL B 1 399 ? 14.546 86.526 121.071 1.00 136.42 399 VAL C CA 1
ATOM 11977 C C . VAL B 1 399 ? 13.311 85.929 121.757 1.00 137.56 399 VAL C C 1
ATOM 11978 O O . VAL B 1 399 ? 12.441 86.655 122.251 1.00 137.41 399 VAL C O 1
ATOM 11982 N N . ASN B 1 404 ? 11.980 79.233 123.793 1.00 147.12 404 ASN C N 1
ATOM 11983 C CA . ASN B 1 404 ? 12.478 79.905 122.600 1.00 146.42 404 ASN C CA 1
ATOM 11984 C C . ASN B 1 404 ? 11.397 79.979 121.514 1.00 141.55 404 ASN C C 1
ATOM 11985 O O . ASN B 1 404 ? 11.482 79.309 120.484 1.00 141.29 404 ASN C O 1
ATOM 11990 N N . ASP B 1 405 ? 10.378 80.813 121.758 1.00 137.92 405 ASP C N 1
ATOM 11991 C CA . ASP B 1 405 ? 9.267 81.016 120.828 1.00 131.59 405 ASP C CA 1
ATOM 11992 C C . ASP B 1 405 ? 9.727 81.872 119.648 1.00 128.84 405 ASP C C 1
ATOM 11993 O O . ASP B 1 405 ? 10.211 82.989 119.835 1.00 126.73 405 ASP C O 1
ATOM 11998 N N . ARG B 1 406 ? 9.553 81.334 118.435 1.00 127.56 406 ARG C N 1
ATOM 11999 C CA . ARG B 1 406 ? 10.021 81.926 117.152 1.00 127.76 406 ARG C CA 1
ATOM 12000 C C . ARG B 1 406 ? 8.825 82.532 116.396 1.00 121.46 406 ARG C C 1
ATOM 12001 O O . ARG B 1 406 ? 8.880 82.573 115.143 1.00 125.55 406 ARG C O 1
ATOM 12009 N N . ASP B 1 407 ? 7.793 82.978 117.125 1.00 111.58 407 ASP C N 1
ATOM 12010 C CA . ASP B 1 407 ? 6.567 83.518 116.550 1.00 103.33 407 ASP C CA 1
ATOM 12011 C C . ASP B 1 407 ? 6.437 84.968 116.980 1.00 99.54 407 ASP C C 1
ATOM 12012 O O . ASP B 1 407 ? 6.258 85.258 118.160 1.00 97.29 407 ASP C O 1
ATOM 12017 N N . LEU B 1 408 ? 6.507 85.874 116.001 1.00 94.71 408 LEU C N 1
ATOM 12018 C CA . LEU B 1 408 ? 6.497 87.308 116.246 1.00 93.58 408 LEU C CA 1
ATOM 12019 C C . LEU B 1 408 ? 5.143 87.800 116.781 1.00 91.47 408 LEU C C 1
ATOM 12020 O O . LEU B 1 408 ? 5.075 88.842 117.433 1.00 91.75 408 LEU C O 1
ATOM 12025 N N . THR B 1 409 ? 4.081 87.028 116.514 1.00 88.31 409 THR C N 1
ATOM 12026 C CA . THR B 1 409 ? 2.720 87.342 116.960 1.00 86.03 409 THR C CA 1
ATOM 12027 C C . THR B 1 409 ? 2.425 86.909 118.405 1.00 87.49 409 THR C C 1
ATOM 12028 O O . THR B 1 409 ? 1.409 87.310 118.972 1.00 87.46 409 THR C O 1
ATOM 12032 N N . ALA B 1 410 ? 3.296 86.067 118.976 1.00 88.89 410 ALA C N 1
ATOM 12033 C CA . ALA B 1 410 ? 3.189 85.645 120.372 1.00 90.99 410 ALA C CA 1
ATOM 12034 C C . ALA B 1 410 ? 3.324 86.856 121.310 1.00 93.03 410 ALA C C 1
ATOM 12035 O O . ALA B 1 410 ? 4.125 87.758 121.057 1.00 92.91 410 ALA C O 1
ATOM 12037 N N . ALA B 1 411 ? 2.527 86.855 122.384 1.00 93.98 411 ALA C N 1
ATOM 12038 C CA . ALA B 1 411 ? 2.427 87.966 123.324 1.00 96.73 411 ALA C CA 1
ATOM 12039 C C . ALA B 1 411 ? 3.799 88.462 123.780 1.00 99.01 411 ALA C C 1
ATOM 12040 O O . ALA B 1 411 ? 4.057 89.671 123.791 1.00 98.58 411 ALA C O 1
ATOM 12042 N N . VAL B 1 412 ? 4.670 87.518 124.153 1.00 99.58 412 VAL C N 1
ATOM 12043 C CA . VAL B 1 412 ? 6.017 87.821 124.641 1.00 102.23 412 VAL C CA 1
ATOM 12044 C C . VAL B 1 412 ? 6.859 88.606 123.629 1.00 100.29 412 VAL C C 1
ATOM 12045 O O . VAL B 1 412 ? 7.631 89.488 124.018 1.00 100.75 412 VAL C O 1
ATOM 12049 N N . ASN B 1 413 ? 6.691 88.288 122.339 1.00 96.74 413 ASN C N 1
ATOM 12050 C CA . ASN B 1 413 ? 7.453 88.905 121.255 1.00 95.91 413 ASN C CA 1
ATOM 12051 C C . ASN B 1 413 ? 6.843 90.192 120.689 1.00 95.56 413 ASN C C 1
ATOM 12052 O O . ASN B 1 413 ? 7.572 91.118 120.337 1.00 95.08 413 ASN C O 1
ATOM 12057 N N . ILE B 1 414 ? 5.509 90.225 120.573 1.00 96.19 414 ILE C N 1
ATOM 12058 C CA . ILE B 1 414 ? 4.793 91.385 120.039 1.00 98.65 414 ILE C CA 1
ATOM 12059 C C . ILE B 1 414 ? 4.919 92.592 120.977 1.00 99.11 414 ILE C C 1
ATOM 12060 O O . ILE B 1 414 ? 4.989 93.724 120.516 1.00 99.05 414 ILE C O 1
ATOM 12065 N N . ARG B 1 415 ? 4.971 92.326 122.289 1.00 103.08 415 ARG C N 1
ATOM 12066 C CA . ARG B 1 415 ? 5.253 93.330 123.352 1.00 107.65 415 ARG C CA 1
ATOM 12067 C C . ARG B 1 415 ? 6.605 94.004 123.077 1.00 107.94 415 ARG C C 1
ATOM 12068 O O . ARG B 1 415 ? 6.674 95.243 123.195 1.00 106.89 415 ARG C O 1
ATOM 12076 N N . GLN B 1 416 ? 7.633 93.220 122.728 1.00 106.66 416 GLN C N 1
ATOM 12077 C CA . GLN B 1 416 ? 8.961 93.754 122.428 1.00 108.59 416 GLN C CA 1
ATOM 12078 C C . GLN B 1 416 ? 8.983 94.612 121.156 1.00 107.14 416 GLN C C 1
ATOM 12079 O O . GLN B 1 416 ? 9.719 95.591 121.083 1.00 108.99 416 GLN C O 1
ATOM 12085 N N . VAL B 1 417 ? 8.175 94.230 120.159 1.00 105.62 417 VAL C N 1
ATOM 12086 C CA . VAL B 1 417 ? 8.089 94.951 118.886 1.00 103.40 417 VAL C CA 1
ATOM 12087 C C . VAL B 1 417 ? 7.607 96.388 119.086 1.00 102.50 417 VAL C C 1
ATOM 12088 O O . VAL B 1 417 ? 8.268 97.326 118.645 1.00 102.36 417 VAL C O 1
ATOM 12092 N N . ILE B 1 418 ? 6.456 96.549 119.749 1.00 101.40 418 ILE C N 1
ATOM 12093 C CA . ILE B 1 418 ? 5.830 97.868 119.918 1.00 102.53 418 ILE C CA 1
ATOM 12094 C C . ILE B 1 418 ? 6.629 98.797 120.844 1.00 104.23 418 ILE C C 1
ATOM 12095 O O . ILE B 1 418 ? 6.652 100.004 120.636 1.00 105.92 418 ILE C O 1
ATOM 12100 N N . SER B 1 419 ? 7.289 98.216 121.854 1.00 105.19 419 SER C N 1
ATOM 12101 C CA . SER B 1 419 ? 8.193 98.940 122.750 1.00 108.08 419 SER C CA 1
ATOM 12102 C C . SER B 1 419 ? 9.424 99.501 122.030 1.00 108.20 419 SER C C 1
ATOM 12103 O O . SER B 1 419 ? 9.993 100.489 122.468 1.00 110.53 419 SER C O 1
ATOM 12106 N N . ASN B 1 420 ? 9.836 98.847 120.938 1.00 107.01 420 ASN C N 1
ATOM 12107 C CA . ASN B 1 420 ? 10.965 99.286 120.119 1.00 108.22 420 ASN C CA 1
ATOM 12108 C C . ASN B 1 420 ? 10.504 100.262 119.034 1.00 108.02 420 ASN C C 1
ATOM 12109 O O . ASN B 1 420 ? 9.928 99.859 118.024 1.00 107.05 420 ASN C O 1
ATOM 12114 N N . LYS B 1 421 ? 10.790 101.551 119.250 1.00 111.09 421 LYS C N 1
ATOM 12115 C CA . LYS B 1 421 ? 10.255 102.640 118.435 1.00 110.04 421 LYS C CA 1
ATOM 12116 C C . LYS B 1 421 ? 10.929 102.728 117.057 1.00 108.36 421 LYS C C 1
ATOM 12117 O O . LYS B 1 421 ? 10.253 102.950 116.048 1.00 105.23 421 LYS C O 1
ATOM 12123 N N . GLU B 1 422 ? 12.260 102.557 117.031 1.00 109.19 422 GLU C N 1
ATOM 12124 C CA . GLU B 1 422 ? 13.036 102.540 115.788 1.00 109.65 422 GLU C CA 1
ATOM 12125 C C . GLU B 1 422 ? 12.642 101.373 114.876 1.00 105.33 422 GLU C C 1
ATOM 12126 O O . GLU B 1 422 ? 12.532 101.546 113.664 1.00 102.39 422 GLU C O 1
ATOM 12132 N N . MET B 1 423 ? 12.431 100.195 115.478 1.00 103.65 423 MET C N 1
ATOM 12133 C CA . MET B 1 423 ? 11.997 98.993 114.764 1.00 101.76 423 MET C CA 1
ATOM 12134 C C . MET B 1 423 ? 10.707 99.261 113.987 1.00 98.27 423 MET C C 1
ATOM 12135 O O . MET B 1 423 ? 10.632 99.015 112.781 1.00 95.03 423 MET C O 1
ATOM 12140 N N . VAL B 1 424 ? 9.699 99.776 114.699 1.00 97.71 424 VAL C N 1
ATOM 12141 C CA . VAL B 1 424 ? 8.408 100.119 114.116 1.00 96.29 424 VAL C CA 1
ATOM 12142 C C . VAL B 1 424 ? 8.560 101.132 112.979 1.00 96.40 424 VAL C C 1
ATOM 12143 O O . VAL B 1 424 ? 8.006 100.936 111.893 1.00 95.12 424 VAL C O 1
ATOM 12147 N N . ALA B 1 425 ? 9.325 102.199 113.234 1.00 97.39 425 ALA C N 1
ATOM 12148 C CA . ALA B 1 425 ? 9.557 103.260 112.254 1.00 97.88 425 ALA C CA 1
ATOM 12149 C C . ALA B 1 425 ? 10.252 102.723 111.000 1.00 97.31 425 ALA C C 1
ATOM 12150 O O . ALA B 1 425 ? 9.868 103.061 109.881 1.00 96.40 425 ALA C O 1
ATOM 12152 N N . GLU B 1 426 ? 11.278 101.889 111.201 1.00 98.65 426 GLU C N 1
ATOM 12153 C CA . GLU B 1 426 ? 12.021 101.270 110.099 1.00 99.92 426 GLU C CA 1
ATOM 12154 C C . GLU B 1 426 ? 11.142 100.329 109.274 1.00 96.64 426 GLU C C 1
ATOM 12155 O O . GLU B 1 426 ? 11.300 100.237 108.056 1.00 96.76 426 GLU C O 1
ATOM 12161 N N . ALA B 1 427 ? 10.219 99.639 109.954 1.00 94.64 427 ALA C N 1
ATOM 12162 C CA . ALA B 1 427 ? 9.232 98.775 109.310 1.00 92.33 427 ALA C CA 1
ATOM 12163 C C . ALA B 1 427 ? 8.304 99.583 108.414 1.00 91.08 427 ALA C C 1
ATOM 12164 O O . ALA B 1 427 ? 8.062 99.213 107.258 1.00 88.84 427 ALA C O 1
ATOM 12166 N N . MET B 1 428 ? 7.778 100.689 108.956 1.00 90.69 428 MET C N 1
ATOM 12167 C CA . MET B 1 428 ? 6.890 101.563 108.203 1.00 90.24 428 MET C CA 1
ATOM 12168 C C . MET B 1 428 ? 7.577 102.147 106.971 1.00 91.22 428 MET C C 1
ATOM 12169 O O . MET B 1 428 ? 6.943 102.320 105.938 1.00 90.23 428 MET C O 1
ATOM 12174 N N . ALA B 1 429 ? 8.884 102.411 107.078 1.00 93.40 429 ALA C N 1
ATOM 12175 C CA . ALA B 1 429 ? 9.677 102.931 105.964 1.00 95.28 429 ALA C CA 1
ATOM 12176 C C . ALA B 1 429 ? 9.978 101.885 104.872 1.00 94.53 429 ALA C C 1
ATOM 12177 O O . ALA B 1 429 ? 10.193 102.244 103.722 1.00 95.70 429 ALA C O 1
ATOM 12179 N N . ARG B 1 430 ? 9.977 100.597 105.243 1.00 93.98 430 ARG C N 1
ATOM 12180 C CA . ARG B 1 430 ? 10.260 99.445 104.338 1.00 92.85 430 ARG C CA 1
ATOM 12181 C C . ARG B 1 430 ? 8.969 98.906 103.702 1.00 89.02 430 ARG C C 1
ATOM 12182 O O . ARG B 1 430 ? 9.080 98.079 102.771 1.00 88.62 430 ARG C O 1
ATOM 12190 N N . ARG B 1 431 ? 7.800 99.339 104.184 1.00 86.54 431 ARG C N 1
ATOM 12191 C CA . ARG B 1 431 ? 6.480 98.685 103.944 1.00 83.90 431 ARG C CA 1
ATOM 12192 C C . ARG B 1 431 ? 6.155 98.595 102.442 1.00 83.43 431 ARG C C 1
ATOM 12193 O O . ARG B 1 431 ? 5.370 97.698 102.070 1.00 81.58 431 ARG C O 1
ATOM 12201 N N . GLY B 1 432 ? 6.719 99.487 101.619 1.00 85.72 432 GLY C N 1
ATOM 12202 C CA . GLY B 1 432 ? 6.457 99.548 100.189 1.00 85.71 432 GLY C CA 1
ATOM 12203 C C . GLY B 1 432 ? 6.681 98.261 99.411 1.00 85.33 432 GLY C C 1
ATOM 12204 O O . GLY B 1 432 ? 6.034 98.027 98.390 1.00 83.94 432 GLY C O 1
ATOM 12205 N N . ILE B 1 433 ? 7.607 97.426 99.891 1.00 85.36 433 ILE C N 1
ATOM 12206 C CA . ILE B 1 433 ? 7.920 96.166 99.246 1.00 85.69 433 ILE C CA 1
ATOM 12207 C C . ILE B 1 433 ? 6.720 95.207 99.296 1.00 83.07 433 ILE C C 1
ATOM 12208 O O . ILE B 1 433 ? 6.545 94.403 98.389 1.00 82.04 433 ILE C O 1
ATOM 12213 N N . TYR B 1 434 ? 5.889 95.323 100.344 1.00 81.53 434 TYR C N 1
ATOM 12214 C CA . TYR B 1 434 ? 4.692 94.470 100.584 1.00 78.83 434 TYR C CA 1
ATOM 12215 C C . TYR B 1 434 ? 3.422 95.172 100.084 1.00 78.52 434 TYR C C 1
ATOM 12216 O O . TYR B 1 434 ? 2.613 94.521 99.401 1.00 77.83 434 TYR C O 1
ATOM 12225 N N . PHE B 1 435 ? 3.243 96.454 100.413 1.00 79.35 435 PHE C N 1
ATOM 12226 C CA . PHE B 1 435 ? 2.001 97.160 100.101 1.00 78.64 435 PHE C CA 1
ATOM 12227 C C . PHE B 1 435 ? 2.012 97.899 98.770 1.00 79.04 435 PHE C C 1
ATOM 12228 O O . PHE B 1 435 ? 0.954 98.137 98.192 1.00 79.06 435 PHE C O 1
ATOM 12236 N N . GLY B 1 436 ? 3.205 98.264 98.291 1.00 80.72 436 GLY C N 1
ATOM 12237 C CA . GLY B 1 436 ? 3.343 99.214 97.200 1.00 83.08 436 GLY C CA 1
ATOM 12238 C C . GLY B 1 436 ? 3.217 100.625 97.776 1.00 85.36 436 GLY C C 1
ATOM 12239 O O . GLY B 1 436 ? 3.250 100.800 98.994 1.00 83.81 436 GLY C O 1
ATOM 12240 N N . GLU B 1 437 ? 3.069 101.623 96.898 1.00 87.78 437 GLU C N 1
ATOM 12241 C CA . GLU B 1 437 ? 2.895 103.013 97.318 1.00 91.31 437 GLU C CA 1
ATOM 12242 C C . GLU B 1 437 ? 1.577 103.115 98.085 1.00 90.50 437 GLU C C 1
ATOM 12243 O O . GLU B 1 437 ? 0.515 102.782 97.549 1.00 91.01 437 GLU C O 1
ATOM 12249 N N . THR B 1 438 ? 1.662 103.559 99.346 1.00 89.94 438 THR C N 1
ATOM 12250 C CA . THR B 1 438 ? 0.509 103.680 100.235 1.00 88.91 438 THR C CA 1
ATOM 12251 C C . THR B 1 438 ? 0.455 105.051 100.909 1.00 90.54 438 THR C C 1
ATOM 12252 O O . THR B 1 438 ? 0.814 105.203 102.076 1.00 90.72 438 THR C O 1
ATOM 12256 N N . PRO B 1 439 ? -0.001 106.102 100.189 1.00 90.62 439 PRO C N 1
ATOM 12257 C CA . PRO B 1 439 ? -0.217 107.414 100.799 1.00 91.71 439 PRO C CA 1
ATOM 12258 C C . PRO B 1 439 ? -1.166 107.331 102.007 1.00 90.54 439 PRO C C 1
ATOM 12259 O O . PRO B 1 439 ? -1.034 108.139 102.904 1.00 89.63 439 PRO C O 1
ATOM 12263 N N . GLU B 1 440 ? -2.073 106.345 102.006 1.00 88.26 440 GLU C N 1
ATOM 12264 C CA . GLU B 1 440 ? -3.041 106.126 103.084 1.00 87.29 440 GLU C CA 1
ATOM 12265 C C . GLU B 1 440 ? -2.390 105.947 104.464 1.00 88.39 440 GLU C C 1
ATOM 12266 O O . GLU B 1 440 ? -2.978 106.335 105.482 1.00 89.38 440 GLU C O 1
ATOM 12272 N N . LEU B 1 441 ? -1.177 105.379 104.486 1.00 87.81 441 LEU C N 1
ATOM 12273 C CA . LEU B 1 441 ? -0.463 105.065 105.726 1.00 88.95 441 LEU C CA 1
ATOM 12274 C C . LEU B 1 441 ? 0.670 106.037 106.086 1.00 90.63 441 LEU C C 1
ATOM 12275 O O . LEU B 1 441 ? 1.431 105.780 107.017 1.00 90.28 441 LEU C O 1
ATOM 12280 N N . ASP B 1 442 ? 0.761 107.160 105.365 1.00 93.76 442 ASP C N 1
ATOM 12281 C CA . ASP B 1 442 ? 1.882 108.097 105.505 1.00 96.33 442 ASP C CA 1
ATOM 12282 C C . ASP B 1 442 ? 1.933 108.937 106.791 1.00 96.83 442 ASP C C 1
ATOM 12283 O O . ASP B 1 442 ? 3.023 109.254 107.276 1.00 96.90 442 ASP C O 1
ATOM 12288 N N . ARG B 1 443 ? 0.770 109.305 107.336 1.00 96.91 443 ARG C N 1
ATOM 12289 C CA . ARG B 1 443 ? 0.669 110.358 108.389 1.00 100.69 443 ARG C CA 1
ATOM 12290 C C . ARG B 1 443 ? -0.093 109.824 109.608 1.00 97.80 443 ARG C C 1
ATOM 12291 O O . ARG B 1 443 ? -0.957 110.547 110.131 1.00 98.37 443 ARG C O 1
ATOM 12299 N N . LEU B 1 444 ? 0.236 108.609 110.054 1.00 95.35 444 LEU C N 1
ATOM 12300 C CA . LEU B 1 444 ? -0.400 108.015 111.220 1.00 93.53 444 LEU C CA 1
ATOM 12301 C C . LEU B 1 444 ? 0.209 108.549 112.514 1.00 94.17 444 LEU C C 1
ATOM 12302 O O . LEU B 1 444 ? -0.465 108.589 113.540 1.00 92.84 444 LEU C O 1
ATOM 12307 N N . GLY B 1 445 ? 1.484 108.954 112.445 1.00 95.02 445 GLY C N 1
ATOM 12308 C CA . GLY B 1 445 ? 2.274 109.316 113.608 1.00 96.58 445 GLY C CA 1
ATOM 12309 C C . GLY B 1 445 ? 2.909 108.073 114.199 1.00 95.71 445 GLY C C 1
ATOM 12310 O O . GLY B 1 445 ? 2.483 106.960 113.900 1.00 93.50 445 GLY C O 1
ATOM 12311 N N . ALA B 1 446 ? 3.930 108.265 115.043 1.00 97.66 446 ALA C N 1
ATOM 12312 C CA . ALA B 1 446 ? 4.673 107.162 115.657 1.00 97.47 446 ALA C CA 1
ATOM 12313 C C . ALA B 1 446 ? 3.783 106.213 116.476 1.00 97.06 446 ALA C C 1
ATOM 12314 O O . ALA B 1 446 ? 3.950 104.994 116.400 1.00 94.27 446 ALA C O 1
ATOM 12316 N N . GLU B 1 447 ? 2.849 106.778 117.254 1.00 98.61 447 GLU C N 1
ATOM 12317 C CA . GLU B 1 447 ? 1.890 105.983 118.025 1.00 98.89 447 GLU C CA 1
ATOM 12318 C C . GLU B 1 447 ? 0.926 105.237 117.104 1.00 95.68 447 GLU C C 1
ATOM 12319 O O . GLU B 1 447 ? 0.620 104.065 117.339 1.00 95.23 447 GLU C O 1
ATOM 12325 N N . GLY B 1 448 ? 0.453 105.928 116.061 1.00 93.12 448 GLY C N 1
ATOM 12326 C CA . GLY B 1 448 ? -0.383 105.346 115.025 1.00 91.02 448 GLY C CA 1
ATOM 12327 C C . GLY B 1 448 ? 0.289 104.180 114.300 1.00 88.80 448 GLY C C 1
ATOM 12328 O O . GLY B 1 448 ? -0.347 103.166 114.033 1.00 85.32 448 GLY C O 1
ATOM 12329 N N . ASN B 1 449 ? 1.576 104.358 113.972 1.00 89.32 449 ASN C N 1
ATOM 12330 C CA . ASN B 1 449 ? 2.414 103.342 113.340 1.00 88.47 449 ASN C CA 1
ATOM 12331 C C . ASN B 1 449 ? 2.543 102.097 114.194 1.00 87.92 449 ASN C C 1
ATOM 12332 O O . ASN B 1 449 ? 2.516 100.979 113.670 1.00 87.12 449 ASN C O 1
ATOM 12337 N N . GLU B 1 450 ? 2.698 102.300 115.506 1.00 88.88 450 GLU C N 1
ATOM 12338 C CA . GLU B 1 450 ? 2.836 101.206 116.458 1.00 89.71 450 GLU C CA 1
ATOM 12339 C C . GLU B 1 450 ? 1.564 100.378 116.504 1.00 87.56 450 GLU C C 1
ATOM 12340 O O . GLU B 1 450 ? 1.627 99.147 116.456 1.00 87.52 450 GLU C O 1
ATOM 12346 N N . GLY B 1 451 ? 0.417 101.062 116.579 1.00 85.44 451 GLY C N 1
ATOM 12347 C CA . GLY B 1 451 ? -0.891 100.449 116.454 1.00 83.56 451 GLY C CA 1
ATOM 12348 C C . GLY B 1 451 ? -1.033 99.623 115.182 1.00 81.34 451 GLY C C 1
ATOM 12349 O O . GLY B 1 451 ? -1.555 98.511 115.222 1.00 78.32 451 GLY C O 1
ATOM 12350 N N . PHE B 1 452 ? -0.558 100.172 114.057 1.00 81.07 452 PHE C N 1
ATOM 12351 C CA . PHE B 1 452 ? -0.688 99.536 112.745 1.00 79.84 452 PHE C CA 1
ATOM 12352 C C . PHE B 1 452 ? 0.130 98.242 112.624 1.00 79.05 452 PHE C C 1
ATOM 12353 O O . PHE B 1 452 ? -0.361 97.252 112.097 1.00 77.04 452 PHE C O 1
ATOM 12361 N N . VAL B 1 453 ? 1.385 98.281 113.089 1.00 80.11 453 VAL C N 1
ATOM 12362 C CA . VAL B 1 453 ? 2.264 97.113 113.103 1.00 79.86 453 VAL C CA 1
ATOM 12363 C C . VAL B 1 453 ? 1.722 96.061 114.062 1.00 79.20 453 VAL C C 1
ATOM 12364 O O . VAL B 1 453 ? 1.764 94.867 113.756 1.00 78.25 453 VAL C O 1
ATOM 12368 N N . PHE B 1 454 ? 1.202 96.515 115.210 1.00 79.10 454 PHE C N 1
ATOM 12369 C CA . PHE B 1 454 ? 0.569 95.641 116.195 1.00 78.66 454 PHE C CA 1
ATOM 12370 C C . PHE B 1 454 ? -0.625 94.909 115.580 1.00 77.32 454 PHE C C 1
ATOM 12371 O O . PHE B 1 454 ? -0.707 93.673 115.647 1.00 76.33 454 PHE C O 1
ATOM 12379 N N . ALA B 1 455 ? -1.529 95.680 114.958 1.00 75.72 455 ALA C N 1
ATOM 12380 C CA . ALA B 1 455 ? -2.749 95.153 114.340 1.00 74.53 455 ALA C CA 1
ATOM 12381 C C . ALA B 1 455 ? -2.499 94.060 113.295 1.00 72.92 455 ALA C C 1
ATOM 12382 O O . ALA B 1 455 ? -3.229 93.073 113.240 1.00 71.09 455 ALA C O 1
ATOM 12384 N N . LEU B 1 456 ? -1.495 94.271 112.442 1.00 73.24 456 LEU C N 1
ATOM 12385 C CA . LEU B 1 456 ? -1.186 93.329 111.376 1.00 73.39 456 LEU C CA 1
ATOM 12386 C C . LEU B 1 456 ? -0.616 92.020 111.917 1.00 73.32 456 LEU C C 1
ATOM 12387 O O . LEU B 1 456 ? -0.890 90.962 111.371 1.00 72.63 456 LEU C O 1
ATOM 12392 N N . LEU B 1 457 ? 0.163 92.104 113.000 1.00 75.36 457 LEU C N 1
ATOM 12393 C CA . LEU B 1 457 ? 0.644 90.919 113.710 1.00 75.35 457 LEU C CA 1
ATOM 12394 C C . LEU B 1 457 ? -0.524 90.159 114.327 1.00 75.32 457 LEU C C 1
ATOM 12395 O O . LEU B 1 457 ? -0.567 88.939 114.257 1.00 73.78 457 LEU C O 1
ATOM 12400 N N . ARG B 1 458 ? -1.490 90.888 114.901 1.00 75.76 458 ARG C N 1
ATOM 12401 C CA . ARG B 1 458 ? -2.701 90.291 115.528 1.00 76.71 458 ARG C CA 1
ATOM 12402 C C . ARG B 1 458 ? -3.631 89.728 114.445 1.00 74.59 458 ARG C C 1
ATOM 12403 O O . ARG B 1 458 ? -4.216 88.658 114.687 1.00 75.20 458 ARG C O 1
ATOM 12411 N N . TYR B 1 459 ? -3.749 90.402 113.297 1.00 73.16 459 TYR C N 1
ATOM 12412 C CA . TYR B 1 459 ? -4.545 89.935 112.130 1.00 71.93 459 TYR C CA 1
ATOM 12413 C C . TYR B 1 459 ? -3.902 88.660 111.561 1.00 71.35 459 TYR C C 1
ATOM 12414 O O . TYR B 1 459 ? -4.651 87.737 111.216 1.00 70.97 459 TYR C O 1
ATOM 12423 N N . LEU B 1 460 ? -2.567 88.605 111.482 1.00 71.89 460 LEU C N 1
ATOM 12424 C CA . LEU B 1 460 ? -1.851 87.392 111.086 1.00 72.17 460 LEU C CA 1
ATOM 12425 C C . LEU B 1 460 ? -2.190 86.251 112.037 1.00 73.31 460 LEU C C 1
ATOM 12426 O O . LEU B 1 460 ? -2.586 85.176 111.597 1.00 73.10 460 LEU C O 1
ATOM 12431 N N . ARG B 1 461 ? -2.037 86.501 113.343 1.00 75.13 461 ARG C N 1
ATOM 12432 C CA . ARG B 1 461 ? -2.320 85.518 114.423 1.00 76.48 461 ARG C CA 1
ATOM 12433 C C . ARG B 1 461 ? -3.771 85.043 114.316 1.00 76.41 461 ARG C C 1
ATOM 12434 O O . ARG B 1 461 ? -4.004 83.823 114.463 1.00 76.96 461 ARG C O 1
ATOM 12442 N N . GLY B 1 462 ? -4.697 85.971 114.061 1.00 76.17 462 GLY C N 1
ATOM 12443 C CA . GLY B 1 462 ? -6.098 85.658 113.885 1.00 76.78 462 GLY C CA 1
ATOM 12444 C C . GLY B 1 462 ? -6.410 84.766 112.695 1.00 76.44 462 GLY C C 1
ATOM 12445 O O . GLY B 1 462 ? -7.410 84.058 112.711 1.00 77.47 462 GLY C O 1
ATOM 12446 N N . CYS B 1 463 ? -5.566 84.819 111.660 1.00 76.62 463 CYS C N 1
ATOM 12447 C CA . CYS B 1 463 ? -5.666 83.917 110.514 1.00 77.25 463 CYS C CA 1
ATOM 12448 C C . CYS B 1 463 ? -4.970 82.576 110.784 1.00 79.22 463 CYS C C 1
ATOM 12449 O O . CYS B 1 463 ? -5.464 81.522 110.400 1.00 77.54 463 CYS C O 1
ATOM 12452 N N . ARG B 1 464 ? -3.822 82.643 111.463 1.00 83.05 464 ARG C N 1
ATOM 12453 C CA . ARG B 1 464 ? -2.829 81.537 111.567 1.00 86.44 464 ARG C CA 1
ATOM 12454 C C . ARG B 1 464 ? -3.211 80.585 112.706 1.00 88.08 464 ARG C C 1
ATOM 12455 O O . ARG B 1 464 ? -3.128 79.366 112.493 1.00 90.82 464 ARG C O 1
ATOM 12463 N N . ASN B 1 465 ? -3.606 81.119 113.866 1.00 90.84 465 ASN C N 1
ATOM 12464 C CA . ASN B 1 465 ? -3.947 80.316 115.046 1.00 93.48 465 ASN C CA 1
ATOM 12465 C C . ASN B 1 465 ? -5.405 79.872 115.094 1.00 95.26 465 ASN C C 1
ATOM 12466 O O . ASN B 1 465 ? -6.080 80.029 116.110 1.00 99.84 465 ASN C O 1
ATOM 12471 N N . GLN B 1 466 ? -5.868 79.289 113.984 1.00 96.70 466 GLN C N 1
ATOM 12472 C CA . GLN B 1 466 ? -7.193 78.696 113.858 1.00 97.88 466 GLN C CA 1
ATOM 12473 C C . GLN B 1 466 ? -7.033 77.199 113.622 1.00 95.44 466 GLN C C 1
ATOM 12474 O O . GLN B 1 466 ? -6.302 76.790 112.717 1.00 100.30 466 GLN C O 1
ATOM 12480 N N . THR B 1 467 ? -7.689 76.385 114.456 1.00 93.96 467 THR C N 1
ATOM 12481 C CA . THR B 1 467 ? -7.976 74.997 114.116 1.00 92.01 467 THR C CA 1
ATOM 12482 C C . THR B 1 467 ? -9.411 75.029 113.645 1.00 90.65 467 THR C C 1
ATOM 12483 O O . THR B 1 467 ? -10.317 75.280 114.440 1.00 96.03 467 THR C O 1
ATOM 12487 N N . PHE B 1 468 ? -9.607 74.819 112.342 1.00 85.75 468 PHE C N 1
ATOM 12488 C CA . PHE B 1 468 ? -10.902 74.978 111.715 1.00 85.46 468 PHE C CA 1
ATOM 12489 C C . PHE B 1 468 ? -11.078 74.008 110.569 1.00 83.11 468 PHE C C 1
ATOM 12490 O O . PHE B 1 468 ? -10.138 73.333 110.145 1.00 83.73 468 PHE C O 1
ATOM 12498 N N . HIS B 1 469 ? -12.309 73.960 110.064 1.00 81.38 469 HIS C N 1
ATOM 12499 C CA . HIS B 1 469 ? -12.644 73.252 108.847 1.00 79.97 469 HIS C CA 1
ATOM 12500 C C . HIS B 1 469 ? -13.725 74.051 108.139 1.00 79.34 469 HIS C C 1
ATOM 12501 O O . HIS B 1 469 ? -14.332 74.938 108.741 1.00 81.45 469 HIS C O 1
ATOM 12508 N N . LEU B 1 470 ? -13.934 73.757 106.853 1.00 78.27 470 LEU C N 1
ATOM 12509 C CA . LEU B 1 470 ? -15.041 74.311 106.097 1.00 79.43 470 LEU C CA 1
ATOM 12510 C C . LEU B 1 470 ? -16.315 73.560 106.452 1.00 82.22 470 LEU C C 1
ATOM 12511 O O . LEU B 1 470 ? -16.272 72.376 106.790 1.00 84.78 470 LEU C O 1
ATOM 12516 N N . GLY B 1 471 ? -17.446 74.263 106.363 1.00 84.32 471 GLY C N 1
ATOM 12517 C CA . GLY B 1 471 ? -18.764 73.722 106.652 1.00 88.87 471 GLY C CA 1
ATOM 12518 C C . GLY B 1 471 ? -19.848 74.710 106.251 1.00 92.93 471 GLY C C 1
ATOM 12519 O O . GLY B 1 471 ? -19.569 75.900 106.085 1.00 92.89 471 GLY C O 1
ATOM 12520 N N . ALA B 1 472 ? -21.085 74.217 106.098 1.00 97.39 472 ALA C N 1
ATOM 12521 C CA . ALA B 1 472 ? -22.243 75.037 105.702 1.00 99.97 472 ALA C CA 1
ATOM 12522 C C . ALA B 1 472 ? -22.527 76.206 106.659 1.00 101.96 472 ALA C C 1
ATOM 12523 O O . ALA B 1 472 ? -23.162 77.180 106.267 1.00 102.58 472 ALA C O 1
ATOM 12525 N N . ARG B 1 473 ? -22.082 76.054 107.912 1.00 104.00 473 ARG C N 1
ATOM 12526 C CA . ARG B 1 473 ? -22.087 77.058 109.014 1.00 106.07 473 ARG C CA 1
ATOM 12527 C C . ARG B 1 473 ? -21.207 78.273 108.671 1.00 103.03 473 ARG C C 1
ATOM 12528 O O . ARG B 1 473 ? -21.515 79.386 109.149 1.00 103.06 473 ARG C O 1
ATOM 12536 N N . ALA B 1 474 ? -20.131 78.046 107.906 1.00 98.52 474 ALA C N 1
ATOM 12537 C CA . ALA B 1 474 ? -19.085 79.028 107.647 1.00 93.56 474 ALA C CA 1
ATOM 12538 C C . ALA B 1 474 ? -18.476 79.553 108.952 1.00 91.96 474 ALA C C 1
ATOM 12539 O O . ALA B 1 474 ? -18.181 80.739 109.064 1.00 90.72 474 ALA C O 1
ATOM 12541 N N . GLY B 1 475 ? -18.291 78.649 109.925 1.00 89.56 475 GLY C N 1
ATOM 12542 C CA . GLY B 1 475 ? -17.762 78.977 111.235 1.00 89.28 475 GLY C CA 1
ATOM 12543 C C . GLY B 1 475 ? -16.333 79.474 111.151 1.00 86.74 475 GLY C C 1
ATOM 12544 O O . GLY B 1 475 ? -15.919 80.313 111.950 1.00 85.69 475 GLY C O 1
ATOM 12545 N N . PHE B 1 476 ? -15.582 78.935 110.182 1.00 83.34 476 PHE C N 1
ATOM 12546 C CA . PHE B 1 476 ? -14.233 79.384 109.857 1.00 80.74 476 PHE C CA 1
ATOM 12547 C C . PHE B 1 476 ? -14.167 80.899 109.576 1.00 77.86 476 PHE C C 1
ATOM 12548 O O . PHE B 1 476 ? -13.367 81.616 110.177 1.00 76.03 476 PHE C O 1
ATOM 12556 N N . LEU B 1 477 ? -15.004 81.374 108.647 1.00 75.96 477 LEU C N 1
ATOM 12557 C CA . LEU B 1 477 ? -15.042 82.794 108.310 1.00 75.35 477 LEU C CA 1
ATOM 12558 C C . LEU B 1 477 ? -15.506 83.651 109.488 1.00 76.37 477 LEU C C 1
ATOM 12559 O O . LEU B 1 477 ? -15.066 84.792 109.628 1.00 76.80 477 LEU C O 1
ATOM 12564 N N . LYS B 1 478 ? -16.369 83.084 110.340 1.00 79.06 478 LYS C N 1
ATOM 12565 C CA . LYS B 1 478 ? -16.826 83.743 111.566 1.00 82.52 478 LYS C CA 1
ATOM 12566 C C . LYS B 1 478 ? -15.683 83.961 112.553 1.00 83.18 478 LYS C C 1
ATOM 12567 O O . LYS B 1 478 ? -15.596 85.020 113.172 1.00 81.90 478 LYS C O 1
ATOM 12573 N N . GLU B 1 479 ? -14.810 82.956 112.688 1.00 83.45 479 GLU C N 1
ATOM 12574 C CA . GLU B 1 479 ? -13.613 83.068 113.511 1.00 84.17 479 GLU C CA 1
ATOM 12575 C C . GLU B 1 479 ? -12.632 84.095 112.949 1.00 81.82 479 GLU C C 1
ATOM 12576 O O . GLU B 1 479 ? -12.044 84.860 113.706 1.00 82.15 479 GLU C O 1
ATOM 12582 N N . ILE B 1 480 ? -12.470 84.106 111.620 1.00 79.22 480 ILE C N 1
ATOM 12583 C CA . ILE B 1 480 ? -11.637 85.086 110.930 1.00 79.01 480 ILE C CA 1
ATOM 12584 C C . ILE B 1 480 ? -12.158 86.497 111.196 1.00 79.55 480 ILE C C 1
ATOM 12585 O O . ILE B 1 480 ? -11.385 87.383 111.534 1.00 79.40 480 ILE C O 1
ATOM 12590 N N . ARG B 1 481 ? -13.473 86.684 111.052 1.00 79.44 481 ARG C N 1
ATOM 12591 C CA . ARG B 1 481 ? -14.166 87.987 111.242 1.00 80.77 481 ARG C CA 1
ATOM 12592 C C . ARG B 1 481 ? -14.007 88.453 112.696 1.00 82.09 481 ARG C C 1
ATOM 12593 O O . ARG B 1 481 ? -13.756 89.653 112.894 1.00 81.63 481 ARG C O 1
ATOM 12601 N N . LYS B 1 482 ? -14.148 87.537 113.660 1.00 84.34 482 LYS C N 1
ATOM 12602 C CA . LYS B 1 482 ? -14.044 87.842 115.084 1.00 87.20 482 LYS C CA 1
ATOM 12603 C C . LYS B 1 482 ? -12.717 88.505 115.432 1.00 85.99 482 LYS C C 1
ATOM 12604 O O . LYS B 1 482 ? -12.689 89.446 116.227 1.00 85.77 482 LYS C O 1
ATOM 12610 N N . GLU B 1 483 ? -11.629 88.007 114.831 1.00 82.47 483 GLU C N 1
ATOM 12611 C CA . GLU B 1 483 ? -10.291 88.538 115.053 1.00 82.25 483 GLU C CA 1
ATOM 12612 C C . GLU B 1 483 ? -10.001 89.772 114.206 1.00 79.89 483 GLU C C 1
ATOM 12613 O O . GLU B 1 483 ? -9.387 90.720 114.689 1.00 80.16 483 GLU C O 1
ATOM 12619 N N . LEU B 1 484 ? -10.445 89.754 112.946 1.00 76.78 484 LEU C N 1
ATOM 12620 C CA . LEU B 1 484 ? -10.043 90.762 111.978 1.00 75.81 484 LEU C CA 1
ATOM 12621 C C . LEU B 1 484 ? -10.922 92.023 111.947 1.00 76.66 484 LEU C C 1
ATOM 12622 O O . LEU B 1 484 ? -10.531 93.002 111.332 1.00 76.37 484 LEU C O 1
ATOM 12627 N N . GLU B 1 485 ? -12.076 91.988 112.627 1.00 78.44 485 GLU C N 1
ATOM 12628 C CA . GLU B 1 485 ? -12.954 93.158 112.794 1.00 81.18 485 GLU C CA 1
ATOM 12629 C C . GLU B 1 485 ? -12.468 94.053 113.944 1.00 82.36 485 GLU C C 1
ATOM 12630 O O . GLU B 1 485 ? -12.935 95.181 114.102 1.00 81.38 485 GLU C O 1
ATOM 12636 N N . LYS B 1 486 ? -11.538 93.527 114.754 1.00 81.82 486 LYS C N 1
ATOM 12637 C CA . LYS B 1 486 ? -10.999 94.243 115.902 1.00 83.05 486 LYS C CA 1
ATOM 12638 C C . LYS B 1 486 ? -10.129 95.441 115.515 1.00 82.00 486 LYS C C 1
ATOM 12639 O O . LYS B 1 486 ? -9.283 95.349 114.624 1.00 79.24 486 LYS C O 1
ATOM 12645 N N . THR B 1 487 ? -10.364 96.562 116.207 1.00 82.68 487 THR C N 1
ATOM 12646 C CA . THR B 1 487 ? -9.546 97.767 116.122 1.00 83.96 487 THR C CA 1
ATOM 12647 C C . THR B 1 487 ? -9.011 98.172 117.501 1.00 86.46 487 THR C C 1
ATOM 12648 O O . THR B 1 487 ? -8.478 99.268 117.666 1.00 87.20 487 THR C O 1
ATOM 12652 N N . ARG B 1 488 ? -9.174 97.279 118.485 1.00 88.16 488 ARG C N 1
ATOM 12653 C CA . ARG B 1 488 ? -8.640 97.423 119.864 1.00 90.60 488 ARG C CA 1
ATOM 12654 C C . ARG B 1 488 ? -8.393 96.022 120.448 1.00 89.20 488 ARG C C 1
ATOM 12655 O O . ARG B 1 488 ? -9.165 95.099 120.126 1.00 86.83 488 ARG C O 1
ATOM 12663 N N . TRP B 1 489 ? -7.354 95.883 121.278 1.00 89.13 489 TRP C N 1
ATOM 12664 C CA . TRP B 1 489 ? -6.992 94.618 121.915 1.00 89.13 489 TRP C CA 1
ATOM 12665 C C . TRP B 1 489 ? -6.632 94.821 123.371 1.00 92.13 489 TRP C C 1
ATOM 12666 O O . TRP B 1 489 ? -6.006 95.821 123.722 1.00 92.28 489 TRP C O 1
ATOM 12677 N N . GLY B 1 490 ? -7.025 93.850 124.205 1.00 94.47 490 GLY C N 1
ATOM 12678 C CA . GLY B 1 490 ? -6.660 93.806 125.607 1.00 97.82 490 GLY C CA 1
ATOM 12679 C C . GLY B 1 490 ? -7.489 94.736 126.471 1.00 101.75 490 GLY C C 1
ATOM 12680 O O . GLY B 1 490 ? -8.601 95.127 126.102 1.00 101.69 490 GLY C O 1
ATOM 12681 N N . LYS B 1 491 ? -6.925 95.088 127.633 1.00 106.11 491 LYS C N 1
ATOM 12682 C CA . LYS B 1 491 ? -7.566 95.931 128.637 1.00 110.14 491 LYS C CA 1
ATOM 12683 C C . LYS B 1 491 ? -6.567 96.934 129.208 1.00 112.16 491 LYS C C 1
ATOM 12684 O O . LYS B 1 491 ? -5.358 96.691 129.216 1.00 111.72 491 LYS C O 1
ATOM 12690 N N . ALA B 1 492 ? -7.092 98.056 129.711 1.00 115.62 492 ALA C N 1
ATOM 12691 C CA . ALA B 1 492 ? -6.280 99.121 130.288 1.00 117.10 492 ALA C CA 1
ATOM 12692 C C . ALA B 1 492 ? -5.611 98.702 131.601 1.00 119.69 492 ALA C C 1
ATOM 12693 O O . ALA B 1 492 ? -4.513 99.166 131.913 1.00 119.51 492 ALA C O 1
ATOM 12695 N N . LYS B 1 493 ? -6.276 97.818 132.356 1.00 121.54 493 LYS C N 1
ATOM 12696 C CA . LYS B 1 493 ? -5.845 97.439 133.706 1.00 125.32 493 LYS C CA 1
ATOM 12697 C C . LYS B 1 493 ? -4.533 96.640 133.771 1.00 125.42 493 LYS C C 1
ATOM 12698 O O . LYS B 1 493 ? -3.844 96.664 134.794 1.00 126.58 493 LYS C O 1
ATOM 12704 N N . GLU B 1 494 ? -4.199 95.938 132.681 1.00 124.01 494 GLU C N 1
ATOM 12705 C CA . GLU B 1 494 ? -2.980 95.137 132.605 1.00 124.87 494 GLU C CA 1
ATOM 12706 C C . GLU B 1 494 ? -2.349 95.222 131.204 1.00 125.95 494 GLU C C 1
ATOM 12707 O O . GLU B 1 494 ? -2.596 96.187 130.470 1.00 128.04 494 GLU C O 1
ATOM 12713 N N . ALA B 1 495 ? -1.544 94.212 130.849 1.00 125.65 495 ALA C N 1
ATOM 12714 C CA . ALA B 1 495 ? -0.622 94.247 129.715 1.00 125.94 495 ALA C CA 1
ATOM 12715 C C . ALA B 1 495 ? -1.312 94.370 128.364 1.00 125.87 495 ALA C C 1
ATOM 12716 O O . ALA B 1 495 ? -2.468 93.971 128.205 1.00 132.50 495 ALA C O 1
ATOM 12718 N N . GLU B 1 496 ? -0.575 94.920 127.392 1.00 122.74 496 GLU C N 1
ATOM 12719 C CA . GLU B 1 496 ? -0.962 94.941 125.986 1.00 117.92 496 GLU C CA 1
ATOM 12720 C C . GLU B 1 496 ? -2.356 95.518 125.748 1.00 113.16 496 GLU C C 1
ATOM 12721 O O . GLU B 1 496 ? -3.240 94.833 125.241 1.00 113.51 496 GLU C O 1
ATOM 12727 N N . HIS B 1 497 ? -2.548 96.781 126.137 1.00 109.88 497 HIS C N 1
ATOM 12728 C CA . HIS B 1 497 ? -3.722 97.535 125.749 1.00 107.08 497 HIS C CA 1
ATOM 12729 C C . HIS B 1 497 ? -3.341 98.328 124.517 1.00 102.69 497 HIS C C 1
ATOM 12730 O O . HIS B 1 497 ? -2.499 99.217 124.590 1.00 104.97 497 HIS C O 1
ATOM 12737 N N . VAL B 1 498 ? -3.949 97.984 123.378 1.00 96.29 498 VAL C N 1
ATOM 12738 C CA . VAL B 1 498 ? -3.755 98.717 122.139 1.00 93.63 498 VAL C CA 1
ATOM 12739 C C . VAL B 1 498 ? -5.107 99.134 121.559 1.00 91.77 498 VAL C C 1
ATOM 12740 O O . VAL B 1 498 ? -5.997 98.311 121.405 1.00 91.86 498 VAL C O 1
ATOM 12744 N N . VAL B 1 499 ? -5.246 100.433 121.277 1.00 91.10 499 VAL C N 1
ATOM 12745 C CA . VAL B 1 499 ? -6.405 101.009 120.612 1.00 89.65 499 VAL C CA 1
ATOM 12746 C C . VAL B 1 499 ? -5.890 101.663 119.343 1.00 87.44 499 VAL C C 1
ATOM 12747 O O . VAL B 1 499 ? -5.019 102.526 119.401 1.00 88.18 499 VAL C O 1
ATOM 12751 N N . LEU B 1 500 ? -6.416 101.239 118.191 1.00 84.95 500 LEU C N 1
ATOM 12752 C CA . LEU B 1 500 ? -6.088 101.882 116.923 1.00 83.78 500 LEU C CA 1
ATOM 12753 C C . LEU B 1 500 ? -6.701 103.289 116.895 1.00 85.37 500 LEU C C 1
ATOM 12754 O O . LEU B 1 500 ? -7.863 103.477 117.273 1.00 84.99 500 LEU C O 1
ATOM 12759 N N . THR B 1 501 ? -5.894 104.266 116.465 1.00 86.19 501 THR C N 1
ATOM 12760 C CA . THR B 1 501 ? -6.333 105.646 116.285 1.00 87.98 501 THR C CA 1
ATOM 12761 C C . THR B 1 501 ? -7.280 105.694 115.093 1.00 87.80 501 THR C C 1
ATOM 12762 O O . THR B 1 501 ? -7.191 104.864 114.178 1.00 85.51 501 THR C O 1
ATOM 12766 N N . ASP B 1 502 ? -8.190 106.671 115.113 1.00 89.76 502 ASP C N 1
ATOM 12767 C CA . ASP B 1 502 ? -9.186 106.830 114.065 1.00 89.76 502 ASP C CA 1
ATOM 12768 C C . ASP B 1 502 ? -8.548 106.893 112.677 1.00 88.65 502 ASP C C 1
ATOM 12769 O O . ASP B 1 502 ? -9.073 106.307 111.731 1.00 87.78 502 ASP C O 1
ATOM 12774 N N . LYS B 1 503 ? -7.403 107.578 112.580 1.00 89.54 503 LYS C N 1
ATOM 12775 C CA . LYS B 1 503 ? -6.638 107.689 111.341 1.00 89.54 503 LYS C CA 1
ATOM 12776 C C . LYS B 1 503 ? -6.110 106.330 110.868 1.00 86.97 503 LYS C C 1
ATOM 12777 O O . LYS B 1 503 ? -6.199 105.993 109.677 1.00 85.56 503 LYS C O 1
ATOM 12783 N N . THR B 1 504 ? -5.542 105.558 111.800 1.00 85.27 504 THR C N 1
ATOM 12784 C CA . THR B 1 504 ? -5.019 104.233 111.480 1.00 82.66 504 THR C CA 1
ATOM 12785 C C . THR B 1 504 ? -6.137 103.350 110.930 1.00 80.70 504 THR C C 1
ATOM 12786 O O . THR B 1 504 ? -5.950 102.649 109.944 1.00 80.77 504 THR C O 1
ATOM 12790 N N . VAL B 1 505 ? -7.307 103.411 111.572 1.00 80.93 505 VAL C N 1
ATOM 12791 C CA . VAL B 1 505 ? -8.479 102.665 111.143 1.00 79.88 505 VAL C CA 1
ATOM 12792 C C . VAL B 1 505 ? -8.913 103.089 109.740 1.00 80.03 505 VAL C C 1
ATOM 12793 O O . VAL B 1 505 ? -9.147 102.233 108.874 1.00 77.92 505 VAL C O 1
ATOM 12797 N N . ALA B 1 506 ? -9.004 104.409 109.519 1.00 81.76 506 ALA C N 1
ATOM 12798 C CA . ALA B 1 506 ? -9.400 104.959 108.221 1.00 82.15 506 ALA C CA 1
ATOM 12799 C C . ALA B 1 506 ? -8.407 104.559 107.132 1.00 81.03 506 ALA C C 1
ATOM 12800 O O . ALA B 1 506 ? -8.801 104.307 106.004 1.00 81.14 506 ALA C O 1
ATOM 12802 N N . ALA B 1 507 ? -7.119 104.499 107.488 1.00 80.79 507 ALA C N 1
ATOM 12803 C CA . ALA B 1 507 ? -6.059 104.113 106.556 1.00 79.59 507 ALA C CA 1
ATOM 12804 C C . ALA B 1 507 ? -6.199 102.653 106.125 1.00 78.07 507 ALA C C 1
ATOM 12805 O O . ALA B 1 507 ? -6.010 102.330 104.955 1.00 77.16 507 ALA C O 1
ATOM 12807 N N . ILE B 1 508 ? -6.524 101.780 107.085 1.00 77.50 508 ILE C N 1
ATOM 12808 C CA . ILE B 1 508 ? -6.748 100.364 106.809 1.00 77.11 508 ILE C CA 1
ATOM 12809 C C . ILE B 1 508 ? -7.950 100.211 105.875 1.00 77.15 508 ILE C C 1
ATOM 12810 O O . ILE B 1 508 ? -7.854 99.574 104.840 1.00 75.43 508 ILE C O 1
ATOM 12815 N N . ARG B 1 509 ? -9.073 100.836 106.234 1.00 78.94 509 ARG C N 1
ATOM 12816 C CA . ARG B 1 509 ? -10.339 100.780 105.454 1.00 79.32 509 ARG C CA 1
ATOM 12817 C C . ARG B 1 509 ? -10.150 101.432 104.077 1.00 80.26 509 ARG C C 1
ATOM 12818 O O . ARG B 1 509 ? -10.771 100.926 103.111 1.00 78.78 509 ARG C O 1
ATOM 12826 N N . ALA B 1 510 ? -9.311 102.475 103.982 1.00 80.15 510 ALA C N 1
ATOM 12827 C CA . ALA B 1 510 ? -9.080 103.199 102.724 1.00 81.11 510 ALA C CA 1
ATOM 12828 C C . ALA B 1 510 ? -8.356 102.401 101.627 1.00 79.76 510 ALA C C 1
ATOM 12829 O O . ALA B 1 510 ? -8.658 102.561 100.440 1.00 78.81 510 ALA C O 1
ATOM 12831 N N . ILE B 1 511 ? -7.393 101.560 102.021 1.00 80.05 511 ILE C N 1
ATOM 12832 C CA . ILE B 1 511 ? -6.585 100.800 101.060 1.00 78.58 511 ILE C CA 1
ATOM 12833 C C . ILE B 1 511 ? -7.447 99.908 100.168 1.00 77.16 511 ILE C C 1
ATOM 12834 O O . ILE B 1 511 ? -7.385 100.016 98.949 1.00 77.71 511 ILE C O 1
ATOM 12839 N N . ILE B 1 512 ? -8.275 99.053 100.772 1.00 76.64 512 ILE C N 1
ATOM 12840 C CA . ILE B 1 512 ? -9.167 98.180 99.997 1.00 76.22 512 ILE C CA 1
ATOM 12841 C C . ILE B 1 512 ? -10.228 99.005 99.235 1.00 78.37 512 ILE C C 1
ATOM 12842 O O . ILE B 1 512 ? -10.573 98.680 98.099 1.00 77.88 512 ILE C O 1
ATOM 12847 N N . ASP B 1 513 ? -10.721 100.073 99.871 1.00 79.70 513 ASP C N 1
ATOM 12848 C CA . ASP B 1 513 ? -11.666 101.012 99.261 1.00 82.27 513 ASP C CA 1
ATOM 12849 C C . ASP B 1 513 ? -11.127 101.642 97.978 1.00 81.35 513 ASP C C 1
ATOM 12850 O O . ASP B 1 513 ? -11.821 101.665 96.961 1.00 81.82 513 ASP C O 1
ATOM 12855 N N . ASN B 1 514 ? -9.894 102.161 98.046 1.00 80.33 514 ASN C N 1
ATOM 12856 C CA . ASN B 1 514 ? -9.234 102.820 96.917 1.00 80.73 514 ASN C CA 1
ATOM 12857 C C . ASN B 1 514 ? -8.860 101.850 95.794 1.00 79.09 514 ASN C C 1
ATOM 12858 O O . ASN B 1 514 ? -8.978 102.186 94.617 1.00 79.96 514 ASN C O 1
ATOM 12863 N N . ASP B 1 515 ? -8.404 100.648 96.166 1.00 78.12 515 ASP C N 1
ATOM 12864 C CA . ASP B 1 515 ? -8.120 99.592 95.195 1.00 76.49 515 ASP C CA 1
ATOM 12865 C C . ASP B 1 515 ? -9.388 99.211 94.438 1.00 76.46 515 ASP C C 1
ATOM 12866 O O . ASP B 1 515 ? -9.352 99.042 93.223 1.00 77.82 515 ASP C O 1
ATOM 12871 N N . ALA B 1 516 ? -10.510 99.111 95.160 1.00 76.29 516 ALA C N 1
ATOM 12872 C CA . ALA B 1 516 ? -11.820 98.855 94.564 1.00 76.63 516 ALA C CA 1
ATOM 12873 C C . ALA B 1 516 ? -12.256 99.996 93.641 1.00 79.07 516 ALA C C 1
ATOM 12874 O O . ALA B 1 516 ? -12.637 99.766 92.492 1.00 79.90 516 ALA C O 1
ATOM 12876 N N . LYS B 1 517 ? -12.189 101.230 94.155 1.00 81.51 517 LYS C N 1
ATOM 12877 C CA . LYS B 1 517 ? -12.516 102.429 93.382 1.00 84.10 517 LYS C CA 1
ATOM 12878 C C . LYS B 1 517 ? -11.715 102.455 92.073 1.00 83.39 517 LYS C C 1
ATOM 12879 O O . LYS B 1 517 ? -12.254 102.782 91.014 1.00 85.21 517 LYS C O 1
ATOM 12885 N N . ALA B 1 518 ? -10.430 102.088 92.157 1.00 80.46 518 ALA C N 1
ATOM 12886 C CA . ALA B 1 518 ? -9.516 102.147 91.020 1.00 80.83 518 ALA C CA 1
ATOM 12887 C C . ALA B 1 518 ? -9.689 101.008 89.985 1.00 79.78 518 ALA C C 1
ATOM 12888 O O . ALA B 1 518 ? -9.134 101.082 88.891 1.00 80.56 518 ALA C O 1
ATOM 12890 N N . LEU B 1 519 ? -10.456 99.971 90.343 1.00 78.48 519 LEU C N 1
ATOM 12891 C CA . LEU B 1 519 ? -10.532 98.729 89.560 1.00 78.42 519 LEU C CA 1
ATOM 12892 C C . LEU B 1 519 ? -11.066 98.957 88.142 1.00 80.01 519 LEU C C 1
ATOM 12893 O O . LEU B 1 519 ? -10.512 98.433 87.174 1.00 79.47 519 LEU C O 1
ATOM 12898 N N . GLY B 1 520 ? -12.142 99.744 88.035 1.00 81.20 520 GLY C N 1
ATOM 12899 C CA . GLY B 1 520 ? -12.809 100.010 86.773 1.00 82.55 520 GLY C CA 1
ATOM 12900 C C . GLY B 1 520 ? -11.872 100.496 85.689 1.00 83.62 520 GLY C C 1
ATOM 12901 O O . GLY B 1 520 ? -11.883 99.974 84.567 1.00 83.32 520 GLY C O 1
ATOM 12902 N N . ALA B 1 521 ? -11.051 101.493 86.039 1.00 84.50 521 ALA C N 1
ATOM 12903 C CA . ALA B 1 521 ? -10.088 102.101 85.125 1.00 86.51 521 ALA C CA 1
ATOM 12904 C C . ALA B 1 521 ? -8.896 101.183 84.833 1.00 85.13 521 ALA C C 1
ATOM 12905 O O . ALA B 1 521 ? -8.337 101.220 83.740 1.00 86.49 521 ALA C O 1
ATOM 12907 N N . ARG B 1 522 ? -8.499 100.369 85.816 1.00 82.58 522 ARG C N 1
ATOM 12908 C CA . ARG B 1 522 ? -7.406 99.379 85.645 1.00 82.01 522 ARG C CA 1
ATOM 12909 C C . ARG B 1 522 ? -7.840 98.343 84.595 1.00 80.68 522 ARG C C 1
ATOM 12910 O O . ARG B 1 522 ? -7.035 98.046 83.689 1.00 79.22 522 ARG C O 1
ATOM 12918 N N . LEU B 1 523 ? -9.079 97.849 84.697 1.00 79.90 523 LEU C N 1
ATOM 12919 C CA . LEU B 1 523 ? -9.625 96.868 83.758 1.00 80.26 523 LEU C CA 1
ATOM 12920 C C . LEU B 1 523 ? -9.747 97.420 82.343 1.00 82.94 523 LEU C C 1
ATOM 12921 O O . LEU B 1 523 ? -9.555 96.691 81.368 1.00 82.37 523 LEU C O 1
ATOM 12926 N N . LEU B 1 524 ? -10.073 98.715 82.243 1.00 85.78 524 LEU C N 1
ATOM 12927 C CA . LEU B 1 524 ? -10.130 99.422 80.970 1.00 88.19 524 LEU C CA 1
ATOM 12928 C C . LEU B 1 524 ? -8.729 99.539 80.379 1.00 89.37 524 LEU C C 1
ATOM 12929 O O . LEU B 1 524 ? -8.525 99.264 79.200 1.00 89.05 524 LEU C O 1
ATOM 12934 N N . ALA B 1 525 ? -7.777 99.972 81.216 1.00 90.34 525 ALA C N 1
ATOM 12935 C CA . ALA B 1 525 ? -6.382 100.185 80.822 1.00 91.59 525 ALA C CA 1
ATOM 12936 C C . ALA B 1 525 ? -5.727 98.883 80.378 1.00 89.53 525 ALA C C 1
ATOM 12937 O O . ALA B 1 525 ? -4.950 98.871 79.427 1.00 91.07 525 ALA C O 1
ATOM 12939 N N . ASP B 1 526 ? -6.055 97.792 81.079 1.00 87.64 526 ASP C N 1
ATOM 12940 C CA . ASP B 1 526 ? -5.603 96.441 80.737 1.00 85.20 526 ASP C CA 1
ATOM 12941 C C . ASP B 1 526 ? -5.931 96.103 79.284 1.00 85.54 526 ASP C C 1
ATOM 12942 O O . ASP B 1 526 ? -5.042 95.731 78.515 1.00 86.05 526 ASP C O 1
ATOM 12947 N N . LEU B 1 527 ? -7.212 96.244 78.922 1.00 84.88 527 LEU C N 1
ATOM 12948 C CA . LEU B 1 527 ? -7.686 96.015 77.559 1.00 86.56 527 LEU C CA 1
ATOM 12949 C C . LEU B 1 527 ? -7.071 96.999 76.557 1.00 89.45 527 LEU C C 1
ATOM 12950 O O . LEU B 1 527 ? -6.647 96.605 75.466 1.00 89.20 527 LEU C O 1
ATOM 12955 N N . SER B 1 528 ? -7.049 98.280 76.938 1.00 90.35 528 SER C N 1
ATOM 12956 C CA . SER B 1 528 ? -6.500 99.358 76.115 1.00 94.07 528 SER C CA 1
ATOM 12957 C C . SER B 1 528 ? -5.025 99.122 75.785 1.00 94.31 528 SER C C 1
ATOM 12958 O O . SER B 1 528 ? -4.627 99.215 74.625 1.00 97.33 528 SER C O 1
ATOM 12961 N N . GLY B 1 529 ? -4.234 98.815 76.820 1.00 91.88 529 GLY C N 1
ATOM 12962 C CA . GLY B 1 529 ? -2.811 98.541 76.705 1.00 92.50 529 GLY C CA 1
ATOM 12963 C C . GLY B 1 529 ? -2.464 97.292 75.899 1.00 92.50 529 GLY C C 1
ATOM 12964 O O . GLY B 1 529 ? -1.355 97.178 75.387 1.00 94.65 529 GLY C O 1
ATOM 12965 N N . ALA B 1 530 ? -3.418 96.360 75.789 1.00 90.31 530 ALA C N 1
ATOM 12966 C CA . ALA B 1 530 ? -3.272 95.163 74.954 1.00 90.56 530 ALA C CA 1
ATOM 12967 C C . ALA B 1 530 ? -3.806 95.364 73.522 1.00 93.00 530 ALA C C 1
ATOM 12968 O O . ALA B 1 530 ? -3.957 94.389 72.768 1.00 93.53 530 ALA C O 1
ATOM 12970 N N . PHE B 1 531 ? -4.089 96.627 73.165 1.00 94.58 531 PHE C N 1
ATOM 12971 C CA . PHE B 1 531 ? -4.536 97.048 71.831 1.00 97.30 531 PHE C CA 1
ATOM 12972 C C . PHE B 1 531 ? -5.957 96.612 71.461 1.00 96.26 531 PHE C C 1
ATOM 12973 O O . PHE B 1 531 ? -6.337 96.659 70.287 1.00 97.36 531 PHE C O 1
ATOM 12981 N N . VAL B 1 532 ? -6.750 96.201 72.456 1.00 93.55 532 VAL C N 1
ATOM 12982 C CA . VAL B 1 532 ? -8.046 95.576 72.183 1.00 93.08 532 VAL C CA 1
ATOM 12983 C C . VAL B 1 532 ? -8.995 96.566 71.503 1.00 96.65 532 VAL C C 1
ATOM 12984 O O . VAL B 1 532 ? -9.719 96.191 70.580 1.00 98.88 532 VAL C O 1
ATOM 12988 N N . ALA B 1 533 ? -8.958 97.831 71.942 1.00 98.42 533 ALA C N 1
ATOM 12989 C CA . ALA B 1 533 ? -9.800 98.892 71.384 1.00 101.50 533 ALA C CA 1
ATOM 12990 C C . ALA B 1 533 ? -9.408 99.292 69.958 1.00 104.96 533 ALA C C 1
ATOM 12991 O O . ALA B 1 533 ? -10.205 99.925 69.253 1.00 108.70 533 ALA C O 1
ATOM 12993 N N . HIS B 1 534 ? -8.179 98.943 69.555 1.00 105.16 534 HIS C N 1
ATOM 12994 C CA . HIS B 1 534 ? -7.687 99.139 68.189 1.00 108.96 534 HIS C CA 1
ATOM 12995 C C . HIS B 1 534 ? -8.219 98.115 67.168 1.00 109.93 534 HIS C C 1
ATOM 12996 O O . HIS B 1 534 ? -8.140 98.353 65.963 1.00 114.55 534 HIS C O 1
ATOM 13003 N N . TYR B 1 535 ? -8.733 96.974 67.645 1.00 107.15 535 TYR C N 1
ATOM 13004 C CA . TYR B 1 535 ? -9.142 95.825 66.793 1.00 107.34 535 TYR C CA 1
ATOM 13005 C C . TYR B 1 535 ? -10.621 95.482 67.003 1.00 106.39 535 TYR C C 1
ATOM 13006 O O . TYR B 1 535 ? -11.034 94.363 66.623 1.00 107.04 535 TYR C O 1
ATOM 13015 N N . ALA B 1 536 ? -11.400 96.426 67.541 1.00 107.45 536 ALA C N 1
ATOM 13016 C CA . ALA B 1 536 ? -12.828 96.234 67.785 1.00 106.53 536 ALA C CA 1
ATOM 13017 C C . ALA B 1 536 ? -13.595 97.528 67.562 1.00 108.76 536 ALA C C 1
ATOM 13018 O O . ALA B 1 536 ? -13.114 98.602 67.909 1.00 108.90 536 ALA C O 1
ATOM 13020 N N . SER B 1 537 ? -14.797 97.407 66.988 1.00 110.23 537 SER C N 1
ATOM 13021 C CA . SER B 1 537 ? -15.720 98.525 66.860 1.00 112.79 537 SER C CA 1
ATOM 13022 C C . SER B 1 537 ? -15.991 99.067 68.250 1.00 111.32 537 SER C C 1
ATOM 13023 O O . SER B 1 537 ? -15.852 98.347 69.239 1.00 107.52 537 SER C O 1
ATOM 13026 N N . LYS B 1 538 ? -16.380 100.342 68.319 1.00 115.11 538 LYS C N 1
ATOM 13027 C CA . LYS B 1 538 ? -16.627 101.014 69.588 1.00 114.79 538 LYS C CA 1
ATOM 13028 C C . LYS B 1 538 ? -17.745 100.328 70.364 1.00 112.33 538 LYS C C 1
ATOM 13029 O O . LYS B 1 538 ? -17.688 100.243 71.590 1.00 109.99 538 LYS C O 1
ATOM 13035 N N . GLU B 1 539 ? -18.755 99.839 69.635 1.00 113.59 539 GLU C N 1
ATOM 13036 C CA . GLU B 1 539 ? -19.882 99.130 70.221 1.00 112.54 539 GLU C CA 1
ATOM 13037 C C . GLU B 1 539 ? -19.434 97.794 70.792 1.00 107.81 539 GLU C C 1
ATOM 13038 O O . GLU B 1 539 ? -19.786 97.457 71.916 1.00 105.30 539 GLU C O 1
ATOM 13044 N N . HIS B 1 540 ? -18.643 97.048 70.012 1.00 106.26 540 HIS C N 1
ATOM 13045 C CA . HIS B 1 540 ? -18.109 95.750 70.441 1.00 102.25 540 HIS C CA 1
ATOM 13046 C C . HIS B 1 540 ? -17.212 95.891 71.669 1.00 98.41 540 HIS C C 1
ATOM 13047 O O . HIS B 1 540 ? -17.374 95.145 72.634 1.00 95.58 540 HIS C O 1
ATOM 13054 N N . PHE B 1 541 ? -16.273 96.846 71.626 1.00 97.97 541 PHE C N 1
ATOM 13055 C CA . PHE B 1 541 ? -15.342 97.074 72.733 1.00 95.66 541 PHE C CA 1
ATOM 13056 C C . PHE B 1 541 ? -16.080 97.455 74.008 1.00 93.91 541 PHE C C 1
ATOM 13057 O O . PHE B 1 541 ? -15.751 96.977 75.096 1.00 90.55 541 PHE C O 1
ATOM 13065 N N . SER B 1 542 ? -17.074 98.333 73.857 1.00 96.42 542 SER C N 1
ATOM 13066 C CA . SER B 1 542 ? -17.896 98.808 74.965 1.00 96.61 542 SER C CA 1
ATOM 13067 C C . SER B 1 542 ? -18.610 97.640 75.656 1.00 94.64 542 SER C C 1
ATOM 13068 O O . SER B 1 542 ? -18.556 97.519 76.891 1.00 92.97 542 SER C O 1
ATOM 13071 N N . THR B 1 543 ? -19.256 96.782 74.852 1.00 94.01 543 THR C N 1
ATOM 13072 C CA . THR B 1 543 ? -19.946 95.593 75.350 1.00 92.28 543 THR C CA 1
ATOM 13073 C C . THR B 1 543 ? -18.995 94.638 76.084 1.00 89.26 543 THR C C 1
ATOM 13074 O O . THR B 1 543 ? -19.335 94.125 77.144 1.00 87.50 543 THR C O 1
ATOM 13078 N N . LEU B 1 544 ? -17.802 94.417 75.520 1.00 89.08 544 LEU C N 1
ATOM 13079 C CA . LEU B 1 544 ? -16.794 93.562 76.138 1.00 86.32 544 LEU C CA 1
ATOM 13080 C C . LEU B 1 544 ? -16.389 94.112 77.498 1.00 85.93 544 LEU C C 1
ATOM 13081 O O . LEU B 1 544 ? -16.408 93.394 78.491 1.00 85.10 544 LEU C O 1
ATOM 13086 N N . TYR B 1 545 ? -16.018 95.394 77.538 1.00 88.31 545 TYR C N 1
ATOM 13087 C CA . TYR B 1 545 ? -15.558 96.085 78.772 1.00 88.28 545 TYR C CA 1
ATOM 13088 C C . TYR B 1 545 ? -16.658 96.016 79.840 1.00 88.58 545 TYR C C 1
ATOM 13089 O O . TYR B 1 545 ? -16.354 95.646 80.990 1.00 87.01 545 TYR C O 1
ATOM 13098 N N . SER B 1 546 ? -17.894 96.358 79.466 1.00 91.02 546 SER C N 1
ATOM 13099 C CA . SER B 1 546 ? -19.022 96.348 80.386 1.00 91.57 546 SER C CA 1
ATOM 13100 C C . SER B 1 546 ? -19.216 94.975 81.041 1.00 89.30 546 SER C C 1
ATOM 13101 O O . SER B 1 546 ? -19.359 94.877 82.259 1.00 88.09 546 SER C O 1
ATOM 13104 N N . GLU B 1 547 ? -19.211 93.918 80.224 1.00 88.79 547 GLU C N 1
ATOM 13105 C CA . GLU B 1 547 ? -19.367 92.543 80.716 1.00 87.58 547 GLU C CA 1
ATOM 13106 C C . GLU B 1 547 ? -18.253 92.157 81.692 1.00 83.56 547 GLU C C 1
ATOM 13107 O O . GLU B 1 547 ? -18.517 91.568 82.739 1.00 81.38 547 GLU C O 1
ATOM 13113 N N . ILE B 1 548 ? -17.010 92.500 81.341 1.00 82.23 548 ILE C N 1
ATOM 13114 C CA . ILE B 1 548 ? -15.850 92.219 82.183 1.00 80.31 548 ILE C CA 1
ATOM 13115 C C . ILE B 1 548 ? -16.018 92.823 83.583 1.00 79.89 548 ILE C C 1
ATOM 13116 O O . ILE B 1 548 ? -15.871 92.121 84.580 1.00 77.23 548 ILE C O 1
ATOM 13121 N N . VAL B 1 549 ? -16.346 94.118 83.652 1.00 82.88 549 VAL C N 1
ATOM 13122 C CA . VAL B 1 549 ? -16.529 94.807 84.967 1.00 83.53 549 VAL C CA 1
ATOM 13123 C C . VAL B 1 549 ? -17.727 94.184 85.687 1.00 84.19 549 VAL C C 1
ATOM 13124 O O . VAL B 1 549 ? -17.629 93.942 86.905 1.00 82.00 549 VAL C O 1
ATOM 13128 N N . LYS B 1 550 ? -18.789 93.884 84.943 1.00 88.10 550 LYS C N 1
ATOM 13129 C CA . LYS B 1 550 ? -20.015 93.297 85.541 1.00 92.06 550 LYS C CA 1
ATOM 13130 C C . LYS B 1 550 ? -19.675 91.943 86.169 1.00 91.74 550 LYS C C 1
ATOM 13131 O O . LYS B 1 550 ? -20.276 91.613 87.188 1.00 94.59 550 LYS C O 1
ATOM 13137 N N . ALA B 1 551 ? -18.793 91.165 85.539 1.00 90.49 551 ALA C N 1
ATOM 13138 C CA . ALA B 1 551 ? -18.390 89.855 86.098 1.00 90.12 551 ALA C CA 1
ATOM 13139 C C . ALA B 1 551 ? -17.660 90.032 87.435 1.00 90.11 551 ALA C C 1
ATOM 13140 O O . ALA B 1 551 ? -17.939 89.256 88.356 1.00 88.90 551 ALA C O 1
ATOM 13142 N N . VAL B 1 552 ? -16.754 91.007 87.528 1.00 93.36 552 VAL C N 1
ATOM 13143 C CA . VAL B 1 552 ? -15.956 91.205 88.776 1.00 95.21 552 VAL C CA 1
ATOM 13144 C C . VAL B 1 552 ? -16.878 91.613 89.932 1.00 97.26 552 VAL C C 1
ATOM 13145 O O . VAL B 1 552 ? -16.675 91.105 91.049 1.00 96.93 552 VAL C O 1
ATOM 13149 N N . LYS B 1 553 ? -17.858 92.482 89.670 1.00 101.85 553 LYS C N 1
ATOM 13150 C CA . LYS B 1 553 ? -18.765 92.976 90.740 1.00 107.56 553 LYS C CA 1
ATOM 13151 C C . LYS B 1 553 ? -20.030 92.118 90.791 1.00 114.43 553 LYS C C 1
ATOM 13152 O O . LYS B 1 553 ? -20.363 91.521 89.769 1.00 121.36 553 LYS C O 1
ATOM 13158 N N . ASP B 1 554 ? -20.679 92.015 91.954 1.00 122.39 554 ASP C N 1
ATOM 13159 C CA . ASP B 1 554 ? -21.983 91.297 92.032 1.00 126.81 554 ASP C CA 1
ATOM 13160 C C . ASP B 1 554 ? -21.879 89.913 91.376 1.00 126.51 554 ASP C C 1
ATOM 13161 O O . ASP B 1 554 ? -22.708 89.621 90.492 1.00 129.71 554 ASP C O 1
ATOM 13166 N N . ALA B 1 555 ? -20.895 89.104 91.774 1.00 121.67 555 ALA C N 1
ATOM 13167 C CA . ALA B 1 555 ? -20.688 87.783 91.133 1.00 120.39 555 ALA C CA 1
ATOM 13168 C C . ALA B 1 555 ? -21.073 86.656 92.091 1.00 122.57 555 ALA C C 1
ATOM 13169 O O . ALA B 1 555 ? -20.918 86.844 93.304 1.00 120.79 555 ALA C O 1
ATOM 13171 N N . PRO B 1 556 ? -21.647 85.527 91.620 1.00 123.79 556 PRO C N 1
ATOM 13172 C CA . PRO B 1 556 ? -21.901 84.378 92.495 1.00 119.21 556 PRO C CA 1
ATOM 13173 C C . PRO B 1 556 ? -20.642 83.499 92.508 1.00 109.61 556 PRO C C 1
ATOM 13174 O O . PRO B 1 556 ? -19.732 83.786 91.754 1.00 104.57 556 PRO C O 1
ATOM 13178 N N . GLU B 1 557 ? -20.597 82.470 93.359 1.00 104.86 557 GLU C N 1
ATOM 13179 C CA . GLU B 1 557 ? -19.440 81.577 93.322 1.00 103.93 557 GLU C CA 1
ATOM 13180 C C . GLU B 1 557 ? -19.410 80.771 92.022 1.00 95.96 557 GLU C C 1
ATOM 13181 O O . GLU B 1 557 ? -20.344 80.020 91.719 1.00 93.84 557 GLU C O 1
ATOM 13187 N N . VAL B 1 558 ? -18.331 80.953 91.259 1.00 87.31 558 VAL C N 1
ATOM 13188 C CA . VAL B 1 558 ? -18.253 80.323 89.909 1.00 84.68 558 VAL C CA 1
ATOM 13189 C C . VAL B 1 558 ? -17.342 79.095 89.937 1.00 79.73 558 VAL C C 1
ATOM 13190 O O . VAL B 1 558 ? -16.633 78.903 90.939 1.00 79.18 558 VAL C O 1
ATOM 13194 N N . SER B 1 559 ? -17.367 78.304 88.866 1.00 78.17 559 SER C N 1
ATOM 13195 C CA . SER B 1 559 ? -16.562 77.060 88.813 1.00 75.98 559 SER C CA 1
ATOM 13196 C C . SER B 1 559 ? -15.085 77.370 88.602 1.00 75.14 559 SER C C 1
ATOM 13197 O O . SER B 1 559 ? -14.776 78.201 87.734 1.00 74.49 559 SER C O 1
ATOM 13200 N N . SER B 1 560 ? -14.215 76.731 89.381 1.00 76.77 560 SER C N 1
ATOM 13201 C CA . SER B 1 560 ? -12.757 76.856 89.144 1.00 80.35 560 SER C CA 1
ATOM 13202 C C . SER B 1 560 ? -12.376 75.665 88.273 1.00 84.87 560 SER C C 1
ATOM 13203 O O . SER B 1 560 ? -11.198 75.560 87.893 1.00 85.05 560 SER C O 1
ATOM 13206 N N . GLY B 1 561 ? -13.356 74.814 87.961 1.00 88.71 561 GLY C N 1
ATOM 13207 C CA . GLY B 1 561 ? -13.102 73.588 87.183 1.00 91.34 561 GLY C CA 1
ATOM 13208 C C . GLY B 1 561 ? -12.744 73.920 85.754 1.00 90.72 561 GLY C C 1
ATOM 13209 O O . GLY B 1 561 ? -12.307 73.014 85.032 1.00 84.14 561 GLY C O 1
ATOM 13210 N N . LEU B 1 562 ? -12.956 75.174 85.355 1.00 85.28 562 LEU C N 1
ATOM 13211 C CA . LEU B 1 562 ? -12.562 75.588 83.989 1.00 82.79 562 LEU C CA 1
ATOM 13212 C C . LEU B 1 562 ? -11.058 75.372 83.828 1.00 78.96 562 LEU C C 1
ATOM 13213 O O . LEU B 1 562 ? -10.296 75.726 84.748 1.00 73.78 562 LEU C O 1
ATOM 13218 N N . PRO B 1 563 ? -10.605 74.807 82.692 1.00 77.24 563 PRO C N 1
ATOM 13219 C CA . PRO B 1 563 ? -9.180 74.634 82.429 1.00 77.59 563 PRO C CA 1
ATOM 13220 C C . PRO B 1 563 ? -8.513 75.976 82.099 1.00 77.60 563 PRO C C 1
ATOM 13221 O O . PRO B 1 563 ? -9.202 76.957 81.947 1.00 74.54 563 PRO C O 1
ATOM 13225 N N . ARG B 1 564 ? -7.187 75.976 81.978 1.00 79.28 564 ARG C N 1
ATOM 13226 C CA . ARG B 1 564 ? -6.453 77.227 81.675 1.00 81.81 564 ARG C CA 1
ATOM 13227 C C . ARG B 1 564 ? -6.654 77.477 80.183 1.00 80.93 564 ARG C C 1
ATOM 13228 O O . ARG B 1 564 ? -6.567 76.502 79.418 1.00 77.64 564 ARG C O 1
ATOM 13236 N N . LEU B 1 565 ? -6.932 78.723 79.791 1.00 77.12 565 LEU C N 1
ATOM 13237 C CA . LEU B 1 565 ? -7.289 78.995 78.405 1.00 77.07 565 LEU C CA 1
ATOM 13238 C C . LEU B 1 565 ? -6.249 78.456 77.426 1.00 78.55 565 LEU C C 1
ATOM 13239 O O . LEU B 1 565 ? -6.608 77.835 76.429 1.00 80.62 565 LEU C O 1
ATOM 13244 N N . LYS B 1 566 ? -4.966 78.691 77.724 1.00 78.07 566 LYS C N 1
ATOM 13245 C CA . LYS B 1 566 ? -3.838 78.193 76.923 1.00 80.08 566 LYS C CA 1
ATOM 13246 C C . LYS B 1 566 ? -3.942 76.693 76.621 1.00 78.56 566 LYS C C 1
ATOM 13247 O O . LYS B 1 566 ? -3.768 76.262 75.479 1.00 79.09 566 LYS C O 1
ATOM 13253 N N . LEU B 1 567 ? -4.214 75.907 77.664 1.00 75.71 567 LEU C N 1
ATOM 13254 C CA . LEU B 1 567 ? -4.333 74.461 77.543 1.00 75.58 567 LEU C CA 1
ATOM 13255 C C . LEU B 1 567 ? -5.596 74.074 76.784 1.00 74.73 567 LEU C C 1
ATOM 13256 O O . LEU B 1 567 ? -5.555 73.198 75.930 1.00 75.28 567 LEU C O 1
ATOM 13261 N N . LEU B 1 568 ? -6.708 74.762 77.065 1.00 74.07 568 LEU C N 1
ATOM 13262 C CA . LEU B 1 568 ? -7.938 74.582 76.292 1.00 74.07 568 LEU C CA 1
ATOM 13263 C C . LEU B 1 568 ? -7.668 74.821 74.800 1.00 75.66 568 LEU C C 1
ATOM 13264 O O . LEU B 1 568 ? -8.063 74.008 73.948 1.00 76.06 568 LEU C O 1
ATOM 13269 N N . LEU B 1 569 ? -6.970 75.925 74.503 1.00 75.44 569 LEU C N 1
ATOM 13270 C CA . LEU B 1 569 ? -6.653 76.323 73.137 1.00 76.98 569 LEU C CA 1
ATOM 13271 C C . LEU B 1 569 ? -5.663 75.350 72.476 1.00 77.90 569 LEU C C 1
ATOM 13272 O O . LEU B 1 569 ? -5.779 75.064 71.289 1.00 77.38 569 LEU C O 1
ATOM 13277 N N . LYS B 1 570 ? -4.688 74.866 73.254 1.00 77.53 570 LYS C N 1
ATOM 13278 C CA . LYS B 1 570 ? -3.737 73.856 72.795 1.00 78.72 570 LYS C CA 1
ATOM 13279 C C . LYS B 1 570 ? -4.468 72.609 72.309 1.00 77.69 570 LYS C C 1
ATOM 13280 O O . LYS B 1 570 ? -4.234 72.152 71.197 1.00 78.61 570 LYS C O 1
ATOM 13286 N N . ARG B 1 571 ? -5.364 72.081 73.150 1.00 75.28 571 ARG C N 1
ATOM 13287 C CA . ARG B 1 571 ? -6.169 70.855 72.880 1.00 74.88 571 ARG C CA 1
ATOM 13288 C C . ARG B 1 571 ? -6.995 71.067 71.607 1.00 76.12 571 ARG C C 1
ATOM 13289 O O . ARG B 1 571 ? -6.933 70.192 70.707 1.00 76.93 571 ARG C O 1
ATOM 13297 N N . ALA B 1 572 ? -7.732 72.182 71.541 1.00 75.46 572 ALA C N 1
ATOM 13298 C CA . ALA B 1 572 ? -8.528 72.554 70.380 1.00 76.99 572 ALA C CA 1
ATOM 13299 C C . ALA B 1 572 ? -7.670 72.630 69.118 1.00 79.62 572 ALA C C 1
ATOM 13300 O O . ALA B 1 572 ? -8.099 72.199 68.047 1.00 81.42 572 ALA C O 1
ATOM 13302 N N . ASP B 1 573 ? -6.457 73.179 69.254 1.00 80.24 573 ASP C N 1
ATOM 13303 C CA . ASP B 1 573 ? -5.513 73.274 68.143 1.00 83.30 573 ASP C CA 1
ATOM 13304 C C . ASP B 1 573 ? -5.054 71.890 67.677 1.00 83.79 573 ASP C C 1
ATOM 13305 O O . ASP B 1 573 ? -4.936 71.652 66.481 1.00 85.74 573 ASP C O 1
ATOM 13310 N N . GLY B 1 574 ? -4.797 70.993 68.635 1.00 81.51 574 GLY C N 1
ATOM 13311 C CA . GLY B 1 574 ? -4.322 69.651 68.354 1.00 82.92 574 GLY C CA 1
ATOM 13312 C C . GLY B 1 574 ? -5.356 68.772 67.672 1.00 83.18 574 GLY C C 1
ATOM 13313 O O . GLY B 1 574 ? -5.019 67.975 66.797 1.00 84.94 574 GLY C O 1
ATOM 13314 N N . VAL B 1 575 ? -6.620 68.933 68.076 1.00 81.81 575 VAL C N 1
ATOM 13315 C CA . VAL B 1 575 ? -7.735 68.193 67.519 1.00 81.60 575 VAL C CA 1
ATOM 13316 C C . VAL B 1 575 ? -8.057 68.732 66.133 1.00 84.25 575 VAL C C 1
ATOM 13317 O O . VAL B 1 575 ? -8.241 67.960 65.202 1.00 86.67 575 VAL C O 1
ATOM 13321 N N . ARG B 1 576 ? -8.124 70.063 66.003 1.00 85.30 576 ARG C N 1
ATOM 13322 C CA . ARG B 1 576 ? -8.335 70.759 64.702 1.00 87.29 576 ARG C CA 1
ATOM 13323 C C . ARG B 1 576 ? -7.286 70.264 63.697 1.00 88.85 576 ARG C C 1
ATOM 13324 O O . ARG B 1 576 ? -7.680 69.865 62.586 1.00 90.11 576 ARG C O 1
ATOM 13332 N N . GLY B 1 577 ? -6.009 70.288 64.090 1.00 88.54 577 GLY C N 1
ATOM 13333 C CA . GLY B 1 577 ? -4.902 69.911 63.236 1.00 91.42 577 GLY C CA 1
ATOM 13334 C C . GLY B 1 577 ? -5.023 68.502 62.686 1.00 93.35 577 GLY C C 1
ATOM 13335 O O . GLY B 1 577 ? -4.762 68.269 61.504 1.00 94.87 577 GLY C O 1
ATOM 13336 N N . TYR B 1 578 ? -5.438 67.560 63.540 1.00 92.61 578 TYR C N 1
ATOM 13337 C CA . TYR B 1 578 ? -5.603 66.131 63.168 1.00 95.11 578 TYR C CA 1
ATOM 13338 C C . TYR B 1 578 ? -6.775 65.983 62.191 1.00 96.78 578 TYR C C 1
ATOM 13339 O O . TYR B 1 578 ? -6.548 65.460 61.093 1.00 98.74 578 TYR C O 1
ATOM 13348 N N . VAL B 1 579 ? -7.977 66.431 62.573 1.00 96.35 579 VAL C N 1
ATOM 13349 C CA . VAL B 1 579 ? -9.167 66.220 61.741 1.00 98.30 579 VAL C CA 1
ATOM 13350 C C . VAL B 1 579 ? -9.074 66.897 60.367 1.00 100.51 579 VAL C C 1
ATOM 13351 O O . VAL B 1 579 ? -9.542 66.344 59.373 1.00 102.06 579 VAL C O 1
ATOM 13355 N N . HIS B 1 580 ? -8.430 68.071 60.320 1.00 100.52 580 HIS C N 1
ATOM 13356 C CA . HIS B 1 580 ? -8.208 68.808 59.070 1.00 103.67 580 HIS C CA 1
ATOM 13357 C C . HIS B 1 580 ? -7.208 68.120 58.136 1.00 107.35 580 HIS C C 1
ATOM 13358 O O . HIS B 1 580 ? -7.136 68.460 56.955 1.00 109.70 580 HIS C O 1
ATOM 13365 N N . GLY B 1 581 ? -6.440 67.163 58.673 1.00 107.37 581 GLY C N 1
ATOM 13366 C CA . GLY B 1 581 ? -5.559 66.320 57.887 1.00 108.85 581 GLY C CA 1
ATOM 13367 C C . GLY B 1 581 ? -6.213 65.061 57.328 1.00 110.07 581 GLY C C 1
ATOM 13368 O O . GLY B 1 581 ? -5.567 64.316 56.597 1.00 112.06 581 GLY C O 1
ATOM 13369 N N . LEU B 1 582 ? -7.485 64.828 57.678 1.00 108.70 582 LEU C N 1
ATOM 13370 C CA . LEU B 1 582 ? -8.238 63.651 57.243 1.00 108.43 582 LEU C CA 1
ATOM 13371 C C . LEU B 1 582 ? -9.096 63.946 56.020 1.00 111.70 582 LEU C C 1
ATOM 13372 O O . LEU B 1 582 ? -9.607 65.055 55.852 1.00 110.71 582 LEU C O 1
ATOM 13377 N N . ARG B 1 583 ? -9.280 62.917 55.188 1.00 114.39 583 ARG C N 1
ATOM 13378 C CA . ARG B 1 583 ? -10.159 62.927 53.989 1.00 118.00 583 ARG C CA 1
ATOM 13379 C C . ARG B 1 583 ? -11.621 62.931 54.446 1.00 115.24 583 ARG C C 1
ATOM 13380 O O . ARG B 1 583 ? -12.428 63.624 53.809 1.00 116.70 583 ARG C O 1
ATOM 13388 N N . ASP B 1 584 ? -11.932 62.163 55.495 1.00 113.13 584 ASP C N 1
ATOM 13389 C CA . ASP B 1 584 ? -13.277 62.066 56.053 1.00 112.33 584 ASP C CA 1
ATOM 13390 C C . ASP B 1 584 ? -13.693 63.423 56.631 1.00 112.18 584 ASP C C 1
ATOM 13391 O O . ASP B 1 584 ? -13.205 63.824 57.685 1.00 108.98 584 ASP C O 1
ATOM 13396 N N . THR B 1 585 ? -14.595 64.111 55.919 1.00 114.45 585 THR C N 1
ATOM 13397 C CA . THR B 1 585 ? -15.030 65.459 56.266 1.00 114.44 585 THR C CA 1
ATOM 13398 C C . THR B 1 585 ? -15.956 65.515 57.477 1.00 112.93 585 THR C C 1
ATOM 13399 O O . THR B 1 585 ? -16.036 66.554 58.126 1.00 110.21 585 THR C O 1
ATOM 13403 N N . ARG B 1 586 ? -16.639 64.401 57.779 1.00 114.77 586 ARG C N 1
ATOM 13404 C CA . ARG B 1 586 ? -17.528 64.264 58.967 1.00 114.68 586 ARG C CA 1
ATOM 13405 C C . ARG B 1 586 ? -16.766 64.711 60.219 1.00 112.38 586 ARG C C 1
ATOM 13406 O O . ARG B 1 586 ? -17.369 65.403 61.068 1.00 112.31 586 ARG C O 1
ATOM 13414 N N . LYS B 1 587 ? -15.489 64.321 60.310 1.00 111.11 587 LYS C N 1
ATOM 13415 C CA . LYS B 1 587 ? -14.653 64.584 61.469 1.00 108.03 587 LYS C CA 1
ATOM 13416 C C . LYS B 1 587 ? -14.210 66.041 61.598 1.00 104.25 587 LYS C C 1
ATOM 13417 O O . LYS B 1 587 ? -13.810 66.458 62.682 1.00 102.00 587 LYS C O 1
ATOM 13423 N N . HIS B 1 588 ? -14.301 66.808 60.504 1.00 104.19 588 HIS C N 1
ATOM 13424 C CA . HIS B 1 588 ? -13.974 68.236 60.522 1.00 103.20 588 HIS C CA 1
ATOM 13425 C C . HIS B 1 588 ? -14.912 69.019 61.437 1.00 100.13 588 HIS C C 1
ATOM 13426 O O . HIS B 1 588 ? -14.534 70.075 61.962 1.00 99.08 588 HIS C O 1
ATOM 13433 N N . ALA B 1 589 ? -16.126 68.485 61.632 1.00 98.98 589 ALA C N 1
ATOM 13434 C CA . ALA B 1 589 ? -17.156 69.098 62.470 1.00 97.59 589 ALA C CA 1
ATOM 13435 C C . ALA B 1 589 ? -16.692 69.363 63.906 1.00 93.57 589 ALA C C 1
ATOM 13436 O O . ALA B 1 589 ? -17.199 70.260 64.568 1.00 94.97 589 ALA C O 1
ATOM 13438 N N . PHE B 1 590 ? -15.732 68.563 64.379 1.00 90.78 590 PHE C N 1
ATOM 13439 C CA . PHE B 1 590 ? -15.216 68.638 65.740 1.00 87.69 590 PHE C CA 1
ATOM 13440 C C . PHE B 1 590 ? -14.110 69.689 65.931 1.00 86.46 590 PHE C C 1
ATOM 13441 O O . PHE B 1 590 ? -13.652 69.909 67.057 1.00 85.33 590 PHE C O 1
ATOM 13449 N N . ALA B 1 591 ? -13.689 70.335 64.837 1.00 87.51 591 ALA C N 1
ATOM 13450 C CA . ALA B 1 591 ? -12.769 71.472 64.891 1.00 86.96 591 ALA C CA 1
ATOM 13451 C C . ALA B 1 591 ? -13.530 72.745 65.262 1.00 86.60 591 ALA C C 1
ATOM 13452 O O . ALA B 1 591 ? -14.657 72.948 64.810 1.00 88.27 591 ALA C O 1
ATOM 13454 N N . THR B 1 592 ? -12.904 73.589 66.091 1.00 84.70 592 THR C N 1
ATOM 13455 C CA . THR B 1 592 ? -13.416 74.917 66.411 1.00 84.56 592 THR C CA 1
ATOM 13456 C C . THR B 1 592 ? -12.637 75.932 65.597 1.00 87.51 592 THR C C 1
ATOM 13457 O O . THR B 1 592 ? -11.626 75.589 64.984 1.00 88.50 592 THR C O 1
ATOM 13461 N N . LYS B 1 593 ? -13.119 77.181 65.597 1.00 89.36 593 LYS C N 1
ATOM 13462 C CA . LYS B 1 593 ? -12.401 78.328 65.045 1.00 92.03 593 LYS C CA 1
ATOM 13463 C C . LYS B 1 593 ? -11.730 79.150 66.160 1.00 91.29 593 LYS C C 1
ATOM 13464 O O . LYS B 1 593 ? -11.368 80.316 65.955 1.00 91.94 593 LYS C O 1
ATOM 13470 N N . LEU B 1 594 ? -11.589 78.549 67.349 1.00 88.24 594 LEU C N 1
ATOM 13471 C CA . LEU B 1 594 ? -10.828 79.141 68.439 1.00 85.83 594 LEU C CA 1
ATOM 13472 C C . LEU B 1 594 ? -9.379 79.262 67.979 1.00 87.12 594 LEU C C 1
ATOM 13473 O O . LEU B 1 594 ? -8.885 78.392 67.265 1.00 90.97 594 LEU C O 1
ATOM 13478 N N . PRO B 1 595 ? -8.655 80.336 68.362 1.00 87.83 595 PRO C N 1
ATOM 13479 C CA . PRO B 1 595 ? -7.287 80.548 67.893 1.00 89.43 595 PRO C CA 1
ATOM 13480 C C . PRO B 1 595 ? -6.315 79.623 68.613 1.00 89.07 595 PRO C C 1
ATOM 13481 O O . PRO B 1 595 ? -6.608 79.171 69.718 1.00 85.41 595 PRO C O 1
ATOM 13485 N N . PRO B 1 596 ? -5.130 79.327 68.030 1.00 91.36 596 PRO C N 1
ATOM 13486 C CA . PRO B 1 596 ? -4.115 78.539 68.725 1.00 91.41 596 PRO C CA 1
ATOM 13487 C C . PRO B 1 596 ? -3.594 79.316 69.930 1.00 91.99 596 PRO C C 1
ATOM 13488 O O . PRO B 1 596 ? -3.779 80.529 70.012 1.00 91.79 596 PRO C O 1
ATOM 13492 N N . PRO B 1 597 ? -2.933 78.654 70.904 1.00 91.98 597 PRO C N 1
ATOM 13493 C CA . PRO B 1 597 ? -2.316 79.373 72.014 1.00 91.59 597 PRO C CA 1
ATOM 13494 C C . PRO B 1 597 ? -1.143 80.191 71.482 1.00 94.82 597 PRO C C 1
ATOM 13495 O O . PRO B 1 597 ? -0.365 79.690 70.671 1.00 95.64 597 PRO C O 1
ATOM 13499 N N . PRO B 1 598 ? -0.991 81.475 71.879 1.00 95.91 598 PRO C N 1
ATOM 13500 C CA . PRO B 1 598 ? 0.144 82.279 71.434 1.00 99.23 598 PRO C CA 1
ATOM 13501 C C . PRO B 1 598 ? 1.448 81.856 72.123 1.00 101.43 598 PRO C C 1
ATOM 13502 O O . PRO B 1 598 ? 1.422 81.614 73.320 1.00 99.34 598 PRO C O 1
ATOM 13506 N N . ALA B 1 599 ? 2.538 81.762 71.353 1.00 105.57 599 ALA C N 1
ATOM 13507 C CA . ALA B 1 599 ? 3.876 81.648 71.906 1.00 108.44 599 ALA C CA 1
ATOM 13508 C C . ALA B 1 599 ? 4.285 83.055 72.335 1.00 110.73 599 ALA C C 1
ATOM 13509 O O . ALA B 1 599 ? 3.840 84.033 71.736 1.00 112.18 599 ALA C O 1
ATOM 13511 N N . PRO B 1 600 ? 5.129 83.208 73.381 1.00 112.97 600 PRO C N 1
ATOM 13512 C CA . PRO B 1 600 ? 5.436 84.526 73.942 1.00 113.38 600 PRO C CA 1
ATOM 13513 C C . PRO B 1 600 ? 5.830 85.584 72.897 1.00 116.12 600 PRO C C 1
ATOM 13514 O O . PRO B 1 600 ? 5.354 86.702 72.999 1.00 115.47 600 PRO C O 1
ATOM 13518 N N . ARG B 1 601 ? 6.678 85.207 71.932 1.00 118.72 601 ARG C N 1
ATOM 13519 C CA . ARG B 1 601 ? 7.182 86.099 70.851 1.00 122.62 601 ARG C CA 1
ATOM 13520 C C . ARG B 1 601 ? 6.006 86.602 70.004 1.00 120.59 601 ARG C C 1
ATOM 13521 O O . ARG B 1 601 ? 6.091 87.746 69.518 1.00 122.19 601 ARG C O 1
ATOM 13529 N N . GLU B 1 602 ? 4.964 85.781 69.825 1.00 116.86 602 GLU C N 1
ATOM 13530 C CA . GLU B 1 602 ? 3.805 86.138 69.006 1.00 116.63 602 GLU C CA 1
ATOM 13531 C C . GLU B 1 602 ? 2.944 87.260 69.606 1.00 114.19 602 GLU C C 1
ATOM 13532 O O . GLU B 1 602 ? 2.200 87.917 68.882 1.00 113.26 602 GLU C O 1
ATOM 13538 N N . LEU B 1 603 ? 3.058 87.471 70.923 1.00 110.73 603 LEU C N 1
ATOM 13539 C CA . LEU B 1 603 ? 2.354 88.550 71.606 1.00 110.31 603 LEU C CA 1
ATOM 13540 C C . LEU B 1 603 ? 2.917 89.939 71.288 1.00 112.79 603 LEU C C 1
ATOM 13541 O O . LEU B 1 603 ? 2.275 90.940 71.589 1.00 111.25 603 LEU C O 1
ATOM 13546 N N . ASP B 1 604 ? 4.087 89.972 70.647 1.00 115.21 604 ASP C N 1
ATOM 13547 C CA . ASP B 1 604 ? 4.657 91.270 70.201 1.00 118.02 604 ASP C CA 1
ATOM 13548 C C . ASP B 1 604 ? 3.735 91.817 69.109 1.00 117.51 604 ASP C C 1
ATOM 13549 O O . ASP B 1 604 ? 3.612 93.049 69.002 1.00 118.58 604 ASP C O 1
ATOM 13554 N N . ASP B 1 605 ? 3.112 90.925 68.331 1.00 116.44 605 ASP C N 1
ATOM 13555 C CA . ASP B 1 605 ? 2.147 91.375 67.294 1.00 115.93 605 ASP C CA 1
ATOM 13556 C C . ASP B 1 605 ? 0.928 91.963 68.005 1.00 112.52 605 ASP C C 1
ATOM 13557 O O . ASP B 1 605 ? 0.370 91.278 68.879 1.00 109.32 605 ASP C O 1
ATOM 13562 N N . PRO B 1 606 ? 0.482 93.187 67.653 1.00 113.99 606 PRO C N 1
ATOM 13563 C CA . PRO B 1 606 ? -0.639 93.826 68.344 1.00 111.21 606 PRO C CA 1
ATOM 13564 C C . PRO B 1 606 ? -1.942 93.037 68.175 1.00 107.46 606 PRO C C 1
ATOM 13565 O O . PRO B 1 606 ? -2.663 92.904 69.139 1.00 103.97 606 PRO C O 1
ATOM 13569 N N . ALA B 1 607 ? -2.198 92.536 66.966 1.00 107.90 607 ALA C N 1
ATOM 13570 C CA . ALA B 1 607 ? -3.452 91.798 66.696 1.00 106.16 607 ALA C CA 1
ATOM 13571 C C . ALA B 1 607 ? -3.504 90.523 67.542 1.00 101.92 607 ALA C C 1
ATOM 13572 O O . ALA B 1 607 ? -4.573 90.228 68.098 1.00 99.68 607 ALA C O 1
ATOM 13574 N N . THR B 1 608 ? -2.382 89.808 67.634 1.00 101.07 608 THR C N 1
ATOM 13575 C CA . THR B 1 608 ? -2.350 88.541 68.407 1.00 98.21 608 THR C CA 1
ATOM 13576 C C . THR B 1 608 ? -2.615 88.843 69.885 1.00 95.07 608 THR C C 1
ATOM 13577 O O . THR B 1 608 ? -3.433 88.130 70.493 1.00 90.79 608 THR C O 1
ATOM 13581 N N . LYS B 1 609 ? -1.979 89.891 70.418 1.00 96.61 609 LYS C N 1
ATOM 13582 C CA . LYS B 1 609 ? -2.173 90.258 71.845 1.00 94.64 609 LYS C CA 1
ATOM 13583 C C . LYS B 1 609 ? -3.631 90.660 72.065 1.00 92.64 609 LYS C C 1
ATOM 13584 O O . LYS B 1 609 ? -4.230 90.178 73.036 1.00 88.30 609 LYS C O 1
ATOM 13590 N N . ALA B 1 610 ? -4.191 91.457 71.153 1.00 95.86 610 ALA C N 1
ATOM 13591 C CA . ALA B 1 610 ? -5.578 91.942 71.320 1.00 95.47 610 ALA C CA 1
ATOM 13592 C C . ALA B 1 610 ? -6.544 90.758 71.309 1.00 93.57 610 ALA C C 1
ATOM 13593 O O . ALA B 1 610 ? -7.446 90.731 72.155 1.00 93.01 610 ALA C O 1
ATOM 13595 N N . ARG B 1 611 ? -6.343 89.819 70.384 1.00 93.25 611 ARG C N 1
ATOM 13596 C CA . ARG B 1 611 ? -7.230 88.631 70.277 1.00 92.20 611 ARG C CA 1
ATOM 13597 C C . ARG B 1 611 ? -7.112 87.767 71.531 1.00 88.58 611 ARG C C 1
ATOM 13598 O O . ARG B 1 611 ? -8.154 87.315 72.025 1.00 87.20 611 ARG C O 1
ATOM 13606 N N . TYR B 1 612 ? -5.899 87.594 72.058 1.00 87.28 612 TYR C N 1
ATOM 13607 C CA . TYR B 1 612 ? -5.740 86.647 73.190 1.00 85.10 612 TYR C CA 1
ATOM 13608 C C . TYR B 1 612 ? -6.205 87.290 74.496 1.00 83.30 612 TYR C C 1
ATOM 13609 O O . TYR B 1 612 ? -6.915 86.620 75.253 1.00 82.56 612 TYR C O 1
ATOM 13618 N N . ILE B 1 613 ? -5.819 88.542 74.740 1.00 82.76 613 ILE C N 1
ATOM 13619 C CA . ILE B 1 613 ? -6.240 89.226 75.962 1.00 81.39 613 ILE C CA 1
ATOM 13620 C C . ILE B 1 613 ? -7.759 89.353 76.024 1.00 80.70 613 ILE C C 1
ATOM 13621 O O . ILE B 1 613 ? -8.360 89.020 77.033 1.00 78.97 613 ILE C O 1
ATOM 13626 N N . ALA B 1 614 ? -8.376 89.810 74.931 1.00 82.76 614 ALA C N 1
ATOM 13627 C CA . ALA B 1 614 ? -9.833 89.865 74.844 1.00 82.97 614 ALA C CA 1
ATOM 13628 C C . ALA B 1 614 ? -10.430 88.504 75.212 1.00 81.13 614 ALA C C 1
ATOM 13629 O O . ALA B 1 614 ? -11.307 88.413 76.072 1.00 80.64 614 ALA C O 1
ATOM 13631 N N . LEU B 1 615 ? -9.914 87.445 74.577 1.00 81.01 615 LEU C N 1
ATOM 13632 C CA . LEU B 1 615 ? -10.368 86.078 74.812 1.00 79.57 615 LEU C CA 1
ATOM 13633 C C . LEU B 1 615 ? -10.137 85.636 76.267 1.00 76.71 615 LEU C C 1
ATOM 13634 O O . LEU B 1 615 ? -11.022 85.048 76.894 1.00 75.26 615 LEU C O 1
ATOM 13639 N N . LEU B 1 616 ? -8.949 85.945 76.796 1.00 75.81 616 LEU C N 1
ATOM 13640 C CA . LEU B 1 616 ? -8.561 85.570 78.153 1.00 73.74 616 LEU C CA 1
ATOM 13641 C C . LEU B 1 616 ? -9.466 86.209 79.210 1.00 72.87 616 LEU C C 1
ATOM 13642 O O . LEU B 1 616 ? -9.951 85.533 80.097 1.00 72.81 616 LEU C O 1
ATOM 13647 N N . ARG B 1 617 ? -9.698 87.518 79.102 1.00 74.01 617 ARG C N 1
ATOM 13648 C CA . ARG B 1 617 ? -10.546 88.281 80.061 1.00 73.38 617 ARG C CA 1
ATOM 13649 C C . ARG B 1 617 ? -12.000 87.814 79.930 1.00 73.11 617 ARG C C 1
ATOM 13650 O O . ARG B 1 617 ? -12.661 87.660 80.976 1.00 71.45 617 ARG C O 1
ATOM 13658 N N . LEU B 1 618 ? -12.468 87.596 78.696 1.00 74.42 618 LEU C N 1
ATOM 13659 C CA . LEU B 1 618 ? -13.807 87.071 78.453 1.00 75.13 618 LEU C CA 1
ATOM 13660 C C . LEU B 1 618 ? -14.004 85.723 79.145 1.00 73.58 618 LEU C C 1
ATOM 13661 O O . LEU B 1 618 ? -14.999 85.510 79.836 1.00 73.58 618 LEU C O 1
ATOM 13666 N N . TYR B 1 619 ? -13.041 84.819 78.943 1.00 74.43 619 TYR C N 1
ATOM 13667 C CA . TYR B 1 619 ? -13.039 83.417 79.447 1.00 72.67 619 TYR C CA 1
ATOM 13668 C C . TYR B 1 619 ? -13.091 83.401 80.979 1.00 71.79 619 TYR C C 1
ATOM 13669 O O . TYR B 1 619 ? -13.988 82.743 81.538 1.00 70.49 619 TYR C O 1
ATOM 13678 N N . ASP B 1 620 ? -12.153 84.110 81.619 1.00 72.49 620 ASP C N 1
ATOM 13679 C CA . ASP B 1 620 ? -11.986 84.120 83.072 1.00 72.50 620 ASP C CA 1
ATOM 13680 C C . ASP B 1 620 ? -13.137 84.766 83.837 1.00 72.39 620 ASP C C 1
ATOM 13681 O O . ASP B 1 620 ? -13.435 84.353 84.950 1.00 71.65 620 ASP C O 1
ATOM 13686 N N . GLY B 1 621 ? -13.760 85.791 83.241 1.00 75.50 621 GLY C N 1
ATOM 13687 C CA . GLY B 1 621 ? -14.801 86.588 83.885 1.00 73.80 621 GLY C CA 1
ATOM 13688 C C . GLY B 1 621 ? -16.203 86.258 83.376 1.00 75.03 621 GLY C C 1
ATOM 13689 O O . GLY B 1 621 ? -16.861 85.374 83.917 1.00 73.85 621 GLY C O 1
ATOM 13690 N N . PRO B 1 622 ? -16.708 86.955 82.329 1.00 77.09 622 PRO C N 1
ATOM 13691 C CA . PRO B 1 622 ? -18.075 86.748 81.838 1.00 78.27 622 PRO C CA 1
ATOM 13692 C C . PRO B 1 622 ? -18.421 85.306 81.435 1.00 76.75 622 PRO C C 1
ATOM 13693 O O . PRO B 1 622 ? -19.498 84.854 81.782 1.00 77.20 622 PRO C O 1
ATOM 13697 N N . PHE B 1 623 ? -17.538 84.626 80.697 1.00 75.70 623 PHE C N 1
ATOM 13698 C CA . PHE B 1 623 ? -17.807 83.241 80.314 1.00 74.38 623 PHE C CA 1
ATOM 13699 C C . PHE B 1 623 ? -17.902 82.353 81.552 1.00 72.19 623 PHE C C 1
ATOM 13700 O O . PHE B 1 623 ? -18.862 81.607 81.691 1.00 72.50 623 PHE C O 1
ATOM 13708 N N . ARG B 1 624 ? -16.919 82.455 82.453 1.00 71.69 624 ARG C N 1
ATOM 13709 C CA . ARG B 1 624 ? -16.848 81.649 83.709 1.00 71.88 624 ARG C CA 1
ATOM 13710 C C . ARG B 1 624 ? -18.140 81.841 84.512 1.00 74.68 624 ARG C C 1
ATOM 13711 O O . ARG B 1 624 ? -18.737 80.824 84.922 1.00 77.54 624 ARG C O 1
ATOM 13719 N N . ALA B 1 625 ? -18.573 83.092 84.694 1.00 76.32 625 ALA C N 1
ATOM 13720 C CA . ALA B 1 625 ? -19.808 83.393 85.409 1.00 78.28 625 ALA C CA 1
ATOM 13721 C C . ALA B 1 625 ? -21.009 82.719 84.754 1.00 80.97 625 ALA C C 1
ATOM 13722 O O . ALA B 1 625 ? -21.820 82.091 85.436 1.00 84.46 625 ALA C O 1
ATOM 13724 N N . TYR B 1 626 ? -21.118 82.854 83.428 1.00 81.77 626 TYR C N 1
ATOM 13725 C CA . TYR B 1 626 ? -22.242 82.312 82.624 1.00 84.96 626 TYR C CA 1
ATOM 13726 C C . TYR B 1 626 ? -22.206 80.778 82.645 1.00 83.78 626 TYR C C 1
ATOM 13727 O O . TYR B 1 626 ? -23.214 80.164 83.047 1.00 85.93 626 TYR C O 1
ATOM 13736 N N . ALA B 1 627 ? -21.076 80.189 82.236 1.00 79.77 627 ALA C N 1
ATOM 13737 C CA . ALA B 1 627 ? -20.939 78.741 82.047 1.00 78.83 627 ALA C CA 1
ATOM 13738 C C . ALA B 1 627 ? -21.202 77.927 83.307 1.00 77.58 627 ALA C C 1
ATOM 13739 O O . ALA B 1 627 ? -21.771 76.832 83.231 1.00 78.82 627 ALA C O 1
ATOM 13741 N N . SER B 1 628 ? -20.777 78.466 84.457 1.00 75.93 628 SER C N 1
ATOM 13742 C CA . SER B 1 628 ? -20.808 77.760 85.738 1.00 74.52 628 SER C CA 1
ATOM 13743 C C . SER B 1 628 ? -22.196 77.278 86.144 1.00 76.83 628 SER C C 1
ATOM 13744 O O . SER B 1 628 ? -22.337 76.148 86.601 1.00 78.03 628 SER C O 1
ATOM 13747 N N . GLY B 1 629 ? -23.206 78.138 85.970 1.00 78.03 629 GLY C N 1
ATOM 13748 C CA . GLY B 1 629 ? -24.587 77.824 86.290 1.00 80.14 629 GLY C CA 1
ATOM 13749 C C . GLY B 1 629 ? -25.419 77.229 85.164 1.00 81.58 629 GLY C C 1
ATOM 13750 O O . GLY B 1 629 ? -26.579 76.905 85.381 1.00 84.24 629 GLY C O 1
ATOM 13751 N N . ILE B 1 630 ? -24.829 77.081 83.972 1.00 83.03 630 ILE C N 1
ATOM 13752 C CA . ILE B 1 630 ? -25.520 76.528 82.797 1.00 86.15 630 ILE C CA 1
ATOM 13753 C C . ILE B 1 630 ? -25.983 75.084 83.022 1.00 87.26 630 ILE C C 1
ATOM 13754 O O . ILE B 1 630 ? -25.256 74.284 83.632 1.00 86.08 630 ILE C O 1
ATOM 13759 N N . THR B 1 631 ? -27.177 74.767 82.496 1.00 88.77 631 THR C N 1
ATOM 13760 C CA . THR B 1 631 ? -27.782 73.440 82.546 1.00 89.41 631 THR C CA 1
ATOM 13761 C C . THR B 1 631 ? -28.383 73.087 81.188 1.00 91.94 631 THR C C 1
ATOM 13762 O O . THR B 1 631 ? -28.419 73.919 80.284 1.00 93.93 631 THR C O 1
ATOM 13766 N N . GLY B 1 632 ? -28.862 71.845 81.062 1.00 92.65 632 GLY C N 1
ATOM 13767 C CA . GLY B 1 632 ? -29.652 71.414 79.926 1.00 95.65 632 GLY C CA 1
ATOM 13768 C C . GLY B 1 632 ? -28.851 71.247 78.651 1.00 96.19 632 GLY C C 1
ATOM 13769 O O . GLY B 1 632 ? -27.714 70.784 78.677 1.00 96.12 632 GLY C O 1
ATOM 13770 N N . THR B 1 633 ? -29.462 71.631 77.528 1.00 98.89 633 THR C N 1
ATOM 13771 C CA . THR B 1 633 ? -28.899 71.423 76.198 1.00 98.56 633 THR C CA 1
ATOM 13772 C C . THR B 1 633 ? -27.575 72.158 75.983 1.00 96.69 633 THR C C 1
ATOM 13773 O O . THR B 1 633 ? -26.729 71.694 75.222 1.00 96.58 633 THR C O 1
ATOM 13777 N N . ALA B 1 634 ? -27.411 73.309 76.647 1.00 94.88 634 ALA C N 1
ATOM 13778 C CA . ALA B 1 634 ? -26.184 74.101 76.569 1.00 92.63 634 ALA C CA 1
ATOM 13779 C C . ALA B 1 634 ? -24.986 73.384 77.210 1.00 91.39 634 ALA C C 1
ATOM 13780 O O . ALA B 1 634 ? -23.842 73.634 76.835 1.00 92.14 634 ALA C O 1
ATOM 13782 N N . LEU B 1 635 ? -25.263 72.503 78.180 1.00 91.59 635 LEU C N 1
ATOM 13783 C CA . LEU B 1 635 ? -24.253 71.651 78.814 1.00 89.00 635 LEU C CA 1
ATOM 13784 C C . LEU B 1 635 ? -24.137 70.301 78.111 1.00 89.35 635 LEU C C 1
ATOM 13785 O O . LEU B 1 635 ? -23.038 69.889 77.724 1.00 88.26 635 LEU C O 1
ATOM 13790 N N . ALA B 1 636 ? -25.281 69.625 77.957 1.00 91.02 636 ALA C N 1
ATOM 13791 C CA . ALA B 1 636 ? -25.366 68.283 77.371 1.00 91.83 636 ALA C CA 1
ATOM 13792 C C . ALA B 1 636 ? -24.882 68.214 75.924 1.00 91.60 636 ALA C C 1
ATOM 13793 O O . ALA B 1 636 ? -24.283 67.222 75.515 1.00 91.95 636 ALA C O 1
ATOM 13795 N N . GLY B 1 637 ? -25.150 69.271 75.152 1.00 90.07 637 GLY C N 1
ATOM 13796 C CA . GLY B 1 637 ? -24.740 69.341 73.761 1.00 90.56 637 GLY C CA 1
ATOM 13797 C C . GLY B 1 637 ? -23.223 69.250 73.620 1.00 88.24 637 GLY C C 1
ATOM 13798 O O . GLY B 1 637 ? -22.711 68.355 72.955 1.00 89.77 637 GLY C O 1
ATOM 13799 N N . PRO B 1 638 ? -22.461 70.197 74.210 1.00 86.30 638 PRO C N 1
ATOM 13800 C CA . PRO B 1 638 ? -20.998 70.120 74.226 1.00 84.75 638 PRO C CA 1
ATOM 13801 C C . PRO B 1 638 ? -20.407 68.844 74.854 1.00 83.37 638 PRO C C 1
ATOM 13802 O O . PRO B 1 638 ? -19.390 68.393 74.366 1.00 83.56 638 PRO C O 1
ATOM 13806 N N . ALA B 1 639 ? -21.031 68.309 75.910 1.00 82.91 639 ALA C N 1
ATOM 13807 C CA . ALA B 1 639 ? -20.570 67.073 76.545 1.00 82.72 639 ALA C CA 1
ATOM 13808 C C . ALA B 1 639 ? -20.626 65.907 75.556 1.00 83.32 639 ALA C C 1
ATOM 13809 O O . ALA B 1 639 ? -19.644 65.213 75.358 1.00 83.82 639 ALA C O 1
ATOM 13811 N N . ALA B 1 640 ? -21.789 65.721 74.927 1.00 85.59 640 ALA C N 1
ATOM 13812 C CA . ALA B 1 640 ? -22.004 64.677 73.928 1.00 86.57 640 ALA C CA 1
ATOM 13813 C C . ALA B 1 640 ? -21.036 64.822 72.759 1.00 86.62 640 ALA C C 1
ATOM 13814 O O . ALA B 1 640 ? -20.419 63.847 72.329 1.00 85.87 640 ALA C O 1
ATOM 13816 N N . ARG B 1 641 ? -20.895 66.057 72.264 1.00 85.62 641 ARG C N 1
ATOM 13817 C CA . ARG B 1 641 ? -20.012 66.400 71.116 1.00 85.32 641 ARG C CA 1
ATOM 13818 C C . ARG B 1 641 ? -18.557 66.044 71.454 1.00 83.60 641 ARG C C 1
ATOM 13819 O O . ARG B 1 641 ? -17.856 65.514 70.575 1.00 83.50 641 ARG C O 1
ATOM 13827 N N . ALA B 1 642 ? -18.127 66.336 72.683 1.00 81.52 642 ALA C N 1
ATOM 13828 C CA . ALA B 1 642 ? -16.802 65.978 73.165 1.00 80.73 642 ALA C CA 1
ATOM 13829 C C . ALA B 1 642 ? -16.577 64.459 73.159 1.00 81.05 642 ALA C C 1
ATOM 13830 O O . ALA B 1 642 ? -15.486 63.995 72.827 1.00 80.58 642 ALA C O 1
ATOM 13832 N N . LYS B 1 643 ? -17.617 63.697 73.519 1.00 82.25 643 LYS C N 1
ATOM 13833 C CA . LYS B 1 643 ? -17.583 62.228 73.466 1.00 83.70 643 LYS C CA 1
ATOM 13834 C C . LYS B 1 643 ? -17.524 61.720 72.035 1.00 85.27 643 LYS C C 1
ATOM 13835 O O . LYS B 1 643 ? -16.721 60.842 71.724 1.00 86.02 643 LYS C O 1
ATOM 13841 N N . GLU B 1 644 ? -18.377 62.281 71.168 1.00 85.76 644 GLU C N 1
ATOM 13842 C CA . GLU B 1 644 ? -18.387 61.947 69.742 1.00 87.09 644 GLU C CA 1
ATOM 13843 C C . GLU B 1 644 ? -17.024 62.215 69.102 1.00 86.02 644 GLU C C 1
ATOM 13844 O O . GLU B 1 644 ? -16.545 61.411 68.320 1.00 87.37 644 GLU C O 1
ATOM 13850 N N . ALA B 1 645 ? -16.401 63.339 69.473 1.00 83.89 645 ALA C N 1
ATOM 13851 C CA . ALA B 1 645 ? -15.072 63.720 68.997 1.00 83.28 645 ALA C CA 1
ATOM 13852 C C . ALA B 1 645 ? -14.000 62.694 69.365 1.00 82.94 645 ALA C C 1
ATOM 13853 O O . ALA B 1 645 ? -13.235 62.255 68.504 1.00 84.29 645 ALA C O 1
ATOM 13855 N N . ALA B 1 646 ? -13.954 62.321 70.649 1.00 81.45 646 ALA C N 1
ATOM 13856 C CA . ALA B 1 646 ? -13.025 61.305 71.149 1.00 80.95 646 ALA C CA 1
ATOM 13857 C C . ALA B 1 646 ? -13.214 59.949 70.450 1.00 82.75 646 ALA C C 1
ATOM 13858 O O . ALA B 1 646 ? -12.237 59.261 70.123 1.00 83.25 646 ALA C O 1
ATOM 13860 N N . THR B 1 647 ? -14.476 59.568 70.229 1.00 83.97 647 THR C N 1
ATOM 13861 C CA . THR B 1 647 ? -14.816 58.348 69.486 1.00 87.05 647 THR C CA 1
ATOM 13862 C C . THR B 1 647 ? -14.325 58.437 68.035 1.00 88.86 647 THR C C 1
ATOM 13863 O O . THR B 1 647 ? -13.730 57.500 67.525 1.00 90.91 647 THR C O 1
ATOM 13867 N N . ALA B 1 648 ? -14.571 59.584 67.390 1.00 89.89 648 ALA C N 1
ATOM 13868 C CA . ALA B 1 648 ? -14.136 59.834 66.018 1.00 91.61 648 ALA C CA 1
ATOM 13869 C C . ALA B 1 648 ? -12.612 59.800 65.892 1.00 91.80 648 ALA C C 1
ATOM 13870 O O . ALA B 1 648 ? -12.070 59.258 64.933 1.00 93.91 648 ALA C O 1
ATOM 13872 N N . LEU B 1 649 ? -11.925 60.383 66.877 1.00 90.46 649 LEU C N 1
ATOM 13873 C CA . LEU B 1 649 ? -10.473 60.395 66.908 1.00 90.96 649 LEU C CA 1
ATOM 13874 C C . LEU B 1 649 ? -9.902 58.991 67.077 1.00 92.96 649 LEU C C 1
ATOM 13875 O O . LEU B 1 649 ? -8.993 58.602 66.351 1.00 95.64 649 LEU C O 1
ATOM 13880 N N . ALA B 1 650 ? -10.459 58.228 68.025 1.00 91.87 650 ALA C N 1
ATOM 13881 C CA . ALA B 1 650 ? -10.012 56.866 68.298 1.00 92.53 650 ALA C CA 1
ATOM 13882 C C . ALA B 1 650 ? -10.136 55.965 67.061 1.00 95.40 650 ALA C C 1
ATOM 13883 O O . ALA B 1 650 ? -9.193 55.246 66.721 1.00 95.85 650 ALA C O 1
ATOM 13885 N N . GLN B 1 651 ? -11.297 56.024 66.396 1.00 96.75 651 GLN C N 1
ATOM 13886 C CA . GLN B 1 651 ? -11.585 55.223 65.202 1.00 99.97 651 GLN C CA 1
ATOM 13887 C C . GLN B 1 651 ? -10.684 55.549 64.012 1.00 100.73 651 GLN C C 1
ATOM 13888 O O . GLN B 1 651 ? -10.351 54.664 63.224 1.00 103.94 651 GLN C O 1
ATOM 13894 N N . SER B 1 652 ? -10.303 56.824 63.890 1.00 99.78 652 SER C N 1
ATOM 13895 C CA . SER B 1 652 ? -9.421 57.313 62.831 1.00 100.67 652 SER C CA 1
ATOM 13896 C C . SER B 1 652 ? -7.993 56.822 63.039 1.00 100.52 652 SER C C 1
ATOM 13897 O O . SER B 1 652 ? -7.360 56.332 62.102 1.00 103.32 652 SER C O 1
ATOM 13900 N N . VAL B 1 653 ? -7.498 56.944 64.277 1.00 97.80 653 VAL C N 1
ATOM 13901 C CA . VAL B 1 653 ? -6.118 56.588 64.621 1.00 98.40 653 VAL C CA 1
ATOM 13902 C C . VAL B 1 653 ? -5.869 55.075 64.536 1.00 101.03 653 VAL C C 1
ATOM 13903 O O . VAL B 1 653 ? -4.830 54.643 64.035 1.00 102.75 653 VAL C O 1
ATOM 13907 N N . ASN B 1 654 ? -6.833 54.286 65.023 1.00 100.96 654 ASN C N 1
ATOM 13908 C CA . ASN B 1 654 ? -6.706 52.838 65.148 1.00 103.48 654 ASN C CA 1
ATOM 13909 C C . ASN B 1 654 ? -7.590 52.073 64.154 1.00 106.48 654 ASN C C 1
ATOM 13910 O O . ASN B 1 654 ? -8.011 50.935 64.421 1.00 106.53 654 ASN C O 1
ATOM 13915 N N . VAL B 1 655 ? -7.840 52.700 62.996 1.00 107.93 655 VAL C N 1
ATOM 13916 C CA . VAL B 1 655 ? -8.721 52.160 61.958 1.00 109.98 655 VAL C CA 1
ATOM 13917 C C . VAL B 1 655 ? -8.300 50.767 61.473 1.00 113.35 655 VAL C C 1
ATOM 13918 O O . VAL B 1 655 ? -9.157 49.950 61.151 1.00 114.74 655 VAL C O 1
ATOM 13922 N N . THR B 1 656 ? -6.986 50.513 61.430 1.00 115.27 656 THR C N 1
ATOM 13923 C CA . THR B 1 656 ? -6.443 49.225 60.985 1.00 120.49 656 THR C CA 1
ATOM 13924 C C . THR B 1 656 ? -6.667 48.112 62.011 1.00 119.95 656 THR C C 1
ATOM 13925 O O . THR B 1 656 ? -6.832 46.961 61.634 1.00 120.38 656 THR C O 1
ATOM 13929 N N . LYS B 1 657 ? -6.671 48.479 63.301 1.00 118.86 657 LYS C N 1
ATOM 13930 C CA . LYS B 1 657 ? -6.827 47.540 64.415 1.00 117.51 657 LYS C CA 1
ATOM 13931 C C . LYS B 1 657 ? -8.216 46.899 64.477 1.00 115.93 657 LYS C C 1
ATOM 13932 O O . LYS B 1 657 ? -9.155 47.356 63.825 1.00 114.46 657 LYS C O 1
ATOM 13938 N N . ALA B 1 658 ? -8.323 45.833 65.281 1.00 115.70 658 ALA C N 1
ATOM 13939 C CA . ALA B 1 658 ? -9.528 45.013 65.392 1.00 114.09 658 ALA C CA 1
ATOM 13940 C C . ALA B 1 658 ? -10.688 45.773 66.030 1.00 109.61 658 ALA C C 1
ATOM 13941 O O . ALA B 1 658 ? -10.507 46.499 67.006 1.00 107.41 658 ALA C O 1
ATOM 13943 N N . TYR B 1 659 ? -11.881 45.582 65.460 1.00 108.57 659 TYR C N 1
ATOM 13944 C CA . TYR B 1 659 ? -13.184 46.096 65.958 1.00 106.80 659 TYR C CA 1
ATOM 13945 C C . TYR B 1 659 ? -13.186 47.631 65.941 1.00 104.77 659 TYR C C 1
ATOM 13946 O O . TYR B 1 659 ? -13.862 48.225 66.800 1.00 102.76 659 TYR C O 1
ATOM 13955 N N . SER B 1 660 ? -12.484 48.245 64.980 1.00 105.13 660 SER C N 1
ATOM 13956 C CA . SER B 1 660 ? -12.345 49.697 64.916 1.00 104.10 660 SER C CA 1
ATOM 13957 C C . SER B 1 660 ? -13.671 50.435 64.686 1.00 104.50 660 SER C C 1
ATOM 13958 O O . SER B 1 660 ? -13.839 51.548 65.150 1.00 102.64 660 SER C O 1
ATOM 13961 N N . ASP B 1 661 ? -14.620 49.793 63.999 1.00 108.35 661 ASP C N 1
ATOM 13962 C CA . ASP B 1 661 ? -15.928 50.407 63.720 1.00 109.28 661 ASP C CA 1
ATOM 13963 C C . ASP B 1 661 ? -16.859 50.529 64.946 1.00 106.75 661 ASP C C 1
ATOM 13964 O O . ASP B 1 661 ? -17.861 51.239 64.884 1.00 105.41 661 ASP C O 1
ATOM 13969 N N . VAL B 1 662 ? -16.519 49.846 66.048 1.00 105.42 662 VAL C N 1
ATOM 13970 C CA . VAL B 1 662 ? -17.262 49.964 67.313 1.00 103.52 662 VAL C CA 1
ATOM 13971 C C . VAL B 1 662 ? -16.465 50.599 68.459 1.00 100.57 662 VAL C C 1
ATOM 13972 O O . VAL B 1 662 ? -16.963 50.713 69.577 1.00 98.70 662 VAL C O 1
ATOM 13976 N N . MET B 1 663 ? -15.228 51.018 68.169 1.00 99.82 663 MET C N 1
ATOM 13977 C CA . MET B 1 663 ? -14.379 51.689 69.135 1.00 98.23 663 MET C CA 1
ATOM 13978 C C . MET B 1 663 ? -15.000 53.009 69.594 1.00 96.38 663 MET C C 1
ATOM 13979 O O . MET B 1 663 ? -15.514 53.776 68.782 1.00 97.00 663 MET C O 1
ATOM 13984 N N . GLU B 1 664 ? -14.914 53.264 70.902 1.00 93.84 664 GLU C N 1
ATOM 13985 C CA . GLU B 1 664 ? -15.333 54.507 71.506 1.00 92.65 664 GLU C CA 1
ATOM 13986 C C . GLU B 1 664 ? -14.142 55.104 72.242 1.00 90.70 664 GLU C C 1
ATOM 13987 O O . GLU B 1 664 ? -13.222 54.383 72.614 1.00 91.14 664 GLU C O 1
ATOM 13993 N N . GLY B 1 665 ? -14.155 56.430 72.427 1.00 88.16 665 GLY C N 1
ATOM 13994 C CA . GLY B 1 665 ? -13.170 57.109 73.251 1.00 86.11 665 GLY C CA 1
ATOM 13995 C C . GLY B 1 665 ? -13.380 56.646 74.678 1.00 84.72 665 GLY C C 1
ATOM 13996 O O . GLY B 1 665 ? -14.494 56.290 75.047 1.00 85.11 665 GLY C O 1
ATOM 13997 N N . ARG B 1 666 ? -12.313 56.634 75.480 1.00 84.68 666 ARG C N 1
ATOM 13998 C CA . ARG B 1 666 ? -12.368 56.230 76.913 1.00 86.14 666 ARG C CA 1
ATOM 13999 C C . ARG B 1 666 ? -13.282 57.194 77.682 1.00 86.40 666 ARG C C 1
ATOM 14000 O O . ARG B 1 666 ? -13.842 56.780 78.718 1.00 86.56 666 ARG C O 1
ATOM 14008 N N . THR B 1 667 ? -13.423 58.427 77.180 1.00 87.30 667 THR C N 1
ATOM 14009 C CA . THR B 1 667 ? -14.410 59.394 77.633 1.00 88.21 667 THR C CA 1
ATOM 14010 C C . THR B 1 667 ? -15.832 58.820 77.713 1.00 88.29 667 THR C C 1
ATOM 14011 O O . THR B 1 667 ? -16.610 59.230 78.565 1.00 85.71 667 THR C O 1
ATOM 14015 N N . SER B 1 668 ? -16.170 57.887 76.810 1.00 89.60 668 SER C N 1
ATOM 14016 C CA . SER B 1 668 ? -17.516 57.311 76.748 1.00 90.98 668 SER C CA 1
ATOM 14017 C C . SER B 1 668 ? -17.952 56.531 77.999 1.00 90.58 668 SER C C 1
ATOM 14018 O O . SER B 1 668 ? -19.142 56.335 78.210 1.00 90.69 668 SER C O 1
ATOM 14021 N N . ARG B 1 669 ? -16.985 56.097 78.815 1.00 90.63 669 ARG C N 1
ATOM 14022 C CA . ARG B 1 669 ? -17.216 55.455 80.140 1.00 91.79 669 ARG C CA 1
ATOM 14023 C C . ARG B 1 669 ? -17.798 56.474 81.128 1.00 89.47 669 ARG C C 1
ATOM 14024 O O . ARG B 1 669 ? -18.551 56.053 82.028 1.00 90.94 669 ARG C O 1
ATOM 14032 N N . LEU B 1 670 ? -17.446 57.755 80.978 1.00 85.49 670 LEU C N 1
ATOM 14033 C CA . LEU B 1 670 ? -17.940 58.824 81.853 1.00 83.00 670 LEU C CA 1
ATOM 14034 C C . LEU B 1 670 ? -19.427 59.060 81.598 1.00 82.42 670 LEU C C 1
ATOM 14035 O O . LEU B 1 670 ? -19.881 59.010 80.461 1.00 82.75 670 LEU C O 1
ATOM 14040 N N . ARG B 1 671 ? -20.184 59.302 82.669 1.00 81.40 671 ARG C N 1
ATOM 14041 C CA . ARG B 1 671 ? -21.652 59.530 82.606 1.00 82.95 671 ARG C CA 1
ATOM 14042 C C . ARG B 1 671 ? -21.920 60.914 82.021 1.00 82.98 671 ARG C C 1
ATOM 14043 O O . ARG B 1 671 ? -21.139 61.841 82.229 1.00 80.27 671 ARG C O 1
ATOM 14051 N N . PRO B 1 672 ? -23.031 61.097 81.271 1.00 85.63 672 PRO C N 1
ATOM 14052 C CA . PRO B 1 672 ? -23.390 62.416 80.752 1.00 85.68 672 PRO C CA 1
ATOM 14053 C C . PRO B 1 672 ? -23.911 63.304 81.878 1.00 86.05 672 PRO C C 1
ATOM 14054 O O . PRO B 1 672 ? -24.224 62.822 82.966 1.00 86.61 672 PRO C O 1
ATOM 14058 N N . PRO B 1 673 ? -23.999 64.635 81.670 1.00 87.04 673 PRO C N 1
ATOM 14059 C CA . PRO B 1 673 ? -24.587 65.514 82.680 1.00 86.92 673 PRO C CA 1
ATOM 14060 C C . PRO B 1 673 ? -26.060 65.146 82.914 1.00 89.36 673 PRO C C 1
ATOM 14061 O O . PRO B 1 673 ? -26.727 64.804 81.960 1.00 88.63 673 PRO C O 1
ATOM 14065 N N . ASN B 1 674 ? -26.501 65.180 84.176 1.00 92.10 674 ASN C N 1
ATOM 14066 C CA . ASN B 1 674 ? -27.903 64.996 84.535 1.00 96.86 674 ASN C CA 1
ATOM 14067 C C . ASN B 1 674 ? -28.707 66.244 84.195 1.00 99.97 674 ASN C C 1
ATOM 14068 O O . ASN B 1 674 ? -28.157 67.340 84.140 1.00 96.57 674 ASN C O 1
ATOM 14073 N N . ASP B 1 675 ? -30.018 66.067 83.989 1.00 105.98 675 ASP C N 1
ATOM 14074 C CA . ASP B 1 675 ? -30.944 67.181 83.768 1.00 107.66 675 ASP C CA 1
ATOM 14075 C C . ASP B 1 675 ? -31.061 67.993 85.051 1.00 107.05 675 ASP C C 1
ATOM 14076 O O . ASP B 1 675 ? -31.440 67.458 86.095 1.00 110.59 675 ASP C O 1
ATOM 14081 N N . GLY B 1 676 ? -30.708 69.282 84.967 1.00 104.23 676 GLY C N 1
ATOM 14082 C CA . GLY B 1 676 ? -30.691 70.182 86.110 1.00 101.71 676 GLY C CA 1
ATOM 14083 C C . GLY B 1 676 ? -29.340 70.314 86.791 1.00 97.21 676 GLY C C 1
ATOM 14084 O O . GLY B 1 676 ? -29.164 71.164 87.658 1.00 98.45 676 GLY C O 1
ATOM 14085 N N . GLU B 1 677 ? -28.384 69.461 86.406 1.00 94.26 677 GLU C N 1
ATOM 14086 C CA . GLU B 1 677 ? -27.012 69.545 86.892 1.00 89.85 677 GLU C CA 1
ATOM 14087 C C . GLU B 1 677 ? -26.340 70.711 86.191 1.00 87.79 677 GLU C C 1
ATOM 14088 O O . GLU B 1 677 ? -26.467 70.855 84.977 1.00 86.80 677 GLU C O 1
ATOM 14094 N N . THR B 1 678 ? -25.629 71.539 86.962 1.00 86.49 678 THR C N 1
ATOM 14095 C CA . THR B 1 678 ? -24.873 72.657 86.417 1.00 85.52 678 THR C CA 1
ATOM 14096 C C . THR B 1 678 ? -23.472 72.204 86.004 1.00 85.16 678 THR C C 1
ATOM 14097 O O . THR B 1 678 ? -22.962 71.200 86.504 1.00 85.02 678 THR C O 1
ATOM 14101 N N . LEU B 1 679 ? -22.852 72.957 85.090 1.00 84.23 679 LEU C N 1
ATOM 14102 C CA . LEU B 1 679 ? -21.483 72.697 84.656 1.00 83.25 679 LEU C CA 1
ATOM 14103 C C . LEU B 1 679 ? -20.558 72.619 85.853 1.00 81.78 679 LEU C C 1
ATOM 14104 O O . LEU B 1 679 ? -19.692 71.749 85.914 1.00 79.76 679 LEU C O 1
ATOM 14109 N N . ARG B 1 680 ? -20.738 73.547 86.798 1.00 80.96 680 ARG C N 1
ATOM 14110 C CA . ARG B 1 680 ? -19.962 73.594 88.064 1.00 80.17 680 ARG C CA 1
ATOM 14111 C C . ARG B 1 680 ? -20.060 72.231 88.765 1.00 79.84 680 ARG C C 1
ATOM 14112 O O . ARG B 1 680 ? -19.012 71.710 89.198 1.00 80.54 680 ARG C O 1
ATOM 14120 N N . GLU B 1 681 ? -21.272 71.678 88.856 1.00 80.36 681 GLU C N 1
ATOM 14121 C CA . GLU B 1 681 ? -21.503 70.399 89.514 1.00 82.06 681 GLU C CA 1
ATOM 14122 C C . GLU B 1 681 ? -20.905 69.224 88.730 1.00 81.01 681 GLU C C 1
ATOM 14123 O O . GLU B 1 681 ? -20.345 68.304 89.322 1.00 82.71 681 GLU C O 1
ATOM 14129 N N . TYR B 1 682 ? -21.003 69.282 87.400 1.00 79.49 682 TYR C N 1
ATOM 14130 C CA . TYR B 1 682 ? -20.500 68.181 86.537 1.00 79.79 682 TYR C CA 1
ATOM 14131 C C . TYR B 1 682 ? -18.972 68.204 86.507 1.00 77.96 682 TYR C C 1
ATOM 14132 O O . TYR B 1 682 ? -18.365 67.124 86.492 1.00 78.80 682 TYR C O 1
ATOM 14141 N N . LEU B 1 683 ? -18.380 69.399 86.513 1.00 76.88 683 LEU C N 1
ATOM 14142 C CA . LEU B 1 683 ? -16.901 69.544 86.531 1.00 75.25 683 LEU C CA 1
ATOM 14143 C C . LEU B 1 683 ? -16.361 68.977 87.845 1.00 74.70 683 LEU C C 1
ATOM 14144 O O . LEU B 1 683 ? -15.245 68.431 87.834 1.00 73.21 683 LEU C O 1
ATOM 14149 N N . SER B 1 684 ? -17.135 69.095 88.926 1.00 74.93 684 SER C N 1
ATOM 14150 C CA . SER B 1 684 ? -16.653 68.642 90.254 1.00 73.92 684 SER C CA 1
ATOM 14151 C C . SER B 1 684 ? -16.768 67.123 90.302 1.00 74.44 684 SER C C 1
ATOM 14152 O O . SER B 1 684 ? -15.827 66.478 90.783 1.00 75.38 684 SER C O 1
ATOM 14155 N N . ALA B 1 685 ? -17.884 66.585 89.821 1.00 74.04 685 ALA C N 1
ATOM 14156 C CA . ALA B 1 685 ? -17.999 65.117 89.736 1.00 74.80 685 ALA C CA 1
ATOM 14157 C C . ALA B 1 685 ? -16.852 64.493 88.942 1.00 74.46 685 ALA C C 1
ATOM 14158 O O . ALA B 1 685 ? -16.321 63.457 89.323 1.00 74.24 685 ALA C O 1
ATOM 14160 N N . LEU B 1 686 ? -16.466 65.144 87.840 1.00 74.66 686 LEU C N 1
ATOM 14161 C CA . LEU B 1 686 ? -15.371 64.671 86.998 1.00 74.65 686 LEU C CA 1
ATOM 14162 C C . LEU B 1 686 ? -14.050 64.549 87.755 1.00 74.71 686 LEU C C 1
ATOM 14163 O O . LEU B 1 686 ? -13.251 63.648 87.472 1.00 74.61 686 LEU C O 1
ATOM 14168 N N . THR B 1 687 ? -13.828 65.450 88.720 1.00 73.49 687 THR C N 1
ATOM 14169 C CA . THR B 1 687 ? -12.632 65.420 89.564 1.00 73.27 687 THR C CA 1
ATOM 14170 C C . THR B 1 687 ? -12.528 64.106 90.356 1.00 73.80 687 THR C C 1
ATOM 14171 O O . THR B 1 687 ? -11.430 63.612 90.602 1.00 73.06 687 THR C O 1
ATOM 14175 N N . GLY B 1 688 ? -13.684 63.558 90.747 1.00 74.85 688 GLY C N 1
ATOM 14176 C CA . GLY B 1 688 ? -13.771 62.269 91.400 1.00 76.20 688 GLY C CA 1
ATOM 14177 C C . GLY B 1 688 ? -13.259 61.170 90.492 1.00 76.35 688 GLY C C 1
ATOM 14178 O O . GLY B 1 688 ? -12.525 60.293 90.940 1.00 76.48 688 GLY C O 1
ATOM 14179 N N . GLU B 1 689 ? -13.638 61.235 89.210 1.00 76.57 689 GLU C N 1
ATOM 14180 C CA . GLU B 1 689 ? -13.222 60.257 88.201 1.00 78.17 689 GLU C CA 1
ATOM 14181 C C . GLU B 1 689 ? -11.705 60.279 88.015 1.00 77.27 689 GLU C C 1
ATOM 14182 O O . GLU B 1 689 ? -11.080 59.232 87.840 1.00 76.90 689 GLU C O 1
ATOM 14188 N N . THR B 1 690 ? -11.123 61.484 88.071 1.00 76.37 690 THR C N 1
ATOM 14189 C CA . THR B 1 690 ? -9.686 61.691 87.908 1.00 76.05 690 THR C CA 1
ATOM 14190 C C . THR B 1 690 ? -8.897 61.057 89.048 1.00 75.82 690 THR C C 1
ATOM 14191 O O . THR B 1 690 ? -7.951 60.317 88.807 1.00 76.00 690 THR C O 1
ATOM 14195 N N . ALA B 1 691 ? -9.303 61.345 90.289 1.00 75.39 691 ALA C N 1
ATOM 14196 C CA . ALA B 1 691 ? -8.707 60.725 91.475 1.00 75.08 691 ALA C CA 1
ATOM 14197 C C . ALA B 1 691 ? -8.655 59.199 91.316 1.00 76.01 691 ALA C C 1
ATOM 14198 O O . ALA B 1 691 ? -7.634 58.579 91.590 1.00 77.04 691 ALA C O 1
ATOM 14200 N N . THR B 1 692 ? -9.767 58.616 90.854 1.00 75.70 692 THR C N 1
ATOM 14201 C CA . THR B 1 692 ? -9.900 57.176 90.635 1.00 76.98 692 THR C CA 1
ATOM 14202 C C . THR B 1 692 ? -9.003 56.676 89.504 1.00 77.57 692 THR C C 1
ATOM 14203 O O . THR B 1 692 ? -8.370 55.620 89.618 1.00 78.77 692 THR C O 1
ATOM 14207 N N . GLU B 1 693 ? -8.961 57.434 88.405 1.00 76.30 693 GLU C N 1
ATOM 14208 C CA . GLU B 1 693 ? -8.187 57.047 87.239 1.00 77.32 693 GLU C CA 1
ATOM 14209 C C . GLU B 1 693 ? -6.674 57.073 87.504 1.00 78.41 693 GLU C C 1
ATOM 14210 O O . GLU B 1 693 ? -5.965 56.210 87.031 1.00 78.37 693 GLU C O 1
ATOM 14216 N N . PHE B 1 694 ? -6.197 58.060 88.272 1.00 78.94 694 PHE C N 1
ATOM 14217 C CA . PHE B 1 694 ? -4.773 58.163 88.615 1.00 81.78 694 PHE C CA 1
ATOM 14218 C C . PHE B 1 694 ? -4.287 56.960 89.412 1.00 84.01 694 PHE C C 1
ATOM 14219 O O . PHE B 1 694 ? -3.237 56.393 89.103 1.00 84.27 694 PHE C O 1
ATOM 14227 N N . ARG B 1 695 ? -5.063 56.567 90.428 1.00 84.01 695 ARG C N 1
ATOM 14228 C CA . ARG B 1 695 ? -4.800 55.352 91.248 1.00 85.24 695 ARG C CA 1
ATOM 14229 C C . ARG B 1 695 ? -4.722 54.132 90.327 1.00 87.78 695 ARG C C 1
ATOM 14230 O O . ARG B 1 695 ? -3.738 53.372 90.437 1.00 90.97 695 ARG C O 1
ATOM 14238 N N . VAL B 1 696 ? -5.718 53.967 89.451 1.00 86.84 696 VAL C N 1
ATOM 14239 C CA . VAL B 1 696 ? -5.754 52.853 88.516 1.00 86.95 696 VAL C CA 1
ATOM 14240 C C . VAL B 1 696 ? -4.496 52.830 87.645 1.00 87.62 696 VAL C C 1
ATOM 14241 O O . VAL B 1 696 ? -3.903 51.773 87.450 1.00 90.26 696 VAL C O 1
ATOM 14245 N N . GLN B 1 697 ? -4.097 53.996 87.121 1.00 85.89 697 GLN C N 1
ATOM 14246 C CA . GLN B 1 697 ? -2.922 54.088 86.253 1.00 86.73 697 GLN C CA 1
ATOM 14247 C C . GLN B 1 697 ? -1.608 53.819 86.990 1.00 88.33 697 GLN C C 1
ATOM 14248 O O . GLN B 1 697 ? -0.743 53.128 86.461 1.00 91.01 697 GLN C O 1
ATOM 14254 N N . ILE B 1 698 ? -1.481 54.352 88.209 1.00 87.80 698 ILE C N 1
ATOM 14255 C CA . ILE B 1 698 ? -0.349 54.073 89.089 1.00 91.26 698 ILE C CA 1
ATOM 14256 C C . ILE B 1 698 ? -0.204 52.576 89.332 1.00 96.59 698 ILE C C 1
ATOM 14257 O O . ILE B 1 698 ? 0.915 52.067 89.443 1.00 100.13 698 ILE C O 1
ATOM 14262 N N . GLY B 1 699 ? -1.346 51.882 89.404 1.00 99.88 699 GLY C N 1
ATOM 14263 C CA . GLY B 1 699 ? -1.404 50.438 89.557 1.00 105.33 699 GLY C CA 1
ATOM 14264 C C . GLY B 1 699 ? -0.811 49.636 88.412 1.00 109.94 699 GLY C C 1
ATOM 14265 O O . GLY B 1 699 ? -0.258 48.567 88.641 1.00 115.68 699 GLY C O 1
ATOM 14266 N N . TYR B 1 700 ? -0.945 50.141 87.179 1.00 113.04 700 TYR C N 1
ATOM 14267 C CA . TYR B 1 700 ? -0.433 49.495 85.940 1.00 116.88 700 TYR C CA 1
ATOM 14268 C C . TYR B 1 700 ? 1.047 49.852 85.751 1.00 121.02 700 TYR C C 1
ATOM 14269 O O . TYR B 1 700 ? 1.860 48.928 85.564 1.00 127.71 700 TYR C O 1
ATOM 14278 N N . GLU B 1 701 ? 1.374 51.148 85.788 1.00 123.27 701 GLU C N 1
ATOM 14279 C CA . GLU B 1 701 ? 2.756 51.621 85.812 1.00 126.14 701 GLU C CA 1
ATOM 14280 C C . GLU B 1 701 ? 2.892 52.664 86.905 1.00 122.28 701 GLU C C 1
ATOM 14281 O O . GLU B 1 701 ? 2.064 53.566 87.010 1.00 126.62 701 GLU C O 1
ATOM 14287 N N . SER B 1 702 ? 3.959 52.547 87.701 1.00 120.97 702 SER C N 1
ATOM 14288 C CA . SER B 1 702 ? 4.144 53.363 88.902 1.00 118.01 702 SER C CA 1
ATOM 14289 C C . SER B 1 702 ? 4.791 54.732 88.652 1.00 114.29 702 SER C C 1
ATOM 14290 O O . SER B 1 702 ? 4.976 55.505 89.585 1.00 112.61 702 SER C O 1
ATOM 14293 N N . ASP B 1 703 ? 5.138 55.010 87.390 1.00 112.81 703 ASP C N 1
ATOM 14294 C CA . ASP B 1 703 ? 5.690 56.289 86.964 1.00 109.84 703 ASP C CA 1
ATOM 14295 C C . ASP B 1 703 ? 4.581 57.348 86.971 1.00 104.70 703 ASP C C 1
ATOM 14296 O O . ASP B 1 703 ? 3.626 57.245 86.211 1.00 102.16 703 ASP C O 1
ATOM 14301 N N . SER B 1 704 ? 4.718 58.356 87.842 1.00 99.99 704 SER C N 1
ATOM 14302 C CA . SER B 1 704 ? 3.698 59.397 88.023 1.00 98.18 704 SER C CA 1
ATOM 14303 C C . SER B 1 704 ? 3.390 60.196 86.748 1.00 99.33 704 SER C C 1
ATOM 14304 O O . SER B 1 704 ? 2.242 60.584 86.525 1.00 96.65 704 SER C O 1
ATOM 14307 N N . GLU B 1 705 ? 4.415 60.436 85.920 1.00 104.43 705 GLU C N 1
ATOM 14308 C CA . GLU B 1 705 ? 4.255 61.212 84.686 1.00 104.90 705 GLU C CA 1
ATOM 14309 C C . GLU B 1 705 ? 3.559 60.402 83.577 1.00 104.95 705 GLU C C 1
ATOM 14310 O O . GLU B 1 705 ? 2.717 60.942 82.858 1.00 105.33 705 GLU C O 1
ATOM 14316 N N . ASN B 1 706 ? 3.905 59.114 83.454 1.00 106.16 706 ASN C N 1
ATOM 14317 C CA . ASN B 1 706 ? 3.226 58.208 82.518 1.00 107.07 706 ASN C CA 1
ATOM 14318 C C . ASN B 1 706 ? 1.797 57.888 82.945 1.00 102.79 706 ASN C C 1
ATOM 14319 O O . ASN B 1 706 ? 0.930 57.673 82.103 1.00 101.02 706 ASN C O 1
ATOM 14324 N N . ALA B 1 707 ? 1.571 57.844 84.263 1.00 99.32 707 ALA C N 1
ATOM 14325 C CA . ALA B 1 707 ? 0.242 57.680 84.835 1.00 96.04 707 ALA C CA 1
ATOM 14326 C C . ALA B 1 707 ? -0.636 58.862 84.435 1.00 91.79 707 ALA C C 1
ATOM 14327 O O . ALA B 1 707 ? -1.779 58.675 84.025 1.00 87.31 707 ALA C O 1
ATOM 14329 N N . ARG B 1 708 ? -0.081 60.074 84.542 1.00 91.13 708 ARG C N 1
ATOM 14330 C CA . ARG B 1 708 ? -0.768 61.341 84.170 1.00 91.47 708 ARG C CA 1
ATOM 14331 C C . ARG B 1 708 ? -1.159 61.304 82.685 1.00 91.46 708 ARG C C 1
ATOM 14332 O O . ARG B 1 708 ? -2.275 61.748 82.371 1.00 89.43 708 ARG C O 1
ATOM 14340 N N . LYS B 1 709 ? -0.283 60.795 81.810 1.00 95.79 709 LYS C N 1
ATOM 14341 C CA . LYS B 1 709 ? -0.574 60.720 80.372 1.00 95.39 709 LYS C CA 1
ATOM 14342 C C . LYS B 1 709 ? -1.726 59.782 80.064 1.00 92.37 709 LYS C C 1
ATOM 14343 O O . LYS B 1 709 ? -2.591 60.114 79.263 1.00 93.16 709 LYS C O 1
ATOM 14349 N N . GLN B 1 710 ? -1.733 58.610 80.708 1.00 91.41 710 GLN C N 1
ATOM 14350 C CA . GLN B 1 710 ? -2.790 57.615 80.514 1.00 91.36 710 GLN C CA 1
ATOM 14351 C C . GLN B 1 710 ? -4.134 58.030 81.125 1.00 89.29 710 GLN C C 1
ATOM 14352 O O . GLN B 1 710 ? -5.183 57.578 80.675 1.00 88.33 710 GLN C O 1
ATOM 14358 N N . ALA B 1 711 ? -4.084 58.881 82.157 1.00 87.18 711 ALA C N 1
ATOM 14359 C CA . ALA B 1 711 ? -5.277 59.407 82.819 1.00 85.90 711 ALA C CA 1
ATOM 14360 C C . ALA B 1 711 ? -5.771 60.722 82.201 1.00 85.23 711 ALA C C 1
ATOM 14361 O O . ALA B 1 711 ? -6.856 61.191 82.534 1.00 83.36 711 ALA C O 1
ATOM 14363 N N . GLU B 1 712 ? -4.975 61.300 81.293 1.00 85.88 712 GLU C N 1
ATOM 14364 C CA . GLU B 1 712 ? -5.241 62.620 80.737 1.00 84.76 712 GLU C CA 1
ATOM 14365 C C . GLU B 1 712 ? -6.545 62.716 79.935 1.00 82.75 712 GLU C C 1
ATOM 14366 O O . GLU B 1 712 ? -7.085 63.807 79.778 1.00 81.28 712 GLU C O 1
ATOM 14372 N N . PHE B 1 713 ? -7.054 61.582 79.439 1.00 81.60 713 PHE C N 1
ATOM 14373 C CA . PHE B 1 713 ? -8.280 61.565 78.631 1.00 80.67 713 PHE C CA 1
ATOM 14374 C C . PHE B 1 713 ? -9.470 62.268 79.307 1.00 77.92 713 PHE C C 1
ATOM 14375 O O . PHE B 1 713 ? -10.325 62.832 78.628 1.00 76.67 713 PHE C O 1
ATOM 14383 N N . ILE B 1 714 ? -9.520 62.217 80.642 1.00 75.88 714 ILE C N 1
ATOM 14384 C CA . ILE B 1 714 ? -10.566 62.892 81.399 1.00 75.29 714 ILE C CA 1
ATOM 14385 C C . ILE B 1 714 ? -10.402 64.408 81.276 1.00 73.79 714 ILE C C 1
ATOM 14386 O O . ILE B 1 714 ? -11.360 65.113 80.991 1.00 72.87 714 ILE C O 1
ATOM 14391 N N . GLU B 1 715 ? -9.173 64.891 81.478 1.00 73.57 715 GLU C N 1
ATOM 14392 C CA . GLU B 1 715 ? -8.855 66.307 81.360 1.00 73.52 715 GLU C CA 1
ATOM 14393 C C . GLU B 1 715 ? -9.055 66.798 79.921 1.00 73.79 715 GLU C C 1
ATOM 14394 O O . GLU B 1 715 ? -9.528 67.911 79.700 1.00 73.18 715 GLU C O 1
ATOM 14400 N N . ASN B 1 716 ? -8.738 65.948 78.941 1.00 74.80 716 ASN C N 1
ATOM 14401 C CA . ASN B 1 716 ? -8.972 66.277 77.533 1.00 75.49 716 ASN C CA 1
ATOM 14402 C C . ASN B 1 716 ? -10.453 66.334 77.137 1.00 75.49 716 ASN C C 1
ATOM 14403 O O . ASN B 1 716 ? -10.832 67.119 76.266 1.00 75.56 716 ASN C O 1
ATOM 14408 N N . TYR B 1 717 ? -11.268 65.501 77.794 1.00 74.68 717 TYR C N 1
ATOM 14409 C CA . TYR B 1 717 ? -12.741 65.542 77.599 1.00 74.90 717 TYR C CA 1
ATOM 14410 C C . TYR B 1 717 ? -13.196 66.931 78.031 1.00 74.92 717 TYR C C 1
ATOM 14411 O O . TYR B 1 717 ? -13.922 67.593 77.282 1.00 76.91 717 TYR C O 1
ATOM 14420 N N . ARG B 1 718 ? -12.778 67.332 79.231 1.00 73.42 718 ARG C N 1
ATOM 14421 C CA A ARG B 1 718 ? -13.129 68.687 79.750 0.65 73.57 718 ARG C CA 1
ATOM 14422 C CA B ARG B 1 718 ? -13.138 68.685 79.749 0.35 73.29 718 ARG C CA 1
ATOM 14423 C C . ARG B 1 718 ? -12.677 69.903 78.890 1.00 74.25 718 ARG C C 1
ATOM 14424 O O . ARG B 1 718 ? -13.294 71.050 78.530 1.00 75.96 718 ARG C O 1
ATOM 14439 N N . ARG B 1 719 ? -11.462 69.738 78.367 1.00 74.51 719 ARG C N 1
ATOM 14440 C CA . ARG B 1 719 ? -10.959 70.813 77.475 1.00 74.48 719 ARG C CA 1
ATOM 14441 C C . ARG B 1 719 ? -11.811 70.836 76.200 1.00 75.39 719 ARG C C 1
ATOM 14442 O O . ARG B 1 719 ? -12.143 71.942 75.761 1.00 74.60 719 ARG C O 1
ATOM 14450 N N . ASP B 1 720 ? -12.156 69.667 75.642 1.00 75.22 720 ASP C N 1
ATOM 14451 C CA . ASP B 1 720 ? -12.995 69.604 74.447 1.00 76.93 720 ASP C CA 1
ATOM 14452 C C . ASP B 1 720 ? -14.393 70.143 74.733 1.00 76.61 720 ASP C C 1
ATOM 14453 O O . ASP B 1 720 ? -14.922 70.947 73.964 1.00 76.57 720 ASP C O 1
ATOM 14458 N N . MET B 1 721 ? -14.987 69.687 75.840 1.00 76.29 721 MET C N 1
ATOM 14459 C CA . MET B 1 721 ? -16.324 70.102 76.239 1.00 77.63 721 MET C CA 1
ATOM 14460 C C . MET B 1 721 ? -16.373 71.618 76.418 1.00 76.95 721 MET C C 1
ATOM 14461 O O . MET B 1 721 ? -17.267 72.279 75.891 1.00 77.54 721 MET C O 1
ATOM 14466 N N . LEU B 1 722 ? -15.400 72.157 77.160 1.00 76.47 722 LEU C N 1
ATOM 14467 C CA . LEU B 1 722 ? -15.342 73.586 77.455 1.00 76.93 722 LEU C CA 1
ATOM 14468 C C . LEU B 1 722 ? -14.983 74.413 76.222 1.00 78.35 722 LEU C C 1
ATOM 14469 O O . LEU B 1 722 ? -15.462 75.537 76.075 1.00 77.93 722 LEU C O 1
ATOM 14474 N N . ALA B 1 723 ? -14.172 73.840 75.321 1.00 78.80 723 ALA C N 1
ATOM 14475 C CA . ALA B 1 723 ? -13.857 74.484 74.050 1.00 79.01 723 ALA C CA 1
ATOM 14476 C C . ALA B 1 723 ? -15.125 74.711 73.221 1.00 79.98 723 ALA C C 1
ATOM 14477 O O . ALA B 1 723 ? -15.326 75.798 72.695 1.00 80.99 723 ALA C O 1
ATOM 14479 N N . PHE B 1 724 ? -15.962 73.670 73.107 1.00 79.96 724 PHE C N 1
ATOM 14480 C CA . PHE B 1 724 ? -17.236 73.735 72.391 1.00 80.40 724 PHE C CA 1
ATOM 14481 C C . PHE B 1 724 ? -18.193 74.733 73.053 1.00 80.59 724 PHE C C 1
ATOM 14482 O O . PHE B 1 724 ? -18.813 75.531 72.366 1.00 80.33 724 PHE C O 1
ATOM 14490 N N . MET B 1 725 ? -18.300 74.681 74.387 1.00 80.03 725 MET C N 1
ATOM 14491 C CA . MET B 1 725 ? -19.117 75.631 75.151 1.00 80.98 725 MET C CA 1
ATOM 14492 C C . MET B 1 725 ? -18.657 77.063 74.946 1.00 78.95 725 MET C C 1
ATOM 14493 O O . MET B 1 725 ? -19.482 77.947 74.732 1.00 79.76 725 MET C O 1
ATOM 14498 N N . PHE B 1 726 ? -17.339 77.277 75.019 1.00 76.19 726 PHE C N 1
ATOM 14499 C CA . PHE B 1 726 ? -16.742 78.597 74.856 1.00 76.31 726 PHE C CA 1
ATOM 14500 C C . PHE B 1 726 ? -16.997 79.158 73.457 1.00 78.65 726 PHE C C 1
ATOM 14501 O O . PHE B 1 726 ? -17.429 80.301 73.325 1.00 79.31 726 PHE C O 1
ATOM 14509 N N . GLU B 1 727 ? -16.765 78.344 72.421 1.00 79.64 727 GLU C N 1
ATOM 14510 C CA . GLU B 1 727 ? -17.107 78.728 71.048 1.00 82.46 727 GLU C CA 1
ATOM 14511 C C . GLU B 1 727 ? -18.604 79.073 70.919 1.00 84.57 727 GLU C C 1
ATOM 14512 O O . GLU B 1 727 ? -18.952 80.133 70.386 1.00 86.59 727 GLU C O 1
ATOM 14518 N N . ASP B 1 728 ? -19.469 78.176 71.416 1.00 84.51 728 ASP C N 1
ATOM 14519 C CA . ASP B 1 728 ? -20.926 78.357 71.393 1.00 86.50 728 ASP C CA 1
ATOM 14520 C C . ASP B 1 728 ? -21.316 79.689 72.021 1.00 86.80 728 ASP C C 1
ATOM 14521 O O . ASP B 1 728 ? -22.111 80.438 71.455 1.00 89.09 728 ASP C O 1
ATOM 14526 N N . TYR B 1 729 ? -20.756 79.963 73.203 1.00 85.55 729 TYR C N 1
ATOM 14527 C CA . TYR B 1 729 ? -20.990 81.197 74.002 1.00 85.99 729 TYR C CA 1
ATOM 14528 C C . TYR B 1 729 ? -20.559 82.425 73.197 1.00 88.40 729 TYR C C 1
ATOM 14529 O O . TYR B 1 729 ? -21.333 83.393 73.148 1.00 91.87 729 TYR C O 1
ATOM 14538 N N . ILE B 1 730 ? -19.358 82.382 72.609 1.00 88.48 730 ILE C N 1
ATOM 14539 C CA . ILE B 1 730 ? -18.822 83.473 71.803 1.00 90.16 730 ILE C CA 1
ATOM 14540 C C . ILE B 1 730 ? -19.782 83.867 70.674 1.00 93.84 730 ILE C C 1
ATOM 14541 O O . ILE B 1 730 ? -20.026 85.049 70.456 1.00 96.32 730 ILE C O 1
ATOM 14546 N N . ARG B 1 731 ? -20.336 82.866 69.983 1.00 96.44 731 ARG C N 1
ATOM 14547 C CA . ARG B 1 731 ? -21.299 83.034 68.857 1.00 100.41 731 ARG C CA 1
ATOM 14548 C C . ARG B 1 731 ? -22.646 83.534 69.399 1.00 103.03 731 ARG C C 1
ATOM 14549 O O . ARG B 1 731 ? -23.240 84.433 68.765 1.00 106.36 731 ARG C O 1
ATOM 14557 N N . ALA B 1 732 ? -23.103 82.980 70.528 1.00 100.96 732 ALA C N 1
ATOM 14558 C CA . ALA B 1 732 ? -24.407 83.306 71.094 1.00 100.81 732 ALA C CA 1
ATOM 14559 C C . ALA B 1 732 ? -24.506 84.733 71.653 1.00 101.14 732 ALA C C 1
ATOM 14560 O O . ALA B 1 732 ? -25.573 85.335 71.584 1.00 100.53 732 ALA C O 1
ATOM 14562 N N . LYS B 1 733 ? -23.399 85.252 72.203 1.00 100.40 733 LYS C N 1
ATOM 14563 C CA . LYS B 1 733 ? -23.365 86.568 72.867 1.00 100.48 733 LYS C CA 1
ATOM 14564 C C . LYS B 1 733 ? -22.686 87.677 72.056 1.00 100.47 733 LYS C C 1
ATOM 14565 O O . LYS B 1 733 ? -22.432 88.761 72.587 1.00 102.28 733 LYS C O 1
ATOM 14571 N N . GLY B 1 734 ? -22.393 87.398 70.781 1.00 99.58 734 GLY C N 1
ATOM 14572 C CA . GLY B 1 734 ? -21.877 88.388 69.852 1.00 99.41 734 GLY C CA 1
ATOM 14573 C C . GLY B 1 734 ? -20.425 88.786 70.044 1.00 96.25 734 GLY C C 1
ATOM 14574 O O . GLY B 1 734 ? -20.078 89.945 69.857 1.00 97.47 734 GLY C O 1
ATOM 14575 N N . PHE B 1 735 ? -19.573 87.816 70.392 1.00 92.74 735 PHE C N 1
ATOM 14576 C CA . PHE B 1 735 ? -18.136 88.048 70.535 1.00 91.11 735 PHE C CA 1
ATOM 14577 C C . PHE B 1 735 ? -17.325 87.442 69.392 1.00 91.06 735 PHE C C 1
ATOM 14578 O O . PHE B 1 735 ? -16.100 87.349 69.483 1.00 89.28 735 PHE C O 1
ATOM 14586 N N . ASP B 1 736 ? -18.010 87.059 68.307 1.00 93.46 736 ASP C N 1
ATOM 14587 C CA . ASP B 1 736 ? -17.353 86.431 67.160 1.00 95.82 736 ASP C CA 1
ATOM 14588 C C . ASP B 1 736 ? -16.176 87.254 66.650 1.00 96.96 736 ASP C C 1
ATOM 14589 O O . ASP B 1 736 ? -15.170 86.680 66.252 1.00 95.88 736 ASP C O 1
ATOM 14594 N N . TRP B 1 737 ? -16.308 88.588 66.684 1.00 98.36 737 TRP C N 1
ATOM 14595 C CA . TRP B 1 737 ? -15.261 89.503 66.221 1.00 100.09 737 TRP C CA 1
ATOM 14596 C C . TRP B 1 737 ? -13.870 89.167 66.774 1.00 98.15 737 TRP C C 1
ATOM 14597 O O . TRP B 1 737 ? -12.881 89.263 66.051 1.00 100.04 737 TRP C O 1
ATOM 14608 N N . ILE B 1 738 ? -13.809 88.755 68.048 1.00 94.77 738 ILE C N 1
ATOM 14609 C CA . ILE B 1 738 ? -12.549 88.370 68.685 1.00 92.51 738 ILE C CA 1
ATOM 14610 C C . ILE B 1 738 ? -11.850 87.253 67.894 1.00 92.37 738 ILE C C 1
ATOM 14611 O O . ILE B 1 738 ? -10.649 87.315 67.665 1.00 91.76 738 ILE C O 1
ATOM 14616 N N . LEU B 1 739 ? -12.623 86.246 67.475 1.00 92.74 739 LEU C N 1
ATOM 14617 C CA . LEU B 1 739 ? -12.105 85.106 66.711 1.00 94.67 739 LEU C CA 1
ATOM 14618 C C . LEU B 1 739 ? -11.648 85.490 65.298 1.00 98.25 739 LEU C C 1
ATOM 14619 O O . LEU B 1 739 ? -10.813 84.800 64.707 1.00 99.20 739 LEU C O 1
ATOM 14624 N N . LYS B 1 740 ? -12.256 86.551 64.754 1.00 101.14 740 LYS C N 1
ATOM 14625 C CA . LYS B 1 740 ? -11.967 86.960 63.353 1.00 104.35 740 LYS C CA 1
ATOM 14626 C C . LYS B 1 740 ? -10.753 87.887 63.303 1.00 104.84 740 LYS C C 1
ATOM 14627 O O . LYS B 1 740 ? -10.343 88.245 62.189 1.00 107.56 740 LYS C O 1
ATOM 14633 N N . ILE B 1 741 ? -10.208 88.267 64.458 1.00 102.29 741 ILE C N 1
ATOM 14634 C CA . ILE B 1 741 ? -8.952 89.071 64.431 1.00 103.74 741 ILE C CA 1
ATOM 14635 C C . ILE B 1 741 ? -7.868 88.170 63.841 1.00 103.99 741 ILE C C 1
ATOM 14636 O O . ILE B 1 741 ? -7.758 87.018 64.288 1.00 101.76 741 ILE C O 1
ATOM 14641 N N . GLU B 1 742 ? -7.088 88.685 62.892 1.00 108.33 742 GLU C N 1
ATOM 14642 C CA . GLU B 1 742 ? -6.057 87.858 62.218 1.00 110.85 742 GLU C CA 1
ATOM 14643 C C . GLU B 1 742 ? -4.681 88.383 62.623 1.00 111.06 742 GLU C C 1
ATOM 14644 O O . GLU B 1 742 ? -4.506 89.606 62.652 1.00 113.50 742 GLU C O 1
ATOM 14650 N N . PRO B 1 743 ? -3.705 87.511 62.941 1.00 110.02 743 PRO C N 1
ATOM 14651 C CA . PRO B 1 743 ? -2.369 87.970 63.290 1.00 111.60 743 PRO C CA 1
ATOM 14652 C C . PRO B 1 743 ? -1.733 88.750 62.132 1.00 117.29 743 PRO C C 1
ATOM 14653 O O . PRO B 1 743 ? -1.896 88.346 60.997 1.00 121.83 743 PRO C O 1
ATOM 14657 N N . GLY B 1 744 ? -1.038 89.846 62.444 1.00 119.77 744 GLY C N 1
ATOM 14658 C CA . GLY B 1 744 ? -0.377 90.668 61.411 1.00 122.93 744 GLY C CA 1
ATOM 14659 C C . GLY B 1 744 ? -1.316 91.695 60.804 1.00 123.56 744 GLY C C 1
ATOM 14660 O O . GLY B 1 744 ? -0.868 92.459 59.931 1.00 127.50 744 GLY C O 1
ATOM 14661 N N . ALA B 1 745 ? -2.569 91.725 61.260 1.00 120.05 745 ALA C N 1
ATOM 14662 C CA . ALA B 1 745 ? -3.547 92.710 60.746 1.00 121.81 745 ALA C CA 1
ATOM 14663 C C . ALA B 1 745 ? -3.207 94.107 61.265 1.00 122.46 745 ALA C C 1
ATOM 14664 O O . ALA B 1 745 ? -2.654 94.208 62.374 1.00 119.96 745 ALA C O 1
ATOM 14666 N N . THR B 1 746 ? -3.516 95.137 60.476 1.00 126.95 746 THR C N 1
ATOM 14667 C CA . THR B 1 746 ? -3.302 96.534 60.928 1.00 129.42 746 THR C CA 1
ATOM 14668 C C . THR B 1 746 ? -4.520 96.942 61.756 1.00 128.07 746 THR C C 1
ATOM 14669 O O . THR B 1 746 ? -5.594 96.349 61.538 1.00 127.27 746 THR C O 1
ATOM 14673 N N . ALA B 1 747 ? -4.356 97.905 62.665 1.00 128.50 747 ALA C N 1
ATOM 14674 C CA . ALA B 1 747 ? -5.459 98.331 63.522 1.00 127.21 747 ALA C CA 1
ATOM 14675 C C . ALA B 1 747 ? -6.688 98.749 62.722 1.00 130.41 747 ALA C C 1
ATOM 14676 O O . ALA B 1 747 ? -6.567 99.278 61.615 1.00 133.08 747 ALA C O 1
ATOM 14678 N N . MET B 1 748 ? -7.871 98.500 63.294 1.00 129.51 748 MET C N 1
ATOM 14679 C CA . MET B 1 748 ? -9.132 99.020 62.772 1.00 132.53 748 MET C CA 1
ATOM 14680 C C . MET B 1 748 ? -9.185 100.535 62.982 1.00 134.62 748 MET C C 1
ATOM 14681 O O . MET B 1 748 ? -9.528 101.277 62.063 1.00 139.00 748 MET C O 1
ATOM 14686 N N . THR B 1 749 ? -8.851 100.974 64.203 1.00 132.76 749 THR C N 1
ATOM 14687 C CA . THR B 1 749 ? -8.674 102.389 64.538 1.00 134.27 749 THR C CA 1
ATOM 14688 C C . THR B 1 749 ? -7.284 102.600 65.140 1.00 132.85 749 THR C C 1
ATOM 14689 O O . THR B 1 749 ? -6.884 101.891 66.065 1.00 127.18 749 THR C O 1
ATOM 14693 N N . ARG B 1 750 ? -6.560 103.587 64.601 1.00 137.39 750 ARG C N 1
ATOM 14694 C CA . ARG B 1 750 ? -5.154 103.923 64.956 1.00 140.55 750 ARG C CA 1
ATOM 14695 C C . ARG B 1 750 ? -5.112 104.562 66.354 1.00 137.00 750 ARG C C 1
ATOM 14696 O O . ARG B 1 750 ? -4.169 104.257 67.110 1.00 133.94 750 ARG C O 1
ATOM 14704 N N . ALA B 1 751 ? -6.091 105.421 66.669 1.00 136.35 751 ALA C N 1
ATOM 14705 C CA . ALA B 1 751 ? -6.228 106.065 67.981 1.00 135.04 751 ALA C CA 1
ATOM 14706 C C . ALA B 1 751 ? -7.691 106.060 68.421 1.00 132.82 751 ALA C C 1
ATOM 14707 O O . ALA B 1 751 ? -8.406 107.040 68.224 1.00 133.48 751 ALA C O 1
ATOM 14709 N N . PRO B 1 752 ? -8.186 104.953 69.023 1.00 127.81 752 PRO C N 1
ATOM 14710 C CA . PRO B 1 752 ? -9.604 104.827 69.359 1.00 125.28 752 PRO C CA 1
ATOM 14711 C C . PRO B 1 752 ? -10.010 105.636 70.599 1.00 123.38 752 PRO C C 1
ATOM 14712 O O . PRO B 1 752 ? -9.206 105.777 71.512 1.00 121.24 752 PRO C O 1
ATOM 14716 N N . VAL B 1 753 ? -11.243 106.151 70.587 1.00 122.51 753 VAL C N 1
ATOM 14717 C CA . VAL B 1 753 ? -11.848 106.809 71.734 1.00 120.40 753 VAL C CA 1
ATOM 14718 C C . VAL B 1 753 ? -12.435 105.724 72.634 1.00 115.43 753 VAL C C 1
ATOM 14719 O O . VAL B 1 753 ? -13.379 105.038 72.244 1.00 113.22 753 VAL C O 1
ATOM 14723 N N . LEU B 1 754 ? -11.867 105.585 73.837 1.00 112.47 754 LEU C N 1
ATOM 14724 C CA . LEU B 1 754 ? -12.301 104.600 74.817 1.00 108.16 754 LEU C CA 1
ATOM 14725 C C . LEU B 1 754 ? -13.601 105.054 75.475 1.00 108.93 754 LEU C C 1
ATOM 14726 O O . LEU B 1 754 ? -13.911 106.244 75.474 1.00 112.44 754 LEU C O 1
ATOM 14731 N N . PRO B 1 755 ? -14.403 104.129 76.051 1.00 107.08 755 PRO C N 1
ATOM 14732 C CA . PRO B 1 755 ? -15.599 104.507 76.802 1.00 107.89 755 PRO C CA 1
ATOM 14733 C C . PRO B 1 755 ? -15.224 105.015 78.202 1.00 107.53 755 PRO C C 1
ATOM 14734 O O . PRO B 1 755 ? -14.080 104.857 78.590 1.00 106.13 755 PRO C O 1
ATOM 14738 N N . GLU B 1 756 ? -16.184 105.602 78.923 1.00 109.57 756 GLU C N 1
ATOM 14739 C CA . GLU B 1 756 ? -15.954 106.041 80.292 1.00 110.01 756 GLU C CA 1
ATOM 14740 C C . GLU B 1 756 ? -15.629 104.834 81.169 1.00 105.99 756 GLU C C 1
ATOM 14741 O O . GLU B 1 756 ? -16.195 103.761 80.973 1.00 102.07 756 GLU C O 1
ATOM 14747 N N . PRO B 1 757 ? -14.708 104.964 82.153 1.00 105.14 757 PRO C N 1
ATOM 14748 C CA . PRO B 1 757 ? -14.483 103.901 83.133 1.00 101.97 757 PRO C CA 1
ATOM 14749 C C . PRO B 1 757 ? -15.785 103.624 83.900 1.00 101.32 757 PRO C C 1
ATOM 14750 O O . PRO B 1 757 ? -16.535 104.566 84.121 1.00 106.93 757 PRO C O 1
ATOM 14754 N N . ILE B 1 758 ? -16.029 102.365 84.269 1.00 97.44 758 ILE C N 1
ATOM 14755 C CA . ILE B 1 758 ? -17.234 101.985 84.994 1.00 97.32 758 ILE C CA 1
ATOM 14756 C C . ILE B 1 758 ? -16.934 101.946 86.492 1.00 95.93 758 ILE C C 1
ATOM 14757 O O . ILE B 1 758 ? -15.887 101.446 86.903 1.00 93.42 758 ILE C O 1
ATOM 14762 N N . ASP B 1 759 ? -17.865 102.488 87.287 1.00 97.57 759 ASP C N 1
ATOM 14763 C CA . ASP B 1 759 ? -17.762 102.574 88.738 1.00 97.45 759 ASP C CA 1
ATOM 14764 C C . ASP B 1 759 ? -17.660 101.185 89.380 1.00 94.85 759 ASP C C 1
ATOM 14765 O O . ASP B 1 759 ? -18.526 100.322 89.170 1.00 94.08 759 ASP C O 1
ATOM 14770 N N . THR B 1 760 ? -16.592 100.988 90.163 1.00 91.66 760 THR C N 1
ATOM 14771 C CA . THR B 1 760 ? -16.278 99.699 90.779 1.00 88.61 760 THR C CA 1
ATOM 14772 C C . THR B 1 760 ? -16.106 99.796 92.287 1.00 87.91 760 THR C C 1
ATOM 14773 O O . THR B 1 760 ? -15.526 98.908 92.894 1.00 84.20 760 THR C O 1
ATOM 14777 N N . ARG B 1 761 ? -16.618 100.870 92.900 1.00 89.96 761 ARG C N 1
ATOM 14778 C CA . ARG B 1 761 ? -16.524 101.061 94.372 1.00 90.86 761 ARG C CA 1
ATOM 14779 C C . ARG B 1 761 ? -17.361 99.968 95.046 1.00 89.45 761 ARG C C 1
ATOM 14780 O O . ARG B 1 761 ? -18.400 99.579 94.475 1.00 89.75 761 ARG C O 1
ATOM 14788 N N . GLY B 1 762 ? -16.901 99.482 96.201 1.00 87.30 762 GLY C N 1
ATOM 14789 C CA . GLY B 1 762 ? -17.583 98.461 96.968 1.00 86.35 762 GLY C CA 1
ATOM 14790 C C . GLY B 1 762 ? -17.873 98.938 98.379 1.00 86.91 762 GLY C C 1
ATOM 14791 O O . GLY B 1 762 ? -17.410 99.996 98.800 1.00 85.20 762 GLY C O 1
ATOM 14792 N N . GLN B 1 763 ? -18.655 98.132 99.101 1.00 87.57 763 GLN C N 1
ATOM 14793 C CA . GLN B 1 763 ? -18.958 98.323 100.507 1.00 87.61 763 GLN C CA 1
ATOM 14794 C C . GLN B 1 763 ? -18.279 97.181 101.270 1.00 84.67 763 GLN C C 1
ATOM 14795 O O . GLN B 1 763 ? -18.771 96.056 101.283 1.00 84.47 763 GLN C O 1
ATOM 14801 N N . TYR B 1 764 ? -17.140 97.493 101.897 1.00 83.35 764 TYR C N 1
ATOM 14802 C CA . TYR B 1 764 ? -16.242 96.531 102.590 1.00 81.16 764 TYR C CA 1
ATOM 14803 C C . TYR B 1 764 ? -16.331 96.716 104.107 1.00 81.79 764 TYR C C 1
ATOM 14804 O O . TYR B 1 764 ? -16.287 97.869 104.577 1.00 84.20 764 TYR C O 1
ATOM 14813 N N . GLU B 1 765 ? -16.469 95.604 104.839 1.00 81.16 765 GLU C N 1
ATOM 14814 C CA . GLU B 1 765 ? -16.371 95.579 106.292 1.00 82.12 765 GLU C CA 1
ATOM 14815 C C . GLU B 1 765 ? -14.900 95.698 106.673 1.00 79.28 765 GLU C C 1
ATOM 14816 O O . GLU B 1 765 ? -14.018 95.442 105.852 1.00 77.98 765 GLU C O 1
ATOM 14822 N N . HIS B 1 766 ? -14.639 96.083 107.925 1.00 78.53 766 HIS C N 1
ATOM 14823 C CA . HIS B 1 766 ? -13.276 96.228 108.416 1.00 76.88 766 HIS C CA 1
ATOM 14824 C C . HIS B 1 766 ? -12.472 94.935 108.270 1.00 74.81 766 HIS C C 1
ATOM 14825 O O . HIS B 1 766 ? -11.311 94.972 107.876 1.00 73.90 766 HIS C O 1
ATOM 14832 N N . TRP B 1 767 ? -13.097 93.797 108.594 1.00 74.82 767 TRP C N 1
ATOM 14833 C CA . TRP B 1 767 ? -12.422 92.500 108.550 1.00 73.69 767 TRP C CA 1
ATOM 14834 C C . TRP B 1 767 ? -11.910 92.157 107.147 1.00 72.11 767 TRP C C 1
ATOM 14835 O O . TRP B 1 767 ? -10.863 91.533 107.020 1.00 72.25 767 TRP C O 1
ATOM 14846 N N . GLN B 1 768 ? -12.634 92.592 106.107 1.00 71.81 768 GLN C N 1
ATOM 14847 C CA . GLN B 1 768 ? -12.183 92.465 104.718 1.00 70.63 768 GLN C CA 1
ATOM 14848 C C . GLN B 1 768 ? -10.937 93.294 104.427 1.00 70.09 768 GLN C C 1
ATOM 14849 O O . GLN B 1 768 ? -9.996 92.808 103.801 1.00 69.14 768 GLN C O 1
ATOM 14855 N N . ALA B 1 769 ? -10.952 94.555 104.875 1.00 71.33 769 ALA C N 1
ATOM 14856 C CA . ALA B 1 769 ? -9.812 95.465 104.749 1.00 70.85 769 ALA C CA 1
ATOM 14857 C C . ALA B 1 769 ? -8.583 94.902 105.466 1.00 69.38 769 ALA C C 1
ATOM 14858 O O . ALA B 1 769 ? -7.477 94.946 104.938 1.00 68.48 769 ALA C O 1
ATOM 14860 N N . ALA B 1 770 ? -8.807 94.383 106.678 1.00 69.48 770 ALA C N 1
ATOM 14861 C CA . ALA B 1 770 ? -7.774 93.752 107.494 1.00 69.25 770 ALA C CA 1
ATOM 14862 C C . ALA B 1 770 ? -7.166 92.536 106.784 1.00 68.03 770 ALA C C 1
ATOM 14863 O O . ALA B 1 770 ? -5.954 92.441 106.626 1.00 66.50 770 ALA C O 1
ATOM 14865 N N . LEU B 1 771 ? -8.037 91.616 106.361 1.00 68.47 771 LEU C N 1
ATOM 14866 C CA . LEU B 1 771 ? -7.648 90.423 105.617 1.00 68.26 771 LEU C CA 1
ATOM 14867 C C . LEU B 1 771 ? -6.881 90.798 104.352 1.00 67.72 771 LEU C C 1
ATOM 14868 O O . LEU B 1 771 ? -5.852 90.204 104.049 1.00 65.21 771 LEU C O 1
ATOM 14873 N N . TYR B 1 772 ? -7.379 91.818 103.642 1.00 68.77 772 TYR C N 1
ATOM 14874 C CA . TYR B 1 772 ? -6.777 92.364 102.396 1.00 69.09 772 TYR C CA 1
ATOM 14875 C C . TYR B 1 772 ? -5.316 92.756 102.656 1.00 69.43 772 TYR C C 1
ATOM 14876 O O . TYR B 1 772 ? -4.455 92.448 101.803 1.00 69.04 772 TYR C O 1
ATOM 14885 N N . LEU B 1 773 ? -5.044 93.397 103.799 1.00 69.34 773 LEU C N 1
ATOM 14886 C CA . LEU B 1 773 ? -3.698 93.861 104.130 1.00 69.83 773 LEU C CA 1
ATOM 14887 C C . LEU B 1 773 ? -2.772 92.708 104.499 1.00 69.26 773 LEU C C 1
ATOM 14888 O O . LEU B 1 773 ? -1.595 92.713 104.142 1.00 70.12 773 LEU C O 1
ATOM 14893 N N . VAL B 1 774 ? -3.304 91.717 105.218 1.00 69.37 774 VAL C N 1
ATOM 14894 C CA . VAL B 1 774 ? -2.543 90.514 105.532 1.00 70.06 774 VAL C CA 1
ATOM 14895 C C . VAL B 1 774 ? -2.170 89.774 104.239 1.00 70.28 774 VAL C C 1
ATOM 14896 O O . VAL B 1 774 ? -1.078 89.221 104.145 1.00 70.22 774 VAL C O 1
ATOM 14900 N N . MET B 1 775 ? -3.065 89.801 103.239 1.00 72.02 775 MET C N 1
ATOM 14901 C CA . MET B 1 775 ? -2.810 89.147 101.949 1.00 73.95 775 MET C CA 1
ATOM 14902 C C . MET B 1 775 ? -1.600 89.723 101.206 1.00 73.36 775 MET C C 1
ATOM 14903 O O . MET B 1 775 ? -1.020 89.037 100.363 1.00 69.54 775 MET C O 1
ATOM 14908 N N . HIS B 1 776 ? -1.211 90.963 101.543 1.00 72.13 776 HIS C N 1
ATOM 14909 C CA . HIS B 1 776 ? -0.036 91.608 100.949 1.00 72.18 776 HIS C CA 1
ATOM 14910 C C . HIS B 1 776 ? 1.288 91.007 101.424 1.00 72.05 776 HIS C C 1
ATOM 14911 O O . HIS B 1 776 ? 2.353 91.417 100.959 1.00 74.10 776 HIS C O 1
ATOM 14918 N N . PHE B 1 777 ? 1.212 90.048 102.354 1.00 71.22 777 PHE C N 1
ATOM 14919 C CA . PHE B 1 777 ? 2.364 89.266 102.813 1.00 71.28 777 PHE C CA 1
ATOM 14920 C C . PHE B 1 777 ? 2.358 87.814 102.290 1.00 69.61 777 PHE C C 1
ATOM 14921 O O . PHE B 1 777 ? 3.189 87.001 102.687 1.00 69.90 777 PHE C O 1
ATOM 14929 N N . VAL B 1 778 ? 1.428 87.525 101.375 1.00 67.25 778 VAL C N 1
ATOM 14930 C CA . VAL B 1 778 ? 1.267 86.224 100.745 1.00 66.61 778 VAL C CA 1
ATOM 14931 C C . VAL B 1 778 ? 1.442 86.389 99.239 1.00 66.66 778 VAL C C 1
ATOM 14932 O O . VAL B 1 778 ? 0.797 87.242 98.643 1.00 66.60 778 VAL C O 1
ATOM 14936 N N . PRO B 1 779 ? 2.292 85.580 98.565 1.00 68.52 779 PRO C N 1
ATOM 14937 C CA . PRO B 1 779 ? 2.436 85.660 97.110 1.00 68.34 779 PRO C CA 1
ATOM 14938 C C . PRO B 1 779 ? 1.095 85.481 96.382 1.00 67.11 779 PRO C C 1
ATOM 14939 O O . PRO B 1 779 ? 0.263 84.724 96.854 1.00 64.81 779 PRO C O 1
ATOM 14943 N N . ALA B 1 780 ? 0.930 86.171 95.250 1.00 68.43 780 ALA C N 1
ATOM 14944 C CA . ALA B 1 780 ? -0.309 86.160 94.487 1.00 69.59 780 ALA C CA 1
ATOM 14945 C C . ALA B 1 780 ? -0.746 84.745 94.077 1.00 69.23 780 ALA C C 1
ATOM 14946 O O . ALA B 1 780 ? -1.933 84.432 94.098 1.00 67.72 780 ALA C O 1
ATOM 14948 N N . SER B 1 781 ? 0.222 83.895 93.719 1.00 71.77 781 SER C N 1
ATOM 14949 C CA . SER B 1 781 ? -0.058 82.520 93.303 1.00 73.07 781 SER C CA 1
ATOM 14950 C C . SER B 1 781 ? -0.785 81.734 94.398 1.00 72.91 781 SER C C 1
ATOM 14951 O O . SER B 1 781 ? -1.725 80.987 94.119 1.00 72.35 781 SER C O 1
ATOM 14954 N N . ASP B 1 782 ? -0.348 81.924 95.647 1.00 73.33 782 ASP C N 1
ATOM 14955 C CA . ASP B 1 782 ? -0.950 81.269 96.807 1.00 72.16 782 ASP C CA 1
ATOM 14956 C C . ASP B 1 782 ? -2.337 81.828 97.130 1.00 70.60 782 ASP C C 1
ATOM 14957 O O . ASP B 1 782 ? -3.216 81.095 97.565 1.00 72.25 782 ASP C O 1
ATOM 14962 N N . VAL B 1 783 ? -2.533 83.127 96.882 1.00 68.75 783 VAL C N 1
ATOM 14963 C CA . VAL B 1 783 ? -3.854 83.736 96.985 1.00 67.65 783 VAL C CA 1
ATOM 14964 C C . VAL B 1 783 ? -4.787 83.094 95.960 1.00 65.95 783 VAL C C 1
ATOM 14965 O O . VAL B 1 783 ? -5.918 82.734 96.273 1.00 65.24 783 VAL C O 1
ATOM 14969 N N . SER B 1 784 ? -4.295 82.963 94.729 1.00 65.69 784 SER C N 1
ATOM 14970 C CA . SER B 1 784 ? -5.051 82.351 93.643 1.00 65.67 784 SER C CA 1
ATOM 14971 C C . SER B 1 784 ? -5.457 80.902 93.956 1.00 64.86 784 SER C C 1
ATOM 14972 O O . SER B 1 784 ? -6.593 80.495 93.689 1.00 63.80 784 SER C O 1
ATOM 14975 N N . ASN B 1 785 ? -4.531 80.142 94.551 1.00 64.49 785 ASN C N 1
ATOM 14976 C CA . ASN B 1 785 ? -4.797 78.753 94.932 1.00 65.08 785 ASN C CA 1
ATOM 14977 C C . ASN B 1 785 ? -5.901 78.649 95.977 1.00 65.21 785 ASN C C 1
ATOM 14978 O O . ASN B 1 785 ? -6.711 77.722 95.926 1.00 64.85 785 ASN C O 1
ATOM 14983 N N . LEU B 1 786 ? -5.936 79.608 96.914 1.00 64.91 786 LEU C N 1
ATOM 14984 C CA . LEU B 1 786 ? -6.991 79.668 97.926 1.00 64.28 786 LEU C CA 1
ATOM 14985 C C . LEU B 1 786 ? -8.353 79.857 97.283 1.00 64.24 786 LEU C C 1
ATOM 14986 O O . LEU B 1 786 ? -9.302 79.149 97.623 1.00 64.78 786 LEU C O 1
ATOM 14991 N N . LEU B 1 787 ? -8.446 80.815 96.354 1.00 64.25 787 LEU C N 1
ATOM 14992 C CA . LEU B 1 787 ? -9.690 81.081 95.632 1.00 65.24 787 LEU C CA 1
ATOM 14993 C C . LEU B 1 787 ? -10.115 79.834 94.825 1.00 64.42 787 LEU C C 1
ATOM 14994 O O . LEU B 1 787 ? -11.280 79.444 94.835 1.00 63.09 787 LEU C O 1
ATOM 14999 N N . HIS B 1 788 ? -9.146 79.218 94.141 1.00 64.48 788 HIS C N 1
ATOM 15000 C CA . HIS B 1 788 ? -9.381 78.008 93.369 1.00 64.63 788 HIS C CA 1
ATOM 15001 C C . HIS B 1 788 ? -9.989 76.892 94.236 1.00 64.98 788 HIS C C 1
ATOM 15002 O O . HIS B 1 788 ? -10.982 76.266 93.848 1.00 65.26 788 HIS C O 1
ATOM 15009 N N . GLN B 1 789 ? -9.409 76.668 95.421 1.00 65.09 789 GLN C N 1
ATOM 15010 C CA . GLN B 1 789 ? -9.878 75.614 96.326 1.00 66.75 789 GLN C CA 1
ATOM 15011 C C . GLN B 1 789 ? -11.217 75.944 96.984 1.00 67.38 789 GLN C C 1
ATOM 15012 O O . GLN B 1 789 ? -12.052 75.059 97.168 1.00 68.63 789 GLN C O 1
ATOM 15018 N N . LEU B 1 790 ? -11.423 77.221 97.329 1.00 68.72 790 LEU C N 1
ATOM 15019 C CA . LEU B 1 790 ? -12.715 77.705 97.804 1.00 69.37 790 LEU C CA 1
ATOM 15020 C C . LEU B 1 790 ? -13.799 77.370 96.790 1.00 68.63 790 LEU C C 1
ATOM 15021 O O . LEU B 1 790 ? -14.844 76.846 97.148 1.00 69.12 790 LEU C O 1
ATOM 15026 N N . ARG B 1 791 ? -13.537 77.682 95.518 1.00 69.30 791 ARG C N 1
ATOM 15027 C CA . ARG B 1 791 ? -14.447 77.385 94.377 1.00 71.62 791 ARG C CA 1
ATOM 15028 C C . ARG B 1 791 ? -14.726 75.880 94.321 1.00 69.69 791 ARG C C 1
ATOM 15029 O O . ARG B 1 791 ? -15.906 75.518 94.173 1.00 68.00 791 ARG C O 1
ATOM 15037 N N . LYS B 1 792 ? -13.690 75.041 94.453 1.00 71.32 792 LYS C N 1
ATOM 15038 C CA . LYS B 1 792 ? -13.871 73.589 94.403 1.00 73.03 792 LYS C CA 1
ATOM 15039 C C . LYS B 1 792 ? -14.796 73.118 95.511 1.00 72.34 792 LYS C C 1
ATOM 15040 O O . LYS B 1 792 ? -15.733 72.374 95.257 1.00 71.46 792 LYS C O 1
ATOM 15046 N N . TRP B 1 793 ? -14.548 73.592 96.736 1.00 74.40 793 TRP C N 1
ATOM 15047 C CA . TRP B 1 793 ? -15.400 73.272 97.883 1.00 77.26 793 TRP C CA 1
ATOM 15048 C C . TRP B 1 793 ? -16.853 73.754 97.739 1.00 77.79 793 TRP C C 1
ATOM 15049 O O . TRP B 1 793 ? -17.772 73.068 98.159 1.00 81.00 793 TRP C O 1
ATOM 15060 N N . GLU B 1 794 ? -17.050 74.941 97.156 1.00 77.65 794 GLU C N 1
ATOM 15061 C CA . GLU B 1 794 ? -18.396 75.496 96.953 1.00 79.58 794 GLU C CA 1
ATOM 15062 C C . GLU B 1 794 ? -19.171 74.710 95.893 1.00 77.45 794 GLU C C 1
ATOM 15063 O O . GLU B 1 794 ? -20.387 74.576 95.979 1.00 76.14 794 GLU C O 1
ATOM 15069 N N . ALA B 1 795 ? -18.440 74.182 94.906 1.00 76.46 795 ALA C N 1
ATOM 15070 C CA . ALA B 1 795 ? -19.000 73.398 93.808 1.00 78.06 795 ALA C CA 1
ATOM 15071 C C . ALA B 1 795 ? -19.459 71.985 94.220 1.00 81.06 795 ALA C C 1
ATOM 15072 O O . ALA B 1 795 ? -20.189 71.330 93.475 1.00 83.25 795 ALA C O 1
ATOM 15074 N N . LEU B 1 796 ? -19.012 71.516 95.392 1.00 81.98 796 LEU C N 1
ATOM 15075 C CA . LEU B 1 796 ? -19.292 70.157 95.869 1.00 82.30 796 LEU C CA 1
ATOM 15076 C C . LEU B 1 796 ? -20.770 69.906 96.175 1.00 85.21 796 LEU C C 1
ATOM 15077 O O . LEU B 1 796 ? -21.380 70.617 96.988 1.00 83.76 796 LEU C O 1
ATOM 15082 N N . GLN B 1 797 ? -21.325 68.874 95.528 1.00 86.53 797 GLN C N 1
ATOM 15083 C CA . GLN B 1 797 ? -22.654 68.345 95.811 1.00 91.21 797 GLN C CA 1
ATOM 15084 C C . GLN B 1 797 ? -22.596 67.426 97.041 1.00 93.01 797 GLN C C 1
ATOM 15085 O O . GLN B 1 797 ? -21.528 66.909 97.389 1.00 91.68 797 GLN C O 1
ATOM 15091 N N . GLY B 1 798 ? -23.750 67.233 97.690 1.00 96.20 798 GLY C N 1
ATOM 15092 C CA . GLY B 1 798 ? -23.910 66.269 98.770 1.00 99.19 798 GLY C CA 1
ATOM 15093 C C . GLY B 1 798 ? -23.310 66.658 100.113 1.00 99.67 798 GLY C C 1
ATOM 15094 O O . GLY B 1 798 ? -23.078 65.793 100.962 1.00 100.90 798 GLY C O 1
ATOM 15095 N N . LYS B 1 799 ? -23.062 67.959 100.307 1.00 99.02 799 LYS C N 1
ATOM 15096 C CA . LYS B 1 799 ? -22.523 68.473 101.566 1.00 98.92 799 LYS C CA 1
ATOM 15097 C C . LYS B 1 799 ? -23.614 68.548 102.617 1.00 100.99 799 LYS C C 1
ATOM 15098 O O . LYS B 1 799 ? -24.769 68.791 102.295 1.00 101.35 799 LYS C O 1
ATOM 15104 N N . TYR B 1 800 ? -23.230 68.337 103.880 1.00 104.62 800 TYR C N 1
ATOM 15105 C CA . TYR B 1 800 ? -24.115 68.453 105.069 1.00 111.32 800 TYR C CA 1
ATOM 15106 C C . TYR B 1 800 ? -24.601 69.902 105.173 1.00 112.86 800 TYR C C 1
ATOM 15107 O O . TYR B 1 800 ? -23.750 70.806 105.094 1.00 108.81 800 TYR C O 1
ATOM 15116 N N . GLU B 1 801 ? -25.914 70.104 105.334 1.00 120.45 801 GLU C N 1
ATOM 15117 C CA . GLU B 1 801 ? -26.514 71.433 105.480 1.00 124.91 801 GLU C CA 1
ATOM 15118 C C . GLU B 1 801 ? -27.426 71.502 106.700 1.00 127.28 801 GLU C C 1
ATOM 15119 O O . GLU B 1 801 ? -27.642 70.500 107.384 1.00 125.99 801 GLU C O 1
ATOM 15125 N N . LEU B 1 802 ? -27.953 72.704 106.961 1.00 132.80 802 LEU C N 1
ATOM 15126 C CA . LEU B 1 802 ? -28.876 72.960 108.062 1.00 137.70 802 LEU C CA 1
ATOM 15127 C C . LEU B 1 802 ? -30.320 72.813 107.588 1.00 137.39 802 LEU C C 1
ATOM 15128 O O . LEU B 1 802 ? -31.137 72.169 108.245 1.00 139.33 802 LEU C O 1
ATOM 15133 N N . GLN B 1 811 ? -33.016 77.407 110.966 1.00 143.74 811 GLN C N 1
ATOM 15134 C CA . GLN B 1 811 ? -31.725 78.063 110.756 1.00 139.45 811 GLN C CA 1
ATOM 15135 C C . GLN B 1 811 ? -31.572 78.491 109.298 1.00 136.03 811 GLN C C 1
ATOM 15136 O O . GLN B 1 811 ? -30.602 78.150 108.610 1.00 130.52 811 GLN C O 1
ATOM 15142 N N . ALA B 1 812 ? -32.556 79.275 108.848 1.00 139.12 812 ALA C N 1
ATOM 15143 C CA . ALA B 1 812 ? -32.578 79.887 107.519 1.00 136.82 812 ALA C CA 1
ATOM 15144 C C . ALA B 1 812 ? -31.522 80.984 107.406 1.00 134.13 812 ALA C C 1
ATOM 15145 O O . ALA B 1 812 ? -30.737 80.992 106.451 1.00 131.31 812 ALA C O 1
ATOM 15147 N N . ASP B 1 813 ? -31.512 81.889 108.395 1.00 134.90 813 ASP C N 1
ATOM 15148 C CA . ASP B 1 813 ? -30.585 83.012 108.464 1.00 132.43 813 ASP C CA 1
ATOM 15149 C C . ASP B 1 813 ? -29.135 82.610 108.716 1.00 128.19 813 ASP C C 1
ATOM 15150 O O . ASP B 1 813 ? -28.228 83.351 108.366 1.00 122.86 813 ASP C O 1
ATOM 15155 N N . ALA B 1 814 ? -28.934 81.422 109.295 1.00 128.62 814 ALA C N 1
ATOM 15156 C CA . ALA B 1 814 ? -27.609 80.829 109.448 1.00 125.15 814 ALA C CA 1
ATOM 15157 C C . ALA B 1 814 ? -26.884 80.730 108.106 1.00 121.47 814 ALA C C 1
ATOM 15158 O O . ALA B 1 814 ? -25.697 81.027 108.022 1.00 119.90 814 ALA C O 1
ATOM 15160 N N . ARG B 1 815 ? -27.618 80.324 107.064 1.00 121.11 815 ARG C N 1
ATOM 15161 C CA . ARG B 1 815 ? -27.088 80.073 105.694 1.00 118.81 815 ARG C CA 1
ATOM 15162 C C . ARG B 1 815 ? -26.934 81.404 104.947 1.00 114.77 815 ARG C C 1
ATOM 15163 O O . ARG B 1 815 ? -26.009 81.509 104.107 1.00 111.99 815 ARG C O 1
ATOM 15171 N N . ARG B 1 816 ? -27.814 82.371 105.232 1.00 115.41 816 ARG C N 1
ATOM 15172 C CA . ARG B 1 816 ? -27.777 83.743 104.659 1.00 115.91 816 ARG C CA 1
ATOM 15173 C C . ARG B 1 816 ? -26.494 84.441 105.125 1.00 110.69 816 ARG C C 1
ATOM 15174 O O . ARG B 1 816 ? -25.835 85.086 104.286 1.00 108.38 816 ARG C O 1
ATOM 15182 N N . GLU B 1 817 ? -26.155 84.311 106.413 1.00 109.35 817 GLU C N 1
ATOM 15183 C CA . GLU B 1 817 ? -24.926 84.872 106.962 1.00 108.39 817 GLU C CA 1
ATOM 15184 C C . GLU B 1 817 ? -23.720 84.146 106.390 1.00 103.63 817 GLU C C 1
ATOM 15185 O O . GLU B 1 817 ? -22.749 84.784 106.020 1.00 102.51 817 GLU C O 1
ATOM 15191 N N . ALA B 1 818 ? -23.795 82.810 106.328 1.00 102.64 818 ALA C N 1
ATOM 15192 C CA . ALA B 1 818 ? -22.736 81.973 105.772 1.00 98.48 818 ALA C CA 1
ATOM 15193 C C . ALA B 1 818 ? -22.424 82.384 104.338 1.00 96.02 818 ALA C C 1
ATOM 15194 O O . ALA B 1 818 ? -21.261 82.553 103.980 1.00 93.92 818 ALA C O 1
ATOM 15196 N N . LEU B 1 819 ? -23.475 82.562 103.531 1.00 96.38 819 LEU C N 1
ATOM 15197 C CA . LEU B 1 819 ? -23.322 82.942 102.129 1.00 96.50 819 LEU C CA 1
ATOM 15198 C C . LEU B 1 819 ? -22.740 84.362 101.960 1.00 92.34 819 LEU C C 1
ATOM 15199 O O . LEU B 1 819 ? -21.949 84.615 101.038 1.00 90.58 819 LEU C O 1
ATOM 15204 N N . ASP B 1 820 ? -23.117 85.270 102.868 1.00 91.37 820 ASP C N 1
ATOM 15205 C CA . ASP B 1 820 ? -22.589 86.636 102.874 1.00 89.38 820 ASP C CA 1
ATOM 15206 C C . ASP B 1 820 ? -21.089 86.655 103.173 1.00 85.18 820 ASP C C 1
ATOM 15207 O O . ASP B 1 820 ? -20.323 87.350 102.503 1.00 83.36 820 ASP C O 1
ATOM 15212 N N . LEU B 1 821 ? -20.682 85.881 104.185 1.00 84.28 821 LEU C N 1
ATOM 15213 C CA . LEU B 1 821 ? -19.281 85.764 104.585 1.00 81.63 821 LEU C CA 1
ATOM 15214 C C . LEU B 1 821 ? -18.419 85.229 103.450 1.00 78.70 821 LEU C C 1
ATOM 15215 O O . LEU B 1 821 ? -17.355 85.775 103.179 1.00 77.30 821 LEU C O 1
ATOM 15220 N N . VAL B 1 822 ? -18.882 84.155 102.797 1.00 77.15 822 VAL C N 1
ATOM 15221 C CA . VAL B 1 822 ? -18.153 83.523 101.701 1.00 74.98 822 VAL C CA 1
ATOM 15222 C C . VAL B 1 822 ? -17.995 84.461 100.504 1.00 74.05 822 VAL C C 1
ATOM 15223 O O . VAL B 1 822 ? -16.919 84.513 99.898 1.00 73.08 822 VAL C O 1
ATOM 15227 N N . LYS B 1 823 ? -19.067 85.188 100.166 1.00 76.37 823 LYS C N 1
ATOM 15228 C CA . LYS B 1 823 ? -19.030 86.170 99.081 1.00 77.46 823 LYS C CA 1
ATOM 15229 C C . LYS B 1 823 ? -18.027 87.300 99.373 1.00 75.85 823 LYS C C 1
ATOM 15230 O O . LYS B 1 823 ? -17.236 87.685 98.510 1.00 75.81 823 LYS C O 1
ATOM 15236 N N . ARG B 1 824 ? -18.047 87.799 100.611 1.00 75.35 824 ARG C N 1
ATOM 15237 C CA . ARG B 1 824 ? -17.128 88.871 101.080 1.00 75.11 824 ARG C CA 1
ATOM 15238 C C . ARG B 1 824 ? -15.686 88.343 101.063 1.00 73.13 824 ARG C C 1
ATOM 15239 O O . ARG B 1 824 ? -14.799 89.061 100.581 1.00 74.41 824 ARG C O 1
ATOM 15247 N N . PHE B 1 825 ? -15.466 87.123 101.547 1.00 72.78 825 PHE C N 1
ATOM 15248 C CA . PHE B 1 825 ? -14.152 86.476 101.484 1.00 72.32 825 PHE C CA 1
ATOM 15249 C C . PHE B 1 825 ? -13.621 86.388 100.043 1.00 70.87 825 PHE C C 1
ATOM 15250 O O . PHE B 1 825 ? -12.488 86.788 99.773 1.00 69.82 825 PHE C O 1
ATOM 15258 N N . ARG B 1 826 ? -14.453 85.887 99.122 1.00 70.74 826 ARG C N 1
ATOM 15259 C CA . ARG B 1 826 ? -14.132 85.800 97.669 1.00 70.77 826 ARG C CA 1
ATOM 15260 C C . ARG B 1 826 ? -13.762 87.192 97.135 1.00 70.63 826 ARG C C 1
ATOM 15261 O O . ARG B 1 826 ? -12.741 87.301 96.414 1.00 69.01 826 ARG C O 1
ATOM 15269 N N . ASP B 1 827 ? -14.563 88.215 97.454 1.00 71.04 827 ASP C N 1
ATOM 15270 C CA . ASP B 1 827 ? -14.308 89.562 96.952 1.00 72.56 827 ASP C CA 1
ATOM 15271 C C . ASP B 1 827 ? -12.913 90.054 97.324 1.00 71.05 827 ASP C C 1
ATOM 15272 O O . ASP B 1 827 ? -12.239 90.667 96.497 1.00 71.41 827 ASP C O 1
ATOM 15277 N N . VAL B 1 828 ? -12.473 89.742 98.550 1.00 69.56 828 VAL C N 1
ATOM 15278 C CA . VAL B 1 828 ? -11.137 90.115 99.022 1.00 68.54 828 VAL C CA 1
ATOM 15279 C C . VAL B 1 828 ? -10.058 89.491 98.145 1.00 67.99 828 VAL C C 1
ATOM 15280 O O . VAL B 1 828 ? -9.106 90.168 97.741 1.00 68.56 828 VAL C O 1
ATOM 15284 N N . LEU B 1 829 ? -10.218 88.198 97.840 1.00 66.97 829 LEU C N 1
ATOM 15285 C CA . LEU B 1 829 ? -9.233 87.461 97.056 1.00 66.31 829 LEU C CA 1
ATOM 15286 C C . LEU B 1 829 ? -9.190 87.973 95.626 1.00 65.99 829 LEU C C 1
ATOM 15287 O O . LEU B 1 829 ? -8.116 88.231 95.096 1.00 65.46 829 LEU C O 1
ATOM 15292 N N . VAL B 1 830 ? -10.369 88.136 95.017 1.00 67.26 830 VAL C N 1
ATOM 15293 C CA . VAL B 1 830 ? -10.474 88.579 93.633 1.00 68.26 830 VAL C CA 1
ATOM 15294 C C . VAL B 1 830 ? -9.878 89.978 93.465 1.00 68.52 830 VAL C C 1
ATOM 15295 O O . VAL B 1 830 ? -9.054 90.192 92.575 1.00 69.59 830 VAL C O 1
ATOM 15299 N N . LEU B 1 831 ? -10.284 90.917 94.329 1.00 69.16 831 LEU C N 1
ATOM 15300 C CA . LEU B 1 831 ? -9.777 92.297 94.277 1.00 69.34 831 LEU C CA 1
ATOM 15301 C C . LEU B 1 831 ? -8.255 92.310 94.352 1.00 68.22 831 LEU C C 1
ATOM 15302 O O . LEU B 1 831 ? -7.602 92.989 93.561 1.00 68.79 831 LEU C O 1
ATOM 15307 N N . PHE B 1 832 ? -7.695 91.530 95.285 1.00 67.64 832 PHE C N 1
ATOM 15308 C CA . PHE B 1 832 ? -6.245 91.411 95.434 1.00 67.96 832 PHE C CA 1
ATOM 15309 C C . PHE B 1 832 ? -5.596 90.968 94.134 1.00 68.69 832 PHE C C 1
ATOM 15310 O O . PHE B 1 832 ? -4.591 91.533 93.719 1.00 69.89 832 PHE C O 1
ATOM 15318 N N . LEU B 1 833 ? -6.184 89.958 93.485 1.00 68.53 833 LEU C N 1
ATOM 15319 C CA . LEU B 1 833 ? -5.621 89.403 92.258 1.00 69.05 833 LEU C CA 1
ATOM 15320 C C . LEU B 1 833 ? -5.753 90.348 91.057 1.00 69.28 833 LEU C C 1
ATOM 15321 O O . LEU B 1 833 ? -4.810 90.506 90.288 1.00 68.37 833 LEU C O 1
ATOM 15326 N N . LYS B 1 834 ? -6.920 90.982 90.906 1.00 70.97 834 LYS C N 1
ATOM 15327 C CA . LYS B 1 834 ? -7.163 91.899 89.788 1.00 73.27 834 LYS C CA 1
ATOM 15328 C C . LYS B 1 834 ? -6.398 93.226 89.914 1.00 74.06 834 LYS C C 1
ATOM 15329 O O . LYS B 1 834 ? -6.123 93.880 88.915 1.00 74.53 834 LYS C O 1
ATOM 15335 N N . THR B 1 835 ? -6.050 93.609 91.147 1.00 73.94 835 THR C N 1
ATOM 15336 C CA . THR B 1 835 ? -5.253 94.806 91.411 1.00 75.06 835 THR C CA 1
ATOM 15337 C C . THR B 1 835 ? -3.780 94.570 91.057 1.00 74.39 835 THR C C 1
ATOM 15338 O O . THR B 1 835 ? -3.103 95.472 90.551 1.00 75.70 835 THR C O 1
ATOM 15342 N N . GLY B 1 836 ? -3.296 93.351 91.325 1.00 72.16 836 GLY C N 1
ATOM 15343 C CA . GLY B 1 836 ? -1.965 92.922 90.934 1.00 72.40 836 GLY C CA 1
ATOM 15344 C C . GLY B 1 836 ? -0.867 93.891 91.346 1.00 74.03 836 GLY C C 1
ATOM 15345 O O . GLY B 1 836 ? -0.638 94.099 92.533 1.00 73.41 836 GLY C O 1
ATOM 15346 N N . GLU B 1 837 ? -0.197 94.482 90.348 1.00 76.43 837 GLU C N 1
ATOM 15347 C CA . GLU B 1 837 ? 0.957 95.358 90.535 1.00 79.44 837 GLU C CA 1
ATOM 15348 C C . GLU B 1 837 ? 0.618 96.865 90.492 1.00 81.75 837 GLU C C 1
ATOM 15349 O O . GLU B 1 837 ? 1.523 97.694 90.375 1.00 84.30 837 GLU C O 1
ATOM 15355 N N . ALA B 1 838 ? -0.672 97.213 90.607 1.00 80.58 838 ALA C N 1
ATOM 15356 C CA . ALA B 1 838 ? -1.140 98.592 90.432 1.00 82.25 838 ALA C CA 1
ATOM 15357 C C . ALA B 1 838 ? -0.346 99.618 91.251 1.00 83.83 838 ALA C C 1
ATOM 15358 O O . ALA B 1 838 ? -0.075 100.716 90.765 1.00 87.70 838 ALA C O 1
ATOM 15360 N N . ARG B 1 839 ? 0.032 99.246 92.481 1.00 81.95 839 ARG C N 1
ATOM 15361 C CA . ARG B 1 839 ? 0.728 100.133 93.455 1.00 82.90 839 ARG C CA 1
ATOM 15362 C C . ARG B 1 839 ? 2.250 99.982 93.321 1.00 84.89 839 ARG C C 1
ATOM 15363 O O . ARG B 1 839 ? 2.968 100.654 94.094 1.00 85.58 839 ARG C O 1
ATOM 15371 N N . PHE B 1 840 ? 2.715 99.170 92.362 1.00 84.54 840 PHE C N 1
ATOM 15372 C CA . PHE B 1 840 ? 4.139 98.953 92.095 1.00 86.89 840 PHE C CA 1
ATOM 15373 C C . PHE B 1 840 ? 4.583 99.478 90.723 1.00 90.73 840 PHE C C 1
ATOM 15374 O O . PHE B 1 840 ? 5.661 100.057 90.608 1.00 93.53 840 PHE C O 1
ATOM 15382 N N . GLU B 1 841 ? 3.744 99.256 89.701 1.00 92.25 841 GLU C N 1
ATOM 15383 C CA . GLU B 1 841 ? 3.999 99.646 88.307 1.00 96.24 841 GLU C CA 1
ATOM 15384 C C . GLU B 1 841 ? 4.519 101.080 88.144 1.00 98.82 841 GLU C C 1
ATOM 15385 O O . GLU B 1 841 ? 4.000 102.003 88.762 1.00 99.97 841 GLU C O 1
ATOM 15391 N N . GLY B 1 842 ? 5.543 101.242 87.297 1.00 101.10 842 GLY C N 1
ATOM 15392 C CA . GLY B 1 842 ? 6.086 102.537 86.924 1.00 104.74 842 GLY C CA 1
ATOM 15393 C C . GLY B 1 842 ? 6.705 103.333 88.058 1.00 106.30 842 GLY C C 1
ATOM 15394 O O . GLY B 1 842 ? 6.770 104.561 87.991 1.00 108.74 842 GLY C O 1
ATOM 15395 N N . ARG B 1 843 ? 7.160 102.626 89.100 1.00 105.34 843 ARG C N 1
ATOM 15396 C CA . ARG B 1 843 ? 7.838 103.202 90.294 1.00 105.57 843 ARG C CA 1
ATOM 15397 C C . ARG B 1 843 ? 9.172 102.476 90.494 1.00 105.82 843 ARG C C 1
ATOM 15398 O O . ARG B 1 843 ? 9.308 101.349 89.982 1.00 105.64 843 ARG C O 1
ATOM 15406 N N . ALA B 1 844 ? 10.118 103.101 91.201 1.00 108.12 844 ALA C N 1
ATOM 15407 C CA . ALA B 1 844 ? 11.416 102.488 91.482 1.00 109.06 844 ALA C CA 1
ATOM 15408 C C . ALA B 1 844 ? 11.234 101.255 92.362 1.00 106.05 844 ALA C C 1
ATOM 15409 O O . ALA B 1 844 ? 10.195 101.091 93.000 1.00 102.92 844 ALA C O 1
ATOM 15411 N N . ALA B 1 845 ? 12.251 100.387 92.376 1.00 107.25 845 ALA C N 1
ATOM 15412 C CA . ALA B 1 845 ? 12.242 99.176 93.192 1.00 105.88 845 ALA C CA 1
ATOM 15413 C C . ALA B 1 845 ? 12.062 99.556 94.660 1.00 104.57 845 ALA C C 1
ATOM 15414 O O . ALA B 1 845 ? 12.888 100.268 95.223 1.00 106.31 845 ALA C O 1
ATOM 15416 N N . PRO B 1 846 ? 10.986 99.084 95.331 1.00 102.48 846 PRO C N 1
ATOM 15417 C CA . PRO B 1 846 ? 10.700 99.488 96.709 1.00 101.60 846 PRO C CA 1
ATOM 15418 C C . PRO B 1 846 ? 11.525 98.708 97.746 1.00 101.87 846 PRO C C 1
ATOM 15419 O O . PRO B 1 846 ? 11.001 98.413 98.802 1.00 100.93 846 PRO C O 1
ATOM 15423 N N . PHE B 1 847 ? 12.791 98.414 97.427 1.00 103.33 847 PHE C N 1
ATOM 15424 C CA . PHE B 1 847 ? 13.687 97.665 98.296 1.00 102.84 847 PHE C CA 1
ATOM 15425 C C . PHE B 1 847 ? 15.131 97.889 97.866 1.00 105.43 847 PHE C C 1
ATOM 15426 O O . PHE B 1 847 ? 15.385 98.367 96.762 1.00 108.24 847 PHE C O 1
ATOM 15434 N N . ASP B 1 848 ? 16.069 97.536 98.748 1.00 105.46 848 ASP C N 1
ATOM 15435 C CA . ASP B 1 848 ? 17.485 97.742 98.504 1.00 108.46 848 ASP C CA 1
ATOM 15436 C C . ASP B 1 848 ? 17.994 96.735 97.477 1.00 109.09 848 ASP C C 1
ATOM 15437 O O . ASP B 1 848 ? 17.961 95.537 97.721 1.00 109.26 848 ASP C O 1
ATOM 15442 N N . LEU B 1 849 ? 18.454 97.241 96.327 1.00 111.52 849 LEU C N 1
ATOM 15443 C CA . LEU B 1 849 ? 19.032 96.425 95.262 1.00 113.80 849 LEU C CA 1
ATOM 15444 C C . LEU B 1 849 ? 20.527 96.141 95.445 1.00 117.78 849 LEU C C 1
ATOM 15445 O O . LEU B 1 849 ? 21.063 95.233 94.801 1.00 119.70 849 LEU C O 1
ATOM 15450 N N . LYS B 1 850 ? 21.186 96.912 96.324 1.00 119.91 850 LYS C N 1
ATOM 15451 C CA . LYS B 1 850 ? 22.633 96.825 96.549 1.00 123.71 850 LYS C CA 1
ATOM 15452 C C . LYS B 1 850 ? 23.128 95.438 96.965 1.00 122.76 850 LYS C C 1
ATOM 15453 O O . LYS B 1 850 ? 24.172 94.991 96.492 1.00 125.79 850 LYS C O 1
ATOM 15459 N N . PRO B 1 851 ? 22.451 94.675 97.871 1.00 118.72 851 PRO C N 1
ATOM 15460 C CA . PRO B 1 851 ? 22.903 93.316 98.205 1.00 118.72 851 PRO C CA 1
ATOM 15461 C C . PRO B 1 851 ? 22.785 92.309 97.051 1.00 117.22 851 PRO C C 1
ATOM 15462 O O . PRO B 1 851 ? 23.271 91.209 97.204 1.00 115.59 851 PRO C O 1
ATOM 15466 N N . PHE B 1 852 ? 22.164 92.711 95.939 1.00 115.94 852 PHE C N 1
ATOM 15467 C CA . PHE B 1 852 ? 21.973 91.803 94.778 1.00 116.34 852 PHE C CA 1
ATOM 15468 C C . PHE B 1 852 ? 23.096 92.018 93.756 1.00 121.20 852 PHE C C 1
ATOM 15469 O O . PHE B 1 852 ? 23.035 91.411 92.676 1.00 122.02 852 PHE C O 1
ATOM 15477 N N . ARG B 1 853 ? 24.108 92.816 94.107 1.00 124.48 853 ARG C N 1
ATOM 15478 C CA . ARG B 1 853 ? 25.263 93.062 93.204 1.00 129.24 853 ARG C CA 1
ATOM 15479 C C . ARG B 1 853 ? 26.244 91.918 93.436 1.00 131.42 853 ARG C C 1
ATOM 15480 O O . ARG B 1 853 ? 27.002 91.600 92.506 1.00 135.66 853 ARG C O 1
ATOM 15488 N N . ALA B 1 854 ? 26.224 91.333 94.633 1.00 130.31 854 ALA C N 1
ATOM 15489 C CA . ALA B 1 854 ? 27.055 90.163 94.934 1.00 133.09 854 ALA C CA 1
ATOM 15490 C C . ALA B 1 854 ? 26.854 88.973 93.967 1.00 132.82 854 ALA C C 1
ATOM 15491 O O . ALA B 1 854 ? 27.738 88.116 93.850 1.00 136.54 854 ALA C O 1
ATOM 15493 N N . LEU B 1 855 ? 25.704 88.941 93.276 1.00 129.71 855 LEU C N 1
ATOM 15494 C CA . LEU B 1 855 ? 25.397 87.941 92.242 1.00 129.15 855 LEU C CA 1
ATOM 15495 C C . LEU B 1 855 ? 26.178 88.108 90.929 1.00 133.13 855 LEU C C 1
ATOM 15496 O O . LEU B 1 855 ? 26.088 87.263 90.032 1.00 132.85 855 LEU C O 1
ATOM 15501 N N . PHE B 1 856 ? 26.916 89.218 90.809 1.00 136.50 856 PHE C N 1
ATOM 15502 C CA . PHE B 1 856 ? 27.748 89.483 89.643 1.00 140.04 856 PHE C CA 1
ATOM 15503 C C . PHE B 1 856 ? 29.202 89.618 90.072 1.00 144.95 856 PHE C C 1
ATOM 15504 O O . PHE B 1 856 ? 29.487 90.053 91.190 1.00 145.92 856 PHE C O 1
ATOM 15512 N N . ALA B 1 857 ? 30.116 89.224 89.177 1.00 148.21 857 ALA C N 1
ATOM 15513 C CA . ALA B 1 857 ? 31.545 89.418 89.371 1.00 153.04 857 ALA C CA 1
ATOM 15514 C C . ALA B 1 857 ? 31.857 90.914 89.405 1.00 154.96 857 ALA C C 1
ATOM 15515 O O . ALA B 1 857 ? 32.628 91.371 90.247 1.00 156.49 857 ALA C O 1
ATOM 15517 N N . ASN B 1 858 ? 31.238 91.663 88.483 1.00 153.77 858 ASN C N 1
ATOM 15518 C CA . ASN B 1 858 ? 31.372 93.112 88.397 1.00 155.03 858 ASN C CA 1
ATOM 15519 C C . ASN B 1 858 ? 30.095 93.789 88.890 1.00 149.57 858 ASN C C 1
ATOM 15520 O O . ASN B 1 858 ? 29.067 93.721 88.218 1.00 145.36 858 ASN C O 1
ATOM 15525 N N . PRO B 1 859 ? 30.115 94.466 90.064 1.00 148.55 859 PRO C N 1
ATOM 15526 C CA . PRO B 1 859 ? 28.923 95.132 90.596 1.00 143.72 859 PRO C CA 1
ATOM 15527 C C . PRO B 1 859 ? 28.370 96.226 89.665 1.00 142.48 859 PRO C C 1
ATOM 15528 O O . PRO B 1 859 ? 27.170 96.424 89.654 1.00 137.42 859 PRO C O 1
ATOM 15532 N N . ALA B 1 860 ? 29.247 96.904 88.913 1.00 146.40 860 ALA C N 1
ATOM 15533 C CA . ALA B 1 860 ? 28.843 97.955 87.976 1.00 146.83 860 ALA C CA 1
ATOM 15534 C C . ALA B 1 860 ? 27.946 97.409 86.865 1.00 144.32 860 ALA C C 1
ATOM 15535 O O . ALA B 1 860 ? 27.045 98.103 86.386 1.00 142.80 860 ALA C O 1
ATOM 15537 N N . THR B 1 861 ? 28.200 96.158 86.460 1.00 143.99 861 THR C N 1
ATOM 15538 C CA . THR B 1 861 ? 27.406 95.477 85.441 1.00 140.99 861 THR C CA 1
ATOM 15539 C C . THR B 1 861 ? 25.978 95.215 85.922 1.00 134.58 861 THR C C 1
ATOM 15540 O O . THR B 1 861 ? 25.025 95.393 85.168 1.00 132.42 861 THR C O 1
ATOM 15544 N N . PHE B 1 862 ? 25.838 94.797 87.184 1.00 131.92 862 PHE C N 1
ATOM 15545 C CA . PHE B 1 862 ? 24.527 94.651 87.813 1.00 127.44 862 PHE C CA 1
ATOM 15546 C C . PHE B 1 862 ? 23.771 95.981 87.814 1.00 126.96 862 PHE C C 1
ATOM 15547 O O . PHE B 1 862 ? 22.600 96.028 87.442 1.00 123.51 862 PHE C O 1
ATOM 15555 N N . ASP B 1 863 ? 24.451 97.050 88.249 1.00 130.83 863 ASP C N 1
ATOM 15556 C CA . ASP B 1 863 ? 23.880 98.399 88.287 1.00 132.01 863 ASP C CA 1
ATOM 15557 C C . ASP B 1 863 ? 23.350 98.805 86.913 1.00 133.59 863 ASP C C 1
ATOM 15558 O O . ASP B 1 863 ? 22.217 99.255 86.790 1.00 130.92 863 ASP C O 1
ATOM 15563 N N . ARG B 1 864 ? 24.181 98.623 85.882 1.00 138.67 864 ARG C N 1
ATOM 15564 C CA . ARG B 1 864 ? 23.876 98.991 84.471 1.00 141.18 864 ARG C CA 1
ATOM 15565 C C . ARG B 1 864 ? 22.615 98.256 83.990 1.00 137.54 864 ARG C C 1
ATOM 15566 O O . ARG B 1 864 ? 21.824 98.873 83.250 1.00 137.50 864 ARG C O 1
ATOM 15574 N N . LEU B 1 865 ? 22.435 96.993 84.392 1.00 135.13 865 LEU C N 1
ATOM 15575 C CA . LEU B 1 865 ? 21.310 96.171 83.942 1.00 131.58 865 LEU C CA 1
ATOM 15576 C C . LEU B 1 865 ? 20.017 96.391 84.733 1.00 127.71 865 LEU C C 1
ATOM 15577 O O . LEU B 1 865 ? 18.939 96.446 84.148 1.00 126.60 865 LEU C O 1
ATOM 15582 N N . PHE B 1 866 ? 20.131 96.513 86.061 1.00 126.65 866 PHE C N 1
ATOM 15583 C CA . PHE B 1 866 ? 18.966 96.474 86.954 1.00 123.02 866 PHE C CA 1
ATOM 15584 C C . PHE B 1 866 ? 18.683 97.710 87.822 1.00 123.96 866 PHE C C 1
ATOM 15585 O O . PHE B 1 866 ? 17.686 97.733 88.542 1.00 119.77 866 PHE C O 1
ATOM 15593 N N . MET B 1 867 ? 19.545 98.731 87.741 1.00 130.00 867 MET C N 1
ATOM 15594 C CA . MET B 1 867 ? 19.310 100.011 88.412 1.00 134.09 867 MET C CA 1
ATOM 15595 C C . MET B 1 867 ? 19.144 101.127 87.376 1.00 139.16 867 MET C C 1
ATOM 15596 O O . MET B 1 867 ? 20.131 101.646 86.852 1.00 144.52 867 MET C O 1
ATOM 15601 N N . ALA B 1 868 ? 17.886 101.496 87.094 1.00 139.85 868 ALA C N 1
ATOM 15602 C CA . ALA B 1 868 ? 17.532 102.447 86.026 1.00 143.54 868 ALA C CA 1
ATOM 15603 C C . ALA B 1 868 ? 18.176 103.836 86.171 1.00 147.05 868 ALA C C 1
ATOM 15604 O O . ALA B 1 868 ? 18.604 104.242 87.252 1.00 146.89 868 ALA C O 1
ATOM 15606 N N . GLU B 1 887 ? 11.171 94.944 74.544 1.00 179.45 887 GLU C N 1
ATOM 15607 C CA . GLU B 1 887 ? 11.375 93.527 74.838 1.00 176.35 887 GLU C CA 1
ATOM 15608 C C . GLU B 1 887 ? 12.404 93.313 75.948 1.00 175.94 887 GLU C C 1
ATOM 15609 O O . GLU B 1 887 ? 12.179 92.495 76.840 1.00 173.14 887 GLU C O 1
ATOM 15615 N N . PRO B 1 888 ? 13.561 94.021 75.941 1.00 203.91 888 PRO C N 1
ATOM 15616 C CA . PRO B 1 888 ? 14.492 93.975 77.070 1.00 200.59 888 PRO C CA 1
ATOM 15617 C C . PRO B 1 888 ? 13.845 94.415 78.395 1.00 194.28 888 PRO C C 1
ATOM 15618 O O . PRO B 1 888 ? 14.203 93.860 79.412 1.00 189.06 888 PRO C O 1
ATOM 15622 N N . GLU B 1 889 ? 12.933 95.395 78.330 1.00 191.58 889 GLU C N 1
ATOM 15623 C CA . GLU B 1 889 ? 12.322 96.033 79.492 1.00 187.55 889 GLU C CA 1
ATOM 15624 C C . GLU B 1 889 ? 11.470 95.082 80.338 1.00 178.25 889 GLU C C 1
ATOM 15625 O O . GLU B 1 889 ? 11.586 95.083 81.567 1.00 178.73 889 GLU C O 1
ATOM 15631 N N . LEU B 1 890 ? 10.616 94.288 79.676 1.00 169.47 890 LEU C N 1
ATOM 15632 C CA . LEU B 1 890 ? 9.754 93.309 80.349 1.00 160.86 890 LEU C CA 1
ATOM 15633 C C . LEU B 1 890 ? 10.581 92.293 81.139 1.00 154.04 890 LEU C C 1
ATOM 15634 O O . LEU B 1 890 ? 10.192 91.880 82.232 1.00 151.57 890 LEU C O 1
ATOM 15639 N N . ARG B 1 891 ? 11.725 91.909 80.566 1.00 150.73 891 ARG C N 1
ATOM 15640 C CA . ARG B 1 891 ? 12.660 90.892 81.121 1.00 145.83 891 ARG C CA 1
ATOM 15641 C C . ARG B 1 891 ? 13.328 91.434 82.394 1.00 143.94 891 ARG C C 1
ATOM 15642 O O . ARG B 1 891 ? 13.429 90.662 83.373 1.00 140.60 891 ARG C O 1
ATOM 15650 N N . VAL B 1 892 ? 13.770 92.698 82.376 1.00 145.12 892 VAL C N 1
ATOM 15651 C CA . VAL B 1 892 ? 14.350 93.348 83.563 1.00 145.04 892 VAL C CA 1
ATOM 15652 C C . VAL B 1 892 ? 13.327 93.458 84.697 1.00 139.82 892 VAL C C 1
ATOM 15653 O O . VAL B 1 892 ? 13.658 93.214 85.858 1.00 136.84 892 VAL C O 1
ATOM 15657 N N . ALA B 1 893 ? 12.089 93.817 84.344 1.00 138.65 893 ALA C N 1
ATOM 15658 C CA . ALA B 1 893 ? 10.985 93.924 85.302 1.00 135.46 893 ALA C CA 1
ATOM 15659 C C . ALA B 1 893 ? 10.703 92.583 85.974 1.00 129.06 893 ALA C C 1
ATOM 15660 O O . ALA B 1 893 ? 10.501 92.520 87.185 1.00 127.91 893 ALA C O 1
ATOM 15662 N N . ARG B 1 894 ? 10.695 91.510 85.179 1.00 125.02 894 ARG C N 1
ATOM 15663 C CA . ARG B 1 894 ? 10.507 90.119 85.671 1.00 120.74 894 ARG C CA 1
ATOM 15664 C C . ARG B 1 894 ? 11.583 89.814 86.721 1.00 117.35 894 ARG C C 1
ATOM 15665 O O . ARG B 1 894 ? 11.217 89.399 87.833 1.00 115.29 894 ARG C O 1
ATOM 15673 N N . THR B 1 895 ? 12.855 90.038 86.378 1.00 117.70 895 THR C N 1
ATOM 15674 C CA . THR B 1 895 ? 13.983 89.789 87.273 1.00 116.74 895 THR C CA 1
ATOM 15675 C C . THR B 1 895 ? 13.850 90.540 88.605 1.00 115.79 895 THR C C 1
ATOM 15676 O O . THR B 1 895 ? 14.044 89.953 89.671 1.00 112.81 895 THR C O 1
ATOM 15680 N N . LEU B 1 896 ? 13.525 91.837 88.528 1.00 117.72 896 LEU C N 1
ATOM 15681 C CA . LEU B 1 896 ? 13.365 92.683 89.709 1.00 117.89 896 LEU C CA 1
ATOM 15682 C C . LEU B 1 896 ? 12.248 92.194 90.636 1.00 113.96 896 LEU C C 1
ATOM 15683 O O . LEU B 1 896 ? 12.412 92.200 91.852 1.00 112.87 896 LEU C O 1
ATOM 15688 N N . ARG B 1 897 ? 11.126 91.752 90.052 1.00 112.53 897 ARG C N 1
ATOM 15689 C CA . ARG B 1 897 ? 9.982 91.137 90.784 1.00 109.20 897 ARG C CA 1
ATOM 15690 C C . ARG B 1 897 ? 10.450 89.846 91.466 1.00 105.22 897 ARG C C 1
ATOM 15691 O O . ARG B 1 897 ? 10.023 89.603 92.610 1.00 103.45 897 ARG C O 1
ATOM 15699 N N . GLY B 1 898 ? 11.297 89.061 90.791 1.00 104.04 898 GLY C N 1
ATOM 15700 C CA . GLY B 1 898 ? 11.921 87.882 91.373 1.00 101.66 898 GLY C CA 1
ATOM 15701 C C . GLY B 1 898 ? 12.752 88.221 92.604 1.00 102.84 898 GLY C C 1
ATOM 15702 O O . GLY B 1 898 ? 12.598 87.603 93.654 1.00 100.51 898 GLY C O 1
ATOM 15703 N N . LEU B 1 899 ? 13.637 89.216 92.461 1.00 105.78 899 LEU C N 1
ATOM 15704 C CA . LEU B 1 899 ? 14.510 89.661 93.543 1.00 107.64 899 LEU C CA 1
ATOM 15705 C C . LEU B 1 899 ? 13.696 90.231 94.712 1.00 107.02 899 LEU C C 1
ATOM 15706 O O . LEU B 1 899 ? 13.997 89.970 95.882 1.00 106.32 899 LEU C O 1
ATOM 15711 N N . ARG B 1 900 ? 12.642 90.985 94.383 1.00 106.50 900 ARG C N 1
ATOM 15712 C CA . ARG B 1 900 ? 11.664 91.526 95.363 1.00 105.86 900 ARG C CA 1
ATOM 15713 C C . ARG B 1 900 ? 11.166 90.390 96.266 1.00 102.10 900 ARG C C 1
ATOM 15714 O O . ARG B 1 900 ? 11.184 90.572 97.500 1.00 102.80 900 ARG C O 1
ATOM 15722 N N . GLN B 1 901 ? 10.744 89.261 95.692 1.00 98.99 901 GLN C N 1
ATOM 15723 C CA . GLN B 1 901 ? 10.220 88.130 96.506 1.00 95.73 901 GLN C CA 1
ATOM 15724 C C . GLN B 1 901 ? 11.285 87.671 97.510 1.00 95.90 901 GLN C C 1
ATOM 15725 O O . GLN B 1 901 ? 10.930 87.446 98.680 1.00 95.36 901 GLN C O 1
ATOM 15731 N N . ILE B 1 902 ? 12.528 87.489 97.058 1.00 97.61 902 ILE C N 1
ATOM 15732 C CA . ILE B 1 902 ? 13.637 87.064 97.965 1.00 98.39 902 ILE C CA 1
ATOM 15733 C C . ILE B 1 902 ? 13.828 88.124 99.058 1.00 99.97 902 ILE C C 1
ATOM 15734 O O . ILE B 1 902 ? 13.995 87.733 100.224 1.00 98.66 902 ILE C O 1
ATOM 15739 N N . ALA B 1 903 ? 13.785 89.409 98.697 1.00 102.14 903 ALA C N 1
ATOM 15740 C CA . ALA B 1 903 ? 13.901 90.506 99.689 1.00 105.54 903 ALA C CA 1
ATOM 15741 C C . ALA B 1 903 ? 12.710 90.472 100.653 1.00 103.30 903 ALA C C 1
ATOM 15742 O O . ALA B 1 903 ? 12.913 90.753 101.846 1.00 103.79 903 ALA C O 1
ATOM 15744 N N . ARG B 1 904 ? 11.521 90.131 100.151 1.00 100.62 904 ARG C N 1
ATOM 15745 C CA . ARG B 1 904 ? 10.296 90.090 100.993 1.00 98.51 904 ARG C CA 1
ATOM 15746 C C . ARG B 1 904 ? 10.486 89.072 102.119 1.00 96.95 904 ARG C C 1
ATOM 15747 O O . ARG B 1 904 ? 9.945 89.304 103.208 1.00 96.38 904 ARG C O 1
ATOM 15755 N N . TYR B 1 905 ? 11.160 87.956 101.839 1.00 95.09 905 TYR C N 1
ATOM 15756 C CA . TYR B 1 905 ? 11.427 86.934 102.881 1.00 93.56 905 TYR C CA 1
ATOM 15757 C C . TYR B 1 905 ? 12.795 87.157 103.533 1.00 96.84 905 TYR C C 1
ATOM 15758 O O . TYR B 1 905 ? 13.118 86.387 104.453 1.00 96.59 905 TYR C O 1
ATOM 15767 N N . ASN B 1 906 ? 13.564 88.154 103.082 1.00 100.04 906 ASN C N 1
ATOM 15768 C CA . ASN B 1 906 ? 14.944 88.374 103.601 1.00 103.15 906 ASN C CA 1
ATOM 15769 C C . ASN B 1 906 ? 15.761 87.088 103.406 1.00 102.92 906 ASN C C 1
ATOM 15770 O O . ASN B 1 906 ? 16.458 86.680 104.352 1.00 103.99 906 ASN C O 1
ATOM 15775 N N . HIS B 1 907 ? 15.663 86.469 102.226 1.00 101.50 907 HIS C N 1
ATOM 15776 C CA . HIS B 1 907 ? 16.351 85.173 101.968 1.00 101.22 907 HIS C CA 1
ATOM 15777 C C . HIS B 1 907 ? 17.701 85.381 101.273 1.00 105.54 907 HIS C C 1
ATOM 15778 O O . HIS B 1 907 ? 18.309 84.379 100.864 1.00 105.55 907 HIS C O 1
ATOM 15785 N N . MET B 1 908 ? 18.140 86.630 101.122 1.00 109.83 908 MET C N 1
ATOM 15786 C CA . MET B 1 908 ? 19.412 86.910 100.408 1.00 114.22 908 MET C CA 1
ATOM 15787 C C . MET B 1 908 ? 20.568 86.248 101.162 1.00 116.78 908 MET C C 1
ATOM 15788 O O . MET B 1 908 ? 21.459 85.711 100.496 1.00 118.23 908 MET C O 1
ATOM 15793 N N . ALA B 1 909 ? 20.547 86.298 102.495 1.00 117.76 909 ALA C N 1
ATOM 15794 C CA . ALA B 1 909 ? 21.636 85.715 103.314 1.00 121.26 909 ALA C CA 1
ATOM 15795 C C . ALA B 1 909 ? 21.722 84.193 103.150 1.00 120.92 909 ALA C C 1
ATOM 15796 O O . ALA B 1 909 ? 22.852 83.687 103.034 1.00 123.46 909 ALA C O 1
ATOM 15798 N N . VAL B 1 910 ? 20.584 83.492 103.146 1.00 118.11 910 VAL C N 1
ATOM 15799 C CA . VAL B 1 910 ? 20.607 81.997 103.091 1.00 116.89 910 VAL C CA 1
ATOM 15800 C C . VAL B 1 910 ? 21.221 81.542 101.763 1.00 117.77 910 VAL C C 1
ATOM 15801 O O . VAL B 1 910 ? 21.971 80.549 101.769 1.00 118.22 910 VAL C O 1
ATOM 15805 N N . LEU B 1 911 ? 20.924 82.248 100.673 1.00 118.04 911 LEU C N 1
ATOM 15806 C CA . LEU B 1 911 ? 21.407 81.824 99.336 1.00 118.61 911 LEU C CA 1
ATOM 15807 C C . LEU B 1 911 ? 22.651 82.606 98.909 1.00 122.52 911 LEU C C 1
ATOM 15808 O O . LEU B 1 911 ? 23.125 82.355 97.791 1.00 123.50 911 LEU C O 1
ATOM 15813 N N . SER B 1 912 ? 23.178 83.491 99.760 1.00 123.80 912 SER C N 1
ATOM 15814 C CA . SER B 1 912 ? 24.318 84.351 99.341 1.00 128.39 912 SER C CA 1
ATOM 15815 C C . SER B 1 912 ? 25.550 83.510 98.999 1.00 129.55 912 SER C C 1
ATOM 15816 O O . SER B 1 912 ? 26.188 83.809 97.983 1.00 131.30 912 SER C O 1
ATOM 15819 N N . ASP B 1 913 ? 25.858 82.499 99.812 1.00 129.40 913 ASP C N 1
ATOM 15820 C CA . ASP B 1 913 ? 27.067 81.666 99.575 1.00 134.61 913 ASP C CA 1
ATOM 15821 C C . ASP B 1 913 ? 26.964 80.990 98.204 1.00 132.91 913 ASP C C 1
ATOM 15822 O O . ASP B 1 913 ? 27.907 81.138 97.406 1.00 135.06 913 ASP C O 1
ATOM 15827 N N . LEU B 1 914 ? 25.856 80.293 97.944 1.00 130.78 914 LEU C N 1
ATOM 15828 C CA . LEU B 1 914 ? 25.692 79.560 96.661 1.00 132.54 914 LEU C CA 1
ATOM 15829 C C . LEU B 1 914 ? 25.695 80.573 95.518 1.00 137.31 914 LEU C C 1
ATOM 15830 O O . LEU B 1 914 ? 26.432 80.363 94.545 1.00 141.23 914 LEU C O 1
ATOM 15835 N N . PHE B 1 915 ? 24.852 81.599 95.613 1.00 140.14 915 PHE C N 1
ATOM 15836 C CA . PHE B 1 915 ? 24.732 82.590 94.542 1.00 143.72 915 PHE C CA 1
ATOM 15837 C C . PHE B 1 915 ? 26.079 83.203 94.179 1.00 149.31 915 PHE C C 1
ATOM 15838 O O . PHE B 1 915 ? 26.378 83.359 92.999 1.00 147.80 915 PHE C O 1
ATOM 15846 N N . ALA B 1 916 ? 26.873 83.557 95.199 1.00 155.01 916 ALA C N 1
ATOM 15847 C CA . ALA B 1 916 ? 28.207 84.133 95.013 1.00 161.94 916 ALA C CA 1
ATOM 15848 C C . ALA B 1 916 ? 29.193 83.129 94.407 1.00 164.72 916 ALA C C 1
ATOM 15849 O O . ALA B 1 916 ? 30.141 83.526 93.716 1.00 170.77 916 ALA C O 1
ATOM 15851 N N . LYS B 1 917 ? 28.964 81.836 94.677 1.00 160.49 917 LYS C N 1
ATOM 15852 C CA . LYS B 1 917 ? 29.733 80.760 94.056 1.00 160.68 917 LYS C CA 1
ATOM 15853 C C . LYS B 1 917 ? 29.500 80.742 92.543 1.00 157.77 917 LYS C C 1
ATOM 15854 O O . LYS B 1 917 ? 30.411 80.447 91.775 1.00 160.39 917 LYS C O 1
ATOM 15860 N N . HIS B 1 918 ? 28.269 81.067 92.131 1.00 152.41 918 HIS C N 1
ATOM 15861 C CA . HIS B 1 918 ? 27.867 81.087 90.728 1.00 150.91 918 HIS C CA 1
ATOM 15862 C C . HIS B 1 918 ? 27.689 82.515 90.174 1.00 151.11 918 HIS C C 1
ATOM 15863 O O . HIS B 1 918 ? 26.699 82.796 89.483 1.00 150.56 918 HIS C O 1
ATOM 15870 N N . LYS B 1 919 ? 28.657 83.398 90.467 1.00 152.90 919 LYS C N 1
ATOM 15871 C CA . LYS B 1 919 ? 28.635 84.798 90.004 1.00 153.34 919 LYS C CA 1
ATOM 15872 C C . LYS B 1 919 ? 28.519 84.914 88.488 1.00 152.90 919 LYS C C 1
ATOM 15873 O O . LYS B 1 919 ? 29.155 84.158 87.761 1.00 155.38 919 LYS C O 1
ATOM 15879 N N . VAL B 1 920 ? 27.701 85.865 88.025 1.00 150.40 920 VAL C N 1
ATOM 15880 C CA . VAL B 1 920 ? 27.557 86.157 86.602 1.00 150.56 920 VAL C CA 1
ATOM 15881 C C . VAL B 1 920 ? 28.721 87.045 86.160 1.00 156.74 920 VAL C C 1
ATOM 15882 O O . VAL B 1 920 ? 28.991 88.060 86.792 1.00 160.15 920 VAL C O 1
ATOM 15886 N N . ARG B 1 921 ? 29.395 86.645 85.074 1.00 158.72 921 ARG C N 1
ATOM 15887 C CA . ARG B 1 921 ? 30.594 87.325 84.511 1.00 164.55 921 ARG C CA 1
ATOM 15888 C C . ARG B 1 921 ? 30.193 88.213 83.324 1.00 165.98 921 ARG C C 1
ATOM 15889 O O . ARG B 1 921 ? 29.168 87.925 82.678 1.00 161.32 921 ARG C O 1
ATOM 15897 N N . ASP B 1 922 ? 31.008 89.237 83.046 1.00 171.54 922 ASP C N 1
ATOM 15898 C CA . ASP B 1 922 ? 30.767 90.208 81.977 1.00 173.75 922 ASP C CA 1
ATOM 15899 C C . ASP B 1 922 ? 30.783 89.575 80.581 1.00 174.19 922 ASP C C 1
ATOM 15900 O O . ASP B 1 922 ? 30.059 90.014 79.683 1.00 174.79 922 ASP C O 1
ATOM 15905 N N . GLU B 1 923 ? 31.616 88.544 80.397 1.00 174.25 923 GLU C N 1
ATOM 15906 C CA . GLU B 1 923 ? 31.699 87.841 79.120 1.00 173.86 923 GLU C CA 1
ATOM 15907 C C . GLU B 1 923 ? 30.366 87.186 78.759 1.00 167.35 923 GLU C C 1
ATOM 15908 O O . GLU B 1 923 ? 29.994 87.143 77.588 1.00 166.34 923 GLU C O 1
ATOM 15914 N N . GLU B 1 924 ? 29.656 86.691 79.780 1.00 162.48 924 GLU C N 1
ATOM 15915 C CA . GLU B 1 924 ? 28.336 86.092 79.623 1.00 156.09 924 GLU C CA 1
ATOM 15916 C C . GLU B 1 924 ? 27.320 87.137 79.175 1.00 155.25 924 GLU C C 1
ATOM 15917 O O . GLU B 1 924 ? 26.460 86.851 78.335 1.00 151.98 924 GLU C O 1
ATOM 15923 N N . VAL B 1 925 ? 27.420 88.342 79.754 1.00 156.37 925 VAL C N 1
ATOM 15924 C CA . VAL B 1 925 ? 26.560 89.464 79.393 1.00 156.37 925 VAL C CA 1
ATOM 15925 C C . VAL B 1 925 ? 26.827 89.863 77.943 1.00 159.74 925 VAL C C 1
ATOM 15926 O O . VAL B 1 925 ? 25.890 90.040 77.162 1.00 157.97 925 VAL C O 1
ATOM 15930 N N . ALA B 1 926 ? 28.112 89.995 77.592 1.00 164.54 926 ALA C N 1
ATOM 15931 C CA . ALA B 1 926 ? 28.526 90.395 76.247 1.00 169.02 926 ALA C CA 1
ATOM 15932 C C . ALA B 1 926 ? 28.082 89.371 75.203 1.00 166.18 926 ALA C C 1
ATOM 15933 O O . ALA B 1 926 ? 27.538 89.730 74.157 1.00 166.31 926 ALA C O 1
ATOM 15935 N N . ARG B 1 927 ? 28.316 88.090 75.504 1.00 164.14 927 ARG C N 1
ATOM 15936 C CA . ARG B 1 927 ? 27.942 86.943 74.631 1.00 161.86 927 ARG C CA 1
ATOM 15937 C C . ARG B 1 927 ? 26.437 87.002 74.345 1.00 157.90 927 ARG C C 1
ATOM 15938 O O . ARG B 1 927 ? 26.058 86.858 73.169 1.00 157.68 927 ARG C O 1
ATOM 15946 N N . LEU B 1 928 ? 25.622 87.213 75.385 1.00 154.36 928 LEU C N 1
ATOM 15947 C CA . LEU B 1 928 ? 24.175 87.280 75.241 1.00 151.11 928 LEU C CA 1
ATOM 15948 C C . LEU B 1 928 ? 23.778 88.405 74.294 1.00 154.88 928 LEU C C 1
ATOM 15949 O O . LEU B 1 928 ? 22.886 88.236 73.465 1.00 153.31 928 LEU C O 1
ATOM 15954 N N . ALA B 1 929 ? 24.456 89.551 74.425 1.00 161.54 929 ALA C N 1
ATOM 15955 C CA . ALA B 1 929 ? 24.180 90.736 73.620 1.00 165.48 929 ALA C CA 1
ATOM 15956 C C . ALA B 1 929 ? 24.401 90.460 72.134 1.00 168.39 929 ALA C C 1
ATOM 15957 O O . ALA B 1 929 ? 23.550 90.791 71.305 1.00 168.25 929 ALA C O 1
ATOM 15959 N N . GLU B 1 930 ? 25.541 89.842 71.804 1.00 170.46 930 GLU C N 1
ATOM 15960 C CA . GLU B 1 930 ? 25.886 89.584 70.409 1.00 174.90 930 GLU C CA 1
ATOM 15961 C C . GLU B 1 930 ? 25.003 88.505 69.771 1.00 171.04 930 GLU C C 1
ATOM 15962 O O . GLU B 1 930 ? 24.763 88.533 68.564 1.00 173.50 930 GLU C O 1
ATOM 15968 N N . ILE B 1 931 ? 24.507 87.572 70.592 1.00 165.31 931 ILE C N 1
ATOM 15969 C CA . ILE B 1 931 ? 23.565 86.550 70.146 1.00 160.66 931 ILE C CA 1
ATOM 15970 C C . ILE B 1 931 ? 22.216 87.186 69.799 1.00 159.63 931 ILE C C 1
ATOM 15971 O O . ILE B 1 931 ? 21.563 86.770 68.847 1.00 156.54 931 ILE C O 1
ATOM 15976 N N . GLU B 1 932 ? 21.821 88.202 70.575 1.00 159.86 932 GLU C N 1
ATOM 15977 C CA . GLU B 1 932 ? 20.541 88.892 70.401 1.00 159.48 932 GLU C CA 1
ATOM 15978 C C . GLU B 1 932 ? 20.632 90.146 69.525 1.00 164.57 932 GLU C C 1
ATOM 15979 O O . GLU B 1 932 ? 19.610 90.740 69.183 1.00 164.81 932 GLU C O 1
ATOM 15985 N N . ASP B 1 933 ? 21.859 90.538 69.162 1.00 169.58 933 ASP C N 1
ATOM 15986 C CA . ASP B 1 933 ? 22.108 91.721 68.335 1.00 174.96 933 ASP C CA 1
ATOM 15987 C C . ASP B 1 933 ? 21.335 91.624 67.010 1.00 177.71 933 ASP C C 1
ATOM 15988 O O . ASP B 1 933 ? 21.670 90.803 66.147 1.00 177.99 933 ASP C O 1
ATOM 15993 N N . GLU B 1 934 ? 20.295 92.458 66.866 1.00 179.36 934 GLU C N 1
ATOM 15994 C CA . GLU B 1 934 ? 19.482 92.531 65.646 1.00 181.51 934 GLU C CA 1
ATOM 15995 C C . GLU B 1 934 ? 19.912 93.699 64.768 1.00 187.41 934 GLU C C 1
ATOM 15996 O O . GLU B 1 934 ? 20.900 94.368 65.054 1.00 192.14 934 GLU C O 1
ATOM 16002 N N . LYS B 1 938 ? 17.477 88.175 61.783 1.00 174.08 938 LYS C N 1
ATOM 16003 C CA . LYS B 1 938 ? 18.827 88.678 61.554 1.00 177.07 938 LYS C CA 1
ATOM 16004 C C . LYS B 1 938 ? 19.789 88.219 62.647 1.00 173.82 938 LYS C C 1
ATOM 16005 O O . LYS B 1 938 ? 20.883 87.756 62.344 1.00 176.54 938 LYS C O 1
ATOM 16011 N N . SER B 1 939 ? 19.376 88.358 63.914 1.00 168.58 939 SER C N 1
ATOM 16012 C CA . SER B 1 939 ? 20.206 87.974 65.055 1.00 165.87 939 SER C CA 1
ATOM 16013 C C . SER B 1 939 ? 20.434 86.463 65.089 1.00 162.62 939 SER C C 1
ATOM 16014 O O . SER B 1 939 ? 19.649 85.694 64.540 1.00 158.04 939 SER C O 1
ATOM 16017 N N . GLN B 1 940 ? 21.522 86.058 65.751 1.00 162.46 940 GLN C N 1
ATOM 16018 C CA . GLN B 1 940 ? 21.923 84.662 65.838 1.00 159.01 940 GLN C CA 1
ATOM 16019 C C . GLN B 1 940 ? 20.799 83.786 66.375 1.00 153.20 940 GLN C C 1
ATOM 16020 O O . GLN B 1 940 ? 20.522 82.728 65.810 1.00 151.27 940 GLN C O 1
ATOM 16026 N N . ILE B 1 941 ? 20.150 84.235 67.458 1.00 149.24 941 ILE C N 1
ATOM 16027 C CA . ILE B 1 941 ? 19.097 83.457 68.114 1.00 143.75 941 ILE C CA 1
ATOM 16028 C C . ILE B 1 941 ? 17.851 83.325 67.238 1.00 142.96 941 ILE C C 1
ATOM 16029 O O . ILE B 1 941 ? 17.301 82.235 67.121 1.00 140.60 941 ILE C O 1
ATOM 16034 N N . VAL B 1 942 ? 17.429 84.426 66.606 1.00 145.30 942 VAL C N 1
ATOM 16035 C CA . VAL B 1 942 ? 16.235 84.414 65.761 1.00 144.56 942 VAL C CA 1
ATOM 16036 C C . VAL B 1 942 ? 16.443 83.476 64.566 1.00 144.82 942 VAL C C 1
ATOM 16037 O O . VAL B 1 942 ? 15.549 82.714 64.221 1.00 141.69 942 VAL C O 1
ATOM 16041 N N . ALA B 1 943 ? 17.634 83.533 63.958 1.00 148.09 943 ALA C N 1
ATOM 16042 C CA . ALA B 1 943 ? 18.009 82.659 62.847 1.00 149.41 943 ALA C CA 1
ATOM 16043 C C . ALA B 1 943 ? 17.969 81.188 63.256 1.00 145.36 943 ALA C C 1
ATOM 16044 O O . ALA B 1 943 ? 17.490 80.348 62.501 1.00 143.76 943 ALA C O 1
ATOM 16046 N N . ALA B 1 944 ? 18.477 80.898 64.458 1.00 143.32 944 ALA C N 1
ATOM 16047 C CA . ALA B 1 944 ? 18.495 79.554 65.016 1.00 139.73 944 ALA C CA 1
ATOM 16048 C C . ALA B 1 944 ? 17.079 79.031 65.259 1.00 137.41 944 ALA C C 1
ATOM 16049 O O . ALA B 1 944 ? 16.757 77.903 64.885 1.00 135.24 944 ALA C O 1
ATOM 16051 N N . GLN B 1 945 ? 16.238 79.865 65.880 1.00 138.41 945 GLN C N 1
ATOM 16052 C CA . GLN B 1 945 ? 14.863 79.493 66.220 1.00 136.33 945 GLN C CA 1
ATOM 16053 C C . GLN B 1 945 ? 14.058 79.177 64.968 1.00 137.35 945 GLN C C 1
ATOM 16054 O O . GLN B 1 945 ? 13.330 78.187 64.926 1.00 132.70 945 GLN C O 1
ATOM 16060 N N . GLU B 1 946 ? 14.213 80.024 63.945 1.00 142.73 946 GLU C N 1
ATOM 16061 C CA . GLU B 1 946 ? 13.468 79.911 62.695 1.00 145.25 946 GLU C CA 1
ATOM 16062 C C . GLU B 1 946 ? 13.947 78.749 61.833 1.00 144.59 946 GLU C C 1
ATOM 16063 O O . GLU B 1 946 ? 13.137 78.112 61.175 1.00 145.41 946 GLU C O 1
ATOM 16069 N N . LEU B 1 947 ? 15.257 78.470 61.851 1.00 143.81 947 LEU C N 1
ATOM 16070 C CA . LEU B 1 947 ? 15.818 77.291 61.183 1.00 143.84 947 LEU C CA 1
ATOM 16071 C C . LEU B 1 947 ? 15.270 76.000 61.796 1.00 138.73 947 LEU C C 1
ATOM 16072 O O . LEU B 1 947 ? 14.933 75.065 61.076 1.00 135.81 947 LEU C O 1
ATOM 16077 N N . ARG B 1 948 ? 15.180 75.972 63.130 1.00 135.15 948 ARG C N 1
ATOM 16078 C CA . ARG B 1 948 ? 14.708 74.808 63.930 1.00 131.49 948 ARG C CA 1
ATOM 16079 C C . ARG B 1 948 ? 13.240 74.513 63.597 1.00 130.34 948 ARG C C 1
ATOM 16080 O O . ARG B 1 948 ? 12.912 73.335 63.358 1.00 126.62 948 ARG C O 1
ATOM 16088 N N . THR B 1 949 ? 12.388 75.542 63.608 1.00 131.58 949 THR C N 1
ATOM 16089 C CA . THR B 1 949 ? 10.974 75.402 63.263 1.00 130.69 949 THR C CA 1
ATOM 16090 C C . THR B 1 949 ? 10.798 75.035 61.787 1.00 133.51 949 THR C C 1
ATOM 16091 O O . THR B 1 949 ? 9.988 74.176 61.452 1.00 132.30 949 THR C O 1
ATOM 16095 N N . ASP B 1 950 ? 11.571 75.691 60.915 1.00 137.62 950 ASP C N 1
ATOM 16096 C CA . ASP B 1 950 ? 11.583 75.401 59.479 1.00 140.39 950 ASP C CA 1
ATOM 16097 C C . ASP B 1 950 ? 11.810 73.925 59.205 1.00 137.97 950 ASP C C 1
ATOM 16098 O O . ASP B 1 950 ? 11.036 73.300 58.488 1.00 138.72 950 ASP C O 1
ATOM 16103 N N . LEU B 1 951 ? 12.893 73.383 59.772 1.00 135.49 951 LEU C N 1
ATOM 16104 C CA . LEU B 1 951 ? 13.268 71.982 59.597 1.00 132.89 951 LEU C CA 1
ATOM 16105 C C . LEU B 1 951 ? 12.232 71.038 60.196 1.00 127.76 951 LEU C C 1
ATOM 16106 O O . LEU B 1 951 ? 11.864 70.045 59.569 1.00 127.52 951 LEU C O 1
ATOM 16111 N N . HIS B 1 952 ? 11.766 71.355 61.408 1.00 124.03 952 HIS C N 1
ATOM 16112 C CA . HIS B 1 952 ? 10.807 70.512 62.116 1.00 121.23 952 HIS C CA 1
ATOM 16113 C C . HIS B 1 952 ? 9.541 70.305 61.286 1.00 122.74 952 HIS C C 1
ATOM 16114 O O . HIS B 1 952 ? 9.067 69.185 61.155 1.00 122.10 952 HIS C O 1
ATOM 16121 N N . ASP B 1 953 ? 9.017 71.391 60.709 1.00 125.71 953 ASP C N 1
ATOM 16122 C CA . ASP B 1 953 ? 7.816 71.333 59.877 1.00 126.72 953 ASP C CA 1
ATOM 16123 C C . ASP B 1 953 ? 8.062 70.649 58.532 1.00 127.36 953 ASP C C 1
ATOM 16124 O O . ASP B 1 953 ? 7.201 69.925 58.047 1.00 126.31 953 ASP C O 1
ATOM 16129 N N . LYS B 1 954 ? 9.240 70.879 57.941 1.00 127.41 954 LYS C N 1
ATOM 16130 C CA . LYS B 1 954 ? 9.639 70.228 56.693 1.00 128.32 954 LYS C CA 1
ATOM 16131 C C . LYS B 1 954 ? 9.633 68.703 56.862 1.00 125.97 954 LYS C C 1
ATOM 16132 O O . LYS B 1 954 ? 9.122 67.976 56.006 1.00 126.58 954 LYS C O 1
ATOM 16138 N N . VAL B 1 955 ? 10.194 68.234 57.981 1.00 122.41 955 VAL C N 1
ATOM 16139 C CA . VAL B 1 955 ? 10.191 66.821 58.329 1.00 118.43 955 VAL C CA 1
ATOM 16140 C C . VAL B 1 955 ? 8.750 66.368 58.566 1.00 116.22 955 VAL C C 1
ATOM 16141 O O . VAL B 1 955 ? 8.249 65.493 57.865 1.00 116.07 955 VAL C O 1
ATOM 16145 N N . MET B 1 956 ? 8.077 67.008 59.528 1.00 114.65 956 MET C N 1
ATOM 16146 C CA . MET B 1 956 ? 6.743 66.604 59.973 1.00 113.16 956 MET C CA 1
ATOM 16147 C C . MET B 1 956 ? 5.633 66.746 58.925 1.00 116.57 956 MET C C 1
ATOM 16148 O O . MET B 1 956 ? 4.600 66.091 59.040 1.00 118.18 956 MET C O 1
ATOM 16153 N N . LYS B 1 957 ? 5.856 67.584 57.906 1.00 120.79 957 LYS C N 1
ATOM 16154 C CA . LYS B 1 957 ? 4.907 67.764 56.808 1.00 125.42 957 LYS C CA 1
ATOM 16155 C C . LYS B 1 957 ? 5.204 66.834 55.636 1.00 126.71 957 LYS C C 1
ATOM 16156 O O . LYS B 1 957 ? 4.317 66.112 55.181 1.00 128.08 957 LYS C O 1
ATOM 16162 N N . CYS B 1 958 ? 6.451 66.864 55.148 1.00 126.95 958 CYS C N 1
ATOM 16163 C CA . CYS B 1 958 ? 6.838 66.159 53.920 1.00 128.39 958 CYS C CA 1
ATOM 16164 C C . CYS B 1 958 ? 7.237 64.692 54.127 1.00 125.43 958 CYS C C 1
ATOM 16165 O O . CYS B 1 958 ? 6.937 63.853 53.282 1.00 124.26 958 CYS C O 1
ATOM 16168 N N . HIS B 1 959 ? 7.917 64.396 55.242 1.00 122.29 959 HIS C N 1
ATOM 16169 C CA . HIS B 1 959 ? 8.345 63.029 55.565 1.00 119.75 959 HIS C CA 1
ATOM 16170 C C . HIS B 1 959 ? 8.593 62.836 57.062 1.00 114.68 959 HIS C C 1
ATOM 16171 O O . HIS B 1 959 ? 9.735 62.870 57.518 1.00 112.66 959 HIS C O 1
ATOM 16178 N N . PRO B 1 960 ? 7.532 62.609 57.876 1.00 112.06 960 PRO C N 1
ATOM 16179 C CA . PRO B 1 960 ? 7.656 62.603 59.337 1.00 109.10 960 PRO C CA 1
ATOM 16180 C C . PRO B 1 960 ? 8.503 61.454 59.916 1.00 107.38 960 PRO C C 1
ATOM 16181 O O . PRO B 1 960 ? 8.861 61.538 61.075 1.00 105.48 960 PRO C O 1
ATOM 16185 N N . LYS B 1 961 ? 8.800 60.423 59.118 1.00 108.04 961 LYS C N 1
ATOM 16186 C CA . LYS B 1 961 ? 9.602 59.282 59.565 1.00 107.23 961 LYS C CA 1
ATOM 16187 C C . LYS B 1 961 ? 11.099 59.434 59.286 1.00 107.15 961 LYS C C 1
ATOM 16188 O O . LYS B 1 961 ? 11.906 58.704 59.863 1.00 105.06 961 LYS C O 1
ATOM 16194 N N . THR B 1 962 ? 11.469 60.386 58.417 1.00 108.16 962 THR C N 1
ATOM 16195 C CA . THR B 1 962 ? 12.838 60.489 57.915 1.00 109.51 962 THR C CA 1
ATOM 16196 C C . THR B 1 962 ? 13.446 61.893 57.967 1.00 110.09 962 THR C C 1
ATOM 16197 O O . THR B 1 962 ? 12.731 62.901 58.014 1.00 109.48 962 THR C O 1
ATOM 16201 N N . ILE B 1 963 ? 14.784 61.935 57.957 1.00 110.58 963 ILE C N 1
ATOM 16202 C CA . ILE B 1 963 ? 15.561 63.172 57.874 1.00 112.52 963 ILE C CA 1
ATOM 16203 C C . ILE B 1 963 ? 16.983 62.839 57.401 1.00 115.07 963 ILE C C 1
ATOM 16204 O O . ILE B 1 963 ? 17.535 61.809 57.781 1.00 113.60 963 ILE C O 1
ATOM 16209 N N . SER B 1 964 ? 17.565 63.705 56.564 1.00 118.57 964 SER C N 1
ATOM 16210 C CA . SER B 1 964 ? 18.915 63.488 56.042 1.00 122.04 964 SER C CA 1
ATOM 16211 C C . SER B 1 964 ? 19.951 63.881 57.092 1.00 122.49 964 SER C C 1
ATOM 16212 O O . SER B 1 964 ? 19.649 64.664 57.987 1.00 120.65 964 SER C O 1
ATOM 16215 N N . PRO B 1 965 ? 21.191 63.340 57.039 1.00 125.22 965 PRO C N 1
ATOM 16216 C CA . PRO B 1 965 ? 22.232 63.704 58.002 1.00 126.04 965 PRO C CA 1
ATOM 16217 C C . PRO B 1 965 ? 22.534 65.211 58.021 1.00 129.17 965 PRO C C 1
ATOM 16218 O O . PRO B 1 965 ? 22.781 65.742 59.097 1.00 128.22 965 PRO C O 1
ATOM 16222 N N . GLU B 1 966 ? 22.502 65.861 56.852 1.00 133.05 966 GLU C N 1
ATOM 16223 C CA . GLU B 1 966 ? 22.767 67.295 56.750 1.00 136.54 966 GLU C CA 1
ATOM 16224 C C . GLU B 1 966 ? 21.647 68.120 57.384 1.00 133.94 966 GLU C C 1
ATOM 16225 O O . GLU B 1 966 ? 21.920 69.014 58.173 1.00 135.11 966 GLU C O 1
ATOM 16231 N N . GLU B 1 967 ? 20.392 67.797 57.045 1.00 131.79 967 GLU C N 1
ATOM 16232 C CA . GLU B 1 967 ? 19.211 68.379 57.698 1.00 129.28 967 GLU C CA 1
ATOM 16233 C C . GLU B 1 967 ? 19.302 68.243 59.226 1.00 126.10 967 GLU C C 1
ATOM 16234 O O . GLU B 1 967 ? 18.998 69.180 59.959 1.00 123.69 967 GLU C O 1
ATOM 16240 N N . ARG B 1 968 ? 19.721 67.057 59.685 1.00 124.57 968 ARG C N 1
ATOM 16241 C CA . ARG B 1 968 ? 19.852 66.696 61.125 1.00 121.42 968 ARG C CA 1
ATOM 16242 C C . ARG B 1 968 ? 20.985 67.508 61.767 1.00 122.38 968 ARG C C 1
ATOM 16243 O O . ARG B 1 968 ? 20.820 67.924 62.925 1.00 119.26 968 ARG C O 1
ATOM 16251 N N . GLN B 1 969 ? 22.098 67.702 61.052 1.00 126.48 969 GLN C N 1
ATOM 16252 C CA . GLN B 1 969 ? 23.246 68.439 61.571 1.00 129.36 969 GLN C CA 1
ATOM 16253 C C . GLN B 1 969 ? 22.911 69.915 61.818 1.00 129.24 969 GLN C C 1
ATOM 16254 O O . GLN B 1 969 ? 23.293 70.472 62.846 1.00 128.24 969 GLN C O 1
ATOM 16260 N N . SER B 1 970 ? 22.208 70.537 60.862 1.00 129.29 970 SER C N 1
ATOM 16261 C CA . SER B 1 970 ? 21.775 71.928 60.982 1.00 129.65 970 SER C CA 1
ATOM 16262 C C . SER B 1 970 ? 20.776 72.076 62.125 1.00 124.87 970 SER C C 1
ATOM 16263 O O . SER B 1 970 ? 20.812 73.058 62.862 1.00 125.50 970 SER C O 1
ATOM 16266 N N . TYR B 1 971 ? 19.895 71.083 62.282 1.00 120.47 971 TYR C N 1
ATOM 16267 C CA . TYR B 1 971 ? 18.911 71.013 63.393 1.00 116.09 971 TYR C CA 1
ATOM 16268 C C . TYR B 1 971 ? 19.654 71.006 64.734 1.00 114.37 971 TYR C C 1
ATOM 16269 O O . TYR B 1 971 ? 19.313 71.833 65.607 1.00 112.53 971 TYR C O 1
ATOM 16278 N N . ALA B 1 972 ? 20.630 70.103 64.885 1.00 113.75 972 ALA C N 1
ATOM 16279 C CA . ALA B 1 972 ? 21.433 70.010 66.099 1.00 113.04 972 ALA C CA 1
ATOM 16280 C C . ALA B 1 972 ? 22.175 71.319 66.379 1.00 116.06 972 ALA C C 1
ATOM 16281 O O . ALA B 1 972 ? 22.187 71.789 67.510 1.00 114.33 972 ALA C O 1
ATOM 16283 N N . ALA B 1 973 ? 22.789 71.895 65.338 1.00 119.93 973 ALA C N 1
ATOM 16284 C CA . ALA B 1 973 ? 23.520 73.155 65.448 1.00 123.84 973 ALA C CA 1
ATOM 16285 C C . ALA B 1 973 ? 22.616 74.305 65.920 1.00 122.89 973 ALA C C 1
ATOM 16286 O O . ALA B 1 973 ? 23.045 75.147 66.704 1.00 123.75 973 ALA C O 1
ATOM 16288 N N . ALA B 1 974 ? 21.368 74.320 65.434 1.00 121.13 974 ALA C N 1
ATOM 16289 C CA . ALA B 1 974 ? 20.363 75.294 65.832 1.00 120.25 974 ALA C CA 1
ATOM 16290 C C . ALA B 1 974 ? 20.012 75.146 67.308 1.00 117.26 974 ALA C C 1
ATOM 16291 O O . ALA B 1 974 ? 19.936 76.140 68.039 1.00 117.39 974 ALA C O 1
ATOM 16293 N N . ILE B 1 975 ? 19.792 73.897 67.736 1.00 114.23 975 ILE C N 1
ATOM 16294 C CA . ILE B 1 975 ? 19.504 73.565 69.125 1.00 111.40 975 ILE C CA 1
ATOM 16295 C C . ILE B 1 975 ? 20.630 74.038 70.042 1.00 114.43 975 ILE C C 1
ATOM 16296 O O . ILE B 1 975 ? 20.352 74.582 71.104 1.00 113.89 975 ILE C O 1
ATOM 16301 N N . LYS B 1 976 ? 21.887 73.843 69.622 1.00 118.83 976 LYS C N 1
ATOM 16302 C CA . LYS B 1 976 ? 23.056 74.232 70.426 1.00 122.77 976 LYS C CA 1
ATOM 16303 C C . LYS B 1 976 ? 23.085 75.738 70.716 1.00 124.77 976 LYS C C 1
ATOM 16304 O O . LYS B 1 976 ? 23.309 76.139 71.851 1.00 122.13 976 LYS C O 1
ATOM 16310 N N . THR B 1 977 ? 22.871 76.551 69.677 1.00 128.02 977 THR C N 1
ATOM 16311 C CA . THR B 1 977 ? 22.776 78.001 69.809 1.00 131.68 977 THR C CA 1
ATOM 16312 C C . THR B 1 977 ? 21.576 78.375 70.683 1.00 128.49 977 THR C C 1
ATOM 16313 O O . THR B 1 977 ? 21.694 79.224 71.557 1.00 128.09 977 THR C O 1
ATOM 16317 N N . ILE B 1 978 ? 20.436 77.709 70.459 1.00 125.55 978 ILE C N 1
ATOM 16318 C CA . ILE B 1 978 ? 19.232 77.908 71.269 1.00 122.70 978 ILE C CA 1
ATOM 16319 C C . ILE B 1 978 ? 19.480 77.593 72.752 1.00 122.15 978 ILE C C 1
ATOM 16320 O O . ILE B 1 978 ? 19.055 78.355 73.631 1.00 121.66 978 ILE C O 1
ATOM 16325 N N . GLU B 1 979 ? 20.168 76.477 73.025 1.00 122.01 979 GLU C N 1
ATOM 16326 C CA . GLU B 1 979 ? 20.547 76.116 74.391 1.00 121.56 979 GLU C CA 1
ATOM 16327 C C . GLU B 1 979 ? 21.435 77.185 75.024 1.00 124.70 979 GLU C C 1
ATOM 16328 O O . GLU B 1 979 ? 21.194 77.605 76.145 1.00 122.99 979 GLU C O 1
ATOM 16334 N N . GLU B 1 980 ? 22.472 77.613 74.297 1.00 128.73 980 GLU C N 1
ATOM 16335 C CA . GLU B 1 980 ? 23.421 78.605 74.796 1.00 133.00 980 GLU C CA 1
ATOM 16336 C C . GLU B 1 980 ? 22.719 79.915 75.169 1.00 132.22 980 GLU C C 1
ATOM 16337 O O . GLU B 1 980 ? 23.066 80.538 76.159 1.00 131.61 980 GLU C O 1
ATOM 16343 N N . HIS B 1 981 ? 21.727 80.307 74.362 1.00 132.52 981 HIS C N 1
ATOM 16344 C CA . HIS B 1 981 ? 20.904 81.487 74.611 1.00 133.72 981 HIS C CA 1
ATOM 16345 C C . HIS B 1 981 ? 20.103 81.325 75.898 1.00 130.48 981 HIS C C 1
ATOM 16346 O O . HIS B 1 981 ? 20.130 82.201 76.754 1.00 130.53 981 HIS C O 1
ATOM 16353 N N . ARG B 1 982 ? 19.407 80.189 76.030 1.00 126.91 982 ARG C N 1
ATOM 16354 C CA . ARG B 1 982 ? 18.592 79.837 77.227 1.00 123.10 982 ARG C CA 1
ATOM 16355 C C . ARG B 1 982 ? 19.478 79.889 78.479 1.00 123.40 982 ARG C C 1
ATOM 16356 O O . ARG B 1 982 ? 19.019 80.438 79.503 1.00 121.31 982 ARG C O 1
ATOM 16364 N N . PHE B 1 983 ? 20.693 79.333 78.404 1.00 123.62 983 PHE C N 1
ATOM 16365 C CA . PHE B 1 983 ? 21.590 79.257 79.558 1.00 124.98 983 PHE C CA 1
ATOM 16366 C C . PHE B 1 983 ? 22.117 80.642 79.970 1.00 128.85 983 PHE C C 1
ATOM 16367 O O . PHE B 1 983 ? 22.227 80.937 81.161 1.00 127.04 983 PHE C O 1
ATOM 16375 N N . LEU B 1 984 ? 22.445 81.481 78.980 1.00 130.36 984 LEU C N 1
ATOM 16376 C CA . LEU B 1 984 ? 22.953 82.825 79.236 1.00 133.76 984 LEU C CA 1
ATOM 16377 C C . LEU B 1 984 ? 21.868 83.730 79.820 1.00 131.28 984 LEU C C 1
ATOM 16378 O O . LEU B 1 984 ? 22.131 84.463 80.773 1.00 132.50 984 LEU C O 1
ATOM 16383 N N . VAL B 1 985 ? 20.652 83.653 79.259 1.00 127.17 985 VAL C N 1
ATOM 16384 C CA . VAL B 1 985 ? 19.486 84.367 79.778 1.00 125.02 985 VAL C CA 1
ATOM 16385 C C . VAL B 1 985 ? 19.216 83.948 81.231 1.00 122.27 985 VAL C C 1
ATOM 16386 O O . VAL B 1 985 ? 19.007 84.796 82.107 1.00 122.92 985 VAL C O 1
ATOM 16390 N N . GLY B 1 986 ? 19.263 82.635 81.479 1.00 118.93 986 GLY C N 1
ATOM 16391 C CA . GLY B 1 986 ? 19.117 82.058 82.803 1.00 117.07 986 GLY C CA 1
ATOM 16392 C C . GLY B 1 986 ? 20.101 82.562 83.848 1.00 121.39 986 GLY C C 1
ATOM 16393 O O . GLY B 1 986 ? 19.802 82.547 85.040 1.00 124.78 986 GLY C O 1
ATOM 16394 N N . ARG B 1 987 ? 21.275 83.020 83.402 1.00 124.68 987 ARG C N 1
ATOM 16395 C CA . ARG B 1 987 ? 22.362 83.5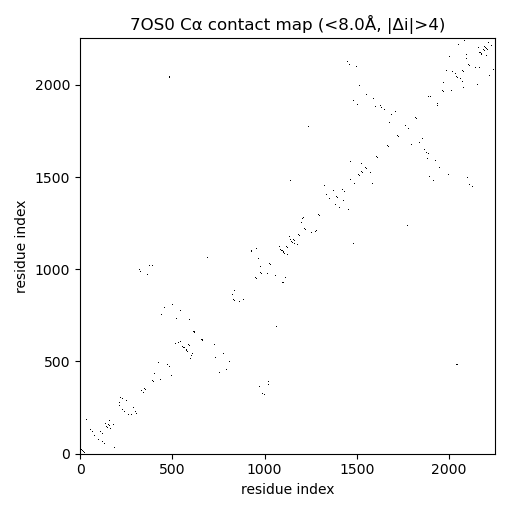26 84.284 1.00 127.19 987 ARG C CA 1
ATOM 16396 C C . ARG B 1 987 ? 22.343 85.061 84.328 1.00 129.07 987 ARG C C 1
ATOM 16397 O O . ARG B 1 987 ? 22.232 85.608 85.445 1.00 127.91 987 ARG C O 1
ATOM 16405 N N . VAL B 1 988 ? 22.420 85.720 83.168 1.00 129.84 988 VAL C N 1
ATOM 16406 C CA . VAL B 1 988 ? 22.479 87.181 83.088 1.00 132.23 988 VAL C CA 1
ATOM 16407 C C . VAL B 1 988 ? 21.277 87.865 83.756 1.00 128.74 988 VAL C C 1
ATOM 16408 O O . VAL B 1 988 ? 21.445 88.837 84.496 1.00 129.59 988 VAL C O 1
ATOM 16412 N N . TYR B 1 989 ? 20.072 87.340 83.513 1.00 122.98 989 TYR C N 1
ATOM 16413 C CA . TYR B 1 989 ? 18.799 87.887 84.054 1.00 120.12 989 TYR C CA 1
ATOM 16414 C C . TYR B 1 989 ? 18.370 87.089 85.292 1.00 115.27 989 TYR C C 1
ATOM 16415 O O . TYR B 1 989 ? 17.216 87.256 85.743 1.00 112.08 989 TYR C O 1
ATOM 16424 N N . LEU B 1 990 ? 19.291 86.281 85.835 1.00 114.66 990 LEU C N 1
ATOM 16425 C CA . LEU B 1 990 ? 19.172 85.662 87.150 1.00 112.63 990 LEU C CA 1
ATOM 16426 C C . LEU B 1 990 ? 18.018 84.662 87.259 1.00 108.87 990 LEU C C 1
ATOM 16427 O O . LEU B 1 990 ? 17.530 84.396 88.351 1.00 106.94 990 LEU C O 1
ATOM 16432 N N . GLY B 1 991 ? 17.609 84.090 86.119 1.00 108.64 991 GLY C N 1
ATOM 16433 C CA . GLY B 1 991 ? 16.583 83.065 86.075 1.00 104.78 991 GLY C CA 1
ATOM 16434 C C . GLY B 1 991 ? 16.933 81.863 86.937 1.00 103.11 991 GLY C C 1
ATOM 16435 O O . GLY B 1 991 ? 16.102 81.395 87.713 1.00 101.28 991 GLY C O 1
ATOM 16436 N N . ASP B 1 992 ? 18.172 81.373 86.795 1.00 104.98 992 ASP C N 1
ATOM 16437 C CA . ASP B 1 992 ? 18.697 80.247 87.570 1.00 103.16 992 ASP C CA 1
ATOM 16438 C C . ASP B 1 992 ? 18.580 80.514 89.069 1.00 101.27 992 ASP C C 1
ATOM 16439 O O . ASP B 1 992 ? 18.172 79.648 89.838 1.00 98.39 992 ASP C O 1
ATOM 16444 N N . HIS B 1 993 ? 18.953 81.729 89.472 1.00 102.87 993 HIS C N 1
ATOM 16445 C CA . HIS B 1 993 ? 18.981 82.122 90.870 1.00 102.79 993 HIS C CA 1
ATOM 16446 C C . HIS B 1 993 ? 17.563 82.112 91.438 1.00 98.67 993 HIS C C 1
ATOM 16447 O O . HIS B 1 993 ? 17.318 81.543 92.511 1.00 95.53 993 HIS C O 1
ATOM 16454 N N . LEU B 1 994 ? 16.632 82.710 90.685 1.00 98.23 994 LEU C N 1
ATOM 16455 C CA . LEU B 1 994 ? 15.229 82.799 91.076 1.00 95.91 994 LEU C CA 1
ATOM 16456 C C . LEU B 1 994 ? 14.522 81.446 91.087 1.00 92.58 994 LEU C C 1
ATOM 16457 O O . LEU B 1 994 ? 13.675 81.203 91.935 1.00 91.47 994 LEU C O 1
ATOM 16462 N N . ARG B 1 995 ? 14.862 80.577 90.129 1.00 92.70 995 ARG C N 1
ATOM 16463 C CA . ARG B 1 995 ? 14.315 79.193 90.019 1.00 89.79 995 ARG C CA 1
ATOM 16464 C C . ARG B 1 995 ? 14.798 78.361 91.211 1.00 88.49 995 ARG C C 1
ATOM 16465 O O . ARG B 1 995 ? 13.985 77.590 91.755 1.00 86.02 995 ARG C O 1
ATOM 16473 N N . LEU B 1 996 ? 16.070 78.517 91.589 1.00 91.07 996 LEU C N 1
ATOM 16474 C CA . LEU B 1 996 ? 16.645 77.802 92.715 1.00 91.47 996 LEU C CA 1
ATOM 16475 C C . LEU B 1 996 ? 15.945 78.196 94.004 1.00 90.84 996 LEU C C 1
ATOM 16476 O O . LEU B 1 996 ? 15.573 77.333 94.804 1.00 89.25 996 LEU C O 1
ATOM 16481 N N . HIS B 1 997 ? 15.750 79.504 94.194 1.00 92.60 997 HIS C N 1
ATOM 16482 C CA . HIS B 1 997 ? 15.018 80.012 95.343 1.00 92.24 997 HIS C CA 1
ATOM 16483 C C . HIS B 1 997 ? 13.608 79.433 95.393 1.00 89.61 997 HIS C C 1
ATOM 16484 O O . HIS B 1 997 ? 13.176 78.960 96.442 1.00 87.49 997 HIS C O 1
ATOM 16491 N N . ARG B 1 998 ? 12.905 79.464 94.254 1.00 90.35 998 ARG C N 1
ATOM 16492 C CA . ARG B 1 998 ? 11.517 78.941 94.116 1.00 90.09 998 ARG C CA 1
ATOM 16493 C C . ARG B 1 998 ? 11.501 77.442 94.436 1.00 86.21 998 ARG C C 1
ATOM 16494 O O . ARG B 1 998 ? 10.619 77.018 95.207 1.00 83.10 998 ARG C O 1
ATOM 16502 N N . LEU B 1 999 ? 12.434 76.677 93.860 1.00 86.25 999 LEU C N 1
ATOM 16503 C CA . LEU B 1 999 ? 12.522 75.238 94.087 1.00 85.20 999 LEU C CA 1
ATOM 16504 C C . LEU B 1 999 ? 12.654 74.964 95.575 1.00 84.34 999 LEU C C 1
ATOM 16505 O O . LEU B 1 999 ? 11.898 74.176 96.138 1.00 82.81 999 LEU C O 1
ATOM 16510 N N . MET B 1 1000 ? 13.618 75.637 96.208 1.00 87.85 1000 MET C N 1
ATOM 16511 C CA . MET B 1 1000 ? 13.853 75.528 97.642 1.00 88.98 1000 MET C CA 1
ATOM 16512 C C . MET B 1 1000 ? 12.564 75.753 98.431 1.00 85.89 1000 MET C C 1
ATOM 16513 O O . MET B 1 1000 ? 12.209 74.937 99.278 1.00 84.48 1000 MET C O 1
ATOM 16518 N N . MET B 1 1001 ? 11.871 76.861 98.138 1.00 84.41 1001 MET C N 1
ATOM 16519 C CA . MET B 1 1001 ? 10.613 77.215 98.802 1.00 82.12 1001 MET C CA 1
ATOM 16520 C C . MET B 1 1001 ? 9.504 76.184 98.570 1.00 78.73 1001 MET C C 1
ATOM 16521 O O . MET B 1 1001 ? 8.762 75.861 99.489 1.00 76.36 1001 MET C O 1
ATOM 16526 N N . ASP B 1 1002 ? 9.406 75.657 97.346 1.00 78.05 1002 ASP C N 1
ATOM 16527 C CA . ASP B 1 1002 ? 8.417 74.625 97.034 1.00 75.62 1002 ASP C CA 1
ATOM 16528 C C . ASP B 1 1002 ? 8.646 73.350 97.852 1.00 73.55 1002 ASP C C 1
ATOM 16529 O O . ASP B 1 1002 ? 7.710 72.823 98.454 1.00 71.83 1002 ASP C O 1
ATOM 16534 N N . VAL B 1 1003 ? 9.901 72.890 97.894 1.00 74.32 1003 VAL C N 1
ATOM 16535 C CA . VAL B 1 1003 ? 10.280 71.701 98.650 1.00 74.23 1003 VAL C CA 1
ATOM 16536 C C . VAL B 1 1003 ? 9.932 71.882 100.120 1.00 73.95 1003 VAL C C 1
ATOM 16537 O O . VAL B 1 1003 ? 9.212 71.058 100.692 1.00 72.82 1003 VAL C O 1
ATOM 16541 N N . ILE B 1 1004 ? 10.425 72.971 100.721 1.00 74.73 1004 ILE C N 1
ATOM 16542 C CA . ILE B 1 1004 ? 10.154 73.251 102.122 1.00 75.80 1004 ILE C CA 1
ATOM 16543 C C . ILE B 1 1004 ? 8.647 73.391 102.350 1.00 73.94 1004 ILE C C 1
ATOM 16544 O O . ILE B 1 1004 ? 8.121 72.880 103.344 1.00 73.56 1004 ILE C O 1
ATOM 16549 N N . GLY B 1 1005 ? 7.962 74.071 101.420 1.00 73.33 1005 GLY C N 1
ATOM 16550 C CA . GLY B 1 1005 ? 6.512 74.209 101.448 1.00 71.53 1005 GLY C CA 1
ATOM 16551 C C . GLY B 1 1005 ? 5.769 72.873 101.499 1.00 69.21 1005 GLY C C 1
ATOM 16552 O O . GLY B 1 1005 ? 4.822 72.705 102.264 1.00 68.43 1005 GLY C O 1
ATOM 16553 N N . ARG B 1 1006 ? 6.205 71.912 100.685 1.00 67.59 1006 ARG C N 1
ATOM 16554 C CA . ARG B 1 1006 ? 5.628 70.540 100.663 1.00 66.82 1006 ARG C CA 1
ATOM 16555 C C . ARG B 1 1006 ? 5.841 69.874 102.030 1.00 66.97 1006 ARG C C 1
ATOM 16556 O O . ARG B 1 1006 ? 4.911 69.200 102.504 1.00 65.74 1006 ARG C O 1
ATOM 16564 N N . LEU B 1 1007 ? 7.009 70.063 102.650 1.00 69.32 1007 LEU C N 1
ATOM 16565 C CA . LEU B 1 1007 ? 7.269 69.518 103.981 1.00 70.53 1007 LEU C CA 1
ATOM 16566 C C . LEU B 1 1007 ? 6.425 70.218 105.058 1.00 70.91 1007 LEU C C 1
ATOM 16567 O O . LEU B 1 1007 ? 5.965 69.570 106.004 1.00 70.08 1007 LEU C O 1
ATOM 16572 N N . ILE B 1 1008 ? 6.221 71.536 104.906 1.00 71.09 1008 ILE C N 1
ATOM 16573 C CA . ILE B 1 1008 ? 5.339 72.303 105.790 1.00 71.31 1008 ILE C CA 1
ATOM 16574 C C . ILE B 1 1008 ? 3.919 71.752 105.729 1.00 70.36 1008 ILE C C 1
ATOM 16575 O O . ILE B 1 1008 ? 3.250 71.658 106.751 1.00 69.67 1008 ILE C O 1
ATOM 16580 N N . ASP B 1 1009 ? 3.467 71.385 104.524 1.00 70.71 1009 ASP C N 1
ATOM 16581 C CA . ASP B 1 1009 ? 2.165 70.741 104.340 1.00 71.01 1009 ASP C CA 1
ATOM 16582 C C . ASP B 1 1009 ? 2.039 69.445 105.144 1.00 70.05 1009 ASP C C 1
ATOM 16583 O O . ASP B 1 1009 ? 1.010 69.190 105.767 1.00 70.05 1009 ASP C O 1
ATOM 16588 N N . TYR B 1 1010 ? 3.092 68.625 105.142 1.00 70.54 1010 TYR C N 1
ATOM 16589 C CA . TYR B 1 1010 ? 3.156 67.381 105.955 1.00 71.00 1010 TYR C CA 1
ATOM 16590 C C . TYR B 1 1010 ? 3.106 67.752 107.442 1.00 72.50 1010 TYR C C 1
ATOM 16591 O O . TYR B 1 1010 ? 2.395 67.074 108.208 1.00 72.27 1010 TYR C O 1
ATOM 16600 N N . ALA B 1 1011 ? 3.822 68.813 107.822 1.00 73.29 1011 ALA C N 1
ATOM 16601 C CA . ALA B 1 1011 ? 3.865 69.288 109.201 1.00 75.08 1011 ALA C CA 1
ATOM 16602 C C . ALA B 1 1011 ? 2.479 69.684 109.723 1.00 74.36 1011 ALA C C 1
ATOM 16603 O O . ALA B 1 1011 ? 2.149 69.410 110.872 1.00 74.49 1011 ALA C O 1
ATOM 16605 N N . GLY B 1 1012 ? 1.674 70.322 108.864 1.00 73.50 1012 GLY C N 1
ATOM 16606 C CA . GLY B 1 1012 ? 0.289 70.643 109.165 1.00 71.50 1012 GLY C CA 1
ATOM 16607 C C . GLY B 1 1012 ? -0.552 69.402 109.431 1.00 70.74 1012 GLY C C 1
ATOM 16608 O O . GLY B 1 1012 ? -1.438 69.414 110.283 1.00 70.73 1012 GLY C O 1
ATOM 16609 N N . ALA B 1 1013 ? -0.272 68.323 108.693 1.00 69.14 1013 ALA C N 1
ATOM 16610 C CA . ALA B 1 1013 ? -0.967 67.055 108.886 1.00 68.72 1013 ALA C CA 1
ATOM 16611 C C . ALA B 1 1013 ? -0.618 66.426 110.242 1.00 69.42 1013 ALA C C 1
ATOM 16612 O O . ALA B 1 1013 ? -1.507 65.969 110.954 1.00 70.89 1013 ALA C O 1
ATOM 16614 N N . TYR B 1 1014 ? 0.672 66.431 110.602 1.00 70.32 1014 TYR C N 1
ATOM 16615 C CA . TYR B 1 1014 ? 1.172 66.008 111.940 1.00 71.87 1014 TYR C CA 1
ATOM 16616 C C . TYR B 1 1014 ? 0.426 66.783 113.031 1.00 72.25 1014 TYR C C 1
ATOM 16617 O O . TYR B 1 1014 ? -0.200 66.139 113.895 1.00 71.72 1014 TYR C O 1
ATOM 16626 N N . GLU B 1 1015 ? 0.494 68.117 112.985 1.00 74.01 1015 GLU C N 1
ATOM 16627 C CA . GLU B 1 1015 ? -0.134 68.972 113.996 1.00 76.04 1015 GLU C CA 1
ATOM 16628 C C . GLU B 1 1015 ? -1.603 68.617 114.173 1.00 75.13 1015 GLU C C 1
ATOM 16629 O O . GLU B 1 1015 ? -2.089 68.486 115.287 1.00 76.09 1015 GLU C O 1
ATOM 16635 N N . ARG B 1 1016 ? -2.296 68.452 113.047 1.00 74.25 1016 ARG C N 1
ATOM 16636 C CA . ARG B 1 1016 ? -3.775 68.341 112.967 1.00 74.40 1016 ARG C CA 1
ATOM 16637 C C . ARG B 1 1016 ? -4.212 66.920 113.362 1.00 74.79 1016 ARG C C 1
ATOM 16638 O O . ARG B 1 1016 ? -5.157 66.795 114.178 1.00 74.17 1016 ARG C O 1
ATOM 16646 N N . ASP B 1 1017 ? -3.556 65.890 112.811 1.00 73.13 1017 ASP C N 1
ATOM 16647 C CA . ASP B 1 1017 ? -3.821 64.502 113.194 1.00 73.59 1017 ASP C CA 1
ATOM 16648 C C . ASP B 1 1017 ? -3.595 64.280 114.692 1.00 73.66 1017 ASP C C 1
ATOM 16649 O O . ASP B 1 1017 ? -4.428 63.686 115.364 1.00 75.15 1017 ASP C O 1
ATOM 16654 N N . THR B 1 1018 ? -2.460 64.760 115.203 1.00 74.10 1018 THR C N 1
ATOM 16655 C CA . THR B 1 1018 ? -2.035 64.485 116.577 1.00 76.71 1018 THR C CA 1
ATOM 16656 C C . THR B 1 1018 ? -2.644 65.458 117.595 1.00 78.72 1018 THR C C 1
ATOM 16657 O O . THR B 1 1018 ? -3.078 65.046 118.671 1.00 81.62 1018 THR C O 1
ATOM 16661 N N . GLY B 1 1019 ? -2.661 66.747 117.243 1.00 77.25 1019 GLY C N 1
ATOM 16662 C CA . GLY B 1 1019 ? -3.163 67.793 118.110 1.00 78.39 1019 GLY C CA 1
ATOM 16663 C C . GLY B 1 1019 ? -4.675 67.890 118.196 1.00 77.85 1019 GLY C C 1
ATOM 16664 O O . GLY B 1 1019 ? -5.200 68.474 119.147 1.00 79.42 1019 GLY C O 1
ATOM 16665 N N . THR B 1 1020 ? -5.377 67.323 117.208 1.00 76.76 1020 THR C N 1
ATOM 16666 C CA . THR B 1 1020 ? -6.834 67.417 117.135 1.00 77.22 1020 THR C CA 1
ATOM 16667 C C . THR B 1 1020 ? -7.543 66.065 117.001 1.00 75.56 1020 THR C C 1
ATOM 16668 O O . THR B 1 1020 ? -8.238 65.645 117.916 1.00 76.00 1020 THR C O 1
ATOM 16672 N N . PHE B 1 1021 ? -7.366 65.390 115.863 1.00 74.32 1021 PHE C N 1
ATOM 16673 C CA . PHE B 1 1021 ? -8.139 64.176 115.567 1.00 74.43 1021 PHE C CA 1
ATOM 16674 C C . PHE B 1 1021 ? -7.897 63.053 116.577 1.00 75.61 1021 PHE C C 1
ATOM 16675 O O . PHE B 1 1021 ? -8.850 62.462 117.091 1.00 76.25 1021 PHE C O 1
ATOM 16683 N N . LEU B 1 1022 ? -6.623 62.778 116.877 1.00 76.51 1022 LEU C N 1
ATOM 16684 C CA . LEU B 1 1022 ? -6.257 61.709 117.811 1.00 78.24 1022 LEU C CA 1
ATOM 16685 C C . LEU B 1 1022 ? -6.724 62.016 119.236 1.00 80.77 1022 LEU C C 1
ATOM 16686 O O . LEU B 1 1022 ? -7.186 61.116 119.942 1.00 83.42 1022 LEU C O 1
ATOM 16691 N N . ILE B 1 1023 ? -6.606 63.286 119.646 1.00 80.95 1023 ILE C N 1
ATOM 16692 C CA . ILE B 1 1023 ? -7.094 63.740 120.947 1.00 83.18 1023 ILE C CA 1
ATOM 16693 C C . ILE B 1 1023 ? -8.598 63.479 121.044 1.00 83.74 1023 ILE C C 1
ATOM 16694 O O . ILE B 1 1023 ? -9.073 62.881 122.010 1.00 85.18 1023 ILE C O 1
ATOM 16699 N N . ASN B 1 1024 ? -9.336 63.925 120.021 1.00 82.69 1024 ASN C N 1
ATOM 16700 C CA . ASN B 1 1024 ? -10.762 63.649 119.895 1.00 84.94 1024 ASN C CA 1
ATOM 16701 C C . ASN B 1 1024 ? -11.076 62.147 119.994 1.00 86.44 1024 ASN C C 1
ATOM 16702 O O . ASN B 1 1024 ? -11.949 61.740 120.760 1.00 88.85 1024 ASN C O 1
ATOM 16707 N N . ALA B 1 1025 ? -10.345 61.337 119.219 1.00 85.49 1025 ALA C N 1
ATOM 16708 C CA . ALA B 1 1025 ? -10.506 59.878 119.206 1.00 86.92 1025 ALA C CA 1
ATOM 16709 C C . ALA B 1 1025 ? -10.316 59.276 120.592 1.00 89.07 1025 ALA C C 1
ATOM 16710 O O . ALA B 1 1025 ? -11.172 58.541 121.077 1.00 90.60 1025 ALA C O 1
ATOM 16712 N N . SER B 1 1026 ? -9.190 59.610 121.231 1.00 91.12 1026 SER C N 1
ATOM 16713 C CA . SER B 1 1026 ? -8.862 59.123 122.569 1.00 95.79 1026 SER C CA 1
ATOM 16714 C C . SER B 1 1026 ? -9.970 59.406 123.591 1.00 99.45 1026 SER C C 1
ATOM 16715 O O . SER B 1 1026 ? -10.243 58.577 124.457 1.00 104.43 1026 SER C O 1
ATOM 16718 N N . LYS B 1 1027 ? -10.613 60.570 123.466 1.00 98.38 1027 LYS C N 1
ATOM 16719 C CA . LYS B 1 1027 ? -11.696 60.970 124.365 1.00 102.45 1027 LYS C CA 1
ATOM 16720 C C . LYS B 1 1027 ? -12.984 60.172 124.155 1.00 104.00 1027 LYS C C 1
ATOM 16721 O O . LYS B 1 1027 ? -13.716 59.928 125.107 1.00 107.69 1027 LYS C O 1
ATOM 16727 N N . GLN B 1 1028 ? -13.238 59.747 122.917 1.00 103.01 1028 GLN C N 1
ATOM 16728 C CA . GLN B 1 1028 ? -14.430 58.899 122.657 1.00 104.14 1028 GLN C CA 1
ATOM 16729 C C . GLN B 1 1028 ? -14.226 57.557 123.363 1.00 107.92 1028 GLN C C 1
ATOM 16730 O O . GLN B 1 1028 ? -15.220 56.997 123.859 1.00 113.09 1028 GLN C O 1
ATOM 16736 N N . LEU B 1 1029 ? -12.987 57.059 123.385 1.00 106.55 1029 LEU C N 1
ATOM 16737 C CA . LEU B 1 1029 ? -12.674 55.746 124.014 1.00 107.27 1029 LEU C CA 1
ATOM 16738 C C . LEU B 1 1029 ? -12.921 55.804 125.522 1.00 110.57 1029 LEU C C 1
ATOM 16739 O O . LEU B 1 1029 ? -13.410 54.802 126.072 1.00 112.65 1029 LEU C O 1
ATOM 16744 N N . GLY B 1 1030 ? -12.606 56.931 126.162 1.00 111.51 1030 GLY C N 1
ATOM 16745 C CA . GLY B 1 1030 ? -12.719 57.011 127.631 1.00 115.20 1030 GLY C CA 1
ATOM 16746 C C . GLY B 1 1030 ? -11.735 56.073 128.305 1.00 118.17 1030 GLY C C 1
ATOM 16747 O O . GLY B 1 1030 ? -10.533 56.201 128.021 1.00 117.78 1030 GLY C O 1
ATOM 16748 N N . ALA B 1 1031 ? -12.210 55.212 129.209 1.00 121.69 1031 ALA C N 1
ATOM 16749 C CA . ALA B 1 1031 ? -11.331 54.236 129.898 1.00 124.71 1031 ALA C CA 1
ATOM 16750 C C . ALA B 1 1031 ? -11.379 52.868 129.208 1.00 124.72 1031 ALA C C 1
ATOM 16751 O O . ALA B 1 1031 ? -10.640 51.967 129.651 1.00 129.13 1031 ALA C O 1
ATOM 16753 N N . GLY B 1 1032 ? -12.206 52.716 128.171 1.00 121.49 1032 GLY C N 1
ATOM 16754 C CA . GLY B 1 1032 ? -12.379 51.410 127.501 1.00 121.25 1032 GLY C CA 1
ATOM 16755 C C . GLY B 1 1032 ? -11.136 50.874 126.809 1.00 118.41 1032 GLY C C 1
ATOM 16756 O O . GLY B 1 1032 ? -10.906 49.657 126.905 1.00 119.22 1032 GLY C O 1
ATOM 16757 N N . ALA B 1 1033 ? -10.365 51.725 126.129 1.00 114.52 1033 ALA C N 1
ATOM 16758 C CA . ALA B 1 1033 ? -9.219 51.221 125.335 1.00 110.42 1033 ALA C CA 1
ATOM 16759 C C . ALA B 1 1033 ? -7.945 52.007 125.645 1.00 108.22 1033 ALA C C 1
ATOM 16760 O O . ALA B 1 1033 ? -7.515 52.789 124.784 1.00 105.08 1033 ALA C O 1
ATOM 16762 N N . ASP B 1 1034 ? -7.350 51.773 126.812 1.00 110.86 1034 ASP C N 1
ATOM 16763 C CA . ASP B 1 1034 ? -6.108 52.487 127.214 1.00 111.76 1034 ASP C CA 1
ATOM 16764 C C . ASP B 1 1034 ? -4.989 52.148 126.227 1.00 109.32 1034 ASP C C 1
ATOM 16765 O O . ASP B 1 1034 ? -4.161 53.033 125.951 1.00 107.94 1034 ASP C O 1
ATOM 16770 N N . TRP B 1 1035 ? -4.965 50.910 125.729 1.00 109.42 1035 TRP C N 1
ATOM 16771 C CA . TRP B 1 1035 ? -3.898 50.469 124.794 1.00 107.69 1035 TRP C CA 1
ATOM 16772 C C . TRP B 1 1035 ? -3.918 51.343 123.539 1.00 102.81 1035 TRP C C 1
ATOM 16773 O O . TRP B 1 1035 ? -2.835 51.739 123.087 1.00 100.67 1035 TRP C O 1
ATOM 16784 N N . ALA B 1 1036 ? -5.107 51.638 123.010 1.00 100.61 1036 ALA C N 1
ATOM 16785 C CA . ALA B 1 1036 ? -5.234 52.498 121.813 1.00 96.48 1036 ALA C CA 1
ATOM 16786 C C . ALA B 1 1036 ? -4.743 53.912 122.135 1.00 93.65 1036 ALA C C 1
ATOM 16787 O O . ALA B 1 1036 ? -4.057 54.499 121.288 1.00 89.57 1036 ALA C O 1
ATOM 16789 N N . VAL B 1 1037 ? -5.081 54.426 123.320 1.00 95.63 1037 VAL C N 1
ATOM 16790 C CA . VAL B 1 1037 ? -4.690 55.813 123.713 1.00 95.24 1037 VAL C CA 1
ATOM 16791 C C . VAL B 1 1037 ? -3.161 55.912 123.788 1.00 95.73 1037 VAL C C 1
ATOM 16792 O O . VAL B 1 1037 ? -2.618 56.921 123.316 1.00 94.48 1037 VAL C O 1
ATOM 16796 N N . THR B 1 1038 ? -2.496 54.890 124.334 1.00 98.60 1038 THR C N 1
ATOM 16797 C CA . THR B 1 1038 ? -1.011 54.894 124.417 1.00 99.21 1038 THR C CA 1
ATOM 16798 C C . THR B 1 1038 ? -0.424 54.828 123.006 1.00 95.52 1038 THR C C 1
ATOM 16799 O O . THR B 1 1038 ? 0.643 55.424 122.787 1.00 94.54 1038 THR C O 1
ATOM 16803 N N . ILE B 1 1039 ? -1.095 54.125 122.095 1.00 93.96 1039 ILE C N 1
ATOM 16804 C CA . ILE B 1 1039 ? -0.647 54.028 120.702 1.00 91.22 1039 ILE C CA 1
ATOM 16805 C C . ILE B 1 1039 ? -0.854 55.358 119.957 1.00 88.64 1039 ILE C C 1
ATOM 16806 O O . ILE B 1 1039 ? 0.020 55.802 119.205 1.00 86.88 1039 ILE C O 1
ATOM 16811 N N . ALA B 1 1040 ? -2.019 55.979 120.168 1.00 87.29 1040 ALA C N 1
ATOM 16812 C CA . ALA B 1 1040 ? -2.288 57.331 119.683 1.00 85.90 1040 ALA C CA 1
ATOM 16813 C C . ALA B 1 1040 ? -1.197 58.296 120.175 1.00 85.78 1040 ALA C C 1
ATOM 16814 O O . ALA B 1 1040 ? -0.587 59.007 119.383 1.00 82.62 1040 ALA C O 1
ATOM 16816 N N . GLY B 1 1041 ? -0.950 58.272 121.491 1.00 88.92 1041 GLY C N 1
ATOM 16817 C CA . GLY B 1 1041 ? 0.054 59.090 122.153 1.00 90.21 1041 GLY C CA 1
ATOM 16818 C C . GLY B 1 1041 ? 1.472 58.922 121.630 1.00 90.76 1041 GLY C C 1
ATOM 16819 O O . GLY B 1 1041 ? 2.265 59.859 121.683 1.00 91.18 1041 GLY C O 1
ATOM 16820 N N . ALA B 1 1042 ? 1.782 57.730 121.110 1.00 90.79 1042 ALA C N 1
ATOM 16821 C CA . ALA B 1 1042 ? 3.087 57.438 120.519 1.00 92.12 1042 ALA C CA 1
ATOM 16822 C C . ALA B 1 1042 ? 3.367 58.233 119.229 1.00 89.91 1042 ALA C C 1
ATOM 16823 O O . ALA B 1 1042 ? 4.519 58.360 118.817 1.00 90.51 1042 ALA C O 1
ATOM 16825 N N . ALA B 1 1043 ? 2.311 58.759 118.595 1.00 89.37 1043 ALA C N 1
ATOM 16826 C CA . ALA B 1 1043 ? 2.441 59.616 117.411 1.00 88.04 1043 ALA C CA 1
ATOM 16827 C C . ALA B 1 1043 ? 3.385 60.806 117.636 1.00 90.00 1043 ALA C C 1
ATOM 16828 O O . ALA B 1 1043 ? 4.112 61.207 116.725 1.00 89.04 1043 ALA C O 1
ATOM 16830 N N . ASN B 1 1044 ? 3.371 61.350 118.859 1.00 94.53 1044 ASN C N 1
ATOM 16831 C CA . ASN B 1 1044 ? 4.193 62.499 119.237 1.00 98.89 1044 ASN C CA 1
ATOM 16832 C C . ASN B 1 1044 ? 5.511 62.146 119.903 1.00 101.54 1044 ASN C C 1
ATOM 16833 O O . ASN B 1 1044 ? 5.576 61.230 120.722 1.00 104.95 1044 ASN C O 1
ATOM 16838 N N . THR B 1 1045 ? 6.557 62.890 119.532 1.00 101.60 1045 THR C N 1
ATOM 16839 C CA . THR B 1 1045 ? 7.802 62.976 120.284 1.00 104.63 1045 THR C CA 1
ATOM 16840 C C . THR B 1 1045 ? 8.266 64.432 120.222 1.00 105.11 1045 THR C C 1
ATOM 16841 O O . THR B 1 1045 ? 7.801 65.201 119.380 1.00 102.91 1045 THR C O 1
ATOM 16845 N N . ASP B 1 1046 ? 9.180 64.796 121.128 1.00 107.25 1046 ASP C N 1
ATOM 16846 C CA . ASP B 1 1046 ? 9.786 66.118 121.161 1.00 106.93 1046 ASP C CA 1
ATOM 16847 C C . ASP B 1 1046 ? 10.458 66.478 119.829 1.00 104.51 1046 ASP C C 1
ATOM 16848 O O . ASP B 1 1046 ? 10.300 67.592 119.341 1.00 103.95 1046 ASP C O 1
ATOM 16853 N N . ALA B 1 1047 ? 11.191 65.522 119.246 1.00 103.97 1047 ALA C N 1
ATOM 16854 C CA . ALA B 1 1047 ? 11.925 65.731 117.994 1.00 102.01 1047 ALA C CA 1
ATOM 16855 C C . ALA B 1 1047 ? 11.003 65.983 116.800 1.00 97.11 1047 ALA C C 1
ATOM 16856 O O . ALA B 1 1047 ? 11.303 66.813 115.937 1.00 94.97 1047 ALA C O 1
ATOM 16858 N N . ARG B 1 1048 ? 9.883 65.255 116.757 1.00 93.41 1048 ARG C N 1
ATOM 16859 C CA . ARG B 1 1048 ? 8.869 65.353 115.675 1.00 90.18 1048 ARG C CA 1
ATOM 16860 C C . ARG B 1 1048 ? 8.157 66.709 115.761 1.00 88.96 1048 ARG C C 1
ATOM 16861 O O . ARG B 1 1048 ? 7.972 67.342 114.704 1.00 86.81 1048 ARG C O 1
ATOM 16869 N N . THR B 1 1049 ? 7.759 67.121 116.969 1.00 89.44 1049 THR C N 1
ATOM 16870 C CA . THR B 1 1049 ? 7.107 68.408 117.191 1.00 89.58 1049 THR C CA 1
ATOM 16871 C C . THR B 1 1049 ? 8.062 69.562 116.894 1.00 89.91 1049 THR C C 1
ATOM 16872 O O . THR B 1 1049 ? 7.647 70.594 116.372 1.00 90.96 1049 THR C O 1
ATOM 16876 N N . GLN B 1 1050 ? 9.345 69.368 117.211 1.00 93.03 1050 GLN C N 1
ATOM 16877 C CA . GLN B 1 1050 ? 10.386 70.347 116.923 1.00 94.65 1050 GLN C CA 1
ATOM 16878 C C . GLN B 1 1050 ? 10.562 70.523 115.417 1.00 91.64 1050 GLN C C 1
ATOM 16879 O O . GLN B 1 1050 ? 10.714 71.652 114.948 1.00 91.44 1050 GLN C O 1
ATOM 16885 N N . THR B 1 1051 ? 10.551 69.404 114.677 1.00 89.12 1051 THR C N 1
ATOM 16886 C CA . THR B 1 1051 ? 10.607 69.406 113.216 1.00 86.67 1051 THR C CA 1
ATOM 16887 C C . THR B 1 1051 ? 9.398 70.157 112.633 1.00 84.24 1051 THR C C 1
ATOM 16888 O O . THR B 1 1051 ? 9.533 70.904 111.661 1.00 83.17 1051 THR C O 1
ATOM 16892 N N . ARG B 1 1052 ? 8.222 69.961 113.238 1.00 84.14 1052 ARG C N 1
ATOM 16893 C CA . ARG B 1 1052 ? 6.968 70.664 112.850 1.00 84.30 1052 ARG C CA 1
ATOM 16894 C C . ARG B 1 1052 ? 7.172 72.176 113.017 1.00 85.89 1052 ARG C C 1
ATOM 16895 O O . ARG B 1 1052 ? 6.812 72.925 112.085 1.00 84.79 1052 ARG C O 1
ATOM 16903 N N . LYS B 1 1053 ? 7.729 72.596 114.159 1.00 87.73 1053 LYS C N 1
ATOM 16904 C CA . LYS B 1 1053 ? 7.964 74.007 114.452 1.00 89.37 1053 LYS C CA 1
ATOM 16905 C C . LYS B 1 1053 ? 9.035 74.592 113.540 1.00 89.95 1053 LYS C C 1
ATOM 16906 O O . LYS B 1 1053 ? 8.829 75.651 112.950 1.00 90.42 1053 LYS C O 1
ATOM 16912 N N . ASP B 1 1054 ? 10.167 73.889 113.419 1.00 90.63 1054 ASP C N 1
ATOM 16913 C CA . ASP B 1 1054 ? 11.279 74.317 112.568 1.00 92.06 1054 ASP C CA 1
ATOM 16914 C C . ASP B 1 1054 ? 10.875 74.518 111.098 1.00 89.76 1054 ASP C C 1
ATOM 16915 O O . ASP B 1 1054 ? 11.394 75.408 110.417 1.00 89.97 1054 ASP C O 1
ATOM 16920 N N . LEU B 1 1055 ? 9.945 73.684 110.622 1.00 87.20 1055 LEU C N 1
ATOM 16921 C CA . LEU B 1 1055 ? 9.395 73.801 109.276 1.00 85.73 1055 LEU C CA 1
ATOM 16922 C C . LEU B 1 1055 ? 8.426 74.986 109.183 1.00 86.02 1055 LEU C C 1
ATOM 16923 O O . LEU B 1 1055 ? 8.549 75.831 108.292 1.00 84.87 1055 LEU C O 1
ATOM 16928 N N . ALA B 1 1056 ? 7.465 75.030 110.113 1.00 87.22 1056 ALA C N 1
ATOM 16929 C CA . ALA B 1 1056 ? 6.444 76.071 110.168 1.00 89.39 1056 ALA C CA 1
ATOM 16930 C C . ALA B 1 1056 ? 7.039 77.476 110.115 1.00 93.24 1056 ALA C C 1
ATOM 16931 O O . ALA B 1 1056 ? 6.581 78.316 109.342 1.00 90.92 1056 ALA C O 1
ATOM 16933 N N . HIS B 1 1057 ? 8.071 77.711 110.933 1.00 97.89 1057 HIS C N 1
ATOM 16934 C CA . HIS B 1 1057 ? 8.671 79.034 111.099 1.00 105.02 1057 HIS C CA 1
ATOM 16935 C C . HIS B 1 1057 ? 9.949 79.228 110.277 1.00 106.59 1057 HIS C C 1
ATOM 16936 O O . HIS B 1 1057 ? 10.732 80.137 110.557 1.00 111.33 1057 HIS C O 1
ATOM 16943 N N . PHE B 1 1058 ? 10.134 78.387 109.251 1.00 104.65 1058 PHE C N 1
ATOM 16944 C CA . PHE B 1 1058 ? 11.301 78.417 108.369 1.00 106.66 1058 PHE C CA 1
ATOM 16945 C C . PHE B 1 1058 ? 12.622 78.509 109.144 1.00 110.85 1058 PHE C C 1
ATOM 16946 O O . PHE B 1 1058 ? 13.610 79.060 108.656 1.00 114.85 1058 PHE C O 1
ATOM 16954 N N . ASN B 1 1059 ? 12.628 77.928 110.349 1.00 110.02 1059 ASN C N 1
ATOM 16955 C CA . ASN B 1 1059 ? 13.794 77.902 111.227 1.00 113.86 1059 ASN C CA 1
ATOM 16956 C C . ASN B 1 1059 ? 14.918 77.080 110.593 1.00 113.53 1059 ASN C C 1
ATOM 16957 O O . ASN B 1 1059 ? 16.085 77.251 110.917 1.00 115.54 1059 ASN C O 1
ATOM 16962 N N . VAL B 1 1060 ? 14.541 76.186 109.675 1.00 111.20 1060 VAL C N 1
ATOM 16963 C CA . VAL B 1 1060 ? 15.484 75.402 108.888 1.00 112.53 1060 VAL C CA 1
ATOM 16964 C C . VAL B 1 1060 ? 16.307 76.238 107.897 1.00 113.07 1060 VAL C C 1
ATOM 16965 O O . VAL B 1 1060 ? 17.350 75.787 107.425 1.00 114.93 1060 VAL C O 1
ATOM 16969 N N . LEU B 1 1061 ? 15.838 77.452 107.590 1.00 111.20 1061 LEU C N 1
ATOM 16970 C CA . LEU B 1 1061 ? 16.588 78.395 106.756 1.00 112.84 1061 LEU C CA 1
ATOM 16971 C C . LEU B 1 1061 ? 17.508 79.291 107.599 1.00 116.44 1061 LEU C C 1
ATOM 16972 O O . LEU B 1 1061 ? 18.611 79.625 107.183 1.00 118.38 1061 LEU C O 1
ATOM 16977 N N . ASP B 1 1062 ? 17.038 79.682 108.789 1.00 117.15 1062 ASP C N 1
ATOM 16978 C CA . ASP B 1 1062 ? 17.797 80.534 109.703 1.00 122.77 1062 ASP C CA 1
ATOM 16979 C C . ASP B 1 1062 ? 19.000 79.770 110.260 1.00 129.19 1062 ASP C C 1
ATOM 16980 O O . ASP B 1 1062 ? 20.118 80.281 110.249 1.00 132.79 1062 ASP C O 1
ATOM 16985 N N . ARG B 1 1063 ? 18.764 78.580 110.822 1.00 132.75 1063 ARG C N 1
ATOM 16986 C CA . ARG B 1 1063 ? 19.857 77.847 111.522 1.00 139.20 1063 ARG C CA 1
ATOM 16987 C C . ARG B 1 1063 ? 20.749 77.067 110.554 1.00 140.66 1063 ARG C C 1
ATOM 16988 O O . ARG B 1 1063 ? 21.866 76.713 110.965 1.00 144.49 1063 ARG C O 1
ATOM 16996 N N . ALA B 1 1064 ? 20.290 76.803 109.333 1.00 139.96 1064 ALA C N 1
ATOM 16997 C CA . ALA B 1 1064 ? 21.185 76.124 108.371 1.00 144.09 1064 ALA C CA 1
ATOM 16998 C C . ALA B 1 1064 ? 22.447 76.965 108.177 1.00 151.42 1064 ALA C C 1
ATOM 16999 O O . ALA B 1 1064 ? 22.320 78.192 108.001 1.00 155.28 1064 ALA C O 1
ATOM 17001 N N . ASP B 1 1065 ? 23.618 76.323 108.191 1.00 155.97 1065 ASP C N 1
ATOM 17002 C CA . ASP B 1 1065 ? 24.881 77.059 107.924 1.00 160.67 1065 ASP C CA 1
ATOM 17003 C C . ASP B 1 1065 ? 25.066 77.141 106.407 1.00 159.89 1065 ASP C C 1
ATOM 17004 O O . ASP B 1 1065 ? 25.013 76.086 105.747 1.00 155.73 1065 ASP C O 1
ATOM 17009 N N . GLY B 1 1066 ? 25.252 78.350 105.877 1.00 158.85 1066 GLY C N 1
ATOM 17010 C CA . GLY B 1 1066 ? 25.365 78.517 104.416 1.00 156.86 1066 GLY C CA 1
ATOM 17011 C C . GLY B 1 1066 ? 24.138 77.978 103.705 1.00 148.85 1066 GLY C C 1
ATOM 17012 O O . GLY B 1 1066 ? 23.015 78.331 104.116 1.00 148.67 1066 GLY C O 1
ATOM 17013 N N . THR B 1 1067 ? 24.342 77.156 102.672 1.00 142.86 1067 THR C N 1
ATOM 17014 C CA . THR B 1 1067 ? 23.212 76.576 101.900 1.00 135.06 1067 THR C CA 1
ATOM 17015 C C . THR B 1 1067 ? 22.450 75.567 102.766 1.00 126.77 1067 THR C C 1
ATOM 17016 O O . THR B 1 1067 ? 23.106 74.820 103.515 1.00 127.13 1067 THR C O 1
ATOM 17020 N N . PRO B 1 1068 ? 21.102 75.512 102.699 1.00 119.54 1068 PRO C N 1
ATOM 17021 C CA . PRO B 1 1068 ? 20.325 74.512 103.444 1.00 115.15 1068 PRO C CA 1
ATOM 17022 C C . PRO B 1 1068 ? 20.457 73.082 102.897 1.00 109.99 1068 PRO C C 1
ATOM 17023 O O . PRO B 1 1068 ? 20.728 72.931 101.724 1.00 109.24 1068 PRO C O 1
ATOM 17027 N N . ASP B 1 1069 ? 20.283 72.078 103.761 1.00 106.75 1069 ASP C N 1
ATOM 17028 C CA . ASP B 1 1069 ? 20.342 70.656 103.323 1.00 104.91 1069 ASP C CA 1
ATOM 17029 C C . ASP B 1 1069 ? 18.914 70.115 103.241 1.00 99.15 1069 ASP C C 1
ATOM 17030 O O . ASP B 1 1069 ? 18.350 69.774 104.295 1.00 97.57 1069 ASP C O 1
ATOM 17035 N N . LEU B 1 1070 ? 18.371 70.019 102.028 1.00 96.52 1070 LEU C N 1
ATOM 17036 C CA . LEU B 1 1070 ? 16.995 69.568 101.856 1.00 92.61 1070 LEU C CA 1
ATOM 17037 C C . LEU B 1 1070 ? 16.825 68.056 102.056 1.00 89.93 1070 LEU C C 1
ATOM 17038 O O . LEU B 1 1070 ? 15.737 67.592 102.390 1.00 86.66 1070 LEU C O 1
ATOM 17043 N N . THR B 1 1071 ? 17.910 67.299 101.862 1.00 91.15 1071 THR C N 1
ATOM 17044 C CA . THR B 1 1071 ? 17.903 65.859 102.087 1.00 90.51 1071 THR C CA 1
ATOM 17045 C C . THR B 1 1071 ? 17.689 65.571 103.573 1.00 90.79 1071 THR C C 1
ATOM 17046 O O . THR B 1 1071 ? 16.844 64.756 103.937 1.00 89.00 1071 THR C O 1
ATOM 17050 N N . ALA B 1 1072 ? 18.440 66.271 104.427 1.00 93.86 1072 ALA C N 1
ATOM 17051 C CA . ALA B 1 1072 ? 18.298 66.151 105.873 1.00 95.57 1072 ALA C CA 1
ATOM 17052 C C . ALA B 1 1072 ? 16.895 66.572 106.338 1.00 94.39 1072 ALA C C 1
ATOM 17053 O O . ALA B 1 1072 ? 16.313 65.940 107.219 1.00 95.31 1072 ALA C O 1
ATOM 17055 N N . LEU B 1 1073 ? 16.354 67.634 105.725 1.00 93.77 1073 LEU C N 1
ATOM 17056 C CA . LEU B 1 1073 ? 14.990 68.082 105.991 1.00 91.36 1073 LEU C CA 1
ATOM 17057 C C . LEU B 1 1073 ? 13.949 67.017 105.670 1.00 87.39 1073 LEU C C 1
ATOM 17058 O O . LEU B 1 1073 ? 12.996 66.820 106.424 1.00 85.66 1073 LEU C O 1
ATOM 17063 N N . VAL B 1 1074 ? 14.114 66.364 104.518 1.00 85.50 1074 VAL C N 1
ATOM 17064 C CA . VAL B 1 1074 ? 13.221 65.296 104.097 1.00 83.09 1074 VAL C CA 1
ATOM 17065 C C . VAL B 1 1074 ? 13.255 64.164 105.128 1.00 83.63 1074 VAL C C 1
ATOM 17066 O O . VAL B 1 1074 ? 12.209 63.647 105.514 1.00 81.91 1074 VAL C O 1
ATOM 17070 N N . ASN B 1 1075 ? 14.461 63.818 105.598 1.00 87.10 1075 ASN C N 1
ATOM 17071 C CA . ASN B 1 1075 ? 14.647 62.781 106.617 1.00 88.34 1075 ASN C CA 1
ATOM 17072 C C . ASN B 1 1075 ? 13.951 63.098 107.934 1.00 88.25 1075 ASN C C 1
ATOM 17073 O O . ASN B 1 1075 ? 13.265 62.243 108.502 1.00 87.20 1075 ASN C O 1
ATOM 17078 N N . ARG B 1 1076 ? 14.106 64.340 108.399 1.00 88.44 1076 ARG C N 1
ATOM 17079 C CA . ARG B 1 1076 ? 13.403 64.869 109.599 1.00 89.37 1076 ARG C CA 1
ATOM 17080 C C . ARG B 1 1076 ? 11.887 64.777 109.373 1.00 85.57 1076 ARG C C 1
ATOM 17081 O O . ARG B 1 1076 ? 11.171 64.387 110.315 1.00 85.67 1076 ARG C O 1
ATOM 17089 N N . ALA B 1 1077 ? 11.426 65.116 108.163 1.00 83.03 1077 ALA C N 1
ATOM 17090 C CA . ALA B 1 1077 ? 10.004 65.104 107.820 1.00 80.06 1077 ALA C CA 1
ATOM 17091 C C . ALA B 1 1077 ? 9.444 63.685 107.817 1.00 78.38 1077 ALA C C 1
ATOM 17092 O O . ALA B 1 1077 ? 8.339 63.450 108.305 1.00 76.41 1077 ALA C O 1
ATOM 17094 N N . ARG B 1 1078 ? 10.213 62.743 107.263 1.00 78.36 1078 ARG C N 1
ATOM 17095 C CA . ARG B 1 1078 ? 9.871 61.295 107.257 1.00 78.00 1078 ARG C CA 1
ATOM 17096 C C . ARG B 1 1078 ? 9.608 60.846 108.699 1.00 78.27 1078 ARG C C 1
ATOM 17097 O O . ARG B 1 1078 ? 8.519 60.296 108.959 1.00 75.39 1078 ARG C O 1
ATOM 17105 N N . GLU B 1 1079 ? 10.554 61.119 109.602 1.00 81.32 1079 GLU C N 1
ATOM 17106 C CA . GLU B 1 1079 ? 10.411 60.811 111.017 1.00 83.64 1079 GLU C CA 1
ATOM 17107 C C . GLU B 1 1079 ? 9.182 61.473 111.640 1.00 81.67 1079 GLU C C 1
ATOM 17108 O O . GLU B 1 1079 ? 8.498 60.875 112.470 1.00 81.64 1079 GLU C O 1
ATOM 17114 N N . MET B 1 1080 ? 8.901 62.713 111.231 1.00 81.56 1080 MET C N 1
ATOM 17115 C CA . MET B 1 1080 ? 7.744 63.459 111.724 1.00 80.18 1080 MET C CA 1
ATOM 17116 C C . MET B 1 1080 ? 6.454 62.709 111.397 1.00 77.55 1080 MET C C 1
ATOM 17117 O O . MET B 1 1080 ? 5.557 62.624 112.232 1.00 77.48 1080 MET C O 1
ATOM 17122 N N . MET B 1 1081 ? 6.381 62.157 110.179 1.00 74.64 1081 MET C N 1
ATOM 17123 C CA . MET B 1 1081 ? 5.191 61.473 109.679 1.00 72.99 1081 MET C CA 1
ATOM 17124 C C . MET B 1 1081 ? 5.158 59.955 109.951 1.00 73.07 1081 MET C C 1
ATOM 17125 O O . MET B 1 1081 ? 4.349 59.247 109.352 1.00 71.14 1081 MET C O 1
ATOM 17130 N N . ALA B 1 1082 ? 6.012 59.474 110.863 1.00 74.67 1082 ALA C N 1
ATOM 17131 C CA . ALA B 1 1082 ? 6.142 58.033 111.143 1.00 77.10 1082 ALA C CA 1
ATOM 17132 C C . ALA B 1 1082 ? 4.870 57.420 111.728 1.00 76.74 1082 ALA C C 1
ATOM 17133 O O . ALA B 1 1082 ? 4.604 56.237 111.540 1.00 78.20 1082 ALA C O 1
ATOM 17135 N N . TYR B 1 1083 ? 4.088 58.243 112.432 1.00 76.11 1083 TYR C N 1
ATOM 17136 C CA . TYR B 1 1083 ? 2.795 57.871 113.067 1.00 75.33 1083 TYR C CA 1
ATOM 17137 C C . TYR B 1 1083 ? 1.804 57.362 112.010 1.00 72.94 1083 TYR C C 1
ATOM 17138 O O . TYR B 1 1083 ? 0.805 56.740 112.407 1.00 72.21 1083 TYR C O 1
ATOM 17147 N N . ASP B 1 1084 ? 2.040 57.661 110.725 1.00 72.33 1084 ASP C N 1
ATOM 17148 C CA . ASP B 1 1084 ? 1.139 57.283 109.630 1.00 71.55 1084 ASP C CA 1
ATOM 17149 C C . ASP B 1 1084 ? 1.927 56.879 108.384 1.00 71.37 1084 ASP C C 1
ATOM 17150 O O . ASP B 1 1084 ? 2.378 57.732 107.618 1.00 71.27 1084 ASP C O 1
ATOM 17155 N N . ARG B 1 1085 ? 2.054 55.564 108.179 1.00 72.54 1085 ARG C N 1
ATOM 17156 C CA . ARG B 1 1085 ? 3.014 54.936 107.231 1.00 72.76 1085 ARG C CA 1
ATOM 17157 C C . ARG B 1 1085 ? 2.789 55.459 105.808 1.00 69.88 1085 ARG C C 1
ATOM 17158 O O . ARG B 1 1085 ? 3.793 55.722 105.114 1.00 68.39 1085 ARG C O 1
ATOM 17166 N N . LYS B 1 1086 ? 1.524 55.579 105.390 1.00 68.85 1086 LYS C N 1
ATOM 17167 C CA . LYS B 1 1086 ? 1.181 56.052 104.052 1.00 67.79 1086 LYS C CA 1
ATOM 17168 C C . LYS B 1 1086 ? 1.709 57.459 103.778 1.00 67.52 1086 LYS C C 1
ATOM 17169 O O . LYS B 1 1086 ? 1.974 57.809 102.634 1.00 67.40 1086 LYS C O 1
ATOM 17175 N N . ARG B 1 1087 ? 1.856 58.266 104.833 1.00 67.40 1087 ARG C N 1
ATOM 17176 C CA . ARG B 1 1087 ? 2.429 59.634 104.738 1.00 68.09 1087 ARG C CA 1
ATOM 17177 C C . ARG B 1 1087 ? 3.956 59.529 104.780 1.00 68.07 1087 ARG C C 1
ATOM 17178 O O . ARG B 1 1087 ? 4.596 60.027 103.835 1.00 68.00 1087 ARG C O 1
ATOM 17186 N N . LYS B 1 1088 ? 4.510 58.869 105.803 1.00 69.45 1088 LYS C N 1
ATOM 17187 C CA . LYS B 1 1088 ? 5.959 58.672 105.902 1.00 71.44 1088 LYS C CA 1
ATOM 17188 C C . LYS B 1 1088 ? 6.568 58.177 104.587 1.00 70.70 1088 LYS C C 1
ATOM 17189 O O . LYS B 1 1088 ? 7.593 58.700 104.142 1.00 70.88 1088 LYS C O 1
ATOM 17195 N N . ASN B 1 1089 ? 5.931 57.171 103.974 1.00 69.61 1089 ASN C N 1
ATOM 17196 C CA . ASN B 1 1089 ? 6.405 56.601 102.717 1.00 70.43 1089 ASN C CA 1
ATOM 17197 C C . ASN B 1 1089 ? 6.310 57.566 101.535 1.00 68.98 1089 ASN C C 1
ATOM 17198 O O . ASN B 1 1089 ? 7.123 57.517 100.616 1.00 70.10 1089 ASN C O 1
ATOM 17203 N N . ALA B 1 1090 ? 5.300 58.436 101.561 1.00 68.18 1090 ALA C N 1
ATOM 17204 C CA . ALA B 1 1090 ? 5.035 59.344 100.463 1.00 67.66 1090 ALA C CA 1
ATOM 17205 C C . ALA B 1 1090 ? 5.938 60.589 100.478 1.00 69.81 1090 ALA C C 1
ATOM 17206 O O . ALA B 1 1090 ? 6.156 61.211 99.444 1.00 71.60 1090 ALA C O 1
ATOM 17208 N N . VAL B 1 1091 ? 6.472 60.943 101.652 1.00 70.61 1091 VAL C N 1
ATOM 17209 C CA . VAL B 1 1091 ? 7.312 62.134 101.789 1.00 71.27 1091 VAL C CA 1
ATOM 17210 C C . VAL B 1 1091 ? 8.396 62.210 100.714 1.00 71.82 1091 VAL C C 1
ATOM 17211 O O . VAL B 1 1091 ? 8.459 63.196 99.988 1.00 70.56 1091 VAL C O 1
ATOM 17215 N N . PRO B 1 1092 ? 9.274 61.189 100.549 1.00 72.81 1092 PRO C N 1
ATOM 17216 C CA . PRO B 1 1092 ? 10.324 61.251 99.532 1.00 73.94 1092 PRO C CA 1
ATOM 17217 C C . PRO B 1 1092 ? 9.761 61.275 98.103 1.00 73.19 1092 PRO C C 1
ATOM 17218 O O . PRO B 1 1092 ? 10.356 61.896 97.251 1.00 73.56 1092 PRO C O 1
ATOM 17222 N N . ARG B 1 1093 ? 8.637 60.596 97.875 1.00 73.09 1093 ARG C N 1
ATOM 17223 C CA . ARG B 1 1093 ? 7.991 60.487 96.540 1.00 74.37 1093 ARG C CA 1
ATOM 17224 C C . ARG B 1 1093 ? 7.476 61.870 96.126 1.00 71.60 1093 ARG C C 1
ATOM 17225 O O . ARG B 1 1093 ? 7.644 62.237 94.950 1.00 71.89 1093 ARG C O 1
ATOM 17233 N N . SER B 1 1094 ? 6.869 62.604 97.062 1.00 71.18 1094 SER C N 1
ATOM 17234 C CA . SER B 1 1094 ? 6.436 63.976 96.833 1.00 69.50 1094 SER C CA 1
ATOM 17235 C C . SER B 1 1094 ? 7.537 64.824 96.230 1.00 69.26 1094 SER C C 1
ATOM 17236 O O . SER B 1 1094 ? 7.312 65.516 95.245 1.00 68.11 1094 SER C O 1
ATOM 17239 N N . ILE B 1 1095 ? 8.732 64.759 96.826 1.00 70.25 1095 ILE C N 1
ATOM 17240 C CA . ILE B 1 1095 ? 9.848 65.614 96.429 1.00 72.85 1095 ILE C CA 1
ATOM 17241 C C . ILE B 1 1095 ? 10.431 65.160 95.092 1.00 73.67 1095 ILE C C 1
ATOM 17242 O O . ILE B 1 1095 ? 10.689 65.986 94.218 1.00 75.55 1095 ILE C O 1
ATOM 17247 N N . LEU B 1 1096 ? 10.613 63.845 94.932 1.00 72.29 1096 LEU C N 1
ATOM 17248 C CA . LEU B 1 1096 ? 11.034 63.260 93.661 1.00 73.08 1096 LEU C CA 1
ATOM 17249 C C . LEU B 1 1096 ? 10.102 63.678 92.524 1.00 70.84 1096 LEU C C 1
ATOM 17250 O O . LEU B 1 1096 ? 10.553 64.136 91.478 1.00 70.28 1096 LEU C O 1
ATOM 17255 N N . ASP B 1 1097 ? 8.794 63.516 92.742 1.00 70.38 1097 ASP C N 1
ATOM 17256 C CA . ASP B 1 1097 ? 7.790 63.841 91.730 1.00 70.72 1097 ASP C CA 1
ATOM 17257 C C . ASP B 1 1097 ? 7.732 65.328 91.401 1.00 71.57 1097 ASP C C 1
ATOM 17258 O O . ASP B 1 1097 ? 7.557 65.692 90.239 1.00 73.04 1097 ASP C O 1
ATOM 17263 N N . MET B 1 1098 ? 7.898 66.172 92.426 1.00 72.54 1098 MET C N 1
ATOM 17264 C CA . MET B 1 1098 ? 7.962 67.625 92.277 1.00 73.15 1098 MET C CA 1
ATOM 17265 C C . MET B 1 1098 ? 9.076 68.013 91.313 1.00 73.74 1098 MET C C 1
ATOM 17266 O O . MET B 1 1098 ? 8.835 68.701 90.327 1.00 72.81 1098 MET C O 1
ATOM 17271 N N . LEU B 1 1099 ? 10.294 67.539 91.591 1.00 76.28 1099 LEU C N 1
ATOM 17272 C CA . LEU B 1 1099 ? 11.439 67.752 90.699 1.00 79.03 1099 LEU C CA 1
ATOM 17273 C C . LEU B 1 1099 ? 11.233 67.176 89.297 1.00 78.33 1099 LEU C C 1
ATOM 17274 O O . LEU B 1 1099 ? 11.560 67.835 88.311 1.00 80.12 1099 LEU C O 1
ATOM 17279 N N . ALA B 1 1100 ? 10.656 65.972 89.214 1.00 77.94 1100 ALA C N 1
ATOM 17280 C CA . ALA B 1 1100 ? 10.403 65.306 87.927 1.00 79.80 1100 ALA C CA 1
ATOM 17281 C C . ALA B 1 1100 ? 9.484 66.137 87.026 1.00 80.64 1100 ALA C C 1
ATOM 17282 O O . ALA B 1 1100 ? 9.734 66.273 85.830 1.00 81.32 1100 ALA C O 1
ATOM 17284 N N . ARG B 1 1101 ? 8.425 66.697 87.611 1.00 82.35 1101 ARG C N 1
ATOM 17285 C CA . ARG B 1 1101 ? 7.449 67.568 86.900 1.00 86.81 1101 ARG C CA 1
ATOM 17286 C C . ARG B 1 1101 ? 8.212 68.699 86.193 1.00 88.35 1101 ARG C C 1
ATOM 17287 O O . ARG B 1 1101 ? 7.865 69.007 85.041 1.00 90.78 1101 ARG C O 1
ATOM 17295 N N . LEU B 1 1102 ? 9.244 69.249 86.844 1.00 90.23 1102 LEU C N 1
ATOM 17296 C CA . LEU B 1 1102 ? 10.077 70.327 86.300 1.00 91.76 1102 LEU C CA 1
ATOM 17297 C C . LEU B 1 1102 ? 11.162 69.860 85.322 1.00 90.74 1102 LEU C C 1
ATOM 17298 O O . LEU B 1 1102 ? 11.871 70.680 84.738 1.00 93.51 1102 LEU C O 1
ATOM 17303 N N . GLY B 1 1103 ? 11.301 68.540 85.162 1.00 88.67 1103 GLY C N 1
ATOM 17304 C CA . GLY B 1 1103 ? 12.332 67.958 84.325 1.00 88.41 1103 GLY C CA 1
ATOM 17305 C C . GLY B 1 1103 ? 13.647 67.721 85.047 1.00 88.71 1103 GLY C C 1
ATOM 17306 O O . GLY B 1 1103 ? 14.641 67.400 84.406 1.00 93.63 1103 GLY C O 1
ATOM 17307 N N . LEU B 1 1104 ? 13.648 67.875 86.375 1.00 86.16 1104 LEU C N 1
ATOM 17308 C CA . LEU B 1 1104 ? 14.792 67.534 87.212 1.00 86.21 1104 LEU C CA 1
ATOM 17309 C C . LEU B 1 1104 ? 14.675 66.083 87.696 1.00 84.33 1104 LEU C C 1
ATOM 17310 O O . LEU B 1 1104 ? 13.616 65.645 88.131 1.00 82.31 1104 LEU C O 1
ATOM 17315 N N . THR B 1 1105 ? 15.783 65.343 87.611 1.00 84.52 1105 THR C N 1
ATOM 17316 C CA . THR B 1 1105 ? 15.839 63.955 88.041 1.00 82.90 1105 THR C CA 1
ATOM 17317 C C . THR B 1 1105 ? 16.690 63.866 89.301 1.00 83.87 1105 THR C C 1
ATOM 17318 O O . THR B 1 1105 ? 17.908 64.012 89.239 1.00 87.37 1105 THR C O 1
ATOM 17322 N N . LEU B 1 1106 ? 16.027 63.654 90.442 1.00 82.32 1106 LEU C N 1
ATOM 17323 C CA . LEU B 1 1106 ? 16.677 63.436 91.728 1.00 83.60 1106 LEU C CA 1
ATOM 17324 C C . LEU B 1 1106 ? 16.639 61.951 92.052 1.00 82.95 1106 LEU C C 1
ATOM 17325 O O . LEU B 1 1106 ? 15.662 61.280 91.746 1.00 79.37 1106 LEU C O 1
ATOM 17330 N N . LYS B 1 1107 ? 17.706 61.451 92.687 1.00 86.36 1107 LYS C N 1
ATOM 17331 C CA . LYS B 1 1107 ? 17.759 60.092 93.225 1.00 88.11 1107 LYS C CA 1
ATOM 17332 C C . LYS B 1 1107 ? 18.488 60.102 94.559 1.00 91.15 1107 LYS C C 1
ATOM 17333 O O . LYS B 1 1107 ? 19.504 60.786 94.705 1.00 93.64 1107 LYS C O 1
ATOM 17339 N N . TRP B 1 1108 ? 17.961 59.343 95.527 1.00 90.57 1108 TRP C N 1
ATOM 17340 C CA . TRP B 1 1108 ? 18.601 59.126 96.819 1.00 92.24 1108 TRP C CA 1
ATOM 17341 C C . TRP B 1 1108 ? 18.935 57.654 96.981 1.00 95.19 1108 TRP C C 1
ATOM 17342 O O . TRP B 1 1108 ? 18.375 56.806 96.294 1.00 94.51 1108 TRP C O 1
ATOM 17353 N N . GLN B 1 1109 ? 19.840 57.367 97.922 1.00 100.77 1109 GLN C N 1
ATOM 17354 C CA . GLN B 1 1109 ? 20.074 56.027 98.431 1.00 103.22 1109 GLN C CA 1
ATOM 17355 C C . GLN B 1 1109 ? 19.666 56.022 99.896 1.00 103.30 1109 GLN C C 1
ATOM 17356 O O . GLN B 1 1109 ? 19.873 57.012 100.601 1.00 105.34 1109 GLN C O 1
ATOM 17362 N N . MET B 1 1110 ? 19.067 54.911 100.335 1.00 103.21 1110 MET C N 1
ATOM 17363 C CA . MET B 1 1110 ? 18.612 54.716 101.700 1.00 105.21 1110 MET C CA 1
ATOM 17364 C C . MET B 1 1110 ? 19.599 53.797 102.429 1.00 112.70 1110 MET C C 1
ATOM 17365 O O . MET B 1 1110 ? 19.822 52.656 102.016 1.00 114.27 1110 MET C O 1
ATOM 17370 N N . LYS B 1 1111 ? 20.205 54.327 103.498 1.00 118.51 1111 LYS C N 1
ATOM 17371 C CA . LYS B 1 1111 ? 21.104 53.589 104.379 1.00 124.99 1111 LYS C CA 1
ATOM 17372 C C . LYS B 1 1111 ? 20.765 53.951 105.819 1.00 126.91 1111 LYS C C 1
ATOM 17373 O O . LYS B 1 1111 ? 20.584 55.127 106.139 1.00 127.74 1111 LYS C O 1
ATOM 17379 N N . ASP B 1 1112 ? 20.673 52.929 106.678 1.00 128.93 1112 ASP C N 1
ATOM 17380 C CA . ASP B 1 1112 ? 20.325 53.094 108.087 1.00 129.17 1112 ASP C CA 1
ATOM 17381 C C . ASP B 1 1112 ? 19.087 53.980 108.246 1.00 123.87 1112 ASP C C 1
ATOM 17382 O O . ASP B 1 1112 ? 19.059 54.865 109.100 1.00 123.16 1112 ASP C O 1
ATOM 17387 N N . HIS B 1 1113 ? 18.079 53.734 107.399 1.00 118.59 1113 HIS C N 1
ATOM 17388 C CA . HIS B 1 1113 ? 16.806 54.461 107.398 1.00 114.03 1113 HIS C CA 1
ATOM 17389 C C . HIS B 1 1113 ? 16.914 55.972 107.100 1.00 110.06 1113 HIS C C 1
ATOM 17390 O O . HIS B 1 1113 ? 16.013 56.741 107.449 1.00 107.84 1113 HIS C O 1
ATOM 17397 N N . LEU B 1 1114 ? 17.998 56.379 106.426 1.00 108.77 1114 LEU C N 1
ATOM 17398 C CA . LEU B 1 1114 ? 18.255 57.779 106.085 1.00 106.54 1114 LEU C CA 1
ATOM 17399 C C . LEU B 1 1114 ? 18.625 57.946 104.614 1.00 104.05 1114 LEU C C 1
ATOM 17400 O O . LEU B 1 1114 ? 19.529 57.287 104.120 1.00 107.22 1114 LEU C O 1
ATOM 17405 N N . LEU B 1 1115 ? 17.926 58.855 103.930 1.00 100.71 1115 LEU C N 1
ATOM 17406 C CA . LEU B 1 1115 ? 18.239 59.255 102.562 1.00 99.80 1115 LEU C CA 1
ATOM 17407 C C . LEU B 1 1115 ? 19.592 59.955 102.535 1.00 102.56 1115 LEU C C 1
ATOM 17408 O O . LEU B 1 1115 ? 19.913 60.721 103.439 1.00 103.94 1115 LEU C O 1
ATOM 17413 N N . GLN B 1 1116 ? 20.378 59.675 101.491 1.00 104.60 1116 GLN C N 1
ATOM 17414 C CA . GLN B 1 1116 ? 21.701 60.263 101.303 1.00 106.98 1116 GLN C CA 1
ATOM 17415 C C . GLN B 1 1116 ? 22.193 60.042 99.880 1.00 106.51 1116 GLN C C 1
ATOM 17416 O O . GLN B 1 1116 ? 21.510 59.403 99.072 1.00 103.49 1116 GLN C O 1
ATOM 17422 N N . ASP B 1 1117 ? 23.356 60.625 99.569 1.00 109.07 1117 ASP C N 1
ATOM 17423 C CA . ASP B 1 1117 ? 23.989 60.526 98.254 1.00 111.31 1117 ASP C CA 1
ATOM 17424 C C . ASP B 1 1117 ? 23.051 60.998 97.155 1.00 106.75 1117 ASP C C 1
ATOM 17425 O O . ASP B 1 1117 ? 22.890 60.342 96.121 1.00 105.67 1117 ASP C O 1
ATOM 17430 N N . ALA B 1 1118 ? 22.429 62.153 97.398 1.00 103.66 1118 ALA C N 1
ATOM 17431 C CA . ALA B 1 1118 ? 21.542 62.782 96.446 1.00 100.58 1118 ALA C CA 1
ATOM 17432 C C . ALA B 1 1118 ? 22.315 63.039 95.165 1.00 101.42 1118 ALA C C 1
ATOM 17433 O O . ALA B 1 1118 ? 23.412 63.593 95.199 1.00 104.50 1118 ALA C O 1
ATOM 17435 N N . THR B 1 1119 ? 21.746 62.597 94.039 1.00 98.66 1119 THR C N 1
ATOM 17436 C CA . THR B 1 1119 ? 22.280 62.902 92.722 1.00 99.68 1119 THR C CA 1
ATOM 17437 C C . THR B 1 1119 ? 21.235 63.650 91.913 1.00 97.08 1119 THR C C 1
ATOM 17438 O O . THR B 1 1119 ? 20.037 63.463 92.118 1.00 92.15 1119 THR C O 1
ATOM 17442 N N . ILE B 1 1120 ? 21.716 64.497 90.997 1.00 99.89 1120 ILE C N 1
ATOM 17443 C CA . ILE B 1 1120 ? 20.889 65.335 90.147 1.00 99.71 1120 ILE C CA 1
ATOM 17444 C C . ILE B 1 1120 ? 21.329 65.200 88.694 1.00 101.56 1120 ILE C C 1
ATOM 17445 O O . ILE B 1 1120 ? 22.516 65.281 88.376 1.00 105.12 1120 ILE C O 1
ATOM 17450 N N . THR B 1 1121 ? 20.349 64.979 87.816 1.00 98.92 1121 THR C N 1
ATOM 17451 C CA . THR B 1 1121 ? 20.501 65.215 86.390 1.00 99.46 1121 THR C CA 1
ATOM 17452 C C . THR B 1 1121 ? 19.175 65.779 85.887 1.00 96.51 1121 THR C C 1
ATOM 17453 O O . THR B 1 1121 ? 18.338 66.194 86.687 1.00 98.36 1121 THR C O 1
ATOM 17457 N N . GLN B 1 1122 ? 18.999 65.819 84.565 1.00 95.27 1122 GLN C N 1
ATOM 17458 C CA . GLN B 1 1122 ? 17.762 66.281 83.955 1.00 93.26 1122 GLN C CA 1
ATOM 17459 C C . GLN B 1 1122 ? 17.268 65.311 82.887 1.00 91.92 1122 GLN C C 1
ATOM 17460 O O . GLN B 1 1122 ? 18.038 64.540 82.318 1.00 92.76 1122 GLN C O 1
ATOM 17466 N N . ALA B 1 1123 ? 15.955 65.351 82.644 1.00 89.06 1123 ALA C N 1
ATOM 17467 C CA . ALA B 1 1123 ? 15.323 64.603 81.575 1.00 88.13 1123 ALA C CA 1
ATOM 17468 C C . ALA B 1 1123 ? 15.384 65.482 80.345 1.00 89.29 1123 ALA C C 1
ATOM 17469 O O . ALA B 1 1123 ? 14.776 66.540 80.306 1.00 90.24 1123 ALA C O 1
ATOM 17471 N N . ALA B 1 1124 ? 16.141 65.034 79.342 1.00 91.85 1124 ALA C N 1
ATOM 17472 C CA . ALA B 1 1124 ? 16.329 65.766 78.109 1.00 93.95 1124 ALA C CA 1
ATOM 17473 C C . ALA B 1 1124 ? 15.035 65.752 77.319 1.00 92.37 1124 ALA C C 1
ATOM 17474 O O . ALA B 1 1124 ? 14.266 64.786 77.375 1.00 90.09 1124 ALA C O 1
ATOM 17476 N N . ILE B 1 1125 ? 14.799 66.842 76.584 1.00 94.12 1125 ILE C N 1
ATOM 17477 C CA . ILE B 1 1125 ? 13.683 66.952 75.664 1.00 93.41 1125 ILE C CA 1
ATOM 17478 C C . ILE B 1 1125 ? 14.128 66.317 74.362 1.00 95.53 1125 ILE C C 1
ATOM 17479 O O . ILE B 1 1125 ? 15.130 66.733 73.773 1.00 96.25 1125 ILE C O 1
ATOM 17484 N N . LYS B 1 1126 ? 13.391 65.285 73.935 1.00 94.78 1126 LYS C N 1
ATOM 17485 C CA . LYS B 1 1126 ? 13.747 64.493 72.774 1.00 97.31 1126 LYS C CA 1
ATOM 17486 C C . LYS B 1 1126 ? 13.053 65.051 71.540 1.00 97.16 1126 LYS C C 1
ATOM 17487 O O . LYS B 1 1126 ? 11.826 64.986 71.428 1.00 96.37 1126 LYS C O 1
ATOM 17493 N N . HIS B 1 1127 ? 13.852 65.620 70.629 1.00 98.55 1127 HIS C N 1
ATOM 17494 C CA . HIS B 1 1127 ? 13.383 66.058 69.322 1.00 100.36 1127 HIS C CA 1
ATOM 17495 C C . HIS B 1 1127 ? 13.535 64.915 68.336 1.00 100.18 1127 HIS C C 1
ATOM 17496 O O . HIS B 1 1127 ? 14.471 64.116 68.448 1.00 99.64 1127 HIS C O 1
ATOM 17503 N N . LEU B 1 1128 ? 12.618 64.859 67.363 1.00 101.55 1128 LEU C N 1
ATOM 17504 C CA . LEU B 1 1128 ? 12.667 63.899 66.266 1.00 104.27 1128 LEU C CA 1
ATOM 17505 C C . LEU B 1 1128 ? 12.690 62.470 66.827 1.00 104.14 1128 LEU C C 1
ATOM 17506 O O . LEU B 1 1128 ? 13.584 61.678 66.518 1.00 103.44 1128 LEU C O 1
ATOM 17511 N N . ASP B 1 1129 ? 11.681 62.172 67.655 1.00 104.68 1129 ASP C N 1
ATOM 17512 C CA . ASP B 1 1129 ? 11.598 60.954 68.455 1.00 106.21 1129 ASP C CA 1
ATOM 17513 C C . ASP B 1 1129 ? 11.626 59.673 67.612 1.00 105.53 1129 ASP C C 1
ATOM 17514 O O . ASP B 1 1129 ? 12.520 58.841 67.781 1.00 106.32 1129 ASP C O 1
ATOM 17519 N N . LYS B 1 1130 ? 10.644 59.527 66.714 1.00 104.86 1130 LYS C N 1
ATOM 17520 C CA . LYS B 1 1130 ? 10.500 58.325 65.881 1.00 107.06 1130 LYS C CA 1
ATOM 17521 C C . LYS B 1 1130 ? 11.011 58.547 64.454 1.00 105.74 1130 LYS C C 1
ATOM 17522 O O . LYS B 1 1130 ? 10.655 57.804 63.541 1.00 106.56 1130 LYS C O 1
ATOM 17528 N N . VAL B 1 1131 ? 11.855 59.572 64.284 1.00 103.89 1131 VAL C N 1
ATOM 17529 C CA . VAL B 1 1131 ? 12.423 59.953 63.004 1.00 104.70 1131 VAL C CA 1
ATOM 17530 C C . VAL B 1 1131 ? 13.765 59.263 62.843 1.00 104.48 1131 VAL C C 1
ATOM 17531 O O . VAL B 1 1131 ? 14.584 59.305 63.744 1.00 103.84 1131 VAL C O 1
ATOM 17535 N N . ARG B 1 1132 ? 13.977 58.635 61.684 1.00 104.50 1132 ARG C N 1
ATOM 17536 C CA . ARG B 1 1132 ? 15.222 57.892 61.347 1.00 106.16 1132 ARG C CA 1
ATOM 17537 C C . ARG B 1 1132 ? 16.022 58.691 60.316 1.00 107.12 1132 ARG C C 1
ATOM 17538 O O . ARG B 1 1132 ? 15.396 59.343 59.468 1.00 108.34 1132 ARG C O 1
ATOM 17546 N N . LEU B 1 1133 ? 17.355 58.617 60.389 1.00 107.16 1133 LEU C N 1
ATOM 17547 C CA . LEU B 1 1133 ? 18.227 59.162 59.367 1.00 109.47 1133 LEU C CA 1
ATOM 17548 C C . LEU B 1 1133 ? 17.994 58.401 58.076 1.00 110.15 1133 LEU C C 1
ATOM 17549 O O . LEU B 1 1133 ? 17.696 57.206 58.104 1.00 109.05 1133 LEU C O 1
ATOM 17554 N N . THR B 1 1134 ? 18.136 59.100 56.944 1.00 112.25 1134 THR C N 1
ATOM 17555 C CA . THR B 1 1134 ? 18.011 58.497 55.623 1.00 114.09 1134 THR C CA 1
ATOM 17556 C C . THR B 1 1134 ? 19.105 57.449 55.394 1.00 115.58 1134 THR C C 1
ATOM 17557 O O . THR B 1 1134 ? 18.897 56.494 54.658 1.00 116.08 1134 THR C O 1
ATOM 17561 N N . VAL B 1 1135 ? 20.264 57.656 56.032 1.00 116.25 1135 VAL C N 1
ATOM 17562 C CA . VAL B 1 1135 ? 21.407 56.754 55.950 1.00 118.46 1135 VAL C CA 1
ATOM 17563 C C . VAL B 1 1135 ? 21.339 55.602 56.958 1.00 116.21 1135 VAL C C 1
ATOM 17564 O O . VAL B 1 1135 ? 22.202 54.735 56.961 1.00 117.27 1135 VAL C O 1
ATOM 17568 N N . GLY B 1 1136 ? 20.318 55.616 57.822 1.00 113.70 1136 GLY C N 1
ATOM 17569 C CA . GLY B 1 1136 ? 20.167 54.650 58.898 1.00 111.70 1136 GLY C CA 1
ATOM 17570 C C . GLY B 1 1136 ? 20.562 55.261 60.239 1.00 110.81 1136 GLY C C 1
ATOM 17571 O O . GLY B 1 1136 ? 21.399 56.160 60.299 1.00 111.95 1136 GLY C O 1
ATOM 17572 N N . GLY B 1 1137 ? 19.955 54.753 61.316 1.00 108.57 1137 GLY C N 1
ATOM 17573 C CA . GLY B 1 1137 ? 20.241 55.192 62.672 1.00 108.15 1137 GLY C CA 1
ATOM 17574 C C . GLY B 1 1137 ? 19.156 56.116 63.218 1.00 106.32 1137 GLY C C 1
ATOM 17575 O O . GLY B 1 1137 ? 18.455 56.755 62.443 1.00 105.29 1137 GLY C O 1
ATOM 17576 N N . PRO B 1 1138 ? 18.990 56.193 64.562 1.00 106.21 1138 PRO C N 1
ATOM 17577 C CA . PRO B 1 1138 ? 17.926 56.977 65.201 1.00 105.81 1138 PRO C CA 1
ATOM 17578 C C . PRO B 1 1138 ? 17.624 58.411 64.732 1.00 108.33 1138 PRO C C 1
ATOM 17579 O O . PRO B 1 1138 ? 16.465 58.665 64.496 1.00 110.78 1138 PRO C O 1
ATOM 17583 N N . ALA B 1 1139 ? 18.622 59.299 64.659 1.00 110.95 1139 ALA C N 1
ATOM 17584 C CA . ALA B 1 1139 ? 18.433 60.717 64.277 1.00 113.71 1139 ALA C CA 1
ATOM 17585 C C . ALA B 1 1139 ? 18.070 61.660 65.401 1.00 111.37 1139 ALA C C 1
ATOM 17586 O O . ALA B 1 1139 ? 18.064 62.870 65.187 1.00 115.50 1139 ALA C O 1
ATOM 17588 N N . ALA B 1 1140 ? 17.770 61.125 66.591 1.00 108.95 1140 ALA C N 1
ATOM 17589 C CA . ALA B 1 1140 ? 17.227 61.940 67.682 1.00 107.37 1140 ALA C CA 1
ATOM 17590 C C . ALA B 1 1140 ? 18.260 62.963 68.148 1.00 108.11 1140 ALA C C 1
ATOM 17591 O O . ALA B 1 1140 ? 19.457 62.645 68.276 1.00 108.12 1140 ALA C O 1
ATOM 17593 N N . VAL B 1 1141 ? 17.793 64.199 68.364 1.00 107.75 1141 VAL C N 1
ATOM 17594 C CA . VAL B 1 1141 ? 18.590 65.232 68.997 1.00 108.42 1141 VAL C CA 1
ATOM 17595 C C . VAL B 1 1141 ? 17.927 65.516 70.329 1.00 105.70 1141 VAL C C 1
ATOM 17596 O O . VAL B 1 1141 ? 16.704 65.513 70.426 1.00 104.36 1141 VAL C O 1
ATOM 17600 N N . THR B 1 1142 ? 18.748 65.728 71.360 1.00 105.71 1142 THR C N 1
ATOM 17601 C CA . THR B 1 1142 ? 18.265 66.032 72.696 1.00 103.31 1142 THR C CA 1
ATOM 17602 C C . THR B 1 1142 ? 18.607 67.471 73.038 1.00 104.95 1142 THR C C 1
ATOM 17603 O O . THR B 1 1142 ? 19.656 67.978 72.648 1.00 106.87 1142 THR C O 1
ATOM 17607 N N . GLU B 1 1143 ? 17.687 68.127 73.749 1.00 103.72 1143 GLU C N 1
ATOM 17608 C CA . GLU B 1 1143 ? 17.850 69.498 74.206 1.00 105.24 1143 GLU C CA 1
ATOM 17609 C C . GLU B 1 1143 ? 17.793 69.496 75.721 1.00 103.03 1143 GLU C C 1
ATOM 17610 O O . GLU B 1 1143 ? 16.916 68.862 76.311 1.00 98.80 1143 GLU C O 1
ATOM 17616 N N . ALA B 1 1144 ? 18.743 70.202 76.343 1.00 106.23 1144 ALA C N 1
ATOM 17617 C CA . ALA B 1 1144 ? 18.754 70.415 77.782 1.00 105.23 1144 ALA C CA 1
ATOM 17618 C C . ALA B 1 1144 ? 17.889 71.625 78.127 1.00 106.60 1144 ALA C C 1
ATOM 17619 O O . ALA B 1 1144 ? 18.001 72.678 77.493 1.00 109.48 1144 ALA C O 1
ATOM 17621 N N . ARG B 1 1145 ? 17.015 71.454 79.127 1.00 105.56 1145 ARG C N 1
ATOM 17622 C CA . ARG B 1 1145 ? 16.190 72.535 79.730 1.00 104.41 1145 ARG C CA 1
ATOM 17623 C C . ARG B 1 1145 ? 17.099 73.460 80.542 1.00 107.27 1145 ARG C C 1
ATOM 17624 O O . ARG B 1 1145 ? 16.861 74.680 80.526 1.00 106.83 1145 ARG C O 1
ATOM 17632 N N . PHE B 1 1146 ? 18.081 72.878 81.240 1.00 108.50 1146 PHE C N 1
ATOM 17633 C CA . PHE B 1 1146 ? 18.842 73.566 82.267 1.00 110.82 1146 PHE C CA 1
ATOM 17634 C C . PHE B 1 1146 ? 20.328 73.576 81.967 1.00 115.22 1146 PHE C C 1
ATOM 17635 O O . PHE B 1 1146 ? 20.850 72.657 81.332 1.00 116.22 1146 PHE C O 1
ATOM 17643 N N . SER B 1 1147 ? 20.999 74.633 82.438 1.00 118.55 1147 SER C N 1
ATOM 17644 C CA . SER B 1 1147 ? 22.449 74.754 82.399 1.00 121.83 1147 SER C CA 1
ATOM 17645 C C . SER B 1 1147 ? 23.046 73.878 83.477 1.00 121.27 1147 SER C C 1
ATOM 17646 O O . SER B 1 1147 ? 22.362 73.509 84.423 1.00 119.02 1147 SER C O 1
ATOM 17649 N N . GLN B 1 1148 ? 24.333 73.555 83.335 1.00 125.13 1148 GLN C N 1
ATOM 17650 C CA . GLN B 1 1148 ? 25.072 72.826 84.359 1.00 125.57 1148 GLN C CA 1
ATOM 17651 C C . GLN B 1 1148 ? 25.221 73.669 85.626 1.00 125.58 1148 GLN C C 1
ATOM 17652 O O . GLN B 1 1148 ? 25.265 73.117 86.723 1.00 125.06 1148 GLN C O 1
ATOM 17658 N N . ASP B 1 1149 ? 25.286 74.998 85.462 1.00 127.39 1149 ASP C N 1
ATOM 17659 C CA . ASP B 1 1149 ? 25.291 75.945 86.580 1.00 127.16 1149 ASP C CA 1
ATOM 17660 C C . ASP B 1 1149 ? 24.105 75.722 87.523 1.00 120.67 1149 ASP C C 1
ATOM 17661 O O . ASP B 1 1149 ? 24.273 75.657 88.740 1.00 119.16 1149 ASP C O 1
ATOM 17666 N N . TYR B 1 1150 ? 22.903 75.609 86.950 1.00 115.32 1150 TYR C N 1
ATOM 17667 C CA . TYR B 1 1150 ? 21.638 75.425 87.709 1.00 110.50 1150 TYR C CA 1
ATOM 17668 C C . TYR B 1 1150 ? 21.613 74.029 88.345 1.00 108.42 1150 TYR C C 1
ATOM 17669 O O . TYR B 1 1150 ? 21.303 73.941 89.543 1.00 108.04 1150 TYR C O 1
ATOM 17678 N N . LEU B 1 1151 ? 21.937 72.980 87.580 1.00 109.76 1151 LEU C N 1
ATOM 17679 C CA . LEU B 1 1151 ? 21.993 71.609 88.110 1.00 107.93 1151 LEU C CA 1
ATOM 17680 C C . LEU B 1 1151 ? 22.898 71.535 89.337 1.00 110.29 1151 LEU C C 1
ATOM 17681 O O . LEU B 1 1151 ? 22.543 70.899 90.328 1.00 108.53 1151 LEU C O 1
ATOM 17686 N N . GLN B 1 1152 ? 24.055 72.202 89.260 1.00 116.22 1152 GLN C N 1
ATOM 17687 C CA . GLN B 1 1152 ? 25.011 72.270 90.369 1.00 120.95 1152 GLN C CA 1
ATOM 17688 C C . GLN B 1 1152 ? 24.400 72.920 91.609 1.00 118.62 1152 GLN C C 1
ATOM 17689 O O . GLN B 1 1152 ? 24.605 72.441 92.727 1.00 118.59 1152 GLN C O 1
ATOM 17695 N N . MET B 1 1153 ? 23.648 74.007 91.401 1.00 117.57 1153 MET C N 1
ATOM 17696 C CA . MET B 1 1153 ? 22.952 74.704 92.487 1.00 116.93 1153 MET C CA 1
ATOM 17697 C C . MET B 1 1153 ? 21.921 73.788 93.155 1.00 111.25 1153 MET C C 1
ATOM 17698 O O . MET B 1 1153 ? 21.856 73.720 94.382 1.00 108.75 1153 MET C O 1
ATOM 17703 N N . VAL B 1 1154 ? 21.128 73.085 92.334 1.00 106.09 1154 VAL C N 1
ATOM 17704 C CA . VAL B 1 1154 ? 20.115 72.145 92.815 1.00 101.58 1154 VAL C CA 1
ATOM 17705 C C . VAL B 1 1154 ? 20.764 71.039 93.646 1.00 101.39 1154 VAL C C 1
ATOM 17706 O O . VAL B 1 1154 ? 20.298 70.724 94.743 1.00 100.02 1154 VAL C O 1
ATOM 17710 N N . ALA B 1 1155 ? 21.852 70.467 93.122 1.00 103.70 1155 ALA C N 1
ATOM 17711 C CA . ALA B 1 1155 ? 22.597 69.427 93.816 1.00 105.50 1155 ALA C CA 1
ATOM 17712 C C . ALA B 1 1155 ? 23.052 69.908 95.194 1.00 106.41 1155 ALA C C 1
ATOM 17713 O O . ALA B 1 1155 ? 22.897 69.196 96.186 1.00 106.29 1155 ALA C O 1
ATOM 17715 N N . ALA B 1 1156 ? 23.572 71.139 95.244 1.00 109.87 1156 ALA C N 1
ATOM 17716 C CA . ALA B 1 1156 ? 24.078 71.755 96.479 1.00 110.87 1156 ALA C CA 1
ATOM 17717 C C . ALA B 1 1156 ? 23.032 71.880 97.596 1.00 107.63 1156 ALA C C 1
ATOM 17718 O O . ALA B 1 1156 ? 23.351 71.659 98.765 1.00 108.37 1156 ALA C O 1
ATOM 17720 N N . VAL B 1 1157 ? 21.792 72.243 97.236 1.00 103.35 1157 VAL C N 1
ATOM 17721 C CA . VAL B 1 1157 ? 20.710 72.380 98.221 1.00 99.76 1157 VAL C CA 1
ATOM 17722 C C . VAL B 1 1157 ? 20.141 71.030 98.669 1.00 97.54 1157 VAL C C 1
ATOM 17723 O O . VAL B 1 1157 ? 19.435 70.958 99.665 1.00 96.50 1157 VAL C O 1
ATOM 17727 N N . PHE B 1 1158 ? 20.458 69.962 97.925 1.00 98.16 1158 PHE C N 1
ATOM 17728 C CA . PHE B 1 1158 ? 20.165 68.593 98.351 1.00 97.38 1158 PHE C CA 1
ATOM 17729 C C . PHE B 1 1158 ? 21.401 67.893 98.925 1.00 102.67 1158 PHE C C 1
ATOM 17730 O O . PHE B 1 1158 ? 21.376 66.681 99.155 1.00 103.49 1158 PHE C O 1
ATOM 17738 N N . ASN B 1 1159 ? 22.467 68.667 99.172 1.00 106.92 1159 ASN C N 1
ATOM 17739 C CA . ASN B 1 1159 ? 23.754 68.152 99.649 1.00 111.59 1159 ASN C CA 1
ATOM 17740 C C . ASN B 1 1159 ? 24.209 66.952 98.822 1.00 111.50 1159 ASN C C 1
ATOM 17741 O O . ASN B 1 1159 ? 24.628 65.933 99.365 1.00 113.30 1159 ASN C O 1
ATOM 17746 N N . GLY B 1 1160 ? 24.111 67.098 97.497 1.00 110.89 1160 GLY C N 1
ATOM 17747 C CA . GLY B 1 1160 ? 24.375 66.037 96.545 1.00 110.68 1160 GLY C CA 1
ATOM 17748 C C . GLY B 1 1160 ? 25.333 66.495 95.470 1.00 113.44 1160 GLY C C 1
ATOM 17749 O O . GLY B 1 1160 ? 26.114 67.412 95.685 1.00 115.36 1160 GLY C O 1
ATOM 17750 N N . SER B 1 1161 ? 25.268 65.840 94.307 1.00 114.17 1161 SER C N 1
ATOM 17751 C CA . SER B 1 1161 ? 26.139 66.136 93.174 1.00 117.29 1161 SER C CA 1
ATOM 17752 C C . SER B 1 1161 ? 25.412 65.855 91.865 1.00 115.84 1161 SER C C 1
ATOM 17753 O O . SER B 1 1161 ? 24.417 65.129 91.848 1.00 113.52 1161 SER C O 1
ATOM 17756 N N . VAL B 1 1162 ? 25.927 66.436 90.777 1.00 117.97 1162 VAL C N 1
ATOM 17757 C CA . VAL B 1 1162 ? 25.402 66.224 89.439 1.00 116.46 1162 VAL C CA 1
ATOM 17758 C C . VAL B 1 1162 ? 26.014 64.949 88.859 1.00 119.03 1162 VAL C C 1
ATOM 17759 O O . VAL B 1 1162 ? 27.220 64.734 88.953 1.00 122.29 1162 VAL C O 1
ATOM 17763 N N . GLN B 1 1163 ? 25.160 64.097 88.279 1.00 117.73 1163 GLN C N 1
ATOM 17764 C CA . GLN B 1 1163 ? 25.569 62.852 87.628 1.00 119.63 1163 GLN C CA 1
ATOM 17765 C C . GLN B 1 1163 ? 24.784 62.676 86.329 1.00 118.71 1163 GLN C C 1
ATOM 17766 O O . GLN B 1 1163 ? 23.730 62.045 86.331 1.00 117.41 1163 GLN C O 1
ATOM 17772 N N . ASN B 1 1164 ? 25.295 63.254 85.234 1.00 121.17 1164 ASN C N 1
ATOM 17773 C CA . ASN B 1 1164 ? 24.655 63.180 83.923 1.00 120.58 1164 ASN C CA 1
ATOM 17774 C C . ASN B 1 1164 ? 24.984 61.873 83.207 1.00 124.66 1164 ASN C C 1
ATOM 17775 O O . ASN B 1 1164 ? 26.149 61.494 83.126 1.00 129.65 1164 ASN C O 1
ATOM 17780 N N . PRO B 1 1165 ? 23.982 61.142 82.659 1.00 126.35 1165 PRO C N 1
ATOM 17781 C CA . PRO B 1 1165 ? 24.238 59.865 81.990 1.00 128.86 1165 PRO C CA 1
ATOM 17782 C C . PRO B 1 1165 ? 24.996 60.019 80.660 1.00 133.58 1165 PRO C C 1
ATOM 17783 O O . PRO B 1 1165 ? 24.886 61.070 80.044 1.00 130.89 1165 PRO C O 1
ATOM 17787 N N . LYS B 1 1166 ? 25.746 58.980 80.269 1.00 139.23 1166 LYS C N 1
ATOM 17788 C CA . LYS B 1 1166 ? 26.405 58.888 78.964 1.00 143.07 1166 LYS C CA 1
ATOM 17789 C C . LYS B 1 1166 ? 26.396 57.430 78.517 1.00 142.92 1166 LYS C C 1
ATOM 17790 O O . LYS B 1 1166 ? 26.119 57.128 77.358 1.00 147.63 1166 LYS C O 1
#

Solvent-accessible surface area: 108776 Å² total; per-residue (Å²): 61,104,38,10,142,6,72,26,85,43,32,6,51,48,73,48,140,93,26,12,7,65,43,52,0,2,50,45,43,130,43,97,81,104,0,25,57,21,0,26,72,33,65,60,0,0,2,8,3,2,9,49,11,0,30,93,0,23,107,66,22,120,92,277,103,53,0,6,107,56,16,24,56,17,0,33,80,0,0,66,22,0,25,134,56,0,45,133,47,67,54,12,125,127,97,29,69,88,39,0,39,72,47,0,2,65,31,5,84,152,32,85,81,39,142,64,62,38,184,93,79,20,98,79,79,31,145,104,60,107,68,11,40,10,144,46,35,40,7,3,26,125,191,26,92,98,28,158,63,0,0,47,22,2,53,72,7,4,43,79,30,16,27,110,74,66,5,94,42,108,92,106,60,188,100,134,153,201,12,38,2,36,0,52,14,78,0,84,40,34,37,67,61,41,53,78,80,38,25,95,227,18,65,115,39,14,17,112,142,22,29,118,65,0,8,121,61,35,1,0,37,56,0,31,100,39,2,110,64,10,49,71,61,17,121,84,108,139,92,107,165,135,15,47,0,186,48,0,47,54,100,3,37,123,20,4,25,84,11,0,78,162,33,64,66,44,91,202,37,106,64,86,84,104,83,19,94,32,32,38,7,0,2,39,32,0,81,91,4,3,145,101,11,11,86,122,69,126,62,1,9,187,38,4,6,50,57,81,94,92,0,34,22,53,4,113,75,31,18,45,31,74,0,22,32,4,0,15,61,4,0,53,0,19,47,10,54,43,129,102,91,51,103,44,44,79,11,50,10,2,14,33,43,0,43,61,1,3,99,19,0,32,48,1,5,98,52,2,50,14,2,0,7,26,0,10,22,1,1,49,6,0,1,2,44,139,47,139,53,169,82,125,17,11,2,9,49,78,12,1,74,77,0,35,72,48,113,121,13,2,56,89,0,9,92,84,28,20,8,6,2,2,96,6,74,28,1,94,185,16,45,76,110,2,25,30,8,0,0,0,0,0,0,56,0,2,72,4,0,52,86,27,89,11,49,12,20,33,106,9,35,8,6,59,66,0,66,89,42,0,92,70,17,55,10,57,74,73,63,45,58,35,46,15,16,1,35,78,96,0,18,53,3,0,110,29,0,1,62,48,8,1,124,57,11,1,51,67,8,13,58,48,0,30,55,8,72,0,4,37,18,1,31,75,127,74,4,41,69,0,2,43,57,8,1,133,15,28,101,121,27,91,20,10,2,7,19,14,13,144,5,78,64,0,0,134,56,7,57,48,9,33,49,79,1,92,65,41,238,43,96,189,38,56,64,28,20,5,154,3,9,63,36,14,33,108,145,89,43,96,38,52,0,8,56,0,26,25,22,0,0,45,58,0,5,62,17,7,0,24,34,67,0,7,51,33,49,30,122,40,1,45,32,6,2,47,64,0,31,100,0,18,30,8,26,22,49,25,96,42,92,120,130,42,49,18,122,72,45,118,8,97,5,32,112,10,41,84,19,26,136,53,9,29,0,60,46,2,2,25,36,5,42,27,39,35,45,47,13,69,170,35,22,65,65,166,85,30,66,29,36,63,2,63,112,90,2,56,24,3,55,27,4,19,30,8,0,0,3,6,5,0,13,50,4,0,136,76,105,40,3,51,24,0,29,153,14,121,82,58,42,126,40,126,41,225,90,22,116,66,41,152,68,55,78,7,157,34,120,50,70,14,6,2,1,0,0,1,0,0,0,21,3,6,24,56,73,36,0,48,67,0,9,83,4,6,31,60,11,35,8,26,82,49,42,125,120,25,168,122,77,83,16,136,159,67,7,109,53,0,12,84,29,1,9,32,0,0,24,5,28,52,52,11,43,48,32,30,28,90,93,109,94,34,48,32,74,16,109,62,4,75,47,0,5,56,55,70,62,3,0,39,166,34,4,73,108,191,123,69,85,75,96,85,26,28,36,124,4,37,103,18,0,17,39,0,27,33,8,55,0,25,48,6,0,30,63,7,1,27,148,9,88,0,108,60,115,13,17,59,73,6,60,95,0,46,58,113,128,158,128,114,3,85,12,43,47,9,52,85,75,63,68,95,21,50,86,101,1,77,173,83,54,56,139,51,0,31,59,148,45,66,106,37,1,13,52,5,0,130,32,10,16,60,32,86,54,16,36,5,6,2,26,0,17,2,0,24,73,0,10,134,4,0,19,67,0,0,22,56,0,8,36,12,2,19,17,4,85,29,4,10,43,23,2,6,85,33,0,22,154,71,36,40,94,75,12,89,96,0,54,103,26,4,45,56,0,63,63,134,68,33,42,88,7,42,91,21,2,20,47,1,40,22,1,64,137,81,101,28,40,11,42,0,10,41,15,0,17,82,0,21,77,0,0,19,2,5,97,124,59,36,90,38,0,18,90,23,0,54,39,45,0,41,153,84,3,2,39,9,119,32,90,100,116,125,152,86,13,58,78,2,32,0,19,28,48,55,64,112,20,4,75,174,4,124,35,87,111,42,31,96,0,24,9,75,12,26,83,20,9,83,38,4,0,85,0,0,4,33,0,0,103,28,50,36,105,49,110,230,63,109,37,9,142,7,72,25,84,43,30,4,52,50,72,50,140,93,25,12,8,59,37,56,0,2,46,46,42,125,45,96,82,109,0,25,61,17,0,26,72,33,59,66,0,1,2,7,3,2,12,50,10,0,26,102,0,24,124,87,26,120,147,110,49,0,6,101,64,17,23,59,18,0,35,80,0,0,65,23,0,20,124,58,0,38,125,48,60,47,12,98,120,97,32,68,87,38,0,42,69,50,0,2,67,40,5,65,151,28,95,78,34,137,59,58,38,189,113,68,18,105,78,76,29,143,101,61,106,58,11,44,14,131,43,33,42,6,2,27,121,210,28,91,98,28,156,64,0,0,48,21,2,52,66,8,4,40,54,23,17,19,111,89,66,13,96,41,109,93,101,52,180,114,102,188,153,8,37,2,36,0,50,15,75,0,83,40,32,35,66,61,41,52,78,78,36,24,95,230,19,64,114,38,12,17,111,143,21,26,115,65,1,7,123,59,35,1,0,37,56,0,32,99,40,2,108,64,10,52,73,60,12,110,84,100,142,87,100,146,164,33,52,0,134,36,0,44,68,104,3,38,121,20,4,25,87,10,0,76,162,34,63,66,43,91,205,39,107,66,89,83,104,83,20,97,31,40,36,8,0,1,35,30,0,82,96,5,3,151,98,10,11,87,119,73,133,97,1,11,204,38,4,6,48,58,83,96,90,0,35,22,52,5,117,76,31,19,44,26,76,0,21,33,4,0,15,65,8,0,53,0,8,45,12,30,43,108,156,87,66,87,40,31,78,11,48,10,1,14,32,44,0,43,58,1,4,94,12,0,33,46,0,6,95,50,2,46,16,2,0,2,27,0,11,23,2,1,41,6,0,1,1,37,127,31,125,11,127,153,73,59,23,12,4,8,48,79,4,2,100,72,0,39,88,52,113,123,12,2,53,82,0,8,92,84,29,18,8,6,2,3,96,5,82,29,2,87,207,16,43,65,135,2,26,28,7,0,0,0,0,0,0,57,0,5,71,4,0,52,83,29,89,7,17,13,11,24,102,9,10,5,6,67,66,0,60,107,39,0,92,60,35,120,5,35,143,88,181,147,59,40,84,16,90,10,52,132,109,0,18,54,4,0,110,27,1,1,58,51,8,0,131,58,8,1,50,69,6,14,59,46,0,32,56,7,76,0,4,37,20,1,33,92,129,75,4,47,70,0,2,48,58,9,1,142,16,30,77,155,17,72,18,10,2,7,21,14,14,159,3,91,54,0,0,130,54,7,36,49,11,32,49,78,1,108,67,42,234,46,96,189,25,58,63,30,18,7,170,3,9,11,21,13,44,117,152,22,46,96,37,50,0,9,58,0,16,23,21,0,0,43,62,0,4,63,19,9,0,25,34,96,0,5,50,19,59,33,125,46,1,43,37,5,1,46,67,0,30,101,1,17,30,10,27,21,48,23,94,40,95,130,134,48,49,19,122,71,43,119,9,95,4,32,110,11,41,86,16,24,137,57,8,29,0,60,46,2,2,24,36,5,39,25,38,37,33,48,12,70,189,35,21,67,66,160,84,29,67,30,35,65,2,62,112,93,2,48,23,2,58,27,3,19,32,9,0,0,2,6,6,0,13,52,13,0,138,74,87,43,4,44,28,0,30,147,14,90,55,59,41,126,36,128,46,217,84,23,117,65,42,147,69,59,83,6,171,33,118,50,70,14,4,1,1,0,0,1,0,0,0,22,3,6,23,55,72,38,0,47,67,0,12,81,6,5,32,61,11,34,7,27,80,49,29,96,104,96,161,69,90,26,104,155,52,7,93,63,0,12,75,44,1,11,47,0,0,22,5,28,49,54,11,44,49,33,29,26,92,94,110,94,34,48,32,85,22,123,58,4,67,44,9,2,54,56,68,63,10,0,39,164,35,5,55,159,133,85,124,120,22,30,37,133,4,36,102,18,0,19,39,1,17,29,8,50,1,48,83,15,0,45,83,3,5,35,160,27,72,0,121,64,121,14,15,58,98,6,60,94,5,49,98,135,176,3,99,13,58,57,8,80,98,69,64,54,48,14,50,32,15,0,77,106,48,40,68,124,40,0,30,55,143,40,68,109,43,0,20,46,4,5,144,50,12,20,58,31,83,53,17,33,5,9,1,27,0,17,2,0,24,70,0,11,128,4,0,21,64,0,0,22,56,0,9,35,8,2,18,16,4,84,29,5,6,52,25,1,4,84,26,0,20,156,67,29,48,94,73,10,92,92,0,51,96,23,4,44,57,0,62,62,136,66,33,42,89,7,40,96,21,0,10,42,1,18,19,5,70,140,30,134,33,38,2,48,0,9,44,8,0,17,82,0,22,79,0,0,19,2,6,100,128,58,41,89,38,0,18,90,23,0,53,39,46,0,42,153,85,3,1,39,10,123,34,120,102,122,116,152,92,13,56,80,2,38,0,15,26,50,54,67,113,21,4,74,149,3,126,38,84,111,43,29,90,6,26,7,83,14,25,83,20,8,92,47,4,0,91,0,0,2,34,0,0,104,28,50,24,105,72,115,247

Nearest PDB structures (foldseek):
  7os0-assembly2_C  TM=1.001E+00  e=0.000E+00  Rhodobacter capsulatus SB 1003
  7os0-assembly1_A  TM=9.981E-01  e=0.000E+00  Rhodobacter capsulatus SB 1003
  6vrb-assembly1_A  TM=7.091E-01  e=1.792E-22  Listeria seeligeri serovar 1/2b str. SLCC3954
  6vrc-assembly1_A  TM=7.107E-01  e=1.756E-20  Listeria seeligeri serovar 1/2b str. SLCC3954
  5xwp-assembly1_A  TM=4.800E-01  e=1.824E-16  Leptotrichia buccalis C-1013-b